Protein 2EDT (pdb70)

Nearest PDB structures (foldseek):
  2edt-assembly1_A  TM=9.242E-01  e=6.760E-19  Homo sapiens
  2edr-assembly1_A  TM=8.928E-01  e=5.607E-15  Homo sapiens
  2edl-assembly1_A  TM=8.497E-01  e=2.188E-15  Homo sapiens
  2dm7-assembly1_A  TM=8.497E-01  e=3.407E-15  Homo sapiens
  2edh-assembly1_A  TM=8.345E-01  e=1.697E-14  Homo sapiens

CATH classification: 2.60.40.10

Foldseek 3Di:
DDDDDDDFKAWPAAWEEEEEEFQAKDKIKTFTPWFFDKFKAFVVGGDDPDDQWPKDGPMRMIIIIHHGGDQVNFGKMKIGGPPDIHIYTYHYHYDDDDDDDD

InterPro domains:
  IPR000048 IQ motif, EF-hand binding site [PF00612] (4874-4893)
  IPR000048 IQ motif, EF-hand binding site [SM00015] (4871-4893)
  IPR000219 Dbl homology domain [PF00621] (5697-5871)
  IPR000219 Dbl homology domain [PS50010] (5693-5877)
  IPR000219 Dbl homology domain [SM00325] (5697-5876)
  IPR000719 Protein kinase domain [PF00069] (6468-6721)
  IPR000719 Protein kinase domain [PF00069] (7675-7924)
  IPR000719 Protein kinase domain [PS50011] (6468-6721)
  IPR000719 Protein kinase domain [PS50011] (7672-7924)
  IPR000719 Protein kinase domain [SM00220] (6468-6721)
  IPR000719 Protein kinase domain [SM00220] (7672-7924)
  IPR001452 SH3 domain [PS50002] (5600-5667)
  IPR001849 Pleckstrin homology domain [PS50003] (5895-6004)
  IPR001849 Pleckstrin homology domain [SM00233] (5896-6006)
  IPR003598 Immunoglobulin subtype 2 [SM00408] (22-89)
  IPR003598 Immunoglobulin subtype 2 [SM00408] (122-191)
  IPR003598 Immunoglobulin subtype 2 [SM00408] (250-318)
  IPR003598 Immunoglobulin subtype 2 [SM00408] (345-411)
  IPR003598 Immunoglobulin subtype 2 [SM00408] (721-785)
  IPR003598 Immunoglobulin subtype 2 [SM00408] (810-877)

Solvent-accessible surface area: 6743 Å² total; per-residue (Å²): 130,111,128,67,87,132,44,77,2,126,40,88,118,10,19,141,104,20,113,19,62,40,50,44,58,4,79,2,54,0,63,6,70,60,91,11,116,26,108,4,118,41,43,141,86,103,11,177,108,39,143,129,27,66,43,153,78,158,14,56,108,1,28,0,58,2,63,37,6,37,103,74,13,38,31,85,5,42,0,39,1,50,143,86,171,29,55,7,72,4,59,13,161,70,91,82,102,69,106,107,103,133

Organism: Homo sapiens (NCBI:txid9606)

GO terms:
  GO:0070273 phosphatidylinositol-4-phosphate binding (F, IDA)
  GO:0005546 phosphatidylinositol-4,5-bisphosphate binding (F, IDA)
  GO:0005547 phosphatidylinositol-3,4,5-trisphosphate binding (F, IDA)
  GO:0032266 phosphatidylinositol-3-phosphate binding (F, IDA)
  GO:0043325 phosphatidylinositol-3,4-bisphosphate binding (F, IDA)
  GO:0010314 phosphatidylinositol-5-phosphate binding (F, IDA)
  GO:0005085 guanyl-nucleotide exchange factor activity (F, TAS)
  GO:0005829 cytosol (C, TAS)
  GO:0051056 regulation of small GTPase mediated signal transduction (P, TAS)
  GO:0005515 protein binding (F, IPI)
  GO:0045214 sarcomere organization (P, TAS)
  GO:0030506 ankyrin binding (F, IPI)
  GO:0031432 titin binding (F, IPI)
  GO:0005829 cytosol (C, IDA)

Secondary structure (DSSP, 8-state):
--SS-SS---BSS----EEEETTS-EEEEEEBSS----EEEETTEE--SSSSEEEEESSSEEEEEESS--TTT-SEEEEEETTEEEEEEEEEE----SS---

Radius of gyration: 15.26 Å; Cα contacts (8 Å, |Δi|>4): 227; chains: 1; bounding box: 24×56×26 Å

Structure (mmCIF, N/CA/C/O backbone):
data_2EDT
#
_entry.id   2EDT
#
loop_
_atom_site.group_PDB
_atom_site.id
_atom_site.type_symbol
_atom_site.label_atom_id
_atom_site.label_alt_id
_atom_site.label_comp_id
_atom_site.label_asym_id
_atom_site.label_entity_id
_atom_site.label_seq_id
_atom_site.pdbx_PDB_ins_code
_atom_site.Cartn_x
_atom_site.Cartn_y
_atom_site.Cartn_z
_atom_site.occupancy
_atom_site.B_iso_or_equiv
_atom_site.auth_seq_id
_atom_site.auth_comp_id
_atom_site.auth_asym_id
_atom_site.auth_atom_id
_atom_site.pdbx_PDB_model_num
ATOM 1 N N . GLY A 1 1 ? -8.187 19.554 1.908 1.00 0.00 1 GLY A N 1
ATOM 2 C CA . GLY A 1 1 ? -6.945 20.242 2.208 1.00 0.00 1 GLY A CA 1
ATOM 3 C C . GLY A 1 1 ? -7.171 21.564 2.915 1.00 0.00 1 GLY A C 1
ATOM 4 O O . GLY A 1 1 ? -6.565 22.575 2.563 1.00 0.00 1 GLY A O 1
ATOM 8 N N . SER A 1 2 ? -8.048 21.557 3.913 1.00 0.00 2 SER A N 1
ATOM 9 C CA . SER A 1 2 ? -8.357 22.766 4.668 1.00 0.00 2 SER A CA 1
ATOM 10 C C . SER A 1 2 ? -7.711 22.725 6.049 1.00 0.00 2 SER A C 1
ATOM 11 O O . SER A 1 2 ? -7.690 21.684 6.706 1.00 0.00 2 SER A O 1
ATOM 19 N N . SER A 1 3 ? -7.184 23.865 6.483 1.00 0.00 3 SER A N 1
ATOM 20 C CA . SER A 1 3 ? -6.533 23.960 7.785 1.00 0.00 3 SER A CA 1
ATOM 21 C C . SER A 1 3 ? -5.281 23.090 7.830 1.00 0.00 3 SER A C 1
ATOM 22 O O . SER A 1 3 ? -5.032 22.391 8.811 1.00 0.00 3 SER A O 1
ATOM 30 N N . GLY A 1 4 ? -4.494 23.139 6.759 1.00 0.00 4 GLY A N 1
ATOM 31 C CA . GLY A 1 4 ? -3.277 22.351 6.696 1.00 0.00 4 GLY A CA 1
ATOM 32 C C . GLY A 1 4 ? -2.104 23.139 6.147 1.00 0.00 4 GLY A C 1
ATOM 33 O O . GLY A 1 4 ? -1.767 24.204 6.664 1.00 0.00 4 GLY A O 1
ATOM 37 N N . SER A 1 5 ? -1.480 22.614 5.098 1.00 0.00 5 SER A N 1
ATOM 38 C CA . SER A 1 5 ? -0.334 23.273 4.482 1.00 0.00 5 SER A CA 1
ATOM 39 C C . SER A 1 5 ? -0.456 23.265 2.961 1.00 0.00 5 SER A C 1
ATOM 40 O O . SER A 1 5 ? -0.518 22.206 2.337 1.00 0.00 5 SER A O 1
ATOM 48 N N . SER A 1 6 ? -0.490 24.456 2.370 1.00 0.00 6 SER A N 1
ATOM 49 C CA . SER A 1 6 ? -0.608 24.587 0.923 1.00 0.00 6 SER A CA 1
ATOM 50 C C . SER A 1 6 ? 0.467 23.770 0.213 1.00 0.00 6 SER A C 1
ATOM 51 O O . SER A 1 6 ? 1.635 23.789 0.601 1.00 0.00 6 SER A O 1
ATOM 59 N N . GLY A 1 7 ? 0.064 23.053 -0.831 1.00 0.00 7 GLY A N 1
ATOM 60 C CA . GLY A 1 7 ? 1.004 22.238 -1.579 1.00 0.00 7 GLY A CA 1
ATOM 61 C C . GLY A 1 7 ? 0.648 20.765 -1.547 1.00 0.00 7 GLY A C 1
ATOM 62 O O . GLY A 1 7 ? 0.124 20.252 -0.558 1.00 0.00 7 GLY A O 1
ATOM 66 N N . PRO A 1 8 ? 0.935 20.059 -2.652 1.00 0.00 8 PRO A N 1
ATOM 67 C CA . PRO A 1 8 ? 0.649 18.627 -2.771 1.00 0.00 8 PRO A CA 1
ATOM 68 C C . PRO A 1 8 ? 1.548 17.779 -1.878 1.00 0.00 8 PRO A C 1
ATOM 69 O O . PRO A 1 8 ? 2.408 18.304 -1.171 1.00 0.00 8 PRO A O 1
ATOM 80 N N . ALA A 1 9 ? 1.345 16.467 -1.916 1.00 0.00 9 ALA A N 1
ATOM 81 C CA . ALA A 1 9 ? 2.140 15.547 -1.111 1.00 0.00 9 ALA A CA 1
ATOM 82 C C . ALA A 1 9 ? 3.227 14.883 -1.950 1.00 0.00 9 ALA A C 1
ATOM 83 O O . ALA A 1 9 ? 3.062 14.684 -3.154 1.00 0.00 9 ALA A O 1
ATOM 90 N N . LYS A 1 10 ? 4.339 14.544 -1.307 1.00 0.00 10 LYS A N 1
ATOM 91 C CA . LYS A 1 10 ? 5.454 13.902 -1.992 1.00 0.00 10 LYS A CA 1
ATOM 92 C C . LYS A 1 10 ? 5.902 12.648 -1.247 1.00 0.00 10 LYS A C 1
ATOM 93 O O . LYS A 1 10 ? 6.101 12.674 -0.032 1.00 0.00 10 LYS A O 1
ATOM 112 N N . PHE A 1 11 ? 6.060 11.553 -1.983 1.00 0.00 11 PHE A N 1
ATOM 113 C CA . PHE A 1 11 ? 6.486 10.290 -1.392 1.00 0.00 11 PHE A CA 1
ATOM 114 C C . PHE A 1 11 ? 7.914 10.389 -0.864 1.00 0.00 11 PHE A C 1
ATOM 115 O O . PHE A 1 11 ? 8.853 10.632 -1.623 1.00 0.00 11 PHE A O 1
ATOM 132 N N . THR A 1 12 ? 8.070 10.201 0.443 1.00 0.00 12 THR A N 1
ATOM 133 C CA . THR A 1 12 ? 9.382 10.271 1.073 1.00 0.00 12 THR A CA 1
ATOM 134 C C . THR A 1 12 ? 10.125 8.946 0.946 1.00 0.00 12 THR A C 1
ATOM 135 O O . THR A 1 12 ? 11.330 8.922 0.697 1.00 0.00 12 THR A O 1
ATOM 146 N N . GLU A 1 13 ? 9.398 7.846 1.117 1.00 0.00 13 GLU A N 1
ATOM 147 C CA . GLU A 1 13 ? 9.990 6.517 1.020 1.00 0.00 13 GLU A CA 1
ATOM 148 C C . GLU A 1 13 ? 9.533 5.808 -0.251 1.00 0.00 13 GLU A C 1
ATOM 149 O O . GLU A 1 13 ? 10.338 5.221 -0.972 1.00 0.00 13 GLU A O 1
ATOM 161 N N . GLY A 1 14 ? 8.232 5.868 -0.519 1.00 0.00 14 GLY A N 1
ATOM 162 C CA . GLY A 1 14 ? 7.688 5.228 -1.703 1.00 0.00 14 GLY A CA 1
ATOM 163 C C . GLY A 1 14 ? 7.424 3.750 -1.493 1.00 0.00 14 GLY A C 1
ATOM 164 O O . GLY A 1 14 ? 7.786 3.188 -0.458 1.00 0.00 14 GLY A O 1
ATOM 168 N N . LEU A 1 15 ? 6.792 3.119 -2.475 1.00 0.00 15 LEU A N 1
ATOM 169 C CA . LEU A 1 15 ? 6.478 1.696 -2.394 1.00 0.00 15 LEU A CA 1
ATOM 170 C C . LEU A 1 15 ? 7.743 0.852 -2.508 1.00 0.00 15 LEU A C 1
ATOM 171 O O . LEU A 1 15 ? 8.822 1.369 -2.797 1.00 0.00 15 LEU A O 1
ATOM 187 N N . ARG A 1 16 ? 7.602 -0.450 -2.281 1.00 0.00 16 ARG A N 1
ATOM 188 C CA . ARG A 1 16 ? 8.733 -1.366 -2.360 1.00 0.00 16 ARG A CA 1
ATOM 189 C C . ARG A 1 16 ? 8.264 -2.784 -2.672 1.00 0.00 16 ARG A C 1
ATOM 190 O O . ARG A 1 16 ? 7.362 -3.307 -2.019 1.00 0.00 16 ARG A O 1
ATOM 211 N N . ASN A 1 17 ? 8.882 -3.399 -3.675 1.00 0.00 17 ASN A N 1
ATOM 212 C CA . ASN A 1 17 ? 8.527 -4.756 -4.074 1.00 0.00 17 ASN A CA 1
ATOM 213 C C . ASN A 1 17 ? 8.541 -5.698 -2.873 1.00 0.00 17 ASN A C 1
ATOM 214 O O . ASN A 1 17 ? 9.288 -5.490 -1.918 1.00 0.00 17 ASN A O 1
ATOM 225 N N . GLU A 1 18 ? 7.708 -6.733 -2.930 1.00 0.00 18 GLU A N 1
ATOM 226 C CA . GLU A 1 18 ? 7.625 -7.706 -1.848 1.00 0.00 18 GLU A CA 1
ATOM 227 C C . GLU A 1 18 ? 6.976 -9.000 -2.328 1.00 0.00 18 GLU A C 1
ATOM 228 O O . GLU A 1 18 ? 6.580 -9.115 -3.488 1.00 0.00 18 GLU A O 1
ATOM 240 N N . GLU A 1 19 ? 6.870 -9.973 -1.427 1.00 0.00 19 GLU A N 1
ATOM 241 C CA . GLU A 1 19 ? 6.270 -11.259 -1.760 1.00 0.00 19 GLU A CA 1
ATOM 242 C C . GLU A 1 19 ? 5.315 -11.714 -0.661 1.00 0.00 19 GLU A C 1
ATOM 243 O O . GLU A 1 19 ? 5.237 -11.100 0.402 1.00 0.00 19 GLU A O 1
ATOM 255 N N . ALA A 1 20 ? 4.588 -12.795 -0.927 1.00 0.00 20 ALA A N 1
ATOM 256 C CA . ALA A 1 20 ? 3.639 -13.334 0.039 1.00 0.00 20 ALA A CA 1
ATOM 257 C C . ALA A 1 20 ? 3.156 -14.718 -0.379 1.00 0.00 20 ALA A C 1
ATOM 258 O O . ALA A 1 20 ? 3.605 -15.266 -1.386 1.00 0.00 20 ALA A O 1
ATOM 265 N N . VAL A 1 21 ? 2.238 -15.281 0.401 1.00 0.00 21 VAL A N 1
ATOM 266 C CA . VAL A 1 21 ? 1.694 -16.602 0.111 1.00 0.00 21 VAL A CA 1
ATOM 267 C C . VAL A 1 21 ? 0.235 -16.512 -0.323 1.00 0.00 21 VAL A C 1
ATOM 268 O O . VAL A 1 21 ? -0.482 -15.590 0.065 1.00 0.00 21 VAL A O 1
ATOM 281 N N . GLU A 1 22 ? -0.197 -17.477 -1.129 1.00 0.00 22 GLU A N 1
ATOM 282 C CA . GLU A 1 22 ? -1.572 -17.506 -1.616 1.00 0.00 22 GLU A CA 1
ATOM 283 C C . GLU A 1 22 ? -2.557 -17.630 -0.457 1.00 0.00 22 GLU A C 1
ATOM 284 O O . GLU A 1 22 ? -2.404 -18.487 0.413 1.00 0.00 22 GLU A O 1
ATOM 296 N N . GLY A 1 23 ? -3.568 -16.767 -0.452 1.00 0.00 23 GLY A N 1
ATOM 297 C CA . GLY A 1 23 ? -4.563 -16.796 0.604 1.00 0.00 23 GLY A CA 1
ATOM 298 C C . GLY A 1 23 ? -4.236 -15.841 1.735 1.00 0.00 23 GLY A C 1
ATOM 299 O O . GLY A 1 23 ? -5.115 -15.458 2.506 1.00 0.00 23 GLY A O 1
ATOM 303 N N . ALA A 1 24 ? -2.967 -15.458 1.836 1.00 0.00 24 ALA A N 1
ATOM 304 C CA . ALA A 1 24 ? -2.526 -14.542 2.880 1.00 0.00 24 ALA A CA 1
ATOM 305 C C . ALA A 1 24 ? -2.878 -13.100 2.531 1.00 0.00 24 ALA A C 1
ATOM 306 O O . ALA A 1 24 ? -3.419 -12.824 1.459 1.00 0.00 24 ALA A O 1
ATOM 313 N N . THR A 1 25 ? -2.569 -12.183 3.442 1.00 0.00 25 THR A N 1
ATOM 314 C CA . THR A 1 25 ? -2.854 -10.769 3.231 1.00 0.00 25 THR A CA 1
ATOM 315 C C . THR A 1 25 ? -1.568 -9.967 3.070 1.00 0.00 25 THR A C 1
ATOM 316 O O . THR A 1 25 ? -0.868 -9.697 4.045 1.00 0.00 25 THR A O 1
ATOM 327 N N . ALA A 1 26 ? -1.263 -9.588 1.833 1.00 0.00 26 ALA A N 1
ATOM 328 C CA . ALA A 1 26 ? -0.062 -8.814 1.546 1.00 0.00 26 ALA A CA 1
ATOM 329 C C . ALA A 1 26 ? 0.011 -7.568 2.422 1.00 0.00 26 ALA A C 1
ATOM 330 O O . ALA A 1 26 ? -0.956 -7.216 3.098 1.00 0.00 26 ALA A O 1
ATOM 337 N N . MET A 1 27 ? 1.163 -6.906 2.407 1.00 0.00 27 MET A N 1
ATOM 338 C CA . MET A 1 27 ? 1.361 -5.699 3.201 1.00 0.00 27 MET A CA 1
ATOM 339 C C . MET A 1 27 ? 2.165 -4.662 2.423 1.00 0.00 27 MET A C 1
ATOM 340 O O . MET A 1 27 ? 3.368 -4.822 2.215 1.00 0.00 27 MET A O 1
ATOM 354 N N . LEU A 1 28 ? 1.492 -3.599 1.994 1.00 0.00 28 LEU A N 1
ATOM 355 C CA . LEU A 1 28 ? 2.144 -2.536 1.238 1.00 0.00 28 LEU A CA 1
ATOM 356 C C . LEU A 1 28 ? 1.895 -1.177 1.885 1.00 0.00 28 LEU A C 1
ATOM 357 O O . LEU A 1 28 ? 0.750 -0.748 2.029 1.00 0.00 28 LEU A O 1
ATOM 373 N N . TRP A 1 29 ? 2.974 -0.504 2.269 1.00 0.00 29 TRP A N 1
ATOM 374 C CA . TRP A 1 29 ? 2.872 0.808 2.899 1.00 0.00 29 TRP A CA 1
ATOM 375 C C . TRP A 1 29 ? 3.760 1.823 2.188 1.00 0.00 29 TRP A C 1
ATOM 376 O O . TRP A 1 29 ? 4.710 1.453 1.496 1.00 0.00 29 TRP A O 1
ATOM 397 N N . CYS A 1 30 ? 3.446 3.102 2.362 1.00 0.00 30 CYS A N 1
ATOM 398 C CA . CYS A 1 30 ? 4.216 4.170 1.735 1.00 0.00 30 CYS A CA 1
ATOM 399 C C . CYS A 1 30 ? 4.064 5.476 2.509 1.00 0.00 30 CYS A C 1
ATOM 400 O O . CYS A 1 30 ? 2.954 5.873 2.863 1.00 0.00 30 CYS A O 1
ATOM 408 N N . GLU A 1 31 ? 5.187 6.137 2.771 1.00 0.00 31 GLU A N 1
ATOM 409 C CA . GLU A 1 31 ? 5.178 7.397 3.505 1.00 0.00 31 GLU A CA 1
ATOM 410 C C . GLU A 1 31 ? 5.115 8.584 2.549 1.00 0.00 31 GLU A C 1
ATOM 411 O O . GLU A 1 31 ? 5.448 8.464 1.369 1.00 0.00 31 GLU A O 1
ATOM 423 N N . LEU A 1 32 ? 4.683 9.729 3.065 1.00 0.00 32 LEU A N 1
ATOM 424 C CA . LEU A 1 32 ? 4.575 10.940 2.258 1.00 0.00 32 LEU A CA 1
ATOM 425 C C . LEU A 1 32 ? 5.095 12.153 3.023 1.00 0.00 32 LEU A C 1
ATOM 426 O O . LEU A 1 32 ? 5.328 12.085 4.230 1.00 0.00 32 LEU A O 1
ATOM 442 N N . SER A 1 33 ? 5.272 13.262 2.313 1.00 0.00 33 SER A N 1
ATOM 443 C CA . SER A 1 33 ? 5.766 14.491 2.925 1.00 0.00 33 SER A CA 1
ATOM 444 C C . SER A 1 33 ? 4.686 15.141 3.785 1.00 0.00 33 SER A C 1
ATOM 445 O O . SER A 1 33 ? 4.937 16.131 4.473 1.00 0.00 33 SER A O 1
ATOM 453 N N . LYS A 1 34 ? 3.484 14.578 3.741 1.00 0.00 34 LYS A N 1
ATOM 454 C CA . LYS A 1 34 ? 2.365 15.100 4.515 1.00 0.00 34 LYS A CA 1
ATOM 455 C C . LYS A 1 34 ? 1.145 14.192 4.389 1.00 0.00 34 LYS A C 1
ATOM 456 O O . LYS A 1 34 ? 1.014 13.443 3.422 1.00 0.00 34 LYS A O 1
ATOM 475 N N . VAL A 1 35 ? 0.254 14.266 5.373 1.00 0.00 35 VAL A N 1
ATOM 476 C CA . VAL A 1 35 ? -0.957 13.453 5.370 1.00 0.00 35 VAL A CA 1
ATOM 477 C C . VAL A 1 35 ? -1.882 13.849 4.225 1.00 0.00 35 VAL A C 1
ATOM 478 O O . VAL A 1 35 ? -2.417 14.957 4.201 1.00 0.00 35 VAL A O 1
ATOM 491 N N . ALA A 1 36 ? -2.067 12.936 3.278 1.00 0.00 36 ALA A N 1
ATOM 492 C CA . ALA A 1 36 ? -2.930 13.188 2.131 1.00 0.00 36 ALA A CA 1
ATOM 493 C C . ALA A 1 36 ? -3.620 11.909 1.670 1.00 0.00 36 ALA A C 1
ATOM 494 O O . ALA A 1 36 ? -3.114 10.801 1.855 1.00 0.00 36 ALA A O 1
ATOM 501 N N . PRO A 1 37 ? -4.803 12.061 1.057 1.00 0.00 37 PRO A N 1
ATOM 502 C CA . PRO A 1 37 ? -5.587 10.928 0.557 1.00 0.00 37 PRO A CA 1
ATOM 503 C C . PRO A 1 37 ? -4.937 10.259 -0.649 1.00 0.00 37 PRO A C 1
ATOM 504 O O . PRO A 1 37 ? -4.861 10.845 -1.729 1.00 0.00 37 PRO A O 1
ATOM 515 N N . VAL A 1 38 ? -4.470 9.030 -0.458 1.00 0.00 38 VAL A N 1
ATOM 516 C CA . VAL A 1 38 ? -3.827 8.281 -1.532 1.00 0.00 38 VAL A CA 1
ATOM 517 C C . VAL A 1 38 ? -4.828 7.384 -2.252 1.00 0.00 38 VAL A C 1
ATOM 518 O O . VAL A 1 38 ? -5.960 7.216 -1.801 1.00 0.00 38 VAL A O 1
ATOM 531 N N . GLU A 1 39 ? -4.401 6.811 -3.372 1.00 0.00 39 GLU A N 1
ATOM 532 C CA . GLU A 1 39 ? -5.261 5.931 -4.155 1.00 0.00 39 GLU A CA 1
ATOM 533 C C . GLU A 1 39 ? -4.488 4.709 -4.644 1.00 0.00 39 GLU A C 1
ATOM 534 O O . GLU A 1 39 ? -3.612 4.818 -5.502 1.00 0.00 39 GLU A O 1
ATOM 546 N N . TRP A 1 40 ? -4.819 3.547 -4.091 1.00 0.00 40 TRP A N 1
ATOM 547 C CA . TRP A 1 40 ? -4.156 2.305 -4.470 1.00 0.00 40 TRP A CA 1
ATOM 548 C C . TRP A 1 40 ? -4.774 1.722 -5.737 1.00 0.00 40 TRP A C 1
ATOM 549 O O . TRP A 1 40 ? -5.996 1.642 -5.861 1.00 0.00 40 TRP A O 1
ATOM 570 N N . ARG A 1 41 ? -3.923 1.317 -6.673 1.00 0.00 41 ARG A N 1
ATOM 571 C CA . ARG A 1 41 ? -4.387 0.743 -7.931 1.00 0.00 41 ARG A CA 1
ATOM 572 C C . ARG A 1 41 ? -3.457 -0.375 -8.393 1.00 0.00 41 ARG A C 1
ATOM 573 O O . ARG A 1 41 ? -2.316 -0.475 -7.942 1.00 0.00 41 ARG A O 1
ATOM 594 N N . LYS A 1 42 ? -3.953 -1.214 -9.297 1.00 0.00 42 LYS A N 1
ATOM 595 C CA . LYS A 1 42 ? -3.167 -2.324 -9.823 1.00 0.00 42 LYS A CA 1
ATOM 596 C C . LYS A 1 42 ? -3.293 -2.409 -11.340 1.00 0.00 42 LYS A C 1
ATOM 597 O O . LYS A 1 42 ? -4.115 -3.160 -11.864 1.00 0.00 42 LYS A O 1
ATOM 616 N N . GLY A 1 43 ? -2.471 -1.634 -12.042 1.00 0.00 43 GLY A N 1
ATOM 617 C CA . GLY A 1 43 ? -2.506 -1.639 -13.493 1.00 0.00 43 GLY A CA 1
ATOM 618 C C . GLY A 1 43 ? -3.898 -1.393 -14.040 1.00 0.00 43 GLY A C 1
ATOM 619 O O . GLY A 1 43 ? -4.492 -0.335 -13.832 1.00 0.00 43 GLY A O 1
ATOM 623 N N . PRO A 1 44 ? -4.440 -2.387 -14.760 1.00 0.00 44 PRO A N 1
ATOM 624 C CA . PRO A 1 44 ? -5.777 -2.296 -15.355 1.00 0.00 44 PRO A CA 1
ATOM 625 C C . PRO A 1 44 ? -6.881 -2.324 -14.304 1.00 0.00 44 PRO A C 1
ATOM 626 O O . PRO A 1 44 ? -7.998 -1.871 -14.553 1.00 0.00 44 PRO A O 1
ATOM 637 N N . GLU A 1 45 ? -6.561 -2.856 -13.129 1.00 0.00 45 GLU A N 1
ATOM 638 C CA . GLU A 1 45 ? -7.529 -2.942 -12.041 1.00 0.00 45 GLU A CA 1
ATOM 639 C C . GLU A 1 45 ? -7.540 -1.655 -11.221 1.00 0.00 45 GLU A C 1
ATOM 640 O O . GLU A 1 45 ? -6.751 -0.744 -11.465 1.00 0.00 45 GLU A O 1
ATOM 652 N N . ASN A 1 46 ? -8.443 -1.589 -10.247 1.00 0.00 46 ASN A N 1
ATOM 653 C CA . ASN A 1 46 ? -8.560 -0.414 -9.392 1.00 0.00 46 ASN A CA 1
ATOM 654 C C . ASN A 1 46 ? -8.917 -0.814 -7.963 1.00 0.00 46 ASN A C 1
ATOM 655 O O . ASN A 1 46 ? -9.964 -1.415 -7.719 1.00 0.00 46 ASN A O 1
ATOM 666 N N . LEU A 1 47 ? -8.040 -0.478 -7.024 1.00 0.00 47 LEU A N 1
ATOM 667 C CA . LEU A 1 47 ? -8.262 -0.801 -5.619 1.00 0.00 47 LEU A CA 1
ATOM 668 C C . LEU A 1 47 ? -8.732 0.426 -4.845 1.00 0.00 47 LEU A C 1
ATOM 669 O O . LEU A 1 47 ? -8.554 1.559 -5.292 1.00 0.00 47 LEU A O 1
ATOM 685 N N . ARG A 1 48 ? -9.330 0.193 -3.682 1.00 0.00 48 ARG A N 1
ATOM 686 C CA . ARG A 1 48 ? -9.824 1.280 -2.845 1.00 0.00 48 ARG A CA 1
ATOM 687 C C . ARG A 1 48 ? -10.269 0.758 -1.482 1.00 0.00 48 ARG A C 1
ATOM 688 O O . ARG A 1 48 ? -10.472 -0.443 -1.302 1.00 0.00 48 ARG A O 1
ATOM 709 N N . ASP A 1 49 ? -10.416 1.668 -0.525 1.00 0.00 49 ASP A N 1
ATOM 710 C CA . ASP A 1 49 ? -10.837 1.300 0.822 1.00 0.00 49 ASP A CA 1
ATOM 711 C C . ASP A 1 49 ? -12.174 0.565 0.792 1.00 0.00 49 ASP A C 1
ATOM 712 O O . ASP A 1 49 ? -13.236 1.186 0.798 1.00 0.00 49 ASP A O 1
ATOM 721 N N . GLY A 1 50 ? -12.113 -0.763 0.757 1.00 0.00 50 GLY A N 1
ATOM 722 C CA . GLY A 1 50 ? -13.324 -1.561 0.725 1.00 0.00 50 GLY A CA 1
ATOM 723 C C . GLY A 1 50 ? -13.275 -2.729 1.690 1.00 0.00 50 GLY A C 1
ATOM 724 O O . GLY A 1 50 ? -12.506 -2.717 2.652 1.00 0.00 50 GLY A O 1
ATOM 728 N N . ASP A 1 51 ? -14.097 -3.741 1.434 1.00 0.00 51 ASP A N 1
ATOM 729 C CA . ASP A 1 51 ? -14.145 -4.922 2.287 1.00 0.00 51 ASP A CA 1
ATOM 730 C C . ASP A 1 51 ? -12.895 -5.778 2.101 1.00 0.00 51 ASP A C 1
ATOM 731 O O . ASP A 1 51 ? -12.069 -5.892 3.007 1.00 0.00 51 ASP A O 1
ATOM 740 N N . ARG A 1 52 ? -12.765 -6.377 0.922 1.00 0.00 52 ARG A N 1
ATOM 741 C CA . ARG A 1 52 ? -11.617 -7.223 0.618 1.00 0.00 52 ARG A CA 1
ATOM 742 C C . ARG A 1 52 ? -10.314 -6.439 0.745 1.00 0.00 52 ARG A C 1
ATOM 743 O O . ARG A 1 52 ? -9.259 -7.010 1.023 1.00 0.00 52 ARG A O 1
ATOM 764 N N . TYR A 1 53 ? -10.396 -5.130 0.538 1.00 0.00 53 TYR A N 1
ATOM 765 C CA . TYR A 1 53 ? -9.223 -4.268 0.626 1.00 0.00 53 TYR A CA 1
ATOM 766 C C . TYR A 1 53 ? -9.236 -3.460 1.920 1.00 0.00 53 TYR A C 1
ATOM 767 O O . TYR A 1 53 ? -9.948 -2.462 2.035 1.00 0.00 53 TYR A O 1
ATOM 785 N N . ILE A 1 54 ? -8.444 -3.899 2.892 1.00 0.00 54 ILE A N 1
ATOM 786 C CA . ILE A 1 54 ? -8.363 -3.217 4.178 1.00 0.00 54 ILE A CA 1
ATOM 787 C C . ILE A 1 54 ? -7.335 -2.091 4.139 1.00 0.00 54 ILE A C 1
ATOM 788 O O . ILE A 1 54 ? -6.144 -2.315 4.359 1.00 0.00 54 ILE A O 1
ATOM 804 N N . LEU A 1 55 ? -7.803 -0.880 3.859 1.00 0.00 55 LEU A N 1
ATOM 805 C CA . LEU A 1 55 ? -6.925 0.283 3.793 1.00 0.00 55 LEU A CA 1
ATOM 806 C C . LEU A 1 55 ? -6.898 1.022 5.127 1.00 0.00 55 LEU A C 1
ATOM 807 O O . LEU A 1 55 ? -7.901 1.073 5.839 1.00 0.00 55 LEU A O 1
ATOM 823 N N . ARG A 1 56 ? -5.745 1.594 5.458 1.00 0.00 56 ARG A N 1
ATOM 824 C CA . ARG A 1 56 ? -5.588 2.331 6.706 1.00 0.00 56 ARG A CA 1
ATOM 825 C C . ARG A 1 56 ? -4.607 3.486 6.535 1.00 0.00 56 ARG A C 1
ATOM 826 O O . ARG A 1 56 ? -3.707 3.430 5.697 1.00 0.00 56 ARG A O 1
ATOM 847 N N . GLN A 1 57 ? -4.787 4.532 7.335 1.00 0.00 57 GLN A N 1
ATOM 848 C CA . GLN A 1 57 ? -3.918 5.701 7.271 1.00 0.00 57 GLN A CA 1
ATOM 849 C C . GLN A 1 57 ? -3.792 6.361 8.640 1.00 0.00 57 GLN A C 1
ATOM 850 O O . GLN A 1 57 ? -4.764 6.893 9.175 1.00 0.00 57 GLN A O 1
ATOM 864 N N . GLU A 1 58 ? -2.587 6.323 9.201 1.00 0.00 58 GLU A N 1
ATOM 865 C CA . GLU A 1 58 ? -2.335 6.917 10.509 1.00 0.00 58 GLU A CA 1
ATOM 866 C C . GLU A 1 58 ? -1.659 8.277 10.368 1.00 0.00 58 GLU A C 1
ATOM 867 O O . GLU A 1 58 ? -1.235 8.878 11.354 1.00 0.00 58 GLU A O 1
ATOM 879 N N . GLY A 1 59 ? -1.561 8.757 9.132 1.00 0.00 59 GLY A N 1
ATOM 880 C CA . GLY A 1 59 ? -0.934 10.043 8.882 1.00 0.00 59 GLY A CA 1
ATOM 881 C C . GLY A 1 59 ? -0.178 10.075 7.569 1.00 0.00 59 GLY A C 1
ATOM 882 O O . GLY A 1 59 ? -0.743 9.796 6.511 1.00 0.00 59 GLY A O 1
ATOM 886 N N . THR A 1 60 ? 1.105 10.417 7.635 1.00 0.00 60 THR A N 1
ATOM 887 C CA . THR A 1 60 ? 1.939 10.488 6.442 1.00 0.00 60 THR A CA 1
ATOM 888 C C . THR A 1 60 ? 2.235 9.096 5.895 1.00 0.00 60 THR A C 1
ATOM 889 O O . THR A 1 60 ? 2.899 8.950 4.869 1.00 0.00 60 THR A O 1
ATOM 900 N N . ARG A 1 61 ? 1.737 8.076 6.586 1.00 0.00 61 ARG A N 1
ATOM 901 C CA . ARG A 1 61 ? 1.949 6.695 6.169 1.00 0.00 61 ARG A CA 1
ATOM 902 C C . ARG A 1 61 ? 0.621 6.010 5.860 1.00 0.00 61 ARG A C 1
ATOM 903 O O . ARG A 1 61 ? -0.320 6.071 6.653 1.00 0.00 61 ARG A O 1
ATOM 924 N N . CYS A 1 62 ? 0.551 5.360 4.703 1.00 0.00 62 CYS A N 1
ATOM 925 C CA . CYS A 1 62 ? -0.662 4.665 4.288 1.00 0.00 62 CYS A CA 1
ATOM 926 C C . CYS A 1 62 ? -0.421 3.163 4.189 1.00 0.00 62 CYS A C 1
ATOM 927 O O . CYS A 1 62 ? 0.442 2.712 3.437 1.00 0.00 62 CYS A O 1
ATOM 935 N N . GLU A 1 63 ? -1.189 2.393 4.954 1.00 0.00 63 GLU A N 1
ATOM 936 C CA . GLU A 1 63 ? -1.056 0.941 4.953 1.00 0.00 63 GLU A CA 1
ATOM 937 C C . GLU A 1 63 ? -2.157 0.294 4.118 1.00 0.00 63 GLU A C 1
ATOM 938 O O . GLU A 1 63 ? -3.326 0.673 4.209 1.00 0.00 63 GLU A O 1
ATOM 950 N N . LEU A 1 64 ? -1.777 -0.683 3.302 1.00 0.00 64 LEU A N 1
ATOM 951 C CA . LEU A 1 64 ? -2.731 -1.383 2.449 1.00 0.00 64 LEU A CA 1
ATOM 952 C C . LEU A 1 64 ? -2.682 -2.887 2.698 1.00 0.00 64 LEU A C 1
ATOM 953 O O . LEU A 1 64 ? -1.614 -3.498 2.659 1.00 0.00 64 LEU A O 1
ATOM 969 N N . GLN A 1 65 ? -3.846 -3.477 2.952 1.00 0.00 65 GLN A N 1
ATOM 970 C CA . GLN A 1 65 ? -3.935 -4.910 3.206 1.00 0.00 65 GLN A CA 1
ATOM 971 C C . GLN A 1 65 ? -4.887 -5.579 2.220 1.00 0.00 65 GLN A C 1
ATOM 972 O O . GLN A 1 65 ? -6.074 -5.254 2.171 1.00 0.00 65 GLN A O 1
ATOM 986 N N . ILE A 1 66 ? -4.360 -6.514 1.437 1.00 0.00 66 ILE A N 1
ATOM 987 C CA . ILE A 1 66 ? -5.164 -7.229 0.454 1.00 0.00 66 ILE A CA 1
ATOM 988 C C . ILE A 1 66 ? -5.620 -8.580 0.993 1.00 0.00 66 ILE A C 1
ATOM 989 O O . ILE A 1 66 ? -4.866 -9.554 0.974 1.00 0.00 66 ILE A O 1
ATOM 1005 N N . CYS A 1 67 ? -6.857 -8.632 1.473 1.00 0.00 67 CYS A N 1
ATOM 1006 C CA . CYS A 1 67 ? -7.415 -9.865 2.017 1.00 0.00 67 CYS A CA 1
ATOM 1007 C C . CYS A 1 67 ? -7.768 -10.842 0.900 1.00 0.00 67 CYS A C 1
ATOM 1008 O O . CYS A 1 67 ? -8.632 -10.564 0.069 1.00 0.00 67 CYS A O 1
ATOM 1016 N N . GLY A 1 68 ? -7.093 -11.987 0.887 1.00 0.00 68 GLY A N 1
ATOM 1017 C CA . GLY A 1 68 ? -7.348 -12.987 -0.134 1.00 0.00 68 GLY A CA 1
ATOM 1018 C C . GLY A 1 68 ? -6.371 -12.899 -1.289 1.00 0.00 68 GLY A C 1
ATOM 1019 O O . GLY A 1 68 ? -6.754 -12.568 -2.412 1.00 0.00 68 GLY A O 1
ATOM 1023 N N . LEU A 1 69 ? -5.105 -13.194 -1.015 1.00 0.00 69 LEU A N 1
ATOM 1024 C CA . LEU A 1 69 ? -4.069 -13.145 -2.041 1.00 0.00 69 LEU A CA 1
ATOM 1025 C C . LEU A 1 69 ? -4.183 -14.335 -2.987 1.00 0.00 69 LEU A C 1
ATOM 1026 O O . LEU A 1 69 ? -4.701 -15.388 -2.616 1.00 0.00 69 LEU A O 1
ATOM 1042 N N . ALA A 1 70 ? -3.693 -14.161 -4.210 1.00 0.00 70 ALA A N 1
ATOM 1043 C CA . ALA A 1 70 ? -3.736 -15.222 -5.209 1.00 0.00 70 ALA A CA 1
ATOM 1044 C C . ALA A 1 70 ? -2.758 -14.947 -6.346 1.00 0.00 70 ALA A C 1
ATOM 1045 O O . ALA A 1 70 ? -2.322 -13.812 -6.540 1.00 0.00 70 ALA A O 1
ATOM 1052 N N . MET A 1 71 ? -2.417 -15.991 -7.093 1.00 0.00 71 MET A N 1
ATOM 1053 C CA . MET A 1 71 ? -1.490 -15.860 -8.211 1.00 0.00 71 MET A CA 1
ATOM 1054 C C . MET A 1 71 ? -1.739 -14.563 -8.975 1.00 0.00 71 MET A C 1
ATOM 1055 O O . MET A 1 71 ? -0.806 -13.941 -9.481 1.00 0.00 71 MET A O 1
ATOM 1069 N N . ALA A 1 72 ? -3.004 -14.162 -9.054 1.00 0.00 72 ALA A N 1
ATOM 1070 C CA . ALA A 1 72 ? -3.374 -12.938 -9.754 1.00 0.00 72 ALA A CA 1
ATOM 1071 C C . ALA A 1 72 ? -2.748 -11.716 -9.092 1.00 0.00 72 ALA A C 1
ATOM 1072 O O . ALA A 1 72 ? -2.014 -10.960 -9.730 1.00 0.00 72 ALA A O 1
ATOM 1079 N N . ASP A 1 73 ? -3.043 -11.526 -7.811 1.00 0.00 73 ASP A N 1
ATOM 1080 C CA . ASP A 1 73 ? -2.508 -10.395 -7.062 1.00 0.00 73 ASP A CA 1
ATOM 1081 C C . ASP A 1 73 ? -1.067 -10.105 -7.470 1.00 0.00 73 ASP A C 1
ATOM 1082 O O . ASP A 1 73 ? -0.660 -8.948 -7.571 1.00 0.00 73 ASP A O 1
ATOM 1091 N N . ALA A 1 74 ? -0.299 -11.165 -7.703 1.00 0.00 74 ALA A N 1
ATOM 1092 C CA . ALA A 1 74 ? 1.096 -11.025 -8.101 1.00 0.00 74 ALA A CA 1
ATOM 1093 C C . ALA A 1 74 ? 1.221 -10.215 -9.387 1.00 0.00 74 ALA A C 1
ATOM 1094 O O . ALA A 1 74 ? 0.808 -10.661 -10.456 1.00 0.00 74 ALA A O 1
ATOM 1101 N N . GLY A 1 75 ? 1.795 -9.020 -9.276 1.00 0.00 75 GLY A N 1
ATOM 1102 C CA . GLY A 1 75 ? 1.963 -8.167 -10.437 1.00 0.00 75 GLY A CA 1
ATOM 1103 C C . GLY A 1 75 ? 2.653 -6.860 -10.101 1.00 0.00 75 GLY A C 1
ATOM 1104 O O . GLY A 1 75 ? 3.805 -6.852 -9.669 1.00 0.00 75 GLY A O 1
ATOM 1108 N N . GLU A 1 76 ? 1.947 -5.751 -10.301 1.00 0.00 76 GLU A N 1
ATOM 1109 C CA . GLU A 1 76 ? 2.501 -4.432 -10.018 1.00 0.00 76 GLU A CA 1
ATOM 1110 C C . GLU A 1 76 ? 1.439 -3.512 -9.423 1.00 0.00 76 GLU A C 1
ATOM 1111 O O . GLU A 1 76 ? 0.394 -3.279 -10.029 1.00 0.00 76 GLU A O 1
ATOM 1123 N N . TYR A 1 77 ? 1.716 -2.993 -8.231 1.00 0.00 77 TYR A N 1
ATOM 1124 C CA . TYR A 1 77 ? 0.784 -2.102 -7.552 1.00 0.00 77 TYR A CA 1
ATOM 1125 C C . TYR A 1 77 ? 1.279 -0.659 -7.597 1.00 0.00 77 TYR A C 1
ATOM 1126 O O . TYR A 1 77 ? 2.466 -0.391 -7.406 1.00 0.00 77 TYR A O 1
ATOM 1144 N N . LEU A 1 78 ? 0.360 0.267 -7.851 1.00 0.00 78 LEU A N 1
ATOM 1145 C CA . LEU A 1 78 ? 0.701 1.683 -7.921 1.00 0.00 78 LEU A CA 1
ATOM 1146 C C . LEU A 1 78 ? -0.101 2.487 -6.903 1.00 0.00 78 LEU A C 1
ATOM 1147 O O . LEU A 1 78 ? -1.265 2.186 -6.638 1.00 0.00 78 LEU A O 1
ATOM 1163 N N . CYS A 1 79 ? 0.529 3.511 -6.337 1.00 0.00 79 CYS A N 1
ATOM 1164 C CA . CYS A 1 79 ? -0.127 4.360 -5.349 1.00 0.00 79 CYS A CA 1
ATOM 1165 C C . CYS A 1 79 ? -0.066 5.826 -5.765 1.00 0.00 79 CYS A C 1
ATOM 1166 O O . CYS A 1 79 ? 1.001 6.440 -5.761 1.00 0.00 79 CYS A O 1
ATOM 1174 N N . VAL A 1 80 ? -1.218 6.382 -6.126 1.00 0.00 80 VAL A N 1
ATOM 1175 C CA . VAL A 1 80 ? -1.296 7.776 -6.546 1.00 0.00 80 VAL A CA 1
ATOM 1176 C C . VAL A 1 80 ? -1.569 8.693 -5.359 1.00 0.00 80 VAL A C 1
ATOM 1177 O O . VAL A 1 80 ? -2.460 8.431 -4.551 1.00 0.00 80 VAL A O 1
ATOM 1190 N N . CYS A 1 81 ? -0.797 9.770 -5.261 1.00 0.00 81 CYS A N 1
ATOM 1191 C CA . CYS A 1 81 ? -0.954 10.727 -4.172 1.00 0.00 81 CYS A CA 1
ATOM 1192 C C . CYS A 1 81 ? -0.612 12.139 -4.635 1.00 0.00 81 CYS A C 1
ATOM 1193 O O . CYS A 1 81 ? 0.544 12.446 -4.924 1.00 0.00 81 CYS A O 1
ATOM 1201 N N . GLY A 1 82 ? -1.626 12.996 -4.706 1.00 0.00 82 GLY A N 1
ATOM 1202 C CA . GLY A 1 82 ? -1.413 14.365 -5.137 1.00 0.00 82 GLY A CA 1
ATOM 1203 C C . GLY A 1 82 ? -1.014 14.458 -6.596 1.00 0.00 82 GLY A C 1
ATOM 1204 O O . GLY A 1 82 ? -1.794 14.110 -7.482 1.00 0.00 82 GLY A O 1
ATOM 1208 N N . GLN A 1 83 ? 0.204 14.929 -6.846 1.00 0.00 83 GLN A N 1
ATOM 1209 C CA . GLN A 1 83 ? 0.703 15.069 -8.209 1.00 0.00 83 GLN A CA 1
ATOM 1210 C C . GLN A 1 83 ? 1.798 14.046 -8.495 1.00 0.00 83 GLN A C 1
ATOM 1211 O O . GLN A 1 83 ? 2.393 14.046 -9.572 1.00 0.00 83 GLN A O 1
ATOM 1225 N N . GLU A 1 84 ? 2.058 13.177 -7.524 1.00 0.00 84 GLU A N 1
ATOM 1226 C CA . GLU A 1 84 ? 3.082 12.150 -7.672 1.00 0.00 84 GLU A CA 1
ATOM 1227 C C . GLU A 1 84 ? 2.470 10.755 -7.591 1.00 0.00 84 GLU A C 1
ATOM 1228 O O . GLU A 1 84 ? 1.296 10.599 -7.255 1.00 0.00 84 GLU A O 1
ATOM 1240 N N . ARG A 1 85 ? 3.273 9.744 -7.903 1.00 0.00 85 ARG A N 1
ATOM 1241 C CA . ARG A 1 85 ? 2.811 8.361 -7.868 1.00 0.00 85 ARG A CA 1
ATOM 1242 C C . ARG A 1 85 ? 3.986 7.392 -7.954 1.00 0.00 85 ARG A C 1
ATOM 1243 O O . ARG A 1 85 ? 4.993 7.676 -8.605 1.00 0.00 85 ARG A O 1
ATOM 1264 N N . THR A 1 86 ? 3.852 6.247 -7.292 1.00 0.00 86 THR A N 1
ATOM 1265 C CA . THR A 1 86 ? 4.903 5.237 -7.292 1.00 0.00 86 THR A CA 1
ATOM 1266 C C . THR A 1 86 ? 4.347 3.865 -7.655 1.00 0.00 86 THR A C 1
ATOM 1267 O O . THR A 1 86 ? 3.134 3.653 -7.641 1.00 0.00 86 THR A O 1
ATOM 1278 N N . SER A 1 87 ? 5.241 2.936 -7.979 1.00 0.00 87 SER A N 1
ATOM 1279 C CA . SER A 1 87 ? 4.838 1.584 -8.349 1.00 0.00 87 SER A CA 1
ATOM 1280 C C . SER A 1 87 ? 5.736 0.548 -7.680 1.00 0.00 87 SER A C 1
ATOM 1281 O O . SER A 1 87 ? 6.875 0.840 -7.315 1.00 0.00 87 SER A O 1
ATOM 1289 N N . ALA A 1 88 ? 5.214 -0.664 -7.522 1.00 0.00 88 ALA A N 1
ATOM 1290 C CA . ALA A 1 88 ? 5.968 -1.745 -6.899 1.00 0.00 88 ALA A CA 1
ATOM 1291 C C . ALA A 1 88 ? 5.653 -3.084 -7.557 1.00 0.00 88 ALA A C 1
ATOM 1292 O O . ALA A 1 88 ? 4.793 -3.170 -8.434 1.00 0.00 88 ALA A O 1
ATOM 1299 N N . THR A 1 89 ? 6.356 -4.129 -7.129 1.00 0.00 89 THR A N 1
ATOM 1300 C CA . THR A 1 89 ? 6.152 -5.463 -7.678 1.00 0.00 89 THR A CA 1
ATOM 1301 C C . THR A 1 89 ? 5.940 -6.488 -6.569 1.00 0.00 89 THR A C 1
ATOM 1302 O O . THR A 1 89 ? 6.845 -6.756 -5.777 1.00 0.00 89 THR A O 1
ATOM 1313 N N . LEU A 1 90 ? 4.741 -7.057 -6.517 1.00 0.00 90 LEU A N 1
ATOM 1314 C CA . LEU A 1 90 ? 4.411 -8.054 -5.504 1.00 0.00 90 LEU A CA 1
ATOM 1315 C C . LEU A 1 90 ? 4.589 -9.466 -6.052 1.00 0.00 90 LEU A C 1
ATOM 1316 O O . LEU A 1 90 ? 4.415 -9.708 -7.247 1.00 0.00 90 LEU A O 1
ATOM 1332 N N . THR A 1 91 ? 4.935 -10.398 -5.169 1.00 0.00 91 THR A N 1
ATOM 1333 C CA . THR A 1 91 ? 5.135 -11.787 -5.563 1.00 0.00 91 THR A CA 1
ATOM 1334 C C . THR A 1 91 ? 4.295 -12.728 -4.707 1.00 0.00 91 THR A C 1
ATOM 1335 O O . THR A 1 91 ? 4.319 -12.652 -3.478 1.00 0.00 91 THR A O 1
ATOM 1346 N N . ILE A 1 92 ? 3.554 -13.614 -5.363 1.00 0.00 92 ILE A N 1
ATOM 1347 C CA . ILE A 1 92 ? 2.708 -14.571 -4.661 1.00 0.00 92 ILE A CA 1
ATOM 1348 C C . ILE A 1 92 ? 3.350 -15.954 -4.631 1.00 0.00 92 ILE A C 1
ATOM 1349 O O . ILE A 1 92 ? 4.065 -16.338 -5.557 1.00 0.00 92 ILE A O 1
ATOM 1365 N N . ARG A 1 93 ? 3.089 -16.698 -3.561 1.00 0.00 93 ARG A N 1
ATOM 1366 C CA . ARG A 1 93 ? 3.641 -18.039 -3.410 1.00 0.00 93 ARG A CA 1
ATOM 1367 C C . ARG A 1 93 ? 2.528 -19.076 -3.295 1.00 0.00 93 ARG A C 1
ATOM 1368 O O . ARG A 1 93 ? 1.757 -19.069 -2.336 1.00 0.00 93 ARG A O 1
ATOM 1389 N N . ALA A 1 94 ? 2.450 -19.965 -4.280 1.00 0.00 94 ALA A N 1
ATOM 1390 C CA . ALA A 1 94 ? 1.432 -21.008 -4.288 1.00 0.00 94 ALA A CA 1
ATOM 1391 C C . ALA A 1 94 ? 1.412 -21.766 -2.965 1.00 0.00 94 ALA A C 1
ATOM 1392 O O . ALA A 1 94 ? 2.432 -22.300 -2.528 1.00 0.00 94 ALA A O 1
ATOM 1399 N N . LEU A 1 95 ? 0.245 -21.810 -2.331 1.00 0.00 95 LEU A N 1
ATOM 1400 C CA . LEU A 1 95 ? 0.092 -22.502 -1.057 1.00 0.00 95 LEU A CA 1
ATOM 1401 C C . LEU A 1 95 ? 0.572 -23.947 -1.161 1.00 0.00 95 LEU A C 1
ATOM 1402 O O . LEU A 1 95 ? 0.519 -24.569 -2.222 1.00 0.00 95 LEU A O 1
ATOM 1418 N N . PRO A 1 96 ? 1.050 -24.494 -0.034 1.00 0.00 96 PRO A N 1
ATOM 1419 C CA . PRO A 1 96 ? 1.545 -25.873 0.028 1.00 0.00 96 PRO A CA 1
ATOM 1420 C C . PRO A 1 96 ? 0.426 -26.898 -0.111 1.00 0.00 96 PRO A C 1
ATOM 1421 O O . PRO A 1 96 ? 0.665 -28.104 -0.057 1.00 0.00 96 PRO A O 1
ATOM 1432 N N . SER A 1 97 ? -0.798 -26.411 -0.292 1.00 0.00 97 SER A N 1
ATOM 1433 C CA . SER A 1 97 ? -1.955 -27.286 -0.437 1.00 0.00 97 SER A CA 1
ATOM 1434 C C . SER A 1 97 ? -1.603 -28.523 -1.257 1.00 0.00 97 SER A C 1
ATOM 1435 O O . SER A 1 97 ? -1.516 -28.464 -2.483 1.00 0.00 97 SER A O 1
ATOM 1443 N N . GLY A 1 98 ? -1.399 -29.643 -0.570 1.00 0.00 98 GLY A N 1
ATOM 1444 C CA . GLY A 1 98 ? -1.058 -30.878 -1.251 1.00 0.00 98 GLY A CA 1
ATOM 1445 C C . GLY A 1 98 ? 0.217 -31.501 -0.717 1.00 0.00 98 GLY A C 1
ATOM 1446 O O . GLY A 1 98 ? 0.210 -32.226 0.278 1.00 0.00 98 GLY A O 1
ATOM 1450 N N . PRO A 1 99 ? 1.343 -31.219 -1.388 1.00 0.00 99 PRO A N 1
ATOM 1451 C CA . PRO A 1 99 ? 2.653 -31.747 -0.995 1.00 0.00 99 PRO A CA 1
ATOM 1452 C C . PRO A 1 99 ? 3.158 -31.134 0.307 1.00 0.00 99 PRO A C 1
ATOM 1453 O O . PRO A 1 99 ? 3.748 -30.053 0.307 1.00 0.00 99 PRO A O 1
ATOM 1464 N N . SER A 1 100 ? 2.923 -31.830 1.414 1.00 0.00 100 SER A N 1
ATOM 1465 C CA . SER A 1 100 ? 3.352 -31.351 2.723 1.00 0.00 100 SER A CA 1
ATOM 1466 C C . SER A 1 100 ? 4.874 -31.342 2.827 1.00 0.00 100 SER A C 1
ATOM 1467 O O . SER A 1 100 ? 5.502 -32.387 2.994 1.00 0.00 100 SER A O 1
ATOM 1475 N N . SER A 1 101 ? 5.461 -30.153 2.725 1.00 0.00 101 SER A N 1
ATOM 1476 C CA . SER A 1 101 ? 6.909 -30.007 2.803 1.00 0.00 101 SER A CA 1
ATOM 1477 C C . SER A 1 101 ? 7.299 -28.540 2.960 1.00 0.00 101 SER A C 1
ATOM 1478 O O . SER A 1 101 ? 6.912 -27.694 2.155 1.00 0.00 101 SER A O 1
ATOM 1486 N N . GLY A 1 102 ? 8.069 -28.247 4.004 1.00 0.00 102 GLY A N 1
ATOM 1487 C CA . GLY A 1 102 ? 8.499 -26.883 4.249 1.00 0.00 102 GLY A CA 1
ATOM 1488 C C . GLY A 1 102 ? 8.961 -26.668 5.676 1.00 0.00 102 GLY A C 1
ATOM 1489 O O . GLY A 1 102 ? 10.123 -26.342 5.917 1.00 0.00 102 GLY A O 1
ATOM 1493 N N . GLY A 1 1 ? 5.397 34.914 -9.756 1.00 0.00 1 GLY A N 2
ATOM 1494 C CA . GLY A 1 1 ? 5.457 33.558 -9.244 1.00 0.00 1 GLY A CA 2
ATOM 1495 C C . GLY A 1 1 ? 4.150 33.117 -8.617 1.00 0.00 1 GLY A C 2
ATOM 1496 O O . GLY A 1 1 ? 3.399 33.937 -8.089 1.00 0.00 1 GLY A O 2
ATOM 1500 N N . SER A 1 2 ? 3.876 31.817 -8.675 1.00 0.00 2 SER A N 2
ATOM 1501 C CA . SER A 1 2 ? 2.647 31.269 -8.113 1.00 0.00 2 SER A CA 2
ATOM 1502 C C . SER A 1 2 ? 2.786 31.056 -6.609 1.00 0.00 2 SER A C 2
ATOM 1503 O O . SER A 1 2 ? 3.778 30.501 -6.138 1.00 0.00 2 SER A O 2
ATOM 1511 N N . SER A 1 3 ? 1.782 31.502 -5.860 1.00 0.00 3 SER A N 2
ATOM 1512 C CA . SER A 1 3 ? 1.792 31.365 -4.408 1.00 0.00 3 SER A CA 2
ATOM 1513 C C . SER A 1 3 ? 0.512 30.695 -3.917 1.00 0.00 3 SER A C 2
ATOM 1514 O O . SER A 1 3 ? -0.443 30.526 -4.674 1.00 0.00 3 SER A O 2
ATOM 1522 N N . GLY A 1 4 ? 0.501 30.317 -2.642 1.00 0.00 4 GLY A N 2
ATOM 1523 C CA . GLY A 1 4 ? -0.666 29.671 -2.071 1.00 0.00 4 GLY A CA 2
ATOM 1524 C C . GLY A 1 4 ? -0.342 28.319 -1.467 1.00 0.00 4 GLY A C 2
ATOM 1525 O O . GLY A 1 4 ? -0.333 28.163 -0.246 1.00 0.00 4 GLY A O 2
ATOM 1529 N N . SER A 1 5 ? -0.078 27.337 -2.324 1.00 0.00 5 SER A N 2
ATOM 1530 C CA . SER A 1 5 ? 0.242 25.990 -1.868 1.00 0.00 5 SER A CA 2
ATOM 1531 C C . SER A 1 5 ? 1.752 25.792 -1.775 1.00 0.00 5 SER A C 2
ATOM 1532 O O . SER A 1 5 ? 2.441 25.704 -2.792 1.00 0.00 5 SER A O 2
ATOM 1540 N N . SER A 1 6 ? 2.260 25.723 -0.549 1.00 0.00 6 SER A N 2
ATOM 1541 C CA . SER A 1 6 ? 3.689 25.539 -0.322 1.00 0.00 6 SER A CA 2
ATOM 1542 C C . SER A 1 6 ? 4.237 24.414 -1.194 1.00 0.00 6 SER A C 2
ATOM 1543 O O . SER A 1 6 ? 5.292 24.549 -1.811 1.00 0.00 6 SER A O 2
ATOM 1551 N N . GLY A 1 7 ? 3.511 23.301 -1.238 1.00 0.00 7 GLY A N 2
ATOM 1552 C CA . GLY A 1 7 ? 3.939 22.167 -2.036 1.00 0.00 7 GLY A CA 2
ATOM 1553 C C . GLY A 1 7 ? 3.101 20.930 -1.782 1.00 0.00 7 GLY A C 2
ATOM 1554 O O . GLY A 1 7 ? 2.623 20.695 -0.672 1.00 0.00 7 GLY A O 2
ATOM 1558 N N . PRO A 1 8 ? 2.911 20.113 -2.830 1.00 0.00 8 PRO A N 2
ATOM 1559 C CA . PRO A 1 8 ? 2.124 18.880 -2.740 1.00 0.00 8 PRO A CA 2
ATOM 1560 C C . PRO A 1 8 ? 2.818 17.809 -1.905 1.00 0.00 8 PRO A C 2
ATOM 1561 O O . PRO A 1 8 ? 3.934 18.007 -1.428 1.00 0.00 8 PRO A O 2
ATOM 1572 N N . ALA A 1 9 ? 2.148 16.673 -1.734 1.00 0.00 9 ALA A N 2
ATOM 1573 C CA . ALA A 1 9 ? 2.702 15.570 -0.959 1.00 0.00 9 ALA A CA 2
ATOM 1574 C C . ALA A 1 9 ? 3.588 14.681 -1.825 1.00 0.00 9 ALA A C 2
ATOM 1575 O O . ALA A 1 9 ? 3.119 14.058 -2.778 1.00 0.00 9 ALA A O 2
ATOM 1582 N N . LYS A 1 10 ? 4.873 14.628 -1.489 1.00 0.00 10 LYS A N 2
ATOM 1583 C CA . LYS A 1 10 ? 5.826 13.815 -2.235 1.00 0.00 10 LYS A CA 2
ATOM 1584 C C . LYS A 1 10 ? 6.212 12.568 -1.447 1.00 0.00 10 LYS A C 2
ATOM 1585 O O . LYS A 1 10 ? 6.420 12.627 -0.235 1.00 0.00 10 LYS A O 2
ATOM 1604 N N . PHE A 1 11 ? 6.308 11.439 -2.143 1.00 0.00 11 PHE A N 2
ATOM 1605 C CA . PHE A 1 11 ? 6.669 10.178 -1.508 1.00 0.00 11 PHE A CA 2
ATOM 1606 C C . PHE A 1 11 ? 8.080 10.244 -0.931 1.00 0.00 11 PHE A C 2
ATOM 1607 O O . PHE A 1 11 ? 9.052 10.458 -1.657 1.00 0.00 11 PHE A O 2
ATOM 1624 N N . THR A 1 12 ? 8.186 10.059 0.381 1.00 0.00 12 THR A N 2
ATOM 1625 C CA . THR A 1 12 ? 9.477 10.099 1.057 1.00 0.00 12 THR A CA 2
ATOM 1626 C C . THR A 1 12 ? 10.161 8.738 1.018 1.00 0.00 12 THR A C 2
ATOM 1627 O O . THR A 1 12 ? 11.379 8.650 0.865 1.00 0.00 12 THR A O 2
ATOM 1638 N N . GLU A 1 13 ? 9.369 7.679 1.155 1.00 0.00 13 GLU A N 2
ATOM 1639 C CA . GLU A 1 13 ? 9.901 6.321 1.135 1.00 0.00 13 GLU A CA 2
ATOM 1640 C C . GLU A 1 13 ? 9.400 5.559 -0.089 1.00 0.00 13 GLU A C 2
ATOM 1641 O O . GLU A 1 13 ? 10.133 4.770 -0.685 1.00 0.00 13 GLU A O 2
ATOM 1653 N N . GLY A 1 14 ? 8.145 5.800 -0.457 1.00 0.00 14 GLY A N 2
ATOM 1654 C CA . GLY A 1 14 ? 7.567 5.129 -1.607 1.00 0.00 14 GLY A CA 2
ATOM 1655 C C . GLY A 1 14 ? 7.334 3.652 -1.359 1.00 0.00 14 GLY A C 2
ATOM 1656 O O . GLY A 1 14 ? 7.743 3.116 -0.328 1.00 0.00 14 GLY A O 2
ATOM 1660 N N . LEU A 1 15 ? 6.673 2.993 -2.304 1.00 0.00 15 LEU A N 2
ATOM 1661 C CA . LEU A 1 15 ? 6.384 1.568 -2.183 1.00 0.00 15 LEU A CA 2
ATOM 1662 C C . LEU A 1 15 ? 7.655 0.739 -2.338 1.00 0.00 15 LEU A C 2
ATOM 1663 O O . LEU A 1 15 ? 8.752 1.284 -2.461 1.00 0.00 15 LEU A O 2
ATOM 1679 N N . ARG A 1 16 ? 7.499 -0.580 -2.331 1.00 0.00 16 ARG A N 2
ATOM 1680 C CA . ARG A 1 16 ? 8.634 -1.485 -2.472 1.00 0.00 16 ARG A CA 2
ATOM 1681 C C . ARG A 1 16 ? 8.163 -2.912 -2.734 1.00 0.00 16 ARG A C 2
ATOM 1682 O O . ARG A 1 16 ? 7.266 -3.414 -2.058 1.00 0.00 16 ARG A O 2
ATOM 1703 N N . ASN A 1 17 ? 8.773 -3.559 -3.721 1.00 0.00 17 ASN A N 2
ATOM 1704 C CA . ASN A 1 17 ? 8.416 -4.928 -4.074 1.00 0.00 17 ASN A CA 2
ATOM 1705 C C . ASN A 1 17 ? 8.541 -5.852 -2.867 1.00 0.00 17 ASN A C 2
ATOM 1706 O O . ASN A 1 17 ? 9.415 -5.666 -2.020 1.00 0.00 17 ASN A O 2
ATOM 1717 N N . GLU A 1 18 ? 7.663 -6.847 -2.795 1.00 0.00 18 GLU A N 2
ATOM 1718 C CA . GLU A 1 18 ? 7.676 -7.799 -1.691 1.00 0.00 18 GLU A CA 2
ATOM 1719 C C . GLU A 1 18 ? 7.112 -9.148 -2.129 1.00 0.00 18 GLU A C 2
ATOM 1720 O O . GLU A 1 18 ? 6.706 -9.318 -3.278 1.00 0.00 18 GLU A O 2
ATOM 1732 N N . GLU A 1 19 ? 7.091 -10.102 -1.204 1.00 0.00 19 GLU A N 2
ATOM 1733 C CA . GLU A 1 19 ? 6.578 -11.436 -1.495 1.00 0.00 19 GLU A CA 2
ATOM 1734 C C . GLU A 1 19 ? 5.326 -11.728 -0.673 1.00 0.00 19 GLU A C 2
ATOM 1735 O O . GLU A 1 19 ? 5.025 -11.026 0.291 1.00 0.00 19 GLU A O 2
ATOM 1747 N N . ALA A 1 20 ? 4.599 -12.770 -1.064 1.00 0.00 20 ALA A N 2
ATOM 1748 C CA . ALA A 1 20 ? 3.380 -13.157 -0.364 1.00 0.00 20 ALA A CA 2
ATOM 1749 C C . ALA A 1 20 ? 2.994 -14.596 -0.688 1.00 0.00 20 ALA A C 2
ATOM 1750 O O . ALA A 1 20 ? 3.632 -15.250 -1.513 1.00 0.00 20 ALA A O 2
ATOM 1757 N N . VAL A 1 21 ? 1.945 -15.084 -0.034 1.00 0.00 21 VAL A N 2
ATOM 1758 C CA . VAL A 1 21 ? 1.474 -16.446 -0.252 1.00 0.00 21 VAL A CA 2
ATOM 1759 C C . VAL A 1 21 ? -0.031 -16.475 -0.498 1.00 0.00 21 VAL A C 2
ATOM 1760 O O . VAL A 1 21 ? -0.785 -15.731 0.128 1.00 0.00 21 VAL A O 2
ATOM 1773 N N . GLU A 1 22 ? -0.459 -17.338 -1.413 1.00 0.00 22 GLU A N 2
ATOM 1774 C CA . GLU A 1 22 ? -1.875 -17.462 -1.741 1.00 0.00 22 GLU A CA 2
ATOM 1775 C C . GLU A 1 22 ? -2.727 -17.478 -0.476 1.00 0.00 22 GLU A C 2
ATOM 1776 O O . GLU A 1 22 ? -2.463 -18.239 0.455 1.00 0.00 22 GLU A O 2
ATOM 1788 N N . GLY A 1 23 ? -3.753 -16.632 -0.449 1.00 0.00 23 GLY A N 2
ATOM 1789 C CA . GLY A 1 23 ? -4.628 -16.564 0.706 1.00 0.00 23 GLY A CA 2
ATOM 1790 C C . GLY A 1 23 ? -4.148 -15.564 1.739 1.00 0.00 23 GLY A C 2
ATOM 1791 O O . GLY A 1 23 ? -4.950 -14.855 2.347 1.00 0.00 23 GLY A O 2
ATOM 1795 N N . ALA A 1 24 ? -2.836 -15.507 1.940 1.00 0.00 24 ALA A N 2
ATOM 1796 C CA . ALA A 1 24 ? -2.250 -14.586 2.907 1.00 0.00 24 ALA A CA 2
ATOM 1797 C C . ALA A 1 24 ? -2.621 -13.142 2.584 1.00 0.00 24 ALA A C 2
ATOM 1798 O O . ALA A 1 24 ? -3.194 -12.857 1.532 1.00 0.00 24 ALA A O 2
ATOM 1805 N N . THR A 1 25 ? -2.291 -12.233 3.497 1.00 0.00 25 THR A N 2
ATOM 1806 C CA . THR A 1 25 ? -2.592 -10.820 3.310 1.00 0.00 25 THR A CA 2
ATOM 1807 C C . THR A 1 25 ? -1.321 -10.017 3.054 1.00 0.00 25 THR A C 2
ATOM 1808 O O . THR A 1 25 ? -0.505 -9.825 3.954 1.00 0.00 25 THR A O 2
ATOM 1819 N N . ALA A 1 26 ? -1.162 -9.549 1.820 1.00 0.00 26 ALA A N 2
ATOM 1820 C CA . ALA A 1 26 ? 0.008 -8.764 1.447 1.00 0.00 26 ALA A CA 2
ATOM 1821 C C . ALA A 1 26 ? 0.153 -7.535 2.338 1.00 0.00 26 ALA A C 2
ATOM 1822 O O . ALA A 1 26 ? -0.797 -7.125 3.004 1.00 0.00 26 ALA A O 2
ATOM 1829 N N . MET A 1 27 ? 1.348 -6.953 2.346 1.00 0.00 27 MET A N 2
ATOM 1830 C CA . MET A 1 27 ? 1.616 -5.771 3.157 1.00 0.00 27 MET A CA 2
ATOM 1831 C C . MET A 1 27 ? 2.379 -4.723 2.353 1.00 0.00 27 MET A C 2
ATOM 1832 O O . MET A 1 27 ? 3.561 -4.895 2.054 1.00 0.00 27 MET A O 2
ATOM 1846 N N . LEU A 1 28 ? 1.697 -3.637 2.006 1.00 0.00 28 LEU A N 2
ATOM 1847 C CA . LEU A 1 28 ? 2.311 -2.561 1.237 1.00 0.00 28 LEU A CA 2
ATOM 1848 C C . LEU A 1 28 ? 2.043 -1.206 1.885 1.00 0.00 28 LEU A C 2
ATOM 1849 O O . LEU A 1 28 ? 0.894 -0.780 2.001 1.00 0.00 28 LEU A O 2
ATOM 1865 N N . TRP A 1 29 ? 3.109 -0.534 2.302 1.00 0.00 29 TRP A N 2
ATOM 1866 C CA . TRP A 1 29 ? 2.988 0.774 2.936 1.00 0.00 29 TRP A CA 2
ATOM 1867 C C . TRP A 1 29 ? 3.833 1.812 2.207 1.00 0.00 29 TRP A C 2
ATOM 1868 O O . TRP A 1 29 ? 4.797 1.471 1.521 1.00 0.00 29 TRP A O 2
ATOM 1889 N N . CYS A 1 30 ? 3.466 3.080 2.359 1.00 0.00 30 CYS A N 2
ATOM 1890 C CA . CYS A 1 30 ? 4.190 4.169 1.713 1.00 0.00 30 CYS A CA 2
ATOM 1891 C C . CYS A 1 30 ? 4.010 5.473 2.483 1.00 0.00 30 CYS A C 2
ATOM 1892 O O . CYS A 1 30 ? 2.910 5.792 2.933 1.00 0.00 30 CYS A O 2
ATOM 1900 N N . GLU A 1 31 ? 5.098 6.222 2.631 1.00 0.00 31 GLU A N 2
ATOM 1901 C CA . GLU A 1 31 ? 5.060 7.491 3.349 1.00 0.00 31 GLU A CA 2
ATOM 1902 C C . GLU A 1 31 ? 4.942 8.662 2.378 1.00 0.00 31 GLU A C 2
ATOM 1903 O O . GLU A 1 31 ? 5.166 8.512 1.176 1.00 0.00 31 GLU A O 2
ATOM 1915 N N . LEU A 1 32 ? 4.588 9.828 2.907 1.00 0.00 32 LEU A N 2
ATOM 1916 C CA . LEU A 1 32 ? 4.439 11.026 2.088 1.00 0.00 32 LEU A CA 2
ATOM 1917 C C . LEU A 1 32 ? 4.911 12.264 2.843 1.00 0.00 32 LEU A C 2
ATOM 1918 O O . LEU A 1 32 ? 4.955 12.274 4.073 1.00 0.00 32 LEU A O 2
ATOM 1934 N N . SER A 1 33 ? 5.261 13.308 2.098 1.00 0.00 33 SER A N 2
ATOM 1935 C CA . SER A 1 33 ? 5.732 14.551 2.697 1.00 0.00 33 SER A CA 2
ATOM 1936 C C . SER A 1 33 ? 4.693 15.117 3.661 1.00 0.00 33 SER A C 2
ATOM 1937 O O . SER A 1 33 ? 5.009 15.939 4.521 1.00 0.00 33 SER A O 2
ATOM 1945 N N . LYS A 1 34 ? 3.450 14.671 3.510 1.00 0.00 34 LYS A N 2
ATOM 1946 C CA . LYS A 1 34 ? 2.363 15.130 4.366 1.00 0.00 34 LYS A CA 2
ATOM 1947 C C . LYS A 1 34 ? 1.186 14.160 4.318 1.00 0.00 34 LYS A C 2
ATOM 1948 O O . LYS A 1 34 ? 1.166 13.232 3.509 1.00 0.00 34 LYS A O 2
ATOM 1967 N N . VAL A 1 35 ? 0.206 14.382 5.188 1.00 0.00 35 VAL A N 2
ATOM 1968 C CA . VAL A 1 35 ? -0.975 13.530 5.243 1.00 0.00 35 VAL A CA 2
ATOM 1969 C C . VAL A 1 35 ? -1.976 13.908 4.157 1.00 0.00 35 VAL A C 2
ATOM 1970 O O . VAL A 1 35 ? -2.713 14.885 4.291 1.00 0.00 35 VAL A O 2
ATOM 1983 N N . ALA A 1 36 ? -1.998 13.127 3.082 1.00 0.00 36 ALA A N 2
ATOM 1984 C CA . ALA A 1 36 ? -2.911 13.378 1.974 1.00 0.00 36 ALA A CA 2
ATOM 1985 C C . ALA A 1 36 ? -3.614 12.097 1.540 1.00 0.00 36 ALA A C 2
ATOM 1986 O O . ALA A 1 36 ? -3.105 10.990 1.719 1.00 0.00 36 ALA A O 2
ATOM 1993 N N . PRO A 1 37 ? -4.812 12.246 0.956 1.00 0.00 37 PRO A N 2
ATOM 1994 C CA . PRO A 1 37 ? -5.610 11.111 0.485 1.00 0.00 37 PRO A CA 2
ATOM 1995 C C . PRO A 1 37 ? -4.992 10.434 -0.734 1.00 0.00 37 PRO A C 2
ATOM 1996 O O . PRO A 1 37 ? -4.900 11.029 -1.807 1.00 0.00 37 PRO A O 2
ATOM 2007 N N . VAL A 1 38 ? -4.571 9.185 -0.561 1.00 0.00 38 VAL A N 2
ATOM 2008 C CA . VAL A 1 38 ? -3.962 8.426 -1.647 1.00 0.00 38 VAL A CA 2
ATOM 2009 C C . VAL A 1 38 ? -4.970 7.477 -2.286 1.00 0.00 38 VAL A C 2
ATOM 2010 O O . VAL A 1 38 ? -6.034 7.218 -1.725 1.00 0.00 38 VAL A O 2
ATOM 2023 N N . GLU A 1 39 ? -4.627 6.963 -3.463 1.00 0.00 39 GLU A N 2
ATOM 2024 C CA . GLU A 1 39 ? -5.503 6.043 -4.178 1.00 0.00 39 GLU A CA 2
ATOM 2025 C C . GLU A 1 39 ? -4.717 4.850 -4.716 1.00 0.00 39 GLU A C 2
ATOM 2026 O O . GLU A 1 39 ? -4.003 4.962 -5.712 1.00 0.00 39 GLU A O 2
ATOM 2038 N N . TRP A 1 40 ? -4.854 3.710 -4.049 1.00 0.00 40 TRP A N 2
ATOM 2039 C CA . TRP A 1 40 ? -4.157 2.496 -4.458 1.00 0.00 40 TRP A CA 2
ATOM 2040 C C . TRP A 1 40 ? -4.772 1.917 -5.728 1.00 0.00 40 TRP A C 2
ATOM 2041 O O . TRP A 1 40 ? -5.993 1.828 -5.852 1.00 0.00 40 TRP A O 2
ATOM 2062 N N . ARG A 1 41 ? -3.918 1.525 -6.668 1.00 0.00 41 ARG A N 2
ATOM 2063 C CA . ARG A 1 41 ? -4.379 0.955 -7.928 1.00 0.00 41 ARG A CA 2
ATOM 2064 C C . ARG A 1 41 ? -3.487 -0.207 -8.358 1.00 0.00 41 ARG A C 2
ATOM 2065 O O . ARG A 1 41 ? -2.394 -0.395 -7.824 1.00 0.00 41 ARG A O 2
ATOM 2086 N N . LYS A 1 42 ? -3.963 -0.984 -9.325 1.00 0.00 42 LYS A N 2
ATOM 2087 C CA . LYS A 1 42 ? -3.210 -2.127 -9.827 1.00 0.00 42 LYS A CA 2
ATOM 2088 C C . LYS A 1 42 ? -3.225 -2.161 -11.352 1.00 0.00 42 LYS A C 2
ATOM 2089 O O . LYS A 1 42 ? -4.089 -2.791 -11.960 1.00 0.00 42 LYS A O 2
ATOM 2108 N N . GLY A 1 43 ? -2.262 -1.478 -11.964 1.00 0.00 43 GLY A N 2
ATOM 2109 C CA . GLY A 1 43 ? -2.183 -1.444 -13.413 1.00 0.00 43 GLY A CA 2
ATOM 2110 C C . GLY A 1 43 ? -3.515 -1.121 -14.059 1.00 0.00 43 GLY A C 2
ATOM 2111 O O . GLY A 1 43 ? -4.078 -0.043 -13.865 1.00 0.00 43 GLY A O 2
ATOM 2115 N N . PRO A 1 44 ? -4.040 -2.069 -14.850 1.00 0.00 44 PRO A N 2
ATOM 2116 C CA . PRO A 1 44 ? -5.320 -1.902 -15.544 1.00 0.00 44 PRO A CA 2
ATOM 2117 C C . PRO A 1 44 ? -6.505 -1.909 -14.584 1.00 0.00 44 PRO A C 2
ATOM 2118 O O . PRO A 1 44 ? -7.563 -1.358 -14.887 1.00 0.00 44 PRO A O 2
ATOM 2129 N N . GLU A 1 45 ? -6.319 -2.535 -13.426 1.00 0.00 45 GLU A N 2
ATOM 2130 C CA . GLU A 1 45 ? -7.375 -2.612 -12.423 1.00 0.00 45 GLU A CA 2
ATOM 2131 C C . GLU A 1 45 ? -7.339 -1.397 -11.500 1.00 0.00 45 GLU A C 2
ATOM 2132 O O . GLU A 1 45 ? -6.502 -0.510 -11.658 1.00 0.00 45 GLU A O 2
ATOM 2144 N N . ASN A 1 46 ? -8.254 -1.366 -10.537 1.00 0.00 46 ASN A N 2
ATOM 2145 C CA . ASN A 1 46 ? -8.329 -0.259 -9.590 1.00 0.00 46 ASN A CA 2
ATOM 2146 C C . ASN A 1 46 ? -8.677 -0.763 -8.192 1.00 0.00 46 ASN A C 2
ATOM 2147 O O . ASN A 1 46 ? -9.512 -1.654 -8.031 1.00 0.00 46 ASN A O 2
ATOM 2158 N N . LEU A 1 47 ? -8.032 -0.186 -7.184 1.00 0.00 47 LEU A N 2
ATOM 2159 C CA . LEU A 1 47 ? -8.273 -0.575 -5.799 1.00 0.00 47 LEU A CA 2
ATOM 2160 C C . LEU A 1 47 ? -8.768 0.612 -4.978 1.00 0.00 47 LEU A C 2
ATOM 2161 O O . LEU A 1 47 ? -8.552 1.767 -5.347 1.00 0.00 47 LEU A O 2
ATOM 2177 N N . ARG A 1 48 ? -9.430 0.319 -3.864 1.00 0.00 48 ARG A N 2
ATOM 2178 C CA . ARG A 1 48 ? -9.954 1.362 -2.991 1.00 0.00 48 ARG A CA 2
ATOM 2179 C C . ARG A 1 48 ? -10.280 0.802 -1.609 1.00 0.00 48 ARG A C 2
ATOM 2180 O O . ARG A 1 48 ? -10.470 -0.404 -1.447 1.00 0.00 48 ARG A O 2
ATOM 2201 N N . ASP A 1 49 ? -10.343 1.684 -0.618 1.00 0.00 49 ASP A N 2
ATOM 2202 C CA . ASP A 1 49 ? -10.647 1.278 0.749 1.00 0.00 49 ASP A CA 2
ATOM 2203 C C . ASP A 1 49 ? -12.009 0.595 0.823 1.00 0.00 49 ASP A C 2
ATOM 2204 O O . ASP A 1 49 ? -13.046 1.257 0.851 1.00 0.00 49 ASP A O 2
ATOM 2213 N N . GLY A 1 50 ? -11.999 -0.734 0.853 1.00 0.00 50 GLY A N 2
ATOM 2214 C CA . GLY A 1 50 ? -13.239 -1.485 0.922 1.00 0.00 50 GLY A CA 2
ATOM 2215 C C . GLY A 1 50 ? -13.131 -2.702 1.818 1.00 0.00 50 GLY A C 2
ATOM 2216 O O . GLY A 1 50 ? -12.196 -2.817 2.611 1.00 0.00 50 GLY A O 2
ATOM 2220 N N . ASP A 1 51 ? -14.090 -3.613 1.695 1.00 0.00 51 ASP A N 2
ATOM 2221 C CA . ASP A 1 51 ? -14.099 -4.828 2.501 1.00 0.00 51 ASP A CA 2
ATOM 2222 C C . ASP A 1 51 ? -12.883 -5.695 2.191 1.00 0.00 51 ASP A C 2
ATOM 2223 O O . ASP A 1 51 ? -11.967 -5.812 3.006 1.00 0.00 51 ASP A O 2
ATOM 2232 N N . ARG A 1 52 ? -12.881 -6.302 1.008 1.00 0.00 52 ARG A N 2
ATOM 2233 C CA . ARG A 1 52 ? -11.779 -7.160 0.592 1.00 0.00 52 ARG A CA 2
ATOM 2234 C C . ARG A 1 52 ? -10.451 -6.411 0.658 1.00 0.00 52 ARG A C 2
ATOM 2235 O O . ARG A 1 52 ? -9.402 -7.006 0.907 1.00 0.00 52 ARG A O 2
ATOM 2256 N N . TYR A 1 53 ? -10.504 -5.103 0.433 1.00 0.00 53 TYR A N 2
ATOM 2257 C CA . TYR A 1 53 ? -9.306 -4.273 0.465 1.00 0.00 53 TYR A CA 2
ATOM 2258 C C . TYR A 1 53 ? -9.216 -3.495 1.774 1.00 0.00 53 TYR A C 2
ATOM 2259 O O . TYR A 1 53 ? -9.895 -2.484 1.956 1.00 0.00 53 TYR A O 2
ATOM 2277 N N . ILE A 1 54 ? -8.373 -3.974 2.682 1.00 0.00 54 ILE A N 2
ATOM 2278 C CA . ILE A 1 54 ? -8.192 -3.324 3.974 1.00 0.00 54 ILE A CA 2
ATOM 2279 C C . ILE A 1 54 ? -7.175 -2.192 3.882 1.00 0.00 54 ILE A C 2
ATOM 2280 O O . ILE A 1 54 ? -5.970 -2.412 4.014 1.00 0.00 54 ILE A O 2
ATOM 2296 N N . LEU A 1 55 ? -7.667 -0.979 3.656 1.00 0.00 55 LEU A N 2
ATOM 2297 C CA . LEU A 1 55 ? -6.802 0.191 3.548 1.00 0.00 55 LEU A CA 2
ATOM 2298 C C . LEU A 1 55 ? -6.784 0.978 4.855 1.00 0.00 55 LEU A C 2
ATOM 2299 O O . LEU A 1 55 ? -7.770 0.998 5.592 1.00 0.00 55 LEU A O 2
ATOM 2315 N N . ARG A 1 56 ? -5.658 1.626 5.134 1.00 0.00 56 ARG A N 2
ATOM 2316 C CA . ARG A 1 56 ? -5.512 2.415 6.351 1.00 0.00 56 ARG A CA 2
ATOM 2317 C C . ARG A 1 56 ? -4.492 3.533 6.155 1.00 0.00 56 ARG A C 2
ATOM 2318 O O . ARG A 1 56 ? -3.517 3.374 5.422 1.00 0.00 56 ARG A O 2
ATOM 2339 N N . GLN A 1 57 ? -4.727 4.663 6.815 1.00 0.00 57 GLN A N 2
ATOM 2340 C CA . GLN A 1 57 ? -3.829 5.808 6.712 1.00 0.00 57 GLN A CA 2
ATOM 2341 C C . GLN A 1 57 ? -3.543 6.401 8.087 1.00 0.00 57 GLN A C 2
ATOM 2342 O O . GLN A 1 57 ? -4.340 7.175 8.617 1.00 0.00 57 GLN A O 2
ATOM 2356 N N . GLU A 1 58 ? -2.401 6.032 8.660 1.00 0.00 58 GLU A N 2
ATOM 2357 C CA . GLU A 1 58 ? -2.012 6.528 9.975 1.00 0.00 58 GLU A CA 2
ATOM 2358 C C . GLU A 1 58 ? -1.225 7.829 9.854 1.00 0.00 58 GLU A C 2
ATOM 2359 O O . GLU A 1 58 ? -0.263 8.056 10.587 1.00 0.00 58 GLU A O 2
ATOM 2371 N N . GLY A 1 59 ? -1.642 8.682 8.923 1.00 0.00 59 GLY A N 2
ATOM 2372 C CA . GLY A 1 59 ? -0.965 9.950 8.723 1.00 0.00 59 GLY A CA 2
ATOM 2373 C C . GLY A 1 59 ? -0.172 9.986 7.432 1.00 0.00 59 GLY A C 2
ATOM 2374 O O . GLY A 1 59 ? -0.646 9.533 6.389 1.00 0.00 59 GLY A O 2
ATOM 2378 N N . THR A 1 60 ? 1.040 10.529 7.498 1.00 0.00 60 THR A N 2
ATOM 2379 C CA . THR A 1 60 ? 1.900 10.625 6.325 1.00 0.00 60 THR A CA 2
ATOM 2380 C C . THR A 1 60 ? 2.164 9.250 5.723 1.00 0.00 60 THR A C 2
ATOM 2381 O O . THR A 1 60 ? 2.656 9.138 4.600 1.00 0.00 60 THR A O 2
ATOM 2392 N N . ARG A 1 61 ? 1.834 8.206 6.476 1.00 0.00 61 ARG A N 2
ATOM 2393 C CA . ARG A 1 61 ? 2.037 6.838 6.016 1.00 0.00 61 ARG A CA 2
ATOM 2394 C C . ARG A 1 61 ? 0.701 6.147 5.760 1.00 0.00 61 ARG A C 2
ATOM 2395 O O . ARG A 1 61 ? -0.265 6.347 6.497 1.00 0.00 61 ARG A O 2
ATOM 2416 N N . CYS A 1 62 ? 0.653 5.333 4.710 1.00 0.00 62 CYS A N 2
ATOM 2417 C CA . CYS A 1 62 ? -0.565 4.614 4.356 1.00 0.00 62 CYS A CA 2
ATOM 2418 C C . CYS A 1 62 ? -0.305 3.113 4.269 1.00 0.00 62 CYS A C 2
ATOM 2419 O O . CYS A 1 62 ? 0.608 2.672 3.573 1.00 0.00 62 CYS A O 2
ATOM 2427 N N . GLU A 1 63 ? -1.112 2.336 4.984 1.00 0.00 63 GLU A N 2
ATOM 2428 C CA . GLU A 1 63 ? -0.966 0.885 4.989 1.00 0.00 63 GLU A CA 2
ATOM 2429 C C . GLU A 1 63 ? -2.043 0.226 4.131 1.00 0.00 63 GLU A C 2
ATOM 2430 O O . GLU A 1 63 ? -3.211 0.615 4.175 1.00 0.00 63 GLU A O 2
ATOM 2442 N N . LEU A 1 64 ? -1.641 -0.771 3.352 1.00 0.00 64 LEU A N 2
ATOM 2443 C CA . LEU A 1 64 ? -2.571 -1.484 2.482 1.00 0.00 64 LEU A CA 2
ATOM 2444 C C . LEU A 1 64 ? -2.526 -2.985 2.752 1.00 0.00 64 LEU A C 2
ATOM 2445 O O . LEU A 1 64 ? -1.451 -3.577 2.840 1.00 0.00 64 LEU A O 2
ATOM 2461 N N . GLN A 1 65 ? -3.701 -3.593 2.879 1.00 0.00 65 GLN A N 2
ATOM 2462 C CA . GLN A 1 65 ? -3.795 -5.026 3.137 1.00 0.00 65 GLN A CA 2
ATOM 2463 C C . GLN A 1 65 ? -4.807 -5.681 2.203 1.00 0.00 65 GLN A C 2
ATOM 2464 O O . GLN A 1 65 ? -6.009 -5.434 2.305 1.00 0.00 65 GLN A O 2
ATOM 2478 N N . ILE A 1 66 ? -4.314 -6.517 1.296 1.00 0.00 66 ILE A N 2
ATOM 2479 C CA . ILE A 1 66 ? -5.176 -7.208 0.346 1.00 0.00 66 ILE A CA 2
ATOM 2480 C C . ILE A 1 66 ? -5.657 -8.541 0.908 1.00 0.00 66 ILE A C 2
ATOM 2481 O O . ILE A 1 66 ? -4.964 -9.554 0.810 1.00 0.00 66 ILE A O 2
ATOM 2497 N N . CYS A 1 67 ? -6.848 -8.533 1.497 1.00 0.00 67 CYS A N 2
ATOM 2498 C CA . CYS A 1 67 ? -7.423 -9.742 2.075 1.00 0.00 67 CYS A CA 2
ATOM 2499 C C . CYS A 1 67 ? -7.791 -10.744 0.986 1.00 0.00 67 CYS A C 2
ATOM 2500 O O . CYS A 1 67 ? -8.622 -10.460 0.123 1.00 0.00 67 CYS A O 2
ATOM 2508 N N . GLY A 1 68 ? -7.166 -11.916 1.031 1.00 0.00 68 GLY A N 2
ATOM 2509 C CA . GLY A 1 68 ? -7.441 -12.942 0.041 1.00 0.00 68 GLY A CA 2
ATOM 2510 C C . GLY A 1 68 ? -6.520 -12.850 -1.160 1.00 0.00 68 GLY A C 2
ATOM 2511 O O . GLY A 1 68 ? -6.962 -12.554 -2.270 1.00 0.00 68 GLY A O 2
ATOM 2515 N N . LEU A 1 69 ? -5.234 -13.103 -0.938 1.00 0.00 69 LEU A N 2
ATOM 2516 C CA . LEU A 1 69 ? -4.247 -13.046 -2.010 1.00 0.00 69 LEU A CA 2
ATOM 2517 C C . LEU A 1 69 ? -4.482 -14.159 -3.026 1.00 0.00 69 LEU A C 2
ATOM 2518 O O . LEU A 1 69 ? -5.245 -15.091 -2.775 1.00 0.00 69 LEU A O 2
ATOM 2534 N N . ALA A 1 70 ? -3.818 -14.056 -4.173 1.00 0.00 70 ALA A N 2
ATOM 2535 C CA . ALA A 1 70 ? -3.951 -15.056 -5.225 1.00 0.00 70 ALA A CA 2
ATOM 2536 C C . ALA A 1 70 ? -2.979 -14.783 -6.368 1.00 0.00 70 ALA A C 2
ATOM 2537 O O . ALA A 1 70 ? -2.581 -13.641 -6.597 1.00 0.00 70 ALA A O 2
ATOM 2544 N N . MET A 1 71 ? -2.601 -15.838 -7.082 1.00 0.00 71 MET A N 2
ATOM 2545 C CA . MET A 1 71 ? -1.676 -15.711 -8.202 1.00 0.00 71 MET A CA 2
ATOM 2546 C C . MET A 1 71 ? -1.914 -14.408 -8.958 1.00 0.00 71 MET A C 2
ATOM 2547 O O . MET A 1 71 ? -0.972 -13.778 -9.440 1.00 0.00 71 MET A O 2
ATOM 2561 N N . ALA A 1 72 ? -3.177 -14.008 -9.058 1.00 0.00 72 ALA A N 2
ATOM 2562 C CA . ALA A 1 72 ? -3.538 -12.779 -9.754 1.00 0.00 72 ALA A CA 2
ATOM 2563 C C . ALA A 1 72 ? -2.954 -11.559 -9.050 1.00 0.00 72 ALA A C 2
ATOM 2564 O O . ALA A 1 72 ? -2.345 -10.697 -9.684 1.00 0.00 72 ALA A O 2
ATOM 2571 N N . ASP A 1 73 ? -3.145 -11.491 -7.737 1.00 0.00 73 ASP A N 2
ATOM 2572 C CA . ASP A 1 73 ? -2.638 -10.376 -6.947 1.00 0.00 73 ASP A CA 2
ATOM 2573 C C . ASP A 1 73 ? -1.205 -10.034 -7.347 1.00 0.00 73 ASP A C 2
ATOM 2574 O O . ASP A 1 73 ? -0.799 -8.874 -7.304 1.00 0.00 73 ASP A O 2
ATOM 2583 N N . ALA A 1 74 ? -0.446 -11.053 -7.734 1.00 0.00 74 ALA A N 2
ATOM 2584 C CA . ALA A 1 74 ? 0.940 -10.861 -8.142 1.00 0.00 74 ALA A CA 2
ATOM 2585 C C . ALA A 1 74 ? 1.028 -10.015 -9.408 1.00 0.00 74 ALA A C 2
ATOM 2586 O O . ALA A 1 74 ? 0.606 -10.441 -10.482 1.00 0.00 74 ALA A O 2
ATOM 2593 N N . GLY A 1 75 ? 1.578 -8.812 -9.273 1.00 0.00 75 GLY A N 2
ATOM 2594 C CA . GLY A 1 75 ? 1.710 -7.924 -10.414 1.00 0.00 75 GLY A CA 2
ATOM 2595 C C . GLY A 1 75 ? 2.441 -6.642 -10.070 1.00 0.00 75 GLY A C 2
ATOM 2596 O O . GLY A 1 75 ? 3.604 -6.672 -9.670 1.00 0.00 75 GLY A O 2
ATOM 2600 N N . GLU A 1 76 ? 1.758 -5.512 -10.227 1.00 0.00 76 GLU A N 2
ATOM 2601 C CA . GLU A 1 76 ? 2.352 -4.214 -9.932 1.00 0.00 76 GLU A CA 2
ATOM 2602 C C . GLU A 1 76 ? 1.335 -3.287 -9.272 1.00 0.00 76 GLU A C 2
ATOM 2603 O O . GLU A 1 76 ? 0.322 -2.929 -9.875 1.00 0.00 76 GLU A O 2
ATOM 2615 N N . TYR A 1 77 ? 1.611 -2.904 -8.031 1.00 0.00 77 TYR A N 2
ATOM 2616 C CA . TYR A 1 77 ? 0.719 -2.021 -7.287 1.00 0.00 77 TYR A CA 2
ATOM 2617 C C . TYR A 1 77 ? 1.227 -0.583 -7.316 1.00 0.00 77 TYR A C 2
ATOM 2618 O O . TYR A 1 77 ? 2.407 -0.323 -7.073 1.00 0.00 77 TYR A O 2
ATOM 2636 N N . LEU A 1 78 ? 0.329 0.349 -7.615 1.00 0.00 78 LEU A N 2
ATOM 2637 C CA . LEU A 1 78 ? 0.684 1.762 -7.676 1.00 0.00 78 LEU A CA 2
ATOM 2638 C C . LEU A 1 78 ? -0.110 2.567 -6.652 1.00 0.00 78 LEU A C 2
ATOM 2639 O O . LEU A 1 78 ? -1.265 2.253 -6.361 1.00 0.00 78 LEU A O 2
ATOM 2655 N N . CYS A 1 79 ? 0.516 3.607 -6.111 1.00 0.00 79 CYS A N 2
ATOM 2656 C CA . CYS A 1 79 ? -0.133 4.458 -5.120 1.00 0.00 79 CYS A CA 2
ATOM 2657 C C . CYS A 1 79 ? -0.118 5.917 -5.564 1.00 0.00 79 CYS A C 2
ATOM 2658 O O . CYS A 1 79 ? 0.918 6.581 -5.518 1.00 0.00 79 CYS A O 2
ATOM 2666 N N . VAL A 1 80 ? -1.274 6.411 -5.996 1.00 0.00 80 VAL A N 2
ATOM 2667 C CA . VAL A 1 80 ? -1.395 7.792 -6.449 1.00 0.00 80 VAL A CA 2
ATOM 2668 C C . VAL A 1 80 ? -1.684 8.730 -5.283 1.00 0.00 80 VAL A C 2
ATOM 2669 O O . VAL A 1 80 ? -2.666 8.555 -4.561 1.00 0.00 80 VAL A O 2
ATOM 2682 N N . CYS A 1 81 ? -0.823 9.726 -5.105 1.00 0.00 81 CYS A N 2
ATOM 2683 C CA . CYS A 1 81 ? -0.986 10.693 -4.025 1.00 0.00 81 CYS A CA 2
ATOM 2684 C C . CYS A 1 81 ? -1.325 12.073 -4.578 1.00 0.00 81 CYS A C 2
ATOM 2685 O O . CYS A 1 81 ? -0.991 13.093 -3.977 1.00 0.00 81 CYS A O 2
ATOM 2693 N N . GLY A 1 82 ? -1.989 12.097 -5.729 1.00 0.00 82 GLY A N 2
ATOM 2694 C CA . GLY A 1 82 ? -2.361 13.357 -6.345 1.00 0.00 82 GLY A CA 2
ATOM 2695 C C . GLY A 1 82 ? -1.587 13.630 -7.620 1.00 0.00 82 GLY A C 2
ATOM 2696 O O . GLY A 1 82 ? -1.961 13.158 -8.693 1.00 0.00 82 GLY A O 2
ATOM 2700 N N . GLN A 1 83 ? -0.506 14.395 -7.502 1.00 0.00 83 GLN A N 2
ATOM 2701 C CA . GLN A 1 83 ? 0.320 14.731 -8.655 1.00 0.00 83 GLN A CA 2
ATOM 2702 C C . GLN A 1 83 ? 1.415 13.690 -8.862 1.00 0.00 83 GLN A C 2
ATOM 2703 O O . GLN A 1 83 ? 1.888 13.488 -9.980 1.00 0.00 83 GLN A O 2
ATOM 2717 N N . GLU A 1 84 ? 1.813 13.032 -7.778 1.00 0.00 84 GLU A N 2
ATOM 2718 C CA . GLU A 1 84 ? 2.853 12.012 -7.842 1.00 0.00 84 GLU A CA 2
ATOM 2719 C C . GLU A 1 84 ? 2.256 10.616 -7.691 1.00 0.00 84 GLU A C 2
ATOM 2720 O O . GLU A 1 84 ? 1.073 10.465 -7.385 1.00 0.00 84 GLU A O 2
ATOM 2732 N N . ARG A 1 85 ? 3.083 9.599 -7.908 1.00 0.00 85 ARG A N 2
ATOM 2733 C CA . ARG A 1 85 ? 2.638 8.215 -7.798 1.00 0.00 85 ARG A CA 2
ATOM 2734 C C . ARG A 1 85 ? 3.819 7.254 -7.892 1.00 0.00 85 ARG A C 2
ATOM 2735 O O . ARG A 1 85 ? 4.786 7.509 -8.611 1.00 0.00 85 ARG A O 2
ATOM 2756 N N . THR A 1 86 ? 3.735 6.148 -7.159 1.00 0.00 86 THR A N 2
ATOM 2757 C CA . THR A 1 86 ? 4.798 5.150 -7.158 1.00 0.00 86 THR A CA 2
ATOM 2758 C C . THR A 1 86 ? 4.280 3.796 -7.631 1.00 0.00 86 THR A C 2
ATOM 2759 O O . THR A 1 86 ? 3.081 3.618 -7.841 1.00 0.00 86 THR A O 2
ATOM 2770 N N . SER A 1 87 ? 5.193 2.843 -7.795 1.00 0.00 87 SER A N 2
ATOM 2771 C CA . SER A 1 87 ? 4.829 1.505 -8.246 1.00 0.00 87 SER A CA 2
ATOM 2772 C C . SER A 1 87 ? 5.760 0.457 -7.645 1.00 0.00 87 SER A C 2
ATOM 2773 O O . SER A 1 87 ? 6.963 0.680 -7.517 1.00 0.00 87 SER A O 2
ATOM 2781 N N . ALA A 1 88 ? 5.193 -0.687 -7.276 1.00 0.00 88 ALA A N 2
ATOM 2782 C CA . ALA A 1 88 ? 5.971 -1.771 -6.690 1.00 0.00 88 ALA A CA 2
ATOM 2783 C C . ALA A 1 88 ? 5.651 -3.103 -7.361 1.00 0.00 88 ALA A C 2
ATOM 2784 O O . ALA A 1 88 ? 4.744 -3.190 -8.190 1.00 0.00 88 ALA A O 2
ATOM 2791 N N . THR A 1 89 ? 6.402 -4.138 -7.000 1.00 0.00 89 THR A N 2
ATOM 2792 C CA . THR A 1 89 ? 6.199 -5.465 -7.569 1.00 0.00 89 THR A CA 2
ATOM 2793 C C . THR A 1 89 ? 5.935 -6.496 -6.478 1.00 0.00 89 THR A C 2
ATOM 2794 O O . THR A 1 89 ? 6.799 -6.766 -5.642 1.00 0.00 89 THR A O 2
ATOM 2805 N N . LEU A 1 90 ? 4.738 -7.071 -6.491 1.00 0.00 90 LEU A N 2
ATOM 2806 C CA . LEU A 1 90 ? 4.360 -8.075 -5.502 1.00 0.00 90 LEU A CA 2
ATOM 2807 C C . LEU A 1 90 ? 4.444 -9.479 -6.092 1.00 0.00 90 LEU A C 2
ATOM 2808 O O . LEU A 1 90 ? 4.051 -9.709 -7.237 1.00 0.00 90 LEU A O 2
ATOM 2824 N N . THR A 1 91 ? 4.957 -10.418 -5.303 1.00 0.00 91 THR A N 2
ATOM 2825 C CA . THR A 1 91 ? 5.092 -11.800 -5.746 1.00 0.00 91 THR A CA 2
ATOM 2826 C C . THR A 1 91 ? 4.270 -12.740 -4.872 1.00 0.00 91 THR A C 2
ATOM 2827 O O . THR A 1 91 ? 4.470 -12.809 -3.659 1.00 0.00 91 THR A O 2
ATOM 2838 N N . ILE A 1 92 ? 3.345 -13.463 -5.495 1.00 0.00 92 ILE A N 2
ATOM 2839 C CA . ILE A 1 92 ? 2.494 -14.400 -4.773 1.00 0.00 92 ILE A CA 2
ATOM 2840 C C . ILE A 1 92 ? 3.090 -15.804 -4.784 1.00 0.00 92 ILE A C 2
ATOM 2841 O O . ILE A 1 92 ? 3.590 -16.269 -5.809 1.00 0.00 92 ILE A O 2
ATOM 2857 N N . ARG A 1 93 ? 3.032 -16.475 -3.638 1.00 0.00 93 ARG A N 2
ATOM 2858 C CA . ARG A 1 93 ? 3.565 -17.826 -3.516 1.00 0.00 93 ARG A CA 2
ATOM 2859 C C . ARG A 1 93 ? 2.447 -18.830 -3.253 1.00 0.00 93 ARG A C 2
ATOM 2860 O O . ARG A 1 93 ? 1.755 -18.752 -2.239 1.00 0.00 93 ARG A O 2
ATOM 2881 N N . ALA A 1 94 ? 2.276 -19.772 -4.175 1.00 0.00 94 ALA A N 2
ATOM 2882 C CA . ALA A 1 94 ? 1.243 -20.792 -4.042 1.00 0.00 94 ALA A CA 2
ATOM 2883 C C . ALA A 1 94 ? 1.393 -21.558 -2.733 1.00 0.00 94 ALA A C 2
ATOM 2884 O O . ALA A 1 94 ? 2.489 -21.995 -2.379 1.00 0.00 94 ALA A O 2
ATOM 2891 N N . LEU A 1 95 ? 0.286 -21.717 -2.015 1.00 0.00 95 LEU A N 2
ATOM 2892 C CA . LEU A 1 95 ? 0.295 -22.431 -0.743 1.00 0.00 95 LEU A CA 2
ATOM 2893 C C . LEU A 1 95 ? 0.729 -23.880 -0.934 1.00 0.00 95 LEU A C 2
ATOM 2894 O O . LEU A 1 95 ? 0.453 -24.507 -1.957 1.00 0.00 95 LEU A O 2
ATOM 2910 N N . PRO A 1 96 ? 1.425 -24.428 0.073 1.00 0.00 96 PRO A N 2
ATOM 2911 C CA . PRO A 1 96 ? 1.910 -25.811 0.041 1.00 0.00 96 PRO A CA 2
ATOM 2912 C C . PRO A 1 96 ? 0.776 -26.825 0.142 1.00 0.00 96 PRO A C 2
ATOM 2913 O O . PRO A 1 96 ? 0.998 -28.031 0.030 1.00 0.00 96 PRO A O 2
ATOM 2924 N N . SER A 1 97 ? -0.439 -26.329 0.354 1.00 0.00 97 SER A N 2
ATOM 2925 C CA . SER A 1 97 ? -1.607 -27.194 0.474 1.00 0.00 97 SER A CA 2
ATOM 2926 C C . SER A 1 97 ? -1.532 -28.349 -0.520 1.00 0.00 97 SER A C 2
ATOM 2927 O O . SER A 1 97 ? -1.603 -28.146 -1.732 1.00 0.00 97 SER A O 2
ATOM 2935 N N . GLY A 1 98 ? -1.389 -29.563 0.003 1.00 0.00 98 GLY A N 2
ATOM 2936 C CA . GLY A 1 98 ? -1.306 -30.733 -0.851 1.00 0.00 98 GLY A CA 2
ATOM 2937 C C . GLY A 1 98 ? -1.118 -32.014 -0.063 1.00 0.00 98 GLY A C 2
ATOM 2938 O O . GLY A 1 98 ? -0.698 -32.000 1.094 1.00 0.00 98 GLY A O 2
ATOM 2942 N N . PRO A 1 99 ? -1.435 -33.154 -0.694 1.00 0.00 99 PRO A N 2
ATOM 2943 C CA . PRO A 1 99 ? -1.308 -34.471 -0.063 1.00 0.00 99 PRO A CA 2
ATOM 2944 C C . PRO A 1 99 ? 0.148 -34.876 0.145 1.00 0.00 99 PRO A C 2
ATOM 2945 O O . PRO A 1 99 ? 1.007 -34.585 -0.687 1.00 0.00 99 PRO A O 2
ATOM 2956 N N . SER A 1 100 ? 0.417 -35.549 1.259 1.00 0.00 100 SER A N 2
ATOM 2957 C CA . SER A 1 100 ? 1.769 -35.991 1.577 1.00 0.00 100 SER A CA 2
ATOM 2958 C C . SER A 1 100 ? 2.303 -36.927 0.497 1.00 0.00 100 SER A C 2
ATOM 2959 O O . SER A 1 100 ? 1.535 -37.592 -0.199 1.00 0.00 100 SER A O 2
ATOM 2967 N N . SER A 1 101 ? 3.625 -36.974 0.363 1.00 0.00 101 SER A N 2
ATOM 2968 C CA . SER A 1 101 ? 4.262 -37.825 -0.634 1.00 0.00 101 SER A CA 2
ATOM 2969 C C . SER A 1 101 ? 3.893 -39.289 -0.415 1.00 0.00 101 SER A C 2
ATOM 2970 O O . SER A 1 101 ? 4.211 -39.873 0.620 1.00 0.00 101 SER A O 2
ATOM 2978 N N . GLY A 1 102 ? 3.218 -39.876 -1.399 1.00 0.00 102 GLY A N 2
ATOM 2979 C CA . GLY A 1 102 ? 2.815 -41.266 -1.296 1.00 0.00 102 GLY A CA 2
ATOM 2980 C C . GLY A 1 102 ? 3.142 -42.059 -2.546 1.00 0.00 102 GLY A C 2
ATOM 2981 O O . GLY A 1 102 ? 3.301 -41.490 -3.625 1.00 0.00 102 GLY A O 2
ATOM 2985 N N . GLY A 1 1 ? -0.056 29.361 14.226 1.00 0.00 1 GLY A N 3
ATOM 2986 C CA . GLY A 1 1 ? 1.172 28.711 13.807 1.00 0.00 1 GLY A CA 3
ATOM 2987 C C . GLY A 1 1 ? 0.918 27.511 12.916 1.00 0.00 1 GLY A C 3
ATOM 2988 O O . GLY A 1 1 ? 1.031 26.367 13.357 1.00 0.00 1 GLY A O 3
ATOM 2992 N N . SER A 1 2 ? 0.572 27.771 11.659 1.00 0.00 2 SER A N 3
ATOM 2993 C CA . SER A 1 2 ? 0.295 26.703 10.706 1.00 0.00 2 SER A CA 3
ATOM 2994 C C . SER A 1 2 ? 1.589 26.157 10.111 1.00 0.00 2 SER A C 3
ATOM 2995 O O . SER A 1 2 ? 2.305 26.863 9.400 1.00 0.00 2 SER A O 3
ATOM 3003 N N . SER A 1 3 ? 1.883 24.895 10.408 1.00 0.00 3 SER A N 3
ATOM 3004 C CA . SER A 1 3 ? 3.093 24.254 9.907 1.00 0.00 3 SER A CA 3
ATOM 3005 C C . SER A 1 3 ? 3.277 24.530 8.417 1.00 0.00 3 SER A C 3
ATOM 3006 O O . SER A 1 3 ? 4.323 25.017 7.990 1.00 0.00 3 SER A O 3
ATOM 3014 N N . GLY A 1 4 ? 2.252 24.215 7.632 1.00 0.00 4 GLY A N 3
ATOM 3015 C CA . GLY A 1 4 ? 2.319 24.435 6.199 1.00 0.00 4 GLY A CA 3
ATOM 3016 C C . GLY A 1 4 ? 1.262 23.656 5.442 1.00 0.00 4 GLY A C 3
ATOM 3017 O O . GLY A 1 4 ? 1.547 22.606 4.868 1.00 0.00 4 GLY A O 3
ATOM 3021 N N . SER A 1 5 ? 0.036 24.171 5.443 1.00 0.00 5 SER A N 3
ATOM 3022 C CA . SER A 1 5 ? -1.069 23.514 4.756 1.00 0.00 5 SER A CA 3
ATOM 3023 C C . SER A 1 5 ? -1.160 23.979 3.305 1.00 0.00 5 SER A C 3
ATOM 3024 O O . SER A 1 5 ? -2.252 24.177 2.773 1.00 0.00 5 SER A O 3
ATOM 3032 N N . SER A 1 6 ? -0.004 24.150 2.672 1.00 0.00 6 SER A N 3
ATOM 3033 C CA . SER A 1 6 ? 0.048 24.595 1.284 1.00 0.00 6 SER A CA 3
ATOM 3034 C C . SER A 1 6 ? 1.013 23.735 0.474 1.00 0.00 6 SER A C 3
ATOM 3035 O O . SER A 1 6 ? 2.207 23.678 0.766 1.00 0.00 6 SER A O 3
ATOM 3043 N N . GLY A 1 7 ? 0.486 23.066 -0.547 1.00 0.00 7 GLY A N 3
ATOM 3044 C CA . GLY A 1 7 ? 1.314 22.217 -1.385 1.00 0.00 7 GLY A CA 3
ATOM 3045 C C . GLY A 1 7 ? 0.958 20.750 -1.254 1.00 0.00 7 GLY A C 3
ATOM 3046 O O . GLY A 1 7 ? 0.569 20.276 -0.186 1.00 0.00 7 GLY A O 3
ATOM 3050 N N . PRO A 1 8 ? 1.089 20.004 -2.361 1.00 0.00 8 PRO A N 3
ATOM 3051 C CA . PRO A 1 8 ? 0.783 18.571 -2.391 1.00 0.00 8 PRO A CA 3
ATOM 3052 C C . PRO A 1 8 ? 1.790 17.745 -1.597 1.00 0.00 8 PRO A C 3
ATOM 3053 O O . PRO A 1 8 ? 2.736 18.286 -1.025 1.00 0.00 8 PRO A O 3
ATOM 3064 N N . ALA A 1 9 ? 1.580 16.434 -1.566 1.00 0.00 9 ALA A N 3
ATOM 3065 C CA . ALA A 1 9 ? 2.471 15.534 -0.845 1.00 0.00 9 ALA A CA 3
ATOM 3066 C C . ALA A 1 9 ? 3.497 14.907 -1.783 1.00 0.00 9 ALA A C 3
ATOM 3067 O O . ALA A 1 9 ? 3.255 14.773 -2.983 1.00 0.00 9 ALA A O 3
ATOM 3074 N N . LYS A 1 10 ? 4.643 14.526 -1.230 1.00 0.00 10 LYS A N 3
ATOM 3075 C CA . LYS A 1 10 ? 5.706 13.913 -2.017 1.00 0.00 10 LYS A CA 3
ATOM 3076 C C . LYS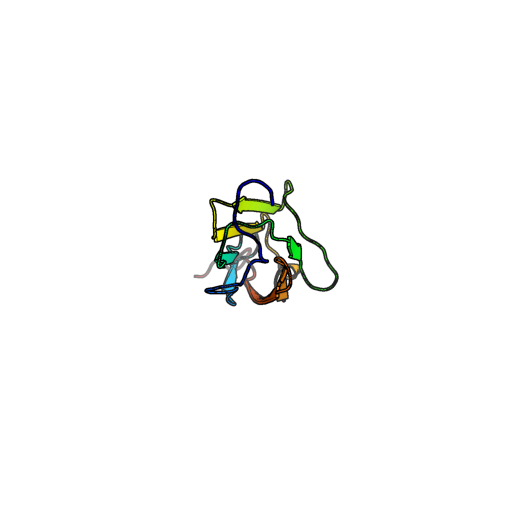 A 1 10 ? 6.177 12.612 -1.376 1.00 0.00 10 LYS A C 3
ATOM 3077 O O . LYS A 1 10 ? 6.486 12.572 -0.184 1.00 0.00 10 LYS A O 3
ATOM 3096 N N . PHE A 1 11 ? 6.231 11.550 -2.173 1.00 0.00 11 PHE A N 3
ATOM 3097 C CA . PHE A 1 11 ? 6.665 10.247 -1.682 1.00 0.00 11 PHE A CA 3
ATOM 3098 C C . PHE A 1 11 ? 8.117 10.297 -1.217 1.00 0.00 11 PHE A C 3
ATOM 3099 O O . PHE A 1 11 ? 9.037 10.429 -2.025 1.00 0.00 11 PHE A O 3
ATOM 3116 N N . THR A 1 12 ? 8.317 10.192 0.093 1.00 0.00 12 THR A N 3
ATOM 3117 C CA . THR A 1 12 ? 9.656 10.227 0.668 1.00 0.00 12 THR A CA 3
ATOM 3118 C C . THR A 1 12 ? 10.333 8.865 0.567 1.00 0.00 12 THR A C 3
ATOM 3119 O O . THR A 1 12 ? 11.531 8.776 0.299 1.00 0.00 12 THR A O 3
ATOM 3130 N N . GLU A 1 13 ? 9.559 7.806 0.782 1.00 0.00 13 GLU A N 3
ATOM 3131 C CA . GLU A 1 13 ? 10.086 6.448 0.714 1.00 0.00 13 GLU A CA 3
ATOM 3132 C C . GLU A 1 13 ? 9.570 5.725 -0.527 1.00 0.00 13 GLU A C 3
ATOM 3133 O O . GLU A 1 13 ? 10.309 4.995 -1.186 1.00 0.00 13 GLU A O 3
ATOM 3145 N N . GLY A 1 14 ? 8.294 5.934 -0.838 1.00 0.00 14 GLY A N 3
ATOM 3146 C CA . GLY A 1 14 ? 7.700 5.295 -1.998 1.00 0.00 14 GLY A CA 3
ATOM 3147 C C . GLY A 1 14 ? 7.459 3.814 -1.784 1.00 0.00 14 GLY A C 3
ATOM 3148 O O . GLY A 1 14 ? 7.919 3.238 -0.797 1.00 0.00 14 GLY A O 3
ATOM 3152 N N . LEU A 1 15 ? 6.734 3.195 -2.709 1.00 0.00 15 LEU A N 3
ATOM 3153 C CA . LEU A 1 15 ? 6.430 1.771 -2.617 1.00 0.00 15 LEU A CA 3
ATOM 3154 C C . LEU A 1 15 ? 7.667 0.930 -2.916 1.00 0.00 15 LEU A C 3
ATOM 3155 O O . LEU A 1 15 ? 8.670 1.439 -3.416 1.00 0.00 15 LEU A O 3
ATOM 3171 N N . ARG A 1 16 ? 7.587 -0.361 -2.608 1.00 0.00 16 ARG A N 3
ATOM 3172 C CA . ARG A 1 16 ? 8.699 -1.273 -2.845 1.00 0.00 16 ARG A CA 3
ATOM 3173 C C . ARG A 1 16 ? 8.193 -2.675 -3.171 1.00 0.00 16 ARG A C 3
ATOM 3174 O O . ARG A 1 16 ? 6.990 -2.931 -3.150 1.00 0.00 16 ARG A O 3
ATOM 3195 N N . ASN A 1 17 ? 9.120 -3.579 -3.471 1.00 0.00 17 ASN A N 3
ATOM 3196 C CA . ASN A 1 17 ? 8.767 -4.955 -3.802 1.00 0.00 17 ASN A CA 3
ATOM 3197 C C . ASN A 1 17 ? 8.744 -5.826 -2.550 1.00 0.00 17 ASN A C 3
ATOM 3198 O O . ASN A 1 17 ? 9.603 -5.701 -1.679 1.00 0.00 17 ASN A O 3
ATOM 3209 N N . GLU A 1 18 ? 7.753 -6.710 -2.469 1.00 0.00 18 GLU A N 3
ATOM 3210 C CA . GLU A 1 18 ? 7.618 -7.602 -1.324 1.00 0.00 18 GLU A CA 3
ATOM 3211 C C . GLU A 1 18 ? 7.129 -8.979 -1.762 1.00 0.00 18 GLU A C 3
ATOM 3212 O O . GLU A 1 18 ? 6.807 -9.192 -2.930 1.00 0.00 18 GLU A O 3
ATOM 3224 N N . GLU A 1 19 ? 7.077 -9.911 -0.815 1.00 0.00 19 GLU A N 3
ATOM 3225 C CA . GLU A 1 19 ? 6.628 -11.268 -1.104 1.00 0.00 19 GLU A CA 3
ATOM 3226 C C . GLU A 1 19 ? 5.374 -11.608 -0.304 1.00 0.00 19 GLU A C 3
ATOM 3227 O O . GLU A 1 19 ? 4.999 -10.887 0.620 1.00 0.00 19 GLU A O 3
ATOM 3239 N N . ALA A 1 20 ? 4.729 -12.712 -0.667 1.00 0.00 20 ALA A N 3
ATOM 3240 C CA . ALA A 1 20 ? 3.518 -13.150 0.016 1.00 0.00 20 ALA A CA 3
ATOM 3241 C C . ALA A 1 20 ? 3.124 -14.559 -0.413 1.00 0.00 20 ALA A C 3
ATOM 3242 O O . ALA A 1 20 ? 3.690 -15.113 -1.355 1.00 0.00 20 ALA A O 3
ATOM 3249 N N . VAL A 1 21 ? 2.149 -15.134 0.284 1.00 0.00 21 VAL A N 3
ATOM 3250 C CA . VAL A 1 21 ? 1.678 -16.479 -0.026 1.00 0.00 21 VAL A CA 3
ATOM 3251 C C . VAL A 1 21 ? 0.195 -16.474 -0.378 1.00 0.00 21 VAL A C 3
ATOM 3252 O O . VAL A 1 21 ? -0.557 -15.610 0.072 1.00 0.00 21 VAL A O 3
ATOM 3265 N N . GLU A 1 22 ? -0.219 -17.446 -1.185 1.00 0.00 22 GLU A N 3
ATOM 3266 C CA . GLU A 1 22 ? -1.613 -17.554 -1.598 1.00 0.00 22 GLU A CA 3
ATOM 3267 C C . GLU A 1 22 ? -2.529 -17.709 -0.387 1.00 0.00 22 GLU A C 3
ATOM 3268 O O . GLU A 1 22 ? -2.303 -18.563 0.470 1.00 0.00 22 GLU A O 3
ATOM 3280 N N . GLY A 1 23 ? -3.563 -16.876 -0.323 1.00 0.00 23 GLY A N 3
ATOM 3281 C CA . GLY A 1 23 ? -4.497 -16.936 0.786 1.00 0.00 23 GLY A CA 3
ATOM 3282 C C . GLY A 1 23 ? -4.180 -15.920 1.866 1.00 0.00 23 GLY A C 3
ATOM 3283 O O . GLY A 1 23 ? -5.054 -15.539 2.643 1.00 0.00 23 GLY A O 3
ATOM 3287 N N . ALA A 1 24 ? -2.926 -15.483 1.915 1.00 0.00 24 ALA A N 3
ATOM 3288 C CA . ALA A 1 24 ? -2.497 -14.505 2.907 1.00 0.00 24 ALA A CA 3
ATOM 3289 C C . ALA A 1 24 ? -2.901 -13.093 2.497 1.00 0.00 24 ALA A C 3
ATOM 3290 O O . ALA A 1 24 ? -3.519 -12.891 1.451 1.00 0.00 24 ALA A O 3
ATOM 3297 N N . THR A 1 25 ? -2.548 -12.116 3.327 1.00 0.00 25 THR A N 3
ATOM 3298 C CA . THR A 1 25 ? -2.875 -10.723 3.052 1.00 0.00 25 THR A CA 3
ATOM 3299 C C . THR A 1 25 ? -1.614 -9.898 2.821 1.00 0.00 25 THR A C 3
ATOM 3300 O O . THR A 1 25 ? -0.847 -9.646 3.750 1.00 0.00 25 THR A O 3
ATOM 3311 N N . ALA A 1 26 ? -1.407 -9.478 1.577 1.00 0.00 26 ALA A N 3
ATOM 3312 C CA . ALA A 1 26 ? -0.240 -8.678 1.226 1.00 0.00 26 ALA A CA 3
ATOM 3313 C C . ALA A 1 26 ? -0.078 -7.497 2.176 1.00 0.00 26 ALA A C 3
ATOM 3314 O O . ALA A 1 26 ? -0.943 -7.237 3.012 1.00 0.00 26 ALA A O 3
ATOM 3321 N N . MET A 1 27 ? 1.036 -6.784 2.042 1.00 0.00 27 MET A N 3
ATOM 3322 C CA . MET A 1 27 ? 1.311 -5.630 2.889 1.00 0.00 27 MET A CA 3
ATOM 3323 C C . MET A 1 27 ? 2.118 -4.580 2.132 1.00 0.00 27 MET A C 3
ATOM 3324 O O . MET A 1 27 ? 3.290 -4.790 1.820 1.00 0.00 27 MET A O 3
ATOM 3338 N N . LEU A 1 28 ? 1.483 -3.450 1.840 1.00 0.00 28 LEU A N 3
ATOM 3339 C CA . LEU A 1 28 ? 2.142 -2.366 1.119 1.00 0.00 28 LEU A CA 3
ATOM 3340 C C . LEU A 1 28 ? 1.958 -1.038 1.845 1.00 0.00 28 LEU A C 3
ATOM 3341 O O . LEU A 1 28 ? 0.835 -0.560 2.010 1.00 0.00 28 LEU A O 3
ATOM 3357 N N . TRP A 1 29 ? 3.066 -0.446 2.274 1.00 0.00 29 TRP A N 3
ATOM 3358 C CA . TRP A 1 29 ? 3.027 0.830 2.981 1.00 0.00 29 TRP A CA 3
ATOM 3359 C C . TRP A 1 29 ? 3.894 1.868 2.278 1.00 0.00 29 TRP A C 3
ATOM 3360 O O . TRP A 1 29 ? 4.769 1.524 1.483 1.00 0.00 29 TRP A O 3
ATOM 3381 N N . CYS A 1 30 ? 3.646 3.139 2.576 1.00 0.00 30 CYS A N 3
ATOM 3382 C CA . CYS A 1 30 ? 4.405 4.228 1.972 1.00 0.00 30 CYS A CA 3
ATOM 3383 C C . CYS A 1 30 ? 4.247 5.513 2.778 1.00 0.00 30 CYS A C 3
ATOM 3384 O O . CYS A 1 30 ? 3.181 5.784 3.329 1.00 0.00 30 CYS A O 3
ATOM 3392 N N . GLU A 1 31 ? 5.316 6.301 2.842 1.00 0.00 31 GLU A N 3
ATOM 3393 C CA . GLU A 1 31 ? 5.296 7.557 3.583 1.00 0.00 31 GLU A CA 3
ATOM 3394 C C . GLU A 1 31 ? 5.163 8.745 2.635 1.00 0.00 31 GLU A C 3
ATOM 3395 O O . GLU A 1 31 ? 5.531 8.664 1.462 1.00 0.00 31 GLU A O 3
ATOM 3407 N N . LEU A 1 32 ? 4.634 9.849 3.151 1.00 0.00 32 LEU A N 3
ATOM 3408 C CA . LEU A 1 32 ? 4.451 11.056 2.352 1.00 0.00 32 LEU A CA 3
ATOM 3409 C C . LEU A 1 32 ? 4.869 12.296 3.135 1.00 0.00 32 LEU A C 3
ATOM 3410 O O . LEU A 1 32 ? 4.716 12.353 4.355 1.00 0.00 32 LEU A O 3
ATOM 3426 N N . SER A 1 33 ? 5.397 13.288 2.425 1.00 0.00 33 SER A N 3
ATOM 3427 C CA . SER A 1 33 ? 5.839 14.527 3.053 1.00 0.00 33 SER A CA 3
ATOM 3428 C C . SER A 1 33 ? 4.745 15.104 3.946 1.00 0.00 33 SER A C 3
ATOM 3429 O O . SER A 1 33 ? 5.009 15.941 4.810 1.00 0.00 33 SER A O 3
ATOM 3437 N N . LYS A 1 34 ? 3.514 14.652 3.730 1.00 0.00 34 LYS A N 3
ATOM 3438 C CA . LYS A 1 34 ? 2.378 15.120 4.515 1.00 0.00 34 LYS A CA 3
ATOM 3439 C C . LYS A 1 34 ? 1.154 14.241 4.278 1.00 0.00 34 LYS A C 3
ATOM 3440 O O . LYS A 1 34 ? 0.828 13.908 3.138 1.00 0.00 34 LYS A O 3
ATOM 3459 N N . VAL A 1 35 ? 0.479 13.870 5.361 1.00 0.00 35 VAL A N 3
ATOM 3460 C CA . VAL A 1 35 ? -0.711 13.032 5.271 1.00 0.00 35 VAL A CA 3
ATOM 3461 C C . VAL A 1 35 ? -1.641 13.516 4.164 1.00 0.00 35 VAL A C 3
ATOM 3462 O O . VAL A 1 35 ? -2.028 14.683 4.131 1.00 0.00 35 VAL A O 3
ATOM 3475 N N . ALA A 1 36 ? -1.996 12.610 3.259 1.00 0.00 36 ALA A N 3
ATOM 3476 C CA . ALA A 1 36 ? -2.883 12.944 2.151 1.00 0.00 36 ALA A CA 3
ATOM 3477 C C . ALA A 1 36 ? -3.627 11.709 1.652 1.00 0.00 36 ALA A C 3
ATOM 3478 O O . ALA A 1 36 ? -3.181 10.575 1.824 1.00 0.00 36 ALA A O 3
ATOM 3485 N N . PRO A 1 37 ? -4.788 11.933 1.019 1.00 0.00 37 PRO A N 3
ATOM 3486 C CA . PRO A 1 37 ? -5.618 10.850 0.482 1.00 0.00 37 PRO A CA 3
ATOM 3487 C C . PRO A 1 37 ? -4.977 10.173 -0.724 1.00 0.00 37 PRO A C 3
ATOM 3488 O O . PRO A 1 37 ? -4.918 10.746 -1.812 1.00 0.00 37 PRO A O 3
ATOM 3499 N N . VAL A 1 38 ? -4.499 8.948 -0.526 1.00 0.00 38 VAL A N 3
ATOM 3500 C CA . VAL A 1 38 ? -3.864 8.192 -1.598 1.00 0.00 38 VAL A CA 3
ATOM 3501 C C . VAL A 1 38 ? -4.876 7.309 -2.322 1.00 0.00 38 VAL A C 3
ATOM 3502 O O . VAL A 1 38 ? -6.011 7.155 -1.873 1.00 0.00 38 VAL A O 3
ATOM 3515 N N . GLU A 1 39 ? -4.455 6.733 -3.443 1.00 0.00 39 GLU A N 3
ATOM 3516 C CA . GLU A 1 39 ? -5.325 5.865 -4.228 1.00 0.00 39 GLU A CA 3
ATOM 3517 C C . GLU A 1 39 ? -4.545 4.683 -4.796 1.00 0.00 39 GLU A C 3
ATOM 3518 O O . GLU A 1 39 ? -3.747 4.838 -5.720 1.00 0.00 39 GLU A O 3
ATOM 3530 N N . TRP A 1 40 ? -4.783 3.502 -4.236 1.00 0.00 40 TRP A N 3
ATOM 3531 C CA . TRP A 1 40 ? -4.103 2.292 -4.685 1.00 0.00 40 TRP A CA 3
ATOM 3532 C C . TRP A 1 40 ? -4.721 1.768 -5.976 1.00 0.00 40 TRP A C 3
ATOM 3533 O O . TRP A 1 40 ? -5.944 1.697 -6.105 1.00 0.00 40 TRP A O 3
ATOM 3554 N N . ARG A 1 41 ? -3.870 1.402 -6.929 1.00 0.00 41 ARG A N 3
ATOM 3555 C CA . ARG A 1 41 ? -4.334 0.885 -8.211 1.00 0.00 41 ARG A CA 3
ATOM 3556 C C . ARG A 1 41 ? -3.445 -0.259 -8.690 1.00 0.00 41 ARG A C 3
ATOM 3557 O O . ARG A 1 41 ? -2.280 -0.357 -8.304 1.00 0.00 41 ARG A O 3
ATOM 3578 N N . LYS A 1 42 ? -4.003 -1.122 -9.532 1.00 0.00 42 LYS A N 3
ATOM 3579 C CA . LYS A 1 42 ? -3.261 -2.259 -10.065 1.00 0.00 42 LYS A CA 3
ATOM 3580 C C . LYS A 1 42 ? -3.385 -2.325 -11.584 1.00 0.00 42 LYS A C 3
ATOM 3581 O O . LYS A 1 42 ? -4.218 -3.058 -12.117 1.00 0.00 42 LYS A O 3
ATOM 3600 N N . GLY A 1 43 ? -2.550 -1.556 -12.276 1.00 0.00 43 GLY A N 3
ATOM 3601 C CA . GLY A 1 43 ? -2.582 -1.543 -13.727 1.00 0.00 43 GLY A CA 3
ATOM 3602 C C . GLY A 1 43 ? -3.970 -1.273 -14.274 1.00 0.00 43 GLY A C 3
ATOM 3603 O O . GLY A 1 43 ? -4.558 -0.217 -14.040 1.00 0.00 43 GLY A O 3
ATOM 3607 N N . PRO A 1 44 ? -4.515 -2.244 -15.022 1.00 0.00 44 PRO A N 3
ATOM 3608 C CA . PRO A 1 44 ? -5.848 -2.129 -15.621 1.00 0.00 44 PRO A CA 3
ATOM 3609 C C . PRO A 1 44 ? -6.958 -2.176 -14.576 1.00 0.00 44 PRO A C 3
ATOM 3610 O O . PRO A 1 44 ? -8.115 -1.881 -14.874 1.00 0.00 44 PRO A O 3
ATOM 3621 N N . GLU A 1 45 ? -6.597 -2.550 -13.353 1.00 0.00 45 GLU A N 3
ATOM 3622 C CA . GLU A 1 45 ? -7.565 -2.636 -12.265 1.00 0.00 45 GLU A CA 3
ATOM 3623 C C . GLU A 1 45 ? -7.577 -1.349 -11.445 1.00 0.00 45 GLU A C 3
ATOM 3624 O O . GLU A 1 45 ? -6.817 -0.421 -11.716 1.00 0.00 45 GLU A O 3
ATOM 3636 N N . ASN A 1 46 ? -8.447 -1.303 -10.440 1.00 0.00 46 ASN A N 3
ATOM 3637 C CA . ASN A 1 46 ? -8.560 -0.130 -9.581 1.00 0.00 46 ASN A CA 3
ATOM 3638 C C . ASN A 1 46 ? -8.901 -0.536 -8.150 1.00 0.00 46 ASN A C 3
ATOM 3639 O O . ASN A 1 46 ? -9.998 -1.022 -7.876 1.00 0.00 46 ASN A O 3
ATOM 3650 N N . LEU A 1 47 ? -7.953 -0.331 -7.242 1.00 0.00 47 LEU A N 3
ATOM 3651 C CA . LEU A 1 47 ? -8.153 -0.674 -5.838 1.00 0.00 47 LEU A CA 3
ATOM 3652 C C . LEU A 1 47 ? -8.746 0.502 -5.069 1.00 0.00 47 LEU A C 3
ATOM 3653 O O . LEU A 1 47 ? -8.652 1.651 -5.502 1.00 0.00 47 LEU A O 3
ATOM 3669 N N . ARG A 1 48 ? -9.356 0.207 -3.925 1.00 0.00 48 ARG A N 3
ATOM 3670 C CA . ARG A 1 48 ? -9.963 1.240 -3.095 1.00 0.00 48 ARG A CA 3
ATOM 3671 C C . ARG A 1 48 ? -10.329 0.688 -1.721 1.00 0.00 48 ARG A C 3
ATOM 3672 O O . ARG A 1 48 ? -10.493 -0.520 -1.550 1.00 0.00 48 ARG A O 3
ATOM 3693 N N . ASP A 1 49 ? -10.456 1.580 -0.745 1.00 0.00 49 ASP A N 3
ATOM 3694 C CA . ASP A 1 49 ? -10.803 1.182 0.615 1.00 0.00 49 ASP A CA 3
ATOM 3695 C C . ASP A 1 49 ? -12.156 0.478 0.646 1.00 0.00 49 ASP A C 3
ATOM 3696 O O . ASP A 1 49 ? -13.203 1.120 0.570 1.00 0.00 49 ASP A O 3
ATOM 3705 N N . GLY A 1 50 ? -12.126 -0.846 0.758 1.00 0.00 50 GLY A N 3
ATOM 3706 C CA . GLY A 1 50 ? -13.357 -1.615 0.796 1.00 0.00 50 GLY A CA 3
ATOM 3707 C C . GLY A 1 50 ? -13.280 -2.784 1.758 1.00 0.00 50 GLY A C 3
ATOM 3708 O O . GLY A 1 50 ? -12.429 -2.811 2.647 1.00 0.00 50 GLY A O 3
ATOM 3712 N N . ASP A 1 51 ? -14.172 -3.753 1.581 1.00 0.00 51 ASP A N 3
ATOM 3713 C CA . ASP A 1 51 ? -14.202 -4.930 2.441 1.00 0.00 51 ASP A CA 3
ATOM 3714 C C . ASP A 1 51 ? -12.985 -5.816 2.193 1.00 0.00 51 ASP A C 3
ATOM 3715 O O . ASP A 1 51 ? -12.133 -5.975 3.067 1.00 0.00 51 ASP A O 3
ATOM 3724 N N . ARG A 1 52 ? -12.912 -6.391 0.997 1.00 0.00 52 ARG A N 3
ATOM 3725 C CA . ARG A 1 52 ? -11.801 -7.262 0.635 1.00 0.00 52 ARG A CA 3
ATOM 3726 C C . ARG A 1 52 ? -10.471 -6.524 0.749 1.00 0.00 52 ARG A C 3
ATOM 3727 O O . ARG A 1 52 ? -9.437 -7.127 1.040 1.00 0.00 52 ARG A O 3
ATOM 3748 N N . TYR A 1 53 ? -10.505 -5.216 0.519 1.00 0.00 53 TYR A N 3
ATOM 3749 C CA . TYR A 1 53 ? -9.302 -4.396 0.593 1.00 0.00 53 TYR A CA 3
ATOM 3750 C C . TYR A 1 53 ? -9.297 -3.550 1.863 1.00 0.00 53 TYR A C 3
ATOM 3751 O O . TYR A 1 53 ? -9.983 -2.531 1.946 1.00 0.00 53 TYR A O 3
ATOM 3769 N N . ILE A 1 54 ? -8.517 -3.980 2.849 1.00 0.00 54 ILE A N 3
ATOM 3770 C CA . ILE A 1 54 ? -8.420 -3.262 4.114 1.00 0.00 54 ILE A CA 3
ATOM 3771 C C . ILE A 1 54 ? -7.375 -2.154 4.039 1.00 0.00 54 ILE A C 3
ATOM 3772 O O . ILE A 1 54 ? -6.184 -2.395 4.240 1.00 0.00 54 ILE A O 3
ATOM 3788 N N . LEU A 1 55 ? -7.829 -0.939 3.751 1.00 0.00 55 LEU A N 3
ATOM 3789 C CA . LEU A 1 55 ? -6.933 0.208 3.651 1.00 0.00 55 LEU A CA 3
ATOM 3790 C C . LEU A 1 55 ? -6.911 0.996 4.957 1.00 0.00 55 LEU A C 3
ATOM 3791 O O . LEU A 1 55 ? -7.909 1.053 5.676 1.00 0.00 55 LEU A O 3
ATOM 3807 N N . ARG A 1 56 ? -5.768 1.605 5.255 1.00 0.00 56 ARG A N 3
ATOM 3808 C CA . ARG A 1 56 ? -5.616 2.391 6.474 1.00 0.00 56 ARG A CA 3
ATOM 3809 C C . ARG A 1 56 ? -4.634 3.539 6.261 1.00 0.00 56 ARG A C 3
ATOM 3810 O O . ARG A 1 56 ? -3.854 3.532 5.310 1.00 0.00 56 ARG A O 3
ATOM 3831 N N . GLN A 1 57 ? -4.679 4.522 7.154 1.00 0.00 57 GLN A N 3
ATOM 3832 C CA . GLN A 1 57 ? -3.794 5.677 7.063 1.00 0.00 57 GLN A CA 3
ATOM 3833 C C . GLN A 1 57 ? -3.574 6.304 8.436 1.00 0.00 57 GLN A C 3
ATOM 3834 O O . GLN A 1 57 ? -4.493 6.874 9.022 1.00 0.00 57 GLN A O 3
ATOM 3848 N N . GLU A 1 58 ? -2.349 6.194 8.942 1.00 0.00 58 GLU A N 3
ATOM 3849 C CA . GLU A 1 58 ? -2.010 6.750 10.246 1.00 0.00 58 GLU A CA 3
ATOM 3850 C C . GLU A 1 58 ? -1.277 8.080 10.098 1.00 0.00 58 GLU A C 3
ATOM 3851 O O . GLU A 1 58 ? -0.390 8.404 10.886 1.00 0.00 58 GLU A O 3
ATOM 3863 N N . GLY A 1 59 ? -1.655 8.847 9.079 1.00 0.00 59 GLY A N 3
ATOM 3864 C CA . GLY A 1 59 ? -1.024 10.132 8.844 1.00 0.00 59 GLY A CA 3
ATOM 3865 C C . GLY A 1 59 ? -0.231 10.161 7.552 1.00 0.00 59 GLY A C 3
ATOM 3866 O O . GLY A 1 59 ? -0.788 9.983 6.468 1.00 0.00 59 GLY A O 3
ATOM 3870 N N . THR A 1 60 ? 1.074 10.389 7.665 1.00 0.00 60 THR A N 3
ATOM 3871 C CA . THR A 1 60 ? 1.944 10.444 6.497 1.00 0.00 60 THR A CA 3
ATOM 3872 C C . THR A 1 60 ? 2.256 9.045 5.978 1.00 0.00 60 THR A C 3
ATOM 3873 O O . THR A 1 60 ? 2.786 8.885 4.878 1.00 0.00 60 THR A O 3
ATOM 3884 N N . ARG A 1 61 ? 1.922 8.035 6.774 1.00 0.00 61 ARG A N 3
ATOM 3885 C CA . ARG A 1 61 ? 2.168 6.649 6.394 1.00 0.00 61 ARG A CA 3
ATOM 3886 C C . ARG A 1 61 ? 0.857 5.926 6.097 1.00 0.00 61 ARG A C 3
ATOM 3887 O O . ARG A 1 61 ? -0.098 6.009 6.870 1.00 0.00 61 ARG A O 3
ATOM 3908 N N . CYS A 1 62 ? 0.819 5.220 4.972 1.00 0.00 62 CYS A N 3
ATOM 3909 C CA . CYS A 1 62 ? -0.375 4.485 4.571 1.00 0.00 62 CYS A CA 3
ATOM 3910 C C . CYS A 1 62 ? -0.139 2.980 4.651 1.00 0.00 62 CYS A C 3
ATOM 3911 O O . CYS A 1 62 ? 0.990 2.512 4.512 1.00 0.00 62 CYS A O 3
ATOM 3919 N N . GLU A 1 63 ? -1.212 2.229 4.879 1.00 0.00 63 GLU A N 3
ATOM 3920 C CA . GLU A 1 63 ? -1.120 0.777 4.980 1.00 0.00 63 GLU A CA 3
ATOM 3921 C C . GLU A 1 63 ? -2.266 0.105 4.229 1.00 0.00 63 GLU A C 3
ATOM 3922 O O . GLU A 1 63 ? -3.439 0.359 4.508 1.00 0.00 63 GLU A O 3
ATOM 3934 N N . LEU A 1 64 ? -1.919 -0.751 3.275 1.00 0.00 64 LEU A N 3
ATOM 3935 C CA . LEU A 1 64 ? -2.918 -1.460 2.483 1.00 0.00 64 LEU A CA 3
ATOM 3936 C C . LEU A 1 64 ? -2.831 -2.965 2.716 1.00 0.00 64 LEU A C 3
ATOM 3937 O O . LEU A 1 64 ? -1.747 -3.546 2.676 1.00 0.00 64 LEU A O 3
ATOM 3953 N N . GLN A 1 65 ? -3.980 -3.588 2.957 1.00 0.00 65 GLN A N 3
ATOM 3954 C CA . GLN A 1 65 ? -4.032 -5.026 3.195 1.00 0.00 65 GLN A CA 3
ATOM 3955 C C . GLN A 1 65 ? -4.983 -5.705 2.215 1.00 0.00 65 GLN A C 3
ATOM 3956 O O . GLN A 1 65 ? -6.195 -5.490 2.261 1.00 0.00 65 GLN A O 3
ATOM 3970 N N . ILE A 1 66 ? -4.426 -6.526 1.331 1.00 0.00 66 ILE A N 3
ATOM 3971 C CA . ILE A 1 66 ? -5.225 -7.237 0.341 1.00 0.00 66 ILE A CA 3
ATOM 3972 C C . ILE A 1 66 ? -5.702 -8.581 0.881 1.00 0.00 66 ILE A C 3
ATOM 3973 O O . ILE A 1 66 ? -4.957 -9.562 0.879 1.00 0.00 66 ILE A O 3
ATOM 3989 N N . CYS A 1 67 ? -6.947 -8.619 1.342 1.00 0.00 67 CYS A N 3
ATOM 3990 C CA . CYS A 1 67 ? -7.525 -9.843 1.885 1.00 0.00 67 CYS A CA 3
ATOM 3991 C C . CYS A 1 67 ? -7.800 -10.853 0.776 1.00 0.00 67 CYS A C 3
ATOM 3992 O O . CYS A 1 67 ? -8.546 -10.573 -0.162 1.00 0.00 67 CYS A O 3
ATOM 4000 N N . GLY A 1 68 ? -7.191 -12.030 0.889 1.00 0.00 68 GLY A N 3
ATOM 4001 C CA . GLY A 1 68 ? -7.382 -13.063 -0.112 1.00 0.00 68 GLY A CA 3
ATOM 4002 C C . GLY A 1 68 ? -6.384 -12.960 -1.249 1.00 0.00 68 GLY A C 3
ATOM 4003 O O . GLY A 1 68 ? -6.743 -12.593 -2.369 1.00 0.00 68 GLY A O 3
ATOM 4007 N N . LEU A 1 69 ? -5.128 -13.283 -0.962 1.00 0.00 69 LEU A N 3
ATOM 4008 C CA . LEU A 1 69 ? -4.074 -13.224 -1.969 1.00 0.00 69 LEU A CA 3
ATOM 4009 C C . LEU A 1 69 ? -4.189 -14.390 -2.947 1.00 0.00 69 LEU A C 3
ATOM 4010 O O . LEU A 1 69 ? -4.718 -15.447 -2.607 1.00 0.00 69 LEU A O 3
ATOM 4026 N N . ALA A 1 70 ? -3.687 -14.188 -4.161 1.00 0.00 70 ALA A N 3
ATOM 4027 C CA . ALA A 1 70 ? -3.729 -15.224 -5.186 1.00 0.00 70 ALA A CA 3
ATOM 4028 C C . ALA A 1 70 ? -2.744 -14.923 -6.310 1.00 0.00 70 ALA A C 3
ATOM 4029 O O . ALA A 1 70 ? -2.397 -13.767 -6.552 1.00 0.00 70 ALA A O 3
ATOM 4036 N N . MET A 1 71 ? -2.296 -15.971 -6.994 1.00 0.00 71 MET A N 3
ATOM 4037 C CA . MET A 1 71 ? -1.351 -15.818 -8.094 1.00 0.00 71 MET A CA 3
ATOM 4038 C C . MET A 1 71 ? -1.621 -14.532 -8.868 1.00 0.00 71 MET A C 3
ATOM 4039 O O . MET A 1 71 ? -0.692 -13.841 -9.285 1.00 0.00 71 MET A O 3
ATOM 4053 N N . ALA A 1 72 ? -2.898 -14.218 -9.058 1.00 0.00 72 ALA A N 3
ATOM 4054 C CA . ALA A 1 72 ? -3.289 -13.014 -9.780 1.00 0.00 72 ALA A CA 3
ATOM 4055 C C . ALA A 1 72 ? -2.799 -11.760 -9.065 1.00 0.00 72 ALA A C 3
ATOM 4056 O O . ALA A 1 72 ? -2.238 -10.858 -9.687 1.00 0.00 72 ALA A O 3
ATOM 4063 N N . ASP A 1 73 ? -3.014 -11.710 -7.755 1.00 0.00 73 ASP A N 3
ATOM 4064 C CA . ASP A 1 73 ? -2.593 -10.566 -6.954 1.00 0.00 73 ASP A CA 3
ATOM 4065 C C . ASP A 1 73 ? -1.177 -10.135 -7.324 1.00 0.00 73 ASP A C 3
ATOM 4066 O O . ASP A 1 73 ? -0.873 -8.944 -7.374 1.00 0.00 73 ASP A O 3
ATOM 4075 N N . ALA A 1 74 ? -0.315 -11.113 -7.581 1.00 0.00 74 ALA A N 3
ATOM 4076 C CA . ALA A 1 74 ? 1.069 -10.836 -7.947 1.00 0.00 74 ALA A CA 3
ATOM 4077 C C . ALA A 1 74 ? 1.144 -10.059 -9.258 1.00 0.00 74 ALA A C 3
ATOM 4078 O O . ALA A 1 74 ? 0.794 -10.576 -10.318 1.00 0.00 74 ALA A O 3
ATOM 4085 N N . GLY A 1 75 ? 1.604 -8.814 -9.177 1.00 0.00 75 GLY A N 3
ATOM 4086 C CA . GLY A 1 75 ? 1.716 -7.986 -10.363 1.00 0.00 75 GLY A CA 3
ATOM 4087 C C . GLY A 1 75 ? 2.454 -6.689 -10.098 1.00 0.00 75 GLY A C 3
ATOM 4088 O O . GLY A 1 75 ? 3.581 -6.699 -9.604 1.00 0.00 75 GLY A O 3
ATOM 4092 N N . GLU A 1 76 ? 1.818 -5.569 -10.427 1.00 0.00 76 GLU A N 3
ATOM 4093 C CA . GLU A 1 76 ? 2.423 -4.259 -10.223 1.00 0.00 76 GLU A CA 3
ATOM 4094 C C . GLU A 1 76 ? 1.418 -3.283 -9.619 1.00 0.00 76 GLU A C 3
ATOM 4095 O O . GLU A 1 76 ? 0.514 -2.803 -10.303 1.00 0.00 76 GLU A O 3
ATOM 4107 N N . TYR A 1 77 ? 1.582 -2.994 -8.332 1.00 0.00 77 TYR A N 3
ATOM 4108 C CA . TYR A 1 77 ? 0.688 -2.078 -7.634 1.00 0.00 77 TYR A CA 3
ATOM 4109 C C . TYR A 1 77 ? 1.219 -0.649 -7.692 1.00 0.00 77 TYR A C 3
ATOM 4110 O O . TYR A 1 77 ? 2.430 -0.425 -7.722 1.00 0.00 77 TYR A O 3
ATOM 4128 N N . LEU A 1 78 ? 0.304 0.314 -7.704 1.00 0.00 78 LEU A N 3
ATOM 4129 C CA . LEU A 1 78 ? 0.678 1.723 -7.757 1.00 0.00 78 LEU A CA 3
ATOM 4130 C C . LEU A 1 78 ? -0.062 2.523 -6.690 1.00 0.00 78 LEU A C 3
ATOM 4131 O O . LEU A 1 78 ? -1.235 2.270 -6.413 1.00 0.00 78 LEU A O 3
ATOM 4147 N N . CYS A 1 79 ? 0.629 3.490 -6.097 1.00 0.00 79 CYS A N 3
ATOM 4148 C CA . CYS A 1 79 ? 0.036 4.329 -5.062 1.00 0.00 79 CYS A CA 3
ATOM 4149 C C . CYS A 1 79 ? 0.062 5.798 -5.471 1.00 0.00 79 CYS A C 3
ATOM 4150 O O . CYS A 1 79 ? 1.105 6.450 -5.420 1.00 0.00 79 CYS A O 3
ATOM 4158 N N . VAL A 1 80 ? -1.094 6.314 -5.879 1.00 0.00 80 VAL A N 3
ATOM 4159 C CA . VAL A 1 80 ? -1.204 7.706 -6.298 1.00 0.00 80 VAL A CA 3
ATOM 4160 C C . VAL A 1 80 ? -1.553 8.609 -5.120 1.00 0.00 80 VAL A C 3
ATOM 4161 O O . VAL A 1 80 ? -2.450 8.301 -4.333 1.00 0.00 80 VAL A O 3
ATOM 4174 N N . CYS A 1 81 ? -0.841 9.724 -5.005 1.00 0.00 81 CYS A N 3
ATOM 4175 C CA . CYS A 1 81 ? -1.075 10.672 -3.922 1.00 0.00 81 CYS A CA 3
ATOM 4176 C C . CYS A 1 81 ? -1.521 12.024 -4.470 1.00 0.00 81 CYS A C 3
ATOM 4177 O O . CYS A 1 81 ? -1.472 13.036 -3.771 1.00 0.00 81 CYS A O 3
ATOM 4185 N N . GLY A 1 82 ? -1.954 12.034 -5.727 1.00 0.00 82 GLY A N 3
ATOM 4186 C CA . GLY A 1 82 ? -2.400 13.267 -6.349 1.00 0.00 82 GLY A CA 3
ATOM 4187 C C . GLY A 1 82 ? -1.542 13.662 -7.534 1.00 0.00 82 GLY A C 3
ATOM 4188 O O . GLY A 1 82 ? -1.847 13.308 -8.673 1.00 0.00 82 GLY A O 3
ATOM 4192 N N . GLN A 1 83 ? -0.468 14.398 -7.267 1.00 0.00 83 GLN A N 3
ATOM 4193 C CA . GLN A 1 83 ? 0.434 14.843 -8.322 1.00 0.00 83 GLN A CA 3
ATOM 4194 C C . GLN A 1 83 ? 1.545 13.823 -8.555 1.00 0.00 83 GLN A C 3
ATOM 4195 O O . GLN A 1 83 ? 2.108 13.744 -9.646 1.00 0.00 83 GLN A O 3
ATOM 4209 N N . GLU A 1 84 ? 1.854 13.047 -7.521 1.00 0.00 84 GLU A N 3
ATOM 4210 C CA . GLU A 1 84 ? 2.899 12.034 -7.613 1.00 0.00 84 GLU A CA 3
ATOM 4211 C C . GLU A 1 84 ? 2.328 10.640 -7.366 1.00 0.00 84 GLU A C 3
ATOM 4212 O O . GLU A 1 84 ? 1.314 10.485 -6.687 1.00 0.00 84 GLU A O 3
ATOM 4224 N N . ARG A 1 85 ? 2.988 9.630 -7.923 1.00 0.00 85 ARG A N 3
ATOM 4225 C CA . ARG A 1 85 ? 2.547 8.249 -7.765 1.00 0.00 85 ARG A CA 3
ATOM 4226 C C . ARG A 1 85 ? 3.716 7.282 -7.928 1.00 0.00 85 ARG A C 3
ATOM 4227 O O . ARG A 1 85 ? 4.593 7.487 -8.768 1.00 0.00 85 ARG A O 3
ATOM 4248 N N . THR A 1 86 ? 3.722 6.228 -7.118 1.00 0.00 86 THR A N 3
ATOM 4249 C CA . THR A 1 86 ? 4.784 5.230 -7.170 1.00 0.00 86 THR A CA 3
ATOM 4250 C C . THR A 1 86 ? 4.233 3.862 -7.554 1.00 0.00 86 THR A C 3
ATOM 4251 O O . THR A 1 86 ? 3.020 3.661 -7.602 1.00 0.00 86 THR A O 3
ATOM 4262 N N . SER A 1 87 ? 5.133 2.922 -7.825 1.00 0.00 87 SER A N 3
ATOM 4263 C CA . SER A 1 87 ? 4.737 1.572 -8.207 1.00 0.00 87 SER A CA 3
ATOM 4264 C C . SER A 1 87 ? 5.704 0.539 -7.635 1.00 0.00 87 SER A C 3
ATOM 4265 O O . SER A 1 87 ? 6.867 0.841 -7.373 1.00 0.00 87 SER A O 3
ATOM 4273 N N . ALA A 1 88 ? 5.212 -0.681 -7.444 1.00 0.00 88 ALA A N 3
ATOM 4274 C CA . ALA A 1 88 ? 6.031 -1.759 -6.906 1.00 0.00 88 ALA A CA 3
ATOM 4275 C C . ALA A 1 88 ? 5.677 -3.094 -7.552 1.00 0.00 88 ALA A C 3
ATOM 4276 O O . ALA A 1 88 ? 4.846 -3.155 -8.459 1.00 0.00 88 ALA A O 3
ATOM 4283 N N . THR A 1 89 ? 6.313 -4.162 -7.081 1.00 0.00 89 THR A N 3
ATOM 4284 C CA . THR A 1 89 ? 6.066 -5.495 -7.615 1.00 0.00 89 THR A CA 3
ATOM 4285 C C . THR A 1 89 ? 5.902 -6.515 -6.494 1.00 0.00 89 THR A C 3
ATOM 4286 O O . THR A 1 89 ? 6.844 -6.793 -5.751 1.00 0.00 89 THR A O 3
ATOM 4297 N N . LEU A 1 90 ? 4.701 -7.069 -6.376 1.00 0.00 90 LEU A N 3
ATOM 4298 C CA . LEU A 1 90 ? 4.413 -8.059 -5.344 1.00 0.00 90 LEU A CA 3
ATOM 4299 C C . LEU A 1 90 ? 4.642 -9.473 -5.868 1.00 0.00 90 LEU A C 3
ATOM 4300 O O . LEU A 1 90 ? 4.469 -9.743 -7.057 1.00 0.00 90 LEU A O 3
ATOM 4316 N N . THR A 1 91 ? 5.032 -10.375 -4.971 1.00 0.00 91 THR A N 3
ATOM 4317 C CA . THR A 1 91 ? 5.284 -11.762 -5.342 1.00 0.00 91 THR A CA 3
ATOM 4318 C C . THR A 1 91 ? 4.448 -12.717 -4.498 1.00 0.00 91 THR A C 3
ATOM 4319 O O . THR A 1 91 ? 4.445 -12.634 -3.269 1.00 0.00 91 THR A O 3
ATOM 4330 N N . ILE A 1 92 ? 3.742 -13.624 -5.164 1.00 0.00 92 ILE A N 3
ATOM 4331 C CA . ILE A 1 92 ? 2.904 -14.597 -4.474 1.00 0.00 92 ILE A CA 3
ATOM 4332 C C . ILE A 1 92 ? 3.548 -15.979 -4.478 1.00 0.00 92 ILE A C 3
ATOM 4333 O O . ILE A 1 92 ? 4.279 -16.332 -5.404 1.00 0.00 92 ILE A O 3
ATOM 4349 N N . ARG A 1 93 ? 3.271 -16.758 -3.437 1.00 0.00 93 ARG A N 3
ATOM 4350 C CA . ARG A 1 93 ? 3.824 -18.102 -3.320 1.00 0.00 93 ARG A CA 3
ATOM 4351 C C . ARG A 1 93 ? 2.710 -19.143 -3.249 1.00 0.00 93 ARG A C 3
ATOM 4352 O O . ARG A 1 93 ? 1.956 -19.193 -2.278 1.00 0.00 93 ARG A O 3
ATOM 4373 N N . ALA A 1 94 ? 2.614 -19.971 -4.284 1.00 0.00 94 ALA A N 3
ATOM 4374 C CA . ALA A 1 94 ? 1.594 -21.011 -4.338 1.00 0.00 94 ALA A CA 3
ATOM 4375 C C . ALA A 1 94 ? 1.581 -21.834 -3.054 1.00 0.00 94 ALA A C 3
ATOM 4376 O O . ALA A 1 94 ? 2.580 -22.459 -2.695 1.00 0.00 94 ALA A O 3
ATOM 4383 N N . LEU A 1 95 ? 0.445 -21.830 -2.366 1.00 0.00 95 LEU A N 3
ATOM 4384 C CA . LEU A 1 95 ? 0.302 -22.577 -1.120 1.00 0.00 95 LEU A CA 3
ATOM 4385 C C . LEU A 1 95 ? 0.783 -24.014 -1.289 1.00 0.00 95 LEU A C 3
ATOM 4386 O O . LEU A 1 95 ? 0.655 -24.616 -2.356 1.00 0.00 95 LEU A O 3
ATOM 4402 N N . PRO A 1 96 ? 1.346 -24.580 -0.212 1.00 0.00 96 PRO A N 3
ATOM 4403 C CA . PRO A 1 96 ? 1.855 -25.956 -0.215 1.00 0.00 96 PRO A CA 3
ATOM 4404 C C . PRO A 1 96 ? 0.735 -26.987 -0.292 1.00 0.00 96 PRO A C 3
ATOM 4405 O O . PRO A 1 96 ? 0.973 -28.154 -0.603 1.00 0.00 96 PRO A O 3
ATOM 4416 N N . SER A 1 97 ? -0.488 -26.549 -0.008 1.00 0.00 97 SER A N 3
ATOM 4417 C CA . SER A 1 97 ? -1.645 -27.436 -0.043 1.00 0.00 97 SER A CA 3
ATOM 4418 C C . SER A 1 97 ? -1.564 -28.389 -1.232 1.00 0.00 97 SER A C 3
ATOM 4419 O O . SER A 1 97 ? -1.307 -27.970 -2.360 1.00 0.00 97 SER A O 3
ATOM 4427 N N . GLY A 1 98 ? -1.786 -29.673 -0.970 1.00 0.00 98 GLY A N 3
ATOM 4428 C CA . GLY A 1 98 ? -1.734 -30.666 -2.028 1.00 0.00 98 GLY A CA 3
ATOM 4429 C C . GLY A 1 98 ? -0.500 -31.541 -1.941 1.00 0.00 98 GLY A C 3
ATOM 4430 O O . GLY A 1 98 ? 0.113 -31.683 -0.883 1.00 0.00 98 GLY A O 3
ATOM 4434 N N . PRO A 1 99 ? -0.119 -32.148 -3.075 1.00 0.00 99 PRO A N 3
ATOM 4435 C CA . PRO A 1 99 ? 1.052 -33.026 -3.148 1.00 0.00 99 PRO A CA 3
ATOM 4436 C C . PRO A 1 99 ? 2.362 -32.258 -3.004 1.00 0.00 99 PRO A C 3
ATOM 4437 O O . PRO A 1 99 ? 3.444 -32.843 -3.049 1.00 0.00 99 PRO A O 3
ATOM 4448 N N . SER A 1 100 ? 2.256 -30.945 -2.830 1.00 0.00 100 SER A N 3
ATOM 4449 C CA . SER A 1 100 ? 3.433 -30.096 -2.683 1.00 0.00 100 SER A CA 3
ATOM 4450 C C . SER A 1 100 ? 3.644 -29.709 -1.222 1.00 0.00 100 SER A C 3
ATOM 4451 O O . SER A 1 100 ? 3.383 -28.574 -0.825 1.00 0.00 100 SER A O 3
ATOM 4459 N N . SER A 1 101 ? 4.119 -30.663 -0.427 1.00 0.00 101 SER A N 3
ATOM 4460 C CA . SER A 1 101 ? 4.363 -30.425 0.991 1.00 0.00 101 SER A CA 3
ATOM 4461 C C . SER A 1 101 ? 5.772 -29.884 1.217 1.00 0.00 101 SER A C 3
ATOM 4462 O O . SER A 1 101 ? 6.559 -29.761 0.280 1.00 0.00 101 SER A O 3
ATOM 4470 N N . GLY A 1 102 ? 6.082 -29.563 2.470 1.00 0.00 102 GLY A N 3
ATOM 4471 C CA . GLY A 1 102 ? 7.395 -29.040 2.798 1.00 0.00 102 GLY A CA 3
ATOM 4472 C C . GLY A 1 102 ? 8.377 -30.131 3.175 1.00 0.00 102 GLY A C 3
ATOM 4473 O O . GLY A 1 102 ? 9.558 -30.057 2.838 1.00 0.00 102 GLY A O 3
ATOM 4477 N N . GLY A 1 1 ? 5.717 35.040 -9.529 1.00 0.00 1 GLY A N 4
ATOM 4478 C CA . GLY A 1 1 ? 4.624 34.245 -9.002 1.00 0.00 1 GLY A CA 4
ATOM 4479 C C . GLY A 1 1 ? 4.959 33.611 -7.667 1.00 0.00 1 GLY A C 4
ATOM 4480 O O . GLY A 1 1 ? 5.748 34.154 -6.894 1.00 0.00 1 GLY A O 4
ATOM 4484 N N . SER A 1 2 ? 4.357 32.458 -7.393 1.00 0.00 2 SER A N 4
ATOM 4485 C CA . SER A 1 2 ? 4.591 31.752 -6.139 1.00 0.00 2 SER A CA 4
ATOM 4486 C C . SER A 1 2 ? 5.712 30.728 -6.293 1.00 0.00 2 SER A C 4
ATOM 4487 O O . SER A 1 2 ? 5.548 29.708 -6.963 1.00 0.00 2 SER A O 4
ATOM 4495 N N . SER A 1 3 ? 6.851 31.008 -5.669 1.00 0.00 3 SER A N 4
ATOM 4496 C CA . SER A 1 3 ? 8.001 30.115 -5.739 1.00 0.00 3 SER A CA 4
ATOM 4497 C C . SER A 1 3 ? 8.208 29.390 -4.413 1.00 0.00 3 SER A C 4
ATOM 4498 O O . SER A 1 3 ? 8.923 29.870 -3.534 1.00 0.00 3 SER A O 4
ATOM 4506 N N . GLY A 1 4 ? 7.575 28.228 -4.275 1.00 0.00 4 GLY A N 4
ATOM 4507 C CA . GLY A 1 4 ? 7.702 27.455 -3.053 1.00 0.00 4 GLY A CA 4
ATOM 4508 C C . GLY A 1 4 ? 8.478 26.170 -3.259 1.00 0.00 4 GLY A C 4
ATOM 4509 O O . GLY A 1 4 ? 8.340 25.511 -4.289 1.00 0.00 4 GLY A O 4
ATOM 4513 N N . SER A 1 5 ? 9.299 25.812 -2.276 1.00 0.00 5 SER A N 4
ATOM 4514 C CA . SER A 1 5 ? 10.105 24.600 -2.356 1.00 0.00 5 SER A CA 4
ATOM 4515 C C . SER A 1 5 ? 9.245 23.360 -2.128 1.00 0.00 5 SER A C 4
ATOM 4516 O O . SER A 1 5 ? 9.391 22.354 -2.823 1.00 0.00 5 SER A O 4
ATOM 4524 N N . SER A 1 6 ? 8.349 23.441 -1.150 1.00 0.00 6 SER A N 4
ATOM 4525 C CA . SER A 1 6 ? 7.468 22.325 -0.827 1.00 0.00 6 SER A CA 4
ATOM 4526 C C . SER A 1 6 ? 6.005 22.717 -1.009 1.00 0.00 6 SER A C 4
ATOM 4527 O O . SER A 1 6 ? 5.561 23.750 -0.510 1.00 0.00 6 SER A O 4
ATOM 4535 N N . GLY A 1 7 ? 5.260 21.883 -1.729 1.00 0.00 7 GLY A N 4
ATOM 4536 C CA . GLY A 1 7 ? 3.855 22.159 -1.966 1.00 0.00 7 GLY A CA 4
ATOM 4537 C C . GLY A 1 7 ? 2.969 20.973 -1.643 1.00 0.00 7 GLY A C 4
ATOM 4538 O O . GLY A 1 7 ? 2.578 20.758 -0.495 1.00 0.00 7 GLY A O 4
ATOM 4542 N N . PRO A 1 8 ? 2.636 20.180 -2.672 1.00 0.00 8 PRO A N 4
ATOM 4543 C CA . PRO A 1 8 ? 1.785 18.996 -2.516 1.00 0.00 8 PRO A CA 4
ATOM 4544 C C . PRO A 1 8 ? 2.483 17.877 -1.752 1.00 0.00 8 PRO A C 4
ATOM 4545 O O . PRO A 1 8 ? 3.587 18.058 -1.237 1.00 0.00 8 PRO A O 4
ATOM 4556 N N . ALA A 1 9 ? 1.833 16.720 -1.681 1.00 0.00 9 ALA A N 4
ATOM 4557 C CA . ALA A 1 9 ? 2.393 15.570 -0.982 1.00 0.00 9 ALA A CA 4
ATOM 4558 C C . ALA A 1 9 ? 3.322 14.773 -1.891 1.00 0.00 9 ALA A C 4
ATOM 4559 O O . ALA A 1 9 ? 2.893 14.224 -2.906 1.00 0.00 9 ALA A O 4
ATOM 4566 N N . LYS A 1 10 ? 4.597 14.713 -1.521 1.00 0.00 10 LYS A N 4
ATOM 4567 C CA . LYS A 1 10 ? 5.587 13.983 -2.303 1.00 0.00 10 LYS A CA 4
ATOM 4568 C C . LYS A 1 10 ? 6.057 12.737 -1.558 1.00 0.00 10 LYS A C 4
ATOM 4569 O O . LYS A 1 10 ? 6.345 12.789 -0.362 1.00 0.00 10 LYS A O 4
ATOM 4588 N N . PHE A 1 11 ? 6.134 11.620 -2.272 1.00 0.00 11 PHE A N 4
ATOM 4589 C CA . PHE A 1 11 ? 6.570 10.361 -1.679 1.00 0.00 11 PHE A CA 4
ATOM 4590 C C . PHE A 1 11 ? 8.003 10.469 -1.165 1.00 0.00 11 PHE A C 4
ATOM 4591 O O . PHE A 1 11 ? 8.936 10.694 -1.937 1.00 0.00 11 PHE A O 4
ATOM 4608 N N . THR A 1 12 ? 8.170 10.308 0.144 1.00 0.00 12 THR A N 4
ATOM 4609 C CA . THR A 1 12 ? 9.488 10.389 0.761 1.00 0.00 12 THR A CA 4
ATOM 4610 C C . THR A 1 12 ? 10.186 9.034 0.747 1.00 0.00 12 THR A C 4
ATOM 4611 O O . THR A 1 12 ? 11.401 8.954 0.565 1.00 0.00 12 THR A O 4
ATOM 4622 N N . GLU A 1 13 ? 9.411 7.972 0.939 1.00 0.00 13 GLU A N 4
ATOM 4623 C CA . GLU A 1 13 ? 9.957 6.620 0.947 1.00 0.00 13 GLU A CA 4
ATOM 4624 C C . GLU A 1 13 ? 9.547 5.859 -0.311 1.00 0.00 13 GLU A C 4
ATOM 4625 O O . GLU A 1 13 ? 10.386 5.283 -1.002 1.00 0.00 13 GLU A O 4
ATOM 4637 N N . GLY A 1 14 ? 8.249 5.862 -0.600 1.00 0.00 14 GLY A N 4
ATOM 4638 C CA . GLY A 1 14 ? 7.749 5.169 -1.773 1.00 0.00 14 GLY A CA 4
ATOM 4639 C C . GLY A 1 14 ? 7.552 3.686 -1.530 1.00 0.00 14 GLY A C 4
ATOM 4640 O O . GLY A 1 14 ? 8.087 3.130 -0.570 1.00 0.00 14 GLY A O 4
ATOM 4644 N N . LEU A 1 15 ? 6.782 3.043 -2.400 1.00 0.00 15 LEU A N 4
ATOM 4645 C CA . LEU A 1 15 ? 6.513 1.614 -2.275 1.00 0.00 15 LEU A CA 4
ATOM 4646 C C . LEU A 1 15 ? 7.790 0.802 -2.464 1.00 0.00 15 LEU A C 4
ATOM 4647 O O . LEU A 1 15 ? 8.864 1.359 -2.693 1.00 0.00 15 LEU A O 4
ATOM 4663 N N . ARG A 1 16 ? 7.665 -0.518 -2.368 1.00 0.00 16 ARG A N 4
ATOM 4664 C CA . ARG A 1 16 ? 8.809 -1.407 -2.528 1.00 0.00 16 ARG A CA 4
ATOM 4665 C C . ARG A 1 16 ? 8.352 -2.831 -2.831 1.00 0.00 16 ARG A C 4
ATOM 4666 O O . ARG A 1 16 ? 7.325 -3.284 -2.328 1.00 0.00 16 ARG A O 4
ATOM 4687 N N . ASN A 1 17 ? 9.123 -3.532 -3.656 1.00 0.00 17 ASN A N 4
ATOM 4688 C CA . ASN A 1 17 ? 8.797 -4.904 -4.027 1.00 0.00 17 ASN A CA 4
ATOM 4689 C C . ASN A 1 17 ? 8.803 -5.815 -2.803 1.00 0.00 17 ASN A C 4
ATOM 4690 O O . ASN A 1 17 ? 9.721 -5.763 -1.984 1.00 0.00 17 ASN A O 4
ATOM 4701 N N . GLU A 1 18 ? 7.773 -6.647 -2.686 1.00 0.00 18 GLU A N 4
ATOM 4702 C CA . GLU A 1 18 ? 7.661 -7.568 -1.561 1.00 0.00 18 GLU A CA 4
ATOM 4703 C C . GLU A 1 18 ? 7.075 -8.904 -2.009 1.00 0.00 18 GLU A C 4
ATOM 4704 O O . GLU A 1 18 ? 6.511 -9.012 -3.097 1.00 0.00 18 GLU A O 4
ATOM 4716 N N . GLU A 1 19 ? 7.214 -9.919 -1.161 1.00 0.00 19 GLU A N 4
ATOM 4717 C CA . GLU A 1 19 ? 6.700 -11.248 -1.471 1.00 0.00 19 GLU A CA 4
ATOM 4718 C C . GLU A 1 19 ? 5.408 -11.523 -0.706 1.00 0.00 19 GLU A C 4
ATOM 4719 O O . GLU A 1 19 ? 4.963 -10.703 0.096 1.00 0.00 19 GLU A O 4
ATOM 4731 N N . ALA A 1 20 ? 4.812 -12.683 -0.963 1.00 0.00 20 ALA A N 4
ATOM 4732 C CA . ALA A 1 20 ? 3.573 -13.067 -0.299 1.00 0.00 20 ALA A CA 4
ATOM 4733 C C . ALA A 1 20 ? 3.220 -14.521 -0.593 1.00 0.00 20 ALA A C 4
ATOM 4734 O O . ALA A 1 20 ? 3.858 -15.169 -1.423 1.00 0.00 20 ALA A O 4
ATOM 4741 N N . VAL A 1 21 ? 2.201 -15.029 0.092 1.00 0.00 21 VAL A N 4
ATOM 4742 C CA . VAL A 1 21 ? 1.764 -16.407 -0.096 1.00 0.00 21 VAL A CA 4
ATOM 4743 C C . VAL A 1 21 ? 0.280 -16.471 -0.440 1.00 0.00 21 VAL A C 4
ATOM 4744 O O . VAL A 1 21 ? -0.518 -15.681 0.064 1.00 0.00 21 VAL A O 4
ATOM 4757 N N . GLU A 1 22 ? -0.083 -17.416 -1.302 1.00 0.00 22 GLU A N 4
ATOM 4758 C CA . GLU A 1 22 ? -1.472 -17.581 -1.714 1.00 0.00 22 GLU A CA 4
ATOM 4759 C C . GLU A 1 22 ? -2.397 -17.620 -0.501 1.00 0.00 22 GLU A C 4
ATOM 4760 O O . GLU A 1 22 ? -2.143 -18.337 0.465 1.00 0.00 22 GLU A O 4
ATOM 4772 N N . GLY A 1 23 ? -3.474 -16.842 -0.561 1.00 0.00 23 GLY A N 4
ATOM 4773 C CA . GLY A 1 23 ? -4.421 -16.801 0.538 1.00 0.00 23 GLY A CA 4
ATOM 4774 C C . GLY A 1 23 ? -4.070 -15.745 1.567 1.00 0.00 23 GLY A C 4
ATOM 4775 O O . GLY A 1 23 ? -4.952 -15.078 2.107 1.00 0.00 23 GLY A O 4
ATOM 4779 N N . ALA A 1 24 ? -2.779 -15.593 1.840 1.00 0.00 24 ALA A N 4
ATOM 4780 C CA . ALA A 1 24 ? -2.313 -14.610 2.811 1.00 0.00 24 ALA A CA 4
ATOM 4781 C C . ALA A 1 24 ? -2.770 -13.206 2.432 1.00 0.00 24 ALA A C 4
ATOM 4782 O O . ALA A 1 24 ? -3.386 -13.003 1.385 1.00 0.00 24 ALA A O 4
ATOM 4789 N N . THR A 1 25 ? -2.464 -12.237 3.290 1.00 0.00 25 THR A N 4
ATOM 4790 C CA . THR A 1 25 ? -2.844 -10.852 3.046 1.00 0.00 25 THR A CA 4
ATOM 4791 C C . THR A 1 25 ? -1.616 -9.970 2.855 1.00 0.00 25 THR A C 4
ATOM 4792 O O . THR A 1 25 ? -0.942 -9.611 3.821 1.00 0.00 25 THR A O 4
ATOM 4803 N N . ALA A 1 26 ? -1.330 -9.623 1.605 1.00 0.00 26 ALA A N 4
ATOM 4804 C CA . ALA A 1 26 ? -0.184 -8.780 1.288 1.00 0.00 26 ALA A CA 4
ATOM 4805 C C . ALA A 1 26 ? -0.109 -7.580 2.227 1.00 0.00 26 ALA A C 4
ATOM 4806 O O . ALA A 1 26 ? -1.043 -7.312 2.982 1.00 0.00 26 ALA A O 4
ATOM 4813 N N . MET A 1 27 ? 1.008 -6.862 2.174 1.00 0.00 27 MET A N 4
ATOM 4814 C CA . MET A 1 27 ? 1.203 -5.690 3.019 1.00 0.00 27 MET A CA 4
ATOM 4815 C C . MET A 1 27 ? 2.049 -4.640 2.306 1.00 0.00 27 MET A C 4
ATOM 4816 O O . MET A 1 27 ? 3.263 -4.795 2.167 1.00 0.00 27 MET A O 4
ATOM 4830 N N . LEU A 1 28 ? 1.401 -3.572 1.854 1.00 0.00 28 LEU A N 4
ATOM 4831 C CA . LEU A 1 28 ? 2.094 -2.496 1.155 1.00 0.00 28 LEU A CA 4
ATOM 4832 C C . LEU A 1 28 ? 1.902 -1.165 1.876 1.00 0.00 28 LEU A C 4
ATOM 4833 O O . LEU A 1 28 ? 0.786 -0.810 2.256 1.00 0.00 28 LEU A O 4
ATOM 4849 N N . TRP A 1 29 ? 2.995 -0.434 2.057 1.00 0.00 29 TRP A N 4
ATOM 4850 C CA . TRP A 1 29 ? 2.947 0.859 2.731 1.00 0.00 29 TRP A CA 4
ATOM 4851 C C . TRP A 1 29 ? 3.821 1.880 2.012 1.00 0.00 29 TRP A C 4
ATOM 4852 O O . TRP A 1 29 ? 4.751 1.517 1.290 1.00 0.00 29 TRP A O 4
ATOM 4873 N N . CYS A 1 30 ? 3.519 3.158 2.214 1.00 0.00 30 CYS A N 4
ATOM 4874 C CA . CYS A 1 30 ? 4.278 4.232 1.583 1.00 0.00 30 CYS A CA 4
ATOM 4875 C C . CYS A 1 30 ? 4.156 5.526 2.382 1.00 0.00 30 CYS A C 4
ATOM 4876 O O . CYS A 1 30 ? 3.065 5.898 2.814 1.00 0.00 30 CYS A O 4
ATOM 4884 N N . GLU A 1 31 ? 5.282 6.204 2.576 1.00 0.00 31 GLU A N 4
ATOM 4885 C CA . GLU A 1 31 ? 5.300 7.455 3.326 1.00 0.00 31 GLU A CA 4
ATOM 4886 C C . GLU A 1 31 ? 5.219 8.654 2.385 1.00 0.00 31 GLU A C 4
ATOM 4887 O O . GLU A 1 31 ? 5.641 8.581 1.230 1.00 0.00 31 GLU A O 4
ATOM 4899 N N . LEU A 1 32 ? 4.675 9.757 2.888 1.00 0.00 32 LEU A N 4
ATOM 4900 C CA . LEU A 1 32 ? 4.537 10.973 2.094 1.00 0.00 32 LEU A CA 4
ATOM 4901 C C . LEU A 1 32 ? 5.089 12.179 2.846 1.00 0.00 32 LEU A C 4
ATOM 4902 O O . LEU A 1 32 ? 5.327 12.116 4.052 1.00 0.00 32 LEU A O 4
ATOM 4918 N N . SER A 1 33 ? 5.287 13.279 2.126 1.00 0.00 33 SER A N 4
ATOM 4919 C CA . SER A 1 33 ? 5.812 14.501 2.725 1.00 0.00 33 SER A CA 4
ATOM 4920 C C . SER A 1 33 ? 4.759 15.171 3.602 1.00 0.00 33 SER A C 4
ATOM 4921 O O . SER A 1 33 ? 5.032 16.171 4.267 1.00 0.00 33 SER A O 4
ATOM 4929 N N . LYS A 1 34 ? 3.552 14.615 3.597 1.00 0.00 34 LYS A N 4
ATOM 4930 C CA . LYS A 1 34 ? 2.456 15.156 4.392 1.00 0.00 34 LYS A CA 4
ATOM 4931 C C . LYS A 1 34 ? 1.238 14.240 4.334 1.00 0.00 34 LYS A C 4
ATOM 4932 O O . LYS A 1 34 ? 1.060 13.486 3.377 1.00 0.00 34 LYS A O 4
ATOM 4951 N N . VAL A 1 35 ? 0.400 14.311 5.363 1.00 0.00 35 VAL A N 4
ATOM 4952 C CA . VAL A 1 35 ? -0.803 13.490 5.427 1.00 0.00 35 VAL A CA 4
ATOM 4953 C C . VAL A 1 35 ? -1.793 13.878 4.335 1.00 0.00 35 VAL A C 4
ATOM 4954 O O . VAL A 1 35 ? -2.415 14.939 4.395 1.00 0.00 35 VAL A O 4
ATOM 4967 N N . ALA A 1 36 ? -1.934 13.012 3.337 1.00 0.00 36 ALA A N 4
ATOM 4968 C CA . ALA A 1 36 ? -2.850 13.263 2.231 1.00 0.00 36 ALA A CA 4
ATOM 4969 C C . ALA A 1 36 ? -3.549 11.980 1.795 1.00 0.00 36 ALA A C 4
ATOM 4970 O O . ALA A 1 36 ? -3.052 10.872 2.003 1.00 0.00 36 ALA A O 4
ATOM 4977 N N . PRO A 1 37 ? -4.730 12.129 1.177 1.00 0.00 37 PRO A N 4
ATOM 4978 C CA . PRO A 1 37 ? -5.522 10.992 0.699 1.00 0.00 37 PRO A CA 4
ATOM 4979 C C . PRO A 1 37 ? -4.875 10.294 -0.493 1.00 0.00 37 PRO A C 4
ATOM 4980 O O . PRO A 1 37 ? -4.717 10.886 -1.561 1.00 0.00 37 PRO A O 4
ATOM 4991 N N . VAL A 1 38 ? -4.502 9.032 -0.303 1.00 0.00 38 VAL A N 4
ATOM 4992 C CA . VAL A 1 38 ? -3.873 8.253 -1.364 1.00 0.00 38 VAL A CA 4
ATOM 4993 C C . VAL A 1 38 ? -4.890 7.362 -2.068 1.00 0.00 38 VAL A C 4
ATOM 4994 O O . VAL A 1 38 ? -6.022 7.214 -1.609 1.00 0.00 38 VAL A O 4
ATOM 5007 N N . GLU A 1 39 ? -4.478 6.772 -3.185 1.00 0.00 39 GLU A N 4
ATOM 5008 C CA . GLU A 1 39 ? -5.354 5.895 -3.953 1.00 0.00 39 GLU A CA 4
ATOM 5009 C C . GLU A 1 39 ? -4.571 4.728 -4.547 1.00 0.00 39 GLU A C 4
ATOM 5010 O O . GLU A 1 39 ? -3.817 4.897 -5.506 1.00 0.00 39 GLU A O 4
ATOM 5022 N N . TRP A 1 40 ? -4.755 3.545 -3.971 1.00 0.00 40 TRP A N 4
ATOM 5023 C CA . TRP A 1 40 ? -4.065 2.350 -4.443 1.00 0.00 40 TRP A CA 4
ATOM 5024 C C . TRP A 1 40 ? -4.728 1.800 -5.701 1.00 0.00 40 TRP A C 4
ATOM 5025 O O . TRP A 1 40 ? -5.954 1.730 -5.788 1.00 0.00 40 TRP A O 4
ATOM 5046 N N . ARG A 1 41 ? -3.910 1.411 -6.674 1.00 0.00 41 ARG A N 4
ATOM 5047 C CA . ARG A 1 41 ? -4.418 0.869 -7.928 1.00 0.00 41 ARG A CA 4
ATOM 5048 C C . ARG A 1 41 ? -3.524 -0.260 -8.434 1.00 0.00 41 ARG A C 4
ATOM 5049 O O . ARG A 1 41 ? -2.350 -0.346 -8.073 1.00 0.00 41 ARG A O 4
ATOM 5070 N N . LYS A 1 42 ? -4.088 -1.124 -9.271 1.00 0.00 42 LYS A N 4
ATOM 5071 C CA . LYS A 1 42 ? -3.344 -2.248 -9.827 1.00 0.00 42 LYS A CA 4
ATOM 5072 C C . LYS A 1 42 ? -3.562 -2.352 -11.333 1.00 0.00 42 LYS A C 4
ATOM 5073 O O . LYS A 1 42 ? -4.393 -3.131 -11.798 1.00 0.00 42 LYS A O 4
ATOM 5092 N N . GLY A 1 43 ? -2.808 -1.562 -12.092 1.00 0.00 43 GLY A N 4
ATOM 5093 C CA . GLY A 1 43 ? -2.933 -1.582 -13.538 1.00 0.00 43 GLY A CA 4
ATOM 5094 C C . GLY A 1 43 ? -4.359 -1.357 -13.999 1.00 0.00 43 GLY A C 4
ATOM 5095 O O . GLY A 1 43 ? -4.960 -0.313 -13.744 1.00 0.00 43 GLY A O 4
ATOM 5099 N N . PRO A 1 44 ? -4.923 -2.354 -14.698 1.00 0.00 44 PRO A N 4
ATOM 5100 C CA . PRO A 1 44 ? -6.294 -2.283 -15.212 1.00 0.00 44 PRO A CA 4
ATOM 5101 C C . PRO A 1 44 ? -7.335 -2.343 -14.098 1.00 0.00 44 PRO A C 4
ATOM 5102 O O . PRO A 1 44 ? -8.521 -2.119 -14.333 1.00 0.00 44 PRO A O 4
ATOM 5113 N N . GLU A 1 45 ? -6.881 -2.647 -12.886 1.00 0.00 45 GLU A N 4
ATOM 5114 C CA . GLU A 1 45 ? -7.774 -2.736 -11.737 1.00 0.00 45 GLU A CA 4
ATOM 5115 C C . GLU A 1 45 ? -7.726 -1.455 -10.909 1.00 0.00 45 GLU A C 4
ATOM 5116 O O . GLU A 1 45 ? -6.950 -0.546 -11.199 1.00 0.00 45 GLU A O 4
ATOM 5128 N N . ASN A 1 46 ? -8.561 -1.392 -9.878 1.00 0.00 46 ASN A N 4
ATOM 5129 C CA . ASN A 1 46 ? -8.615 -0.223 -9.008 1.00 0.00 46 ASN A CA 4
ATOM 5130 C C . ASN A 1 46 ? -8.905 -0.630 -7.566 1.00 0.00 46 ASN A C 4
ATOM 5131 O O . ASN A 1 46 ? -9.932 -1.245 -7.278 1.00 0.00 46 ASN A O 4
ATOM 5142 N N . LEU A 1 47 ? -7.993 -0.283 -6.665 1.00 0.00 47 LEU A N 4
ATOM 5143 C CA . LEU A 1 47 ? -8.150 -0.611 -5.252 1.00 0.00 47 LEU A CA 4
ATOM 5144 C C . LEU A 1 47 ? -8.677 0.588 -4.470 1.00 0.00 47 LEU A C 4
ATOM 5145 O O . LEU A 1 47 ? -8.550 1.732 -4.908 1.00 0.00 47 LEU A O 4
ATOM 5161 N N . ARG A 1 48 ? -9.266 0.319 -3.310 1.00 0.00 48 ARG A N 4
ATOM 5162 C CA . ARG A 1 48 ? -9.811 1.375 -2.466 1.00 0.00 48 ARG A CA 4
ATOM 5163 C C . ARG A 1 48 ? -10.317 0.808 -1.143 1.00 0.00 48 ARG A C 4
ATOM 5164 O O . ARG A 1 48 ? -10.752 -0.342 -1.075 1.00 0.00 48 ARG A O 4
ATOM 5185 N N . ASP A 1 49 ? -10.256 1.621 -0.094 1.00 0.00 49 ASP A N 4
ATOM 5186 C CA . ASP A 1 49 ? -10.708 1.201 1.227 1.00 0.00 49 ASP A CA 4
ATOM 5187 C C . ASP A 1 49 ? -12.098 0.576 1.153 1.00 0.00 49 ASP A C 4
ATOM 5188 O O . ASP A 1 49 ? -13.106 1.281 1.136 1.00 0.00 49 ASP A O 4
ATOM 5197 N N . GLY A 1 50 ? -12.143 -0.752 1.106 1.00 0.00 50 GLY A N 4
ATOM 5198 C CA . GLY A 1 50 ? -13.414 -1.449 1.033 1.00 0.00 50 GLY A CA 4
ATOM 5199 C C . GLY A 1 50 ? -13.475 -2.642 1.965 1.00 0.00 50 GLY A C 4
ATOM 5200 O O . GLY A 1 50 ? -12.759 -2.694 2.966 1.00 0.00 50 GLY A O 4
ATOM 5204 N N . ASP A 1 51 ? -14.333 -3.602 1.639 1.00 0.00 51 ASP A N 4
ATOM 5205 C CA . ASP A 1 51 ? -14.487 -4.801 2.456 1.00 0.00 51 ASP A CA 4
ATOM 5206 C C . ASP A 1 51 ? -13.245 -5.682 2.366 1.00 0.00 51 ASP A C 4
ATOM 5207 O O . ASP A 1 51 ? -12.530 -5.867 3.351 1.00 0.00 51 ASP A O 4
ATOM 5216 N N . ARG A 1 52 ? -12.995 -6.224 1.178 1.00 0.00 52 ARG A N 4
ATOM 5217 C CA . ARG A 1 52 ? -11.841 -7.087 0.960 1.00 0.00 52 ARG A CA 4
ATOM 5218 C C . ARG A 1 52 ? -10.542 -6.292 1.048 1.00 0.00 52 ARG A C 4
ATOM 5219 O O . ARG A 1 52 ? -9.498 -6.827 1.422 1.00 0.00 52 ARG A O 4
ATOM 5240 N N . TYR A 1 53 ? -10.613 -5.012 0.702 1.00 0.00 53 TYR A N 4
ATOM 5241 C CA . TYR A 1 53 ? -9.443 -4.143 0.739 1.00 0.00 53 TYR A CA 4
ATOM 5242 C C . TYR A 1 53 ? -9.393 -3.352 2.042 1.00 0.00 53 TYR A C 4
ATOM 5243 O O . TYR A 1 53 ? -10.109 -2.364 2.210 1.00 0.00 53 TYR A O 4
ATOM 5261 N N . ILE A 1 54 ? -8.541 -3.793 2.962 1.00 0.00 54 ILE A N 4
ATOM 5262 C CA . ILE A 1 54 ? -8.396 -3.126 4.250 1.00 0.00 54 ILE A CA 4
ATOM 5263 C C . ILE A 1 54 ? -7.346 -2.021 4.181 1.00 0.00 54 ILE A C 4
ATOM 5264 O O . ILE A 1 54 ? -6.157 -2.266 4.388 1.00 0.00 54 ILE A O 4
ATOM 5280 N N . LEU A 1 55 ? -7.794 -0.805 3.891 1.00 0.00 55 LEU A N 4
ATOM 5281 C CA . LEU A 1 55 ? -6.894 0.339 3.797 1.00 0.00 55 LEU A CA 4
ATOM 5282 C C . LEU A 1 55 ? -6.866 1.119 5.108 1.00 0.00 55 LEU A C 4
ATOM 5283 O O . LEU A 1 55 ? -7.890 1.268 5.775 1.00 0.00 55 LEU A O 4
ATOM 5299 N N . ARG A 1 56 ? -5.687 1.616 5.469 1.00 0.00 56 ARG A N 4
ATOM 5300 C CA . ARG A 1 56 ? -5.526 2.381 6.700 1.00 0.00 56 ARG A CA 4
ATOM 5301 C C . ARG A 1 56 ? -4.605 3.578 6.479 1.00 0.00 56 ARG A C 4
ATOM 5302 O O . ARG A 1 56 ? -3.891 3.646 5.479 1.00 0.00 56 ARG A O 4
ATOM 5323 N N . GLN A 1 57 ? -4.629 4.518 7.418 1.00 0.00 57 GLN A N 4
ATOM 5324 C CA . GLN A 1 57 ? -3.798 5.712 7.325 1.00 0.00 57 GLN A CA 4
ATOM 5325 C C . GLN A 1 57 ? -3.669 6.393 8.683 1.00 0.00 57 GLN A C 4
ATOM 5326 O O . GLN A 1 57 ? -4.640 6.933 9.212 1.00 0.00 57 GLN A O 4
ATOM 5340 N N . GLU A 1 58 ? -2.463 6.362 9.243 1.00 0.00 58 GLU A N 4
ATOM 5341 C CA . GLU A 1 58 ? -2.208 6.976 10.541 1.00 0.00 58 GLU A CA 4
ATOM 5342 C C . GLU A 1 58 ? -1.437 8.283 10.382 1.00 0.00 58 GLU A C 4
ATOM 5343 O O . GLU A 1 58 ? -0.822 8.772 11.329 1.00 0.00 58 GLU A O 4
ATOM 5355 N N . GLY A 1 59 ? -1.475 8.844 9.177 1.00 0.00 59 GLY A N 4
ATOM 5356 C CA . GLY A 1 59 ? -0.776 10.089 8.916 1.00 0.00 59 GLY A CA 4
ATOM 5357 C C . GLY A 1 59 ? -0.082 10.092 7.568 1.00 0.00 59 GLY A C 4
ATOM 5358 O O . GLY A 1 59 ? -0.707 9.839 6.538 1.00 0.00 59 GLY A O 4
ATOM 5362 N N . THR A 1 60 ? 1.216 10.380 7.573 1.00 0.00 60 THR A N 4
ATOM 5363 C CA . THR A 1 60 ? 1.995 10.418 6.342 1.00 0.00 60 THR A CA 4
ATOM 5364 C C . THR A 1 60 ? 2.260 9.012 5.816 1.00 0.00 60 THR A C 4
ATOM 5365 O O . THR A 1 60 ? 2.925 8.837 4.795 1.00 0.00 60 THR A O 4
ATOM 5376 N N . ARG A 1 61 ? 1.735 8.014 6.518 1.00 0.00 61 ARG A N 4
ATOM 5377 C CA . ARG A 1 61 ? 1.915 6.623 6.121 1.00 0.00 61 ARG A CA 4
ATOM 5378 C C . ARG A 1 61 ? 0.584 5.996 5.716 1.00 0.00 61 ARG A C 4
ATOM 5379 O O . ARG A 1 61 ? -0.412 6.116 6.430 1.00 0.00 61 ARG A O 4
ATOM 5400 N N . CYS A 1 62 ? 0.576 5.328 4.568 1.00 0.00 62 CYS A N 4
ATOM 5401 C CA . CYS A 1 62 ? -0.633 4.683 4.067 1.00 0.00 62 CYS A CA 4
ATOM 5402 C C . CYS A 1 62 ? -0.445 3.173 3.976 1.00 0.00 62 CYS A C 4
ATOM 5403 O O . CYS A 1 62 ? 0.363 2.685 3.186 1.00 0.00 62 CYS A O 4
ATOM 5411 N N . GLU A 1 63 ? -1.197 2.438 4.790 1.00 0.00 63 GLU A N 4
ATOM 5412 C CA . GLU A 1 63 ? -1.110 0.982 4.802 1.00 0.00 63 GLU A CA 4
ATOM 5413 C C . GLU A 1 63 ? -2.234 0.364 3.975 1.00 0.00 63 GLU A C 4
ATOM 5414 O O . GLU A 1 63 ? -3.384 0.800 4.044 1.00 0.00 63 GLU A O 4
ATOM 5426 N N . LEU A 1 64 ? -1.893 -0.654 3.192 1.00 0.00 64 LEU A N 4
ATOM 5427 C CA . LEU A 1 64 ? -2.872 -1.333 2.351 1.00 0.00 64 LEU A CA 4
ATOM 5428 C C . LEU A 1 64 ? -2.811 -2.844 2.556 1.00 0.00 64 LEU A C 4
ATOM 5429 O O . LEU A 1 64 ? -1.732 -3.434 2.573 1.00 0.00 64 LEU A O 4
ATOM 5445 N N . GLN A 1 65 ? -3.978 -3.462 2.708 1.00 0.00 65 GLN A N 4
ATOM 5446 C CA . GLN A 1 65 ? -4.057 -4.904 2.910 1.00 0.00 65 GLN A CA 4
ATOM 5447 C C . GLN A 1 65 ? -5.036 -5.539 1.927 1.00 0.00 65 GLN A C 4
ATOM 5448 O O . GLN A 1 65 ? -6.192 -5.125 1.834 1.00 0.00 65 GLN A O 4
ATOM 5462 N N . ILE A 1 66 ? -4.565 -6.544 1.197 1.00 0.00 66 ILE A N 4
ATOM 5463 C CA . ILE A 1 66 ? -5.400 -7.235 0.222 1.00 0.00 66 ILE A CA 4
ATOM 5464 C C . ILE A 1 66 ? -5.820 -8.609 0.734 1.00 0.00 66 ILE A C 4
ATOM 5465 O O . ILE A 1 66 ? -5.116 -9.600 0.532 1.00 0.00 66 ILE A O 4
ATOM 5481 N N . CYS A 1 67 ? -6.970 -8.661 1.396 1.00 0.00 67 CYS A N 4
ATOM 5482 C CA . CYS A 1 67 ? -7.485 -9.915 1.936 1.00 0.00 67 CYS A CA 4
ATOM 5483 C C . CYS A 1 67 ? -7.783 -10.908 0.818 1.00 0.00 67 CYS A C 4
ATOM 5484 O O . CYS A 1 67 ? -8.583 -10.631 -0.075 1.00 0.00 67 CYS A O 4
ATOM 5492 N N . GLY A 1 68 ? -7.130 -12.065 0.872 1.00 0.00 68 GLY A N 4
ATOM 5493 C CA . GLY A 1 68 ? -7.337 -13.081 -0.144 1.00 0.00 68 GLY A CA 4
ATOM 5494 C C . GLY A 1 68 ? -6.359 -12.958 -1.295 1.00 0.00 68 GLY A C 4
ATOM 5495 O O . GLY A 1 68 ? -6.727 -12.530 -2.390 1.00 0.00 68 GLY A O 4
ATOM 5499 N N . LEU A 1 69 ? -5.108 -13.332 -1.049 1.00 0.00 69 LEU A N 4
ATOM 5500 C CA . LEU A 1 69 ? -4.072 -13.260 -2.073 1.00 0.00 69 LEU A CA 4
ATOM 5501 C C . LEU A 1 69 ? -4.191 -14.425 -3.051 1.00 0.00 69 LEU A C 4
ATOM 5502 O O . LEU A 1 69 ? -4.860 -15.419 -2.769 1.00 0.00 69 LEU A O 4
ATOM 5518 N N . ALA A 1 70 ? -3.537 -14.296 -4.200 1.00 0.00 70 ALA A N 4
ATOM 5519 C CA . ALA A 1 70 ? -3.566 -15.339 -5.218 1.00 0.00 70 ALA A CA 4
ATOM 5520 C C . ALA A 1 70 ? -2.579 -15.038 -6.341 1.00 0.00 70 ALA A C 4
ATOM 5521 O O . ALA A 1 70 ? -2.237 -13.882 -6.586 1.00 0.00 70 ALA A O 4
ATOM 5528 N N . MET A 1 71 ? -2.125 -16.086 -7.020 1.00 0.00 71 MET A N 4
ATOM 5529 C CA . MET A 1 71 ? -1.177 -15.933 -8.117 1.00 0.00 71 MET A CA 4
ATOM 5530 C C . MET A 1 71 ? -1.472 -14.668 -8.917 1.00 0.00 71 MET A C 4
ATOM 5531 O O . MET A 1 71 ? -0.557 -13.996 -9.392 1.00 0.00 71 MET A O 4
ATOM 5545 N N . ALA A 1 72 ? -2.754 -14.351 -9.063 1.00 0.00 72 ALA A N 4
ATOM 5546 C CA . ALA A 1 72 ? -3.168 -13.166 -9.803 1.00 0.00 72 ALA A CA 4
ATOM 5547 C C . ALA A 1 72 ? -2.670 -11.893 -9.126 1.00 0.00 72 ALA A C 4
ATOM 5548 O O . ALA A 1 72 ? -2.099 -11.017 -9.775 1.00 0.00 72 ALA A O 4
ATOM 5555 N N . ASP A 1 73 ? -2.892 -11.798 -7.820 1.00 0.00 73 ASP A N 4
ATOM 5556 C CA . ASP A 1 73 ? -2.465 -10.632 -7.055 1.00 0.00 73 ASP A CA 4
ATOM 5557 C C . ASP A 1 73 ? -1.037 -10.237 -7.418 1.00 0.00 73 ASP A C 4
ATOM 5558 O O . ASP A 1 73 ? -0.704 -9.053 -7.468 1.00 0.00 73 ASP A O 4
ATOM 5567 N N . ALA A 1 74 ? -0.198 -11.236 -7.669 1.00 0.00 74 ALA A N 4
ATOM 5568 C CA . ALA A 1 74 ? 1.194 -10.993 -8.028 1.00 0.00 74 ALA A CA 4
ATOM 5569 C C . ALA A 1 74 ? 1.295 -10.183 -9.316 1.00 0.00 74 ALA A C 4
ATOM 5570 O O . ALA A 1 74 ? 0.958 -10.669 -10.394 1.00 0.00 74 ALA A O 4
ATOM 5577 N N . GLY A 1 75 ? 1.761 -8.943 -9.195 1.00 0.00 75 GLY A N 4
ATOM 5578 C CA . GLY A 1 75 ? 1.898 -8.086 -10.357 1.00 0.00 75 GLY A CA 4
ATOM 5579 C C . GLY A 1 75 ? 2.605 -6.783 -10.037 1.00 0.00 75 GLY A C 4
ATOM 5580 O O . GLY A 1 75 ? 3.762 -6.785 -9.619 1.00 0.00 75 GLY A O 4
ATOM 5584 N N . GLU A 1 76 ? 1.908 -5.669 -10.236 1.00 0.00 76 GLU A N 4
ATOM 5585 C CA . GLU A 1 76 ? 2.478 -4.354 -9.967 1.00 0.00 76 GLU A CA 4
ATOM 5586 C C . GLU A 1 76 ? 1.429 -3.416 -9.376 1.00 0.00 76 GLU A C 4
ATOM 5587 O O . GLU A 1 76 ? 0.431 -3.098 -10.022 1.00 0.00 76 GLU A O 4
ATOM 5599 N N . TYR A 1 77 ? 1.663 -2.979 -8.144 1.00 0.00 77 TYR A N 4
ATOM 5600 C CA . TYR A 1 77 ? 0.738 -2.080 -7.464 1.00 0.00 77 TYR A CA 4
ATOM 5601 C C . TYR A 1 77 ? 1.246 -0.642 -7.505 1.00 0.00 77 TYR A C 4
ATOM 5602 O O . TYR A 1 77 ? 2.441 -0.388 -7.348 1.00 0.00 77 TYR A O 4
ATOM 5620 N N . LEU A 1 78 ? 0.329 0.296 -7.716 1.00 0.00 78 LEU A N 4
ATOM 5621 C CA . LEU A 1 78 ? 0.682 1.710 -7.778 1.00 0.00 78 LEU A CA 4
ATOM 5622 C C . LEU A 1 78 ? -0.105 2.513 -6.747 1.00 0.00 78 LEU A C 4
ATOM 5623 O O . LEU A 1 78 ? -1.297 2.280 -6.542 1.00 0.00 78 LEU A O 4
ATOM 5639 N N . CYS A 1 79 ? 0.568 3.459 -6.102 1.00 0.00 79 CYS A N 4
ATOM 5640 C CA . CYS A 1 79 ? -0.069 4.298 -5.093 1.00 0.00 79 CYS A CA 4
ATOM 5641 C C . CYS A 1 79 ? -0.121 5.753 -5.550 1.00 0.00 79 CYS A C 4
ATOM 5642 O O . CYS A 1 79 ? 0.898 6.443 -5.576 1.00 0.00 79 CYS A O 4
ATOM 5650 N N . VAL A 1 80 ? -1.316 6.211 -5.910 1.00 0.00 80 VAL A N 4
ATOM 5651 C CA . VAL A 1 80 ? -1.502 7.584 -6.366 1.00 0.00 80 VAL A CA 4
ATOM 5652 C C . VAL A 1 80 ? -1.851 8.507 -5.204 1.00 0.00 80 VAL A C 4
ATOM 5653 O O . VAL A 1 80 ? -2.904 8.366 -4.581 1.00 0.00 80 VAL A O 4
ATOM 5666 N N . CYS A 1 81 ? -0.961 9.451 -4.918 1.00 0.00 81 CYS A N 4
ATOM 5667 C CA . CYS A 1 81 ? -1.175 10.398 -3.830 1.00 0.00 81 CYS A CA 4
ATOM 5668 C C . CYS A 1 81 ? -1.330 11.817 -4.367 1.00 0.00 81 CYS A C 4
ATOM 5669 O O . CYS A 1 81 ? -0.517 12.694 -4.077 1.00 0.00 81 CYS A O 4
ATOM 5677 N N . GLY A 1 82 ? -2.379 12.035 -5.153 1.00 0.00 82 GLY A N 4
ATOM 5678 C CA . GLY A 1 82 ? -2.621 13.349 -5.720 1.00 0.00 82 GLY A CA 4
ATOM 5679 C C . GLY A 1 82 ? -2.008 13.508 -7.097 1.00 0.00 82 GLY A C 4
ATOM 5680 O O . GLY A 1 82 ? -2.538 12.995 -8.082 1.00 0.00 82 GLY A O 4
ATOM 5684 N N . GLN A 1 83 ? -0.889 14.223 -7.166 1.00 0.00 83 GLN A N 4
ATOM 5685 C CA . GLN A 1 83 ? -0.205 14.450 -8.433 1.00 0.00 83 GLN A CA 4
ATOM 5686 C C . GLN A 1 83 ? 0.947 13.466 -8.614 1.00 0.00 83 GLN A C 4
ATOM 5687 O O . GLN A 1 83 ? 1.369 13.191 -9.737 1.00 0.00 83 GLN A O 4
ATOM 5701 N N . GLU A 1 84 ? 1.450 12.941 -7.502 1.00 0.00 84 GLU A N 4
ATOM 5702 C CA . GLU A 1 84 ? 2.554 11.989 -7.539 1.00 0.00 84 GLU A CA 4
ATOM 5703 C C . GLU A 1 84 ? 2.044 10.558 -7.394 1.00 0.00 84 GLU A C 4
ATOM 5704 O O . GLU A 1 84 ? 0.877 10.334 -7.073 1.00 0.00 84 GLU A O 4
ATOM 5716 N N . ARG A 1 85 ? 2.926 9.594 -7.635 1.00 0.00 85 ARG A N 4
ATOM 5717 C CA . ARG A 1 85 ? 2.566 8.185 -7.534 1.00 0.00 85 ARG A CA 4
ATOM 5718 C C . ARG A 1 85 ? 3.798 7.297 -7.679 1.00 0.00 85 ARG A C 4
ATOM 5719 O O . ARG A 1 85 ? 4.840 7.736 -8.168 1.00 0.00 85 ARG A O 4
ATOM 5740 N N . THR A 1 86 ? 3.672 6.045 -7.251 1.00 0.00 86 THR A N 4
ATOM 5741 C CA . THR A 1 86 ? 4.775 5.095 -7.332 1.00 0.00 86 THR A CA 4
ATOM 5742 C C . THR A 1 86 ? 4.289 3.728 -7.800 1.00 0.00 86 THR A C 4
ATOM 5743 O O . THR A 1 86 ? 3.093 3.519 -8.002 1.00 0.00 86 THR A O 4
ATOM 5754 N N . SER A 1 87 ? 5.225 2.799 -7.969 1.00 0.00 87 SER A N 4
ATOM 5755 C CA . SER A 1 87 ? 4.893 1.451 -8.416 1.00 0.00 87 SER A CA 4
ATOM 5756 C C . SER A 1 87 ? 5.850 0.427 -7.814 1.00 0.00 87 SER A C 4
ATOM 5757 O O . SER A 1 87 ? 7.047 0.681 -7.686 1.00 0.00 87 SER A O 4
ATOM 5765 N N . ALA A 1 88 ? 5.313 -0.731 -7.446 1.00 0.00 88 ALA A N 4
ATOM 5766 C CA . ALA A 1 88 ? 6.118 -1.795 -6.859 1.00 0.00 88 ALA A CA 4
ATOM 5767 C C . ALA A 1 88 ? 5.794 -3.143 -7.495 1.00 0.00 88 ALA A C 4
ATOM 5768 O O . ALA A 1 88 ? 4.905 -3.245 -8.341 1.00 0.00 88 ALA A O 4
ATOM 5775 N N . THR A 1 89 ? 6.522 -4.176 -7.083 1.00 0.00 89 THR A N 4
ATOM 5776 C CA . THR A 1 89 ? 6.313 -5.518 -7.613 1.00 0.00 89 THR A CA 4
ATOM 5777 C C . THR A 1 89 ? 6.069 -6.520 -6.491 1.00 0.00 89 THR A C 4
ATOM 5778 O O . THR A 1 89 ? 6.942 -6.757 -5.655 1.00 0.00 89 THR A O 4
ATOM 5789 N N . LEU A 1 90 ? 4.878 -7.108 -6.479 1.00 0.00 90 LEU A N 4
ATOM 5790 C CA . LEU A 1 90 ? 4.518 -8.087 -5.459 1.00 0.00 90 LEU A CA 4
ATOM 5791 C C . LEU A 1 90 ? 4.674 -9.508 -5.990 1.00 0.00 90 LEU A C 4
ATOM 5792 O O . LEU A 1 90 ? 4.472 -9.766 -7.177 1.00 0.00 90 LEU A O 4
ATOM 5808 N N . THR A 1 91 ? 5.034 -10.430 -5.102 1.00 0.00 91 THR A N 4
ATOM 5809 C CA . THR A 1 91 ? 5.216 -11.826 -5.480 1.00 0.00 91 THR A CA 4
ATOM 5810 C C . THR A 1 91 ? 4.362 -12.746 -4.615 1.00 0.00 91 THR A C 4
ATOM 5811 O O . THR A 1 91 ? 4.307 -12.592 -3.395 1.00 0.00 91 THR A O 4
ATOM 5822 N N . ILE A 1 92 ? 3.698 -13.703 -5.255 1.00 0.00 92 ILE A N 4
ATOM 5823 C CA . ILE A 1 92 ? 2.849 -14.649 -4.542 1.00 0.00 92 ILE A CA 4
ATOM 5824 C C . ILE A 1 92 ? 3.461 -16.046 -4.542 1.00 0.00 92 ILE A C 4
ATOM 5825 O O . ILE A 1 92 ? 3.962 -16.515 -5.563 1.00 0.00 92 ILE A O 4
ATOM 5841 N N . ARG A 1 93 ? 3.415 -16.706 -3.389 1.00 0.00 93 ARG A N 4
ATOM 5842 C CA . ARG A 1 93 ? 3.965 -18.049 -3.255 1.00 0.00 93 ARG A CA 4
ATOM 5843 C C . ARG A 1 93 ? 2.850 -19.080 -3.105 1.00 0.00 93 ARG A C 4
ATOM 5844 O O . ARG A 1 93 ? 2.102 -19.062 -2.129 1.00 0.00 93 ARG A O 4
ATOM 5865 N N . ALA A 1 94 ? 2.747 -19.978 -4.080 1.00 0.00 94 ALA A N 4
ATOM 5866 C CA . ALA A 1 94 ? 1.725 -21.017 -4.056 1.00 0.00 94 ALA A CA 4
ATOM 5867 C C . ALA A 1 94 ? 1.757 -21.788 -2.741 1.00 0.00 94 ALA A C 4
ATOM 5868 O O . ALA A 1 94 ? 2.789 -22.341 -2.358 1.00 0.00 94 ALA A O 4
ATOM 5875 N N . LEU A 1 95 ? 0.621 -21.820 -2.052 1.00 0.00 95 LEU A N 4
ATOM 5876 C CA . LEU A 1 95 ? 0.519 -22.523 -0.778 1.00 0.00 95 LEU A CA 4
ATOM 5877 C C . LEU A 1 95 ? 1.112 -23.924 -0.880 1.00 0.00 95 LEU A C 4
ATOM 5878 O O . LEU A 1 95 ? 1.000 -24.599 -1.904 1.00 0.00 95 LEU A O 4
ATOM 5894 N N . PRO A 1 96 ? 1.756 -24.375 0.207 1.00 0.00 96 PRO A N 4
ATOM 5895 C CA . PRO A 1 96 ? 2.376 -25.702 0.265 1.00 0.00 96 PRO A CA 4
ATOM 5896 C C . PRO A 1 96 ? 1.344 -26.824 0.291 1.00 0.00 96 PRO A C 4
ATOM 5897 O O . PRO A 1 96 ? 0.883 -27.232 1.357 1.00 0.00 96 PRO A O 4
ATOM 5908 N N . SER A 1 97 ? 0.986 -27.320 -0.889 1.00 0.00 97 SER A N 4
ATOM 5909 C CA . SER A 1 97 ? 0.005 -28.393 -1.002 1.00 0.00 97 SER A CA 4
ATOM 5910 C C . SER A 1 97 ? 0.695 -29.747 -1.139 1.00 0.00 97 SER A C 4
ATOM 5911 O O . SER A 1 97 ? 1.392 -30.005 -2.120 1.00 0.00 97 SER A O 4
ATOM 5919 N N . GLY A 1 98 ? 0.495 -30.609 -0.147 1.00 0.00 98 GLY A N 4
ATOM 5920 C CA . GLY A 1 98 ? 1.104 -31.927 -0.175 1.00 0.00 98 GLY A CA 4
ATOM 5921 C C . GLY A 1 98 ? 0.149 -33.017 0.268 1.00 0.00 98 GLY A C 4
ATOM 5922 O O . GLY A 1 98 ? 0.141 -33.431 1.427 1.00 0.00 98 GLY A O 4
ATOM 5926 N N . PRO A 1 99 ? -0.682 -33.498 -0.669 1.00 0.00 99 PRO A N 4
ATOM 5927 C CA . PRO A 1 99 ? -1.662 -34.552 -0.391 1.00 0.00 99 PRO A CA 4
ATOM 5928 C C . PRO A 1 99 ? -1.004 -35.904 -0.140 1.00 0.00 99 PRO A C 4
ATOM 5929 O O . PRO A 1 99 ? -0.665 -36.625 -1.080 1.00 0.00 99 PRO A O 4
ATOM 5940 N N . SER A 1 100 ? -0.825 -36.243 1.132 1.00 0.00 100 SER A N 4
ATOM 5941 C CA . SER A 1 100 ? -0.204 -37.509 1.507 1.00 0.00 100 SER A CA 4
ATOM 5942 C C . SER A 1 100 ? -1.253 -38.510 1.980 1.00 0.00 100 SER A C 4
ATOM 5943 O O . SER A 1 100 ? -2.221 -38.144 2.647 1.00 0.00 100 SER A O 4
ATOM 5951 N N . SER A 1 101 ? -1.054 -39.776 1.629 1.00 0.00 101 SER A N 4
ATOM 5952 C CA . SER A 1 101 ? -1.984 -40.831 2.013 1.00 0.00 101 SER A CA 4
ATOM 5953 C C . SER A 1 101 ? -1.826 -41.184 3.489 1.00 0.00 101 SER A C 4
ATOM 5954 O O . SER A 1 101 ? -0.822 -40.848 4.115 1.00 0.00 101 SER A O 4
ATOM 5962 N N . GLY A 1 102 ? -2.828 -41.863 4.040 1.00 0.00 102 GLY A N 4
ATOM 5963 C CA . GLY A 1 102 ? -2.782 -42.249 5.438 1.00 0.00 102 GLY A CA 4
ATOM 5964 C C . GLY A 1 102 ? -3.277 -41.152 6.359 1.00 0.00 102 GLY A C 4
ATOM 5965 O O . GLY A 1 102 ? -4.410 -41.200 6.840 1.00 0.00 102 GLY A O 4
ATOM 5969 N N . GLY A 1 1 ? 3.561 24.016 14.576 1.00 0.00 1 GLY A N 5
ATOM 5970 C CA . GLY A 1 1 ? 4.150 22.716 14.312 1.00 0.00 1 GLY A CA 5
ATOM 5971 C C . GLY A 1 1 ? 5.301 22.791 13.328 1.00 0.00 1 GLY A C 5
ATOM 5972 O O . GLY A 1 1 ? 6.393 22.292 13.601 1.00 0.00 1 GLY A O 5
ATOM 5976 N N . SER A 1 2 ? 5.057 23.415 12.180 1.00 0.00 2 SER A N 5
ATOM 5977 C CA . SER A 1 2 ? 6.081 23.549 11.150 1.00 0.00 2 SER A CA 5
ATOM 5978 C C . SER A 1 2 ? 5.918 24.861 10.390 1.00 0.00 2 SER A C 5
ATOM 5979 O O . SER A 1 2 ? 4.851 25.475 10.410 1.00 0.00 2 SER A O 5
ATOM 5987 N N . SER A 1 3 ? 6.984 25.285 9.719 1.00 0.00 3 SER A N 5
ATOM 5988 C CA . SER A 1 3 ? 6.962 26.527 8.954 1.00 0.00 3 SER A CA 5
ATOM 5989 C C . SER A 1 3 ? 7.275 26.265 7.484 1.00 0.00 3 SER A C 5
ATOM 5990 O O . SER A 1 3 ? 7.866 25.244 7.136 1.00 0.00 3 SER A O 5
ATOM 5998 N N . GLY A 1 4 ? 6.871 27.196 6.625 1.00 0.00 4 GLY A N 5
ATOM 5999 C CA . GLY A 1 4 ? 7.116 27.048 5.202 1.00 0.00 4 GLY A CA 5
ATOM 6000 C C . GLY A 1 4 ? 5.833 26.991 4.396 1.00 0.00 4 GLY A C 5
ATOM 6001 O O . GLY A 1 4 ? 4.792 27.475 4.839 1.00 0.00 4 GLY A O 5
ATOM 6005 N N . SER A 1 5 ? 5.908 26.399 3.208 1.00 0.00 5 SER A N 5
ATOM 6006 C CA . SER A 1 5 ? 4.745 26.286 2.336 1.00 0.00 5 SER A CA 5
ATOM 6007 C C . SER A 1 5 ? 4.160 24.878 2.390 1.00 0.00 5 SER A C 5
ATOM 6008 O O . SER A 1 5 ? 4.852 23.896 2.121 1.00 0.00 5 SER A O 5
ATOM 6016 N N . SER A 1 6 ? 2.881 24.788 2.740 1.00 0.00 6 SER A N 5
ATOM 6017 C CA . SER A 1 6 ? 2.203 23.500 2.834 1.00 0.00 6 SER A CA 5
ATOM 6018 C C . SER A 1 6 ? 1.697 23.052 1.466 1.00 0.00 6 SER A C 5
ATOM 6019 O O . SER A 1 6 ? 0.531 23.249 1.127 1.00 0.00 6 SER A O 5
ATOM 6027 N N . GLY A 1 7 ? 2.586 22.446 0.683 1.00 0.00 7 GLY A N 5
ATOM 6028 C CA . GLY A 1 7 ? 2.212 21.978 -0.639 1.00 0.00 7 GLY A CA 5
ATOM 6029 C C . GLY A 1 7 ? 1.619 20.584 -0.615 1.00 0.00 7 GLY A C 5
ATOM 6030 O O . GLY A 1 7 ? 1.130 20.112 0.412 1.00 0.00 7 GLY A O 5
ATOM 6034 N N . PRO A 1 8 ? 1.656 19.901 -1.768 1.00 0.00 8 PRO A N 5
ATOM 6035 C CA . PRO A 1 8 ? 1.120 18.542 -1.901 1.00 0.00 8 PRO A CA 5
ATOM 6036 C C . PRO A 1 8 ? 1.959 17.513 -1.151 1.00 0.00 8 PRO A C 5
ATOM 6037 O O . PRO A 1 8 ? 2.988 17.845 -0.565 1.00 0.00 8 PRO A O 5
ATOM 6048 N N . ALA A 1 9 ? 1.511 16.262 -1.174 1.00 0.00 9 ALA A N 5
ATOM 6049 C CA . ALA A 1 9 ? 2.222 15.183 -0.499 1.00 0.00 9 ALA A CA 5
ATOM 6050 C C . ALA A 1 9 ? 3.192 14.487 -1.447 1.00 0.00 9 ALA A C 5
ATOM 6051 O O . ALA A 1 9 ? 2.798 13.994 -2.504 1.00 0.00 9 ALA A O 5
ATOM 6058 N N . LYS A 1 10 ? 4.463 14.449 -1.062 1.00 0.00 10 LYS A N 5
ATOM 6059 C CA . LYS A 1 10 ? 5.491 13.812 -1.877 1.00 0.00 10 LYS A CA 5
ATOM 6060 C C . LYS A 1 10 ? 6.071 12.594 -1.166 1.00 0.00 10 LYS A C 5
ATOM 6061 O O . LYS A 1 10 ? 6.482 12.675 -0.009 1.00 0.00 10 LYS A O 5
ATOM 6080 N N . PHE A 1 11 ? 6.104 11.465 -1.867 1.00 0.00 11 PHE A N 5
ATOM 6081 C CA . PHE A 1 11 ? 6.634 10.230 -1.303 1.00 0.00 11 PHE A CA 5
ATOM 6082 C C . PHE A 1 11 ? 8.047 10.440 -0.766 1.00 0.00 11 PHE A C 5
ATOM 6083 O O . PHE A 1 11 ? 8.925 10.939 -1.470 1.00 0.00 11 PHE A O 5
ATOM 6100 N N . THR A 1 12 ? 8.259 10.056 0.489 1.00 0.00 12 THR A N 5
ATOM 6101 C CA . THR A 1 12 ? 9.563 10.204 1.124 1.00 0.00 12 THR A CA 5
ATOM 6102 C C . THR A 1 12 ? 10.378 8.920 1.011 1.00 0.00 12 THR A C 5
ATOM 6103 O O . THR A 1 12 ? 11.606 8.958 0.953 1.00 0.00 12 THR A O 5
ATOM 6114 N N . GLU A 1 13 ? 9.685 7.786 0.980 1.00 0.00 13 GLU A N 5
ATOM 6115 C CA . GLU A 1 13 ? 10.346 6.491 0.874 1.00 0.00 13 GLU A CA 5
ATOM 6116 C C . GLU A 1 13 ? 9.818 5.706 -0.324 1.00 0.00 13 GLU A C 5
ATOM 6117 O O . GLU A 1 13 ? 10.484 4.805 -0.832 1.00 0.00 13 GLU A O 5
ATOM 6129 N N . GLY A 1 14 ? 8.616 6.058 -0.771 1.00 0.00 14 GLY A N 5
ATOM 6130 C CA . GLY A 1 14 ? 8.018 5.377 -1.905 1.00 0.00 14 GLY A CA 5
ATOM 6131 C C . GLY A 1 14 ? 7.707 3.923 -1.610 1.00 0.00 14 GLY A C 5
ATOM 6132 O O . GLY A 1 14 ? 8.129 3.385 -0.585 1.00 0.00 14 GLY A O 5
ATOM 6136 N N . LEU A 1 15 ? 6.966 3.285 -2.509 1.00 0.00 15 LEU A N 5
ATOM 6137 C CA . LEU A 1 15 ? 6.597 1.883 -2.340 1.00 0.00 15 LEU A CA 5
ATOM 6138 C C . LEU A 1 15 ? 7.834 0.991 -2.335 1.00 0.00 15 LEU A C 5
ATOM 6139 O O . LEU A 1 15 ? 8.951 1.460 -2.556 1.00 0.00 15 LEU A O 5
ATOM 6155 N N . ARG A 1 16 ? 7.628 -0.297 -2.084 1.00 0.00 16 ARG A N 5
ATOM 6156 C CA . ARG A 1 16 ? 8.726 -1.255 -2.052 1.00 0.00 16 ARG A CA 5
ATOM 6157 C C . ARG A 1 16 ? 8.232 -2.660 -2.386 1.00 0.00 16 ARG A C 5
ATOM 6158 O O . ARG A 1 16 ? 7.341 -3.189 -1.722 1.00 0.00 16 ARG A O 5
ATOM 6179 N N . ASN A 1 17 ? 8.817 -3.258 -3.419 1.00 0.00 17 ASN A N 5
ATOM 6180 C CA . ASN A 1 17 ? 8.436 -4.601 -3.841 1.00 0.00 17 ASN A CA 5
ATOM 6181 C C . ASN A 1 17 ? 8.504 -5.579 -2.672 1.00 0.00 17 ASN A C 5
ATOM 6182 O O . ASN A 1 17 ? 9.480 -5.598 -1.923 1.00 0.00 17 ASN A O 5
ATOM 6193 N N . GLU A 1 18 ? 7.460 -6.388 -2.523 1.00 0.00 18 GLU A N 5
ATOM 6194 C CA . GLU A 1 18 ? 7.402 -7.368 -1.445 1.00 0.00 18 GLU A CA 5
ATOM 6195 C C . GLU A 1 18 ? 6.851 -8.699 -1.949 1.00 0.00 18 GLU A C 5
ATOM 6196 O O . GLU A 1 18 ? 6.531 -8.843 -3.128 1.00 0.00 18 GLU A O 5
ATOM 6208 N N . GLU A 1 19 ? 6.745 -9.669 -1.045 1.00 0.00 19 GLU A N 5
ATOM 6209 C CA . GLU A 1 19 ? 6.234 -10.988 -1.399 1.00 0.00 19 GLU A CA 5
ATOM 6210 C C . GLU A 1 19 ? 5.399 -11.571 -0.262 1.00 0.00 19 GLU A C 5
ATOM 6211 O O . GLU A 1 19 ? 5.475 -11.111 0.877 1.00 0.00 19 GLU A O 5
ATOM 6223 N N . ALA A 1 20 ? 4.601 -12.585 -0.581 1.00 0.00 20 ALA A N 5
ATOM 6224 C CA . ALA A 1 20 ? 3.753 -13.231 0.412 1.00 0.00 20 ALA A CA 5
ATOM 6225 C C . ALA A 1 20 ? 3.281 -14.597 -0.074 1.00 0.00 20 ALA A C 5
ATOM 6226 O O . ALA A 1 20 ? 3.649 -15.042 -1.161 1.00 0.00 20 ALA A O 5
ATOM 6233 N N . VAL A 1 21 ? 2.463 -15.259 0.738 1.00 0.00 21 VAL A N 5
ATOM 6234 C CA . VAL A 1 21 ? 1.940 -16.575 0.390 1.00 0.00 21 VAL A CA 5
ATOM 6235 C C . VAL A 1 21 ? 0.484 -16.488 -0.055 1.00 0.00 21 VAL A C 5
ATOM 6236 O O . VAL A 1 21 ? -0.212 -15.522 0.256 1.00 0.00 21 VAL A O 5
ATOM 6249 N N . GLU A 1 22 ? 0.032 -17.503 -0.785 1.00 0.00 22 GLU A N 5
ATOM 6250 C CA . GLU A 1 22 ? -1.341 -17.540 -1.273 1.00 0.00 22 GLU A CA 5
ATOM 6251 C C . GLU A 1 22 ? -2.332 -17.513 -0.113 1.00 0.00 22 GLU A C 5
ATOM 6252 O O . GLU A 1 22 ? -2.121 -18.158 0.913 1.00 0.00 22 GLU A O 5
ATOM 6264 N N . GLY A 1 23 ? -3.415 -16.761 -0.284 1.00 0.00 23 GLY A N 5
ATOM 6265 C CA . GLY A 1 23 ? -4.422 -16.663 0.757 1.00 0.00 23 GLY A CA 5
ATOM 6266 C C . GLY A 1 23 ? -4.096 -15.593 1.780 1.00 0.00 23 GLY A C 5
ATOM 6267 O O . GLY A 1 23 ? -4.986 -14.892 2.260 1.00 0.00 23 GLY A O 5
ATOM 6271 N N . ALA A 1 24 ? -2.817 -15.470 2.118 1.00 0.00 24 ALA A N 5
ATOM 6272 C CA . ALA A 1 24 ? -2.376 -14.478 3.091 1.00 0.00 24 ALA A CA 5
ATOM 6273 C C . ALA A 1 24 ? -2.833 -13.079 2.695 1.00 0.00 24 ALA A C 5
ATOM 6274 O O . ALA A 1 24 ? -3.565 -12.906 1.720 1.00 0.00 24 ALA A O 5
ATOM 6281 N N . THR A 1 25 ? -2.399 -12.081 3.458 1.00 0.00 25 THR A N 5
ATOM 6282 C CA . THR A 1 25 ? -2.765 -10.696 3.187 1.00 0.00 25 THR A CA 5
ATOM 6283 C C . THR A 1 25 ? -1.528 -9.820 3.033 1.00 0.00 25 THR A C 5
ATOM 6284 O O . THR A 1 25 ? -0.878 -9.467 4.017 1.00 0.00 25 THR A O 5
ATOM 6295 N N . ALA A 1 26 ? -1.207 -9.470 1.792 1.00 0.00 26 ALA A N 5
ATOM 6296 C CA . ALA A 1 26 ? -0.048 -8.632 1.509 1.00 0.00 26 ALA A CA 5
ATOM 6297 C C . ALA A 1 26 ? -0.050 -7.381 2.380 1.00 0.00 26 ALA A C 5
ATOM 6298 O O . ALA A 1 26 ? -1.055 -7.054 3.011 1.00 0.00 26 ALA A O 5
ATOM 6305 N N . MET A 1 27 ? 1.081 -6.684 2.410 1.00 0.00 27 MET A N 5
ATOM 6306 C CA . MET A 1 27 ? 1.208 -5.468 3.204 1.00 0.00 27 MET A CA 5
ATOM 6307 C C . MET A 1 27 ? 2.043 -4.424 2.469 1.00 0.00 27 MET A C 5
ATOM 6308 O O . MET A 1 27 ? 3.267 -4.537 2.388 1.00 0.00 27 MET A O 5
ATOM 6322 N N . LEU A 1 28 ? 1.374 -3.408 1.934 1.00 0.00 28 LEU A N 5
ATOM 6323 C CA . LEU A 1 28 ? 2.054 -2.343 1.205 1.00 0.00 28 LEU A CA 5
ATOM 6324 C C . LEU A 1 28 ? 1.843 -0.995 1.888 1.00 0.00 28 LEU A C 5
ATOM 6325 O O . LEU A 1 28 ? 0.710 -0.550 2.068 1.00 0.00 28 LEU A O 5
ATOM 6341 N N . TRP A 1 29 ? 2.942 -0.351 2.263 1.00 0.00 29 TRP A N 5
ATOM 6342 C CA . TRP A 1 29 ? 2.878 0.948 2.924 1.00 0.00 29 TRP A CA 5
ATOM 6343 C C . TRP A 1 29 ? 3.811 1.948 2.250 1.00 0.00 29 TRP A C 5
ATOM 6344 O O . TRP A 1 29 ? 4.749 1.563 1.551 1.00 0.00 29 TRP A O 5
ATOM 6365 N N . CYS A 1 30 ? 3.549 3.233 2.465 1.00 0.00 30 CYS A N 5
ATOM 6366 C CA . CYS A 1 30 ? 4.366 4.288 1.878 1.00 0.00 30 CYS A CA 5
ATOM 6367 C C . CYS A 1 30 ? 4.247 5.579 2.682 1.00 0.00 30 CYS A C 5
ATOM 6368 O O . CYS A 1 30 ? 3.160 5.944 3.129 1.00 0.00 30 CYS A O 5
ATOM 6376 N N . GLU A 1 31 ? 5.371 6.265 2.861 1.00 0.00 31 GLU A N 5
ATOM 6377 C CA . GLU A 1 31 ? 5.391 7.514 3.613 1.00 0.00 31 GLU A CA 5
ATOM 6378 C C . GLU A 1 31 ? 5.347 8.716 2.674 1.00 0.00 31 GLU A C 5
ATOM 6379 O O . GLU A 1 31 ? 5.778 8.634 1.523 1.00 0.00 31 GLU A O 5
ATOM 6391 N N . LEU A 1 32 ? 4.823 9.830 3.173 1.00 0.00 32 LEU A N 5
ATOM 6392 C CA . LEU A 1 32 ? 4.722 11.050 2.379 1.00 0.00 32 LEU A CA 5
ATOM 6393 C C . LEU A 1 32 ? 5.148 12.267 3.193 1.00 0.00 32 LEU A C 5
ATOM 6394 O O . LEU A 1 32 ? 5.025 12.280 4.418 1.00 0.00 32 LEU A O 5
ATOM 6410 N N . SER A 1 33 ? 5.646 13.289 2.505 1.00 0.00 33 SER A N 5
ATOM 6411 C CA . SER A 1 33 ? 6.092 14.510 3.165 1.00 0.00 33 SER A CA 5
ATOM 6412 C C . SER A 1 33 ? 5.006 15.056 4.087 1.00 0.00 33 SER A C 5
ATOM 6413 O O . SER A 1 33 ? 5.275 15.877 4.965 1.00 0.00 33 SER A O 5
ATOM 6421 N N . LYS A 1 34 ? 3.777 14.594 3.883 1.00 0.00 34 LYS A N 5
ATOM 6422 C CA . LYS A 1 34 ? 2.649 15.033 4.695 1.00 0.00 34 LYS A CA 5
ATOM 6423 C C . LYS A 1 34 ? 1.452 14.106 4.511 1.00 0.00 34 LYS A C 5
ATOM 6424 O O . LYS A 1 34 ? 1.362 13.382 3.519 1.00 0.00 34 LYS A O 5
ATOM 6443 N N . VAL A 1 35 ? 0.535 14.132 5.473 1.00 0.00 35 VAL A N 5
ATOM 6444 C CA . VAL A 1 35 ? -0.658 13.296 5.416 1.00 0.00 35 VAL A CA 5
ATOM 6445 C C . VAL A 1 35 ? -1.575 13.725 4.276 1.00 0.00 35 VAL A C 5
ATOM 6446 O O . VAL A 1 35 ? -2.005 14.876 4.212 1.00 0.00 35 VAL A O 5
ATOM 6459 N N . ALA A 1 36 ? -1.872 12.790 3.379 1.00 0.00 36 ALA A N 5
ATOM 6460 C CA . ALA A 1 36 ? -2.741 13.070 2.243 1.00 0.00 36 ALA A CA 5
ATOM 6461 C C . ALA A 1 36 ? -3.445 11.805 1.765 1.00 0.00 36 ALA A C 5
ATOM 6462 O O . ALA A 1 36 ? -2.972 10.687 1.971 1.00 0.00 36 ALA A O 5
ATOM 6469 N N . PRO A 1 37 ? -4.603 11.982 1.112 1.00 0.00 37 PRO A N 5
ATOM 6470 C CA . PRO A 1 37 ? -5.397 10.865 0.592 1.00 0.00 37 PRO A CA 5
ATOM 6471 C C . PRO A 1 37 ? -4.724 10.176 -0.589 1.00 0.00 37 PRO A C 5
ATOM 6472 O O . PRO A 1 37 ? -4.482 10.793 -1.627 1.00 0.00 37 PRO A O 5
ATOM 6483 N N . VAL A 1 38 ? -4.423 8.891 -0.426 1.00 0.00 38 VAL A N 5
ATOM 6484 C CA . VAL A 1 38 ? -3.778 8.117 -1.480 1.00 0.00 38 VAL A CA 5
ATOM 6485 C C . VAL A 1 38 ? -4.798 7.296 -2.261 1.00 0.00 38 VAL A C 5
ATOM 6486 O O . VAL A 1 38 ? -5.951 7.169 -1.851 1.00 0.00 38 VAL A O 5
ATOM 6499 N N . GLU A 1 39 ? -4.364 6.739 -3.387 1.00 0.00 39 GLU A N 5
ATOM 6500 C CA . GLU A 1 39 ? -5.240 5.929 -4.225 1.00 0.00 39 GLU A CA 5
ATOM 6501 C C . GLU A 1 39 ? -4.490 4.732 -4.800 1.00 0.00 39 GLU A C 5
ATOM 6502 O O . GLU A 1 39 ? -3.682 4.875 -5.718 1.00 0.00 39 GLU A O 5
ATOM 6514 N N . TRP A 1 40 ? -4.762 3.553 -4.254 1.00 0.00 40 TRP A N 5
ATOM 6515 C CA . TRP A 1 40 ? -4.112 2.330 -4.711 1.00 0.00 40 TRP A CA 5
ATOM 6516 C C . TRP A 1 40 ? -4.792 1.788 -5.964 1.00 0.00 40 TRP A C 5
ATOM 6517 O O . TRP A 1 40 ? -6.019 1.739 -6.044 1.00 0.00 40 TRP A O 5
ATOM 6538 N N . ARG A 1 41 ? -3.986 1.383 -6.941 1.00 0.00 41 ARG A N 5
ATOM 6539 C CA . ARG A 1 41 ? -4.511 0.846 -8.190 1.00 0.00 41 ARG A CA 5
ATOM 6540 C C . ARG A 1 41 ? -3.605 -0.256 -8.732 1.00 0.00 41 ARG A C 5
ATOM 6541 O O . ARG A 1 41 ? -2.395 -0.248 -8.503 1.00 0.00 41 ARG A O 5
ATOM 6562 N N . LYS A 1 42 ? -4.198 -1.203 -9.451 1.00 0.00 42 LYS A N 5
ATOM 6563 C CA . LYS A 1 42 ? -3.446 -2.312 -10.026 1.00 0.00 42 LYS A CA 5
ATOM 6564 C C . LYS A 1 42 ? -3.500 -2.273 -11.550 1.00 0.00 42 LYS A C 5
ATOM 6565 O O . LYS A 1 42 ? -4.332 -2.935 -12.168 1.00 0.00 42 LYS A O 5
ATOM 6584 N N . GLY A 1 43 ? -2.605 -1.493 -12.150 1.00 0.00 43 GLY A N 5
ATOM 6585 C CA . GLY A 1 43 ? -2.567 -1.385 -13.596 1.00 0.00 43 GLY A CA 5
ATOM 6586 C C . GLY A 1 43 ? -3.922 -1.048 -14.188 1.00 0.00 43 GLY A C 5
ATOM 6587 O O . GLY A 1 43 ? -4.505 -0.002 -13.902 1.00 0.00 43 GLY A O 5
ATOM 6591 N N . PRO A 1 44 ? -4.442 -1.947 -15.036 1.00 0.00 44 PRO A N 5
ATOM 6592 C CA . PRO A 1 44 ? -5.742 -1.761 -15.688 1.00 0.00 44 PRO A CA 5
ATOM 6593 C C . PRO A 1 44 ? -6.904 -1.869 -14.706 1.00 0.00 44 PRO A C 5
ATOM 6594 O O . PRO A 1 44 ? -8.063 -1.700 -15.082 1.00 0.00 44 PRO A O 5
ATOM 6605 N N . GLU A 1 45 ? -6.584 -2.151 -13.446 1.00 0.00 45 GLU A N 5
ATOM 6606 C CA . GLU A 1 45 ? -7.603 -2.281 -12.411 1.00 0.00 45 GLU A CA 5
ATOM 6607 C C . GLU A 1 45 ? -7.605 -1.062 -11.494 1.00 0.00 45 GLU A C 5
ATOM 6608 O O . GLU A 1 45 ? -6.728 -0.204 -11.582 1.00 0.00 45 GLU A O 5
ATOM 6620 N N . ASN A 1 46 ? -8.599 -0.992 -10.614 1.00 0.00 46 ASN A N 5
ATOM 6621 C CA . ASN A 1 46 ? -8.717 0.122 -9.681 1.00 0.00 46 ASN A CA 5
ATOM 6622 C C . ASN A 1 46 ? -9.092 -0.373 -8.287 1.00 0.00 46 ASN A C 5
ATOM 6623 O O . ASN A 1 46 ? -10.184 -0.903 -8.077 1.00 0.00 46 ASN A O 5
ATOM 6634 N N . LEU A 1 47 ? -8.180 -0.197 -7.338 1.00 0.00 47 LEU A N 5
ATOM 6635 C CA . LEU A 1 47 ? -8.414 -0.625 -5.963 1.00 0.00 47 LEU A CA 5
ATOM 6636 C C . LEU A 1 47 ? -8.921 0.534 -5.111 1.00 0.00 47 LEU A C 5
ATOM 6637 O O . LEU A 1 47 ? -8.836 1.696 -5.511 1.00 0.00 47 LEU A O 5
ATOM 6653 N N . ARG A 1 48 ? -9.445 0.211 -3.933 1.00 0.00 48 ARG A N 5
ATOM 6654 C CA . ARG A 1 48 ? -9.964 1.226 -3.023 1.00 0.00 48 ARG A CA 5
ATOM 6655 C C . ARG A 1 48 ? -10.335 0.610 -1.677 1.00 0.00 48 ARG A C 5
ATOM 6656 O O . ARG A 1 48 ? -10.536 -0.600 -1.571 1.00 0.00 48 ARG A O 5
ATOM 6677 N N . ASP A 1 49 ? -10.423 1.451 -0.653 1.00 0.00 49 ASP A N 5
ATOM 6678 C CA . ASP A 1 49 ? -10.770 0.990 0.687 1.00 0.00 49 ASP A CA 5
ATOM 6679 C C . ASP A 1 49 ? -12.109 0.259 0.680 1.00 0.00 49 ASP A C 5
ATOM 6680 O O . ASP A 1 49 ? -13.168 0.882 0.741 1.00 0.00 49 ASP A O 5
ATOM 6689 N N . GLY A 1 50 ? -12.053 -1.067 0.605 1.00 0.00 50 GLY A N 5
ATOM 6690 C CA . GLY A 1 50 ? -13.268 -1.861 0.590 1.00 0.00 50 GLY A CA 5
ATOM 6691 C C . GLY A 1 50 ? -13.208 -3.030 1.553 1.00 0.00 50 GLY A C 5
ATOM 6692 O O . GLY A 1 50 ? -12.332 -3.088 2.416 1.00 0.00 50 GLY A O 5
ATOM 6696 N N . ASP A 1 51 ? -14.142 -3.963 1.407 1.00 0.00 51 ASP A N 5
ATOM 6697 C CA . ASP A 1 51 ? -14.193 -5.137 2.271 1.00 0.00 51 ASP A CA 5
ATOM 6698 C C . ASP A 1 51 ? -12.923 -5.971 2.129 1.00 0.00 51 ASP A C 5
ATOM 6699 O O . ASP A 1 51 ? -12.098 -6.025 3.042 1.00 0.00 51 ASP A O 5
ATOM 6708 N N . ARG A 1 52 ? -12.775 -6.622 0.980 1.00 0.00 52 ARG A N 5
ATOM 6709 C CA . ARG A 1 52 ? -11.607 -7.456 0.720 1.00 0.00 52 ARG A CA 5
ATOM 6710 C C . ARG A 1 52 ? -10.321 -6.646 0.852 1.00 0.00 52 ARG A C 5
ATOM 6711 O O . ARG A 1 52 ? -9.318 -7.135 1.374 1.00 0.00 52 ARG A O 5
ATOM 6732 N N . TYR A 1 53 ? -10.356 -5.407 0.375 1.00 0.00 53 TYR A N 5
ATOM 6733 C CA . TYR A 1 53 ? -9.192 -4.530 0.437 1.00 0.00 53 TYR A CA 5
ATOM 6734 C C . TYR A 1 53 ? -9.201 -3.703 1.718 1.00 0.00 53 TYR A C 5
ATOM 6735 O O . TYR A 1 53 ? -9.919 -2.709 1.824 1.00 0.00 53 TYR A O 5
ATOM 6753 N N . ILE A 1 54 ? -8.397 -4.122 2.690 1.00 0.00 54 ILE A N 5
ATOM 6754 C CA . ILE A 1 54 ? -8.310 -3.420 3.964 1.00 0.00 54 ILE A CA 5
ATOM 6755 C C . ILE A 1 54 ? -7.287 -2.290 3.901 1.00 0.00 54 ILE A C 5
ATOM 6756 O O . ILE A 1 54 ? -6.095 -2.504 4.127 1.00 0.00 54 ILE A O 5
ATOM 6772 N N . LEU A 1 55 ? -7.760 -1.088 3.594 1.00 0.00 55 LEU A N 5
ATOM 6773 C CA . LEU A 1 55 ? -6.887 0.077 3.503 1.00 0.00 55 LEU A CA 5
ATOM 6774 C C . LEU A 1 55 ? -6.869 0.849 4.819 1.00 0.00 55 LEU A C 5
ATOM 6775 O O . LEU A 1 55 ? -7.851 0.851 5.562 1.00 0.00 55 LEU A O 5
ATOM 6791 N N . ARG A 1 56 ? -5.748 1.504 5.099 1.00 0.00 56 ARG A N 5
ATOM 6792 C CA . ARG A 1 56 ? -5.603 2.281 6.325 1.00 0.00 56 ARG A CA 5
ATOM 6793 C C . ARG A 1 56 ? -4.620 3.432 6.127 1.00 0.00 56 ARG A C 5
ATOM 6794 O O . ARG A 1 56 ? -3.958 3.523 5.093 1.00 0.00 56 ARG A O 5
ATOM 6815 N N . GLN A 1 57 ? -4.533 4.307 7.123 1.00 0.00 57 GLN A N 5
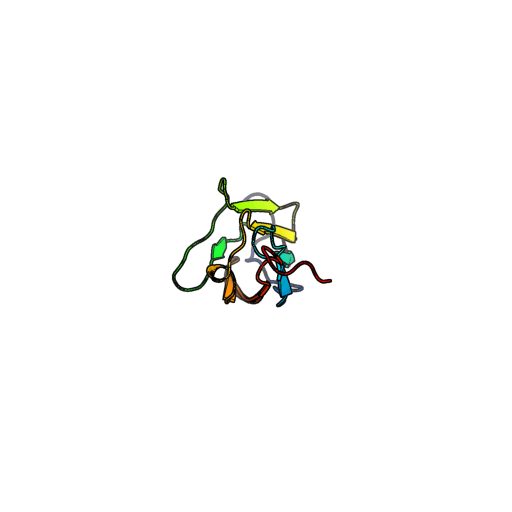ATOM 6816 C CA . GLN A 1 57 ? -3.633 5.452 7.057 1.00 0.00 57 GLN A CA 5
ATOM 6817 C C . GLN A 1 57 ? -3.421 6.058 8.440 1.00 0.00 57 GLN A C 5
ATOM 6818 O O . GLN A 1 57 ? -4.327 6.668 9.006 1.00 0.00 57 GLN A O 5
ATOM 6832 N N . GLU A 1 58 ? -2.217 5.886 8.978 1.00 0.00 58 GLU A N 5
ATOM 6833 C CA . GLU A 1 58 ? -1.887 6.416 10.295 1.00 0.00 58 GLU A CA 5
ATOM 6834 C C . GLU A 1 58 ? -1.109 7.723 10.177 1.00 0.00 58 GLU A C 5
ATOM 6835 O O . GLU A 1 58 ? -0.201 7.991 10.962 1.00 0.00 58 GLU A O 5
ATOM 6847 N N . GLY A 1 59 ? -1.473 8.534 9.188 1.00 0.00 59 GLY A N 5
ATOM 6848 C CA . GLY A 1 59 ? -0.799 9.803 8.984 1.00 0.00 59 GLY A CA 5
ATOM 6849 C C . GLY A 1 59 ? -0.024 9.845 7.682 1.00 0.00 59 GLY A C 5
ATOM 6850 O O . GLY A 1 59 ? -0.512 9.397 6.644 1.00 0.00 59 GLY A O 5
ATOM 6854 N N . THR A 1 60 ? 1.190 10.385 7.735 1.00 0.00 60 THR A N 5
ATOM 6855 C CA . THR A 1 60 ? 2.034 10.487 6.552 1.00 0.00 60 THR A CA 5
ATOM 6856 C C . THR A 1 60 ? 2.263 9.118 5.921 1.00 0.00 60 THR A C 5
ATOM 6857 O O . THR A 1 60 ? 2.577 9.015 4.735 1.00 0.00 60 THR A O 5
ATOM 6868 N N . ARG A 1 61 ? 2.103 8.069 6.721 1.00 0.00 61 ARG A N 5
ATOM 6869 C CA . ARG A 1 61 ? 2.293 6.705 6.240 1.00 0.00 61 ARG A CA 5
ATOM 6870 C C . ARG A 1 61 ? 0.950 6.020 6.003 1.00 0.00 61 ARG A C 5
ATOM 6871 O O . ARG A 1 61 ? -0.003 6.224 6.756 1.00 0.00 61 ARG A O 5
ATOM 6892 N N . CYS A 1 62 ? 0.882 5.210 4.953 1.00 0.00 62 CYS A N 5
ATOM 6893 C CA . CYS A 1 62 ? -0.344 4.496 4.616 1.00 0.00 62 CYS A CA 5
ATOM 6894 C C . CYS A 1 62 ? -0.115 2.988 4.625 1.00 0.00 62 CYS A C 5
ATOM 6895 O O . CYS A 1 62 ? 1.012 2.521 4.469 1.00 0.00 62 CYS A O 5
ATOM 6903 N N . GLU A 1 63 ? -1.193 2.233 4.811 1.00 0.00 63 GLU A N 5
ATOM 6904 C CA . GLU A 1 63 ? -1.109 0.777 4.844 1.00 0.00 63 GLU A CA 5
ATOM 6905 C C . GLU A 1 63 ? -2.217 0.149 4.003 1.00 0.00 63 GLU A C 5
ATOM 6906 O O . GLU A 1 63 ? -3.390 0.498 4.141 1.00 0.00 63 GLU A O 5
ATOM 6918 N N . LEU A 1 64 ? -1.836 -0.779 3.132 1.00 0.00 64 LEU A N 5
ATOM 6919 C CA . LEU A 1 64 ? -2.796 -1.457 2.268 1.00 0.00 64 LEU A CA 5
ATOM 6920 C C . LEU A 1 64 ? -2.716 -2.970 2.446 1.00 0.00 64 LEU A C 5
ATOM 6921 O O . LEU A 1 64 ? -1.646 -3.563 2.316 1.00 0.00 64 LEU A O 5
ATOM 6937 N N . GLN A 1 65 ? -3.856 -3.586 2.743 1.00 0.00 65 GLN A N 5
ATOM 6938 C CA . GLN A 1 65 ? -3.914 -5.030 2.937 1.00 0.00 65 GLN A CA 5
ATOM 6939 C C . GLN A 1 65 ? -4.862 -5.677 1.933 1.00 0.00 65 GLN A C 5
ATOM 6940 O O . GLN A 1 65 ? -6.013 -5.262 1.794 1.00 0.00 65 GLN A O 5
ATOM 6954 N N . ILE A 1 66 ? -4.370 -6.695 1.234 1.00 0.00 66 ILE A N 5
ATOM 6955 C CA . ILE A 1 66 ? -5.174 -7.399 0.242 1.00 0.00 66 ILE A CA 5
ATOM 6956 C C . ILE A 1 66 ? -5.670 -8.735 0.785 1.00 0.00 66 ILE A C 5
ATOM 6957 O O . ILE A 1 66 ? -4.970 -9.746 0.707 1.00 0.00 66 ILE A O 5
ATOM 6973 N N . CYS A 1 67 ? -6.880 -8.733 1.332 1.00 0.00 67 CYS A N 5
ATOM 6974 C CA . CYS A 1 67 ? -7.471 -9.945 1.887 1.00 0.00 67 CYS A CA 5
ATOM 6975 C C . CYS A 1 67 ? -7.762 -10.961 0.787 1.00 0.00 67 CYS A C 5
ATOM 6976 O O . CYS A 1 67 ? -8.575 -10.712 -0.103 1.00 0.00 67 CYS A O 5
ATOM 6984 N N . GLY A 1 68 ? -7.091 -12.106 0.853 1.00 0.00 68 GLY A N 5
ATOM 6985 C CA . GLY A 1 68 ? -7.290 -13.142 -0.145 1.00 0.00 68 GLY A CA 5
ATOM 6986 C C . GLY A 1 68 ? -6.292 -13.051 -1.281 1.00 0.00 68 GLY A C 5
ATOM 6987 O O . GLY A 1 68 ? -6.637 -12.637 -2.389 1.00 0.00 68 GLY A O 5
ATOM 6991 N N . LEU A 1 69 ? -5.051 -13.439 -1.009 1.00 0.00 69 LEU A N 5
ATOM 6992 C CA . LEU A 1 69 ? -3.998 -13.398 -2.018 1.00 0.00 69 LEU A CA 5
ATOM 6993 C C . LEU A 1 69 ? -4.117 -14.578 -2.977 1.00 0.00 69 LEU A C 5
ATOM 6994 O O . LEU A 1 69 ? -4.781 -15.570 -2.677 1.00 0.00 69 LEU A O 5
ATOM 7010 N N . ALA A 1 70 ? -3.467 -14.464 -4.130 1.00 0.00 70 ALA A N 5
ATOM 7011 C CA . ALA A 1 70 ? -3.496 -15.523 -5.131 1.00 0.00 70 ALA A CA 5
ATOM 7012 C C . ALA A 1 70 ? -2.514 -15.237 -6.262 1.00 0.00 70 ALA A C 5
ATOM 7013 O O . ALA A 1 70 ? -2.204 -14.082 -6.550 1.00 0.00 70 ALA A O 5
ATOM 7020 N N . MET A 1 71 ? -2.027 -16.297 -6.899 1.00 0.00 71 MET A N 5
ATOM 7021 C CA . MET A 1 71 ? -1.080 -16.159 -7.999 1.00 0.00 71 MET A CA 5
ATOM 7022 C C . MET A 1 71 ? -1.422 -14.948 -8.862 1.00 0.00 71 MET A C 5
ATOM 7023 O O . MET A 1 71 ? -0.534 -14.281 -9.393 1.00 0.00 71 MET A O 5
ATOM 7037 N N . ALA A 1 72 ? -2.714 -14.670 -8.998 1.00 0.00 72 ALA A N 5
ATOM 7038 C CA . ALA A 1 72 ? -3.173 -13.539 -9.795 1.00 0.00 72 ALA A CA 5
ATOM 7039 C C . ALA A 1 72 ? -2.755 -12.216 -9.162 1.00 0.00 72 ALA A C 5
ATOM 7040 O O . ALA A 1 72 ? -2.164 -11.361 -9.821 1.00 0.00 72 ALA A O 5
ATOM 7047 N N . ASP A 1 73 ? -3.067 -12.055 -7.880 1.00 0.00 73 ASP A N 5
ATOM 7048 C CA . ASP A 1 73 ? -2.723 -10.835 -7.158 1.00 0.00 73 ASP A CA 5
ATOM 7049 C C . ASP A 1 73 ? -1.298 -10.396 -7.480 1.00 0.00 73 ASP A C 5
ATOM 7050 O O . ASP A 1 73 ? -1.001 -9.203 -7.526 1.00 0.00 73 ASP A O 5
ATOM 7059 N N . ALA A 1 74 ? -0.420 -11.370 -7.699 1.00 0.00 74 ALA A N 5
ATOM 7060 C CA . ALA A 1 74 ? 0.974 -11.084 -8.017 1.00 0.00 74 ALA A CA 5
ATOM 7061 C C . ALA A 1 74 ? 1.089 -10.292 -9.315 1.00 0.00 74 ALA A C 5
ATOM 7062 O O . ALA A 1 74 ? 0.652 -10.746 -10.371 1.00 0.00 74 ALA A O 5
ATOM 7069 N N . GLY A 1 75 ? 1.681 -9.104 -9.228 1.00 0.00 75 GLY A N 5
ATOM 7070 C CA . GLY A 1 75 ? 1.843 -8.268 -10.403 1.00 0.00 75 GLY A CA 5
ATOM 7071 C C . GLY A 1 75 ? 2.479 -6.931 -10.080 1.00 0.00 75 GLY A C 5
ATOM 7072 O O . GLY A 1 75 ? 3.637 -6.871 -9.670 1.00 0.00 75 GLY A O 5
ATOM 7076 N N . GLU A 1 76 ? 1.720 -5.856 -10.267 1.00 0.00 76 GLU A N 5
ATOM 7077 C CA . GLU A 1 76 ? 2.218 -4.513 -9.994 1.00 0.00 76 GLU A CA 5
ATOM 7078 C C . GLU A 1 76 ? 1.162 -3.674 -9.281 1.00 0.00 76 GLU A C 5
ATOM 7079 O O . GLU A 1 76 ? -0.022 -3.735 -9.613 1.00 0.00 76 GLU A O 5
ATOM 7091 N N . TYR A 1 77 ? 1.599 -2.893 -8.299 1.00 0.00 77 TYR A N 5
ATOM 7092 C CA . TYR A 1 77 ? 0.691 -2.045 -7.536 1.00 0.00 77 TYR A CA 5
ATOM 7093 C C . TYR A 1 77 ? 1.157 -0.592 -7.556 1.00 0.00 77 TYR A C 5
ATOM 7094 O O . TYR A 1 77 ? 2.306 -0.292 -7.227 1.00 0.00 77 TYR A O 5
ATOM 7112 N N . LEU A 1 78 ? 0.258 0.306 -7.943 1.00 0.00 78 LEU A N 5
ATOM 7113 C CA . LEU A 1 78 ? 0.575 1.728 -8.005 1.00 0.00 78 LEU A CA 5
ATOM 7114 C C . LEU A 1 78 ? -0.192 2.504 -6.940 1.00 0.00 78 LEU A C 5
ATOM 7115 O O . LEU A 1 78 ? -1.351 2.202 -6.651 1.00 0.00 78 LEU A O 5
ATOM 7131 N N . CYS A 1 79 ? 0.460 3.505 -6.360 1.00 0.00 79 CYS A N 5
ATOM 7132 C CA . CYS A 1 79 ? -0.161 4.327 -5.327 1.00 0.00 79 CYS A CA 5
ATOM 7133 C C . CYS A 1 79 ? -0.092 5.805 -5.693 1.00 0.00 79 CYS A C 5
ATOM 7134 O O . CYS A 1 79 ? 0.970 6.425 -5.623 1.00 0.00 79 CYS A O 5
ATOM 7142 N N . VAL A 1 80 ? -1.231 6.366 -6.086 1.00 0.00 80 VAL A N 5
ATOM 7143 C CA . VAL A 1 80 ? -1.301 7.773 -6.464 1.00 0.00 80 VAL A CA 5
ATOM 7144 C C . VAL A 1 80 ? -1.698 8.642 -5.277 1.00 0.00 80 VAL A C 5
ATOM 7145 O O . VAL A 1 80 ? -2.650 8.333 -4.559 1.00 0.00 80 VAL A O 5
ATOM 7158 N N . CYS A 1 81 ? -0.964 9.731 -5.076 1.00 0.00 81 CYS A N 5
ATOM 7159 C CA . CYS A 1 81 ? -1.240 10.647 -3.974 1.00 0.00 81 CYS A CA 5
ATOM 7160 C C . CYS A 1 81 ? -1.286 12.090 -4.466 1.00 0.00 81 CYS A C 5
ATOM 7161 O O . CYS A 1 81 ? -0.437 12.905 -4.109 1.00 0.00 81 CYS A O 5
ATOM 7169 N N . GLY A 1 82 ? -2.284 12.398 -5.289 1.00 0.00 82 GLY A N 5
ATOM 7170 C CA . GLY A 1 82 ? -2.422 13.742 -5.817 1.00 0.00 82 GLY A CA 5
ATOM 7171 C C . GLY A 1 82 ? -1.886 13.867 -7.230 1.00 0.00 82 GLY A C 5
ATOM 7172 O O . GLY A 1 82 ? -2.538 13.451 -8.186 1.00 0.00 82 GLY A O 5
ATOM 7176 N N . GLN A 1 83 ? -0.695 14.444 -7.360 1.00 0.00 83 GLN A N 5
ATOM 7177 C CA . GLN A 1 83 ? -0.074 14.625 -8.667 1.00 0.00 83 GLN A CA 5
ATOM 7178 C C . GLN A 1 83 ? 1.100 13.669 -8.848 1.00 0.00 83 GLN A C 5
ATOM 7179 O O . GLN A 1 83 ? 1.717 13.624 -9.912 1.00 0.00 83 GLN A O 5
ATOM 7193 N N . GLU A 1 84 ? 1.403 12.906 -7.802 1.00 0.00 84 GLU A N 5
ATOM 7194 C CA . GLU A 1 84 ? 2.504 11.952 -7.847 1.00 0.00 84 GLU A CA 5
ATOM 7195 C C . GLU A 1 84 ? 2.008 10.535 -7.572 1.00 0.00 84 GLU A C 5
ATOM 7196 O O . GLU A 1 84 ? 0.855 10.333 -7.190 1.00 0.00 84 GLU A O 5
ATOM 7208 N N . ARG A 1 85 ? 2.887 9.558 -7.769 1.00 0.00 85 ARG A N 5
ATOM 7209 C CA . ARG A 1 85 ? 2.538 8.160 -7.544 1.00 0.00 85 ARG A CA 5
ATOM 7210 C C . ARG A 1 85 ? 3.777 7.272 -7.620 1.00 0.00 85 ARG A C 5
ATOM 7211 O O . ARG A 1 85 ? 4.804 7.665 -8.174 1.00 0.00 85 ARG A O 5
ATOM 7232 N N . THR A 1 86 ? 3.673 6.072 -7.057 1.00 0.00 86 THR A N 5
ATOM 7233 C CA . THR A 1 86 ? 4.784 5.128 -7.059 1.00 0.00 86 THR A CA 5
ATOM 7234 C C . THR A 1 86 ? 4.317 3.730 -7.446 1.00 0.00 86 THR A C 5
ATOM 7235 O O . THR A 1 86 ? 3.219 3.309 -7.082 1.00 0.00 86 THR A O 5
ATOM 7246 N N . SER A 1 87 ? 5.159 3.013 -8.184 1.00 0.00 87 SER A N 5
ATOM 7247 C CA . SER A 1 87 ? 4.830 1.662 -8.623 1.00 0.00 87 SER A CA 5
ATOM 7248 C C . SER A 1 87 ? 5.641 0.627 -7.849 1.00 0.00 87 SER A C 5
ATOM 7249 O O . SER A 1 87 ? 6.749 0.906 -7.392 1.00 0.00 87 SER A O 5
ATOM 7257 N N . ALA A 1 88 ? 5.080 -0.569 -7.706 1.00 0.00 88 ALA A N 5
ATOM 7258 C CA . ALA A 1 88 ? 5.751 -1.647 -6.990 1.00 0.00 88 ALA A CA 5
ATOM 7259 C C . ALA A 1 88 ? 5.410 -3.004 -7.595 1.00 0.00 88 ALA A C 5
ATOM 7260 O O . ALA A 1 88 ? 4.591 -3.100 -8.511 1.00 0.00 88 ALA A O 5
ATOM 7267 N N . THR A 1 89 ? 6.043 -4.053 -7.080 1.00 0.00 89 THR A N 5
ATOM 7268 C CA . THR A 1 89 ? 5.809 -5.405 -7.571 1.00 0.00 89 THR A CA 5
ATOM 7269 C C . THR A 1 89 ? 5.641 -6.388 -6.418 1.00 0.00 89 THR A C 5
ATOM 7270 O O . THR A 1 89 ? 6.523 -6.519 -5.568 1.00 0.00 89 THR A O 5
ATOM 7281 N N . LEU A 1 90 ? 4.506 -7.077 -6.395 1.00 0.00 90 LEU A N 5
ATOM 7282 C CA . LEU A 1 90 ? 4.223 -8.050 -5.345 1.00 0.00 90 LEU A CA 5
ATOM 7283 C C . LEU A 1 90 ? 4.433 -9.474 -5.852 1.00 0.00 90 LEU A C 5
ATOM 7284 O O . LEU A 1 90 ? 4.253 -9.756 -7.037 1.00 0.00 90 LEU A O 5
ATOM 7300 N N . THR A 1 91 ? 4.813 -10.369 -4.945 1.00 0.00 91 THR A N 5
ATOM 7301 C CA . THR A 1 91 ? 5.046 -11.763 -5.299 1.00 0.00 91 THR A CA 5
ATOM 7302 C C . THR A 1 91 ? 4.211 -12.698 -4.431 1.00 0.00 91 THR A C 5
ATOM 7303 O O . THR A 1 91 ? 4.147 -12.536 -3.212 1.00 0.00 91 THR A O 5
ATOM 7314 N N . ILE A 1 92 ? 3.574 -13.675 -5.066 1.00 0.00 92 ILE A N 5
ATOM 7315 C CA . ILE A 1 92 ? 2.744 -14.637 -4.351 1.00 0.00 92 ILE A CA 5
ATOM 7316 C C . ILE A 1 92 ? 3.387 -16.019 -4.343 1.00 0.00 92 ILE A C 5
ATOM 7317 O O . ILE A 1 92 ? 3.892 -16.486 -5.364 1.00 0.00 92 ILE A O 5
ATOM 7333 N N . ARG A 1 93 ? 3.363 -16.671 -3.185 1.00 0.00 93 ARG A N 5
ATOM 7334 C CA . ARG A 1 93 ? 3.943 -18.001 -3.044 1.00 0.00 93 ARG A CA 5
ATOM 7335 C C . ARG A 1 93 ? 2.851 -19.057 -2.899 1.00 0.00 93 ARG A C 5
ATOM 7336 O O . ARG A 1 93 ? 2.004 -18.971 -2.011 1.00 0.00 93 ARG A O 5
ATOM 7357 N N . ALA A 1 94 ? 2.879 -20.054 -3.778 1.00 0.00 94 ALA A N 5
ATOM 7358 C CA . ALA A 1 94 ? 1.894 -21.128 -3.747 1.00 0.00 94 ALA A CA 5
ATOM 7359 C C . ALA A 1 94 ? 1.889 -21.830 -2.393 1.00 0.00 94 ALA A C 5
ATOM 7360 O O . ALA A 1 94 ? 2.907 -22.371 -1.959 1.00 0.00 94 ALA A O 5
ATOM 7367 N N . LEU A 1 95 ? 0.739 -21.816 -1.729 1.00 0.00 95 LEU A N 5
ATOM 7368 C CA . LEU A 1 95 ? 0.602 -22.451 -0.423 1.00 0.00 95 LEU A CA 5
ATOM 7369 C C . LEU A 1 95 ? 0.443 -23.961 -0.566 1.00 0.00 95 LEU A C 5
ATOM 7370 O O . LEU A 1 95 ? -0.125 -24.462 -1.536 1.00 0.00 95 LEU A O 5
ATOM 7386 N N . PRO A 1 96 ? 0.955 -24.707 0.425 1.00 0.00 96 PRO A N 5
ATOM 7387 C CA . PRO A 1 96 ? 0.881 -26.171 0.434 1.00 0.00 96 PRO A CA 5
ATOM 7388 C C . PRO A 1 96 ? -0.540 -26.677 0.655 1.00 0.00 96 PRO A C 5
ATOM 7389 O O . PRO A 1 96 ? -1.168 -26.370 1.668 1.00 0.00 96 PRO A O 5
ATOM 7400 N N . SER A 1 97 ? -1.041 -27.456 -0.298 1.00 0.00 97 SER A N 5
ATOM 7401 C CA . SER A 1 97 ? -2.390 -28.002 -0.209 1.00 0.00 97 SER A CA 5
ATOM 7402 C C . SER A 1 97 ? -2.358 -29.528 -0.194 1.00 0.00 97 SER A C 5
ATOM 7403 O O . SER A 1 97 ? -1.514 -30.148 -0.838 1.00 0.00 97 SER A O 5
ATOM 7411 N N . GLY A 1 98 ? -3.286 -30.126 0.548 1.00 0.00 98 GLY A N 5
ATOM 7412 C CA . GLY A 1 98 ? -3.347 -31.573 0.634 1.00 0.00 98 GLY A CA 5
ATOM 7413 C C . GLY A 1 98 ? -2.146 -32.163 1.346 1.00 0.00 98 GLY A C 5
ATOM 7414 O O . GLY A 1 98 ? -1.428 -31.475 2.072 1.00 0.00 98 GLY A O 5
ATOM 7418 N N . PRO A 1 99 ? -1.914 -33.468 1.141 1.00 0.00 99 PRO A N 5
ATOM 7419 C CA . PRO A 1 99 ? -0.792 -34.179 1.761 1.00 0.00 99 PRO A CA 5
ATOM 7420 C C . PRO A 1 99 ? 0.555 -33.749 1.189 1.00 0.00 99 PRO A C 5
ATOM 7421 O O . PRO A 1 99 ? 0.926 -34.146 0.084 1.00 0.00 99 PRO A O 5
ATOM 7432 N N . SER A 1 100 ? 1.283 -32.936 1.948 1.00 0.00 100 SER A N 5
ATOM 7433 C CA . SER A 1 100 ? 2.587 -32.450 1.514 1.00 0.00 100 SER A CA 5
ATOM 7434 C C . SER A 1 100 ? 3.708 -33.298 2.107 1.00 0.00 100 SER A C 5
ATOM 7435 O O . SER A 1 100 ? 3.665 -33.671 3.279 1.00 0.00 100 SER A O 5
ATOM 7443 N N . SER A 1 101 ? 4.711 -33.599 1.288 1.00 0.00 101 SER A N 5
ATOM 7444 C CA . SER A 1 101 ? 5.842 -34.406 1.730 1.00 0.00 101 SER A CA 5
ATOM 7445 C C . SER A 1 101 ? 7.006 -33.520 2.163 1.00 0.00 101 SER A C 5
ATOM 7446 O O . SER A 1 101 ? 7.521 -33.652 3.273 1.00 0.00 101 SER A O 5
ATOM 7454 N N . GLY A 1 102 ? 7.415 -32.615 1.279 1.00 0.00 102 GLY A N 5
ATOM 7455 C CA . GLY A 1 102 ? 8.514 -31.720 1.588 1.00 0.00 102 GLY A CA 5
ATOM 7456 C C . GLY A 1 102 ? 9.073 -31.041 0.353 1.00 0.00 102 GLY A C 5
ATOM 7457 O O . GLY A 1 102 ? 9.338 -29.839 0.364 1.00 0.00 102 GLY A O 5
ATOM 7461 N N . GLY A 1 1 ? 17.031 23.010 10.049 1.00 0.00 1 GLY A N 6
ATOM 7462 C CA . GLY A 1 1 ? 16.089 23.941 10.642 1.00 0.00 1 GLY A CA 6
ATOM 7463 C C . GLY A 1 1 ? 14.682 23.380 10.708 1.00 0.00 1 GLY A C 6
ATOM 7464 O O . GLY A 1 1 ? 14.359 22.600 11.604 1.00 0.00 1 GLY A O 6
ATOM 7468 N N . SER A 1 2 ? 13.842 23.778 9.758 1.00 0.00 2 SER A N 6
ATOM 7469 C CA . SER A 1 2 ? 12.460 23.314 9.715 1.00 0.00 2 SER A CA 6
ATOM 7470 C C . SER A 1 2 ? 12.013 23.071 8.277 1.00 0.00 2 SER A C 6
ATOM 7471 O O . SER A 1 2 ? 12.540 23.672 7.341 1.00 0.00 2 SER A O 6
ATOM 7479 N N . SER A 1 3 ? 11.037 22.184 8.110 1.00 0.00 3 SER A N 6
ATOM 7480 C CA . SER A 1 3 ? 10.520 21.857 6.786 1.00 0.00 3 SER A CA 6
ATOM 7481 C C . SER A 1 3 ? 9.075 22.323 6.637 1.00 0.00 3 SER A C 6
ATOM 7482 O O . SER A 1 3 ? 8.197 21.911 7.394 1.00 0.00 3 SER A O 6
ATOM 7490 N N . GLY A 1 4 ? 8.836 23.184 5.653 1.00 0.00 4 GLY A N 6
ATOM 7491 C CA . GLY A 1 4 ? 7.496 23.692 5.421 1.00 0.00 4 GLY A CA 6
ATOM 7492 C C . GLY A 1 4 ? 7.244 24.018 3.962 1.00 0.00 4 GLY A C 6
ATOM 7493 O O . GLY A 1 4 ? 8.036 24.716 3.329 1.00 0.00 4 GLY A O 6
ATOM 7497 N N . SER A 1 5 ? 6.139 23.510 3.427 1.00 0.00 5 SER A N 6
ATOM 7498 C CA . SER A 1 5 ? 5.787 23.746 2.031 1.00 0.00 5 SER A CA 6
ATOM 7499 C C . SER A 1 5 ? 4.293 23.536 1.805 1.00 0.00 5 SER A C 6
ATOM 7500 O O . SER A 1 5 ? 3.740 22.495 2.160 1.00 0.00 5 SER A O 6
ATOM 7508 N N . SER A 1 6 ? 3.645 24.534 1.211 1.00 0.00 6 SER A N 6
ATOM 7509 C CA . SER A 1 6 ? 2.214 24.461 0.939 1.00 0.00 6 SER A CA 6
ATOM 7510 C C . SER A 1 6 ? 1.954 23.915 -0.461 1.00 0.00 6 SER A C 6
ATOM 7511 O O . SER A 1 6 ? 2.025 24.646 -1.448 1.00 0.00 6 SER A O 6
ATOM 7519 N N . GLY A 1 7 ? 1.651 22.623 -0.539 1.00 0.00 7 GLY A N 6
ATOM 7520 C CA . GLY A 1 7 ? 1.384 21.999 -1.822 1.00 0.00 7 GLY A CA 6
ATOM 7521 C C . GLY A 1 7 ? 0.920 20.563 -1.684 1.00 0.00 7 GLY A C 6
ATOM 7522 O O . GLY A 1 7 ? 0.422 20.147 -0.637 1.00 0.00 7 GLY A O 6
ATOM 7526 N N . PRO A 1 8 ? 1.080 19.779 -2.760 1.00 0.00 8 PRO A N 6
ATOM 7527 C CA . PRO A 1 8 ? 0.679 18.369 -2.779 1.00 0.00 8 PRO A CA 6
ATOM 7528 C C . PRO A 1 8 ? 1.566 17.502 -1.893 1.00 0.00 8 PRO A C 6
ATOM 7529 O O . PRO A 1 8 ? 2.460 18.004 -1.213 1.00 0.00 8 PRO A O 6
ATOM 7540 N N . ALA A 1 9 ? 1.314 16.197 -1.907 1.00 0.00 9 ALA A N 6
ATOM 7541 C CA . ALA A 1 9 ? 2.092 15.260 -1.106 1.00 0.00 9 ALA A CA 6
ATOM 7542 C C . ALA A 1 9 ? 3.173 14.587 -1.945 1.00 0.00 9 ALA A C 6
ATOM 7543 O O . ALA A 1 9 ? 2.912 14.120 -3.054 1.00 0.00 9 ALA A O 6
ATOM 7550 N N . LYS A 1 10 ? 4.388 14.540 -1.409 1.00 0.00 10 LYS A N 6
ATOM 7551 C CA . LYS A 1 10 ? 5.509 13.924 -2.108 1.00 0.00 10 LYS A CA 6
ATOM 7552 C C . LYS A 1 10 ? 5.948 12.642 -1.408 1.00 0.00 10 LYS A C 6
ATOM 7553 O O . LYS A 1 10 ? 6.015 12.585 -0.180 1.00 0.00 10 LYS A O 6
ATOM 7572 N N . PHE A 1 11 ? 6.248 11.615 -2.196 1.00 0.00 11 PHE A N 6
ATOM 7573 C CA . PHE A 1 11 ? 6.681 10.334 -1.651 1.00 0.00 11 PHE A CA 6
ATOM 7574 C C . PHE A 1 11 ? 8.105 10.426 -1.110 1.00 0.00 11 PHE A C 6
ATOM 7575 O O . PHE A 1 11 ? 9.057 10.629 -1.864 1.00 0.00 11 PHE A O 6
ATOM 7592 N N . THR A 1 12 ? 8.243 10.277 0.204 1.00 0.00 12 THR A N 6
ATOM 7593 C CA . THR A 1 12 ? 9.549 10.345 0.848 1.00 0.00 12 THR A CA 6
ATOM 7594 C C . THR A 1 12 ? 10.247 8.990 0.820 1.00 0.00 12 THR A C 6
ATOM 7595 O O . THR A 1 12 ? 11.457 8.910 0.610 1.00 0.00 12 THR A O 6
ATOM 7606 N N . GLU A 1 13 ? 9.476 7.928 1.033 1.00 0.00 13 GLU A N 6
ATOM 7607 C CA . GLU A 1 13 ? 10.023 6.576 1.032 1.00 0.00 13 GLU A CA 6
ATOM 7608 C C . GLU A 1 13 ? 9.569 5.807 -0.205 1.00 0.00 13 GLU A C 6
ATOM 7609 O O . GLU A 1 13 ? 10.348 5.075 -0.815 1.00 0.00 13 GLU A O 6
ATOM 7621 N N . GLY A 1 14 ? 8.302 5.977 -0.569 1.00 0.00 14 GLY A N 6
ATOM 7622 C CA . GLY A 1 14 ? 7.765 5.293 -1.731 1.00 0.00 14 GLY A CA 6
ATOM 7623 C C . GLY A 1 14 ? 7.484 3.828 -1.461 1.00 0.00 14 GLY A C 6
ATOM 7624 O O . GLY A 1 14 ? 7.831 3.306 -0.401 1.00 0.00 14 GLY A O 6
ATOM 7628 N N . LEU A 1 15 ? 6.851 3.162 -2.421 1.00 0.00 15 LEU A N 6
ATOM 7629 C CA . LEU A 1 15 ? 6.522 1.748 -2.282 1.00 0.00 15 LEU A CA 6
ATOM 7630 C C . LEU A 1 15 ? 7.783 0.890 -2.298 1.00 0.00 15 LEU A C 6
ATOM 7631 O O . LEU A 1 15 ? 8.880 1.387 -2.556 1.00 0.00 15 LEU A O 6
ATOM 7647 N N . ARG A 1 16 ? 7.619 -0.399 -2.022 1.00 0.00 16 ARG A N 6
ATOM 7648 C CA . ARG A 1 16 ? 8.744 -1.326 -2.006 1.00 0.00 16 ARG A CA 6
ATOM 7649 C C . ARG A 1 16 ? 8.287 -2.743 -2.341 1.00 0.00 16 ARG A C 6
ATOM 7650 O O . ARG A 1 16 ? 7.477 -3.330 -1.626 1.00 0.00 16 ARG A O 6
ATOM 7671 N N . ASN A 1 17 ? 8.812 -3.285 -3.436 1.00 0.00 17 ASN A N 6
ATOM 7672 C CA . ASN A 1 17 ? 8.457 -4.632 -3.867 1.00 0.00 17 ASN A CA 6
ATOM 7673 C C . ASN A 1 17 ? 8.554 -5.618 -2.707 1.00 0.00 17 ASN A C 6
ATOM 7674 O O . ASN A 1 17 ? 9.475 -5.545 -1.894 1.00 0.00 17 ASN A O 6
ATOM 7685 N N . GLU A 1 18 ? 7.598 -6.539 -2.638 1.00 0.00 18 GLU A N 6
ATOM 7686 C CA . GLU A 1 18 ? 7.577 -7.539 -1.577 1.00 0.00 18 GLU A CA 6
ATOM 7687 C C . GLU A 1 18 ? 6.959 -8.844 -2.072 1.00 0.00 18 GLU A C 6
ATOM 7688 O O . GLU A 1 18 ? 6.571 -8.957 -3.235 1.00 0.00 18 GLU A O 6
ATOM 7700 N N . GLU A 1 19 ? 6.872 -9.826 -1.181 1.00 0.00 19 GLU A N 6
ATOM 7701 C CA . GLU A 1 19 ? 6.303 -11.123 -1.528 1.00 0.00 19 GLU A CA 6
ATOM 7702 C C . GLU A 1 19 ? 5.350 -11.608 -0.439 1.00 0.00 19 GLU A C 6
ATOM 7703 O O . GLU A 1 19 ? 5.298 -11.042 0.652 1.00 0.00 19 GLU A O 6
ATOM 7715 N N . ALA A 1 20 ? 4.598 -12.660 -0.745 1.00 0.00 20 ALA A N 6
ATOM 7716 C CA . ALA A 1 20 ? 3.648 -13.222 0.207 1.00 0.00 20 ALA A CA 6
ATOM 7717 C C . ALA A 1 20 ? 3.174 -14.601 -0.240 1.00 0.00 20 ALA A C 6
ATOM 7718 O O . ALA A 1 20 ? 3.502 -15.057 -1.336 1.00 0.00 20 ALA A O 6
ATOM 7725 N N . VAL A 1 21 ? 2.401 -15.263 0.616 1.00 0.00 21 VAL A N 6
ATOM 7726 C CA . VAL A 1 21 ? 1.882 -16.590 0.309 1.00 0.00 21 VAL A CA 6
ATOM 7727 C C . VAL A 1 21 ? 0.421 -16.523 -0.121 1.00 0.00 21 VAL A C 6
ATOM 7728 O O . VAL A 1 21 ? -0.326 -15.651 0.321 1.00 0.00 21 VAL A O 6
ATOM 7741 N N . GLU A 1 22 ? 0.022 -17.450 -0.986 1.00 0.00 22 GLU A N 6
ATOM 7742 C CA . GLU A 1 22 ? -1.351 -17.495 -1.477 1.00 0.00 22 GLU A CA 6
ATOM 7743 C C . GLU A 1 22 ? -2.340 -17.592 -0.319 1.00 0.00 22 GLU A C 6
ATOM 7744 O O . GLU A 1 22 ? -2.127 -18.343 0.632 1.00 0.00 22 GLU A O 6
ATOM 7756 N N . GLY A 1 23 ? -3.422 -16.824 -0.406 1.00 0.00 23 GLY A N 6
ATOM 7757 C CA . GLY A 1 23 ? -4.427 -16.837 0.640 1.00 0.00 23 GLY A CA 6
ATOM 7758 C C . GLY A 1 23 ? -4.112 -15.863 1.759 1.00 0.00 23 GLY A C 6
ATOM 7759 O O . GLY A 1 23 ? -5.007 -15.432 2.486 1.00 0.00 23 GLY A O 6
ATOM 7763 N N . ALA A 1 24 ? -2.837 -15.516 1.898 1.00 0.00 24 ALA A N 6
ATOM 7764 C CA . ALA A 1 24 ? -2.406 -14.587 2.935 1.00 0.00 24 ALA A CA 6
ATOM 7765 C C . ALA A 1 24 ? -2.785 -13.153 2.579 1.00 0.00 24 ALA A C 6
ATOM 7766 O O . ALA A 1 24 ? -3.341 -12.893 1.511 1.00 0.00 24 ALA A O 6
ATOM 7773 N N . THR A 1 25 ? -2.482 -12.225 3.481 1.00 0.00 25 THR A N 6
ATOM 7774 C CA . THR A 1 25 ? -2.792 -10.818 3.263 1.00 0.00 25 THR A CA 6
ATOM 7775 C C . THR A 1 25 ? -1.522 -9.999 3.065 1.00 0.00 25 THR A C 6
ATOM 7776 O O . THR A 1 25 ? -0.737 -9.818 3.996 1.00 0.00 25 THR A O 6
ATOM 7787 N N . ALA A 1 26 ? -1.326 -9.504 1.847 1.00 0.00 26 ALA A N 6
ATOM 7788 C CA . ALA A 1 26 ? -0.152 -8.702 1.529 1.00 0.00 26 ALA A CA 6
ATOM 7789 C C . ALA A 1 26 ? -0.057 -7.481 2.438 1.00 0.00 26 ALA A C 6
ATOM 7790 O O . ALA A 1 26 ? -0.921 -7.260 3.286 1.00 0.00 26 ALA A O 6
ATOM 7797 N N . MET A 1 27 ? 0.997 -6.693 2.256 1.00 0.00 27 MET A N 6
ATOM 7798 C CA . MET A 1 27 ? 1.203 -5.495 3.060 1.00 0.00 27 MET A CA 6
ATOM 7799 C C . MET A 1 27 ? 2.014 -4.457 2.291 1.00 0.00 27 MET A C 6
ATOM 7800 O O . MET A 1 27 ? 3.224 -4.608 2.111 1.00 0.00 27 MET A O 6
ATOM 7814 N N . LEU A 1 28 ? 1.343 -3.403 1.840 1.00 0.00 28 LEU A N 6
ATOM 7815 C CA . LEU A 1 28 ? 2.002 -2.339 1.090 1.00 0.00 28 LEU A CA 6
ATOM 7816 C C . LEU A 1 28 ? 1.772 -0.984 1.751 1.00 0.00 28 LEU A C 6
ATOM 7817 O O . LEU A 1 28 ? 0.646 -0.489 1.799 1.00 0.00 28 LEU A O 6
ATOM 7833 N N . TRP A 1 29 ? 2.846 -0.389 2.257 1.00 0.00 29 TRP A N 6
ATOM 7834 C CA . TRP A 1 29 ? 2.762 0.911 2.914 1.00 0.00 29 TRP A CA 6
ATOM 7835 C C . TRP A 1 29 ? 3.670 1.926 2.229 1.00 0.00 29 TRP A C 6
ATOM 7836 O O . TRP A 1 29 ? 4.598 1.556 1.509 1.00 0.00 29 TRP A O 6
ATOM 7857 N N . CYS A 1 30 ? 3.398 3.206 2.458 1.00 0.00 30 CYS A N 6
ATOM 7858 C CA . CYS A 1 30 ? 4.191 4.275 1.863 1.00 0.00 30 CYS A CA 6
ATOM 7859 C C . CYS A 1 30 ? 4.088 5.553 2.688 1.00 0.00 30 CYS A C 6
ATOM 7860 O O . CYS A 1 30 ? 3.073 5.804 3.336 1.00 0.00 30 CYS A O 6
ATOM 7868 N N . GLU A 1 31 ? 5.147 6.357 2.660 1.00 0.00 31 GLU A N 6
ATOM 7869 C CA . GLU A 1 31 ? 5.175 7.608 3.409 1.00 0.00 31 GLU A CA 6
ATOM 7870 C C . GLU A 1 31 ? 5.065 8.806 2.470 1.00 0.00 31 GLU A C 6
ATOM 7871 O O . GLU A 1 31 ? 5.314 8.693 1.269 1.00 0.00 31 GLU A O 6
ATOM 7883 N N . LEU A 1 32 ? 4.689 9.952 3.026 1.00 0.00 32 LEU A N 6
ATOM 7884 C CA . LEU A 1 32 ? 4.545 11.173 2.239 1.00 0.00 32 LEU A CA 6
ATOM 7885 C C . LEU A 1 32 ? 5.005 12.391 3.034 1.00 0.00 32 LEU A C 6
ATOM 7886 O O . LEU A 1 32 ? 5.073 12.353 4.263 1.00 0.00 32 LEU A O 6
ATOM 7902 N N . SER A 1 33 ? 5.317 13.471 2.325 1.00 0.00 33 SER A N 6
ATOM 7903 C CA . SER A 1 33 ? 5.771 14.700 2.964 1.00 0.00 33 SER A CA 6
ATOM 7904 C C . SER A 1 33 ? 4.687 15.273 3.872 1.00 0.00 33 SER A C 6
ATOM 7905 O O . SER A 1 33 ? 4.940 16.183 4.662 1.00 0.00 33 SER A O 6
ATOM 7913 N N . LYS A 1 34 ? 3.479 14.733 3.754 1.00 0.00 34 LYS A N 6
ATOM 7914 C CA . LYS A 1 34 ? 2.355 15.188 4.564 1.00 0.00 34 LYS A CA 6
ATOM 7915 C C . LYS A 1 34 ? 1.214 14.176 4.527 1.00 0.00 34 LYS A C 6
ATOM 7916 O O . LYS A 1 34 ? 1.191 13.281 3.682 1.00 0.00 34 LYS A O 6
ATOM 7935 N N . VAL A 1 35 ? 0.266 14.326 5.447 1.00 0.00 35 VAL A N 6
ATOM 7936 C CA . VAL A 1 35 ? -0.879 13.427 5.518 1.00 0.00 35 VAL A CA 6
ATOM 7937 C C . VAL A 1 35 ? -1.906 13.760 4.442 1.00 0.00 35 VAL A C 6
ATOM 7938 O O . VAL A 1 35 ? -2.667 14.719 4.570 1.00 0.00 35 VAL A O 6
ATOM 7951 N N . ALA A 1 36 ? -1.923 12.961 3.380 1.00 0.00 36 ALA A N 6
ATOM 7952 C CA . ALA A 1 36 ? -2.858 13.169 2.282 1.00 0.00 36 ALA A CA 6
ATOM 7953 C C . ALA A 1 36 ? -3.512 11.857 1.861 1.00 0.00 36 ALA A C 6
ATOM 7954 O O . ALA A 1 36 ? -2.949 10.774 2.026 1.00 0.00 36 ALA A O 6
ATOM 7961 N N . PRO A 1 37 ? -4.728 11.952 1.304 1.00 0.00 37 PRO A N 6
ATOM 7962 C CA . PRO A 1 37 ? -5.484 10.782 0.848 1.00 0.00 37 PRO A CA 6
ATOM 7963 C C . PRO A 1 37 ? -4.863 10.135 -0.385 1.00 0.00 37 PRO A C 6
ATOM 7964 O O . PRO A 1 37 ? -4.802 10.744 -1.454 1.00 0.00 37 PRO A O 6
ATOM 7975 N N . VAL A 1 38 ? -4.403 8.897 -0.231 1.00 0.00 38 VAL A N 6
ATOM 7976 C CA . VAL A 1 38 ? -3.788 8.167 -1.332 1.00 0.00 38 VAL A CA 6
ATOM 7977 C C . VAL A 1 38 ? -4.807 7.285 -2.044 1.00 0.00 38 VAL A C 6
ATOM 7978 O O . VAL A 1 38 ? -5.935 7.125 -1.579 1.00 0.00 38 VAL A O 6
ATOM 7991 N N . GLU A 1 39 ? -4.401 6.713 -3.173 1.00 0.00 39 GLU A N 6
ATOM 7992 C CA . GLU A 1 39 ? -5.280 5.846 -3.949 1.00 0.00 39 GLU A CA 6
ATOM 7993 C C . GLU A 1 39 ? -4.501 4.683 -4.555 1.00 0.00 39 GLU A C 6
ATOM 7994 O O . GLU A 1 39 ? -3.724 4.864 -5.493 1.00 0.00 39 GLU A O 6
ATOM 8006 N N . TRP A 1 40 ? -4.714 3.490 -4.013 1.00 0.00 40 TRP A N 6
ATOM 8007 C CA . TRP A 1 40 ? -4.031 2.296 -4.499 1.00 0.00 40 TRP A CA 6
ATOM 8008 C C . TRP A 1 40 ? -4.721 1.743 -5.741 1.00 0.00 40 TRP A C 6
ATOM 8009 O O . TRP A 1 40 ? -5.944 1.608 -5.775 1.00 0.00 40 TRP A O 6
ATOM 8030 N N . ARG A 1 41 ? -3.929 1.423 -6.760 1.00 0.00 41 ARG A N 6
ATOM 8031 C CA . ARG A 1 41 ? -4.465 0.885 -8.004 1.00 0.00 41 ARG A CA 6
ATOM 8032 C C . ARG A 1 41 ? -3.587 -0.248 -8.529 1.00 0.00 41 ARG A C 6
ATOM 8033 O O . ARG A 1 41 ? -2.419 -0.366 -8.158 1.00 0.00 41 ARG A O 6
ATOM 8054 N N . LYS A 1 42 ? -4.158 -1.080 -9.393 1.00 0.00 42 LYS A N 6
ATOM 8055 C CA . LYS A 1 42 ? -3.429 -2.203 -9.971 1.00 0.00 42 LYS A CA 6
ATOM 8056 C C . LYS A 1 42 ? -3.657 -2.283 -11.477 1.00 0.00 42 LYS A C 6
ATOM 8057 O O . LYS A 1 42 ? -4.517 -3.027 -11.946 1.00 0.00 42 LYS A O 6
ATOM 8076 N N . GLY A 1 43 ? -2.878 -1.512 -12.230 1.00 0.00 43 GLY A N 6
ATOM 8077 C CA . GLY A 1 43 ? -3.010 -1.512 -13.675 1.00 0.00 43 GLY A CA 6
ATOM 8078 C C . GLY A 1 43 ? -4.438 -1.278 -14.128 1.00 0.00 43 GLY A C 6
ATOM 8079 O O . GLY A 1 43 ? -5.036 -0.238 -13.853 1.00 0.00 43 GLY A O 6
ATOM 8083 N N . PRO A 1 44 ? -5.006 -2.263 -14.839 1.00 0.00 44 PRO A N 6
ATOM 8084 C CA . PRO A 1 44 ? -6.379 -2.183 -15.347 1.00 0.00 44 PRO A CA 6
ATOM 8085 C C . PRO A 1 44 ? -7.414 -2.259 -14.230 1.00 0.00 44 PRO A C 6
ATOM 8086 O O . PRO A 1 44 ? -8.595 -1.988 -14.448 1.00 0.00 44 PRO A O 6
ATOM 8097 N N . GLU A 1 45 ? -6.964 -2.631 -13.036 1.00 0.00 45 GLU A N 6
ATOM 8098 C CA . GLU A 1 45 ? -7.854 -2.743 -11.886 1.00 0.00 45 GLU A CA 6
ATOM 8099 C C . GLU A 1 45 ? -7.816 -1.472 -11.043 1.00 0.00 45 GLU A C 6
ATOM 8100 O O . GLU A 1 45 ? -6.985 -0.592 -11.264 1.00 0.00 45 GLU A O 6
ATOM 8112 N N . ASN A 1 46 ? -8.723 -1.384 -10.075 1.00 0.00 46 ASN A N 6
ATOM 8113 C CA . ASN A 1 46 ? -8.794 -0.220 -9.198 1.00 0.00 46 ASN A CA 6
ATOM 8114 C C . ASN A 1 46 ? -9.032 -0.643 -7.752 1.00 0.00 46 ASN A C 6
ATOM 8115 O O . ASN A 1 46 ? -10.116 -1.109 -7.400 1.00 0.00 46 ASN A O 6
ATOM 8126 N N . LEU A 1 47 ? -8.012 -0.476 -6.917 1.00 0.00 47 LEU A N 6
ATOM 8127 C CA . LEU A 1 47 ? -8.109 -0.840 -5.508 1.00 0.00 47 LEU A CA 6
ATOM 8128 C C . LEU A 1 47 ? -8.650 0.323 -4.682 1.00 0.00 47 LEU A C 6
ATOM 8129 O O . LEU A 1 47 ? -8.514 1.485 -5.065 1.00 0.00 47 LEU A O 6
ATOM 8145 N N . ARG A 1 48 ? -9.261 0.001 -3.547 1.00 0.00 48 ARG A N 6
ATOM 8146 C CA . ARG A 1 48 ? -9.822 1.019 -2.666 1.00 0.00 48 ARG A CA 6
ATOM 8147 C C . ARG A 1 48 ? -10.212 0.417 -1.319 1.00 0.00 48 ARG A C 6
ATOM 8148 O O . ARG A 1 48 ? -10.380 -0.796 -1.195 1.00 0.00 48 ARG A O 6
ATOM 8169 N N . ASP A 1 49 ? -10.354 1.274 -0.313 1.00 0.00 49 ASP A N 6
ATOM 8170 C CA . ASP A 1 49 ? -10.725 0.827 1.025 1.00 0.00 49 ASP A CA 6
ATOM 8171 C C . ASP A 1 49 ? -12.076 0.119 1.006 1.00 0.00 49 ASP A C 6
ATOM 8172 O O . ASP A 1 49 ? -13.108 0.737 0.748 1.00 0.00 49 ASP A O 6
ATOM 8181 N N . GLY A 1 50 ? -12.060 -1.182 1.280 1.00 0.00 50 GLY A N 6
ATOM 8182 C CA . GLY A 1 50 ? -13.290 -1.953 1.288 1.00 0.00 50 GLY A CA 6
ATOM 8183 C C . GLY A 1 50 ? -13.165 -3.235 2.086 1.00 0.00 50 GLY A C 6
ATOM 8184 O O . GLY A 1 50 ? -12.266 -3.373 2.917 1.00 0.00 50 GLY A O 6
ATOM 8188 N N . ASP A 1 51 ? -14.069 -4.176 1.836 1.00 0.00 51 ASP A N 6
ATOM 8189 C CA . ASP A 1 51 ? -14.056 -5.455 2.538 1.00 0.00 51 ASP A CA 6
ATOM 8190 C C . ASP A 1 51 ? -12.876 -6.310 2.088 1.00 0.00 51 ASP A C 6
ATOM 8191 O O . ASP A 1 51 ? -12.065 -6.746 2.905 1.00 0.00 51 ASP A O 6
ATOM 8200 N N . ARG A 1 52 ? -12.787 -6.547 0.783 1.00 0.00 52 ARG A N 6
ATOM 8201 C CA . ARG A 1 52 ? -11.708 -7.353 0.224 1.00 0.00 52 ARG A CA 6
ATOM 8202 C C . ARG A 1 52 ? -10.358 -6.675 0.437 1.00 0.00 52 ARG A C 6
ATOM 8203 O O . ARG A 1 52 ? -9.339 -7.342 0.618 1.00 0.00 52 ARG A O 6
ATOM 8224 N N . TYR A 1 53 ? -10.358 -5.347 0.413 1.00 0.00 53 TYR A N 6
ATOM 8225 C CA . TYR A 1 53 ? -9.133 -4.578 0.601 1.00 0.00 53 TYR A CA 6
ATOM 8226 C C . TYR A 1 53 ? -9.198 -3.753 1.882 1.00 0.00 53 TYR A C 6
ATOM 8227 O O . TYR A 1 53 ? -10.079 -2.908 2.045 1.00 0.00 53 TYR A O 6
ATOM 8245 N N . ILE A 1 54 ? -8.259 -4.005 2.788 1.00 0.00 54 ILE A N 6
ATOM 8246 C CA . ILE A 1 54 ? -8.208 -3.285 4.054 1.00 0.00 54 ILE A CA 6
ATOM 8247 C C . ILE A 1 54 ? -7.205 -2.137 3.994 1.00 0.00 54 ILE A C 6
ATOM 8248 O O . ILE A 1 54 ? -5.998 -2.345 4.128 1.00 0.00 54 ILE A O 6
ATOM 8264 N N . LEU A 1 55 ? -7.712 -0.926 3.794 1.00 0.00 55 LEU A N 6
ATOM 8265 C CA . LEU A 1 55 ? -6.861 0.257 3.718 1.00 0.00 55 LEU A CA 6
ATOM 8266 C C . LEU A 1 55 ? -6.868 1.018 5.040 1.00 0.00 55 LEU A C 6
ATOM 8267 O O . LEU A 1 55 ? -7.862 1.011 5.766 1.00 0.00 55 LEU A O 6
ATOM 8283 N N . ARG A 1 56 ? -5.754 1.675 5.343 1.00 0.00 56 ARG A N 6
ATOM 8284 C CA . ARG A 1 56 ? -5.632 2.443 6.577 1.00 0.00 56 ARG A CA 6
ATOM 8285 C C . ARG A 1 56 ? -4.613 3.568 6.419 1.00 0.00 56 ARG A C 6
ATOM 8286 O O . ARG A 1 56 ? -3.740 3.510 5.553 1.00 0.00 56 ARG A O 6
ATOM 8307 N N . GLN A 1 57 ? -4.733 4.590 7.260 1.00 0.00 57 GLN A N 6
ATOM 8308 C CA . GLN A 1 57 ? -3.824 5.729 7.211 1.00 0.00 57 GLN A CA 6
ATOM 8309 C C . GLN A 1 57 ? -3.626 6.327 8.601 1.00 0.00 57 GLN A C 6
ATOM 8310 O O . GLN A 1 57 ? -4.545 6.913 9.171 1.00 0.00 57 GLN A O 6
ATOM 8324 N N . GLU A 1 58 ? -2.420 6.173 9.139 1.00 0.00 58 GLU A N 6
ATOM 8325 C CA . GLU A 1 58 ? -2.103 6.697 10.462 1.00 0.00 58 GLU A CA 6
ATOM 8326 C C . GLU A 1 58 ? -1.298 7.990 10.357 1.00 0.00 58 GLU A C 6
ATOM 8327 O O . GLU A 1 58 ? -0.568 8.356 11.277 1.00 0.00 58 GLU A O 6
ATOM 8339 N N . GLY A 1 59 ? -1.438 8.677 9.228 1.00 0.00 59 GLY A N 6
ATOM 8340 C CA . GLY A 1 59 ? -0.719 9.920 9.022 1.00 0.00 59 GLY A CA 6
ATOM 8341 C C . GLY A 1 59 ? 0.024 9.948 7.701 1.00 0.00 59 GLY A C 6
ATOM 8342 O O . GLY A 1 59 ? -0.455 9.418 6.698 1.00 0.00 59 GLY A O 6
ATOM 8346 N N . THR A 1 60 ? 1.199 10.571 7.698 1.00 0.00 60 THR A N 6
ATOM 8347 C CA . THR A 1 60 ? 2.009 10.669 6.490 1.00 0.00 60 THR A CA 6
ATOM 8348 C C . THR A 1 60 ? 2.270 9.292 5.890 1.00 0.00 60 THR A C 6
ATOM 8349 O O . THR A 1 60 ? 2.665 9.175 4.730 1.00 0.00 60 THR A O 6
ATOM 8360 N N . ARG A 1 61 ? 2.046 8.252 6.686 1.00 0.00 61 ARG A N 6
ATOM 8361 C CA . ARG A 1 61 ? 2.258 6.883 6.233 1.00 0.00 61 ARG A CA 6
ATOM 8362 C C . ARG A 1 61 ? 0.927 6.170 6.016 1.00 0.00 61 ARG A C 6
ATOM 8363 O O . ARG A 1 61 ? -0.004 6.317 6.808 1.00 0.00 61 ARG A O 6
ATOM 8384 N N . CYS A 1 62 ? 0.844 5.398 4.938 1.00 0.00 62 CYS A N 6
ATOM 8385 C CA . CYS A 1 62 ? -0.374 4.663 4.615 1.00 0.00 62 CYS A CA 6
ATOM 8386 C C . CYS A 1 62 ? -0.156 3.160 4.757 1.00 0.00 62 CYS A C 6
ATOM 8387 O O . CYS A 1 62 ? 0.959 2.707 5.013 1.00 0.00 62 CYS A O 6
ATOM 8395 N N . GLU A 1 63 ? -1.229 2.393 4.591 1.00 0.00 63 GLU A N 6
ATOM 8396 C CA . GLU A 1 63 ? -1.154 0.941 4.703 1.00 0.00 63 GLU A CA 6
ATOM 8397 C C . GLU A 1 63 ? -2.237 0.274 3.861 1.00 0.00 63 GLU A C 6
ATOM 8398 O O . GLU A 1 63 ? -3.426 0.554 4.021 1.00 0.00 63 GLU A O 6
ATOM 8410 N N . LEU A 1 64 ? -1.818 -0.610 2.962 1.00 0.00 64 LEU A N 6
ATOM 8411 C CA . LEU A 1 64 ? -2.751 -1.318 2.092 1.00 0.00 64 LEU A CA 6
ATOM 8412 C C . LEU A 1 64 ? -2.690 -2.822 2.339 1.00 0.00 64 LEU A C 6
ATOM 8413 O O . LEU A 1 64 ? -1.617 -3.423 2.303 1.00 0.00 64 LEU A O 6
ATOM 8429 N N . GLN A 1 65 ? -3.850 -3.423 2.586 1.00 0.00 65 GLN A N 6
ATOM 8430 C CA . GLN A 1 65 ? -3.928 -4.858 2.837 1.00 0.00 65 GLN A CA 6
ATOM 8431 C C . GLN A 1 65 ? -4.913 -5.524 1.883 1.00 0.00 65 GLN A C 6
ATOM 8432 O O . GLN A 1 65 ? -6.043 -5.062 1.720 1.00 0.00 65 GLN A O 6
ATOM 8446 N N . ILE A 1 66 ? -4.478 -6.610 1.254 1.00 0.00 66 ILE A N 6
ATOM 8447 C CA . ILE A 1 66 ? -5.323 -7.340 0.317 1.00 0.00 66 ILE A CA 6
ATOM 8448 C C . ILE A 1 66 ? -5.706 -8.707 0.872 1.00 0.00 66 ILE A C 6
ATOM 8449 O O . ILE A 1 66 ? -5.013 -9.699 0.641 1.00 0.00 66 ILE A O 6
ATOM 8465 N N . CYS A 1 67 ? -6.815 -8.754 1.602 1.00 0.00 67 CYS A N 6
ATOM 8466 C CA . CYS A 1 67 ? -7.292 -10.000 2.190 1.00 0.00 67 CYS A CA 6
ATOM 8467 C C . CYS A 1 67 ? -7.569 -11.040 1.109 1.00 0.00 67 CYS A C 6
ATOM 8468 O O . CYS A 1 67 ? -8.444 -10.855 0.264 1.00 0.00 67 CYS A O 6
ATOM 8476 N N . GLY A 1 68 ? -6.814 -12.135 1.140 1.00 0.00 68 GLY A N 6
ATOM 8477 C CA . GLY A 1 68 ? -6.992 -13.187 0.157 1.00 0.00 68 GLY A CA 6
ATOM 8478 C C . GLY A 1 68 ? -6.066 -13.031 -1.033 1.00 0.00 68 GLY A C 6
ATOM 8479 O O . GLY A 1 68 ? -6.472 -12.534 -2.084 1.00 0.00 68 GLY A O 6
ATOM 8483 N N . LEU A 1 69 ? -4.818 -13.455 -0.869 1.00 0.00 69 LEU A N 6
ATOM 8484 C CA . LEU A 1 69 ? -3.830 -13.359 -1.938 1.00 0.00 69 LEU A CA 6
ATOM 8485 C C . LEU A 1 69 ? -3.948 -14.540 -2.896 1.00 0.00 69 LEU A C 6
ATOM 8486 O O . LEU A 1 69 ? -4.530 -15.570 -2.558 1.00 0.00 69 LEU A O 6
ATOM 8502 N N . ALA A 1 70 ? -3.388 -14.384 -4.091 1.00 0.00 70 ALA A N 6
ATOM 8503 C CA . ALA A 1 70 ? -3.427 -15.438 -5.096 1.00 0.00 70 ALA A CA 6
ATOM 8504 C C . ALA A 1 70 ? -2.467 -15.139 -6.243 1.00 0.00 70 ALA A C 6
ATOM 8505 O O . ALA A 1 70 ? -2.020 -14.005 -6.410 1.00 0.00 70 ALA A O 6
ATOM 8512 N N . MET A 1 71 ? -2.155 -16.164 -7.030 1.00 0.00 71 MET A N 6
ATOM 8513 C CA . MET A 1 71 ? -1.248 -16.009 -8.161 1.00 0.00 71 MET A CA 6
ATOM 8514 C C . MET A 1 71 ? -1.583 -14.753 -8.959 1.00 0.00 71 MET A C 6
ATOM 8515 O O . MET A 1 71 ? -0.693 -14.080 -9.477 1.00 0.00 71 MET A O 6
ATOM 8529 N N . ALA A 1 72 ? -2.872 -14.442 -9.052 1.00 0.00 72 ALA A N 6
ATOM 8530 C CA . ALA A 1 72 ? -3.323 -13.266 -9.784 1.00 0.00 72 ALA A CA 6
ATOM 8531 C C . ALA A 1 72 ? -2.852 -11.983 -9.107 1.00 0.00 72 ALA A C 6
ATOM 8532 O O . ALA A 1 72 ? -2.420 -11.042 -9.772 1.00 0.00 72 ALA A O 6
ATOM 8539 N N . ASP A 1 73 ? -2.940 -11.953 -7.782 1.00 0.00 73 ASP A N 6
ATOM 8540 C CA . ASP A 1 73 ? -2.523 -10.786 -7.014 1.00 0.00 73 ASP A CA 6
ATOM 8541 C C . ASP A 1 73 ? -1.102 -10.371 -7.385 1.00 0.00 73 ASP A C 6
ATOM 8542 O O . ASP A 1 73 ? -0.736 -9.202 -7.269 1.00 0.00 73 ASP A O 6
ATOM 8551 N N . ALA A 1 74 ? -0.306 -11.338 -7.830 1.00 0.00 74 ALA A N 6
ATOM 8552 C CA . ALA A 1 74 ? 1.073 -11.074 -8.218 1.00 0.00 74 ALA A CA 6
ATOM 8553 C C . ALA A 1 74 ? 1.134 -10.232 -9.488 1.00 0.00 74 ALA A C 6
ATOM 8554 O O . ALA A 1 74 ? 0.820 -10.710 -10.577 1.00 0.00 74 ALA A O 6
ATOM 8561 N N . GLY A 1 75 ? 1.541 -8.975 -9.341 1.00 0.00 75 GLY A N 6
ATOM 8562 C CA . GLY A 1 75 ? 1.635 -8.087 -10.485 1.00 0.00 75 GLY A CA 6
ATOM 8563 C C . GLY A 1 75 ? 2.391 -6.812 -10.168 1.00 0.00 75 GLY A C 6
ATOM 8564 O O . GLY A 1 75 ? 3.533 -6.857 -9.713 1.00 0.00 75 GLY A O 6
ATOM 8568 N N . GLU A 1 76 ? 1.753 -5.671 -10.412 1.00 0.00 76 GLU A N 6
ATOM 8569 C CA . GLU A 1 76 ? 2.375 -4.378 -10.151 1.00 0.00 76 GLU A CA 6
ATOM 8570 C C . GLU A 1 76 ? 1.367 -3.398 -9.559 1.00 0.00 76 GLU A C 6
ATOM 8571 O O . GLU A 1 76 ? 0.445 -2.950 -10.241 1.00 0.00 76 GLU A O 6
ATOM 8583 N N . TYR A 1 77 ? 1.548 -3.071 -8.284 1.00 0.00 77 TYR A N 6
ATOM 8584 C CA . TYR A 1 77 ? 0.653 -2.147 -7.597 1.00 0.00 77 TYR A CA 6
ATOM 8585 C C . TYR A 1 77 ? 1.182 -0.718 -7.673 1.00 0.00 77 TYR A C 6
ATOM 8586 O O . TYR A 1 77 ? 2.389 -0.485 -7.588 1.00 0.00 77 TYR A O 6
ATOM 8604 N N . LEU A 1 78 ? 0.271 0.235 -7.832 1.00 0.00 78 LEU A N 6
ATOM 8605 C CA . LEU A 1 78 ? 0.644 1.643 -7.918 1.00 0.00 78 LEU A CA 6
ATOM 8606 C C . LEU A 1 78 ? -0.130 2.474 -6.900 1.00 0.00 78 LEU A C 6
ATOM 8607 O O . LEU A 1 78 ? -1.347 2.340 -6.771 1.00 0.00 78 LEU A O 6
ATOM 8623 N N . CYS A 1 79 ? 0.584 3.334 -6.181 1.00 0.00 79 CYS A N 6
ATOM 8624 C CA . CYS A 1 79 ? -0.035 4.189 -5.175 1.00 0.00 79 CYS A CA 6
ATOM 8625 C C . CYS A 1 79 ? -0.050 5.644 -5.632 1.00 0.00 79 CYS A C 6
ATOM 8626 O O . CYS A 1 79 ? 0.989 6.303 -5.673 1.00 0.00 79 CYS A O 6
ATOM 8634 N N . VAL A 1 80 ? -1.234 6.138 -5.978 1.00 0.00 80 VAL A N 6
ATOM 8635 C CA . VAL A 1 80 ? -1.384 7.515 -6.434 1.00 0.00 80 VAL A CA 6
ATOM 8636 C C . VAL A 1 80 ? -1.758 8.438 -5.279 1.00 0.00 80 VAL A C 6
ATOM 8637 O O . VAL A 1 80 ? -2.817 8.288 -4.669 1.00 0.00 80 VAL A O 6
ATOM 8650 N N . CYS A 1 81 ? -0.882 9.393 -4.985 1.00 0.00 81 CYS A N 6
ATOM 8651 C CA . CYS A 1 81 ? -1.120 10.341 -3.903 1.00 0.00 81 CYS A CA 6
ATOM 8652 C C . CYS A 1 81 ? -1.503 11.711 -4.454 1.00 0.00 81 CYS A C 6
ATOM 8653 O O . CYS A 1 81 ? -1.316 12.732 -3.793 1.00 0.00 81 CYS A O 6
ATOM 8661 N N . GLY A 1 82 ? -2.039 11.725 -5.671 1.00 0.00 82 GLY A N 6
ATOM 8662 C CA . GLY A 1 82 ? -2.437 12.974 -6.292 1.00 0.00 82 GLY A CA 6
ATOM 8663 C C . GLY A 1 82 ? -1.565 13.337 -7.477 1.00 0.00 82 GLY A C 6
ATOM 8664 O O . GLY A 1 82 ? -1.804 12.881 -8.594 1.00 0.00 82 GLY A O 6
ATOM 8668 N N . GLN A 1 83 ? -0.551 14.162 -7.233 1.00 0.00 83 GLN A N 6
ATOM 8669 C CA . GLN A 1 83 ? 0.358 14.588 -8.290 1.00 0.00 83 GLN A CA 6
ATOM 8670 C C . GLN A 1 83 ? 1.508 13.599 -8.450 1.00 0.00 83 GLN A C 6
ATOM 8671 O O . GLN A 1 83 ? 2.085 13.472 -9.530 1.00 0.00 83 GLN A O 6
ATOM 8685 N N . GLU A 1 84 ? 1.837 12.901 -7.367 1.00 0.00 84 GLU A N 6
ATOM 8686 C CA . GLU A 1 84 ? 2.920 11.925 -7.388 1.00 0.00 84 GLU A CA 6
ATOM 8687 C C . GLU A 1 84 ? 2.374 10.504 -7.271 1.00 0.00 84 GLU A C 6
ATOM 8688 O O . GLU A 1 84 ? 1.267 10.292 -6.775 1.00 0.00 84 GLU A O 6
ATOM 8700 N N . ARG A 1 85 ? 3.158 9.536 -7.732 1.00 0.00 85 ARG A N 6
ATOM 8701 C CA . ARG A 1 85 ? 2.754 8.136 -7.681 1.00 0.00 85 ARG A CA 6
ATOM 8702 C C . ARG A 1 85 ? 3.954 7.215 -7.881 1.00 0.00 85 ARG A C 6
ATOM 8703 O O . ARG A 1 85 ? 4.920 7.573 -8.556 1.00 0.00 85 ARG A O 6
ATOM 8724 N N . THR A 1 86 ? 3.888 6.027 -7.288 1.00 0.00 86 THR A N 6
ATOM 8725 C CA . THR A 1 86 ? 4.969 5.056 -7.399 1.00 0.00 86 THR A CA 6
ATOM 8726 C C . THR A 1 86 ? 4.429 3.665 -7.709 1.00 0.00 86 THR A C 6
ATOM 8727 O O . THR A 1 86 ? 3.282 3.349 -7.392 1.00 0.00 86 THR A O 6
ATOM 8738 N N . SER A 1 87 ? 5.262 2.836 -8.330 1.00 0.00 87 SER A N 6
ATOM 8739 C CA . SER A 1 87 ? 4.866 1.478 -8.685 1.00 0.00 87 SER A CA 6
ATOM 8740 C C . SER A 1 87 ? 5.810 0.456 -8.060 1.00 0.00 87 SER A C 6
ATOM 8741 O O . SER A 1 87 ? 7.006 0.706 -7.914 1.00 0.00 87 SER A O 6
ATOM 8749 N N . ALA A 1 88 ? 5.263 -0.698 -7.691 1.00 0.00 88 ALA A N 6
ATOM 8750 C CA . ALA A 1 88 ? 6.055 -1.760 -7.083 1.00 0.00 88 ALA A CA 6
ATOM 8751 C C . ALA A 1 88 ? 5.727 -3.113 -7.705 1.00 0.00 88 ALA A C 6
ATOM 8752 O O . ALA A 1 88 ? 4.939 -3.202 -8.646 1.00 0.00 88 ALA A O 6
ATOM 8759 N N . THR A 1 89 ? 6.338 -4.167 -7.172 1.00 0.00 89 THR A N 6
ATOM 8760 C CA . THR A 1 89 ? 6.113 -5.516 -7.675 1.00 0.00 89 THR A CA 6
ATOM 8761 C C . THR A 1 89 ? 5.911 -6.503 -6.531 1.00 0.00 89 THR A C 6
ATOM 8762 O O . THR A 1 89 ? 6.789 -6.677 -5.685 1.00 0.00 89 THR A O 6
ATOM 8773 N N . LEU A 1 90 ? 4.749 -7.148 -6.511 1.00 0.00 90 LEU A N 6
ATOM 8774 C CA . LEU A 1 90 ? 4.432 -8.120 -5.470 1.00 0.00 90 LEU A CA 6
ATOM 8775 C C . LEU A 1 90 ? 4.653 -9.544 -5.969 1.00 0.00 90 LEU A C 6
ATOM 8776 O O . LEU A 1 90 ? 4.388 -9.856 -7.130 1.00 0.00 90 LEU A O 6
ATOM 8792 N N . THR A 1 91 ? 5.140 -10.407 -5.082 1.00 0.00 91 THR A N 6
ATOM 8793 C CA . THR A 1 91 ? 5.396 -11.799 -5.431 1.00 0.00 91 THR A CA 6
ATOM 8794 C C . THR A 1 91 ? 4.515 -12.741 -4.619 1.00 0.00 91 THR A C 6
ATOM 8795 O O . THR A 1 91 ? 4.453 -12.643 -3.393 1.00 0.00 91 THR A O 6
ATOM 8806 N N . ILE A 1 92 ? 3.838 -13.652 -5.308 1.00 0.00 92 ILE A N 6
ATOM 8807 C CA . ILE A 1 92 ? 2.962 -14.612 -4.649 1.00 0.00 92 ILE A CA 6
ATOM 8808 C C . ILE A 1 92 ? 3.605 -15.994 -4.592 1.00 0.00 92 ILE A C 6
ATOM 8809 O O . ILE A 1 92 ? 4.254 -16.427 -5.544 1.00 0.00 92 ILE A O 6
ATOM 8825 N N . ARG A 1 93 ? 3.419 -16.681 -3.470 1.00 0.00 93 ARG A N 6
ATOM 8826 C CA . ARG A 1 93 ? 3.981 -18.014 -3.288 1.00 0.00 93 ARG A CA 6
ATOM 8827 C C . ARG A 1 93 ? 2.876 -19.046 -3.081 1.00 0.00 93 ARG A C 6
ATOM 8828 O O . ARG A 1 93 ? 2.182 -19.031 -2.065 1.00 0.00 93 ARG A O 6
ATOM 8849 N N . ALA A 1 94 ? 2.719 -19.940 -4.052 1.00 0.00 94 ALA A N 6
ATOM 8850 C CA . ALA A 1 94 ? 1.700 -20.979 -3.976 1.00 0.00 94 ALA A CA 6
ATOM 8851 C C . ALA A 1 94 ? 1.783 -21.733 -2.653 1.00 0.00 94 ALA A C 6
ATOM 8852 O O . ALA A 1 94 ? 2.820 -22.307 -2.318 1.00 0.00 94 ALA A O 6
ATOM 8859 N N . LEU A 1 95 ? 0.685 -21.729 -1.905 1.00 0.00 95 LEU A N 6
ATOM 8860 C CA . LEU A 1 95 ? 0.634 -22.412 -0.617 1.00 0.00 95 LEU A CA 6
ATOM 8861 C C . LEU A 1 95 ? 0.416 -23.910 -0.804 1.00 0.00 95 LEU A C 6
ATOM 8862 O O . LEU A 1 95 ? -0.193 -24.357 -1.777 1.00 0.00 95 LEU A O 6
ATOM 8878 N N . PRO A 1 96 ? 0.921 -24.706 0.150 1.00 0.00 96 PRO A N 6
ATOM 8879 C CA . PRO A 1 96 ? 0.792 -26.166 0.114 1.00 0.00 96 PRO A CA 6
ATOM 8880 C C . PRO A 1 96 ? -0.642 -26.626 0.353 1.00 0.00 96 PRO A C 6
ATOM 8881 O O . PRO A 1 96 ? -1.090 -26.726 1.495 1.00 0.00 96 PRO A O 6
ATOM 8892 N N . SER A 1 97 ? -1.358 -26.906 -0.732 1.00 0.00 97 SER A N 6
ATOM 8893 C CA . SER A 1 97 ? -2.742 -27.353 -0.640 1.00 0.00 97 SER A CA 6
ATOM 8894 C C . SER A 1 97 ? -2.845 -28.641 0.171 1.00 0.00 97 SER A C 6
ATOM 8895 O O . SER A 1 97 ? -3.337 -28.639 1.299 1.00 0.00 97 SER A O 6
ATOM 8903 N N . GLY A 1 98 ? -2.377 -29.740 -0.412 1.00 0.00 98 GLY A N 6
ATOM 8904 C CA . GLY A 1 98 ? -2.425 -31.020 0.270 1.00 0.00 98 GLY A CA 6
ATOM 8905 C C . GLY A 1 98 ? -1.957 -30.928 1.709 1.00 0.00 98 GLY A C 6
ATOM 8906 O O . GLY A 1 98 ? -1.054 -30.160 2.043 1.00 0.00 98 GLY A O 6
ATOM 8910 N N . PRO A 1 99 ? -2.581 -31.723 2.590 1.00 0.00 99 PRO A N 6
ATOM 8911 C CA . PRO A 1 99 ? -2.241 -31.745 4.016 1.00 0.00 99 PRO A CA 6
ATOM 8912 C C . PRO A 1 99 ? -0.873 -32.366 4.276 1.00 0.00 99 PRO A C 6
ATOM 8913 O O . PRO A 1 99 ? -0.769 -33.549 4.601 1.00 0.00 99 PRO A O 6
ATOM 8924 N N . SER A 1 100 ? 0.174 -31.561 4.131 1.00 0.00 100 SER A N 6
ATOM 8925 C CA . SER A 1 100 ? 1.537 -32.033 4.347 1.00 0.00 100 SER A CA 6
ATOM 8926 C C . SER A 1 100 ? 1.657 -32.752 5.688 1.00 0.00 100 SER A C 6
ATOM 8927 O O . SER A 1 100 ? 0.760 -32.676 6.528 1.00 0.00 100 SER A O 6
ATOM 8935 N N . SER A 1 101 ? 2.771 -33.451 5.880 1.00 0.00 101 SER A N 6
ATOM 8936 C CA . SER A 1 101 ? 3.008 -34.188 7.116 1.00 0.00 101 SER A CA 6
ATOM 8937 C C . SER A 1 101 ? 3.318 -33.234 8.265 1.00 0.00 101 SER A C 6
ATOM 8938 O O . SER A 1 101 ? 2.600 -33.193 9.264 1.00 0.00 101 SER A O 6
ATOM 8946 N N . GLY A 1 102 ? 4.394 -32.468 8.117 1.00 0.00 102 GLY A N 6
ATOM 8947 C CA . GLY A 1 102 ? 4.782 -31.525 9.149 1.00 0.00 102 GLY A CA 6
ATOM 8948 C C . GLY A 1 102 ? 4.626 -32.096 10.544 1.00 0.00 102 GLY A C 6
ATOM 8949 O O . GLY A 1 102 ? 5.528 -31.979 11.374 1.00 0.00 102 GLY A O 6
ATOM 8953 N N . GLY A 1 1 ? 2.556 23.427 12.426 1.00 0.00 1 GLY A N 7
ATOM 8954 C CA . GLY A 1 1 ? 3.398 24.010 11.398 1.00 0.00 1 GLY A CA 7
ATOM 8955 C C . GLY A 1 1 ? 2.611 24.843 10.406 1.00 0.00 1 GLY A C 7
ATOM 8956 O O . GLY A 1 1 ? 2.411 24.434 9.262 1.00 0.00 1 GLY A O 7
ATOM 8960 N N . SER A 1 2 ? 2.160 26.013 10.845 1.00 0.00 2 SER A N 7
ATOM 8961 C CA . SER A 1 2 ? 1.384 26.903 9.989 1.00 0.00 2 SER A CA 7
ATOM 8962 C C . SER A 1 2 ? 2.220 27.385 8.807 1.00 0.00 2 SER A C 7
ATOM 8963 O O . SER A 1 2 ? 1.760 27.383 7.665 1.00 0.00 2 SER A O 7
ATOM 8971 N N . SER A 1 3 ? 3.451 27.798 9.090 1.00 0.00 3 SER A N 7
ATOM 8972 C CA . SER A 1 3 ? 4.351 28.287 8.053 1.00 0.00 3 SER A CA 7
ATOM 8973 C C . SER A 1 3 ? 5.544 27.350 7.882 1.00 0.00 3 SER A C 7
ATOM 8974 O O . SER A 1 3 ? 6.303 27.117 8.821 1.00 0.00 3 SER A O 7
ATOM 8982 N N . GLY A 1 4 ? 5.700 26.815 6.675 1.00 0.00 4 GLY A N 7
ATOM 8983 C CA . GLY A 1 4 ? 6.801 25.910 6.402 1.00 0.00 4 GLY A CA 7
ATOM 8984 C C . GLY A 1 4 ? 6.520 24.993 5.228 1.00 0.00 4 GLY A C 7
ATOM 8985 O O . GLY A 1 4 ? 6.284 25.457 4.113 1.00 0.00 4 GLY A O 7
ATOM 8989 N N . SER A 1 5 ? 6.548 23.688 5.478 1.00 0.00 5 SER A N 7
ATOM 8990 C CA . SER A 1 5 ? 6.300 22.704 4.431 1.00 0.00 5 SER A CA 7
ATOM 8991 C C . SER A 1 5 ? 4.842 22.742 3.984 1.00 0.00 5 SER A C 7
ATOM 8992 O O . SER A 1 5 ? 3.967 22.169 4.633 1.00 0.00 5 SER A O 7
ATOM 9000 N N . SER A 1 6 ? 4.589 23.422 2.870 1.00 0.00 6 SER A N 7
ATOM 9001 C CA . SER A 1 6 ? 3.237 23.539 2.337 1.00 0.00 6 SER A CA 7
ATOM 9002 C C . SER A 1 6 ? 3.196 23.133 0.867 1.00 0.00 6 SER A C 7
ATOM 9003 O O . SER A 1 6 ? 4.147 23.360 0.121 1.00 0.00 6 SER A O 7
ATOM 9011 N N . GLY A 1 7 ? 2.084 22.528 0.458 1.00 0.00 7 GLY A N 7
ATOM 9012 C CA . GLY A 1 7 ? 1.938 22.099 -0.921 1.00 0.00 7 GLY A CA 7
ATOM 9013 C C . GLY A 1 7 ? 1.450 20.668 -1.033 1.00 0.00 7 GLY A C 7
ATOM 9014 O O . GLY A 1 7 ? 0.853 20.118 -0.108 1.00 0.00 7 GLY A O 7
ATOM 9018 N N . PRO A 1 8 ? 1.705 20.041 -2.192 1.00 0.00 8 PRO A N 7
ATOM 9019 C CA . PRO A 1 8 ? 1.295 18.658 -2.450 1.00 0.00 8 PRO A CA 7
ATOM 9020 C C . PRO A 1 8 ? 2.087 17.654 -1.620 1.00 0.00 8 PRO A C 7
ATOM 9021 O O . PRO A 1 8 ? 2.984 18.029 -0.865 1.00 0.00 8 PRO A O 7
ATOM 9032 N N . ALA A 1 9 ? 1.751 16.376 -1.765 1.00 0.00 9 ALA A N 7
ATOM 9033 C CA . ALA A 1 9 ? 2.433 15.318 -1.030 1.00 0.00 9 ALA A CA 7
ATOM 9034 C C . ALA A 1 9 ? 3.503 14.655 -1.890 1.00 0.00 9 ALA A C 7
ATOM 9035 O O . ALA A 1 9 ? 3.381 14.591 -3.113 1.00 0.00 9 ALA A O 7
ATOM 9042 N N . LYS A 1 10 ? 4.554 14.163 -1.243 1.00 0.00 10 LYS A N 7
ATOM 9043 C CA . LYS A 1 10 ? 5.648 13.504 -1.947 1.00 0.00 10 LYS A CA 7
ATOM 9044 C C . LYS A 1 10 ? 6.050 12.213 -1.241 1.00 0.00 10 LYS A C 7
ATOM 9045 O O . LYS A 1 10 ? 5.971 12.113 -0.016 1.00 0.00 10 LYS A O 7
ATOM 9064 N N . PHE A 1 11 ? 6.483 11.227 -2.020 1.00 0.00 11 PHE A N 7
ATOM 9065 C CA . PHE A 1 11 ? 6.898 9.943 -1.469 1.00 0.00 11 PHE A CA 7
ATOM 9066 C C . PHE A 1 11 ? 8.330 10.013 -0.946 1.00 0.00 11 PHE A C 7
ATOM 9067 O O . PHE A 1 11 ? 9.277 10.185 -1.714 1.00 0.00 11 PHE A O 7
ATOM 9084 N N . THR A 1 12 ? 8.481 9.880 0.369 1.00 0.00 12 THR A N 7
ATOM 9085 C CA . THR A 1 12 ? 9.795 9.929 0.996 1.00 0.00 12 THR A CA 7
ATOM 9086 C C . THR A 1 12 ? 10.510 8.588 0.881 1.00 0.00 12 THR A C 7
ATOM 9087 O O . THR A 1 12 ? 11.710 8.536 0.612 1.00 0.00 12 THR A O 7
ATOM 9098 N N . GLU A 1 13 ? 9.766 7.506 1.086 1.00 0.00 13 GLU A N 7
ATOM 9099 C CA . GLU A 1 13 ? 10.331 6.164 1.006 1.00 0.00 13 GLU A CA 7
ATOM 9100 C C . GLU A 1 13 ? 9.751 5.400 -0.181 1.00 0.00 13 GLU A C 7
ATOM 9101 O O . GLU A 1 13 ? 10.360 4.457 -0.684 1.00 0.00 13 GLU A O 7
ATOM 9113 N N . GLY A 1 14 ? 8.568 5.815 -0.624 1.00 0.00 14 GLY A N 7
ATOM 9114 C CA . GLY A 1 14 ? 7.924 5.159 -1.747 1.00 0.00 14 GLY A CA 7
ATOM 9115 C C . GLY A 1 14 ? 7.697 3.681 -1.502 1.00 0.00 14 GLY A C 7
ATOM 9116 O O . GLY A 1 14 ? 8.195 3.122 -0.524 1.00 0.00 14 GLY A O 7
ATOM 9120 N N . LEU A 1 15 ? 6.942 3.045 -2.391 1.00 0.00 15 LEU A N 7
ATOM 9121 C CA . LEU A 1 15 ? 6.648 1.621 -2.267 1.00 0.00 15 LEU A CA 7
ATOM 9122 C C . LEU A 1 15 ? 7.919 0.789 -2.404 1.00 0.00 15 LEU A C 7
ATOM 9123 O O . LEU A 1 15 ? 9.011 1.330 -2.580 1.00 0.00 15 LEU A O 7
ATOM 9139 N N . ARG A 1 16 ? 7.769 -0.529 -2.323 1.00 0.00 16 ARG A N 7
ATOM 9140 C CA . ARG A 1 16 ? 8.904 -1.436 -2.439 1.00 0.00 16 ARG A CA 7
ATOM 9141 C C . ARG A 1 16 ? 8.435 -2.865 -2.695 1.00 0.00 16 ARG A C 7
ATOM 9142 O O . ARG A 1 16 ? 7.676 -3.430 -1.908 1.00 0.00 16 ARG A O 7
ATOM 9163 N N . ASN A 1 17 ? 8.891 -3.443 -3.801 1.00 0.00 17 ASN A N 7
ATOM 9164 C CA . ASN A 1 17 ? 8.516 -4.806 -4.162 1.00 0.00 17 ASN A CA 7
ATOM 9165 C C . ASN A 1 17 ? 8.602 -5.732 -2.952 1.00 0.00 17 ASN A C 7
ATOM 9166 O O . ASN A 1 17 ? 9.450 -5.550 -2.079 1.00 0.00 17 ASN A O 7
ATOM 9177 N N . GLU A 1 18 ? 7.719 -6.724 -2.910 1.00 0.00 18 GLU A N 7
ATOM 9178 C CA . GLU A 1 18 ? 7.696 -7.678 -1.807 1.00 0.00 18 GLU A CA 7
ATOM 9179 C C . GLU A 1 18 ? 7.081 -9.004 -2.247 1.00 0.00 18 GLU A C 7
ATOM 9180 O O . GLU A 1 18 ? 6.568 -9.122 -3.359 1.00 0.00 18 GLU A O 7
ATOM 9192 N N . GLU A 1 19 ? 7.137 -9.997 -1.366 1.00 0.00 19 GLU A N 7
ATOM 9193 C CA . GLU A 1 19 ? 6.587 -11.314 -1.664 1.00 0.00 19 GLU A CA 7
ATOM 9194 C C . GLU A 1 19 ? 5.433 -11.648 -0.722 1.00 0.00 19 GLU A C 7
ATOM 9195 O O . GLU A 1 19 ? 5.185 -10.935 0.250 1.00 0.00 19 GLU A O 7
ATOM 9207 N N . ALA A 1 20 ? 4.732 -12.737 -1.018 1.00 0.00 20 ALA A N 7
ATOM 9208 C CA . ALA A 1 20 ? 3.606 -13.167 -0.198 1.00 0.00 20 ALA A CA 7
ATOM 9209 C C . ALA A 1 20 ? 3.200 -14.599 -0.530 1.00 0.00 20 ALA A C 7
ATOM 9210 O O . ALA A 1 20 ? 3.825 -15.255 -1.364 1.00 0.00 20 ALA A O 7
ATOM 9217 N N . VAL A 1 21 ? 2.152 -15.080 0.130 1.00 0.00 21 VAL A N 7
ATOM 9218 C CA . VAL A 1 21 ? 1.663 -16.435 -0.095 1.00 0.00 21 VAL A CA 7
ATOM 9219 C C . VAL A 1 21 ? 0.175 -16.435 -0.427 1.00 0.00 21 VAL A C 7
ATOM 9220 O O . VAL A 1 21 ? -0.596 -15.656 0.133 1.00 0.00 21 VAL A O 7
ATOM 9233 N N . GLU A 1 22 ? -0.222 -17.314 -1.342 1.00 0.00 22 GLU A N 7
ATOM 9234 C CA . GLU A 1 22 ? -1.618 -17.414 -1.749 1.00 0.00 22 GLU A CA 7
ATOM 9235 C C . GLU A 1 22 ? -2.536 -17.491 -0.532 1.00 0.00 22 GLU A C 7
ATOM 9236 O O . GLU A 1 22 ? -2.274 -18.237 0.410 1.00 0.00 22 GLU A O 7
ATOM 9248 N N . GLY A 1 23 ? -3.613 -16.712 -0.561 1.00 0.00 23 GLY A N 7
ATOM 9249 C CA . GLY A 1 23 ? -4.553 -16.706 0.545 1.00 0.00 23 GLY A CA 7
ATOM 9250 C C . GLY A 1 23 ? -4.117 -15.790 1.671 1.00 0.00 23 GLY A C 7
ATOM 9251 O O . GLY A 1 23 ? -4.925 -15.407 2.516 1.00 0.00 23 GLY A O 7
ATOM 9255 N N . ALA A 1 24 ? -2.836 -15.438 1.684 1.00 0.00 24 ALA A N 7
ATOM 9256 C CA . ALA A 1 24 ? -2.294 -14.561 2.714 1.00 0.00 24 ALA A CA 7
ATOM 9257 C C . ALA A 1 24 ? -2.734 -13.118 2.494 1.00 0.00 24 ALA A C 7
ATOM 9258 O O . ALA A 1 24 ? -3.491 -12.823 1.568 1.00 0.00 24 ALA A O 7
ATOM 9265 N N . THR A 1 25 ? -2.257 -12.221 3.350 1.00 0.00 25 THR A N 7
ATOM 9266 C CA . THR A 1 25 ? -2.603 -10.809 3.250 1.00 0.00 25 THR A CA 7
ATOM 9267 C C . THR A 1 25 ? -1.356 -9.948 3.078 1.00 0.00 25 THR A C 7
ATOM 9268 O O . THR A 1 25 ? -0.677 -9.621 4.050 1.00 0.00 25 THR A O 7
ATOM 9279 N N . ALA A 1 26 ? -1.062 -9.584 1.834 1.00 0.00 26 ALA A N 7
ATOM 9280 C CA . ALA A 1 26 ? 0.102 -8.759 1.535 1.00 0.00 26 ALA A CA 7
ATOM 9281 C C . ALA A 1 26 ? 0.136 -7.517 2.420 1.00 0.00 26 ALA A C 7
ATOM 9282 O O . ALA A 1 26 ? -0.884 -7.112 2.977 1.00 0.00 26 ALA A O 7
ATOM 9289 N N . MET A 1 27 ? 1.316 -6.918 2.544 1.00 0.00 27 MET A N 7
ATOM 9290 C CA . MET A 1 27 ? 1.482 -5.721 3.362 1.00 0.00 27 MET A CA 7
ATOM 9291 C C . MET A 1 27 ? 2.276 -4.657 2.612 1.00 0.00 27 MET A C 7
ATOM 9292 O O . MET A 1 27 ? 3.493 -4.769 2.458 1.00 0.00 27 MET A O 7
ATOM 9306 N N . LEU A 1 28 ? 1.581 -3.625 2.147 1.00 0.00 28 LEU A N 7
ATOM 9307 C CA . LEU A 1 28 ? 2.221 -2.539 1.412 1.00 0.00 28 LEU A CA 7
ATOM 9308 C C . LEU A 1 28 ? 1.993 -1.201 2.108 1.00 0.00 28 LEU A C 7
ATOM 9309 O O . LEU A 1 28 ? 0.859 -0.838 2.419 1.00 0.00 28 LEU A O 7
ATOM 9325 N N . TRP A 1 29 ? 3.077 -0.473 2.349 1.00 0.00 29 TRP A N 7
ATOM 9326 C CA . TRP A 1 29 ? 2.995 0.826 3.006 1.00 0.00 29 TRP A CA 7
ATOM 9327 C C . TRP A 1 29 ? 3.882 1.849 2.305 1.00 0.00 29 TRP A C 7
ATOM 9328 O O . TRP A 1 29 ? 4.785 1.486 1.550 1.00 0.00 29 TRP A O 7
ATOM 9349 N N . CYS A 1 30 ? 3.619 3.126 2.557 1.00 0.00 30 CYS A N 7
ATOM 9350 C CA . CYS A 1 30 ? 4.393 4.201 1.949 1.00 0.00 30 CYS A CA 7
ATOM 9351 C C . CYS A 1 30 ? 4.214 5.505 2.720 1.00 0.00 30 CYS A C 7
ATOM 9352 O O . CYS A 1 30 ? 3.095 5.881 3.069 1.00 0.00 30 CYS A O 7
ATOM 9360 N N . GLU A 1 31 ? 5.323 6.189 2.983 1.00 0.00 31 GLU A N 7
ATOM 9361 C CA . GLU A 1 31 ? 5.287 7.449 3.715 1.00 0.00 31 GLU A CA 7
ATOM 9362 C C . GLU A 1 31 ? 5.121 8.628 2.761 1.00 0.00 31 GLU A C 7
ATOM 9363 O O . GLU A 1 31 ? 5.394 8.517 1.565 1.00 0.00 31 GLU A O 7
ATOM 9375 N N . LEU A 1 32 ? 4.670 9.757 3.298 1.00 0.00 32 LEU A N 7
ATOM 9376 C CA . LEU A 1 32 ? 4.466 10.958 2.495 1.00 0.00 32 LEU A CA 7
ATOM 9377 C C . LEU A 1 32 ? 4.906 12.203 3.257 1.00 0.00 32 LEU A C 7
ATOM 9378 O O . LEU A 1 32 ? 4.709 12.304 4.468 1.00 0.00 32 LEU A O 7
ATOM 9394 N N . SER A 1 33 ? 5.501 13.151 2.539 1.00 0.00 33 SER A N 7
ATOM 9395 C CA . SER A 1 33 ? 5.970 14.390 3.148 1.00 0.00 33 SER A CA 7
ATOM 9396 C C . SER A 1 33 ? 4.879 15.020 4.008 1.00 0.00 33 SER A C 7
ATOM 9397 O O . SER A 1 33 ? 5.159 15.820 4.901 1.00 0.00 33 SER A O 7
ATOM 9405 N N . LYS A 1 34 ? 3.632 14.655 3.731 1.00 0.00 34 LYS A N 7
ATOM 9406 C CA . LYS A 1 34 ? 2.496 15.182 4.477 1.00 0.00 34 LYS A CA 7
ATOM 9407 C C . LYS A 1 34 ? 1.275 14.281 4.319 1.00 0.00 34 LYS A C 7
ATOM 9408 O O . LYS A 1 34 ? 1.172 13.522 3.356 1.00 0.00 34 LYS A O 7
ATOM 9427 N N . VAL A 1 35 ? 0.351 14.372 5.270 1.00 0.00 35 VAL A N 7
ATOM 9428 C CA . VAL A 1 35 ? -0.864 13.567 5.235 1.00 0.00 35 VAL A CA 7
ATOM 9429 C C . VAL A 1 35 ? -1.778 14.001 4.094 1.00 0.00 35 VAL A C 7
ATOM 9430 O O . VAL A 1 35 ? -2.208 15.152 4.034 1.00 0.00 35 VAL A O 7
ATOM 9443 N N . ALA A 1 36 ? -2.071 13.071 3.191 1.00 0.00 36 ALA A N 7
ATOM 9444 C CA . ALA A 1 36 ? -2.936 13.356 2.054 1.00 0.00 36 ALA A CA 7
ATOM 9445 C C . ALA A 1 36 ? -3.667 12.101 1.591 1.00 0.00 36 ALA A C 7
ATOM 9446 O O . ALA A 1 36 ? -3.234 10.975 1.837 1.00 0.00 36 ALA A O 7
ATOM 9453 N N . PRO A 1 37 ? -4.804 12.295 0.907 1.00 0.00 37 PRO A N 7
ATOM 9454 C CA . PRO A 1 37 ? -5.620 11.190 0.396 1.00 0.00 37 PRO A CA 7
ATOM 9455 C C . PRO A 1 37 ? -4.941 10.450 -0.751 1.00 0.00 37 PRO A C 7
ATOM 9456 O O . PRO A 1 37 ? -4.603 11.046 -1.774 1.00 0.00 37 PRO A O 7
ATOM 9467 N N . VAL A 1 38 ? -4.744 9.147 -0.575 1.00 0.00 38 VAL A N 7
ATOM 9468 C CA . VAL A 1 38 ? -4.106 8.325 -1.597 1.00 0.00 38 VAL A CA 7
ATOM 9469 C C . VAL A 1 38 ? -5.108 7.374 -2.241 1.00 0.00 38 VAL A C 7
ATOM 9470 O O . VAL A 1 38 ? -6.214 7.186 -1.734 1.00 0.00 38 VAL A O 7
ATOM 9483 N N . GLU A 1 39 ? -4.712 6.776 -3.360 1.00 0.00 39 GLU A N 7
ATOM 9484 C CA . GLU A 1 39 ? -5.577 5.843 -4.074 1.00 0.00 39 GLU A CA 7
ATOM 9485 C C . GLU A 1 39 ? -4.764 4.705 -4.683 1.00 0.00 39 GLU A C 7
ATOM 9486 O O . GLU A 1 39 ? -4.046 4.896 -5.664 1.00 0.00 39 GLU A O 7
ATOM 9498 N N . TRP A 1 40 ? -4.882 3.520 -4.093 1.00 0.00 40 TRP A N 7
ATOM 9499 C CA . TRP A 1 40 ? -4.158 2.350 -4.577 1.00 0.00 40 TRP A CA 7
ATOM 9500 C C . TRP A 1 40 ? -4.816 1.782 -5.829 1.00 0.00 40 TRP A C 7
ATOM 9501 O O . TRP A 1 40 ? -6.041 1.701 -5.916 1.00 0.00 40 TRP A O 7
ATOM 9522 N N . ARG A 1 41 ? -3.995 1.390 -6.798 1.00 0.00 41 ARG A N 7
ATOM 9523 C CA . ARG A 1 41 ? -4.498 0.830 -8.046 1.00 0.00 41 ARG A CA 7
ATOM 9524 C C . ARG A 1 41 ? -3.599 -0.301 -8.537 1.00 0.00 41 ARG A C 7
ATOM 9525 O O . ARG A 1 41 ? -2.411 -0.348 -8.216 1.00 0.00 41 ARG A O 7
ATOM 9546 N N . LYS A 1 42 ? -4.173 -1.211 -9.316 1.00 0.00 42 LYS A N 7
ATOM 9547 C CA . LYS A 1 42 ? -3.425 -2.342 -9.852 1.00 0.00 42 LYS A CA 7
ATOM 9548 C C . LYS A 1 42 ? -3.674 -2.499 -11.349 1.00 0.00 42 LYS A C 7
ATOM 9549 O O . LYS A 1 42 ? -4.568 -3.234 -11.765 1.00 0.00 42 LYS A O 7
ATOM 9568 N N . GLY A 1 43 ? -2.876 -1.803 -12.153 1.00 0.00 43 GLY A N 7
ATOM 9569 C CA . GLY A 1 43 ? -3.026 -1.881 -13.595 1.00 0.00 43 GLY A CA 7
ATOM 9570 C C . GLY A 1 43 ? -4.470 -1.750 -14.035 1.00 0.00 43 GLY A C 7
ATOM 9571 O O . GLY A 1 43 ? -5.116 -0.723 -13.824 1.00 0.00 43 GLY A O 7
ATOM 9575 N N . PRO A 1 44 ? -4.999 -2.809 -14.666 1.00 0.00 44 PRO A N 7
ATOM 9576 C CA . PRO A 1 44 ? -6.382 -2.832 -15.152 1.00 0.00 44 PRO A CA 7
ATOM 9577 C C . PRO A 1 44 ? -7.396 -2.879 -14.013 1.00 0.00 44 PRO A C 7
ATOM 9578 O O . PRO A 1 44 ? -8.549 -2.484 -14.181 1.00 0.00 44 PRO A O 7
ATOM 9589 N N . GLU A 1 45 ? -6.957 -3.365 -12.856 1.00 0.00 45 GLU A N 7
ATOM 9590 C CA . GLU A 1 45 ? -7.828 -3.463 -11.691 1.00 0.00 45 GLU A CA 7
ATOM 9591 C C . GLU A 1 45 ? -7.845 -2.152 -10.911 1.00 0.00 45 GLU A C 7
ATOM 9592 O O . GLU A 1 45 ? -7.083 -1.232 -11.208 1.00 0.00 45 GLU A O 7
ATOM 9604 N N . ASN A 1 46 ? -8.719 -2.074 -9.913 1.00 0.00 46 ASN A N 7
ATOM 9605 C CA . ASN A 1 46 ? -8.836 -0.875 -9.091 1.00 0.00 46 ASN A CA 7
ATOM 9606 C C . ASN A 1 46 ? -8.890 -1.234 -7.610 1.00 0.00 46 ASN A C 7
ATOM 9607 O O . ASN A 1 46 ? -9.610 -2.149 -7.207 1.00 0.00 46 ASN A O 7
ATOM 9618 N N . LEU A 1 47 ? -8.124 -0.508 -6.802 1.00 0.00 47 LEU A N 7
ATOM 9619 C CA . LEU A 1 47 ? -8.084 -0.750 -5.364 1.00 0.00 47 LEU A CA 7
ATOM 9620 C C . LEU A 1 47 ? -8.595 0.464 -4.594 1.00 0.00 47 LEU A C 7
ATOM 9621 O O . LEU A 1 47 ? -8.397 1.605 -5.012 1.00 0.00 47 LEU A O 7
ATOM 9637 N N . ARG A 1 48 ? -9.251 0.210 -3.467 1.00 0.00 48 ARG A N 7
ATOM 9638 C CA . ARG A 1 48 ? -9.789 1.281 -2.638 1.00 0.00 48 ARG A CA 7
ATOM 9639 C C . ARG A 1 48 ? -10.327 0.731 -1.320 1.00 0.00 48 ARG A C 7
ATOM 9640 O O . ARG A 1 48 ? -10.689 -0.442 -1.227 1.00 0.00 48 ARG A O 7
ATOM 9661 N N . ASP A 1 49 ? -10.377 1.586 -0.304 1.00 0.00 49 ASP A N 7
ATOM 9662 C CA . ASP A 1 49 ? -10.871 1.187 1.008 1.00 0.00 49 ASP A CA 7
ATOM 9663 C C . ASP A 1 49 ? -12.313 0.695 0.919 1.00 0.00 49 ASP A C 7
ATOM 9664 O O . ASP A 1 49 ? -13.202 1.423 0.480 1.00 0.00 49 ASP A O 7
ATOM 9673 N N . GLY A 1 50 ? -12.536 -0.547 1.339 1.00 0.00 50 GLY A N 7
ATOM 9674 C CA . GLY A 1 50 ? -13.871 -1.115 1.297 1.00 0.00 50 GLY A CA 7
ATOM 9675 C C . GLY A 1 50 ? -14.022 -2.309 2.219 1.00 0.00 50 GLY A C 7
ATOM 9676 O O . GLY A 1 50 ? -13.922 -2.176 3.439 1.00 0.00 50 GLY A O 7
ATOM 9680 N N . ASP A 1 51 ? -14.265 -3.478 1.636 1.00 0.00 51 ASP A N 7
ATOM 9681 C CA . ASP A 1 51 ? -14.430 -4.700 2.413 1.00 0.00 51 ASP A CA 7
ATOM 9682 C C . ASP A 1 51 ? -13.255 -5.648 2.194 1.00 0.00 51 ASP A C 7
ATOM 9683 O O . ASP A 1 51 ? -12.502 -5.944 3.121 1.00 0.00 51 ASP A O 7
ATOM 9692 N N . ARG A 1 52 ? -13.106 -6.121 0.961 1.00 0.00 52 ARG A N 7
ATOM 9693 C CA . ARG A 1 52 ? -12.024 -7.036 0.620 1.00 0.00 52 ARG A CA 7
ATOM 9694 C C . ARG A 1 52 ? -10.674 -6.326 0.668 1.00 0.00 52 ARG A C 7
ATOM 9695 O O . ARG A 1 52 ? -9.630 -6.963 0.809 1.00 0.00 52 ARG A O 7
ATOM 9716 N N . TYR A 1 53 ? -10.704 -5.003 0.551 1.00 0.00 53 TYR A N 7
ATOM 9717 C CA . TYR A 1 53 ? -9.483 -4.206 0.578 1.00 0.00 53 TYR A CA 7
ATOM 9718 C C . TYR A 1 53 ? -9.414 -3.359 1.845 1.00 0.00 53 TYR A C 7
ATOM 9719 O O . TYR A 1 53 ? -10.077 -2.327 1.952 1.00 0.00 53 TYR A O 7
ATOM 9737 N N . ILE A 1 54 ? -8.606 -3.803 2.802 1.00 0.00 54 ILE A N 7
ATOM 9738 C CA . ILE A 1 54 ? -8.448 -3.086 4.061 1.00 0.00 54 ILE A CA 7
ATOM 9739 C C . ILE A 1 54 ? -7.396 -1.989 3.941 1.00 0.00 54 ILE A C 7
ATOM 9740 O O . ILE A 1 54 ? -6.195 -2.256 4.010 1.00 0.00 54 ILE A O 7
ATOM 9756 N N . LEU A 1 55 ? -7.853 -0.755 3.763 1.00 0.00 55 LEU A N 7
ATOM 9757 C CA . LEU A 1 55 ? -6.951 0.384 3.635 1.00 0.00 55 LEU A CA 7
ATOM 9758 C C . LEU A 1 55 ? -6.975 1.242 4.896 1.00 0.00 55 LEU A C 7
ATOM 9759 O O . LEU A 1 55 ? -8.034 1.480 5.477 1.00 0.00 55 LEU A O 7
ATOM 9775 N N . ARG A 1 56 ? -5.801 1.706 5.313 1.00 0.00 56 ARG A N 7
ATOM 9776 C CA . ARG A 1 56 ? -5.688 2.539 6.504 1.00 0.00 56 ARG A CA 7
ATOM 9777 C C . ARG A 1 56 ? -4.709 3.686 6.274 1.00 0.00 56 ARG A C 7
ATOM 9778 O O . ARG A 1 56 ? -3.853 3.617 5.393 1.00 0.00 56 ARG A O 7
ATOM 9799 N N . GLN A 1 57 ? -4.844 4.740 7.073 1.00 0.00 57 GLN A N 7
ATOM 9800 C CA . GLN A 1 57 ? -3.972 5.903 6.955 1.00 0.00 57 GLN A CA 7
ATOM 9801 C C . GLN A 1 57 ? -3.832 6.617 8.295 1.00 0.00 57 GLN A C 7
ATOM 9802 O O . GLN A 1 57 ? -4.747 7.309 8.739 1.00 0.00 57 GLN A O 7
ATOM 9816 N N . GLU A 1 58 ? -2.680 6.443 8.936 1.00 0.00 58 GLU A N 7
ATOM 9817 C CA . GLU A 1 58 ? -2.421 7.070 10.226 1.00 0.00 58 GLU A CA 7
ATOM 9818 C C . GLU A 1 58 ? -1.191 7.970 10.158 1.00 0.00 58 GLU A C 7
ATOM 9819 O O . GLU A 1 58 ? -0.067 7.520 10.375 1.00 0.00 58 GLU A O 7
ATOM 9831 N N . GLY A 1 59 ? -1.414 9.245 9.853 1.00 0.00 59 GLY A N 7
ATOM 9832 C CA . GLY A 1 59 ? -0.315 10.188 9.760 1.00 0.00 59 GLY A CA 7
ATOM 9833 C C . GLY A 1 59 ? 0.245 10.289 8.355 1.00 0.00 59 GLY A C 7
ATOM 9834 O O . GLY A 1 59 ? -0.501 10.260 7.376 1.00 0.00 59 GLY A O 7
ATOM 9838 N N . THR A 1 60 ? 1.566 10.408 8.253 1.00 0.00 60 THR A N 7
ATOM 9839 C CA . THR A 1 60 ? 2.226 10.516 6.959 1.00 0.00 60 THR A CA 7
ATOM 9840 C C . THR A 1 60 ? 2.528 9.139 6.379 1.00 0.00 60 THR A C 7
ATOM 9841 O O . THR A 1 60 ? 3.462 8.977 5.593 1.00 0.00 60 THR A O 7
ATOM 9852 N N . ARG A 1 61 ? 1.731 8.150 6.770 1.00 0.00 61 ARG A N 7
ATOM 9853 C CA . ARG A 1 61 ? 1.914 6.786 6.289 1.00 0.00 61 ARG A CA 7
ATOM 9854 C C . ARG A 1 61 ? 0.584 6.181 5.851 1.00 0.00 61 ARG A C 7
ATOM 9855 O O . ARG A 1 61 ? -0.465 6.482 6.423 1.00 0.00 61 ARG A O 7
ATOM 9876 N N . CYS A 1 62 ? 0.634 5.328 4.834 1.00 0.00 62 CYS A N 7
ATOM 9877 C CA . CYS A 1 62 ? -0.568 4.682 4.318 1.00 0.00 62 CYS A CA 7
ATOM 9878 C C . CYS A 1 62 ? -0.364 3.175 4.195 1.00 0.00 62 CYS A C 7
ATOM 9879 O O . CYS A 1 62 ? 0.501 2.715 3.452 1.00 0.00 62 CYS A O 7
ATOM 9887 N N . GLU A 1 63 ? -1.167 2.413 4.931 1.00 0.00 63 GLU A N 7
ATOM 9888 C CA . GLU A 1 63 ? -1.073 0.958 4.906 1.00 0.00 63 GLU A CA 7
ATOM 9889 C C . GLU A 1 63 ? -2.156 0.358 4.014 1.00 0.00 63 GLU A C 7
ATOM 9890 O O . GLU A 1 63 ? -3.277 0.864 3.953 1.00 0.00 63 GLU A O 7
ATOM 9902 N N . LEU A 1 64 ? -1.812 -0.723 3.323 1.00 0.00 64 LEU A N 7
ATOM 9903 C CA . LEU A 1 64 ? -2.753 -1.393 2.432 1.00 0.00 64 LEU A CA 7
ATOM 9904 C C . LEU A 1 64 ? -2.727 -2.903 2.649 1.00 0.00 64 LEU A C 7
ATOM 9905 O O . LEU A 1 64 ? -1.659 -3.511 2.718 1.00 0.00 64 LEU A O 7
ATOM 9921 N N . GLN A 1 65 ? -3.910 -3.501 2.753 1.00 0.00 65 GLN A N 7
ATOM 9922 C CA . GLN A 1 65 ? -4.022 -4.940 2.960 1.00 0.00 65 GLN A CA 7
ATOM 9923 C C . GLN A 1 65 ? -4.933 -5.571 1.912 1.00 0.00 65 GLN A C 7
ATOM 9924 O O . GLN A 1 65 ? -6.017 -5.060 1.630 1.00 0.00 65 GLN A O 7
ATOM 9938 N N . ILE A 1 66 ? -4.486 -6.684 1.340 1.00 0.00 66 ILE A N 7
ATOM 9939 C CA . ILE A 1 66 ? -5.262 -7.385 0.324 1.00 0.00 66 ILE A CA 7
ATOM 9940 C C . ILE A 1 66 ? -5.673 -8.772 0.807 1.00 0.00 66 ILE A C 7
ATOM 9941 O O . ILE A 1 66 ? -4.929 -9.741 0.648 1.00 0.00 66 ILE A O 7
ATOM 9957 N N . CYS A 1 67 ? -6.861 -8.860 1.394 1.00 0.00 67 CYS A N 7
ATOM 9958 C CA . CYS A 1 67 ? -7.373 -10.129 1.899 1.00 0.00 67 CYS A CA 7
ATOM 9959 C C . CYS A 1 67 ? -7.789 -11.043 0.750 1.00 0.00 67 CYS A C 7
ATOM 9960 O O . CYS A 1 67 ? -8.793 -10.799 0.082 1.00 0.00 67 CYS A O 7
ATOM 9968 N N . GLY A 1 68 ? -7.009 -12.096 0.526 1.00 0.00 68 GLY A N 7
ATOM 9969 C CA . GLY A 1 68 ? -7.312 -13.029 -0.544 1.00 0.00 68 GLY A CA 7
ATOM 9970 C C . GLY A 1 68 ? -6.297 -12.973 -1.668 1.00 0.00 68 GLY A C 7
ATOM 9971 O O . GLY A 1 68 ? -6.647 -12.699 -2.817 1.00 0.00 68 GLY A O 7
ATOM 9975 N N . LEU A 1 69 ? -5.036 -13.230 -1.338 1.00 0.00 69 LEU A N 7
ATOM 9976 C CA . LEU A 1 69 ? -3.966 -13.206 -2.328 1.00 0.00 69 LEU A CA 7
ATOM 9977 C C . LEU A 1 69 ? -4.086 -14.384 -3.289 1.00 0.00 69 LEU A C 7
ATOM 9978 O O . LEU A 1 69 ? -4.650 -15.423 -2.945 1.00 0.00 69 LEU A O 7
ATOM 9994 N N . ALA A 1 70 ? -3.551 -14.216 -4.494 1.00 0.00 70 ALA A N 7
ATOM 9995 C CA . ALA A 1 70 ? -3.595 -15.267 -5.503 1.00 0.00 70 ALA A CA 7
ATOM 9996 C C . ALA A 1 70 ? -2.600 -14.992 -6.625 1.00 0.00 70 ALA A C 7
ATOM 9997 O O . ALA A 1 70 ? -2.233 -13.844 -6.875 1.00 0.00 70 ALA A O 7
ATOM 10004 N N . MET A 1 71 ? -2.166 -16.053 -7.298 1.00 0.00 71 MET A N 7
ATOM 10005 C CA . MET A 1 71 ? -1.213 -15.925 -8.395 1.00 0.00 71 MET A CA 7
ATOM 10006 C C . MET A 1 71 ? -1.456 -14.639 -9.178 1.00 0.00 71 MET A C 7
ATOM 10007 O O . MET A 1 71 ? -0.518 -14.025 -9.687 1.00 0.00 71 MET A O 7
ATOM 10021 N N . ALA A 1 72 ? -2.719 -14.237 -9.271 1.00 0.00 72 ALA A N 7
ATOM 10022 C CA . ALA A 1 72 ? -3.083 -13.023 -9.991 1.00 0.00 72 ALA A CA 7
ATOM 10023 C C . ALA A 1 72 ? -2.545 -11.783 -9.284 1.00 0.00 72 ALA A C 7
ATOM 10024 O O . ALA A 1 72 ? -1.818 -10.986 -9.877 1.00 0.00 72 ALA A O 7
ATOM 10031 N N . ASP A 1 73 ? -2.907 -11.627 -8.016 1.00 0.00 73 ASP A N 7
ATOM 10032 C CA . ASP A 1 73 ? -2.459 -10.484 -7.228 1.00 0.00 73 ASP A CA 7
ATOM 10033 C C . ASP A 1 73 ? -1.027 -10.102 -7.589 1.00 0.00 73 ASP A C 7
ATOM 10034 O O . ASP A 1 73 ? -0.699 -8.922 -7.706 1.00 0.00 73 ASP A O 7
ATOM 10043 N N . ALA A 1 74 ? -0.178 -11.110 -7.764 1.00 0.00 74 ALA A N 7
ATOM 10044 C CA . ALA A 1 74 ? 1.219 -10.881 -8.113 1.00 0.00 74 ALA A CA 7
ATOM 10045 C C . ALA A 1 74 ? 1.338 -10.126 -9.432 1.00 0.00 74 ALA A C 7
ATOM 10046 O O . ALA A 1 74 ? 1.099 -10.684 -10.502 1.00 0.00 74 ALA A O 7
ATOM 10053 N N . GLY A 1 75 ? 1.710 -8.852 -9.349 1.00 0.00 75 GLY A N 7
ATOM 10054 C CA . GLY A 1 75 ? 1.854 -8.041 -10.544 1.00 0.00 75 GLY A CA 7
ATOM 10055 C C . GLY A 1 75 ? 2.578 -6.737 -10.276 1.00 0.00 75 GLY A C 7
ATOM 10056 O O . GLY A 1 75 ? 3.781 -6.729 -10.020 1.00 0.00 75 GLY A O 7
ATOM 10060 N N . GLU A 1 76 ? 1.842 -5.631 -10.335 1.00 0.00 76 GLU A N 7
ATOM 10061 C CA . GLU A 1 76 ? 2.423 -4.314 -10.099 1.00 0.00 76 GLU A CA 7
ATOM 10062 C C . GLU A 1 76 ? 1.391 -3.364 -9.499 1.00 0.00 76 GLU A C 7
ATOM 10063 O O . GLU A 1 76 ? 0.450 -2.946 -10.173 1.00 0.00 76 GLU A O 7
ATOM 10075 N N . TYR A 1 77 ? 1.575 -3.028 -8.227 1.00 0.00 77 TYR A N 7
ATOM 10076 C CA . TYR A 1 77 ? 0.659 -2.130 -7.534 1.00 0.00 77 TYR A CA 7
ATOM 10077 C C . TYR A 1 77 ? 1.172 -0.693 -7.572 1.00 0.00 77 TYR A C 7
ATOM 10078 O O . TYR A 1 77 ? 2.373 -0.447 -7.454 1.00 0.00 77 TYR A O 7
ATOM 10096 N N . LEU A 1 78 ? 0.252 0.252 -7.735 1.00 0.00 78 LEU A N 7
ATOM 10097 C CA . LEU A 1 78 ? 0.609 1.665 -7.788 1.00 0.00 78 LEU A CA 7
ATOM 10098 C C . LEU A 1 78 ? -0.136 2.455 -6.717 1.00 0.00 78 LEU A C 7
ATOM 10099 O O . LEU A 1 78 ? -1.337 2.268 -6.517 1.00 0.00 78 LEU A O 7
ATOM 10115 N N . CYS A 1 79 ? 0.582 3.339 -6.034 1.00 0.00 79 CYS A N 7
ATOM 10116 C CA . CYS A 1 79 ? -0.012 4.160 -4.985 1.00 0.00 79 CYS A CA 7
ATOM 10117 C C . CYS A 1 79 ? -0.023 5.631 -5.385 1.00 0.00 79 CYS A C 7
ATOM 10118 O O . CYS A 1 79 ? 1.024 6.275 -5.453 1.00 0.00 79 CYS A O 7
ATOM 10126 N N . VAL A 1 80 ? -1.214 6.158 -5.652 1.00 0.00 80 VAL A N 7
ATOM 10127 C CA . VAL A 1 80 ? -1.363 7.553 -6.047 1.00 0.00 80 VAL A CA 7
ATOM 10128 C C . VAL A 1 80 ? -1.593 8.446 -4.834 1.00 0.00 80 VAL A C 7
ATOM 10129 O O . VAL A 1 80 ? -2.408 8.133 -3.965 1.00 0.00 80 VAL A O 7
ATOM 10142 N N . CYS A 1 81 ? -0.871 9.560 -4.780 1.00 0.00 81 CYS A N 7
ATOM 10143 C CA . CYS A 1 81 ? -0.996 10.500 -3.672 1.00 0.00 81 CYS A CA 7
ATOM 10144 C C . CYS A 1 81 ? -1.409 11.880 -4.173 1.00 0.00 81 CYS A C 7
ATOM 10145 O O . CYS A 1 81 ? -1.244 12.880 -3.477 1.00 0.00 81 CYS A O 7
ATOM 10153 N N . GLY A 1 82 ? -1.946 11.926 -5.389 1.00 0.00 82 GLY A N 7
ATOM 10154 C CA . GLY A 1 82 ? -2.372 13.188 -5.964 1.00 0.00 82 GLY A CA 7
ATOM 10155 C C . GLY A 1 82 ? -1.633 13.521 -7.245 1.00 0.00 82 GLY A C 7
ATOM 10156 O O . GLY A 1 82 ? -2.054 13.126 -8.332 1.00 0.00 82 GLY A O 7
ATOM 10160 N N . GLN A 1 83 ? -0.530 14.251 -7.117 1.00 0.00 83 GLN A N 7
ATOM 10161 C CA . GLN A 1 83 ? 0.268 14.638 -8.275 1.00 0.00 83 GLN A CA 7
ATOM 10162 C C . GLN A 1 83 ? 1.332 13.588 -8.579 1.00 0.00 83 GLN A C 7
ATOM 10163 O O . GLN A 1 83 ? 1.667 13.350 -9.738 1.00 0.00 83 GLN A O 7
ATOM 10177 N N . GLU A 1 84 ? 1.859 12.965 -7.529 1.00 0.00 84 GLU A N 7
ATOM 10178 C CA . GLU A 1 84 ? 2.886 11.942 -7.685 1.00 0.00 84 GLU A CA 7
ATOM 10179 C C . GLU A 1 84 ? 2.303 10.549 -7.467 1.00 0.00 84 GLU A C 7
ATOM 10180 O O . GLU A 1 84 ? 1.337 10.377 -6.723 1.00 0.00 84 GLU A O 7
ATOM 10192 N N . ARG A 1 85 ? 2.897 9.557 -8.123 1.00 0.00 85 ARG A N 7
ATOM 10193 C CA . ARG A 1 85 ? 2.436 8.179 -8.003 1.00 0.00 85 ARG A CA 7
ATOM 10194 C C . ARG A 1 85 ? 3.600 7.202 -8.146 1.00 0.00 85 ARG A C 7
ATOM 10195 O O . ARG A 1 85 ? 4.439 7.344 -9.036 1.00 0.00 85 ARG A O 7
ATOM 10216 N N . THR A 1 86 ? 3.645 6.210 -7.262 1.00 0.00 86 THR A N 7
ATOM 10217 C CA . THR A 1 86 ? 4.706 5.211 -7.289 1.00 0.00 86 THR A CA 7
ATOM 10218 C C . THR A 1 86 ? 4.147 3.822 -7.573 1.00 0.00 86 THR A C 7
ATOM 10219 O O . THR A 1 86 ? 2.943 3.591 -7.458 1.00 0.00 86 THR A O 7
ATOM 10230 N N . SER A 1 87 ? 5.028 2.899 -7.946 1.00 0.00 87 SER A N 7
ATOM 10231 C CA . SER A 1 87 ? 4.621 1.532 -8.250 1.00 0.00 87 SER A CA 7
ATOM 10232 C C . SER A 1 87 ? 5.586 0.527 -7.631 1.00 0.00 87 SER A C 7
ATOM 10233 O O . SER A 1 87 ? 6.695 0.880 -7.231 1.00 0.00 87 SER A O 7
ATOM 10241 N N . ALA A 1 88 ? 5.156 -0.728 -7.554 1.00 0.00 88 ALA A N 7
ATOM 10242 C CA . ALA A 1 88 ? 5.981 -1.786 -6.985 1.00 0.00 88 ALA A CA 7
ATOM 10243 C C . ALA A 1 88 ? 5.695 -3.126 -7.655 1.00 0.00 88 ALA A C 7
ATOM 10244 O O . ALA A 1 88 ? 4.875 -3.213 -8.569 1.00 0.00 88 ALA A O 7
ATOM 10251 N N . THR A 1 89 ? 6.377 -4.170 -7.194 1.00 0.00 89 THR A N 7
ATOM 10252 C CA . THR A 1 89 ? 6.198 -5.505 -7.749 1.00 0.00 89 THR A CA 7
ATOM 10253 C C . THR A 1 89 ? 5.996 -6.537 -6.646 1.00 0.00 89 THR A C 7
ATOM 10254 O O . THR A 1 89 ? 6.934 -6.886 -5.929 1.00 0.00 89 THR A O 7
ATOM 10265 N N . LEU A 1 90 ? 4.766 -7.023 -6.514 1.00 0.00 90 LEU A N 7
ATOM 10266 C CA . LEU A 1 90 ? 4.441 -8.017 -5.497 1.00 0.00 90 LEU A CA 7
ATOM 10267 C C . LEU A 1 90 ? 4.534 -9.429 -6.066 1.00 0.00 90 LEU A C 7
ATOM 10268 O O . LEU A 1 90 ? 4.291 -9.649 -7.253 1.00 0.00 90 LEU A O 7
ATOM 10284 N N . THR A 1 91 ? 4.886 -10.384 -5.211 1.00 0.00 91 THR A N 7
ATOM 10285 C CA . THR A 1 91 ? 5.010 -11.775 -5.628 1.00 0.00 91 THR A CA 7
ATOM 10286 C C . THR A 1 91 ? 4.163 -12.690 -4.751 1.00 0.00 91 THR A C 7
ATOM 10287 O O . THR A 1 91 ? 4.123 -12.533 -3.530 1.00 0.00 91 THR A O 7
ATOM 10298 N N . ILE A 1 92 ? 3.486 -13.645 -5.380 1.00 0.00 92 ILE A N 7
ATOM 10299 C CA . ILE A 1 92 ? 2.641 -14.586 -4.655 1.00 0.00 92 ILE A CA 7
ATOM 10300 C C . ILE A 1 92 ? 3.242 -15.988 -4.669 1.00 0.00 92 ILE A C 7
ATOM 10301 O O . ILE A 1 92 ? 3.662 -16.484 -5.714 1.00 0.00 92 ILE A O 7
ATOM 10317 N N . ARG A 1 93 ? 3.277 -16.622 -3.501 1.00 0.00 93 ARG A N 7
ATOM 10318 C CA . ARG A 1 93 ? 3.825 -17.967 -3.379 1.00 0.00 93 ARG A CA 7
ATOM 10319 C C . ARG A 1 93 ? 2.709 -18.998 -3.237 1.00 0.00 93 ARG A C 7
ATOM 10320 O O . ARG A 1 93 ? 1.975 -19.001 -2.250 1.00 0.00 93 ARG A O 7
ATOM 10341 N N . ALA A 1 94 ? 2.588 -19.872 -4.231 1.00 0.00 94 ALA A N 7
ATOM 10342 C CA . ALA A 1 94 ? 1.564 -20.908 -4.217 1.00 0.00 94 ALA A CA 7
ATOM 10343 C C . ALA A 1 94 ? 1.565 -21.663 -2.892 1.00 0.00 94 ALA A C 7
ATOM 10344 O O . ALA A 1 94 ? 2.580 -22.235 -2.492 1.00 0.00 94 ALA A O 7
ATOM 10351 N N . LEU A 1 95 ? 0.423 -21.660 -2.213 1.00 0.00 95 LEU A N 7
ATOM 10352 C CA . LEU A 1 95 ? 0.292 -22.344 -0.932 1.00 0.00 95 LEU A CA 7
ATOM 10353 C C . LEU A 1 95 ? 0.890 -23.746 -1.000 1.00 0.00 95 LEU A C 7
ATOM 10354 O O . LEU A 1 95 ? 0.812 -24.432 -2.019 1.00 0.00 95 LEU A O 7
ATOM 10370 N N . PRO A 1 96 ? 1.499 -24.184 0.112 1.00 0.00 96 PRO A N 7
ATOM 10371 C CA . PRO A 1 96 ? 2.120 -25.509 0.205 1.00 0.00 96 PRO A CA 7
ATOM 10372 C C . PRO A 1 96 ? 1.089 -26.633 0.210 1.00 0.00 96 PRO A C 7
ATOM 10373 O O . PRO A 1 96 ? 0.653 -27.083 1.269 1.00 0.00 96 PRO A O 7
ATOM 10384 N N . SER A 1 97 ? 0.704 -27.082 -0.981 1.00 0.00 97 SER A N 7
ATOM 10385 C CA . SER A 1 97 ? -0.278 -28.151 -1.114 1.00 0.00 97 SER A CA 7
ATOM 10386 C C . SER A 1 97 ? -0.051 -28.941 -2.399 1.00 0.00 97 SER A C 7
ATOM 10387 O O . SER A 1 97 ? 0.050 -28.368 -3.483 1.00 0.00 97 SER A O 7
ATOM 10395 N N . GLY A 1 98 ? 0.028 -30.262 -2.269 1.00 0.00 98 GLY A N 7
ATOM 10396 C CA . GLY A 1 98 ? 0.243 -31.110 -3.426 1.00 0.00 98 GLY A CA 7
ATOM 10397 C C . GLY A 1 98 ? 1.493 -30.734 -4.196 1.00 0.00 98 GLY A C 7
ATOM 10398 O O . GLY A 1 98 ? 1.429 -30.221 -5.314 1.00 0.00 98 GLY A O 7
ATOM 10402 N N . PRO A 1 99 ? 2.664 -30.990 -3.593 1.00 0.00 99 PRO A N 7
ATOM 10403 C CA . PRO A 1 99 ? 3.957 -30.682 -4.211 1.00 0.00 99 PRO A CA 7
ATOM 10404 C C . PRO A 1 99 ? 4.260 -31.586 -5.401 1.00 0.00 99 PRO A C 7
ATOM 10405 O O . PRO A 1 99 ? 4.838 -32.661 -5.245 1.00 0.00 99 PRO A O 7
ATOM 10416 N N . SER A 1 100 ? 3.868 -31.142 -6.591 1.00 0.00 100 SER A N 7
ATOM 10417 C CA . SER A 1 100 ? 4.095 -31.913 -7.808 1.00 0.00 100 SER A CA 7
ATOM 10418 C C . SER A 1 100 ? 4.919 -31.112 -8.812 1.00 0.00 100 SER A C 7
ATOM 10419 O O . SER A 1 100 ? 4.371 -30.398 -9.652 1.00 0.00 100 SER A O 7
ATOM 10427 N N . SER A 1 101 ? 6.239 -31.236 -8.718 1.00 0.00 101 SER A N 7
ATOM 10428 C CA . SER A 1 101 ? 7.139 -30.522 -9.615 1.00 0.00 101 SER A CA 7
ATOM 10429 C C . SER A 1 101 ? 7.093 -31.118 -11.019 1.00 0.00 101 SER A C 7
ATOM 10430 O O . SER A 1 101 ? 7.176 -32.333 -11.193 1.00 0.00 101 SER A O 7
ATOM 10438 N N . GLY A 1 102 ? 6.960 -30.252 -12.019 1.00 0.00 102 GLY A N 7
ATOM 10439 C CA . GLY A 1 102 ? 6.905 -30.710 -13.395 1.00 0.00 102 GLY A CA 7
ATOM 10440 C C . GLY A 1 102 ? 6.087 -29.790 -14.280 1.00 0.00 102 GLY A C 7
ATOM 10441 O O . GLY A 1 102 ? 5.353 -30.251 -15.154 1.00 0.00 102 GLY A O 7
ATOM 10445 N N . GLY A 1 1 ? -9.169 26.788 -7.448 1.00 0.00 1 GLY A N 8
ATOM 10446 C CA . GLY A 1 1 ? -9.368 26.816 -6.011 1.00 0.00 1 GLY A CA 8
ATOM 10447 C C . GLY A 1 1 ? -9.062 25.483 -5.357 1.00 0.00 1 GLY A C 8
ATOM 10448 O O . GLY A 1 1 ? -9.894 24.576 -5.362 1.00 0.00 1 GLY A O 8
ATOM 10452 N N . SER A 1 2 ? -7.864 25.364 -4.793 1.00 0.00 2 SER A N 8
ATOM 10453 C CA . SER A 1 2 ? -7.448 24.130 -4.137 1.00 0.00 2 SER A CA 8
ATOM 10454 C C . SER A 1 2 ? -7.159 24.372 -2.658 1.00 0.00 2 SER A C 8
ATOM 10455 O O . SER A 1 2 ? -7.025 25.514 -2.220 1.00 0.00 2 SER A O 8
ATOM 10463 N N . SER A 1 3 ? -7.065 23.287 -1.895 1.00 0.00 3 SER A N 8
ATOM 10464 C CA . SER A 1 3 ? -6.795 23.380 -0.465 1.00 0.00 3 SER A CA 8
ATOM 10465 C C . SER A 1 3 ? -5.356 22.981 -0.156 1.00 0.00 3 SER A C 8
ATOM 10466 O O . SER A 1 3 ? -5.083 21.845 0.229 1.00 0.00 3 SER A O 8
ATOM 10474 N N . GLY A 1 4 ? -4.436 23.926 -0.329 1.00 0.00 4 GLY A N 8
ATOM 10475 C CA . GLY A 1 4 ? -3.035 23.655 -0.065 1.00 0.00 4 GLY A CA 8
ATOM 10476 C C . GLY A 1 4 ? -2.153 24.861 -0.320 1.00 0.00 4 GLY A C 8
ATOM 10477 O O . GLY A 1 4 ? -2.268 25.515 -1.357 1.00 0.00 4 GLY A O 8
ATOM 10481 N N . SER A 1 5 ? -1.271 25.158 0.629 1.00 0.00 5 SER A N 8
ATOM 10482 C CA . SER A 1 5 ? -0.369 26.298 0.504 1.00 0.00 5 SER A CA 8
ATOM 10483 C C . SER A 1 5 ? 1.087 25.842 0.509 1.00 0.00 5 SER A C 8
ATOM 10484 O O . SER A 1 5 ? 1.816 26.047 -0.461 1.00 0.00 5 SER A O 8
ATOM 10492 N N . SER A 1 6 ? 1.502 25.222 1.609 1.00 0.00 6 SER A N 8
ATOM 10493 C CA . SER A 1 6 ? 2.872 24.739 1.743 1.00 0.00 6 SER A CA 8
ATOM 10494 C C . SER A 1 6 ? 3.288 23.938 0.513 1.00 0.00 6 SER A C 8
ATOM 10495 O O . SER A 1 6 ? 4.265 24.270 -0.157 1.00 0.00 6 SER A O 8
ATOM 10503 N N . GLY A 1 7 ? 2.539 22.878 0.224 1.00 0.00 7 GLY A N 8
ATOM 10504 C CA . GLY A 1 7 ? 2.845 22.045 -0.924 1.00 0.00 7 GLY A CA 8
ATOM 10505 C C . GLY A 1 7 ? 2.153 20.698 -0.863 1.00 0.00 7 GLY A C 8
ATOM 10506 O O . GLY A 1 7 ? 1.630 20.291 0.174 1.00 0.00 7 GLY A O 8
ATOM 10510 N N . PRO A 1 8 ? 2.143 19.981 -1.997 1.00 0.00 8 PRO A N 8
ATOM 10511 C CA . PRO A 1 8 ? 1.512 18.662 -2.095 1.00 0.00 8 PRO A CA 8
ATOM 10512 C C . PRO A 1 8 ? 2.273 17.596 -1.313 1.00 0.00 8 PRO A C 8
ATOM 10513 O O . PRO A 1 8 ? 3.245 17.897 -0.621 1.00 0.00 8 PRO A O 8
ATOM 10524 N N . ALA A 1 9 ? 1.825 16.351 -1.429 1.00 0.00 9 ALA A N 8
ATOM 10525 C CA . ALA A 1 9 ? 2.465 15.240 -0.736 1.00 0.00 9 ALA A CA 8
ATOM 10526 C C . ALA A 1 9 ? 3.431 14.502 -1.656 1.00 0.00 9 ALA A C 8
ATOM 10527 O O . ALA A 1 9 ? 3.020 13.887 -2.640 1.00 0.00 9 ALA A O 8
ATOM 10534 N N . LYS A 1 10 ? 4.718 14.567 -1.330 1.00 0.00 10 LYS A N 8
ATOM 10535 C CA . LYS A 1 10 ? 5.744 13.904 -2.127 1.00 0.00 10 LYS A CA 8
ATOM 10536 C C . LYS A 1 10 ? 6.249 12.648 -1.426 1.00 0.00 10 LYS A C 8
ATOM 10537 O O . LYS A 1 10 ? 6.654 12.693 -0.264 1.00 0.00 10 LYS A O 8
ATOM 10556 N N . PHE A 1 11 ? 6.225 11.527 -2.140 1.00 0.00 11 PHE A N 8
ATOM 10557 C CA . PHE A 1 11 ? 6.682 10.258 -1.586 1.00 0.00 11 PHE A CA 8
ATOM 10558 C C . PHE A 1 11 ? 8.116 10.370 -1.078 1.00 0.00 11 PHE A C 8
ATOM 10559 O O . PHE A 1 11 ? 9.022 10.750 -1.820 1.00 0.00 11 PHE A O 8
ATOM 10576 N N . THR A 1 12 ? 8.315 10.038 0.194 1.00 0.00 12 THR A N 8
ATOM 10577 C CA . THR A 1 12 ? 9.637 10.103 0.804 1.00 0.00 12 THR A CA 8
ATOM 10578 C C . THR A 1 12 ? 10.341 8.753 0.735 1.00 0.00 12 THR A C 8
ATOM 10579 O O . THR A 1 12 ? 11.523 8.676 0.400 1.00 0.00 12 THR A O 8
ATOM 10590 N N . GLU A 1 13 ? 9.608 7.691 1.054 1.00 0.00 13 GLU A N 8
ATOM 10591 C CA . GLU A 1 13 ? 10.164 6.344 1.028 1.00 0.00 13 GLU A CA 8
ATOM 10592 C C . GLU A 1 13 ? 9.644 5.563 -0.176 1.00 0.00 13 GLU A C 8
ATOM 10593 O O . GLU A 1 13 ? 10.312 4.662 -0.681 1.00 0.00 13 GLU A O 8
ATOM 10605 N N . GLY A 1 14 ? 8.445 5.917 -0.630 1.00 0.00 14 GLY A N 8
ATOM 10606 C CA . GLY A 1 14 ? 7.855 5.240 -1.770 1.00 0.00 14 GLY A CA 8
ATOM 10607 C C . GLY A 1 14 ? 7.612 3.767 -1.508 1.00 0.00 14 GLY A C 8
ATOM 10608 O O . GLY A 1 14 ? 8.049 3.230 -0.489 1.00 0.00 14 GLY A O 8
ATOM 10612 N N . LEU A 1 15 ? 6.913 3.111 -2.427 1.00 0.00 15 LEU A N 8
ATOM 10613 C CA . LEU A 1 15 ? 6.611 1.691 -2.291 1.00 0.00 15 LEU A CA 8
ATOM 10614 C C . LEU A 1 15 ? 7.887 0.856 -2.334 1.00 0.00 15 LEU A C 8
ATOM 10615 O O . LEU A 1 15 ? 8.983 1.389 -2.511 1.00 0.00 15 LEU A O 8
ATOM 10631 N N . ARG A 1 16 ? 7.737 -0.454 -2.172 1.00 0.00 16 ARG A N 8
ATOM 10632 C CA . ARG A 1 16 ? 8.877 -1.362 -2.194 1.00 0.00 16 ARG A CA 8
ATOM 10633 C C . ARG A 1 16 ? 8.433 -2.786 -2.517 1.00 0.00 16 ARG A C 8
ATOM 10634 O O . ARG A 1 16 ? 7.563 -3.342 -1.848 1.00 0.00 16 ARG A O 8
ATOM 10655 N N . ASN A 1 17 ? 9.035 -3.368 -3.549 1.00 0.00 17 ASN A N 8
ATOM 10656 C CA . ASN A 1 17 ? 8.701 -4.726 -3.962 1.00 0.00 17 ASN A CA 8
ATOM 10657 C C . ASN A 1 17 ? 8.674 -5.669 -2.763 1.00 0.00 17 ASN A C 8
ATOM 10658 O O . ASN A 1 17 ? 9.664 -5.804 -2.045 1.00 0.00 17 ASN A O 8
ATOM 10669 N N . GLU A 1 18 ? 7.533 -6.319 -2.553 1.00 0.00 18 GLU A N 8
ATOM 10670 C CA . GLU A 1 18 ? 7.377 -7.248 -1.441 1.00 0.00 18 GLU A CA 8
ATOM 10671 C C . GLU A 1 18 ? 6.771 -8.567 -1.914 1.00 0.00 18 GLU A C 8
ATOM 10672 O O . GLU A 1 18 ? 6.329 -8.683 -3.056 1.00 0.00 18 GLU A O 8
ATOM 10684 N N . GLU A 1 19 ? 6.757 -9.557 -1.027 1.00 0.00 19 GLU A N 8
ATOM 10685 C CA . GLU A 1 19 ? 6.207 -10.867 -1.354 1.00 0.00 19 GLU A CA 8
ATOM 10686 C C . GLU A 1 19 ? 5.358 -11.403 -0.206 1.00 0.00 19 GLU A C 8
ATOM 10687 O O . GLU A 1 19 ? 5.452 -10.926 0.925 1.00 0.00 19 GLU A O 8
ATOM 10699 N N . ALA A 1 20 ? 4.529 -12.398 -0.505 1.00 0.00 20 ALA A N 8
ATOM 10700 C CA . ALA A 1 20 ? 3.664 -13.001 0.502 1.00 0.00 20 ALA A CA 8
ATOM 10701 C C . ALA A 1 20 ? 3.241 -14.407 0.092 1.00 0.00 20 ALA A C 8
ATOM 10702 O O . ALA A 1 20 ? 3.639 -14.903 -0.962 1.00 0.00 20 ALA A O 8
ATOM 10709 N N . VAL A 1 21 ? 2.433 -15.046 0.932 1.00 0.00 21 VAL A N 8
ATOM 10710 C CA . VAL A 1 21 ? 1.956 -16.396 0.657 1.00 0.00 21 VAL A CA 8
ATOM 10711 C C . VAL A 1 21 ? 0.490 -16.386 0.238 1.00 0.00 21 VAL A C 8
ATOM 10712 O O . VAL A 1 21 ? -0.305 -15.596 0.747 1.00 0.00 21 VAL A O 8
ATOM 10725 N N . GLU A 1 22 ? 0.140 -17.269 -0.692 1.00 0.00 22 GLU A N 8
ATOM 10726 C CA . GLU A 1 22 ? -1.232 -17.361 -1.179 1.00 0.00 22 GLU A CA 8
ATOM 10727 C C . GLU A 1 22 ? -2.216 -17.459 -0.017 1.00 0.00 22 GLU A C 8
ATOM 10728 O O . GLU A 1 22 ? -1.925 -18.076 1.007 1.00 0.00 22 GLU A O 8
ATOM 10740 N N . GLY A 1 23 ? -3.383 -16.845 -0.184 1.00 0.00 23 GLY A N 8
ATOM 10741 C CA . GLY A 1 23 ? -4.393 -16.874 0.858 1.00 0.00 23 GLY A CA 8
ATOM 10742 C C . GLY A 1 23 ? -4.169 -15.809 1.913 1.00 0.00 23 GLY A C 8
ATOM 10743 O O . GLY A 1 23 ? -5.122 -15.226 2.428 1.00 0.00 23 GLY A O 8
ATOM 10747 N N . ALA A 1 24 ? -2.905 -15.555 2.236 1.00 0.00 24 ALA A N 8
ATOM 10748 C CA . ALA A 1 24 ? -2.558 -14.553 3.236 1.00 0.00 24 ALA A CA 8
ATOM 10749 C C . ALA A 1 24 ? -2.934 -13.152 2.762 1.00 0.00 24 ALA A C 8
ATOM 10750 O O . ALA A 1 24 ? -3.496 -12.981 1.680 1.00 0.00 24 ALA A O 8
ATOM 10757 N N . THR A 1 25 ? -2.620 -12.152 3.580 1.00 0.00 25 THR A N 8
ATOM 10758 C CA . THR A 1 25 ? -2.926 -10.767 3.246 1.00 0.00 25 THR A CA 8
ATOM 10759 C C . THR A 1 25 ? -1.652 -9.955 3.049 1.00 0.00 25 THR A C 8
ATOM 10760 O O . THR A 1 25 ? -0.979 -9.593 4.014 1.00 0.00 25 THR A O 8
ATOM 10771 N N . ALA A 1 26 ? -1.325 -9.670 1.792 1.00 0.00 26 ALA A N 8
ATOM 10772 C CA . ALA A 1 26 ? -0.133 -8.897 1.469 1.00 0.00 26 ALA A CA 8
ATOM 10773 C C . ALA A 1 26 ? -0.036 -7.647 2.338 1.00 0.00 26 ALA A C 8
ATOM 10774 O O . ALA A 1 26 ? -0.987 -7.286 3.029 1.00 0.00 26 ALA A O 8
ATOM 10781 N N . MET A 1 27 ? 1.120 -6.992 2.297 1.00 0.00 27 MET A N 8
ATOM 10782 C CA . MET A 1 27 ? 1.340 -5.783 3.081 1.00 0.00 27 MET A CA 8
ATOM 10783 C C . MET A 1 27 ? 2.175 -4.773 2.300 1.00 0.00 27 MET A C 8
ATOM 10784 O O . MET A 1 27 ? 3.364 -4.988 2.061 1.00 0.00 27 MET A O 8
ATOM 10798 N N . LEU A 1 28 ? 1.546 -3.672 1.905 1.00 0.00 28 LEU A N 8
ATOM 10799 C CA . LEU A 1 28 ? 2.231 -2.628 1.150 1.00 0.00 28 LEU A CA 8
ATOM 10800 C C . LEU A 1 28 ? 1.949 -1.252 1.744 1.00 0.00 28 LEU A C 8
ATOM 10801 O O . LEU A 1 28 ? 0.800 -0.812 1.796 1.00 0.00 28 LEU A O 8
ATOM 10817 N N . TRP A 1 29 ? 3.003 -0.578 2.187 1.00 0.00 29 TRP A N 8
ATOM 10818 C CA . TRP A 1 29 ? 2.869 0.750 2.775 1.00 0.00 29 TRP A CA 8
ATOM 10819 C C . TRP A 1 29 ? 3.761 1.757 2.057 1.00 0.00 29 TRP A C 8
ATOM 10820 O O . TRP A 1 29 ? 4.688 1.377 1.340 1.00 0.00 29 TRP A O 8
ATOM 10841 N N . CYS A 1 30 ? 3.476 3.039 2.254 1.00 0.00 30 CYS A N 8
ATOM 10842 C CA . CYS A 1 30 ? 4.254 4.100 1.624 1.00 0.00 30 CYS A CA 8
ATOM 10843 C C . CYS A 1 30 ? 4.196 5.381 2.450 1.00 0.00 30 CYS A C 8
ATOM 10844 O O . CYS A 1 30 ? 3.190 5.668 3.097 1.00 0.00 30 CYS A O 8
ATOM 10852 N N . GLU A 1 31 ? 5.284 6.145 2.425 1.00 0.00 31 GLU A N 8
ATOM 10853 C CA . GLU A 1 31 ? 5.357 7.394 3.174 1.00 0.00 31 GLU A CA 8
ATOM 10854 C C . GLU A 1 31 ? 5.181 8.595 2.249 1.00 0.00 31 GLU A C 8
ATOM 10855 O O . GLU A 1 31 ? 5.492 8.527 1.059 1.00 0.00 31 GLU A O 8
ATOM 10867 N N . LEU A 1 32 ? 4.681 9.693 2.804 1.00 0.00 32 LEU A N 8
ATOM 10868 C CA . LEU A 1 32 ? 4.463 10.910 2.029 1.00 0.00 32 LEU A CA 8
ATOM 10869 C C . LEU A 1 32 ? 4.921 12.140 2.807 1.00 0.00 32 LEU A C 8
ATOM 10870 O O . LEU A 1 32 ? 4.800 12.193 4.031 1.00 0.00 32 LEU A O 8
ATOM 10886 N N . SER A 1 33 ? 5.445 13.127 2.088 1.00 0.00 33 SER A N 8
ATOM 10887 C CA . SER A 1 33 ? 5.922 14.356 2.711 1.00 0.00 33 SER A CA 8
ATOM 10888 C C . SER A 1 33 ? 4.854 14.954 3.622 1.00 0.00 33 SER A C 8
ATOM 10889 O O . SER A 1 33 ? 5.151 15.774 4.492 1.00 0.00 33 SER A O 8
ATOM 10897 N N . LYS A 1 34 ? 3.610 14.537 3.416 1.00 0.00 34 LYS A N 8
ATOM 10898 C CA . LYS A 1 34 ? 2.495 15.029 4.218 1.00 0.00 34 LYS A CA 8
ATOM 10899 C C . LYS A 1 34 ? 1.282 14.114 4.083 1.00 0.00 34 LYS A C 8
ATOM 10900 O O . LYS A 1 34 ? 0.976 13.629 2.993 1.00 0.00 34 LYS A O 8
ATOM 10919 N N . VAL A 1 35 ? 0.594 13.883 5.196 1.00 0.00 35 VAL A N 8
ATOM 10920 C CA . VAL A 1 35 ? -0.588 13.028 5.201 1.00 0.00 35 VAL A CA 8
ATOM 10921 C C . VAL A 1 35 ? -1.580 13.457 4.126 1.00 0.00 35 VAL A C 8
ATOM 10922 O O . VAL A 1 35 ? -1.989 14.617 4.072 1.00 0.00 35 VAL A O 8
ATOM 10935 N N . ALA A 1 36 ? -1.965 12.514 3.273 1.00 0.00 36 ALA A N 8
ATOM 10936 C CA . ALA A 1 36 ? -2.912 12.793 2.201 1.00 0.00 36 ALA A CA 8
ATOM 10937 C C . ALA A 1 36 ? -3.646 11.527 1.773 1.00 0.00 36 ALA A C 8
ATOM 10938 O O . ALA A 1 36 ? -3.188 10.407 2.002 1.00 0.00 36 ALA A O 8
ATOM 10945 N N . PRO A 1 37 ? -4.814 11.705 1.137 1.00 0.00 37 PRO A N 8
ATOM 10946 C CA . PRO A 1 37 ? -5.636 10.588 0.664 1.00 0.00 37 PRO A CA 8
ATOM 10947 C C . PRO A 1 37 ? -4.997 9.853 -0.509 1.00 0.00 37 PRO A C 8
ATOM 10948 O O . PRO A 1 37 ? -4.997 10.346 -1.637 1.00 0.00 37 PRO A O 8
ATOM 10959 N N . VAL A 1 38 ? -4.454 8.671 -0.237 1.00 0.00 38 VAL A N 8
ATOM 10960 C CA . VAL A 1 38 ? -3.812 7.868 -1.271 1.00 0.00 38 VAL A CA 8
ATOM 10961 C C . VAL A 1 38 ? -4.833 7.015 -2.016 1.00 0.00 38 VAL A C 8
ATOM 10962 O O . VAL A 1 38 ? -5.927 6.760 -1.514 1.00 0.00 38 VAL A O 8
ATOM 10975 N N . GLU A 1 39 ? -4.467 6.578 -3.217 1.00 0.00 39 GLU A N 8
ATOM 10976 C CA . GLU A 1 39 ? -5.352 5.755 -4.032 1.00 0.00 39 GLU A CA 8
ATOM 10977 C C . GLU A 1 39 ? -4.593 4.578 -4.640 1.00 0.00 39 GLU A C 8
ATOM 10978 O O . GLU A 1 39 ? -3.804 4.749 -5.570 1.00 0.00 39 GLU A O 8
ATOM 10990 N N . TRP A 1 40 ? -4.837 3.386 -4.108 1.00 0.00 40 TRP A N 8
ATOM 10991 C CA . TRP A 1 40 ? -4.177 2.182 -4.598 1.00 0.00 40 TRP A CA 8
ATOM 10992 C C . TRP A 1 40 ? -4.804 1.710 -5.905 1.00 0.00 40 TRP A C 8
ATOM 10993 O O . TRP A 1 40 ? -6.027 1.679 -6.041 1.00 0.00 40 TRP A O 8
ATOM 11014 N N . ARG A 1 41 ? -3.959 1.343 -6.863 1.00 0.00 41 ARG A N 8
ATOM 11015 C CA . ARG A 1 41 ? -4.432 0.874 -8.160 1.00 0.00 41 ARG A CA 8
ATOM 11016 C C . ARG A 1 41 ? -3.564 -0.272 -8.673 1.00 0.00 41 ARG A C 8
ATOM 11017 O O . ARG A 1 41 ? -2.388 -0.377 -8.327 1.00 0.00 41 ARG A O 8
ATOM 11038 N N . LYS A 1 42 ? -4.153 -1.129 -9.501 1.00 0.00 42 LYS A N 8
ATOM 11039 C CA . LYS A 1 42 ? -3.435 -2.266 -10.063 1.00 0.00 42 LYS A CA 8
ATOM 11040 C C . LYS A 1 42 ? -3.564 -2.294 -11.582 1.00 0.00 42 LYS A C 8
ATOM 11041 O O . LYS A 1 42 ? -4.490 -2.896 -12.126 1.00 0.00 42 LYS A O 8
ATOM 11060 N N . GLY A 1 43 ? -2.629 -1.639 -12.263 1.00 0.00 43 GLY A N 8
ATOM 11061 C CA . GLY A 1 43 ? -2.656 -1.603 -13.714 1.00 0.00 43 GLY A CA 8
ATOM 11062 C C . GLY A 1 43 ? -4.027 -1.256 -14.260 1.00 0.00 43 GLY A C 8
ATOM 11063 O O . GLY A 1 43 ? -4.556 -0.170 -14.023 1.00 0.00 43 GLY A O 8
ATOM 11067 N N . PRO A 1 44 ? -4.623 -2.194 -15.011 1.00 0.00 44 PRO A N 8
ATOM 11068 C CA . PRO A 1 44 ? -5.948 -2.004 -15.608 1.00 0.00 44 PRO A CA 8
ATOM 11069 C C . PRO A 1 44 ? -7.059 -1.994 -14.564 1.00 0.00 44 PRO A C 8
ATOM 11070 O O . PRO A 1 44 ? -8.130 -1.432 -14.790 1.00 0.00 44 PRO A O 8
ATOM 11081 N N . GLU A 1 45 ? -6.796 -2.620 -13.421 1.00 0.00 45 GLU A N 8
ATOM 11082 C CA . GLU A 1 45 ? -7.776 -2.682 -12.342 1.00 0.00 45 GLU A CA 8
ATOM 11083 C C . GLU A 1 45 ? -7.754 -1.401 -11.513 1.00 0.00 45 GLU A C 8
ATOM 11084 O O . GLU A 1 45 ? -6.958 -0.499 -11.767 1.00 0.00 45 GLU A O 8
ATOM 11096 N N . ASN A 1 46 ? -8.637 -1.330 -10.522 1.00 0.00 46 ASN A N 8
ATOM 11097 C CA . ASN A 1 46 ? -8.721 -0.160 -9.656 1.00 0.00 46 ASN A CA 8
ATOM 11098 C C . ASN A 1 46 ? -9.046 -0.566 -8.221 1.00 0.00 46 ASN A C 8
ATOM 11099 O O . ASN A 1 46 ? -10.014 -1.285 -7.973 1.00 0.00 46 ASN A O 8
ATOM 11110 N N . LEU A 1 47 ? -8.230 -0.102 -7.281 1.00 0.00 47 LEU A N 8
ATOM 11111 C CA . LEU A 1 47 ? -8.431 -0.416 -5.871 1.00 0.00 47 LEU A CA 8
ATOM 11112 C C . LEU A 1 47 ? -8.888 0.817 -5.098 1.00 0.00 47 LEU A C 8
ATOM 11113 O O . LEU A 1 47 ? -8.703 1.948 -5.548 1.00 0.00 47 LEU A O 8
ATOM 11129 N N . ARG A 1 48 ? -9.484 0.591 -3.932 1.00 0.00 48 ARG A N 8
ATOM 11130 C CA . ARG A 1 48 ? -9.967 1.683 -3.096 1.00 0.00 48 ARG A CA 8
ATOM 11131 C C . ARG A 1 48 ? -10.480 1.158 -1.758 1.00 0.00 48 ARG A C 8
ATOM 11132 O O . ARG A 1 48 ? -10.821 -0.018 -1.631 1.00 0.00 48 ARG A O 8
ATOM 11153 N N . ASP A 1 49 ? -10.529 2.037 -0.763 1.00 0.00 49 ASP A N 8
ATOM 11154 C CA . ASP A 1 49 ? -11.001 1.663 0.565 1.00 0.00 49 ASP A CA 8
ATOM 11155 C C . ASP A 1 49 ? -12.436 1.148 0.507 1.00 0.00 49 ASP A C 8
ATOM 11156 O O . ASP A 1 49 ? -13.380 1.925 0.373 1.00 0.00 49 ASP A O 8
ATOM 11165 N N . GLY A 1 50 ? -12.591 -0.169 0.609 1.00 0.00 50 GLY A N 8
ATOM 11166 C CA . GLY A 1 50 ? -13.913 -0.765 0.565 1.00 0.00 50 GLY A CA 8
ATOM 11167 C C . GLY A 1 50 ? -14.067 -1.908 1.549 1.00 0.00 50 GLY A C 8
ATOM 11168 O O . GLY A 1 50 ? -14.078 -1.694 2.762 1.00 0.00 50 GLY A O 8
ATOM 11172 N N . ASP A 1 51 ? -14.188 -3.124 1.028 1.00 0.00 51 ASP A N 8
ATOM 11173 C CA . ASP A 1 51 ? -14.343 -4.305 1.869 1.00 0.00 51 ASP A CA 8
ATOM 11174 C C . ASP A 1 51 ? -13.259 -5.335 1.564 1.00 0.00 51 ASP A C 8
ATOM 11175 O O . ASP A 1 51 ? -12.797 -6.045 2.457 1.00 0.00 51 ASP A O 8
ATOM 11184 N N . ARG A 1 52 ? -12.861 -5.410 0.299 1.00 0.00 52 ARG A N 8
ATOM 11185 C CA . ARG A 1 52 ? -11.834 -6.354 -0.124 1.00 0.00 52 ARG A CA 8
ATOM 11186 C C . ARG A 1 52 ? -10.439 -5.777 0.098 1.00 0.00 52 ARG A C 8
ATOM 11187 O O . ARG A 1 52 ? -9.474 -6.516 0.292 1.00 0.00 52 ARG A O 8
ATOM 11208 N N . TYR A 1 53 ? -10.342 -4.452 0.067 1.00 0.00 53 TYR A N 8
ATOM 11209 C CA . TYR A 1 53 ? -9.065 -3.775 0.262 1.00 0.00 53 TYR A CA 8
ATOM 11210 C C . TYR A 1 53 ? -9.064 -2.977 1.562 1.00 0.00 53 TYR A C 8
ATOM 11211 O O . TYR A 1 53 ? -9.596 -1.868 1.622 1.00 0.00 53 TYR A O 8
ATOM 11229 N N . ILE A 1 54 ? -8.464 -3.549 2.600 1.00 0.00 54 ILE A N 8
ATOM 11230 C CA . ILE A 1 54 ? -8.392 -2.891 3.898 1.00 0.00 54 ILE A CA 8
ATOM 11231 C C . ILE A 1 54 ? -7.265 -1.864 3.933 1.00 0.00 54 ILE A C 8
ATOM 11232 O O . ILE A 1 54 ? -6.104 -2.207 4.157 1.00 0.00 54 ILE A O 8
ATOM 11248 N N . LEU A 1 55 ? -7.616 -0.602 3.711 1.00 0.00 55 LEU A N 8
ATOM 11249 C CA . LEU A 1 55 ? -6.634 0.478 3.718 1.00 0.00 55 LEU A CA 8
ATOM 11250 C C . LEU A 1 55 ? -6.530 1.110 5.102 1.00 0.00 55 LEU A C 8
ATOM 11251 O O . LEU A 1 55 ? -7.482 1.081 5.882 1.00 0.00 55 LEU A O 8
ATOM 11267 N N . ARG A 1 56 ? -5.368 1.681 5.399 1.00 0.00 56 ARG A N 8
ATOM 11268 C CA . ARG A 1 56 ? -5.139 2.322 6.689 1.00 0.00 56 ARG A CA 8
ATOM 11269 C C . ARG A 1 56 ? -4.227 3.535 6.540 1.00 0.00 56 ARG A C 8
ATOM 11270 O O . ARG A 1 56 ? -3.384 3.583 5.644 1.00 0.00 56 ARG A O 8
ATOM 11291 N N . GLN A 1 57 ? -4.402 4.513 7.422 1.00 0.00 57 GLN A N 8
ATOM 11292 C CA . GLN A 1 57 ? -3.595 5.727 7.387 1.00 0.00 57 GLN A CA 8
ATOM 11293 C C . GLN A 1 57 ? -3.508 6.363 8.771 1.00 0.00 57 GLN A C 8
ATOM 11294 O O . GLN A 1 57 ? -4.525 6.719 9.365 1.00 0.00 57 GLN A O 8
ATOM 11308 N N . GLU A 1 58 ? -2.286 6.503 9.276 1.00 0.00 58 GLU A N 8
ATOM 11309 C CA . GLU A 1 58 ? -2.068 7.096 10.591 1.00 0.00 58 GLU A CA 8
ATOM 11310 C C . GLU A 1 58 ? -1.255 8.382 10.479 1.00 0.00 58 GLU A C 8
ATOM 11311 O O . GLU A 1 58 ? -0.605 8.803 11.435 1.00 0.00 58 GLU A O 8
ATOM 11323 N N . GLY A 1 59 ? -1.297 9.002 9.304 1.00 0.00 59 GLY A N 8
ATOM 11324 C CA . GLY A 1 59 ? -0.560 10.234 9.088 1.00 0.00 59 GLY A CA 8
ATOM 11325 C C . GLY A 1 59 ? 0.112 10.277 7.730 1.00 0.00 59 GLY A C 8
ATOM 11326 O O . GLY A 1 59 ? -0.559 10.291 6.696 1.00 0.00 59 GLY A O 8
ATOM 11330 N N . THR A 1 60 ? 1.441 10.299 7.729 1.00 0.00 60 THR A N 8
ATOM 11331 C CA . THR A 1 60 ? 2.204 10.344 6.488 1.00 0.00 60 THR A CA 8
ATOM 11332 C C . THR A 1 60 ? 2.515 8.940 5.983 1.00 0.00 60 THR A C 8
ATOM 11333 O O . THR A 1 60 ? 3.470 8.737 5.233 1.00 0.00 60 THR A O 8
ATOM 11344 N N . ARG A 1 61 ? 1.702 7.974 6.397 1.00 0.00 61 ARG A N 8
ATOM 11345 C CA . ARG A 1 61 ? 1.890 6.588 5.986 1.00 0.00 61 ARG A CA 8
ATOM 11346 C C . ARG A 1 61 ? 0.554 5.936 5.642 1.00 0.00 61 ARG A C 8
ATOM 11347 O O . ARG A 1 61 ? -0.430 6.095 6.365 1.00 0.00 61 ARG A O 8
ATOM 11368 N N . CYS A 1 62 ? 0.528 5.202 4.535 1.00 0.00 62 CYS A N 8
ATOM 11369 C CA . CYS A 1 62 ? -0.688 4.527 4.094 1.00 0.00 62 CYS A CA 8
ATOM 11370 C C . CYS A 1 62 ? -0.442 3.033 3.906 1.00 0.00 62 CYS A C 8
ATOM 11371 O O . CYS A 1 62 ? 0.360 2.628 3.065 1.00 0.00 62 CYS A O 8
ATOM 11379 N N . GLU A 1 63 ? -1.137 2.220 4.695 1.00 0.00 63 GLU A N 8
ATOM 11380 C CA . GLU A 1 63 ? -0.992 0.771 4.616 1.00 0.00 63 GLU A CA 8
ATOM 11381 C C . GLU A 1 63 ? -2.129 0.154 3.807 1.00 0.00 63 GLU A C 8
ATOM 11382 O O . GLU A 1 63 ? -3.273 0.605 3.878 1.00 0.00 63 GLU A O 8
ATOM 11394 N N . LEU A 1 64 ? -1.806 -0.881 3.039 1.00 0.00 64 LEU A N 8
ATOM 11395 C CA . LEU A 1 64 ? -2.800 -1.561 2.215 1.00 0.00 64 LEU A CA 8
ATOM 11396 C C . LEU A 1 64 ? -2.794 -3.063 2.484 1.00 0.00 64 LEU A C 8
ATOM 11397 O O . LEU A 1 64 ? -1.735 -3.687 2.549 1.00 0.00 64 LEU A O 8
ATOM 11413 N N . GLN A 1 65 ? -3.983 -3.636 2.638 1.00 0.00 65 GLN A N 8
ATOM 11414 C CA . GLN A 1 65 ? -4.114 -5.064 2.899 1.00 0.00 65 GLN A CA 8
ATOM 11415 C C . GLN A 1 65 ? -5.023 -5.724 1.867 1.00 0.00 65 GLN A C 8
ATOM 11416 O O . GLN A 1 65 ? -6.206 -5.398 1.769 1.00 0.00 65 GLN A O 8
ATOM 11430 N N . ILE A 1 66 ? -4.463 -6.654 1.101 1.00 0.00 66 ILE A N 8
ATOM 11431 C CA . ILE A 1 66 ? -5.223 -7.360 0.077 1.00 0.00 66 ILE A CA 8
ATOM 11432 C C . ILE A 1 66 ? -5.788 -8.670 0.617 1.00 0.00 66 ILE A C 8
ATOM 11433 O O . ILE A 1 66 ? -5.117 -9.702 0.595 1.00 0.00 66 ILE A O 8
ATOM 11449 N N . CYS A 1 67 ? -7.024 -8.620 1.101 1.00 0.00 67 CYS A N 8
ATOM 11450 C CA . CYS A 1 67 ? -7.680 -9.803 1.646 1.00 0.00 67 CYS A CA 8
ATOM 11451 C C . CYS A 1 67 ? -7.881 -10.860 0.565 1.00 0.00 67 CYS A C 8
ATOM 11452 O O . CYS A 1 67 ? -8.574 -10.626 -0.425 1.00 0.00 67 CYS A O 8
ATOM 11460 N N . GLY A 1 68 ? -7.270 -12.024 0.761 1.00 0.00 68 GLY A N 8
ATOM 11461 C CA . GLY A 1 68 ? -7.393 -13.099 -0.207 1.00 0.00 68 GLY A CA 8
ATOM 11462 C C . GLY A 1 68 ? -6.338 -13.025 -1.293 1.00 0.00 68 GLY A C 8
ATOM 11463 O O . GLY A 1 68 ? -6.630 -12.643 -2.427 1.00 0.00 68 GLY A O 8
ATOM 11467 N N . LEU A 1 69 ? -5.109 -13.389 -0.947 1.00 0.00 69 LEU A N 8
ATOM 11468 C CA . LEU A 1 69 ? -4.005 -13.361 -1.901 1.00 0.00 69 LEU A CA 8
ATOM 11469 C C . LEU A 1 69 ? -4.064 -14.564 -2.837 1.00 0.00 69 LEU A C 8
ATOM 11470 O O . LEU A 1 69 ? -4.658 -15.590 -2.508 1.00 0.00 69 LEU A O 8
ATOM 11486 N N . ALA A 1 70 ? -3.441 -14.431 -4.003 1.00 0.00 70 ALA A N 8
ATOM 11487 C CA . ALA A 1 70 ? -3.418 -15.509 -4.984 1.00 0.00 70 ALA A CA 8
ATOM 11488 C C . ALA A 1 70 ? -2.437 -15.204 -6.111 1.00 0.00 70 ALA A C 8
ATOM 11489 O O . ALA A 1 70 ? -2.096 -14.047 -6.354 1.00 0.00 70 ALA A O 8
ATOM 11496 N N . MET A 1 71 ? -1.986 -16.250 -6.796 1.00 0.00 71 MET A N 8
ATOM 11497 C CA . MET A 1 71 ? -1.043 -16.094 -7.898 1.00 0.00 71 MET A CA 8
ATOM 11498 C C . MET A 1 71 ? -1.339 -14.824 -8.689 1.00 0.00 71 MET A C 8
ATOM 11499 O O . MET A 1 71 ? -0.425 -14.100 -9.083 1.00 0.00 71 MET A O 8
ATOM 11513 N N . ALA A 1 72 ? -2.621 -14.560 -8.918 1.00 0.00 72 ALA A N 8
ATOM 11514 C CA . ALA A 1 72 ? -3.036 -13.376 -9.661 1.00 0.00 72 ALA A CA 8
ATOM 11515 C C . ALA A 1 72 ? -2.595 -12.100 -8.952 1.00 0.00 72 ALA A C 8
ATOM 11516 O O . ALA A 1 72 ? -1.987 -11.220 -9.560 1.00 0.00 72 ALA A O 8
ATOM 11523 N N . ASP A 1 73 ? -2.907 -12.007 -7.664 1.00 0.00 73 ASP A N 8
ATOM 11524 C CA . ASP A 1 73 ? -2.542 -10.838 -6.872 1.00 0.00 73 ASP A CA 8
ATOM 11525 C C . ASP A 1 73 ? -1.137 -10.360 -7.223 1.00 0.00 73 ASP A C 8
ATOM 11526 O O . ASP A 1 73 ? -0.877 -9.159 -7.290 1.00 0.00 73 ASP A O 8
ATOM 11535 N N . ALA A 1 74 ? -0.233 -11.309 -7.446 1.00 0.00 74 ALA A N 8
ATOM 11536 C CA . ALA A 1 74 ? 1.145 -10.986 -7.791 1.00 0.00 74 ALA A CA 8
ATOM 11537 C C . ALA A 1 74 ? 1.213 -10.178 -9.083 1.00 0.00 74 ALA A C 8
ATOM 11538 O O . ALA A 1 74 ? 0.838 -10.662 -10.150 1.00 0.00 74 ALA A O 8
ATOM 11545 N N . GLY A 1 75 ? 1.692 -8.942 -8.978 1.00 0.00 75 GLY A N 8
ATOM 11546 C CA . GLY A 1 75 ? 1.799 -8.086 -10.146 1.00 0.00 75 GLY A CA 8
ATOM 11547 C C . GLY A 1 75 ? 2.525 -6.789 -9.849 1.00 0.00 75 GLY A C 8
ATOM 11548 O O . GLY A 1 75 ? 3.670 -6.801 -9.399 1.00 0.00 75 GLY A O 8
ATOM 11552 N N . GLU A 1 76 ? 1.857 -5.668 -10.103 1.00 0.00 76 GLU A N 8
ATOM 11553 C CA . GLU A 1 76 ? 2.448 -4.357 -9.863 1.00 0.00 76 GLU A CA 8
ATOM 11554 C C . GLU A 1 76 ? 1.405 -3.380 -9.328 1.00 0.00 76 GLU A C 8
ATOM 11555 O O . GLU A 1 76 ? 0.505 -2.956 -10.054 1.00 0.00 76 GLU A O 8
ATOM 11567 N N . TYR A 1 77 ? 1.533 -3.027 -8.054 1.00 0.00 77 TYR A N 8
ATOM 11568 C CA . TYR A 1 77 ? 0.600 -2.102 -7.419 1.00 0.00 77 TYR A CA 8
ATOM 11569 C C . TYR A 1 77 ? 1.131 -0.673 -7.470 1.00 0.00 77 TYR A C 8
ATOM 11570 O O . TYR A 1 77 ? 2.328 -0.436 -7.304 1.00 0.00 77 TYR A O 8
ATOM 11588 N N . LEU A 1 78 ? 0.231 0.277 -7.701 1.00 0.00 78 LEU A N 8
ATOM 11589 C CA . LEU A 1 78 ? 0.607 1.685 -7.774 1.00 0.00 78 LEU A CA 8
ATOM 11590 C C . LEU A 1 78 ? -0.209 2.517 -6.789 1.00 0.00 78 LEU A C 8
ATOM 11591 O O . LEU A 1 78 ? -1.413 2.308 -6.633 1.00 0.00 78 LEU A O 8
ATOM 11607 N N . CYS A 1 79 ? 0.453 3.462 -6.131 1.00 0.00 79 CYS A N 8
ATOM 11608 C CA . CYS A 1 79 ? -0.211 4.327 -5.162 1.00 0.00 79 CYS A CA 8
ATOM 11609 C C . CYS A 1 79 ? -0.126 5.789 -5.592 1.00 0.00 79 CYS A C 8
ATOM 11610 O O . CYS A 1 79 ? 0.954 6.378 -5.616 1.00 0.00 79 CYS A O 8
ATOM 11618 N N . VAL A 1 80 ? -1.274 6.368 -5.931 1.00 0.00 80 VAL A N 8
ATOM 11619 C CA . VAL A 1 80 ? -1.330 7.760 -6.360 1.00 0.00 80 VAL A CA 8
ATOM 11620 C C . VAL A 1 80 ? -1.672 8.681 -5.194 1.00 0.00 80 VAL A C 8
ATOM 11621 O O . VAL A 1 80 ? -2.542 8.371 -4.380 1.00 0.00 80 VAL A O 8
ATOM 11634 N N . CYS A 1 81 ? -0.983 9.814 -5.121 1.00 0.00 81 CYS A N 8
ATOM 11635 C CA . CYS A 1 81 ? -1.214 10.782 -4.054 1.00 0.00 81 CYS A CA 8
ATOM 11636 C C . CYS A 1 81 ? -0.381 12.041 -4.272 1.00 0.00 81 CYS A C 8
ATOM 11637 O O . CYS A 1 81 ? 0.694 11.991 -4.868 1.00 0.00 81 CYS A O 8
ATOM 11645 N N . GLY A 1 82 ? -0.888 13.171 -3.787 1.00 0.00 82 GLY A N 8
ATOM 11646 C CA . GLY A 1 82 ? -0.179 14.428 -3.941 1.00 0.00 82 GLY A CA 8
ATOM 11647 C C . GLY A 1 82 ? 0.424 14.588 -5.323 1.00 0.00 82 GLY A C 8
ATOM 11648 O O . GLY A 1 82 ? 1.644 14.565 -5.480 1.00 0.00 82 GLY A O 8
ATOM 11652 N N . GLN A 1 83 ? -0.433 14.748 -6.326 1.00 0.00 83 GLN A N 8
ATOM 11653 C CA . GLN A 1 83 ? 0.024 14.910 -7.701 1.00 0.00 83 GLN A CA 8
ATOM 11654 C C . GLN A 1 83 ? 1.214 14.001 -7.991 1.00 0.00 83 GLN A C 8
ATOM 11655 O O . GLN A 1 83 ? 2.030 14.291 -8.864 1.00 0.00 83 GLN A O 8
ATOM 11669 N N . GLU A 1 84 ? 1.305 12.900 -7.250 1.00 0.00 84 GLU A N 8
ATOM 11670 C CA . GLU A 1 84 ? 2.396 11.950 -7.428 1.00 0.00 84 GLU A CA 8
ATOM 11671 C C . GLU A 1 84 ? 1.866 10.520 -7.501 1.00 0.00 84 GLU A C 8
ATOM 11672 O O . GLU A 1 84 ? 0.664 10.286 -7.376 1.00 0.00 84 GLU A O 8
ATOM 11684 N N . ARG A 1 85 ? 2.772 9.569 -7.705 1.00 0.00 85 ARG A N 8
ATOM 11685 C CA . ARG A 1 85 ? 2.396 8.164 -7.797 1.00 0.00 85 ARG A CA 8
ATOM 11686 C C . ARG A 1 85 ? 3.633 7.270 -7.811 1.00 0.00 85 ARG A C 8
ATOM 11687 O O . ARG A 1 85 ? 4.650 7.608 -8.419 1.00 0.00 85 ARG A O 8
ATOM 11708 N N . THR A 1 86 ? 3.540 6.128 -7.137 1.00 0.00 86 THR A N 8
ATOM 11709 C CA . THR A 1 86 ? 4.651 5.187 -7.071 1.00 0.00 86 THR A CA 8
ATOM 11710 C C . THR A 1 86 ? 4.199 3.776 -7.430 1.00 0.00 86 THR A C 8
ATOM 11711 O O . THR A 1 86 ? 3.097 3.358 -7.074 1.00 0.00 86 THR A O 8
ATOM 11722 N N . SER A 1 87 ? 5.056 3.047 -8.136 1.00 0.00 87 SER A N 8
ATOM 11723 C CA . SER A 1 87 ? 4.743 1.683 -8.546 1.00 0.00 87 SER A CA 8
ATOM 11724 C C . SER A 1 87 ? 5.705 0.688 -7.904 1.00 0.00 87 SER A C 8
ATOM 11725 O O . SER A 1 87 ? 6.871 1.001 -7.665 1.00 0.00 87 SER A O 8
ATOM 11733 N N . ALA A 1 88 ? 5.207 -0.513 -7.627 1.00 0.00 88 ALA A N 8
ATOM 11734 C CA . ALA A 1 88 ? 6.021 -1.555 -7.015 1.00 0.00 88 ALA A CA 8
ATOM 11735 C C . ALA A 1 88 ? 5.716 -2.919 -7.624 1.00 0.00 88 ALA A C 8
ATOM 11736 O O . ALA A 1 88 ? 4.899 -3.034 -8.538 1.00 0.00 88 ALA A O 8
ATOM 11743 N N . THR A 1 89 ? 6.377 -3.952 -7.111 1.00 0.00 89 THR A N 8
ATOM 11744 C CA . THR A 1 89 ? 6.177 -5.309 -7.605 1.00 0.00 89 THR A CA 8
ATOM 11745 C C . THR A 1 89 ? 5.919 -6.280 -6.458 1.00 0.00 89 THR A C 8
ATOM 11746 O O . THR A 1 89 ? 6.773 -6.474 -5.592 1.00 0.00 89 THR A O 8
ATOM 11757 N N . LEU A 1 90 ? 4.738 -6.887 -6.459 1.00 0.00 90 LEU A N 8
ATOM 11758 C CA . LEU A 1 90 ? 4.367 -7.840 -5.417 1.00 0.00 90 LEU A CA 8
ATOM 11759 C C . LEU A 1 90 ? 4.642 -9.271 -5.867 1.00 0.00 90 LEU A C 8
ATOM 11760 O O . LEU A 1 90 ? 4.558 -9.589 -7.054 1.00 0.00 90 LEU A O 8
ATOM 11776 N N . THR A 1 91 ? 4.968 -10.134 -4.909 1.00 0.00 91 THR A N 8
ATOM 11777 C CA . THR A 1 91 ? 5.254 -11.532 -5.205 1.00 0.00 91 THR A CA 8
ATOM 11778 C C . THR A 1 91 ? 4.401 -12.461 -4.349 1.00 0.00 91 THR A C 8
ATOM 11779 O O . THR A 1 91 ? 4.245 -12.242 -3.147 1.00 0.00 91 THR A O 8
ATOM 11790 N N . ILE A 1 92 ? 3.854 -13.498 -4.973 1.00 0.00 92 ILE A N 8
ATOM 11791 C CA . ILE A 1 92 ? 3.018 -14.461 -4.267 1.00 0.00 92 ILE A CA 8
ATOM 11792 C C . ILE A 1 92 ? 3.712 -15.815 -4.158 1.00 0.00 92 ILE A C 8
ATOM 11793 O O . ILE A 1 92 ? 4.509 -16.186 -5.020 1.00 0.00 92 ILE A O 8
ATOM 11809 N N . ARG A 1 93 ? 3.401 -16.549 -3.095 1.00 0.00 93 ARG A N 8
ATOM 11810 C CA . ARG A 1 93 ? 3.994 -17.862 -2.874 1.00 0.00 93 ARG A CA 8
ATOM 11811 C C . ARG A 1 93 ? 2.915 -18.938 -2.788 1.00 0.00 93 ARG A C 8
ATOM 11812 O O . ARG A 1 93 ? 2.053 -18.898 -1.912 1.00 0.00 93 ARG A O 8
ATOM 11833 N N . ALA A 1 94 ? 2.970 -19.898 -3.706 1.00 0.00 94 ALA A N 8
ATOM 11834 C CA . ALA A 1 94 ? 1.999 -20.985 -3.733 1.00 0.00 94 ALA A CA 8
ATOM 11835 C C . ALA A 1 94 ? 1.938 -21.700 -2.388 1.00 0.00 94 ALA A C 8
ATOM 11836 O O . ALA A 1 94 ? 2.928 -22.275 -1.933 1.00 0.00 94 ALA A O 8
ATOM 11843 N N . LEU A 1 95 ? 0.770 -21.662 -1.756 1.00 0.00 95 LEU A N 8
ATOM 11844 C CA . LEU A 1 95 ? 0.580 -22.306 -0.461 1.00 0.00 95 LEU A CA 8
ATOM 11845 C C . LEU A 1 95 ? 1.103 -23.739 -0.483 1.00 0.00 95 LEU A C 8
ATOM 11846 O O . LEU A 1 95 ? 1.249 -24.356 -1.539 1.00 0.00 95 LEU A O 8
ATOM 11862 N N . PRO A 1 96 ? 1.391 -24.283 0.708 1.00 0.00 96 PRO A N 8
ATOM 11863 C CA . PRO A 1 96 ? 1.899 -25.650 0.852 1.00 0.00 96 PRO A CA 8
ATOM 11864 C C . PRO A 1 96 ? 0.845 -26.699 0.518 1.00 0.00 96 PRO A C 8
ATOM 11865 O O . PRO A 1 96 ? 1.094 -27.900 0.625 1.00 0.00 96 PRO A O 8
ATOM 11876 N N . SER A 1 97 ? -0.334 -26.238 0.113 1.00 0.00 97 SER A N 8
ATOM 11877 C CA . SER A 1 97 ? -1.429 -27.138 -0.234 1.00 0.00 97 SER A CA 8
ATOM 11878 C C . SER A 1 97 ? -2.029 -27.771 1.018 1.00 0.00 97 SER A C 8
ATOM 11879 O O . SER A 1 97 ? -2.148 -28.991 1.113 1.00 0.00 97 SER A O 8
ATOM 11887 N N . GLY A 1 98 ? -2.405 -26.930 1.977 1.00 0.00 98 GLY A N 8
ATOM 11888 C CA . GLY A 1 98 ? -2.988 -27.424 3.210 1.00 0.00 98 GLY A CA 8
ATOM 11889 C C . GLY A 1 98 ? -2.026 -27.346 4.378 1.00 0.00 98 GLY A C 8
ATOM 11890 O O . GLY A 1 98 ? -1.477 -28.353 4.827 1.00 0.00 98 GLY A O 8
ATOM 11894 N N . PRO A 1 99 ? -1.808 -26.125 4.890 1.00 0.00 99 PRO A N 8
ATOM 11895 C CA . PRO A 1 99 ? -0.903 -25.890 6.019 1.00 0.00 99 PRO A CA 8
ATOM 11896 C C . PRO A 1 99 ? -1.453 -26.447 7.328 1.00 0.00 99 PRO A C 8
ATOM 11897 O O . PRO A 1 99 ? -0.705 -26.680 8.277 1.00 0.00 99 PRO A O 8
ATOM 11908 N N . SER A 1 100 ? -2.765 -26.659 7.371 1.00 0.00 100 SER A N 8
ATOM 11909 C CA . SER A 1 100 ? -3.415 -27.186 8.565 1.00 0.00 100 SER A CA 8
ATOM 11910 C C . SER A 1 100 ? -3.690 -28.680 8.419 1.00 0.00 100 SER A C 8
ATOM 11911 O O . SER A 1 100 ? -3.442 -29.268 7.367 1.00 0.00 100 SER A O 8
ATOM 11919 N N . SER A 1 101 ? -4.205 -29.287 9.484 1.00 0.00 101 SER A N 8
ATOM 11920 C CA . SER A 1 101 ? -4.511 -30.712 9.477 1.00 0.00 101 SER A CA 8
ATOM 11921 C C . SER A 1 101 ? -5.719 -31.005 8.592 1.00 0.00 101 SER A C 8
ATOM 11922 O O . SER A 1 101 ? -5.637 -31.793 7.652 1.00 0.00 101 SER A O 8
ATOM 11930 N N . GLY A 1 102 ? -6.841 -30.362 8.902 1.00 0.00 102 GLY A N 8
ATOM 11931 C CA . GLY A 1 102 ? -8.051 -30.566 8.126 1.00 0.00 102 GLY A CA 8
ATOM 11932 C C . GLY A 1 102 ? -9.308 -30.321 8.937 1.00 0.00 102 GLY A C 8
ATOM 11933 O O . GLY A 1 102 ? -10.170 -31.194 9.037 1.00 0.00 102 GLY A O 8
ATOM 11937 N N . GLY A 1 1 ? 1.763 37.232 9.413 1.00 0.00 1 GLY A N 9
ATOM 11938 C CA . GLY A 1 1 ? 1.170 37.289 8.089 1.00 0.00 1 GLY A CA 9
ATOM 11939 C C . GLY A 1 1 ? 0.682 35.935 7.614 1.00 0.00 1 GLY A C 9
ATOM 11940 O O . GLY A 1 1 ? 0.721 34.957 8.360 1.00 0.00 1 GLY A O 9
ATOM 11944 N N . SER A 1 2 ? 0.220 35.878 6.369 1.00 0.00 2 SER A N 9
ATOM 11945 C CA . SER A 1 2 ? -0.283 34.635 5.796 1.00 0.00 2 SER A CA 9
ATOM 11946 C C . SER A 1 2 ? 0.523 33.441 6.299 1.00 0.00 2 SER A C 9
ATOM 11947 O O . SER A 1 2 ? -0.038 32.469 6.805 1.00 0.00 2 SER A O 9
ATOM 11955 N N . SER A 1 3 ? 1.841 33.521 6.154 1.00 0.00 3 SER A N 9
ATOM 11956 C CA . SER A 1 3 ? 2.725 32.446 6.589 1.00 0.00 3 SER A CA 9
ATOM 11957 C C . SER A 1 3 ? 2.124 31.083 6.261 1.00 0.00 3 SER A C 9
ATOM 11958 O O . SER A 1 3 ? 2.167 30.161 7.074 1.00 0.00 3 SER A O 9
ATOM 11966 N N . GLY A 1 4 ? 1.564 30.963 5.061 1.00 0.00 4 GLY A N 9
ATOM 11967 C CA . GLY A 1 4 ? 0.962 29.710 4.645 1.00 0.00 4 GLY A CA 9
ATOM 11968 C C . GLY A 1 4 ? 1.398 29.290 3.255 1.00 0.00 4 GLY A C 9
ATOM 11969 O O . GLY A 1 4 ? 1.957 30.090 2.505 1.00 0.00 4 GLY A O 9
ATOM 11973 N N . SER A 1 5 ? 1.145 28.031 2.913 1.00 0.00 5 SER A N 9
ATOM 11974 C CA . SER A 1 5 ? 1.521 27.504 1.606 1.00 0.00 5 SER A CA 9
ATOM 11975 C C . SER A 1 5 ? 0.772 26.209 1.306 1.00 0.00 5 SER A C 9
ATOM 11976 O O . SER A 1 5 ? 0.604 25.360 2.181 1.00 0.00 5 SER A O 9
ATOM 11984 N N . SER A 1 6 ? 0.323 26.067 0.063 1.00 0.00 6 SER A N 9
ATOM 11985 C CA . SER A 1 6 ? -0.412 24.878 -0.353 1.00 0.00 6 SER A CA 9
ATOM 11986 C C . SER A 1 6 ? 0.450 23.991 -1.247 1.00 0.00 6 SER A C 9
ATOM 11987 O O . SER A 1 6 ? 0.568 24.229 -2.448 1.00 0.00 6 SER A O 9
ATOM 11995 N N . GLY A 1 7 ? 1.052 22.967 -0.650 1.00 0.00 7 GLY A N 9
ATOM 11996 C CA . GLY A 1 7 ? 1.896 22.060 -1.406 1.00 0.00 7 GLY A CA 9
ATOM 11997 C C . GLY A 1 7 ? 1.376 20.636 -1.391 1.00 0.00 7 GLY A C 9
ATOM 11998 O O . GLY A 1 7 ? 0.814 20.168 -0.401 1.00 0.00 7 GLY A O 9
ATOM 12002 N N . PRO A 1 8 ? 1.562 19.922 -2.511 1.00 0.00 8 PRO A N 9
ATOM 12003 C CA . PRO A 1 8 ? 1.113 18.534 -2.649 1.00 0.00 8 PRO A CA 9
ATOM 12004 C C . PRO A 1 8 ? 1.926 17.574 -1.786 1.00 0.00 8 PRO A C 9
ATOM 12005 O O . PRO A 1 8 ? 2.907 17.969 -1.157 1.00 0.00 8 PRO A O 9
ATOM 12016 N N . ALA A 1 9 ? 1.511 16.312 -1.761 1.00 0.00 9 ALA A N 9
ATOM 12017 C CA . ALA A 1 9 ? 2.202 15.295 -0.978 1.00 0.00 9 ALA A CA 9
ATOM 12018 C C . ALA A 1 9 ? 3.201 14.526 -1.835 1.00 0.00 9 ALA A C 9
ATOM 12019 O O . ALA A 1 9 ? 2.829 13.900 -2.829 1.00 0.00 9 ALA A O 9
ATOM 12026 N N . LYS A 1 10 ? 4.470 14.577 -1.446 1.00 0.00 10 LYS A N 9
ATOM 12027 C CA . LYS A 1 10 ? 5.524 13.885 -2.179 1.00 0.00 10 LYS A CA 9
ATOM 12028 C C . LYS A 1 10 ? 5.845 12.542 -1.530 1.00 0.00 10 LYS A C 9
ATOM 12029 O O . LYS A 1 10 ? 5.549 12.323 -0.355 1.00 0.00 10 LYS A O 9
ATOM 12048 N N . PHE A 1 11 ? 6.454 11.648 -2.302 1.00 0.00 11 PHE A N 9
ATOM 12049 C CA . PHE A 1 11 ? 6.817 10.327 -1.801 1.00 0.00 11 PHE A CA 9
ATOM 12050 C C . PHE A 1 11 ? 8.231 10.332 -1.229 1.00 0.00 11 PHE A C 9
ATOM 12051 O O . PHE A 1 11 ? 9.208 10.510 -1.957 1.00 0.00 11 PHE A O 9
ATOM 12068 N N . THR A 1 12 ? 8.333 10.135 0.082 1.00 0.00 12 THR A N 9
ATOM 12069 C CA . THR A 1 12 ? 9.627 10.118 0.754 1.00 0.00 12 THR A CA 9
ATOM 12070 C C . THR A 1 12 ? 10.248 8.727 0.716 1.00 0.00 12 THR A C 9
ATOM 12071 O O . THR A 1 12 ? 11.448 8.580 0.491 1.00 0.00 12 THR A O 9
ATOM 12082 N N . GLU A 1 13 ? 9.422 7.709 0.937 1.00 0.00 13 GLU A N 9
ATOM 12083 C CA . GLU A 1 13 ? 9.892 6.329 0.928 1.00 0.00 13 GLU A CA 9
ATOM 12084 C C . GLU A 1 13 ? 9.401 5.595 -0.317 1.00 0.00 13 GLU A C 9
ATOM 12085 O O . GLU A 1 13 ? 10.162 4.883 -0.972 1.00 0.00 13 GLU A O 9
ATOM 12097 N N . GLY A 1 14 ? 8.123 5.774 -0.637 1.00 0.00 14 GLY A N 9
ATOM 12098 C CA . GLY A 1 14 ? 7.552 5.122 -1.801 1.00 0.00 14 GLY A CA 9
ATOM 12099 C C . GLY A 1 14 ? 7.288 3.647 -1.569 1.00 0.00 14 GLY A C 9
ATOM 12100 O O . GLY A 1 14 ? 7.708 3.086 -0.556 1.00 0.00 14 GLY A O 9
ATOM 12104 N N . LEU A 1 15 ? 6.589 3.018 -2.507 1.00 0.00 15 LEU A N 9
ATOM 12105 C CA . LEU A 1 15 ? 6.268 1.599 -2.400 1.00 0.00 15 LEU A CA 9
ATOM 12106 C C . LEU A 1 15 ? 7.520 0.744 -2.567 1.00 0.00 15 LEU A C 9
ATOM 12107 O O . LEU A 1 15 ? 8.520 1.192 -3.128 1.00 0.00 15 LEU A O 9
ATOM 12123 N N . ARG A 1 16 ? 7.456 -0.491 -2.079 1.00 0.00 16 ARG A N 9
ATOM 12124 C CA . ARG A 1 16 ? 8.584 -1.410 -2.175 1.00 0.00 16 ARG A CA 9
ATOM 12125 C C . ARG A 1 16 ? 8.116 -2.803 -2.587 1.00 0.00 16 ARG A C 9
ATOM 12126 O O . ARG A 1 16 ? 7.080 -3.281 -2.128 1.00 0.00 16 ARG A O 9
ATOM 12147 N N . ASN A 1 17 ? 8.889 -3.448 -3.455 1.00 0.00 17 ASN A N 9
ATOM 12148 C CA . ASN A 1 17 ? 8.553 -4.786 -3.929 1.00 0.00 17 ASN A CA 9
ATOM 12149 C C . ASN A 1 17 ? 8.641 -5.803 -2.795 1.00 0.00 17 ASN A C 9
ATOM 12150 O O . ASN A 1 17 ? 9.632 -5.852 -2.067 1.00 0.00 17 ASN A O 9
ATOM 12161 N N . GLU A 1 18 ? 7.597 -6.613 -2.652 1.00 0.00 18 GLU A N 9
ATOM 12162 C CA . GLU A 1 18 ? 7.556 -7.629 -1.607 1.00 0.00 18 GLU A CA 9
ATOM 12163 C C . GLU A 1 18 ? 6.871 -8.897 -2.107 1.00 0.00 18 GLU A C 9
ATOM 12164 O O . GLU A 1 18 ? 6.431 -8.966 -3.254 1.00 0.00 18 GLU A O 9
ATOM 12176 N N . GLU A 1 19 ? 6.786 -9.899 -1.237 1.00 0.00 19 GLU A N 9
ATOM 12177 C CA . GLU A 1 19 ? 6.156 -11.166 -1.591 1.00 0.00 19 GLU A CA 9
ATOM 12178 C C . GLU A 1 19 ? 5.194 -11.620 -0.496 1.00 0.00 19 GLU A C 9
ATOM 12179 O O . GLU A 1 19 ? 5.214 -11.097 0.618 1.00 0.00 19 GLU A O 9
ATOM 12191 N N . ALA A 1 20 ? 4.354 -12.596 -0.823 1.00 0.00 20 ALA A N 9
ATOM 12192 C CA . ALA A 1 20 ? 3.385 -13.121 0.131 1.00 0.00 20 ALA A CA 9
ATOM 12193 C C . ALA A 1 20 ? 2.886 -14.498 -0.295 1.00 0.00 20 ALA A C 9
ATOM 12194 O O . ALA A 1 20 ? 2.986 -14.871 -1.464 1.00 0.00 20 ALA A O 9
ATOM 12201 N N . VAL A 1 21 ? 2.348 -15.249 0.661 1.00 0.00 21 VAL A N 9
ATOM 12202 C CA . VAL A 1 21 ? 1.832 -16.585 0.384 1.00 0.00 21 VAL A CA 9
ATOM 12203 C C . VAL A 1 21 ? 0.349 -16.539 0.034 1.00 0.00 21 VAL A C 9
ATOM 12204 O O . VAL A 1 21 ? -0.389 -15.688 0.528 1.00 0.00 21 VAL A O 9
ATOM 12217 N N . GLU A 1 22 ? -0.080 -17.462 -0.822 1.00 0.00 22 GLU A N 9
ATOM 12218 C CA . GLU A 1 22 ? -1.476 -17.527 -1.238 1.00 0.00 22 GLU A CA 9
ATOM 12219 C C . GLU A 1 22 ? -2.404 -17.553 -0.027 1.00 0.00 22 GLU A C 9
ATOM 12220 O O . GLU A 1 22 ? -2.116 -18.207 0.975 1.00 0.00 22 GLU A O 9
ATOM 12232 N N . GLY A 1 23 ? -3.519 -16.837 -0.128 1.00 0.00 23 GLY A N 9
ATOM 12233 C CA . GLY A 1 23 ? -4.473 -16.791 0.965 1.00 0.00 23 GLY A CA 9
ATOM 12234 C C . GLY A 1 23 ? -4.094 -15.772 2.022 1.00 0.00 23 GLY A C 9
ATOM 12235 O O . GLY A 1 23 ? -4.962 -15.139 2.622 1.00 0.00 23 GLY A O 9
ATOM 12239 N N . ALA A 1 24 ? -2.794 -15.616 2.252 1.00 0.00 24 ALA A N 9
ATOM 12240 C CA . ALA A 1 24 ? -2.303 -14.668 3.244 1.00 0.00 24 ALA A CA 9
ATOM 12241 C C . ALA A 1 24 ? -2.724 -13.244 2.898 1.00 0.00 24 ALA A C 9
ATOM 12242 O O . ALA A 1 24 ? -3.397 -13.010 1.893 1.00 0.00 24 ALA A O 9
ATOM 12249 N N . THR A 1 25 ? -2.325 -12.293 3.737 1.00 0.00 25 THR A N 9
ATOM 12250 C CA . THR A 1 25 ? -2.663 -10.892 3.521 1.00 0.00 25 THR A CA 9
ATOM 12251 C C . THR A 1 25 ? -1.408 -10.039 3.375 1.00 0.00 25 THR A C 9
ATOM 12252 O O . THR A 1 25 ? -0.744 -9.721 4.361 1.00 0.00 25 THR A O 9
ATOM 12263 N N . ALA A 1 26 ? -1.088 -9.673 2.138 1.00 0.00 26 ALA A N 9
ATOM 12264 C CA . ALA A 1 26 ? 0.087 -8.855 1.863 1.00 0.00 26 ALA A CA 9
ATOM 12265 C C . ALA A 1 26 ? 0.112 -7.615 2.751 1.00 0.00 26 ALA A C 9
ATOM 12266 O O . ALA A 1 26 ? -0.762 -7.428 3.596 1.00 0.00 26 ALA A O 9
ATOM 12273 N N . MET A 1 27 ? 1.120 -6.772 2.553 1.00 0.00 27 MET A N 9
ATOM 12274 C CA . MET A 1 27 ? 1.259 -5.550 3.336 1.00 0.00 27 MET A CA 9
ATOM 12275 C C . MET A 1 27 ? 2.074 -4.507 2.578 1.00 0.00 27 MET A C 9
ATOM 12276 O O . MET A 1 27 ? 3.295 -4.624 2.461 1.00 0.00 27 MET A O 9
ATOM 12290 N N . LEU A 1 28 ? 1.392 -3.490 2.063 1.00 0.00 28 LEU A N 9
ATOM 12291 C CA . LEU A 1 28 ? 2.054 -2.427 1.314 1.00 0.00 28 LEU A CA 9
ATOM 12292 C C . LEU A 1 28 ? 1.853 -1.076 1.995 1.00 0.00 28 LEU A C 9
ATOM 12293 O O . LEU A 1 28 ? 0.725 -0.609 2.149 1.00 0.00 28 LEU A O 9
ATOM 12309 N N . TRP A 1 29 ? 2.955 -0.453 2.397 1.00 0.00 29 TRP A N 9
ATOM 12310 C CA . TRP A 1 29 ? 2.900 0.845 3.059 1.00 0.00 29 TRP A CA 9
ATOM 12311 C C . TRP A 1 29 ? 3.858 1.832 2.402 1.00 0.00 29 TRP A C 9
ATOM 12312 O O . TRP A 1 29 ? 4.817 1.433 1.739 1.00 0.00 29 TRP A O 9
ATOM 12333 N N . CYS A 1 30 ? 3.594 3.121 2.589 1.00 0.00 30 CYS A N 9
ATOM 12334 C CA . CYS A 1 30 ? 4.434 4.165 2.013 1.00 0.00 30 CYS A CA 9
ATOM 12335 C C . CYS A 1 30 ? 4.272 5.475 2.776 1.00 0.00 30 CYS A C 9
ATOM 12336 O O . CYS A 1 30 ? 3.183 5.799 3.249 1.00 0.00 30 CYS A O 9
ATOM 12344 N N . GLU A 1 31 ? 5.365 6.224 2.894 1.00 0.00 31 GLU A N 9
ATOM 12345 C CA . GLU A 1 31 ? 5.344 7.498 3.603 1.00 0.00 31 GLU A CA 9
ATOM 12346 C C . GLU A 1 31 ? 5.227 8.663 2.625 1.00 0.00 31 GLU A C 9
ATOM 12347 O O . GLU A 1 31 ? 5.539 8.528 1.441 1.00 0.00 31 GLU A O 9
ATOM 12359 N N . LEU A 1 32 ? 4.775 9.807 3.127 1.00 0.00 32 LEU A N 9
ATOM 12360 C CA . LEU A 1 32 ? 4.616 10.997 2.299 1.00 0.00 32 LEU A CA 9
ATOM 12361 C C . LEU A 1 32 ? 5.025 12.252 3.064 1.00 0.00 32 LEU A C 9
ATOM 12362 O O . LEU A 1 32 ? 4.853 12.333 4.280 1.00 0.00 32 LEU A O 9
ATOM 12378 N N . SER A 1 33 ? 5.564 13.229 2.342 1.00 0.00 33 SER A N 9
ATOM 12379 C CA . SER A 1 33 ? 5.999 14.480 2.953 1.00 0.00 33 SER A CA 9
ATOM 12380 C C . SER A 1 33 ? 4.943 15.008 3.919 1.00 0.00 33 SER A C 9
ATOM 12381 O O . SER A 1 33 ? 5.261 15.693 4.892 1.00 0.00 33 SER A O 9
ATOM 12389 N N . LYS A 1 34 ? 3.684 14.684 3.645 1.00 0.00 34 LYS A N 9
ATOM 12390 C CA . LYS A 1 34 ? 2.579 15.123 4.489 1.00 0.00 34 LYS A CA 9
ATOM 12391 C C . LYS A 1 34 ? 1.333 14.281 4.235 1.00 0.00 34 LYS A C 9
ATOM 12392 O O . LYS A 1 34 ? 0.962 14.033 3.088 1.00 0.00 34 LYS A O 9
ATOM 12411 N N . VAL A 1 35 ? 0.689 13.845 5.313 1.00 0.00 35 VAL A N 9
ATOM 12412 C CA . VAL A 1 35 ? -0.517 13.033 5.207 1.00 0.00 35 VAL A CA 9
ATOM 12413 C C . VAL A 1 35 ? -1.431 13.548 4.101 1.00 0.00 35 VAL A C 9
ATOM 12414 O O . VAL A 1 35 ? -1.709 14.744 4.017 1.00 0.00 35 VAL A O 9
ATOM 12427 N N . ALA A 1 36 ? -1.895 12.636 3.253 1.00 0.00 36 ALA A N 9
ATOM 12428 C CA . ALA A 1 36 ? -2.780 12.997 2.152 1.00 0.00 36 ALA A CA 9
ATOM 12429 C C . ALA A 1 36 ? -3.552 11.783 1.647 1.00 0.00 36 ALA A C 9
ATOM 12430 O O . ALA A 1 36 ? -3.151 10.636 1.846 1.00 0.00 36 ALA A O 9
ATOM 12437 N N . PRO A 1 37 ? -4.686 12.038 0.978 1.00 0.00 37 PRO A N 9
ATOM 12438 C CA . PRO A 1 37 ? -5.538 10.978 0.431 1.00 0.00 37 PRO A CA 9
ATOM 12439 C C . PRO A 1 37 ? -4.888 10.262 -0.748 1.00 0.00 37 PRO A C 9
ATOM 12440 O O . PRO A 1 37 ? -4.806 10.807 -1.849 1.00 0.00 37 PRO A O 9
ATOM 12451 N N . VAL A 1 38 ? -4.427 9.038 -0.511 1.00 0.00 38 VAL A N 9
ATOM 12452 C CA . VAL A 1 38 ? -3.786 8.247 -1.554 1.00 0.00 38 VAL A CA 9
ATOM 12453 C C . VAL A 1 38 ? -4.808 7.415 -2.320 1.00 0.00 38 VAL A C 9
ATOM 12454 O O . VAL A 1 38 ? -5.963 7.303 -1.911 1.00 0.00 38 VAL A O 9
ATOM 12467 N N . GLU A 1 39 ? -4.375 6.833 -3.434 1.00 0.00 39 GLU A N 9
ATOM 12468 C CA . GLU A 1 39 ? -5.253 6.011 -4.258 1.00 0.00 39 GLU A CA 9
ATOM 12469 C C . GLU A 1 39 ? -4.505 4.804 -4.815 1.00 0.00 39 GLU A C 9
ATOM 12470 O O . GLU A 1 39 ? -3.671 4.937 -5.711 1.00 0.00 39 GLU A O 9
ATOM 12482 N N . TRP A 1 40 ? -4.809 3.628 -4.278 1.00 0.00 40 TRP A N 9
ATOM 12483 C CA . TRP A 1 40 ? -4.164 2.397 -4.721 1.00 0.00 40 TRP A CA 9
ATOM 12484 C C . TRP A 1 40 ? -4.817 1.868 -5.994 1.00 0.00 40 TRP A C 9
ATOM 12485 O O . TRP A 1 40 ? -6.042 1.825 -6.102 1.00 0.00 40 TRP A O 9
ATOM 12506 N N . ARG A 1 41 ? -3.991 1.467 -6.955 1.00 0.00 41 ARG A N 9
ATOM 12507 C CA . ARG A 1 41 ? -4.488 0.943 -8.221 1.00 0.00 41 ARG A CA 9
ATOM 12508 C C . ARG A 1 41 ? -3.568 -0.150 -8.756 1.00 0.00 41 ARG A C 9
ATOM 12509 O O . ARG A 1 41 ? -2.381 -0.193 -8.430 1.00 0.00 41 ARG A O 9
ATOM 12530 N N . LYS A 1 42 ? -4.123 -1.033 -9.580 1.00 0.00 42 LYS A N 9
ATOM 12531 C CA . LYS A 1 42 ? -3.353 -2.126 -10.162 1.00 0.00 42 LYS A CA 9
ATOM 12532 C C . LYS A 1 42 ? -3.435 -2.099 -11.685 1.00 0.00 42 LYS A C 9
ATOM 12533 O O . LYS A 1 42 ? -4.282 -2.762 -12.282 1.00 0.00 42 LYS A O 9
ATOM 12552 N N . GLY A 1 43 ? -2.548 -1.328 -12.307 1.00 0.00 43 GLY A N 9
ATOM 12553 C CA . GLY A 1 43 ? -2.537 -1.230 -13.755 1.00 0.00 43 GLY A CA 9
ATOM 12554 C C . GLY A 1 43 ? -3.900 -0.887 -14.323 1.00 0.00 43 GLY A C 9
ATOM 12555 O O . GLY A 1 43 ? -4.477 0.157 -14.021 1.00 0.00 43 GLY A O 9
ATOM 12559 N N . PRO A 1 44 ? -4.434 -1.780 -15.170 1.00 0.00 44 PRO A N 9
ATOM 12560 C CA . PRO A 1 44 ? -5.743 -1.587 -15.801 1.00 0.00 44 PRO A CA 9
ATOM 12561 C C . PRO A 1 44 ? -6.890 -1.701 -14.802 1.00 0.00 44 PRO A C 9
ATOM 12562 O O . PRO A 1 44 ? -8.038 -1.397 -15.125 1.00 0.00 44 PRO A O 9
ATOM 12573 N N . GLU A 1 45 ? -6.571 -2.139 -13.589 1.00 0.00 45 GLU A N 9
ATOM 12574 C CA . GLU A 1 45 ? -7.577 -2.293 -12.544 1.00 0.00 45 GLU A CA 9
ATOM 12575 C C . GLU A 1 45 ? -7.618 -1.061 -11.644 1.00 0.00 45 GLU A C 9
ATOM 12576 O O . GLU A 1 45 ? -6.717 -0.225 -11.676 1.00 0.00 45 GLU A O 9
ATOM 12588 N N . ASN A 1 46 ? -8.673 -0.957 -10.842 1.00 0.00 46 ASN A N 9
ATOM 12589 C CA . ASN A 1 46 ? -8.834 0.173 -9.934 1.00 0.00 46 ASN A CA 9
ATOM 12590 C C . ASN A 1 46 ? -9.160 -0.305 -8.523 1.00 0.00 46 ASN A C 9
ATOM 12591 O O . ASN A 1 46 ? -10.264 -0.782 -8.256 1.00 0.00 46 ASN A O 9
ATOM 12602 N N . LEU A 1 47 ? -8.193 -0.175 -7.622 1.00 0.00 47 LEU A N 9
ATOM 12603 C CA . LEU A 1 47 ? -8.376 -0.594 -6.236 1.00 0.00 47 LEU A CA 9
ATOM 12604 C C . LEU A 1 47 ? -8.812 0.581 -5.366 1.00 0.00 47 LEU A C 9
ATOM 12605 O O . LEU A 1 47 ? -8.658 1.741 -5.749 1.00 0.00 47 LEU A O 9
ATOM 12621 N N . ARG A 1 48 ? -9.353 0.272 -4.192 1.00 0.00 48 ARG A N 9
ATOM 12622 C CA . ARG A 1 48 ? -9.810 1.302 -3.266 1.00 0.00 48 ARG A CA 9
ATOM 12623 C C . ARG A 1 48 ? -10.272 0.684 -1.950 1.00 0.00 48 ARG A C 9
ATOM 12624 O O . ARG A 1 48 ? -10.487 -0.525 -1.862 1.00 0.00 48 ARG A O 9
ATOM 12645 N N . ASP A 1 49 ? -10.423 1.521 -0.930 1.00 0.00 49 ASP A N 9
ATOM 12646 C CA . ASP A 1 49 ? -10.860 1.058 0.382 1.00 0.00 49 ASP A CA 9
ATOM 12647 C C . ASP A 1 49 ? -12.156 0.260 0.272 1.00 0.00 49 ASP A C 9
ATOM 12648 O O . ASP A 1 49 ? -13.236 0.828 0.119 1.00 0.00 49 ASP A O 9
ATOM 12657 N N . GLY A 1 50 ? -12.039 -1.063 0.349 1.00 0.00 50 GLY A N 9
ATOM 12658 C CA . GLY A 1 50 ? -13.208 -1.917 0.255 1.00 0.00 50 GLY A CA 9
ATOM 12659 C C . GLY A 1 50 ? -13.173 -3.059 1.251 1.00 0.00 50 GLY A C 9
ATOM 12660 O O . GLY A 1 50 ? -12.149 -3.304 1.889 1.00 0.00 50 GLY A O 9
ATOM 12664 N N . ASP A 1 51 ? -14.295 -3.759 1.386 1.00 0.00 51 ASP A N 9
ATOM 12665 C CA . ASP A 1 51 ? -14.389 -4.881 2.313 1.00 0.00 51 ASP A CA 9
ATOM 12666 C C . ASP A 1 51 ? -13.157 -5.775 2.210 1.00 0.00 51 ASP A C 9
ATOM 12667 O O . ASP A 1 51 ? -12.440 -5.975 3.190 1.00 0.00 51 ASP A O 9
ATOM 12676 N N . ARG A 1 52 ? -12.918 -6.310 1.017 1.00 0.00 52 ARG A N 9
ATOM 12677 C CA . ARG A 1 52 ? -11.775 -7.185 0.787 1.00 0.00 52 ARG A CA 9
ATOM 12678 C C . ARG A 1 52 ? -10.464 -6.418 0.939 1.00 0.00 52 ARG A C 9
ATOM 12679 O O . ARG A 1 52 ? -9.515 -6.906 1.552 1.00 0.00 52 ARG A O 9
ATOM 12700 N N . TYR A 1 53 ? -10.421 -5.216 0.376 1.00 0.00 53 TYR A N 9
ATOM 12701 C CA . TYR A 1 53 ? -9.226 -4.382 0.445 1.00 0.00 53 TYR A CA 9
ATOM 12702 C C . TYR A 1 53 ? -9.221 -3.543 1.720 1.00 0.00 53 TYR A C 9
ATOM 12703 O O . TYR A 1 53 ? -9.890 -2.513 1.801 1.00 0.00 53 TYR A O 9
ATOM 12721 N N . ILE A 1 54 ? -8.460 -3.993 2.713 1.00 0.00 54 ILE A N 9
ATOM 12722 C CA . ILE A 1 54 ? -8.366 -3.284 3.983 1.00 0.00 54 ILE A CA 9
ATOM 12723 C C . ILE A 1 54 ? -7.320 -2.176 3.917 1.00 0.00 54 ILE A C 9
ATOM 12724 O O . ILE A 1 54 ? -6.124 -2.426 4.073 1.00 0.00 54 ILE A O 9
ATOM 12740 N N . LEU A 1 55 ? -7.778 -0.950 3.687 1.00 0.00 55 LEU A N 9
ATOM 12741 C CA . LEU A 1 55 ? -6.883 0.198 3.603 1.00 0.00 55 LEU A CA 9
ATOM 12742 C C . LEU A 1 55 ? -6.856 0.966 4.921 1.00 0.00 55 LEU A C 9
ATOM 12743 O O . LEU A 1 55 ? -7.856 1.026 5.637 1.00 0.00 55 LEU A O 9
ATOM 12759 N N . ARG A 1 56 ? -5.705 1.552 5.235 1.00 0.00 56 ARG A N 9
ATOM 12760 C CA . ARG A 1 56 ? -5.548 2.317 6.466 1.00 0.00 56 ARG A CA 9
ATOM 12761 C C . ARG A 1 56 ? -4.532 3.440 6.283 1.00 0.00 56 ARG A C 9
ATOM 12762 O O . ARG A 1 56 ? -3.631 3.344 5.450 1.00 0.00 56 ARG A O 9
ATOM 12783 N N . GLN A 1 57 ? -4.684 4.503 7.067 1.00 0.00 57 GLN A N 9
ATOM 12784 C CA . GLN A 1 57 ? -3.780 5.644 6.990 1.00 0.00 57 GLN A CA 9
ATOM 12785 C C . GLN A 1 57 ? -3.559 6.258 8.368 1.00 0.00 57 GLN A C 9
ATOM 12786 O O . GLN A 1 57 ? -4.468 6.852 8.946 1.00 0.00 57 GLN A O 9
ATOM 12800 N N . GLU A 1 58 ? -2.345 6.109 8.890 1.00 0.00 58 GLU A N 9
ATOM 12801 C CA . GLU A 1 58 ? -2.006 6.648 10.201 1.00 0.00 58 GLU A CA 9
ATOM 12802 C C . GLU A 1 58 ? -1.191 7.931 10.068 1.00 0.00 58 GLU A C 9
ATOM 12803 O O . GLU A 1 58 ? -0.206 8.130 10.778 1.00 0.00 58 GLU A O 9
ATOM 12815 N N . GLY A 1 59 ? -1.609 8.799 9.152 1.00 0.00 59 GLY A N 9
ATOM 12816 C CA . GLY A 1 59 ? -0.907 10.051 8.941 1.00 0.00 59 GLY A CA 9
ATOM 12817 C C . GLY A 1 59 ? -0.154 10.079 7.626 1.00 0.00 59 GLY A C 9
ATOM 12818 O O . GLY A 1 59 ? -0.722 9.801 6.570 1.00 0.00 59 GLY A O 9
ATOM 12822 N N . THR A 1 60 ? 1.130 10.418 7.689 1.00 0.00 60 THR A N 9
ATOM 12823 C CA . THR A 1 60 ? 1.962 10.484 6.494 1.00 0.00 60 THR A CA 9
ATOM 12824 C C . THR A 1 60 ? 2.149 9.103 5.877 1.00 0.00 60 THR A C 9
ATOM 12825 O O . THR A 1 60 ? 2.222 8.963 4.656 1.00 0.00 60 THR A O 9
ATOM 12836 N N . ARG A 1 61 ? 2.226 8.085 6.728 1.00 0.00 61 ARG A N 9
ATOM 12837 C CA . ARG A 1 61 ? 2.405 6.714 6.265 1.00 0.00 61 ARG A CA 9
ATOM 12838 C C . ARG A 1 61 ? 1.056 6.040 6.028 1.00 0.00 61 ARG A C 9
ATOM 12839 O O . ARG A 1 61 ? 0.113 6.229 6.797 1.00 0.00 61 ARG A O 9
ATOM 12860 N N . CYS A 1 62 ? 0.973 5.255 4.960 1.00 0.00 62 CYS A N 9
ATOM 12861 C CA . CYS A 1 62 ? -0.260 4.554 4.620 1.00 0.00 62 CYS A CA 9
ATOM 12862 C C . CYS A 1 62 ? -0.101 3.050 4.816 1.00 0.00 62 CYS A C 9
ATOM 12863 O O . CYS A 1 62 ? 0.976 2.571 5.170 1.00 0.00 62 CYS A O 9
ATOM 12871 N N . GLU A 1 63 ? -1.182 2.311 4.586 1.00 0.00 63 GLU A N 9
ATOM 12872 C CA . GLU A 1 63 ? -1.163 0.861 4.740 1.00 0.00 63 GLU A CA 9
ATOM 12873 C C . GLU A 1 63 ? -2.252 0.209 3.893 1.00 0.00 63 GLU A C 9
ATOM 12874 O O . GLU A 1 63 ? -3.416 0.610 3.941 1.00 0.00 63 GLU A O 9
ATOM 12886 N N . LEU A 1 64 ? -1.866 -0.797 3.116 1.00 0.00 64 LEU A N 9
ATOM 12887 C CA . LEU A 1 64 ? -2.809 -1.506 2.257 1.00 0.00 64 LEU A CA 9
ATOM 12888 C C . LEU A 1 64 ? -2.726 -3.012 2.483 1.00 0.00 64 LEU A C 9
ATOM 12889 O O . LEU A 1 64 ? -1.652 -3.605 2.387 1.00 0.00 64 LEU A O 9
ATOM 12905 N N . GLN A 1 65 ? -3.867 -3.624 2.783 1.00 0.00 65 GLN A N 9
ATOM 12906 C CA . GLN A 1 65 ? -3.923 -5.061 3.021 1.00 0.00 65 GLN A CA 9
ATOM 12907 C C . GLN A 1 65 ? -4.837 -5.745 2.010 1.00 0.00 65 GLN A C 9
ATOM 12908 O O . GLN A 1 65 ? -6.021 -5.423 1.911 1.00 0.00 65 GLN A O 9
ATOM 12922 N N . ILE A 1 66 ? -4.280 -6.691 1.260 1.00 0.00 66 ILE A N 9
ATOM 12923 C CA . ILE A 1 66 ? -5.045 -7.420 0.257 1.00 0.00 66 ILE A CA 9
ATOM 12924 C C . ILE A 1 66 ? -5.550 -8.749 0.811 1.00 0.00 66 ILE A C 9
ATOM 12925 O O . ILE A 1 66 ? -4.875 -9.773 0.706 1.00 0.00 66 ILE A O 9
ATOM 12941 N N . CYS A 1 67 ? -6.742 -8.724 1.397 1.00 0.00 67 CYS A N 9
ATOM 12942 C CA . CYS A 1 67 ? -7.339 -9.927 1.966 1.00 0.00 67 CYS A CA 9
ATOM 12943 C C . CYS A 1 67 ? -7.636 -10.953 0.878 1.00 0.00 67 CYS A C 9
ATOM 12944 O O . CYS A 1 67 ? -8.421 -10.697 -0.034 1.00 0.00 67 CYS A O 9
ATOM 12952 N N . GLY A 1 68 ? -7.002 -12.117 0.980 1.00 0.00 68 GLY A N 9
ATOM 12953 C CA . GLY A 1 68 ? -7.210 -13.164 -0.003 1.00 0.00 68 GLY A CA 9
ATOM 12954 C C . GLY A 1 68 ? -6.209 -13.101 -1.139 1.00 0.00 68 GLY A C 9
ATOM 12955 O O . GLY A 1 68 ? -6.567 -12.787 -2.275 1.00 0.00 68 GLY A O 9
ATOM 12959 N N . LEU A 1 69 ? -4.951 -13.396 -0.834 1.00 0.00 69 LEU A N 9
ATOM 12960 C CA . LEU A 1 69 ? -3.893 -13.369 -1.838 1.00 0.00 69 LEU A CA 9
ATOM 12961 C C . LEU A 1 69 ? -4.032 -14.540 -2.807 1.00 0.00 69 LEU A C 9
ATOM 12962 O O . LEU A 1 69 ? -4.637 -15.560 -2.479 1.00 0.00 69 LEU A O 9
ATOM 12978 N N . ALA A 1 70 ? -3.466 -14.385 -3.999 1.00 0.00 70 ALA A N 9
ATOM 12979 C CA . ALA A 1 70 ? -3.523 -15.431 -5.013 1.00 0.00 70 ALA A CA 9
ATOM 12980 C C . ALA A 1 70 ? -2.569 -15.131 -6.164 1.00 0.00 70 ALA A C 9
ATOM 12981 O O . ALA A 1 70 ? -2.219 -13.977 -6.409 1.00 0.00 70 ALA A O 9
ATOM 12988 N N . MET A 1 71 ? -2.151 -16.179 -6.868 1.00 0.00 71 MET A N 9
ATOM 12989 C CA . MET A 1 71 ? -1.236 -16.027 -7.993 1.00 0.00 71 MET A CA 9
ATOM 12990 C C . MET A 1 71 ? -1.555 -14.763 -8.786 1.00 0.00 71 MET A C 9
ATOM 12991 O O . MET A 1 71 ? -0.652 -14.048 -9.219 1.00 0.00 71 MET A O 9
ATOM 13005 N N . ALA A 1 72 ? -2.843 -14.495 -8.971 1.00 0.00 72 ALA A N 9
ATOM 13006 C CA . ALA A 1 72 ? -3.280 -13.316 -9.709 1.00 0.00 72 ALA A CA 9
ATOM 13007 C C . ALA A 1 72 ? -2.786 -12.037 -9.043 1.00 0.00 72 ALA A C 9
ATOM 13008 O O . ALA A 1 72 ? -2.200 -11.172 -9.695 1.00 0.00 72 ALA A O 9
ATOM 13015 N N . ASP A 1 73 ? -3.027 -11.922 -7.741 1.00 0.00 73 ASP A N 9
ATOM 13016 C CA . ASP A 1 73 ? -2.606 -10.748 -6.986 1.00 0.00 73 ASP A CA 9
ATOM 13017 C C . ASP A 1 73 ? -1.226 -10.278 -7.436 1.00 0.00 73 ASP A C 9
ATOM 13018 O O . ASP A 1 73 ? -0.977 -9.079 -7.558 1.00 0.00 73 ASP A O 9
ATOM 13027 N N . ALA A 1 74 ? -0.333 -11.231 -7.681 1.00 0.00 74 ALA A N 9
ATOM 13028 C CA . ALA A 1 74 ? 1.021 -10.916 -8.118 1.00 0.00 74 ALA A CA 9
ATOM 13029 C C . ALA A 1 74 ? 1.005 -10.012 -9.346 1.00 0.00 74 ALA A C 9
ATOM 13030 O O . ALA A 1 74 ? 0.431 -10.359 -10.377 1.00 0.00 74 ALA A O 9
ATOM 13037 N N . GLY A 1 75 ? 1.639 -8.849 -9.228 1.00 0.00 75 GLY A N 9
ATOM 13038 C CA . GLY A 1 75 ? 1.684 -7.913 -10.336 1.00 0.00 75 GLY A CA 9
ATOM 13039 C C . GLY A 1 75 ? 2.429 -6.639 -9.988 1.00 0.00 75 GLY A C 9
ATOM 13040 O O . GLY A 1 75 ? 3.495 -6.683 -9.377 1.00 0.00 75 GLY A O 9
ATOM 13044 N N . GLU A 1 76 ? 1.866 -5.500 -10.381 1.00 0.00 76 GLU A N 9
ATOM 13045 C CA . GLU A 1 76 ? 2.485 -4.209 -10.109 1.00 0.00 76 GLU A CA 9
ATOM 13046 C C . GLU A 1 76 ? 1.470 -3.231 -9.524 1.00 0.00 76 GLU A C 9
ATOM 13047 O O . GLU A 1 76 ? 0.628 -2.691 -10.240 1.00 0.00 76 GLU A O 9
ATOM 13059 N N . TYR A 1 77 ? 1.558 -3.009 -8.217 1.00 0.00 77 TYR A N 9
ATOM 13060 C CA . TYR A 1 77 ? 0.646 -2.099 -7.534 1.00 0.00 77 TYR A CA 9
ATOM 13061 C C . TYR A 1 77 ? 1.165 -0.665 -7.588 1.00 0.00 77 TYR A C 9
ATOM 13062 O O . TYR A 1 77 ? 2.368 -0.423 -7.486 1.00 0.00 77 TYR A O 9
ATOM 13080 N N . LEU A 1 78 ? 0.248 0.283 -7.749 1.00 0.00 78 LEU A N 9
ATOM 13081 C CA . LEU A 1 78 ? 0.611 1.694 -7.817 1.00 0.00 78 LEU A CA 9
ATOM 13082 C C . LEU A 1 78 ? -0.184 2.510 -6.802 1.00 0.00 78 LEU A C 9
ATOM 13083 O O . LEU A 1 78 ? -1.342 2.204 -6.516 1.00 0.00 78 LEU A O 9
ATOM 13099 N N . CYS A 1 79 ? 0.445 3.549 -6.264 1.00 0.00 79 CYS A N 9
ATOM 13100 C CA . CYS A 1 79 ? -0.204 4.410 -5.281 1.00 0.00 79 CYS A CA 9
ATOM 13101 C C . CYS A 1 79 ? -0.156 5.869 -5.722 1.00 0.00 79 CYS A C 9
ATOM 13102 O O . CYS A 1 79 ? 0.891 6.514 -5.659 1.00 0.00 79 CYS A O 9
ATOM 13110 N N . VAL A 1 80 ? -1.297 6.384 -6.170 1.00 0.00 80 VAL A N 9
ATOM 13111 C CA . VAL A 1 80 ? -1.386 7.768 -6.622 1.00 0.00 80 VAL A CA 9
ATOM 13112 C C . VAL A 1 80 ? -1.774 8.696 -5.477 1.00 0.00 80 VAL A C 9
ATOM 13113 O O . VAL A 1 80 ? -2.763 8.461 -4.781 1.00 0.00 80 VAL A O 9
ATOM 13126 N N . CYS A 1 81 ? -0.990 9.751 -5.287 1.00 0.00 81 CYS A N 9
ATOM 13127 C CA . CYS A 1 81 ? -1.251 10.717 -4.225 1.00 0.00 81 CYS A CA 9
ATOM 13128 C C . CYS A 1 81 ? -1.111 12.145 -4.742 1.00 0.00 81 CYS A C 9
ATOM 13129 O O . CYS A 1 81 ? -0.054 12.761 -4.616 1.00 0.00 81 CYS A O 9
ATOM 13137 N N . GLY A 1 82 ? -2.186 12.665 -5.327 1.00 0.00 82 GLY A N 9
ATOM 13138 C CA . GLY A 1 82 ? -2.162 14.016 -5.857 1.00 0.00 82 GLY A CA 9
ATOM 13139 C C . GLY A 1 82 ? -1.660 14.070 -7.286 1.00 0.00 82 GLY A C 9
ATOM 13140 O O . GLY A 1 82 ? -2.421 13.840 -8.226 1.00 0.00 82 GLY A O 9
ATOM 13144 N N . GLN A 1 83 ? -0.377 14.375 -7.450 1.00 0.00 83 GLN A N 9
ATOM 13145 C CA . GLN A 1 83 ? 0.224 14.461 -8.776 1.00 0.00 83 GLN A CA 9
ATOM 13146 C C . GLN A 1 83 ? 1.334 13.428 -8.937 1.00 0.00 83 GLN A C 9
ATOM 13147 O O . GLN A 1 83 ? 1.699 13.066 -10.055 1.00 0.00 83 GLN A O 9
ATOM 13161 N N . GLU A 1 84 ? 1.867 12.958 -7.814 1.00 0.00 84 GLU A N 9
ATOM 13162 C CA . GLU A 1 84 ? 2.938 11.968 -7.832 1.00 0.00 84 GLU A CA 9
ATOM 13163 C C . GLU A 1 84 ? 2.395 10.575 -7.527 1.00 0.00 84 GLU A C 9
ATOM 13164 O O . GLU A 1 84 ? 1.446 10.422 -6.758 1.00 0.00 84 GLU A O 9
ATOM 13176 N N . ARG A 1 85 ? 3.005 9.562 -8.134 1.00 0.00 85 ARG A N 9
ATOM 13177 C CA . ARG A 1 85 ? 2.582 8.182 -7.929 1.00 0.00 85 ARG A CA 9
ATOM 13178 C C . ARG A 1 85 ? 3.775 7.233 -7.998 1.00 0.00 85 ARG A C 9
ATOM 13179 O O . ARG A 1 85 ? 4.682 7.415 -8.811 1.00 0.00 85 ARG A O 9
ATOM 13200 N N . THR A 1 86 ? 3.768 6.218 -7.139 1.00 0.00 86 THR A N 9
ATOM 13201 C CA . THR A 1 86 ? 4.849 5.241 -7.101 1.00 0.00 86 THR A CA 9
ATOM 13202 C C . THR A 1 86 ? 4.339 3.844 -7.434 1.00 0.00 86 THR A C 9
ATOM 13203 O O . THR A 1 86 ? 3.205 3.492 -7.108 1.00 0.00 86 THR A O 9
ATOM 13214 N N . SER A 1 87 ? 5.183 3.050 -8.084 1.00 0.00 87 SER A N 9
ATOM 13215 C CA . SER A 1 87 ? 4.816 1.690 -8.464 1.00 0.00 87 SER A CA 9
ATOM 13216 C C . SER A 1 87 ? 5.750 0.674 -7.814 1.00 0.00 87 SER A C 9
ATOM 13217 O O . SER A 1 87 ? 6.906 0.977 -7.519 1.00 0.00 87 SER A O 9
ATOM 13225 N N . ALA A 1 88 ? 5.240 -0.534 -7.595 1.00 0.00 88 ALA A N 9
ATOM 13226 C CA . ALA A 1 88 ? 6.028 -1.596 -6.983 1.00 0.00 88 ALA A CA 9
ATOM 13227 C C . ALA A 1 88 ? 5.668 -2.956 -7.572 1.00 0.00 88 ALA A C 9
ATOM 13228 O O . ALA A 1 88 ? 4.745 -3.070 -8.379 1.00 0.00 88 ALA A O 9
ATOM 13235 N N . THR A 1 89 ? 6.402 -3.986 -7.164 1.00 0.00 89 THR A N 9
ATOM 13236 C CA . THR A 1 89 ? 6.161 -5.338 -7.652 1.00 0.00 89 THR A CA 9
ATOM 13237 C C . THR A 1 89 ? 5.924 -6.305 -6.498 1.00 0.00 89 THR A C 9
ATOM 13238 O O . THR A 1 89 ? 6.733 -6.395 -5.573 1.00 0.00 89 THR A O 9
ATOM 13249 N N . LEU A 1 90 ? 4.812 -7.029 -6.558 1.00 0.00 90 LEU A N 9
ATOM 13250 C CA . LEU A 1 90 ? 4.468 -7.992 -5.517 1.00 0.00 90 LEU A CA 9
ATOM 13251 C C . LEU A 1 90 ? 4.615 -9.421 -6.029 1.00 0.00 90 LEU A C 9
ATOM 13252 O O . LEU A 1 90 ? 4.406 -9.694 -7.211 1.00 0.00 90 LEU A O 9
ATOM 13268 N N . THR A 1 91 ? 4.973 -10.332 -5.129 1.00 0.00 91 THR A N 9
ATOM 13269 C CA . THR A 1 91 ? 5.146 -11.734 -5.488 1.00 0.00 91 THR A CA 9
ATOM 13270 C C . THR A 1 91 ? 4.237 -12.631 -4.656 1.00 0.00 91 THR A C 9
ATOM 13271 O O . THR A 1 91 ? 4.007 -12.372 -3.475 1.00 0.00 91 THR A O 9
ATOM 13282 N N . ILE A 1 92 ? 3.725 -13.687 -5.279 1.00 0.00 92 ILE A N 9
ATOM 13283 C CA . ILE A 1 92 ? 2.842 -14.623 -4.595 1.00 0.00 92 ILE A CA 9
ATOM 13284 C C . ILE A 1 92 ? 3.457 -16.017 -4.538 1.00 0.00 92 ILE A C 9
ATOM 13285 O O . ILE A 1 92 ? 4.030 -16.494 -5.518 1.00 0.00 92 ILE A O 9
ATOM 13301 N N . ARG A 1 93 ? 3.332 -16.667 -3.386 1.00 0.00 93 ARG A N 9
ATOM 13302 C CA . ARG A 1 93 ? 3.875 -18.007 -3.202 1.00 0.00 93 ARG A CA 9
ATOM 13303 C C . ARG A 1 93 ? 2.756 -19.043 -3.137 1.00 0.00 93 ARG A C 9
ATOM 13304 O O . ARG A 1 93 ? 1.968 -19.062 -2.192 1.00 0.00 93 ARG A O 9
ATOM 13325 N N . ALA A 1 94 ? 2.693 -19.902 -4.149 1.00 0.00 94 ALA A N 9
ATOM 13326 C CA . ALA A 1 94 ? 1.673 -20.941 -4.207 1.00 0.00 94 ALA A CA 9
ATOM 13327 C C . ALA A 1 94 ? 1.734 -21.840 -2.977 1.00 0.00 94 ALA A C 9
ATOM 13328 O O . ALA A 1 94 ? 2.766 -22.448 -2.690 1.00 0.00 94 ALA A O 9
ATOM 13335 N N . LEU A 1 95 ? 0.623 -21.920 -2.252 1.00 0.00 95 LEU A N 9
ATOM 13336 C CA . LEU A 1 95 ? 0.551 -22.745 -1.051 1.00 0.00 95 LEU A CA 9
ATOM 13337 C C . LEU A 1 95 ? 0.949 -24.186 -1.355 1.00 0.00 95 LEU A C 9
ATOM 13338 O O . LEU A 1 95 ? 0.837 -24.661 -2.485 1.00 0.00 95 LEU A O 9
ATOM 13354 N N . PRO A 1 96 ? 1.424 -24.899 -0.323 1.00 0.00 96 PRO A N 9
ATOM 13355 C CA . PRO A 1 96 ? 1.846 -26.297 -0.454 1.00 0.00 96 PRO A CA 9
ATOM 13356 C C . PRO A 1 96 ? 0.669 -27.237 -0.690 1.00 0.00 96 PRO A C 9
ATOM 13357 O O . PRO A 1 96 ? -0.157 -27.448 0.198 1.00 0.00 96 PRO A O 9
ATOM 13368 N N . SER A 1 97 ? 0.600 -27.801 -1.892 1.00 0.00 97 SER A N 9
ATOM 13369 C CA . SER A 1 97 ? -0.478 -28.718 -2.245 1.00 0.00 97 SER A CA 9
ATOM 13370 C C . SER A 1 97 ? 0.004 -29.764 -3.245 1.00 0.00 97 SER A C 9
ATOM 13371 O O . SER A 1 97 ? 0.195 -29.471 -4.424 1.00 0.00 97 SER A O 9
ATOM 13379 N N . GLY A 1 98 ? 0.200 -30.988 -2.763 1.00 0.00 98 GLY A N 9
ATOM 13380 C CA . GLY A 1 98 ? 0.658 -32.061 -3.627 1.00 0.00 98 GLY A CA 9
ATOM 13381 C C . GLY A 1 98 ? 1.793 -32.855 -3.012 1.00 0.00 98 GLY A C 9
ATOM 13382 O O . GLY A 1 98 ? 1.588 -33.920 -2.429 1.00 0.00 98 GLY A O 9
ATOM 13386 N N . PRO A 1 99 ? 3.023 -32.335 -3.140 1.00 0.00 99 PRO A N 9
ATOM 13387 C CA . PRO A 1 99 ? 4.219 -32.988 -2.599 1.00 0.00 99 PRO A CA 9
ATOM 13388 C C . PRO A 1 99 ? 4.258 -32.956 -1.075 1.00 0.00 99 PRO A C 9
ATOM 13389 O O . PRO A 1 99 ? 5.216 -33.422 -0.460 1.00 0.00 99 PRO A O 9
ATOM 13400 N N . SER A 1 100 ? 3.210 -32.404 -0.473 1.00 0.00 100 SER A N 9
ATOM 13401 C CA . SER A 1 100 ? 3.126 -32.308 0.980 1.00 0.00 100 SER A CA 9
ATOM 13402 C C . SER A 1 100 ? 3.776 -33.519 1.643 1.00 0.00 100 SER A C 9
ATOM 13403 O O . SER A 1 100 ? 4.583 -33.379 2.561 1.00 0.00 100 SER A O 9
ATOM 13411 N N . SER A 1 101 ? 3.418 -34.708 1.169 1.00 0.00 101 SER A N 9
ATOM 13412 C CA . SER A 1 101 ? 3.963 -35.945 1.717 1.00 0.00 101 SER A CA 9
ATOM 13413 C C . SER A 1 101 ? 4.873 -36.633 0.704 1.00 0.00 101 SER A C 9
ATOM 13414 O O . SER A 1 101 ? 4.784 -36.384 -0.497 1.00 0.00 101 SER A O 9
ATOM 13422 N N . GLY A 1 102 ? 5.750 -37.500 1.200 1.00 0.00 102 GLY A N 9
ATOM 13423 C CA . GLY A 1 102 ? 6.665 -38.212 0.327 1.00 0.00 102 GLY A CA 9
ATOM 13424 C C . GLY A 1 102 ? 7.792 -38.881 1.089 1.00 0.00 102 GLY A C 9
ATOM 13425 O O . GLY A 1 102 ? 8.350 -39.879 0.634 1.00 0.00 102 GLY A O 9
ATOM 13429 N N . GLY A 1 1 ? 2.683 31.276 -0.246 1.00 0.00 1 GLY A N 10
ATOM 13430 C CA . GLY A 1 1 ? 3.840 30.402 -0.313 1.00 0.00 1 GLY A CA 10
ATOM 13431 C C . GLY A 1 1 ? 4.457 30.363 -1.697 1.00 0.00 1 GLY A C 10
ATOM 13432 O O . GLY A 1 1 ? 3.809 29.961 -2.662 1.00 0.00 1 GLY A O 10
ATOM 13436 N N . SER A 1 2 ? 5.715 30.783 -1.794 1.00 0.00 2 SER A N 10
ATOM 13437 C CA . SER A 1 2 ? 6.419 30.800 -3.071 1.00 0.00 2 SER A CA 10
ATOM 13438 C C . SER A 1 2 ? 6.839 29.391 -3.478 1.00 0.00 2 SER A C 10
ATOM 13439 O O . SER A 1 2 ? 6.656 28.983 -4.625 1.00 0.00 2 SER A O 10
ATOM 13447 N N . SER A 1 3 ? 7.405 28.652 -2.529 1.00 0.00 3 SER A N 10
ATOM 13448 C CA . SER A 1 3 ? 7.856 27.290 -2.788 1.00 0.00 3 SER A CA 10
ATOM 13449 C C . SER A 1 3 ? 6.676 26.324 -2.821 1.00 0.00 3 SER A C 10
ATOM 13450 O O . SER A 1 3 ? 6.448 25.638 -3.817 1.00 0.00 3 SER A O 10
ATOM 13458 N N . GLY A 1 4 ? 5.927 26.275 -1.723 1.00 0.00 4 GLY A N 10
ATOM 13459 C CA . GLY A 1 4 ? 4.779 25.391 -1.646 1.00 0.00 4 GLY A CA 10
ATOM 13460 C C . GLY A 1 4 ? 4.352 25.118 -0.218 1.00 0.00 4 GLY A C 10
ATOM 13461 O O . GLY A 1 4 ? 4.804 24.154 0.399 1.00 0.00 4 GLY A O 10
ATOM 13465 N N . SER A 1 5 ? 3.480 25.971 0.311 1.00 0.00 5 SER A N 10
ATOM 13466 C CA . SER A 1 5 ? 2.996 25.821 1.678 1.00 0.00 5 SER A CA 10
ATOM 13467 C C . SER A 1 5 ? 1.667 25.073 1.704 1.00 0.00 5 SER A C 10
ATOM 13468 O O . SER A 1 5 ? 0.746 25.394 0.952 1.00 0.00 5 SER A O 10
ATOM 13476 N N . SER A 1 6 ? 1.574 24.074 2.576 1.00 0.00 6 SER A N 10
ATOM 13477 C CA . SER A 1 6 ? 0.360 23.276 2.699 1.00 0.00 6 SER A CA 10
ATOM 13478 C C . SER A 1 6 ? -0.083 22.748 1.338 1.00 0.00 6 SER A C 10
ATOM 13479 O O . SER A 1 6 ? -1.276 22.667 1.049 1.00 0.00 6 SER A O 10
ATOM 13487 N N . GLY A 1 7 ? 0.889 22.388 0.505 1.00 0.00 7 GLY A N 10
ATOM 13488 C CA . GLY A 1 7 ? 0.580 21.871 -0.816 1.00 0.00 7 GLY A CA 10
ATOM 13489 C C . GLY A 1 7 ? 0.320 20.378 -0.808 1.00 0.00 7 GLY A C 10
ATOM 13490 O O . GLY A 1 7 ? -0.087 19.802 0.201 1.00 0.00 7 GLY A O 10
ATOM 13494 N N . PRO A 1 8 ? 0.556 19.726 -1.957 1.00 0.00 8 PRO A N 10
ATOM 13495 C CA . PRO A 1 8 ? 0.350 18.282 -2.104 1.00 0.00 8 PRO A CA 10
ATOM 13496 C C . PRO A 1 8 ? 1.372 17.468 -1.318 1.00 0.00 8 PRO A C 10
ATOM 13497 O O . PRO A 1 8 ? 2.192 18.022 -0.588 1.00 0.00 8 PRO A O 10
ATOM 13508 N N . ALA A 1 9 ? 1.316 16.149 -1.474 1.00 0.00 9 ALA A N 10
ATOM 13509 C CA . ALA A 1 9 ? 2.239 15.259 -0.781 1.00 0.00 9 ALA A CA 10
ATOM 13510 C C . ALA A 1 9 ? 3.125 14.508 -1.769 1.00 0.00 9 ALA A C 10
ATOM 13511 O O . ALA A 1 9 ? 2.676 14.113 -2.846 1.00 0.00 9 ALA A O 10
ATOM 13518 N N . LYS A 1 10 ? 4.386 14.314 -1.398 1.00 0.00 10 LYS A N 10
ATOM 13519 C CA . LYS A 1 10 ? 5.336 13.610 -2.251 1.00 0.00 10 LYS A CA 10
ATOM 13520 C C . LYS A 1 10 ? 5.904 12.387 -1.539 1.00 0.00 10 LYS A C 10
ATOM 13521 O O . LYS A 1 10 ? 6.410 12.486 -0.421 1.00 0.00 10 LYS A O 10
ATOM 13540 N N . PHE A 1 11 ? 5.817 11.234 -2.194 1.00 0.00 11 PHE A N 10
ATOM 13541 C CA . PHE A 1 11 ? 6.323 9.991 -1.623 1.00 0.00 11 PHE A CA 10
ATOM 13542 C C . PHE A 1 11 ? 7.795 10.126 -1.244 1.00 0.00 11 PHE A C 10
ATOM 13543 O O . PHE A 1 11 ? 8.660 10.274 -2.108 1.00 0.00 11 PHE A O 10
ATOM 13560 N N . THR A 1 12 ? 8.073 10.074 0.055 1.00 0.00 12 THR A N 10
ATOM 13561 C CA . THR A 1 12 ? 9.439 10.193 0.550 1.00 0.00 12 THR A CA 10
ATOM 13562 C C . THR A 1 12 ? 10.169 8.857 0.474 1.00 0.00 12 THR A C 10
ATOM 13563 O O . THR A 1 12 ? 11.348 8.803 0.127 1.00 0.00 12 THR A O 10
ATOM 13574 N N . GLU A 1 13 ? 9.459 7.781 0.800 1.00 0.00 13 GLU A N 10
ATOM 13575 C CA . GLU A 1 13 ? 10.042 6.444 0.769 1.00 0.00 13 GLU A CA 10
ATOM 13576 C C . GLU A 1 13 ? 9.503 5.644 -0.413 1.00 0.00 13 GLU A C 10
ATOM 13577 O O . GLU A 1 13 ? 10.144 4.706 -0.886 1.00 0.00 13 GLU A O 10
ATOM 13589 N N . GLY A 1 14 ? 8.319 6.021 -0.886 1.00 0.00 14 GLY A N 10
ATOM 13590 C CA . GLY A 1 14 ? 7.712 5.328 -2.007 1.00 0.00 14 GLY A CA 10
ATOM 13591 C C . GLY A 1 14 ? 7.474 3.859 -1.721 1.00 0.00 14 GLY A C 10
ATOM 13592 O O . GLY A 1 14 ? 7.893 3.345 -0.683 1.00 0.00 14 GLY A O 10
ATOM 13596 N N . LEU A 1 15 ? 6.799 3.181 -2.642 1.00 0.00 15 LEU A N 10
ATOM 13597 C CA . LEU A 1 15 ? 6.504 1.761 -2.483 1.00 0.00 15 LEU A CA 10
ATOM 13598 C C . LEU A 1 15 ? 7.781 0.929 -2.539 1.00 0.00 15 LEU A C 10
ATOM 13599 O O . LEU A 1 15 ? 8.863 1.453 -2.804 1.00 0.00 15 LEU A O 10
ATOM 13615 N N . ARG A 1 16 ? 7.647 -0.369 -2.289 1.00 0.00 16 ARG A N 10
ATOM 13616 C CA . ARG A 1 16 ? 8.791 -1.273 -2.311 1.00 0.00 16 ARG A CA 10
ATOM 13617 C C . ARG A 1 16 ? 8.343 -2.710 -2.564 1.00 0.00 16 ARG A C 10
ATOM 13618 O O . ARG A 1 16 ? 7.532 -3.258 -1.819 1.00 0.00 16 ARG A O 10
ATOM 13639 N N . ASN A 1 17 ? 8.878 -3.313 -3.621 1.00 0.00 17 ASN A N 10
ATOM 13640 C CA . ASN A 1 17 ? 8.532 -4.685 -3.973 1.00 0.00 17 ASN A CA 10
ATOM 13641 C C . ASN A 1 17 ? 8.595 -5.593 -2.749 1.00 0.00 17 ASN A C 10
ATOM 13642 O O . ASN A 1 17 ? 9.637 -5.711 -2.105 1.00 0.00 17 ASN A O 10
ATOM 13653 N N . GLU A 1 18 ? 7.473 -6.233 -2.435 1.00 0.00 18 GLU A N 10
ATOM 13654 C CA . GLU A 1 18 ? 7.401 -7.131 -1.288 1.00 0.00 18 GLU A CA 10
ATOM 13655 C C . GLU A 1 18 ? 6.971 -8.530 -1.718 1.00 0.00 18 GLU A C 10
ATOM 13656 O O . GLU A 1 18 ? 6.658 -8.763 -2.886 1.00 0.00 18 GLU A O 10
ATOM 13668 N N . GLU A 1 19 ? 6.960 -9.458 -0.767 1.00 0.00 19 GLU A N 10
ATOM 13669 C CA . GLU A 1 19 ? 6.570 -10.835 -1.047 1.00 0.00 19 GLU A CA 10
ATOM 13670 C C . GLU A 1 19 ? 5.402 -11.261 -0.163 1.00 0.00 19 GLU A C 10
ATOM 13671 O O . GLU A 1 19 ? 5.073 -10.591 0.815 1.00 0.00 19 GLU A O 10
ATOM 13683 N N . ALA A 1 20 ? 4.778 -12.380 -0.516 1.00 0.00 20 ALA A N 10
ATOM 13684 C CA . ALA A 1 20 ? 3.647 -12.897 0.245 1.00 0.00 20 ALA A CA 10
ATOM 13685 C C . ALA A 1 20 ? 3.280 -14.307 -0.205 1.00 0.00 20 ALA A C 10
ATOM 13686 O O . ALA A 1 20 ? 3.715 -14.765 -1.262 1.00 0.00 20 ALA A O 10
ATOM 13693 N N . VAL A 1 21 ? 2.479 -14.992 0.604 1.00 0.00 21 VAL A N 10
ATOM 13694 C CA . VAL A 1 21 ? 2.053 -16.350 0.289 1.00 0.00 21 VAL A CA 10
ATOM 13695 C C . VAL A 1 21 ? 0.572 -16.393 -0.071 1.00 0.00 21 VAL A C 10
ATOM 13696 O O . VAL A 1 21 ? -0.238 -15.673 0.511 1.00 0.00 21 VAL A O 10
ATOM 13709 N N . GLU A 1 22 ? 0.227 -17.243 -1.033 1.00 0.00 22 GLU A N 10
ATOM 13710 C CA . GLU A 1 22 ? -1.158 -17.379 -1.470 1.00 0.00 22 GLU A CA 10
ATOM 13711 C C . GLU A 1 22 ? -2.104 -17.423 -0.274 1.00 0.00 22 GLU A C 10
ATOM 13712 O O . GLU A 1 22 ? -1.777 -17.986 0.770 1.00 0.00 22 GLU A O 10
ATOM 13724 N N . GLY A 1 23 ? -3.280 -16.824 -0.435 1.00 0.00 23 GLY A N 10
ATOM 13725 C CA . GLY A 1 23 ? -4.256 -16.805 0.639 1.00 0.00 23 GLY A CA 10
ATOM 13726 C C . GLY A 1 23 ? -3.975 -15.721 1.660 1.00 0.00 23 GLY A C 10
ATOM 13727 O O . GLY A 1 23 ? -4.896 -15.078 2.162 1.00 0.00 23 GLY A O 10
ATOM 13731 N N . ALA A 1 24 ? -2.698 -15.518 1.968 1.00 0.00 24 ALA A N 10
ATOM 13732 C CA . ALA A 1 24 ? -2.298 -14.503 2.935 1.00 0.00 24 ALA A CA 10
ATOM 13733 C C . ALA A 1 24 ? -2.773 -13.119 2.508 1.00 0.00 24 ALA A C 10
ATOM 13734 O O . ALA A 1 24 ? -3.453 -12.971 1.491 1.00 0.00 24 ALA A O 10
ATOM 13741 N N . THR A 1 25 ? -2.413 -12.106 3.290 1.00 0.00 25 THR A N 10
ATOM 13742 C CA . THR A 1 25 ? -2.804 -10.734 2.993 1.00 0.00 25 THR A CA 10
ATOM 13743 C C . THR A 1 25 ? -1.582 -9.844 2.794 1.00 0.00 25 THR A C 10
ATOM 13744 O O . THR A 1 25 ? -0.825 -9.596 3.732 1.00 0.00 25 THR A O 10
ATOM 13755 N N . ALA A 1 26 ? -1.397 -9.367 1.568 1.00 0.00 26 ALA A N 10
ATOM 13756 C CA . ALA A 1 26 ? -0.268 -8.503 1.247 1.00 0.00 26 ALA A CA 10
ATOM 13757 C C . ALA A 1 26 ? -0.224 -7.292 2.173 1.00 0.00 26 ALA A C 10
ATOM 13758 O O . ALA A 1 26 ? -1.249 -6.870 2.708 1.00 0.00 26 ALA A O 10
ATOM 13765 N N . MET A 1 27 ? 0.970 -6.737 2.357 1.00 0.00 27 MET A N 10
ATOM 13766 C CA . MET A 1 27 ? 1.146 -5.573 3.219 1.00 0.00 27 MET A CA 10
ATOM 13767 C C . MET A 1 27 ? 1.992 -4.508 2.527 1.00 0.00 27 MET A C 10
ATOM 13768 O O . MET A 1 27 ? 3.221 -4.592 2.509 1.00 0.00 27 MET A O 10
ATOM 13782 N N . LEU A 1 28 ? 1.327 -3.508 1.960 1.00 0.00 28 LEU A N 10
ATOM 13783 C CA . LEU A 1 28 ? 2.018 -2.426 1.267 1.00 0.00 28 LEU A CA 10
ATOM 13784 C C . LEU A 1 28 ? 1.868 -1.111 2.024 1.00 0.00 28 LEU A C 10
ATOM 13785 O O . LEU A 1 28 ? 0.758 -0.702 2.364 1.00 0.00 28 LEU A O 10
ATOM 13801 N N . TRP A 1 29 ? 2.992 -0.452 2.284 1.00 0.00 29 TRP A N 10
ATOM 13802 C CA . TRP A 1 29 ? 2.985 0.819 2.999 1.00 0.00 29 TRP A CA 10
ATOM 13803 C C . TRP A 1 29 ? 3.890 1.835 2.311 1.00 0.00 29 TRP A C 10
ATOM 13804 O O . TRP A 1 29 ? 4.867 1.468 1.658 1.00 0.00 29 TRP A O 10
ATOM 13825 N N . CYS A 1 30 ? 3.558 3.113 2.462 1.00 0.00 30 CYS A N 10
ATOM 13826 C CA . CYS A 1 30 ? 4.341 4.183 1.854 1.00 0.00 30 CYS A CA 10
ATOM 13827 C C . CYS A 1 30 ? 4.323 5.433 2.727 1.00 0.00 30 CYS A C 10
ATOM 13828 O O . CYS A 1 30 ? 3.281 5.812 3.262 1.00 0.00 30 CYS A O 10
ATOM 13836 N N . GLU A 1 31 ? 5.482 6.069 2.867 1.00 0.00 31 GLU A N 10
ATOM 13837 C CA . GLU A 1 31 ? 5.598 7.275 3.677 1.00 0.00 31 GLU A CA 10
ATOM 13838 C C . GLU A 1 31 ? 5.792 8.506 2.796 1.00 0.00 31 GLU A C 10
ATOM 13839 O O . GLU A 1 31 ? 6.717 8.564 1.985 1.00 0.00 31 GLU A O 10
ATOM 13851 N N . LEU A 1 32 ? 4.913 9.488 2.960 1.00 0.00 32 LEU A N 10
ATOM 13852 C CA . LEU A 1 32 ? 4.985 10.718 2.180 1.00 0.00 32 LEU A CA 10
ATOM 13853 C C . LEU A 1 32 ? 5.531 11.866 3.023 1.00 0.00 32 LEU A C 10
ATOM 13854 O O . LEU A 1 32 ? 5.769 11.712 4.221 1.00 0.00 32 LEU A O 10
ATOM 13870 N N . SER A 1 33 ? 5.726 13.019 2.389 1.00 0.00 33 SER A N 10
ATOM 13871 C CA . SER A 1 33 ? 6.245 14.193 3.081 1.00 0.00 33 SER A CA 10
ATOM 13872 C C . SER A 1 33 ? 5.223 14.733 4.076 1.00 0.00 33 SER A C 10
ATOM 13873 O O . SER A 1 33 ? 5.580 15.387 5.057 1.00 0.00 33 SER A O 10
ATOM 13881 N N . LYS A 1 34 ? 3.950 14.456 3.817 1.00 0.00 34 LYS A N 10
ATOM 13882 C CA . LYS A 1 34 ? 2.874 14.911 4.689 1.00 0.00 34 LYS A CA 10
ATOM 13883 C C . LYS A 1 34 ? 1.623 14.061 4.499 1.00 0.00 34 LYS A C 10
ATOM 13884 O O . LYS A 1 34 ? 1.397 13.501 3.427 1.00 0.00 34 LYS A O 10
ATOM 13903 N N . VAL A 1 35 ? 0.810 13.969 5.548 1.00 0.00 35 VAL A N 10
ATOM 13904 C CA . VAL A 1 35 ? -0.420 13.189 5.495 1.00 0.00 35 VAL A CA 10
ATOM 13905 C C . VAL A 1 35 ? -1.281 13.599 4.306 1.00 0.00 35 VAL A C 10
ATOM 13906 O O . VAL A 1 35 ? -1.758 14.732 4.233 1.00 0.00 35 VAL A O 10
ATOM 13919 N N . ALA A 1 36 ? -1.477 12.671 3.375 1.00 0.00 36 ALA A N 10
ATOM 13920 C CA . ALA A 1 36 ? -2.283 12.935 2.190 1.00 0.00 36 ALA A CA 10
ATOM 13921 C C . ALA A 1 36 ? -3.027 11.682 1.742 1.00 0.00 36 ALA A C 10
ATOM 13922 O O . ALA A 1 36 ? -2.564 10.556 1.925 1.00 0.00 36 ALA A O 10
ATOM 13929 N N . PRO A 1 37 ? -4.210 11.879 1.140 1.00 0.00 37 PRO A N 10
ATOM 13930 C CA . PRO A 1 37 ? -5.044 10.776 0.654 1.00 0.00 37 PRO A CA 10
ATOM 13931 C C . PRO A 1 37 ? -4.434 10.078 -0.557 1.00 0.00 37 PRO A C 10
ATOM 13932 O O . PRO A 1 37 ? -4.283 10.678 -1.621 1.00 0.00 37 PRO A O 10
ATOM 13943 N N . VAL A 1 38 ? -4.084 8.807 -0.387 1.00 0.00 38 VAL A N 10
ATOM 13944 C CA . VAL A 1 38 ? -3.492 8.027 -1.467 1.00 0.00 38 VAL A CA 10
ATOM 13945 C C . VAL A 1 38 ? -4.537 7.155 -2.153 1.00 0.00 38 VAL A C 10
ATOM 13946 O O . VAL A 1 38 ? -5.636 6.963 -1.634 1.00 0.00 38 VAL A O 10
ATOM 13959 N N . GLU A 1 39 ? -4.187 6.629 -3.323 1.00 0.00 39 GLU A N 10
ATOM 13960 C CA . GLU A 1 39 ? -5.096 5.777 -4.080 1.00 0.00 39 GLU A CA 10
ATOM 13961 C C . GLU A 1 39 ? -4.382 4.522 -4.573 1.00 0.00 39 GLU A C 10
ATOM 13962 O O . GLU A 1 39 ? -3.527 4.587 -5.455 1.00 0.00 39 GLU A O 10
ATOM 13974 N N . TRP A 1 40 ? -4.740 3.380 -3.995 1.00 0.00 40 TRP A N 10
ATOM 13975 C CA . TRP A 1 40 ? -4.133 2.109 -4.375 1.00 0.00 40 TRP A CA 10
ATOM 13976 C C . TRP A 1 40 ? -4.848 1.503 -5.577 1.00 0.00 40 TRP A C 10
ATOM 13977 O O . TRP A 1 40 ? -6.076 1.429 -5.609 1.00 0.00 40 TRP A O 10
ATOM 13998 N N . ARG A 1 41 ? -4.071 1.070 -6.565 1.00 0.00 41 ARG A N 10
ATOM 13999 C CA . ARG A 1 41 ? -4.631 0.471 -7.771 1.00 0.00 41 ARG A CA 10
ATOM 14000 C C . ARG A 1 41 ? -3.691 -0.590 -8.337 1.00 0.00 41 ARG A C 10
ATOM 14001 O O . ARG A 1 41 ? -2.473 -0.502 -8.183 1.00 0.00 41 ARG A O 10
ATOM 14022 N N . LYS A 1 42 ? -4.266 -1.592 -8.993 1.00 0.00 42 LYS A N 10
ATOM 14023 C CA . LYS A 1 42 ? -3.482 -2.670 -9.584 1.00 0.00 42 LYS A CA 10
ATOM 14024 C C . LYS A 1 42 ? -3.627 -2.679 -11.102 1.00 0.00 42 LYS A C 10
ATOM 14025 O O . LYS A 1 42 ? -4.454 -3.404 -11.652 1.00 0.00 42 LYS A O 10
ATOM 14044 N N . GLY A 1 43 ? -2.815 -1.869 -11.775 1.00 0.00 43 GLY A N 10
ATOM 14045 C CA . GLY A 1 43 ? -2.868 -1.801 -13.224 1.00 0.00 43 GLY A CA 10
ATOM 14046 C C . GLY A 1 43 ? -4.277 -1.588 -13.743 1.00 0.00 43 GLY A C 10
ATOM 14047 O O . GLY A 1 43 ? -4.913 -0.569 -13.474 1.00 0.00 43 GLY A O 10
ATOM 14051 N N . PRO A 1 44 ? -4.784 -2.567 -14.507 1.00 0.00 44 PRO A N 10
ATOM 14052 C CA . PRO A 1 44 ? -6.131 -2.504 -15.082 1.00 0.00 44 PRO A CA 10
ATOM 14053 C C . PRO A 1 44 ? -7.220 -2.634 -14.023 1.00 0.00 44 PRO A C 10
ATOM 14054 O O . PRO A 1 44 ? -8.377 -2.292 -14.265 1.00 0.00 44 PRO A O 10
ATOM 14065 N N . GLU A 1 45 ? -6.841 -3.130 -12.849 1.00 0.00 45 GLU A N 10
ATOM 14066 C CA . GLU A 1 45 ? -7.787 -3.304 -11.753 1.00 0.00 45 GLU A CA 10
ATOM 14067 C C . GLU A 1 45 ? -7.887 -2.034 -10.913 1.00 0.00 45 GLU A C 10
ATOM 14068 O O . GLU A 1 45 ? -7.252 -1.025 -11.217 1.00 0.00 45 GLU A O 10
ATOM 14080 N N . ASN A 1 46 ? -8.691 -2.092 -9.856 1.00 0.00 46 ASN A N 10
ATOM 14081 C CA . ASN A 1 46 ? -8.876 -0.947 -8.972 1.00 0.00 46 ASN A CA 10
ATOM 14082 C C . ASN A 1 46 ? -8.952 -1.391 -7.515 1.00 0.00 46 ASN A C 10
ATOM 14083 O O . ASN A 1 46 ? -9.599 -2.388 -7.191 1.00 0.00 46 ASN A O 10
ATOM 14094 N N . LEU A 1 47 ? -8.288 -0.645 -6.639 1.00 0.00 47 LEU A N 10
ATOM 14095 C CA . LEU A 1 47 ? -8.281 -0.961 -5.215 1.00 0.00 47 LEU A CA 10
ATOM 14096 C C . LEU A 1 47 ? -8.648 0.265 -4.384 1.00 0.00 47 LEU A C 10
ATOM 14097 O O . LEU A 1 47 ? -8.314 1.394 -4.744 1.00 0.00 47 LEU A O 10
ATOM 14113 N N . ARG A 1 48 ? -9.333 0.034 -3.269 1.00 0.00 48 ARG A N 10
ATOM 14114 C CA . ARG A 1 48 ? -9.744 1.119 -2.386 1.00 0.00 48 ARG A CA 10
ATOM 14115 C C . ARG A 1 48 ? -10.275 0.572 -1.064 1.00 0.00 48 ARG A C 10
ATOM 14116 O O . ARG A 1 48 ? -10.508 -0.629 -0.926 1.00 0.00 48 ARG A O 10
ATOM 14137 N N . ASP A 1 49 ? -10.464 1.461 -0.095 1.00 0.00 49 ASP A N 10
ATOM 14138 C CA . ASP A 1 49 ? -10.968 1.069 1.215 1.00 0.00 49 ASP A CA 10
ATOM 14139 C C . ASP A 1 49 ? -12.418 0.603 1.123 1.00 0.00 49 ASP A C 10
ATOM 14140 O O . ASP A 1 49 ? -13.310 1.379 0.783 1.00 0.00 49 ASP A O 10
ATOM 14149 N N . GLY A 1 50 ? -12.645 -0.672 1.427 1.00 0.00 50 GLY A N 10
ATOM 14150 C CA . GLY A 1 50 ? -13.988 -1.220 1.370 1.00 0.00 50 GLY A CA 10
ATOM 14151 C C . GLY A 1 50 ? -14.173 -2.398 2.305 1.00 0.00 50 GLY A C 10
ATOM 14152 O O . GLY A 1 50 ? -14.032 -2.263 3.521 1.00 0.00 50 GLY A O 10
ATOM 14156 N N . ASP A 1 51 ? -14.491 -3.557 1.738 1.00 0.00 51 ASP A N 10
ATOM 14157 C CA . ASP A 1 51 ? -14.696 -4.765 2.529 1.00 0.00 51 ASP A CA 10
ATOM 14158 C C . ASP A 1 51 ? -13.459 -5.656 2.491 1.00 0.00 51 ASP A C 10
ATOM 14159 O O . ASP A 1 51 ? -12.755 -5.800 3.491 1.00 0.00 51 ASP A O 10
ATOM 14168 N N . ARG A 1 52 ? -13.201 -6.253 1.332 1.00 0.00 52 ARG A N 10
ATOM 14169 C CA . ARG A 1 52 ? -12.050 -7.132 1.165 1.00 0.00 52 ARG A CA 10
ATOM 14170 C C . ARG A 1 52 ? -10.747 -6.343 1.245 1.00 0.00 52 ARG A C 10
ATOM 14171 O O . ARG A 1 52 ? -9.755 -6.818 1.800 1.00 0.00 52 ARG A O 10
ATOM 14192 N N . TYR A 1 53 ? -10.756 -5.137 0.688 1.00 0.00 53 TYR A N 10
ATOM 14193 C CA . TYR A 1 53 ? -9.574 -4.283 0.695 1.00 0.00 53 TYR A CA 10
ATOM 14194 C C . TYR A 1 53 ? -9.530 -3.423 1.954 1.00 0.00 53 TYR A C 10
ATOM 14195 O O . TYR A 1 53 ? -10.223 -2.410 2.051 1.00 0.00 53 TYR A O 10
ATOM 14213 N N . ILE A 1 54 ? -8.710 -3.835 2.915 1.00 0.00 54 ILE A N 10
ATOM 14214 C CA . ILE A 1 54 ? -8.574 -3.102 4.168 1.00 0.00 54 ILE A CA 10
ATOM 14215 C C . ILE A 1 54 ? -7.506 -2.019 4.057 1.00 0.00 54 ILE A C 10
ATOM 14216 O O . ILE A 1 54 ? -6.315 -2.287 4.219 1.00 0.00 54 ILE A O 10
ATOM 14232 N N . LEU A 1 55 ? -7.940 -0.794 3.782 1.00 0.00 55 LEU A N 10
ATOM 14233 C CA . LEU A 1 55 ? -7.021 0.332 3.652 1.00 0.00 55 LEU A CA 10
ATOM 14234 C C . LEU A 1 55 ? -6.992 1.162 4.931 1.00 0.00 55 LEU A C 10
ATOM 14235 O O . LEU A 1 55 ? -8.031 1.419 5.540 1.00 0.00 55 LEU A O 10
ATOM 14251 N N . ARG A 1 56 ? -5.796 1.581 5.332 1.00 0.00 56 ARG A N 10
ATOM 14252 C CA . ARG A 1 56 ? -5.633 2.384 6.538 1.00 0.00 56 ARG A CA 10
ATOM 14253 C C . ARG A 1 56 ? -4.614 3.498 6.316 1.00 0.00 56 ARG A C 10
ATOM 14254 O O . ARG A 1 56 ? -3.847 3.467 5.354 1.00 0.00 56 ARG A O 10
ATOM 14275 N N . GLN A 1 57 ? -4.613 4.479 7.212 1.00 0.00 57 GLN A N 10
ATOM 14276 C CA . GLN A 1 57 ? -3.689 5.603 7.113 1.00 0.00 57 GLN A CA 10
ATOM 14277 C C . GLN A 1 57 ? -3.494 6.269 8.471 1.00 0.00 57 GLN A C 10
ATOM 14278 O O . GLN A 1 57 ? -4.426 6.846 9.029 1.00 0.00 57 GLN A O 10
ATOM 14292 N N . GLU A 1 58 ? -2.275 6.183 8.997 1.00 0.00 58 GLU A N 10
ATOM 14293 C CA . GLU A 1 58 ? -1.959 6.776 10.290 1.00 0.00 58 GLU A CA 10
ATOM 14294 C C . GLU A 1 58 ? -1.155 8.061 10.117 1.00 0.00 58 GLU A C 10
ATOM 14295 O O . GLU A 1 58 ? -0.375 8.441 10.990 1.00 0.00 58 GLU A O 10
ATOM 14307 N N . GLY A 1 59 ? -1.352 8.727 8.983 1.00 0.00 59 GLY A N 10
ATOM 14308 C CA . GLY A 1 59 ? -0.638 9.962 8.715 1.00 0.00 59 GLY A CA 10
ATOM 14309 C C . GLY A 1 59 ? 0.153 9.906 7.423 1.00 0.00 59 GLY A C 10
ATOM 14310 O O . GLY A 1 59 ? -0.379 9.537 6.375 1.00 0.00 59 GLY A O 10
ATOM 14314 N N . THR A 1 60 ? 1.429 10.274 7.496 1.00 0.00 60 THR A N 10
ATOM 14315 C CA . THR A 1 60 ? 2.294 10.266 6.323 1.00 0.00 60 THR A CA 10
ATOM 14316 C C . THR A 1 60 ? 2.524 8.846 5.819 1.00 0.00 60 THR A C 10
ATOM 14317 O O . THR A 1 60 ? 2.930 8.642 4.674 1.00 0.00 60 THR A O 10
ATOM 14328 N N . ARG A 1 61 ? 2.262 7.868 6.679 1.00 0.00 61 ARG A N 10
ATOM 14329 C CA . ARG A 1 61 ? 2.441 6.466 6.320 1.00 0.00 61 ARG A CA 10
ATOM 14330 C C . ARG A 1 61 ? 1.097 5.802 6.034 1.00 0.00 61 ARG A C 10
ATOM 14331 O O . ARG A 1 61 ? 0.139 5.968 6.790 1.00 0.00 61 ARG A O 10
ATOM 14352 N N . CYS A 1 62 ? 1.034 5.052 4.940 1.00 0.00 62 CYS A N 10
ATOM 14353 C CA . CYS A 1 62 ? -0.192 4.364 4.554 1.00 0.00 62 CYS A CA 10
ATOM 14354 C C . CYS A 1 62 ? -0.035 2.853 4.693 1.00 0.00 62 CYS A C 10
ATOM 14355 O O . CYS A 1 62 ? 1.064 2.353 4.932 1.00 0.00 62 CYS A O 10
ATOM 14363 N N . GLU A 1 63 ? -1.142 2.132 4.544 1.00 0.00 63 GLU A N 10
ATOM 14364 C CA . GLU A 1 63 ? -1.126 0.678 4.655 1.00 0.00 63 GLU A CA 10
ATOM 14365 C C . GLU A 1 63 ? -2.291 0.061 3.887 1.00 0.00 63 GLU A C 10
ATOM 14366 O O . GLU A 1 63 ? -3.454 0.377 4.141 1.00 0.00 63 GLU A O 10
ATOM 14378 N N . LEU A 1 64 ? -1.971 -0.821 2.947 1.00 0.00 64 LEU A N 10
ATOM 14379 C CA . LEU A 1 64 ? -2.990 -1.483 2.140 1.00 0.00 64 LEU A CA 10
ATOM 14380 C C . LEU A 1 64 ? -2.979 -2.990 2.378 1.00 0.00 64 LEU A C 10
ATOM 14381 O O . LEU A 1 64 ? -1.928 -3.628 2.329 1.00 0.00 64 LEU A O 10
ATOM 14397 N N . GLN A 1 65 ? -4.156 -3.552 2.634 1.00 0.00 65 GLN A N 10
ATOM 14398 C CA . GLN A 1 65 ? -4.282 -4.984 2.878 1.00 0.00 65 GLN A CA 10
ATOM 14399 C C . GLN A 1 65 ? -5.195 -5.635 1.845 1.00 0.00 65 GLN A C 10
ATOM 14400 O O . GLN A 1 65 ? -6.307 -5.165 1.603 1.00 0.00 65 GLN A O 10
ATOM 14414 N N . ILE A 1 66 ? -4.718 -6.717 1.239 1.00 0.00 66 ILE A N 10
ATOM 14415 C CA . ILE A 1 66 ? -5.493 -7.431 0.232 1.00 0.00 66 ILE A CA 10
ATOM 14416 C C . ILE A 1 66 ? -5.878 -8.823 0.721 1.00 0.00 66 ILE A C 10
ATOM 14417 O O . ILE A 1 66 ? -5.146 -9.791 0.512 1.00 0.00 66 ILE A O 10
ATOM 14433 N N . CYS A 1 67 ? -7.033 -8.917 1.371 1.00 0.00 67 CYS A N 10
ATOM 14434 C CA . CYS A 1 67 ? -7.518 -10.191 1.890 1.00 0.00 67 CYS A CA 10
ATOM 14435 C C . CYS A 1 67 ? -7.735 -11.191 0.759 1.00 0.00 67 CYS A C 10
ATOM 14436 O O . CYS A 1 67 ? -8.503 -10.938 -0.168 1.00 0.00 67 CYS A O 10
ATOM 14444 N N . GLY A 1 68 ? -7.051 -12.328 0.841 1.00 0.00 68 GLY A N 10
ATOM 14445 C CA . GLY A 1 68 ? -7.181 -13.348 -0.183 1.00 0.00 68 GLY A CA 10
ATOM 14446 C C . GLY A 1 68 ? -6.180 -13.173 -1.307 1.00 0.00 68 GLY A C 10
ATOM 14447 O O . GLY A 1 68 ? -6.534 -12.726 -2.399 1.00 0.00 68 GLY A O 10
ATOM 14451 N N . LEU A 1 69 ? -4.927 -13.522 -1.041 1.00 0.00 69 LEU A N 10
ATOM 14452 C CA . LEU A 1 69 ? -3.870 -13.400 -2.039 1.00 0.00 69 LEU A CA 10
ATOM 14453 C C . LEU A 1 69 ? -3.883 -14.588 -2.995 1.00 0.00 69 LEU A C 10
ATOM 14454 O O . LEU A 1 69 ? -4.529 -15.602 -2.732 1.00 0.00 69 LEU A O 10
ATOM 14470 N N . ALA A 1 70 ? -3.164 -14.456 -4.105 1.00 0.00 70 ALA A N 10
ATOM 14471 C CA . ALA A 1 70 ? -3.090 -15.520 -5.098 1.00 0.00 70 ALA A CA 10
ATOM 14472 C C . ALA A 1 70 ? -2.107 -15.166 -6.210 1.00 0.00 70 ALA A C 10
ATOM 14473 O O . ALA A 1 70 ? -1.836 -13.992 -6.460 1.00 0.00 70 ALA A O 10
ATOM 14480 N N . MET A 1 71 ? -1.577 -16.189 -6.872 1.00 0.00 71 MET A N 10
ATOM 14481 C CA . MET A 1 71 ? -0.625 -15.985 -7.958 1.00 0.00 71 MET A CA 10
ATOM 14482 C C . MET A 1 71 ? -0.999 -14.760 -8.786 1.00 0.00 71 MET A C 10
ATOM 14483 O O . MET A 1 71 ? -0.129 -14.025 -9.253 1.00 0.00 71 MET A O 10
ATOM 14497 N N . ALA A 1 72 ? -2.298 -14.546 -8.964 1.00 0.00 72 ALA A N 10
ATOM 14498 C CA . ALA A 1 72 ? -2.787 -13.409 -9.734 1.00 0.00 72 ALA A CA 10
ATOM 14499 C C . ALA A 1 72 ? -2.340 -12.091 -9.111 1.00 0.00 72 ALA A C 10
ATOM 14500 O O . ALA A 1 72 ? -1.756 -11.241 -9.784 1.00 0.00 72 ALA A O 10
ATOM 14507 N N . ASP A 1 73 ? -2.618 -11.926 -7.822 1.00 0.00 73 ASP A N 10
ATOM 14508 C CA . ASP A 1 73 ? -2.244 -10.711 -7.108 1.00 0.00 73 ASP A CA 10
ATOM 14509 C C . ASP A 1 73 ? -0.822 -10.288 -7.463 1.00 0.00 73 ASP A C 10
ATOM 14510 O O . ASP A 1 73 ? -0.543 -9.103 -7.641 1.00 0.00 73 ASP A O 10
ATOM 14519 N N . ALA A 1 74 ? 0.073 -11.265 -7.564 1.00 0.00 74 ALA A N 10
ATOM 14520 C CA . ALA A 1 74 ? 1.465 -10.994 -7.899 1.00 0.00 74 ALA A CA 10
ATOM 14521 C C . ALA A 1 74 ? 1.576 -10.245 -9.222 1.00 0.00 74 ALA A C 10
ATOM 14522 O O . ALA A 1 74 ? 1.328 -10.808 -10.288 1.00 0.00 74 ALA A O 10
ATOM 14529 N N . GLY A 1 75 ? 1.950 -8.971 -9.146 1.00 0.00 75 GLY A N 10
ATOM 14530 C CA . GLY A 1 75 ? 2.086 -8.166 -10.346 1.00 0.00 75 GLY A CA 10
ATOM 14531 C C . GLY A 1 75 ? 2.757 -6.834 -10.076 1.00 0.00 75 GLY A C 10
ATOM 14532 O O . GLY A 1 75 ? 3.929 -6.787 -9.704 1.00 0.00 75 GLY A O 10
ATOM 14536 N N . GLU A 1 76 ? 2.013 -5.749 -10.266 1.00 0.00 76 GLU A N 10
ATOM 14537 C CA . GLU A 1 76 ? 2.546 -4.409 -10.044 1.00 0.00 76 GLU A CA 10
ATOM 14538 C C . GLU A 1 76 ? 1.487 -3.498 -9.430 1.00 0.00 76 GLU A C 10
ATOM 14539 O O . GLU A 1 76 ? 0.520 -3.118 -10.091 1.00 0.00 76 GLU A O 10
ATOM 14551 N N . TYR A 1 77 ? 1.676 -3.152 -8.162 1.00 0.00 77 TYR A N 10
ATOM 14552 C CA . TYR A 1 77 ? 0.737 -2.288 -7.457 1.00 0.00 77 TYR A CA 10
ATOM 14553 C C . TYR A 1 77 ? 1.168 -0.827 -7.547 1.00 0.00 77 TYR A C 10
ATOM 14554 O O . TYR A 1 77 ? 2.339 -0.499 -7.352 1.00 0.00 77 TYR A O 10
ATOM 14572 N N . LEU A 1 78 ? 0.212 0.048 -7.842 1.00 0.00 78 LEU A N 10
ATOM 14573 C CA . LEU A 1 78 ? 0.490 1.475 -7.958 1.00 0.00 78 LEU A CA 10
ATOM 14574 C C . LEU A 1 78 ? -0.208 2.257 -6.849 1.00 0.00 78 LEU A C 10
ATOM 14575 O O . LEU A 1 78 ? -1.286 1.877 -6.392 1.00 0.00 78 LEU A O 10
ATOM 14591 N N . CYS A 1 79 ? 0.413 3.352 -6.424 1.00 0.00 79 CYS A N 10
ATOM 14592 C CA . CYS A 1 79 ? -0.149 4.189 -5.370 1.00 0.00 79 CYS A CA 10
ATOM 14593 C C . CYS A 1 79 ? -0.156 5.656 -5.787 1.00 0.00 79 CYS A C 10
ATOM 14594 O O . CYS A 1 79 ? 0.867 6.338 -5.712 1.00 0.00 79 CYS A O 10
ATOM 14602 N N . VAL A 1 80 ? -1.314 6.136 -6.227 1.00 0.00 80 VAL A N 10
ATOM 14603 C CA . VAL A 1 80 ? -1.454 7.522 -6.657 1.00 0.00 80 VAL A CA 10
ATOM 14604 C C . VAL A 1 80 ? -1.953 8.403 -5.517 1.00 0.00 80 VAL A C 10
ATOM 14605 O O . VAL A 1 80 ? -2.980 8.116 -4.900 1.00 0.00 80 VAL A O 10
ATOM 14618 N N . CYS A 1 81 ? -1.221 9.477 -5.242 1.00 0.00 81 CYS A N 10
ATOM 14619 C CA . CYS A 1 81 ? -1.589 10.401 -4.175 1.00 0.00 81 CYS A CA 10
ATOM 14620 C C . CYS A 1 81 ? -1.983 11.759 -4.744 1.00 0.00 81 CYS A C 10
ATOM 14621 O O . CYS A 1 81 ? -1.526 12.799 -4.271 1.00 0.00 81 CYS A O 10
ATOM 14629 N N . GLY A 1 82 ? -2.835 11.743 -5.766 1.00 0.00 82 GLY A N 10
ATOM 14630 C CA . GLY A 1 82 ? -3.275 12.979 -6.384 1.00 0.00 82 GLY A CA 10
ATOM 14631 C C . GLY A 1 82 ? -2.413 13.375 -7.567 1.00 0.00 82 GLY A C 10
ATOM 14632 O O . GLY A 1 82 ? -2.727 13.043 -8.709 1.00 0.00 82 GLY A O 10
ATOM 14636 N N . GLN A 1 83 ? -1.325 14.088 -7.292 1.00 0.00 83 GLN A N 10
ATOM 14637 C CA . GLN A 1 83 ? -0.417 14.531 -8.343 1.00 0.00 83 GLN A CA 10
ATOM 14638 C C . GLN A 1 83 ? 0.745 13.557 -8.505 1.00 0.00 83 GLN A C 10
ATOM 14639 O O . GLN A 1 83 ? 1.212 13.313 -9.617 1.00 0.00 83 GLN A O 10
ATOM 14653 N N . GLU A 1 84 ? 1.208 13.005 -7.387 1.00 0.00 84 GLU A N 10
ATOM 14654 C CA . GLU A 1 84 ? 2.317 12.059 -7.406 1.00 0.00 84 GLU A CA 10
ATOM 14655 C C . GLU A 1 84 ? 1.806 10.621 -7.396 1.00 0.00 84 GLU A C 10
ATOM 14656 O O . GLU A 1 84 ? 0.618 10.375 -7.190 1.00 0.00 84 GLU A O 10
ATOM 14668 N N . ARG A 1 85 ? 2.712 9.675 -7.621 1.00 0.00 85 ARG A N 10
ATOM 14669 C CA . ARG A 1 85 ? 2.354 8.262 -7.640 1.00 0.00 85 ARG A CA 10
ATOM 14670 C C . ARG A 1 85 ? 3.595 7.388 -7.794 1.00 0.00 85 ARG A C 10
ATOM 14671 O O . ARG A 1 85 ? 4.551 7.761 -8.475 1.00 0.00 85 ARG A O 10
ATOM 14692 N N . THR A 1 86 ? 3.575 6.223 -7.155 1.00 0.00 86 THR A N 10
ATOM 14693 C CA . THR A 1 86 ? 4.698 5.296 -7.218 1.00 0.00 86 THR A CA 10
ATOM 14694 C C . THR A 1 86 ? 4.228 3.882 -7.539 1.00 0.00 86 THR A C 10
ATOM 14695 O O . THR A 1 86 ? 3.147 3.468 -7.119 1.00 0.00 86 THR A O 10
ATOM 14706 N N . SER A 1 87 ? 5.046 3.146 -8.284 1.00 0.00 87 SER A N 10
ATOM 14707 C CA . SER A 1 87 ? 4.711 1.778 -8.663 1.00 0.00 87 SER A CA 10
ATOM 14708 C C . SER A 1 87 ? 5.574 0.777 -7.902 1.00 0.00 87 SER A C 10
ATOM 14709 O O . SER A 1 87 ? 6.656 1.112 -7.421 1.00 0.00 87 SER A O 10
ATOM 14717 N N . ALA A 1 88 ? 5.086 -0.455 -7.797 1.00 0.00 88 ALA A N 10
ATOM 14718 C CA . ALA A 1 88 ? 5.813 -1.507 -7.097 1.00 0.00 88 ALA A CA 10
ATOM 14719 C C . ALA A 1 88 ? 5.573 -2.866 -7.746 1.00 0.00 88 ALA A C 10
ATOM 14720 O O . ALA A 1 88 ? 4.865 -2.971 -8.748 1.00 0.00 88 ALA A O 10
ATOM 14727 N N . THR A 1 89 ? 6.169 -3.905 -7.170 1.00 0.00 89 THR A N 10
ATOM 14728 C CA . THR A 1 89 ? 6.022 -5.257 -7.694 1.00 0.00 89 THR A CA 10
ATOM 14729 C C . THR A 1 89 ? 5.860 -6.270 -6.566 1.00 0.00 89 THR A C 10
ATOM 14730 O O . THR A 1 89 ? 6.817 -6.580 -5.854 1.00 0.00 89 THR A O 10
ATOM 14741 N N . LEU A 1 90 ? 4.645 -6.782 -6.407 1.00 0.00 90 LEU A N 10
ATOM 14742 C CA . LEU A 1 90 ? 4.358 -7.761 -5.364 1.00 0.00 90 LEU A CA 10
ATOM 14743 C C . LEU A 1 90 ? 4.661 -9.176 -5.847 1.00 0.00 90 LEU A C 10
ATOM 14744 O O . LEU A 1 90 ? 4.572 -9.470 -7.040 1.00 0.00 90 LEU A O 10
ATOM 14760 N N . THR A 1 91 ? 5.020 -10.051 -4.913 1.00 0.00 91 THR A N 10
ATOM 14761 C CA . THR A 1 91 ? 5.335 -11.435 -5.242 1.00 0.00 91 THR A CA 10
ATOM 14762 C C . THR A 1 91 ? 4.548 -12.402 -4.366 1.00 0.00 91 THR A C 10
ATOM 14763 O O . THR A 1 91 ? 4.497 -12.248 -3.146 1.00 0.00 91 THR A O 10
ATOM 14774 N N . ILE A 1 92 ? 3.936 -13.400 -4.996 1.00 0.00 92 ILE A N 10
ATOM 14775 C CA . ILE A 1 92 ? 3.153 -14.393 -4.272 1.00 0.00 92 ILE A CA 10
ATOM 14776 C C . ILE A 1 92 ? 3.871 -15.738 -4.233 1.00 0.00 92 ILE A C 10
ATOM 14777 O O . ILE A 1 92 ? 4.543 -16.122 -5.190 1.00 0.00 92 ILE A O 10
ATOM 14793 N N . ARG A 1 93 ? 3.722 -16.450 -3.121 1.00 0.00 93 ARG A N 10
ATOM 14794 C CA . ARG A 1 93 ? 4.356 -17.753 -2.957 1.00 0.00 93 ARG A CA 10
ATOM 14795 C C . ARG A 1 93 ? 3.309 -18.854 -2.823 1.00 0.00 93 ARG A C 10
ATOM 14796 O O . ARG A 1 93 ? 2.605 -18.936 -1.817 1.00 0.00 93 ARG A O 10
ATOM 14817 N N . ALA A 1 94 ? 3.211 -19.699 -3.844 1.00 0.00 94 ALA A N 10
ATOM 14818 C CA . ALA A 1 94 ? 2.252 -20.795 -3.840 1.00 0.00 94 ALA A CA 10
ATOM 14819 C C . ALA A 1 94 ? 2.166 -21.445 -2.462 1.00 0.00 94 ALA A C 10
ATOM 14820 O O . ALA A 1 94 ? 3.176 -21.880 -1.907 1.00 0.00 94 ALA A O 10
ATOM 14827 N N . LEU A 1 95 ? 0.957 -21.506 -1.916 1.00 0.00 95 LEU A N 10
ATOM 14828 C CA . LEU A 1 95 ? 0.740 -22.102 -0.603 1.00 0.00 95 LEU A CA 10
ATOM 14829 C C . LEU A 1 95 ? 0.650 -23.622 -0.702 1.00 0.00 95 LEU A C 10
ATOM 14830 O O . LEU A 1 95 ? 0.253 -24.179 -1.726 1.00 0.00 95 LEU A O 10
ATOM 14846 N N . PRO A 1 96 ? 1.026 -24.309 0.386 1.00 0.00 96 PRO A N 10
ATOM 14847 C CA . PRO A 1 96 ? 0.994 -25.774 0.448 1.00 0.00 96 PRO A CA 10
ATOM 14848 C C . PRO A 1 96 ? -0.428 -26.322 0.472 1.00 0.00 96 PRO A C 10
ATOM 14849 O O . PRO A 1 96 ? -1.203 -26.025 1.381 1.00 0.00 96 PRO A O 10
ATOM 14860 N N . SER A 1 97 ? -0.766 -27.124 -0.533 1.00 0.00 97 SER A N 10
ATOM 14861 C CA . SER A 1 97 ? -2.097 -27.712 -0.629 1.00 0.00 97 SER A CA 10
ATOM 14862 C C . SER A 1 97 ? -2.078 -29.174 -0.194 1.00 0.00 97 SER A C 10
ATOM 14863 O O . SER A 1 97 ? -2.850 -29.587 0.669 1.00 0.00 97 SER A O 10
ATOM 14871 N N . GLY A 1 98 ? -1.188 -29.954 -0.801 1.00 0.00 98 GLY A N 10
ATOM 14872 C CA . GLY A 1 98 ? -1.083 -31.362 -0.465 1.00 0.00 98 GLY A CA 10
ATOM 14873 C C . GLY A 1 98 ? -0.533 -31.586 0.929 1.00 0.00 98 GLY A C 10
ATOM 14874 O O . GLY A 1 98 ? -0.442 -30.663 1.740 1.00 0.00 98 GLY A O 10
ATOM 14878 N N . PRO A 1 99 ? -0.154 -32.838 1.226 1.00 0.00 99 PRO A N 10
ATOM 14879 C CA . PRO A 1 99 ? 0.396 -33.210 2.533 1.00 0.00 99 PRO A CA 10
ATOM 14880 C C . PRO A 1 99 ? 1.787 -32.630 2.763 1.00 0.00 99 PRO A C 10
ATOM 14881 O O . PRO A 1 99 ? 2.787 -33.198 2.323 1.00 0.00 99 PRO A O 10
ATOM 14892 N N . SER A 1 100 ? 1.845 -31.497 3.455 1.00 0.00 100 SER A N 10
ATOM 14893 C CA . SER A 1 100 ? 3.115 -30.839 3.740 1.00 0.00 100 SER A CA 10
ATOM 14894 C C . SER A 1 100 ? 3.598 -31.177 5.147 1.00 0.00 100 SER A C 10
ATOM 14895 O O . SER A 1 100 ? 2.813 -31.205 6.095 1.00 0.00 100 SER A O 10
ATOM 14903 N N . SER A 1 101 ? 4.896 -31.433 5.274 1.00 0.00 101 SER A N 10
ATOM 14904 C CA . SER A 1 101 ? 5.485 -31.773 6.564 1.00 0.00 101 SER A CA 10
ATOM 14905 C C . SER A 1 101 ? 5.986 -30.522 7.279 1.00 0.00 101 SER A C 10
ATOM 14906 O O . SER A 1 101 ? 7.067 -30.015 6.983 1.00 0.00 101 SER A O 10
ATOM 14914 N N . GLY A 1 102 ? 5.191 -30.029 8.224 1.00 0.00 102 GLY A N 10
ATOM 14915 C CA . GLY A 1 102 ? 5.570 -28.842 8.967 1.00 0.00 102 GLY A CA 10
ATOM 14916 C C . GLY A 1 102 ? 5.753 -27.632 8.073 1.00 0.00 102 GLY A C 10
ATOM 14917 O O . GLY A 1 102 ? 5.493 -27.695 6.871 1.00 0.00 102 GLY A O 10
ATOM 14921 N N . GLY A 1 1 ? -4.102 37.045 -4.599 1.00 0.00 1 GLY A N 11
ATOM 14922 C CA . GLY A 1 1 ? -2.852 37.452 -3.985 1.00 0.00 1 GLY A CA 11
ATOM 14923 C C . GLY A 1 1 ? -2.672 36.871 -2.597 1.00 0.00 1 GLY A C 11
ATOM 14924 O O . GLY A 1 1 ? -2.498 37.608 -1.626 1.00 0.00 1 GLY A O 11
ATOM 14928 N N . SER A 1 2 ? -2.715 35.546 -2.501 1.00 0.00 2 SER A N 11
ATOM 14929 C CA . SER A 1 2 ? -2.560 34.867 -1.220 1.00 0.00 2 SER A CA 11
ATOM 14930 C C . SER A 1 2 ? -1.472 33.800 -1.298 1.00 0.00 2 SER A C 11
ATOM 14931 O O . SER A 1 2 ? -1.524 32.905 -2.142 1.00 0.00 2 SER A O 11
ATOM 14939 N N . SER A 1 3 ? -0.487 33.903 -0.412 1.00 0.00 3 SER A N 11
ATOM 14940 C CA . SER A 1 3 ? 0.617 32.951 -0.382 1.00 0.00 3 SER A CA 11
ATOM 14941 C C . SER A 1 3 ? 0.264 31.737 0.472 1.00 0.00 3 SER A C 11
ATOM 14942 O O . SER A 1 3 ? -0.758 31.722 1.157 1.00 0.00 3 SER A O 11
ATOM 14950 N N . GLY A 1 4 ? 1.119 30.720 0.426 1.00 0.00 4 GLY A N 11
ATOM 14951 C CA . GLY A 1 4 ? 0.881 29.515 1.199 1.00 0.00 4 GLY A CA 11
ATOM 14952 C C . GLY A 1 4 ? 2.123 28.657 1.333 1.00 0.00 4 GLY A C 11
ATOM 14953 O O . GLY A 1 4 ? 2.949 28.601 0.422 1.00 0.00 4 GLY A O 11
ATOM 14957 N N . SER A 1 5 ? 2.258 27.987 2.473 1.00 0.00 5 SER A N 11
ATOM 14958 C CA . SER A 1 5 ? 3.412 27.132 2.726 1.00 0.00 5 SER A CA 11
ATOM 14959 C C . SER A 1 5 ? 3.013 25.660 2.698 1.00 0.00 5 SER A C 11
ATOM 14960 O O . SER A 1 5 ? 3.493 24.860 3.502 1.00 0.00 5 SER A O 11
ATOM 14968 N N . SER A 1 6 ? 2.132 25.309 1.767 1.00 0.00 6 SER A N 11
ATOM 14969 C CA . SER A 1 6 ? 1.665 23.934 1.636 1.00 0.00 6 SER A CA 11
ATOM 14970 C C . SER A 1 6 ? 1.667 23.496 0.174 1.00 0.00 6 SER A C 11
ATOM 14971 O O . SER A 1 6 ? 1.984 24.280 -0.720 1.00 0.00 6 SER A O 11
ATOM 14979 N N . GLY A 1 7 ? 1.310 22.237 -0.061 1.00 0.00 7 GLY A N 11
ATOM 14980 C CA . GLY A 1 7 ? 1.277 21.716 -1.415 1.00 0.00 7 GLY A CA 11
ATOM 14981 C C . GLY A 1 7 ? 0.856 20.261 -1.466 1.00 0.00 7 GLY A C 11
ATOM 14982 O O . GLY A 1 7 ? 0.193 19.752 -0.562 1.00 0.00 7 GLY A O 11
ATOM 14986 N N . PRO A 1 8 ? 1.243 19.566 -2.546 1.00 0.00 8 PRO A N 11
ATOM 14987 C CA . PRO A 1 8 ? 0.911 18.151 -2.738 1.00 0.00 8 PRO A CA 11
ATOM 14988 C C . PRO A 1 8 ? 1.657 17.244 -1.766 1.00 0.00 8 PRO A C 11
ATOM 14989 O O . PRO A 1 8 ? 2.444 17.712 -0.944 1.00 0.00 8 PRO A O 11
ATOM 15000 N N . ALA A 1 9 ? 1.405 15.943 -1.866 1.00 0.00 9 ALA A N 11
ATOM 15001 C CA . ALA A 1 9 ? 2.055 14.970 -0.997 1.00 0.00 9 ALA A CA 11
ATOM 15002 C C . ALA A 1 9 ? 3.198 14.266 -1.719 1.00 0.00 9 ALA A C 11
ATOM 15003 O O . ALA A 1 9 ? 2.977 13.510 -2.666 1.00 0.00 9 ALA A O 11
ATOM 15010 N N . LYS A 1 10 ? 4.422 14.519 -1.268 1.00 0.00 10 LYS A N 11
ATOM 15011 C CA . LYS A 1 10 ? 5.601 13.909 -1.871 1.00 0.00 10 LYS A CA 11
ATOM 15012 C C . LYS A 1 10 ? 5.892 12.549 -1.244 1.00 0.00 10 LYS A C 11
ATOM 15013 O O . LYS A 1 10 ? 5.541 12.299 -0.090 1.00 0.00 10 LYS A O 11
ATOM 15032 N N . PHE A 1 11 ? 6.536 11.675 -2.009 1.00 0.00 11 PHE A N 11
ATOM 15033 C CA . PHE A 1 11 ? 6.874 10.341 -1.528 1.00 0.00 11 PHE A CA 11
ATOM 15034 C C . PHE A 1 11 ? 8.284 10.313 -0.946 1.00 0.00 11 PHE A C 11
ATOM 15035 O O . PHE A 1 11 ? 9.265 10.556 -1.651 1.00 0.00 11 PHE A O 11
ATOM 15052 N N . THR A 1 12 ? 8.379 10.017 0.347 1.00 0.00 12 THR A N 11
ATOM 15053 C CA . THR A 1 12 ? 9.668 9.960 1.025 1.00 0.00 12 THR A CA 11
ATOM 15054 C C . THR A 1 12 ? 10.291 8.574 0.905 1.00 0.00 12 THR A C 11
ATOM 15055 O O . THR A 1 12 ? 11.498 8.442 0.707 1.00 0.00 12 THR A O 11
ATOM 15066 N N . GLU A 1 13 ? 9.460 7.543 1.025 1.00 0.00 13 GLU A N 11
ATOM 15067 C CA . GLU A 1 13 ? 9.932 6.167 0.930 1.00 0.00 13 GLU A CA 11
ATOM 15068 C C . GLU A 1 13 ? 9.315 5.463 -0.275 1.00 0.00 13 GLU A C 11
ATOM 15069 O O . GLU A 1 13 ? 9.969 4.662 -0.942 1.00 0.00 13 GLU A O 11
ATOM 15081 N N . GLY A 1 14 ? 8.050 5.768 -0.548 1.00 0.00 14 GLY A N 11
ATOM 15082 C CA . GLY A 1 14 ? 7.365 5.155 -1.672 1.00 0.00 14 GLY A CA 11
ATOM 15083 C C . GLY A 1 14 ? 7.253 3.650 -1.532 1.00 0.00 14 GLY A C 11
ATOM 15084 O O . GLY A 1 14 ? 7.768 3.068 -0.577 1.00 0.00 14 GLY A O 11
ATOM 15088 N N . LEU A 1 15 ? 6.577 3.018 -2.485 1.00 0.00 15 LEU A N 11
ATOM 15089 C CA . LEU A 1 15 ? 6.397 1.571 -2.464 1.00 0.00 15 LEU A CA 11
ATOM 15090 C C . LEU A 1 15 ? 7.731 0.853 -2.645 1.00 0.00 15 LEU A C 11
ATOM 15091 O O . LEU A 1 15 ? 8.758 1.485 -2.894 1.00 0.00 15 LEU A O 11
ATOM 15107 N N . ARG A 1 16 ? 7.707 -0.470 -2.522 1.00 0.00 16 ARG A N 11
ATOM 15108 C CA . ARG A 1 16 ? 8.914 -1.273 -2.673 1.00 0.00 16 ARG A CA 11
ATOM 15109 C C . ARG A 1 16 ? 8.565 -2.727 -2.977 1.00 0.00 16 ARG A C 11
ATOM 15110 O O . ARG A 1 16 ? 7.594 -3.266 -2.449 1.00 0.00 16 ARG A O 11
ATOM 15131 N N . ASN A 1 17 ? 9.365 -3.356 -3.832 1.00 0.00 17 ASN A N 11
ATOM 15132 C CA . ASN A 1 17 ? 9.140 -4.747 -4.208 1.00 0.00 17 ASN A CA 11
ATOM 15133 C C . ASN A 1 17 ? 8.880 -5.608 -2.975 1.00 0.00 17 ASN A C 11
ATOM 15134 O O . ASN A 1 17 ? 9.781 -5.844 -2.171 1.00 0.00 17 ASN A O 11
ATOM 15145 N N . GLU A 1 18 ? 7.643 -6.074 -2.836 1.00 0.00 18 GLU A N 11
ATOM 15146 C CA . GLU A 1 18 ? 7.265 -6.908 -1.701 1.00 0.00 18 GLU A CA 11
ATOM 15147 C C . GLU A 1 18 ? 6.721 -8.254 -2.173 1.00 0.00 18 GLU A C 11
ATOM 15148 O O . GLU A 1 18 ? 6.299 -8.396 -3.320 1.00 0.00 18 GLU A O 11
ATOM 15160 N N . GLU A 1 19 ? 6.736 -9.238 -1.279 1.00 0.00 19 GLU A N 11
ATOM 15161 C CA . GLU A 1 19 ? 6.246 -10.572 -1.604 1.00 0.00 19 GLU A CA 11
ATOM 15162 C C . GLU A 1 19 ? 5.247 -11.055 -0.556 1.00 0.00 19 GLU A C 11
ATOM 15163 O O . GLU A 1 19 ? 4.975 -10.362 0.423 1.00 0.00 19 GLU A O 11
ATOM 15175 N N . ALA A 1 20 ? 4.704 -12.249 -0.771 1.00 0.00 20 ALA A N 11
ATOM 15176 C CA . ALA A 1 20 ? 3.737 -12.826 0.154 1.00 0.00 20 ALA A CA 11
ATOM 15177 C C . ALA A 1 20 ? 3.362 -14.245 -0.258 1.00 0.00 20 ALA A C 11
ATOM 15178 O O . ALA A 1 20 ? 3.912 -14.790 -1.215 1.00 0.00 20 ALA A O 11
ATOM 15185 N N . VAL A 1 21 ? 2.422 -14.839 0.470 1.00 0.00 21 VAL A N 11
ATOM 15186 C CA . VAL A 1 21 ? 1.972 -16.195 0.179 1.00 0.00 21 VAL A CA 11
ATOM 15187 C C . VAL A 1 21 ? 0.479 -16.226 -0.126 1.00 0.00 21 VAL A C 11
ATOM 15188 O O . VAL A 1 21 ? -0.297 -15.462 0.448 1.00 0.00 21 VAL A O 11
ATOM 15201 N N . GLU A 1 22 ? 0.084 -17.114 -1.032 1.00 0.00 22 GLU A N 11
ATOM 15202 C CA . GLU A 1 22 ? -1.318 -17.243 -1.413 1.00 0.00 22 GLU A CA 11
ATOM 15203 C C . GLU A 1 22 ? -2.209 -17.359 -0.180 1.00 0.00 22 GLU A C 11
ATOM 15204 O O . GLU A 1 22 ? -1.822 -17.955 0.825 1.00 0.00 22 GLU A O 11
ATOM 15216 N N . GLY A 1 23 ? -3.405 -16.784 -0.264 1.00 0.00 23 GLY A N 11
ATOM 15217 C CA . GLY A 1 23 ? -4.332 -16.832 0.851 1.00 0.00 23 GLY A CA 11
ATOM 15218 C C . GLY A 1 23 ? -4.057 -15.755 1.881 1.00 0.00 23 GLY A C 11
ATOM 15219 O O . GLY A 1 23 ? -4.978 -15.094 2.359 1.00 0.00 23 GLY A O 11
ATOM 15223 N N . ALA A 1 24 ? -2.785 -15.577 2.225 1.00 0.00 24 ALA A N 11
ATOM 15224 C CA . ALA A 1 24 ? -2.392 -14.572 3.204 1.00 0.00 24 ALA A CA 11
ATOM 15225 C C . ALA A 1 24 ? -2.757 -13.170 2.729 1.00 0.00 24 ALA A C 11
ATOM 15226 O O . ALA A 1 24 ? -3.359 -12.999 1.668 1.00 0.00 24 ALA A O 11
ATOM 15233 N N . THR A 1 25 ? -2.390 -12.167 3.521 1.00 0.00 25 THR A N 11
ATOM 15234 C CA . THR A 1 25 ? -2.681 -10.780 3.182 1.00 0.00 25 THR A CA 11
ATOM 15235 C C . THR A 1 25 ? -1.399 -9.994 2.933 1.00 0.00 25 THR A C 11
ATOM 15236 O O . THR A 1 25 ? -0.590 -9.804 3.841 1.00 0.00 25 THR A O 11
ATOM 15247 N N . ALA A 1 26 ? -1.220 -9.539 1.697 1.00 0.00 26 ALA A N 11
ATOM 15248 C CA . ALA A 1 26 ? -0.037 -8.771 1.330 1.00 0.00 26 ALA A CA 11
ATOM 15249 C C . ALA A 1 26 ? 0.164 -7.588 2.271 1.00 0.00 26 ALA A C 11
ATOM 15250 O O . ALA A 1 26 ? -0.670 -7.323 3.137 1.00 0.00 26 ALA A O 11
ATOM 15257 N N . MET A 1 27 ? 1.275 -6.880 2.095 1.00 0.00 27 MET A N 11
ATOM 15258 C CA . MET A 1 27 ? 1.584 -5.724 2.929 1.00 0.00 27 MET A CA 11
ATOM 15259 C C . MET A 1 27 ? 2.315 -4.654 2.125 1.00 0.00 27 MET A C 11
ATOM 15260 O O . MET A 1 27 ? 3.488 -4.812 1.785 1.00 0.00 27 MET A O 11
ATOM 15274 N N . LEU A 1 28 ? 1.616 -3.565 1.825 1.00 0.00 28 LEU A N 11
ATOM 15275 C CA . LEU A 1 28 ? 2.199 -2.468 1.061 1.00 0.00 28 LEU A CA 11
ATOM 15276 C C . LEU A 1 28 ? 1.967 -1.132 1.761 1.00 0.00 28 LEU A C 11
ATOM 15277 O O . LEU A 1 28 ? 0.826 -0.714 1.958 1.00 0.00 28 LEU A O 11
ATOM 15293 N N . TRP A 1 29 ? 3.055 -0.467 2.131 1.00 0.00 29 TRP A N 11
ATOM 15294 C CA . TRP A 1 29 ? 2.969 0.822 2.807 1.00 0.00 29 TRP A CA 11
ATOM 15295 C C . TRP A 1 29 ? 3.816 1.869 2.092 1.00 0.00 29 TRP A C 11
ATOM 15296 O O . TRP A 1 29 ? 4.671 1.534 1.271 1.00 0.00 29 TRP A O 11
ATOM 15317 N N . CYS A 1 30 ? 3.573 3.136 2.407 1.00 0.00 30 CYS A N 11
ATOM 15318 C CA . CYS A 1 30 ? 4.314 4.233 1.793 1.00 0.00 30 CYS A CA 11
ATOM 15319 C C . CYS A 1 30 ? 4.084 5.536 2.551 1.00 0.00 30 CYS A C 11
ATOM 15320 O O . CYS A 1 30 ? 2.945 5.919 2.815 1.00 0.00 30 CYS A O 11
ATOM 15328 N N . GLU A 1 31 ? 5.174 6.212 2.900 1.00 0.00 31 GLU A N 11
ATOM 15329 C CA . GLU A 1 31 ? 5.090 7.471 3.631 1.00 0.00 31 GLU A CA 11
ATOM 15330 C C . GLU A 1 31 ? 4.962 8.650 2.670 1.00 0.00 31 GLU A C 11
ATOM 15331 O O . GLU A 1 31 ? 5.267 8.534 1.482 1.00 0.00 31 GLU A O 11
ATOM 15343 N N . LEU A 1 32 ? 4.506 9.784 3.192 1.00 0.00 32 LEU A N 11
ATOM 15344 C CA . LEU A 1 32 ? 4.336 10.985 2.381 1.00 0.00 32 LEU A CA 11
ATOM 15345 C C . LEU A 1 32 ? 4.721 12.232 3.169 1.00 0.00 32 LEU A C 11
ATOM 15346 O O . LEU A 1 32 ? 4.542 12.291 4.386 1.00 0.00 32 LEU A O 11
ATOM 15362 N N . SER A 1 33 ? 5.250 13.230 2.467 1.00 0.00 33 SER A N 11
ATOM 15363 C CA . SER A 1 33 ? 5.662 14.476 3.101 1.00 0.00 33 SER A CA 11
ATOM 15364 C C . SER A 1 33 ? 4.551 15.028 3.988 1.00 0.00 33 SER A C 11
ATOM 15365 O O . SER A 1 33 ? 4.792 15.865 4.859 1.00 0.00 33 SER A O 11
ATOM 15373 N N . LYS A 1 34 ? 3.331 14.554 3.761 1.00 0.00 34 LYS A N 11
ATOM 15374 C CA . LYS A 1 34 ? 2.179 14.997 4.538 1.00 0.00 34 LYS A CA 11
ATOM 15375 C C . LYS A 1 34 ? 0.995 14.056 4.342 1.00 0.00 34 LYS A C 11
ATOM 15376 O O . LYS A 1 34 ? 0.835 13.458 3.278 1.00 0.00 34 LYS A O 11
ATOM 15395 N N . VAL A 1 35 ? 0.167 13.931 5.374 1.00 0.00 35 VAL A N 11
ATOM 15396 C CA . VAL A 1 35 ? -1.005 13.065 5.313 1.00 0.00 35 VAL A CA 11
ATOM 15397 C C . VAL A 1 35 ? -1.997 13.555 4.264 1.00 0.00 35 VAL A C 11
ATOM 15398 O O . VAL A 1 35 ? -2.500 14.675 4.346 1.00 0.00 35 VAL A O 11
ATOM 15411 N N . ALA A 1 36 ? -2.273 12.708 3.278 1.00 0.00 36 ALA A N 11
ATOM 15412 C CA . ALA A 1 36 ? -3.207 13.053 2.214 1.00 0.00 36 ALA A CA 11
ATOM 15413 C C . ALA A 1 36 ? -3.929 11.815 1.694 1.00 0.00 36 ALA A C 11
ATOM 15414 O O . ALA A 1 36 ? -3.501 10.681 1.910 1.00 0.00 36 ALA A O 11
ATOM 15421 N N . PRO A 1 37 ? -5.052 12.034 0.994 1.00 0.00 37 PRO A N 11
ATOM 15422 C CA . PRO A 1 37 ? -5.858 10.947 0.429 1.00 0.00 37 PRO A CA 11
ATOM 15423 C C . PRO A 1 37 ? -5.156 10.246 -0.729 1.00 0.00 37 PRO A C 11
ATOM 15424 O O . PRO A 1 37 ? -5.082 10.777 -1.837 1.00 0.00 37 PRO A O 11
ATOM 15435 N N . VAL A 1 38 ? -4.641 9.049 -0.465 1.00 0.00 38 VAL A N 11
ATOM 15436 C CA . VAL A 1 38 ? -3.946 8.274 -1.486 1.00 0.00 38 VAL A CA 11
ATOM 15437 C C . VAL A 1 38 ? -4.925 7.440 -2.304 1.00 0.00 38 VAL A C 11
ATOM 15438 O O . VAL A 1 38 ? -6.103 7.337 -1.964 1.00 0.00 38 VAL A O 11
ATOM 15451 N N . GLU A 1 39 ? -4.429 6.845 -3.385 1.00 0.00 39 GLU A N 11
ATOM 15452 C CA . GLU A 1 39 ? -5.261 6.019 -4.252 1.00 0.00 39 GLU A CA 11
ATOM 15453 C C . GLU A 1 39 ? -4.499 4.783 -4.720 1.00 0.00 39 GLU A C 11
ATOM 15454 O O . GLU A 1 39 ? -3.615 4.872 -5.572 1.00 0.00 39 GLU A O 11
ATOM 15466 N N . TRP A 1 40 ? -4.848 3.632 -4.158 1.00 0.00 40 TRP A N 11
ATOM 15467 C CA . TRP A 1 40 ? -4.197 2.377 -4.517 1.00 0.00 40 TRP A CA 11
ATOM 15468 C C . TRP A 1 40 ? -4.783 1.810 -5.805 1.00 0.00 40 TRP A C 11
ATOM 15469 O O . TRP A 1 40 ? -6.001 1.708 -5.952 1.00 0.00 40 TRP A O 11
ATOM 15490 N N . ARG A 1 41 ? -3.908 1.441 -6.736 1.00 0.00 41 ARG A N 11
ATOM 15491 C CA . ARG A 1 41 ? -4.340 0.884 -8.012 1.00 0.00 41 ARG A CA 11
ATOM 15492 C C . ARG A 1 41 ? -3.460 -0.295 -8.417 1.00 0.00 41 ARG A C 11
ATOM 15493 O O . ARG A 1 41 ? -2.333 -0.435 -7.941 1.00 0.00 41 ARG A O 11
ATOM 15514 N N . LYS A 1 42 ? -3.983 -1.142 -9.296 1.00 0.00 42 LYS A N 11
ATOM 15515 C CA . LYS A 1 42 ? -3.247 -2.310 -9.766 1.00 0.00 42 LYS A CA 11
ATOM 15516 C C . LYS A 1 42 ? -3.333 -2.433 -11.284 1.00 0.00 42 LYS A C 11
ATOM 15517 O O . LYS A 1 42 ? -4.161 -3.175 -11.811 1.00 0.00 42 LYS A O 11
ATOM 15536 N N . GLY A 1 43 ? -2.470 -1.700 -11.983 1.00 0.00 43 GLY A N 11
ATOM 15537 C CA . GLY A 1 43 ? -2.465 -1.743 -13.433 1.00 0.00 43 GLY A CA 11
ATOM 15538 C C . GLY A 1 43 ? -3.840 -1.508 -14.025 1.00 0.00 43 GLY A C 11
ATOM 15539 O O . GLY A 1 43 ? -4.448 -0.454 -13.838 1.00 0.00 43 GLY A O 11
ATOM 15543 N N . PRO A 1 44 ? -4.351 -2.506 -14.760 1.00 0.00 44 PRO A N 11
ATOM 15544 C CA . PRO A 1 44 ? -5.669 -2.426 -15.398 1.00 0.00 44 PRO A CA 11
ATOM 15545 C C . PRO A 1 44 ? -6.807 -2.460 -14.383 1.00 0.00 44 PRO A C 11
ATOM 15546 O O . PRO A 1 44 ? -7.953 -2.157 -14.713 1.00 0.00 44 PRO A O 11
ATOM 15557 N N . GLU A 1 45 ? -6.482 -2.829 -13.148 1.00 0.00 45 GLU A N 11
ATOM 15558 C CA . GLU A 1 45 ? -7.478 -2.901 -12.086 1.00 0.00 45 GLU A CA 11
ATOM 15559 C C . GLU A 1 45 ? -7.525 -1.598 -11.293 1.00 0.00 45 GLU A C 11
ATOM 15560 O O . GLU A 1 45 ? -6.622 -0.768 -11.391 1.00 0.00 45 GLU A O 11
ATOM 15572 N N . ASN A 1 46 ? -8.584 -1.427 -10.509 1.00 0.00 46 ASN A N 11
ATOM 15573 C CA . ASN A 1 46 ? -8.749 -0.225 -9.700 1.00 0.00 46 ASN A CA 11
ATOM 15574 C C . ASN A 1 46 ? -9.073 -0.584 -8.252 1.00 0.00 46 ASN A C 11
ATOM 15575 O O . ASN A 1 46 ? -10.176 -1.039 -7.946 1.00 0.00 46 ASN A O 11
ATOM 15586 N N . LEU A 1 47 ? -8.105 -0.375 -7.367 1.00 0.00 47 LEU A N 11
ATOM 15587 C CA . LEU A 1 47 ? -8.286 -0.676 -5.951 1.00 0.00 47 LEU A CA 11
ATOM 15588 C C . LEU A 1 47 ? -8.762 0.557 -5.189 1.00 0.00 47 LEU A C 11
ATOM 15589 O O . LEU A 1 47 ? -8.609 1.685 -5.657 1.00 0.00 47 LEU A O 11
ATOM 15605 N N . ARG A 1 48 ? -9.337 0.334 -4.012 1.00 0.00 48 ARG A N 11
ATOM 15606 C CA . ARG A 1 48 ? -9.834 1.426 -3.185 1.00 0.00 48 ARG A CA 11
ATOM 15607 C C . ARG A 1 48 ? -10.321 0.908 -1.835 1.00 0.00 48 ARG A C 11
ATOM 15608 O O . ARG A 1 48 ? -10.669 -0.265 -1.697 1.00 0.00 48 ARG A O 11
ATOM 15629 N N . ASP A 1 49 ? -10.342 1.790 -0.841 1.00 0.00 49 ASP A N 11
ATOM 15630 C CA . ASP A 1 49 ? -10.787 1.422 0.498 1.00 0.00 49 ASP A CA 11
ATOM 15631 C C . ASP A 1 49 ? -12.121 0.684 0.444 1.00 0.00 49 ASP A C 11
ATOM 15632 O O . ASP A 1 49 ? -13.163 1.283 0.183 1.00 0.00 49 ASP A O 11
ATOM 15641 N N . GLY A 1 50 ? -12.079 -0.622 0.693 1.00 0.00 50 GLY A N 11
ATOM 15642 C CA . GLY A 1 50 ? -13.291 -1.421 0.667 1.00 0.00 50 GLY A CA 11
ATOM 15643 C C . GLY A 1 50 ? -13.225 -2.604 1.612 1.00 0.00 50 GLY A C 11
ATOM 15644 O O . GLY A 1 50 ? -12.277 -2.738 2.385 1.00 0.00 50 GLY A O 11
ATOM 15648 N N . ASP A 1 51 ? -14.236 -3.463 1.551 1.00 0.00 51 ASP A N 11
ATOM 15649 C CA . ASP A 1 51 ? -14.291 -4.642 2.409 1.00 0.00 51 ASP A CA 11
ATOM 15650 C C . ASP A 1 51 ? -13.057 -5.517 2.209 1.00 0.00 51 ASP A C 11
ATOM 15651 O O . ASP A 1 51 ? -12.205 -5.617 3.091 1.00 0.00 51 ASP A O 11
ATOM 15660 N N . ARG A 1 52 ? -12.970 -6.149 1.043 1.00 0.00 52 ARG A N 11
ATOM 15661 C CA . ARG A 1 52 ? -11.843 -7.018 0.728 1.00 0.00 52 ARG A CA 11
ATOM 15662 C C . ARG A 1 52 ? -10.519 -6.284 0.924 1.00 0.00 52 ARG A C 11
ATOM 15663 O O . ARG A 1 52 ? -9.572 -6.833 1.488 1.00 0.00 52 ARG A O 11
ATOM 15684 N N . TYR A 1 53 ? -10.462 -5.043 0.456 1.00 0.00 53 TYR A N 11
ATOM 15685 C CA . TYR A 1 53 ? -9.254 -4.235 0.578 1.00 0.00 53 TYR A CA 11
ATOM 15686 C C . TYR A 1 53 ? -9.265 -3.431 1.875 1.00 0.00 53 TYR A C 11
ATOM 15687 O O . TYR A 1 53 ? -9.934 -2.402 1.974 1.00 0.00 53 TYR A O 11
ATOM 15705 N N . ILE A 1 54 ? -8.519 -3.908 2.865 1.00 0.00 54 ILE A N 11
ATOM 15706 C CA . ILE A 1 54 ? -8.440 -3.233 4.155 1.00 0.00 54 ILE A CA 11
ATOM 15707 C C . ILE A 1 54 ? -7.378 -2.140 4.140 1.00 0.00 54 ILE A C 11
ATOM 15708 O O . ILE A 1 54 ? -6.205 -2.393 4.421 1.00 0.00 54 ILE A O 11
ATOM 15724 N N . LEU A 1 55 ? -7.795 -0.922 3.811 1.00 0.00 55 LEU A N 11
ATOM 15725 C CA . LEU A 1 55 ? -6.879 0.213 3.761 1.00 0.00 55 LEU A CA 11
ATOM 15726 C C . LEU A 1 55 ? -6.799 0.908 5.117 1.00 0.00 55 LEU A C 11
ATOM 15727 O O . LEU A 1 55 ? -7.785 0.974 5.851 1.00 0.00 55 LEU A O 11
ATOM 15743 N N . ARG A 1 56 ? -5.618 1.425 5.441 1.00 0.00 56 ARG A N 11
ATOM 15744 C CA . ARG A 1 56 ? -5.410 2.116 6.708 1.00 0.00 56 ARG A CA 11
ATOM 15745 C C . ARG A 1 56 ? -4.530 3.348 6.517 1.00 0.00 56 ARG A C 11
ATOM 15746 O O . ARG A 1 56 ? -3.636 3.358 5.671 1.00 0.00 56 ARG A O 11
ATOM 15767 N N . GLN A 1 57 ? -4.792 4.384 7.307 1.00 0.00 57 GLN A N 11
ATOM 15768 C CA . GLN A 1 57 ? -4.025 5.621 7.223 1.00 0.00 57 GLN A CA 11
ATOM 15769 C C . GLN A 1 57 ? -4.070 6.381 8.545 1.00 0.00 57 GLN A C 11
ATOM 15770 O O . GLN A 1 57 ? -5.098 6.951 8.908 1.00 0.00 57 GLN A O 11
ATOM 15784 N N . GLU A 1 58 ? -2.949 6.382 9.260 1.00 0.00 58 GLU A N 11
ATOM 15785 C CA . GLU A 1 58 ? -2.863 7.071 10.542 1.00 0.00 58 GLU A CA 11
ATOM 15786 C C . GLU A 1 58 ? -2.000 8.325 10.430 1.00 0.00 58 GLU A C 11
ATOM 15787 O O . GLU A 1 58 ? -1.348 8.732 11.390 1.00 0.00 58 GLU A O 11
ATOM 15799 N N . GLY A 1 59 ? -2.002 8.933 9.247 1.00 0.00 59 GLY A N 11
ATOM 15800 C CA . GLY A 1 59 ? -1.216 10.133 9.029 1.00 0.00 59 GLY A CA 11
ATOM 15801 C C . GLY A 1 59 ? -0.513 10.130 7.686 1.00 0.00 59 GLY A C 11
ATOM 15802 O O . GLY A 1 59 ? -1.143 9.930 6.647 1.00 0.00 59 GLY A O 11
ATOM 15806 N N . THR A 1 60 ? 0.797 10.354 7.705 1.00 0.00 60 THR A N 11
ATOM 15807 C CA . THR A 1 60 ? 1.586 10.380 6.480 1.00 0.00 60 THR A CA 11
ATOM 15808 C C . THR A 1 60 ? 1.732 8.981 5.891 1.00 0.00 60 THR A C 11
ATOM 15809 O O . THR A 1 60 ? 1.711 8.805 4.672 1.00 0.00 60 THR A O 11
ATOM 15820 N N . ARG A 1 61 ? 1.879 7.989 6.763 1.00 0.00 61 ARG A N 11
ATOM 15821 C CA . ARG A 1 61 ? 2.029 6.606 6.328 1.00 0.00 61 ARG A CA 11
ATOM 15822 C C . ARG A 1 61 ? 0.687 6.024 5.895 1.00 0.00 61 ARG A C 11
ATOM 15823 O O . ARG A 1 61 ? -0.342 6.277 6.522 1.00 0.00 61 ARG A O 11
ATOM 15844 N N . CYS A 1 62 ? 0.706 5.245 4.819 1.00 0.00 62 CYS A N 11
ATOM 15845 C CA . CYS A 1 62 ? -0.510 4.628 4.300 1.00 0.00 62 CYS A CA 11
ATOM 15846 C C . CYS A 1 62 ? -0.316 3.128 4.102 1.00 0.00 62 CYS A C 11
ATOM 15847 O O . CYS A 1 62 ? 0.464 2.700 3.253 1.00 0.00 62 CYS A O 11
ATOM 15855 N N . GLU A 1 63 ? -1.031 2.334 4.894 1.00 0.00 63 GLU A N 11
ATOM 15856 C CA . GLU A 1 63 ? -0.935 0.882 4.806 1.00 0.00 63 GLU A CA 11
ATOM 15857 C C . GLU A 1 63 ? -2.089 0.309 3.989 1.00 0.00 63 GLU A C 11
ATOM 15858 O O . GLU A 1 63 ? -3.206 0.829 4.020 1.00 0.00 63 GLU A O 11
ATOM 15870 N N . LEU A 1 64 ? -1.812 -0.765 3.257 1.00 0.00 64 LEU A N 11
ATOM 15871 C CA . LEU A 1 64 ? -2.826 -1.410 2.430 1.00 0.00 64 LEU A CA 11
ATOM 15872 C C . LEU A 1 64 ? -2.799 -2.923 2.615 1.00 0.00 64 LEU A C 11
ATOM 15873 O O . LEU A 1 64 ? -1.766 -3.563 2.420 1.00 0.00 64 LEU A O 11
ATOM 15889 N N . GLN A 1 65 ? -3.941 -3.489 2.993 1.00 0.00 65 GLN A N 11
ATOM 15890 C CA . GLN A 1 65 ? -4.047 -4.927 3.203 1.00 0.00 65 GLN A CA 11
ATOM 15891 C C . GLN A 1 65 ? -4.976 -5.561 2.173 1.00 0.00 65 GLN A C 11
ATOM 15892 O O . GLN A 1 65 ? -6.122 -5.139 2.014 1.00 0.00 65 GLN A O 11
ATOM 15906 N N . ILE A 1 66 ? -4.475 -6.575 1.476 1.00 0.00 66 ILE A N 11
ATOM 15907 C CA . ILE A 1 66 ? -5.261 -7.266 0.461 1.00 0.00 66 ILE A CA 11
ATOM 15908 C C . ILE A 1 66 ? -5.748 -8.619 0.971 1.00 0.00 66 ILE A C 11
ATOM 15909 O O . ILE A 1 66 ? -5.099 -9.644 0.760 1.00 0.00 66 ILE A O 11
ATOM 15925 N N . CYS A 1 67 ? -6.896 -8.613 1.640 1.00 0.00 67 CYS A N 11
ATOM 15926 C CA . CYS A 1 67 ? -7.472 -9.840 2.180 1.00 0.00 67 CYS A CA 11
ATOM 15927 C C . CYS A 1 67 ? -7.753 -10.844 1.066 1.00 0.00 67 CYS A C 11
ATOM 15928 O O . CYS A 1 67 ? -8.488 -10.552 0.124 1.00 0.00 67 CYS A O 11
ATOM 15936 N N . GLY A 1 68 ? -7.161 -12.029 1.182 1.00 0.00 68 GLY A N 11
ATOM 15937 C CA . GLY A 1 68 ? -7.358 -13.058 0.177 1.00 0.00 68 GLY A CA 11
ATOM 15938 C C . GLY A 1 68 ? -6.382 -12.937 -0.976 1.00 0.00 68 GLY A C 11
ATOM 15939 O O . GLY A 1 68 ? -6.735 -12.447 -2.050 1.00 0.00 68 GLY A O 11
ATOM 15943 N N . LEU A 1 69 ? -5.150 -13.382 -0.755 1.00 0.00 69 LEU A N 11
ATOM 15944 C CA . LEU A 1 69 ? -4.118 -13.320 -1.785 1.00 0.00 69 LEU A CA 11
ATOM 15945 C C . LEU A 1 69 ? -4.286 -14.453 -2.793 1.00 0.00 69 LEU A C 11
ATOM 15946 O O . LEU A 1 69 ? -5.008 -15.417 -2.543 1.00 0.00 69 LEU A O 11
ATOM 15962 N N . ALA A 1 70 ? -3.612 -14.330 -3.931 1.00 0.00 70 ALA A N 11
ATOM 15963 C CA . ALA A 1 70 ? -3.682 -15.345 -4.975 1.00 0.00 70 ALA A CA 11
ATOM 15964 C C . ALA A 1 70 ? -2.707 -15.038 -6.106 1.00 0.00 70 ALA A C 11
ATOM 15965 O O . ALA A 1 70 ? -2.317 -13.889 -6.308 1.00 0.00 70 ALA A O 11
ATOM 15972 N N . MET A 1 71 ? -2.315 -16.074 -6.840 1.00 0.00 71 MET A N 11
ATOM 15973 C CA . MET A 1 71 ? -1.384 -15.915 -7.951 1.00 0.00 71 MET A CA 11
ATOM 15974 C C . MET A 1 71 ? -1.711 -14.662 -8.758 1.00 0.00 71 MET A C 11
ATOM 15975 O O . MET A 1 71 ? -0.818 -14.012 -9.301 1.00 0.00 71 MET A O 11
ATOM 15989 N N . ALA A 1 72 ? -2.995 -14.329 -8.832 1.00 0.00 72 ALA A N 11
ATOM 15990 C CA . ALA A 1 72 ? -3.438 -13.154 -9.571 1.00 0.00 72 ALA A CA 11
ATOM 15991 C C . ALA A 1 72 ? -2.872 -11.876 -8.961 1.00 0.00 72 ALA A C 11
ATOM 15992 O O . ALA A 1 72 ? -2.369 -11.007 -9.673 1.00 0.00 72 ALA A O 11
ATOM 15999 N N . ASP A 1 73 ? -2.959 -11.769 -7.640 1.00 0.00 73 ASP A N 11
ATOM 16000 C CA . ASP A 1 73 ? -2.455 -10.597 -6.933 1.00 0.00 73 ASP A CA 11
ATOM 16001 C C . ASP A 1 73 ? -1.044 -10.247 -7.398 1.00 0.00 73 ASP A C 11
ATOM 16002 O O . ASP A 1 73 ? -0.700 -9.074 -7.541 1.00 0.00 73 ASP A O 11
ATOM 16011 N N . ALA A 1 74 ? -0.232 -11.273 -7.631 1.00 0.00 74 ALA A N 11
ATOM 16012 C CA . ALA A 1 74 ? 1.140 -11.074 -8.080 1.00 0.00 74 ALA A CA 11
ATOM 16013 C C . ALA A 1 74 ? 1.183 -10.263 -9.371 1.00 0.00 74 ALA A C 11
ATOM 16014 O O . ALA A 1 74 ? 0.871 -10.772 -10.446 1.00 0.00 74 ALA A O 11
ATOM 16021 N N . GLY A 1 75 ? 1.573 -8.997 -9.256 1.00 0.00 75 GLY A N 11
ATOM 16022 C CA . GLY A 1 75 ? 1.649 -8.136 -10.422 1.00 0.00 75 GLY A CA 11
ATOM 16023 C C . GLY A 1 75 ? 2.434 -6.867 -10.155 1.00 0.00 75 GLY A C 11
ATOM 16024 O O . GLY A 1 75 ? 3.664 -6.882 -10.142 1.00 0.00 75 GLY A O 11
ATOM 16028 N N . GLU A 1 76 ? 1.720 -5.765 -9.944 1.00 0.00 76 GLU A N 11
ATOM 16029 C CA . GLU A 1 76 ? 2.359 -4.481 -9.680 1.00 0.00 76 GLU A CA 11
ATOM 16030 C C . GLU A 1 76 ? 1.350 -3.473 -9.137 1.00 0.00 76 GLU A C 11
ATOM 16031 O O . GLU A 1 76 ? 0.422 -3.068 -9.839 1.00 0.00 76 GLU A O 11
ATOM 16043 N N . TYR A 1 77 ? 1.538 -3.072 -7.885 1.00 0.00 77 TYR A N 11
ATOM 16044 C CA . TYR A 1 77 ? 0.644 -2.113 -7.247 1.00 0.00 77 TYR A CA 11
ATOM 16045 C C . TYR A 1 77 ? 1.214 -0.700 -7.326 1.00 0.00 77 TYR A C 11
ATOM 16046 O O . TYR A 1 77 ? 2.413 -0.490 -7.138 1.00 0.00 77 TYR A O 11
ATOM 16064 N N . LEU A 1 78 ? 0.346 0.266 -7.604 1.00 0.00 78 LEU A N 11
ATOM 16065 C CA . LEU A 1 78 ? 0.760 1.661 -7.707 1.00 0.00 78 LEU A CA 11
ATOM 16066 C C . LEU A 1 78 ? 0.010 2.528 -6.701 1.00 0.00 78 LEU A C 11
ATOM 16067 O O . LEU A 1 78 ? -1.139 2.245 -6.358 1.00 0.00 78 LEU A O 11
ATOM 16083 N N . CYS A 1 79 ? 0.665 3.585 -6.234 1.00 0.00 79 CYS A N 11
ATOM 16084 C CA . CYS A 1 79 ? 0.059 4.495 -5.269 1.00 0.00 79 CYS A CA 11
ATOM 16085 C C . CYS A 1 79 ? 0.092 5.931 -5.780 1.00 0.00 79 CYS A C 11
ATOM 16086 O O . CYS A 1 79 ? 1.143 6.572 -5.795 1.00 0.00 79 CYS A O 11
ATOM 16094 N N . VAL A 1 80 ? -1.066 6.431 -6.201 1.00 0.00 80 VAL A N 11
ATOM 16095 C CA . VAL A 1 80 ? -1.169 7.792 -6.714 1.00 0.00 80 VAL A CA 11
ATOM 16096 C C . VAL A 1 80 ? -1.452 8.783 -5.590 1.00 0.00 80 VAL A C 11
ATOM 16097 O O . VAL A 1 80 ? -2.396 8.609 -4.819 1.00 0.00 80 VAL A O 11
ATOM 16110 N N . CYS A 1 81 ? -0.629 9.822 -5.504 1.00 0.00 81 CYS A N 11
ATOM 16111 C CA . CYS A 1 81 ? -0.791 10.842 -4.474 1.00 0.00 81 CYS A CA 11
ATOM 16112 C C . CYS A 1 81 ? -0.277 12.193 -4.962 1.00 0.00 81 CYS A C 11
ATOM 16113 O O . CYS A 1 81 ? 0.894 12.334 -5.313 1.00 0.00 81 CYS A O 11
ATOM 16121 N N . GLY A 1 82 ? -1.162 13.185 -4.982 1.00 0.00 82 GLY A N 11
ATOM 16122 C CA . GLY A 1 82 ? -0.780 14.512 -5.430 1.00 0.00 82 GLY A CA 11
ATOM 16123 C C . GLY A 1 82 ? -0.241 14.512 -6.846 1.00 0.00 82 GLY A C 11
ATOM 16124 O O . GLY A 1 82 ? -0.888 14.006 -7.763 1.00 0.00 82 GLY A O 11
ATOM 16128 N N . GLN A 1 83 ? 0.945 15.083 -7.026 1.00 0.00 83 GLN A N 11
ATOM 16129 C CA . GLN A 1 83 ? 1.569 15.150 -8.342 1.00 0.00 83 GLN A CA 11
ATOM 16130 C C . GLN A 1 83 ? 2.654 14.087 -8.485 1.00 0.00 83 GLN A C 11
ATOM 16131 O O . GLN A 1 83 ? 3.545 14.206 -9.325 1.00 0.00 83 GLN A O 11
ATOM 16145 N N . GLU A 1 84 ? 2.572 13.050 -7.658 1.00 0.00 84 GLU A N 11
ATOM 16146 C CA . GLU A 1 84 ? 3.548 11.967 -7.692 1.00 0.00 84 GLU A CA 11
ATOM 16147 C C . GLU A 1 84 ? 2.854 10.608 -7.666 1.00 0.00 84 GLU A C 11
ATOM 16148 O O . GLU A 1 84 ? 1.640 10.522 -7.482 1.00 0.00 84 GLU A O 11
ATOM 16160 N N . ARG A 1 85 ? 3.635 9.549 -7.854 1.00 0.00 85 ARG A N 11
ATOM 16161 C CA . ARG A 1 85 ? 3.096 8.194 -7.854 1.00 0.00 85 ARG A CA 11
ATOM 16162 C C . ARG A 1 85 ? 4.220 7.162 -7.852 1.00 0.00 85 ARG A C 11
ATOM 16163 O O . ARG A 1 85 ? 5.280 7.380 -8.440 1.00 0.00 85 ARG A O 11
ATOM 16184 N N . THR A 1 86 ? 3.982 6.036 -7.186 1.00 0.00 86 THR A N 11
ATOM 16185 C CA . THR A 1 86 ? 4.974 4.971 -7.106 1.00 0.00 86 THR A CA 11
ATOM 16186 C C . THR A 1 86 ? 4.369 3.626 -7.490 1.00 0.00 86 THR A C 11
ATOM 16187 O O . THR A 1 86 ? 3.150 3.488 -7.585 1.00 0.00 86 THR A O 11
ATOM 16198 N N . SER A 1 87 ? 5.229 2.637 -7.710 1.00 0.00 87 SER A N 11
ATOM 16199 C CA . SER A 1 87 ? 4.779 1.302 -8.087 1.00 0.00 87 SER A CA 11
ATOM 16200 C C . SER A 1 87 ? 5.745 0.238 -7.576 1.00 0.00 87 SER A C 11
ATOM 16201 O O . SER A 1 87 ? 6.959 0.442 -7.561 1.00 0.00 87 SER A O 11
ATOM 16209 N N . ALA A 1 88 ? 5.197 -0.898 -7.157 1.00 0.00 88 ALA A N 11
ATOM 16210 C CA . ALA A 1 88 ? 6.009 -1.996 -6.647 1.00 0.00 88 ALA A CA 11
ATOM 16211 C C . ALA A 1 88 ? 5.507 -3.338 -7.169 1.00 0.00 88 ALA A C 11
ATOM 16212 O O . ALA A 1 88 ? 4.307 -3.533 -7.360 1.00 0.00 88 ALA A O 11
ATOM 16219 N N . THR A 1 89 ? 6.435 -4.263 -7.398 1.00 0.00 89 THR A N 11
ATOM 16220 C CA . THR A 1 89 ? 6.087 -5.586 -7.899 1.00 0.00 89 THR A CA 11
ATOM 16221 C C . THR A 1 89 ? 5.808 -6.552 -6.753 1.00 0.00 89 THR A C 11
ATOM 16222 O O . THR A 1 89 ? 6.719 -6.944 -6.022 1.00 0.00 89 THR A O 11
ATOM 16233 N N . LEU A 1 90 ? 4.545 -6.934 -6.602 1.00 0.00 90 LEU A N 11
ATOM 16234 C CA . LEU A 1 90 ? 4.146 -7.856 -5.544 1.00 0.00 90 LEU A CA 11
ATOM 16235 C C . LEU A 1 90 ? 4.378 -9.303 -5.967 1.00 0.00 90 LEU A C 11
ATOM 16236 O O . LEU A 1 90 ? 4.035 -9.699 -7.081 1.00 0.00 90 LEU A O 11
ATOM 16252 N N . THR A 1 91 ? 4.962 -10.091 -5.068 1.00 0.00 91 THR A N 11
ATOM 16253 C CA . THR A 1 91 ? 5.239 -11.494 -5.347 1.00 0.00 91 THR A CA 11
ATOM 16254 C C . THR A 1 91 ? 4.362 -12.407 -4.498 1.00 0.00 91 THR A C 11
ATOM 16255 O O . THR A 1 91 ? 4.332 -12.290 -3.272 1.00 0.00 91 THR A O 11
ATOM 16266 N N . ILE A 1 92 ? 3.651 -13.316 -5.156 1.00 0.00 92 ILE A N 11
ATOM 16267 C CA . ILE A 1 92 ? 2.775 -14.251 -4.460 1.00 0.00 92 ILE A CA 11
ATOM 16268 C C . ILE A 1 92 ? 3.370 -15.654 -4.443 1.00 0.00 92 ILE A C 11
ATOM 16269 O O . ILE A 1 92 ? 3.768 -16.183 -5.482 1.00 0.00 92 ILE A O 11
ATOM 16285 N N . ARG A 1 93 ? 3.427 -16.254 -3.259 1.00 0.00 93 ARG A N 11
ATOM 16286 C CA . ARG A 1 93 ? 3.973 -17.597 -3.107 1.00 0.00 93 ARG A CA 11
ATOM 16287 C C . ARG A 1 93 ? 2.854 -18.630 -3.009 1.00 0.00 93 ARG A C 11
ATOM 16288 O O . ARG A 1 93 ? 2.139 -18.693 -2.009 1.00 0.00 93 ARG A O 11
ATOM 16309 N N . ALA A 1 94 ? 2.710 -19.439 -4.053 1.00 0.00 94 ALA A N 11
ATOM 16310 C CA . ALA A 1 94 ? 1.680 -20.470 -4.084 1.00 0.00 94 ALA A CA 11
ATOM 16311 C C . ALA A 1 94 ? 1.801 -21.403 -2.884 1.00 0.00 94 ALA A C 11
ATOM 16312 O O . ALA A 1 94 ? 2.854 -21.998 -2.650 1.00 0.00 94 ALA A O 11
ATOM 16319 N N . LEU A 1 95 ? 0.718 -21.526 -2.125 1.00 0.00 95 LEU A N 11
ATOM 16320 C CA . LEU A 1 95 ? 0.702 -22.386 -0.947 1.00 0.00 95 LEU A CA 11
ATOM 16321 C C . LEU A 1 95 ? 1.160 -23.798 -1.298 1.00 0.00 95 LEU A C 11
ATOM 16322 O O . LEU A 1 95 ? 0.931 -24.295 -2.401 1.00 0.00 95 LEU A O 11
ATOM 16338 N N . PRO A 1 96 ? 1.819 -24.463 -0.338 1.00 0.00 96 PRO A N 11
ATOM 16339 C CA . PRO A 1 96 ? 2.320 -25.828 -0.521 1.00 0.00 96 PRO A CA 11
ATOM 16340 C C . PRO A 1 96 ? 1.193 -26.854 -0.593 1.00 0.00 96 PRO A C 11
ATOM 16341 O O . PRO A 1 96 ? 0.439 -27.029 0.363 1.00 0.00 96 PRO A O 11
ATOM 16352 N N . SER A 1 97 ? 1.086 -27.529 -1.733 1.00 0.00 97 SER A N 11
ATOM 16353 C CA . SER A 1 97 ? 0.050 -28.535 -1.931 1.00 0.00 97 SER A CA 11
ATOM 16354 C C . SER A 1 97 ? 0.602 -29.745 -2.679 1.00 0.00 97 SER A C 11
ATOM 16355 O O . SER A 1 97 ? 1.778 -29.782 -3.040 1.00 0.00 97 SER A O 11
ATOM 16363 N N . GLY A 1 98 ? -0.256 -30.734 -2.909 1.00 0.00 98 GLY A N 11
ATOM 16364 C CA . GLY A 1 98 ? 0.163 -31.932 -3.612 1.00 0.00 98 GLY A CA 11
ATOM 16365 C C . GLY A 1 98 ? -0.194 -33.200 -2.862 1.00 0.00 98 GLY A C 11
ATOM 16366 O O . GLY A 1 98 ? -1.164 -33.246 -2.104 1.00 0.00 98 GLY A O 11
ATOM 16370 N N . PRO A 1 99 ? 0.601 -34.259 -3.071 1.00 0.00 99 PRO A N 11
ATOM 16371 C CA . PRO A 1 99 ? 0.382 -35.554 -2.418 1.00 0.00 99 PRO A CA 11
ATOM 16372 C C . PRO A 1 99 ? 0.676 -35.506 -0.923 1.00 0.00 99 PRO A C 11
ATOM 16373 O O . PRO A 1 99 ? 1.827 -35.364 -0.511 1.00 0.00 99 PRO A O 11
ATOM 16384 N N . SER A 1 100 ? -0.373 -35.626 -0.115 1.00 0.00 100 SER A N 11
ATOM 16385 C CA . SER A 1 100 ? -0.227 -35.592 1.336 1.00 0.00 100 SER A CA 11
ATOM 16386 C C . SER A 1 100 ? -1.161 -36.601 1.999 1.00 0.00 100 SER A C 11
ATOM 16387 O O . SER A 1 100 ? -2.270 -36.842 1.523 1.00 0.00 100 SER A O 11
ATOM 16395 N N . SER A 1 101 ? -0.703 -37.187 3.100 1.00 0.00 101 SER A N 11
ATOM 16396 C CA . SER A 1 101 ? -1.494 -38.173 3.827 1.00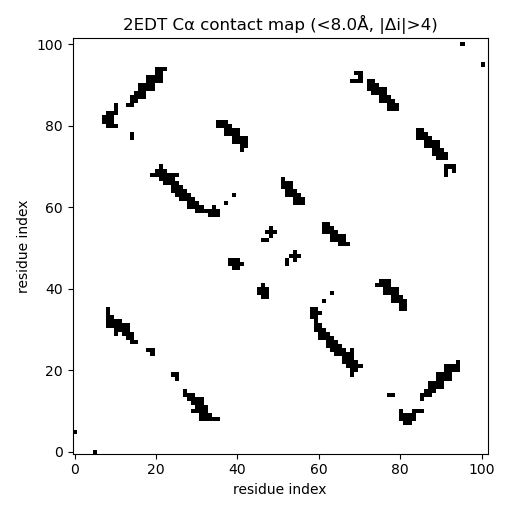 0.00 101 SER A CA 11
ATOM 16397 C C . SER A 1 101 ? -1.784 -37.696 5.247 1.00 0.00 101 SER A C 11
ATOM 16398 O O . SER A 1 101 ? -0.886 -37.626 6.086 1.00 0.00 101 SER A O 11
ATOM 16406 N N . GLY A 1 102 ? -3.046 -37.369 5.509 1.00 0.00 102 GLY A N 11
ATOM 16407 C CA . GLY A 1 102 ? -3.433 -36.903 6.828 1.00 0.00 102 GLY A CA 11
ATOM 16408 C C . GLY A 1 102 ? -4.888 -37.191 7.141 1.00 0.00 102 GLY A C 11
ATOM 16409 O O . GLY A 1 102 ? -5.346 -38.325 7.004 1.00 0.00 102 GLY A O 11
ATOM 16413 N N . GLY A 1 1 ? -3.141 33.281 -9.798 1.00 0.00 1 GLY A N 12
ATOM 16414 C CA . GLY A 1 1 ? -4.117 32.229 -10.017 1.00 0.00 1 GLY A CA 12
ATOM 16415 C C . GLY A 1 1 ? -3.528 31.031 -10.734 1.00 0.00 1 GLY A C 12
ATOM 16416 O O . GLY A 1 1 ? -2.310 30.861 -10.775 1.00 0.00 1 GLY A O 12
ATOM 16420 N N . SER A 1 2 ? -4.395 30.197 -11.300 1.00 0.00 2 SER A N 12
ATOM 16421 C CA . SER A 1 2 ? -3.953 29.005 -12.015 1.00 0.00 2 SER A CA 12
ATOM 16422 C C . SER A 1 2 ? -3.009 28.173 -11.153 1.00 0.00 2 SER A C 12
ATOM 16423 O O . SER A 1 2 ? -2.007 27.649 -11.639 1.00 0.00 2 SER A O 12
ATOM 16431 N N . SER A 1 3 ? -3.337 28.057 -9.870 1.00 0.00 3 SER A N 12
ATOM 16432 C CA . SER A 1 3 ? -2.516 27.292 -8.938 1.00 0.00 3 SER A CA 12
ATOM 16433 C C . SER A 1 3 ? -3.368 26.720 -7.809 1.00 0.00 3 SER A C 12
ATOM 16434 O O . SER A 1 3 ? -4.130 27.439 -7.165 1.00 0.00 3 SER A O 12
ATOM 16442 N N . GLY A 1 4 ? -3.231 25.418 -7.574 1.00 0.00 4 GLY A N 12
ATOM 16443 C CA . GLY A 1 4 ? -3.993 24.770 -6.523 1.00 0.00 4 GLY A CA 12
ATOM 16444 C C . GLY A 1 4 ? -4.003 25.570 -5.236 1.00 0.00 4 GLY A C 12
ATOM 16445 O O . GLY A 1 4 ? -3.168 26.453 -5.039 1.00 0.00 4 GLY A O 12
ATOM 16449 N N . SER A 1 5 ? -4.952 25.263 -4.357 1.00 0.00 5 SER A N 12
ATOM 16450 C CA . SER A 1 5 ? -5.070 25.964 -3.084 1.00 0.00 5 SER A CA 12
ATOM 16451 C C . SER A 1 5 ? -3.986 25.512 -2.111 1.00 0.00 5 SER A C 12
ATOM 16452 O O . SER A 1 5 ? -3.315 26.333 -1.486 1.00 0.00 5 SER A O 12
ATOM 16460 N N . SER A 1 6 ? -3.821 24.198 -1.988 1.00 0.00 6 SER A N 12
ATOM 16461 C CA . SER A 1 6 ? -2.821 23.634 -1.089 1.00 0.00 6 SER A CA 12
ATOM 16462 C C . SER A 1 6 ? -1.733 22.909 -1.873 1.00 0.00 6 SER A C 12
ATOM 16463 O O . SER A 1 6 ? -1.813 22.779 -3.094 1.00 0.00 6 SER A O 12
ATOM 16471 N N . GLY A 1 7 ? -0.714 22.437 -1.161 1.00 0.00 7 GLY A N 12
ATOM 16472 C CA . GLY A 1 7 ? 0.377 21.730 -1.806 1.00 0.00 7 GLY A CA 12
ATOM 16473 C C . GLY A 1 7 ? 0.111 20.243 -1.932 1.00 0.00 7 GLY A C 12
ATOM 16474 O O . GLY A 1 7 ? -0.490 19.622 -1.055 1.00 0.00 7 GLY A O 12
ATOM 16478 N N . PRO A 1 8 ? 0.563 19.649 -3.046 1.00 0.00 8 PRO A N 12
ATOM 16479 C CA . PRO A 1 8 ? 0.381 18.218 -3.310 1.00 0.00 8 PRO A CA 12
ATOM 16480 C C . PRO A 1 8 ? 1.223 17.346 -2.386 1.00 0.00 8 PRO A C 12
ATOM 16481 O O . PRO A 1 8 ? 2.227 17.797 -1.836 1.00 0.00 8 PRO A O 12
ATOM 16492 N N . ALA A 1 9 ? 0.807 16.095 -2.219 1.00 0.00 9 ALA A N 12
ATOM 16493 C CA . ALA A 1 9 ? 1.524 15.159 -1.362 1.00 0.00 9 ALA A CA 12
ATOM 16494 C C . ALA A 1 9 ? 2.588 14.400 -2.149 1.00 0.00 9 ALA A C 12
ATOM 16495 O O . ALA A 1 9 ? 2.281 13.701 -3.114 1.00 0.00 9 ALA A O 12
ATOM 16502 N N . LYS A 1 10 ? 3.841 14.543 -1.730 1.00 0.00 10 LYS A N 12
ATOM 16503 C CA . LYS A 1 10 ? 4.951 13.871 -2.395 1.00 0.00 10 LYS A CA 12
ATOM 16504 C C . LYS A 1 10 ? 5.315 12.578 -1.673 1.00 0.00 10 LYS A C 12
ATOM 16505 O O . LYS A 1 10 ? 4.895 12.349 -0.538 1.00 0.00 10 LYS A O 12
ATOM 16524 N N . PHE A 1 11 ? 6.100 11.736 -2.336 1.00 0.00 11 PHE A N 12
ATOM 16525 C CA . PHE A 1 11 ? 6.521 10.465 -1.757 1.00 0.00 11 PHE A CA 12
ATOM 16526 C C . PHE A 1 11 ? 7.960 10.547 -1.254 1.00 0.00 11 PHE A C 12
ATOM 16527 O O . PHE A 1 11 ? 8.890 10.766 -2.031 1.00 0.00 11 PHE A O 12
ATOM 16544 N N . THR A 1 12 ? 8.135 10.369 0.052 1.00 0.00 12 THR A N 12
ATOM 16545 C CA . THR A 1 12 ? 9.458 10.424 0.660 1.00 0.00 12 THR A CA 12
ATOM 16546 C C . THR A 1 12 ? 10.131 9.057 0.636 1.00 0.00 12 THR A C 12
ATOM 16547 O O . THR A 1 12 ? 11.325 8.948 0.358 1.00 0.00 12 THR A O 12
ATOM 16558 N N . GLU A 1 13 ? 9.358 8.016 0.929 1.00 0.00 13 GLU A N 12
ATOM 16559 C CA . GLU A 1 13 ? 9.881 6.655 0.941 1.00 0.00 13 GLU A CA 12
ATOM 16560 C C . GLU A 1 13 ? 9.442 5.892 -0.305 1.00 0.00 13 GLU A C 12
ATOM 16561 O O . GLU A 1 13 ? 10.240 5.201 -0.937 1.00 0.00 13 GLU A O 12
ATOM 16573 N N . GLY A 1 14 ? 8.165 6.023 -0.653 1.00 0.00 14 GLY A N 12
ATOM 16574 C CA . GLY A 1 14 ? 7.640 5.340 -1.821 1.00 0.00 14 GLY A CA 12
ATOM 16575 C C . GLY A 1 14 ? 7.396 3.866 -1.570 1.00 0.00 14 GLY A C 12
ATOM 16576 O O . GLY A 1 14 ? 7.716 3.349 -0.498 1.00 0.00 14 GLY A O 12
ATOM 16580 N N . LEU A 1 15 ? 6.827 3.185 -2.559 1.00 0.00 15 LEU A N 12
ATOM 16581 C CA . LEU A 1 15 ? 6.538 1.760 -2.440 1.00 0.00 15 LEU A CA 12
ATOM 16582 C C . LEU A 1 15 ? 7.807 0.931 -2.610 1.00 0.00 15 LEU A C 12
ATOM 16583 O O . LEU A 1 15 ? 8.825 1.429 -3.090 1.00 0.00 15 LEU A O 12
ATOM 16599 N N . ARG A 1 16 ? 7.737 -0.336 -2.215 1.00 0.00 16 ARG A N 12
ATOM 16600 C CA . ARG A 1 16 ? 8.880 -1.234 -2.325 1.00 0.00 16 ARG A CA 12
ATOM 16601 C C . ARG A 1 16 ? 8.424 -2.662 -2.610 1.00 0.00 16 ARG A C 12
ATOM 16602 O O . ARG A 1 16 ? 7.399 -3.110 -2.099 1.00 0.00 16 ARG A O 12
ATOM 16623 N N . ASN A 1 17 ? 9.193 -3.371 -3.431 1.00 0.00 17 ASN A N 12
ATOM 16624 C CA . ASN A 1 17 ? 8.867 -4.748 -3.785 1.00 0.00 17 ASN A CA 12
ATOM 16625 C C . ASN A 1 17 ? 8.771 -5.622 -2.538 1.00 0.00 17 ASN A C 12
ATOM 16626 O O . ASN A 1 17 ? 9.470 -5.392 -1.552 1.00 0.00 17 ASN A O 12
ATOM 16637 N N . GLU A 1 18 ? 7.900 -6.625 -2.591 1.00 0.00 18 GLU A N 12
ATOM 16638 C CA . GLU A 1 18 ? 7.713 -7.534 -1.466 1.00 0.00 18 GLU A CA 12
ATOM 16639 C C . GLU A 1 18 ? 7.119 -8.860 -1.930 1.00 0.00 18 GLU A C 12
ATOM 16640 O O . GLU A 1 18 ? 6.754 -9.014 -3.095 1.00 0.00 18 GLU A O 12
ATOM 16652 N N . GLU A 1 19 ? 7.028 -9.815 -1.010 1.00 0.00 19 GLU A N 12
ATOM 16653 C CA . GLU A 1 19 ? 6.480 -11.129 -1.326 1.00 0.00 19 GLU A CA 12
ATOM 16654 C C . GLU A 1 19 ? 5.481 -11.573 -0.261 1.00 0.00 19 GLU A C 12
ATOM 16655 O O . GLU A 1 19 ? 5.367 -10.951 0.795 1.00 0.00 19 GLU A O 12
ATOM 16667 N N . ALA A 1 20 ? 4.759 -12.651 -0.548 1.00 0.00 20 ALA A N 12
ATOM 16668 C CA . ALA A 1 20 ? 3.771 -13.179 0.385 1.00 0.00 20 ALA A CA 12
ATOM 16669 C C . ALA A 1 20 ? 3.338 -14.586 -0.012 1.00 0.00 20 ALA A C 12
ATOM 16670 O O . ALA A 1 20 ? 3.836 -15.148 -0.988 1.00 0.00 20 ALA A O 12
ATOM 16677 N N . VAL A 1 21 ? 2.407 -15.151 0.750 1.00 0.00 21 VAL A N 12
ATOM 16678 C CA . VAL A 1 21 ? 1.906 -16.493 0.477 1.00 0.00 21 VAL A CA 12
ATOM 16679 C C . VAL A 1 21 ? 0.440 -16.458 0.060 1.00 0.00 21 VAL A C 12
ATOM 16680 O O . VAL A 1 21 ? -0.328 -15.618 0.527 1.00 0.00 21 VAL A O 12
ATOM 16693 N N . GLU A 1 22 ? 0.059 -17.377 -0.821 1.00 0.00 22 GLU A N 12
ATOM 16694 C CA . GLU A 1 22 ? -1.315 -17.451 -1.302 1.00 0.00 22 GLU A CA 12
ATOM 16695 C C . GLU A 1 22 ? -2.297 -17.514 -0.135 1.00 0.00 22 GLU A C 12
ATOM 16696 O O . GLU A 1 22 ? -2.060 -18.209 0.853 1.00 0.00 22 GLU A O 12
ATOM 16708 N N . GLY A 1 23 ? -3.400 -16.782 -0.256 1.00 0.00 23 GLY A N 12
ATOM 16709 C CA . GLY A 1 23 ? -4.400 -16.768 0.795 1.00 0.00 23 GLY A CA 12
ATOM 16710 C C . GLY A 1 23 ? -4.141 -15.689 1.828 1.00 0.00 23 GLY A C 12
ATOM 16711 O O . GLY A 1 23 ? -5.075 -15.064 2.330 1.00 0.00 23 GLY A O 12
ATOM 16715 N N . ALA A 1 24 ? -2.870 -15.470 2.147 1.00 0.00 24 ALA A N 12
ATOM 16716 C CA . ALA A 1 24 ? -2.491 -14.460 3.126 1.00 0.00 24 ALA A CA 12
ATOM 16717 C C . ALA A 1 24 ? -2.911 -13.067 2.668 1.00 0.00 24 ALA A C 12
ATOM 16718 O O . ALA A 1 24 ? -3.553 -12.911 1.629 1.00 0.00 24 ALA A O 12
ATOM 16725 N N . THR A 1 25 ? -2.547 -12.056 3.451 1.00 0.00 25 THR A N 12
ATOM 16726 C CA . THR A 1 25 ? -2.888 -10.677 3.128 1.00 0.00 25 THR A CA 12
ATOM 16727 C C . THR A 1 25 ? -1.634 -9.835 2.918 1.00 0.00 25 THR A C 12
ATOM 16728 O O . THR A 1 25 ? -0.936 -9.497 3.873 1.00 0.00 25 THR A O 12
ATOM 16739 N N . ALA A 1 26 ? -1.356 -9.499 1.663 1.00 0.00 26 ALA A N 12
ATOM 16740 C CA . ALA A 1 26 ? -0.187 -8.694 1.329 1.00 0.00 26 ALA A CA 12
ATOM 16741 C C . ALA A 1 26 ? -0.083 -7.474 2.239 1.00 0.00 26 ALA A C 12
ATOM 16742 O O . ALA A 1 26 ? -0.981 -7.205 3.036 1.00 0.00 26 ALA A O 12
ATOM 16749 N N . MET A 1 27 ? 1.018 -6.740 2.113 1.00 0.00 27 MET A N 12
ATOM 16750 C CA . MET A 1 27 ? 1.238 -5.549 2.924 1.00 0.00 27 MET A CA 12
ATOM 16751 C C . MET A 1 27 ? 2.040 -4.506 2.152 1.00 0.00 27 MET A C 12
ATOM 16752 O O . MET A 1 27 ? 3.230 -4.690 1.892 1.00 0.00 27 MET A O 12
ATOM 16766 N N . LEU A 1 28 ? 1.381 -3.411 1.787 1.00 0.00 28 LEU A N 12
ATOM 16767 C CA . LEU A 1 28 ? 2.033 -2.339 1.043 1.00 0.00 28 LEU A CA 12
ATOM 16768 C C . LEU A 1 28 ? 1.853 -0.999 1.750 1.00 0.00 28 LEU A C 12
ATOM 16769 O O . LEU A 1 28 ? 0.729 -0.541 1.957 1.00 0.00 28 LEU A O 12
ATOM 16785 N N . TRP A 1 29 ? 2.967 -0.375 2.115 1.00 0.00 29 TRP A N 12
ATOM 16786 C CA . TRP A 1 29 ? 2.932 0.914 2.797 1.00 0.00 29 TRP A CA 12
ATOM 16787 C C . TRP A 1 29 ? 3.811 1.933 2.080 1.00 0.00 29 TRP A C 12
ATOM 16788 O O . TRP A 1 29 ? 4.689 1.567 1.298 1.00 0.00 29 TRP A O 12
ATOM 16809 N N . CYS A 1 30 ? 3.570 3.211 2.351 1.00 0.00 30 CYS A N 12
ATOM 16810 C CA . CYS A 1 30 ? 4.340 4.283 1.730 1.00 0.00 30 CYS A CA 12
ATOM 16811 C C . CYS A 1 30 ? 4.158 5.593 2.490 1.00 0.00 30 CYS A C 12
ATOM 16812 O O . CYS A 1 30 ? 3.054 5.922 2.922 1.00 0.00 30 CYS A O 12
ATOM 16820 N N . GLU A 1 31 ? 5.249 6.336 2.648 1.00 0.00 31 GLU A N 12
ATOM 16821 C CA . GLU A 1 31 ? 5.209 7.609 3.358 1.00 0.00 31 GLU A CA 12
ATOM 16822 C C . GLU A 1 31 ? 4.984 8.766 2.388 1.00 0.00 31 GLU A C 12
ATOM 16823 O O . GLU A 1 31 ? 5.143 8.614 1.176 1.00 0.00 31 GLU A O 12
ATOM 16835 N N . LEU A 1 32 ? 4.612 9.920 2.930 1.00 0.00 32 LEU A N 12
ATOM 16836 C CA . LEU A 1 32 ? 4.365 11.104 2.114 1.00 0.00 32 LEU A CA 12
ATOM 16837 C C . LEU A 1 32 ? 4.815 12.368 2.837 1.00 0.00 32 LEU A C 12
ATOM 16838 O O . LEU A 1 32 ? 4.867 12.407 4.067 1.00 0.00 32 LEU A O 12
ATOM 16854 N N . SER A 1 33 ? 5.139 13.402 2.067 1.00 0.00 33 SER A N 12
ATOM 16855 C CA . SER A 1 33 ? 5.587 14.668 2.634 1.00 0.00 33 SER A CA 12
ATOM 16856 C C . SER A 1 33 ? 4.538 15.239 3.583 1.00 0.00 33 SER A C 12
ATOM 16857 O O . SER A 1 33 ? 4.832 16.112 4.400 1.00 0.00 33 SER A O 12
ATOM 16865 N N . LYS A 1 34 ? 3.312 14.739 3.470 1.00 0.00 34 LYS A N 12
ATOM 16866 C CA . LYS A 1 34 ? 2.218 15.197 4.318 1.00 0.00 34 LYS A CA 12
ATOM 16867 C C . LYS A 1 34 ? 1.063 14.200 4.301 1.00 0.00 34 LYS A C 12
ATOM 16868 O O . LYS A 1 34 ? 0.891 13.451 3.339 1.00 0.00 34 LYS A O 12
ATOM 16887 N N . VAL A 1 35 ? 0.274 14.198 5.370 1.00 0.00 35 VAL A N 12
ATOM 16888 C CA . VAL A 1 35 ? -0.866 13.295 5.477 1.00 0.00 35 VAL A CA 12
ATOM 16889 C C . VAL A 1 35 ? -1.916 13.607 4.416 1.00 0.00 35 VAL A C 12
ATOM 16890 O O . VAL A 1 35 ? -2.664 14.577 4.536 1.00 0.00 35 VAL A O 12
ATOM 16903 N N . ALA A 1 36 ? -1.966 12.779 3.378 1.00 0.00 36 ALA A N 12
ATOM 16904 C CA . ALA A 1 36 ? -2.926 12.965 2.297 1.00 0.00 36 ALA A CA 12
ATOM 16905 C C . ALA A 1 36 ? -3.546 11.637 1.879 1.00 0.00 36 ALA A C 12
ATOM 16906 O O . ALA A 1 36 ? -2.957 10.569 2.048 1.00 0.00 36 ALA A O 12
ATOM 16913 N N . PRO A 1 37 ? -4.763 11.701 1.320 1.00 0.00 37 PRO A N 12
ATOM 16914 C CA . PRO A 1 37 ? -5.490 10.511 0.866 1.00 0.00 37 PRO A CA 12
ATOM 16915 C C . PRO A 1 37 ? -4.851 9.876 -0.365 1.00 0.00 37 PRO A C 12
ATOM 16916 O O . PRO A 1 37 ? -4.827 10.472 -1.442 1.00 0.00 37 PRO A O 12
ATOM 16927 N N . VAL A 1 38 ? -4.333 8.663 -0.198 1.00 0.00 38 VAL A N 12
ATOM 16928 C CA . VAL A 1 38 ? -3.695 7.947 -1.295 1.00 0.00 38 VAL A CA 12
ATOM 16929 C C . VAL A 1 38 ? -4.704 7.091 -2.053 1.00 0.00 38 VAL A C 12
ATOM 16930 O O . VAL A 1 38 ? -5.758 6.741 -1.522 1.00 0.00 38 VAL A O 12
ATOM 16943 N N . GLU A 1 39 ? -4.373 6.757 -3.296 1.00 0.00 39 GLU A N 12
ATOM 16944 C CA . GLU A 1 39 ? -5.252 5.942 -4.127 1.00 0.00 39 GLU A CA 12
ATOM 16945 C C . GLU A 1 39 ? -4.493 4.761 -4.725 1.00 0.00 39 GLU A C 12
ATOM 16946 O O . GLU A 1 39 ? -3.736 4.917 -5.683 1.00 0.00 39 GLU A O 12
ATOM 16958 N N . TRP A 1 40 ? -4.702 3.581 -4.153 1.00 0.00 40 TRP A N 12
ATOM 16959 C CA . TRP A 1 40 ? -4.037 2.372 -4.628 1.00 0.00 40 TRP A CA 12
ATOM 16960 C C . TRP A 1 40 ? -4.705 1.846 -5.894 1.00 0.00 40 TRP A C 12
ATOM 16961 O O . TRP A 1 40 ? -5.932 1.792 -5.983 1.00 0.00 40 TRP A O 12
ATOM 16982 N N . ARG A 1 41 ? -3.891 1.460 -6.871 1.00 0.00 41 ARG A N 12
ATOM 16983 C CA . ARG A 1 41 ? -4.403 0.939 -8.132 1.00 0.00 41 ARG A CA 12
ATOM 16984 C C . ARG A 1 41 ? -3.504 -0.172 -8.667 1.00 0.00 41 ARG A C 12
ATOM 16985 O O . ARG A 1 41 ? -2.317 -0.232 -8.348 1.00 0.00 41 ARG A O 12
ATOM 17006 N N . LYS A 1 42 ? -4.079 -1.049 -9.483 1.00 0.00 42 LYS A N 12
ATOM 17007 C CA . LYS A 1 42 ? -3.331 -2.158 -10.064 1.00 0.00 42 LYS A CA 12
ATOM 17008 C C . LYS A 1 42 ? -3.559 -2.238 -11.570 1.00 0.00 42 LYS A C 12
ATOM 17009 O O . LYS A 1 42 ? -4.413 -2.988 -12.040 1.00 0.00 42 LYS A O 12
ATOM 17028 N N . GLY A 1 43 ? -2.787 -1.459 -12.323 1.00 0.00 43 GLY A N 12
ATOM 17029 C CA . GLY A 1 43 ? -2.919 -1.459 -13.768 1.00 0.00 43 GLY A CA 12
ATOM 17030 C C . GLY A 1 43 ? -4.344 -1.202 -14.220 1.00 0.00 43 GLY A C 12
ATOM 17031 O O . GLY A 1 43 ? -4.918 -0.144 -13.963 1.00 0.00 43 GLY A O 12
ATOM 17035 N N . PRO A 1 44 ? -4.936 -2.187 -14.911 1.00 0.00 44 PRO A N 12
ATOM 17036 C CA . PRO A 1 44 ? -6.309 -2.086 -15.415 1.00 0.00 44 PRO A CA 12
ATOM 17037 C C . PRO A 1 44 ? -7.342 -2.119 -14.293 1.00 0.00 44 PRO A C 12
ATOM 17038 O O . PRO A 1 44 ? -8.497 -1.746 -14.492 1.00 0.00 44 PRO A O 12
ATOM 17049 N N . GLU A 1 45 ? -6.917 -2.567 -13.116 1.00 0.00 45 GLU A N 12
ATOM 17050 C CA . GLU A 1 45 ? -7.807 -2.647 -11.964 1.00 0.00 45 GLU A CA 12
ATOM 17051 C C . GLU A 1 45 ? -7.744 -1.366 -11.137 1.00 0.00 45 GLU A C 12
ATOM 17052 O O . GLU A 1 45 ? -6.920 -0.490 -11.393 1.00 0.00 45 GLU A O 12
ATOM 17064 N N . ASN A 1 46 ? -8.622 -1.266 -10.144 1.00 0.00 46 ASN A N 12
ATOM 17065 C CA . ASN A 1 46 ? -8.668 -0.092 -9.280 1.00 0.00 46 ASN A CA 12
ATOM 17066 C C . ASN A 1 46 ? -8.942 -0.492 -7.833 1.00 0.00 46 ASN A C 12
ATOM 17067 O O . ASN A 1 46 ? -10.022 -0.988 -7.509 1.00 0.00 46 ASN A O 12
ATOM 17078 N N . LEU A 1 47 ? -7.958 -0.273 -6.968 1.00 0.00 47 LEU A N 12
ATOM 17079 C CA . LEU A 1 47 ? -8.093 -0.610 -5.555 1.00 0.00 47 LEU A CA 12
ATOM 17080 C C . LEU A 1 47 ? -8.580 0.593 -4.753 1.00 0.00 47 LEU A C 12
ATOM 17081 O O . LEU A 1 47 ? -8.437 1.737 -5.182 1.00 0.00 47 LEU A O 12
ATOM 17097 N N . ARG A 1 48 ? -9.156 0.324 -3.585 1.00 0.00 48 ARG A N 12
ATOM 17098 C CA . ARG A 1 48 ? -9.664 1.384 -2.723 1.00 0.00 48 ARG A CA 12
ATOM 17099 C C . ARG A 1 48 ? -10.160 0.815 -1.397 1.00 0.00 48 ARG A C 12
ATOM 17100 O O . ARG A 1 48 ? -10.402 -0.386 -1.277 1.00 0.00 48 ARG A O 12
ATOM 17121 N N . ASP A 1 49 ? -10.308 1.685 -0.404 1.00 0.00 49 ASP A N 12
ATOM 17122 C CA . ASP A 1 49 ? -10.776 1.269 0.913 1.00 0.00 49 ASP A CA 12
ATOM 17123 C C . ASP A 1 49 ? -12.142 0.598 0.818 1.00 0.00 49 ASP A C 12
ATOM 17124 O O . ASP A 1 49 ? -13.166 1.268 0.682 1.00 0.00 49 ASP A O 12
ATOM 17133 N N . GLY A 1 50 ? -12.151 -0.730 0.889 1.00 0.00 50 GLY A N 12
ATOM 17134 C CA . GLY A 1 50 ? -13.397 -1.469 0.808 1.00 0.00 50 GLY A CA 12
ATOM 17135 C C . GLY A 1 50 ? -13.419 -2.671 1.731 1.00 0.00 50 GLY A C 12
ATOM 17136 O O . GLY A 1 50 ? -12.739 -2.687 2.757 1.00 0.00 50 GLY A O 12
ATOM 17140 N N . ASP A 1 51 ? -14.203 -3.680 1.367 1.00 0.00 51 ASP A N 12
ATOM 17141 C CA . ASP A 1 51 ? -14.311 -4.892 2.170 1.00 0.00 51 ASP A CA 12
ATOM 17142 C C . ASP A 1 51 ? -13.062 -5.756 2.022 1.00 0.00 51 ASP A C 12
ATOM 17143 O O . ASP A 1 51 ? -12.302 -5.933 2.974 1.00 0.00 51 ASP A O 12
ATOM 17152 N N . ARG A 1 52 ? -12.859 -6.292 0.824 1.00 0.00 52 ARG A N 12
ATOM 17153 C CA . ARG A 1 52 ? -11.704 -7.139 0.552 1.00 0.00 52 ARG A CA 12
ATOM 17154 C C . ARG A 1 52 ? -10.406 -6.347 0.681 1.00 0.00 52 ARG A C 12
ATOM 17155 O O . ARG A 1 52 ? -9.364 -6.897 1.040 1.00 0.00 52 ARG A O 12
ATOM 17176 N N . TYR A 1 53 ? -10.477 -5.054 0.386 1.00 0.00 53 TYR A N 12
ATOM 17177 C CA . TYR A 1 53 ? -9.307 -4.186 0.467 1.00 0.00 53 TYR A CA 12
ATOM 17178 C C . TYR A 1 53 ? -9.303 -3.397 1.772 1.00 0.00 53 TYR A C 12
ATOM 17179 O O . TYR A 1 53 ? -10.012 -2.400 1.910 1.00 0.00 53 TYR A O 12
ATOM 17197 N N . ILE A 1 54 ? -8.498 -3.851 2.727 1.00 0.00 54 ILE A N 12
ATOM 17198 C CA . ILE A 1 54 ? -8.399 -3.188 4.021 1.00 0.00 54 ILE A CA 12
ATOM 17199 C C . ILE A 1 54 ? -7.363 -2.071 3.988 1.00 0.00 54 ILE A C 12
ATOM 17200 O O . ILE A 1 54 ? -6.170 -2.309 4.184 1.00 0.00 54 ILE A O 12
ATOM 17216 N N . LEU A 1 55 ? -7.824 -0.850 3.741 1.00 0.00 55 LEU A N 12
ATOM 17217 C CA . LEU A 1 55 ? -6.937 0.307 3.684 1.00 0.00 55 LEU A CA 12
ATOM 17218 C C . LEU A 1 55 ? -6.940 1.061 5.010 1.00 0.00 55 LEU A C 12
ATOM 17219 O O . LEU A 1 55 ? -7.985 1.224 5.640 1.00 0.00 55 LEU A O 12
ATOM 17235 N N . ARG A 1 56 ? -5.765 1.521 5.426 1.00 0.00 56 ARG A N 12
ATOM 17236 C CA . ARG A 1 56 ? -5.633 2.260 6.676 1.00 0.00 56 ARG A CA 12
ATOM 17237 C C . ARG A 1 56 ? -4.712 3.463 6.502 1.00 0.00 56 ARG A C 12
ATOM 17238 O O . ARG A 1 56 ? -4.128 3.660 5.437 1.00 0.00 56 ARG A O 12
ATOM 17259 N N . GLN A 1 57 ? -4.587 4.265 7.555 1.00 0.00 57 GLN A N 12
ATOM 17260 C CA . GLN A 1 57 ? -3.738 5.449 7.517 1.00 0.00 57 GLN A CA 12
ATOM 17261 C C . GLN A 1 57 ? -3.583 6.053 8.909 1.00 0.00 57 GLN A C 12
ATOM 17262 O O . GLN A 1 57 ? -4.558 6.494 9.516 1.00 0.00 57 GLN A O 12
ATOM 17276 N N . GLU A 1 58 ? -2.351 6.067 9.409 1.00 0.00 58 GLU A N 12
ATOM 17277 C CA . GLU A 1 58 ? -2.070 6.616 10.730 1.00 0.00 58 GLU A CA 12
ATOM 17278 C C . GLU A 1 58 ? -1.183 7.853 10.628 1.00 0.00 58 GLU A C 12
ATOM 17279 O O . GLU A 1 58 ? -0.524 8.240 11.593 1.00 0.00 58 GLU A O 12
ATOM 17291 N N . GLY A 1 59 ? -1.171 8.470 9.450 1.00 0.00 59 GLY A N 12
ATOM 17292 C CA . GLY A 1 59 ? -0.361 9.657 9.243 1.00 0.00 59 GLY A CA 12
ATOM 17293 C C . GLY A 1 59 ? 0.235 9.715 7.850 1.00 0.00 59 GLY A C 12
ATOM 17294 O O . GLY A 1 59 ? -0.304 9.129 6.910 1.00 0.00 59 GLY A O 12
ATOM 17298 N N . THR A 1 60 ? 1.350 10.427 7.715 1.00 0.00 60 THR A N 12
ATOM 17299 C CA . THR A 1 60 ? 2.018 10.563 6.427 1.00 0.00 60 THR A CA 12
ATOM 17300 C C . THR A 1 60 ? 2.219 9.204 5.766 1.00 0.00 60 THR A C 12
ATOM 17301 O O . THR A 1 60 ? 2.407 9.115 4.552 1.00 0.00 60 THR A O 12
ATOM 17312 N N . ARG A 1 61 ? 2.179 8.147 6.571 1.00 0.00 61 ARG A N 12
ATOM 17313 C CA . ARG A 1 61 ? 2.357 6.793 6.063 1.00 0.00 61 ARG A CA 12
ATOM 17314 C C . ARG A 1 61 ? 1.015 6.078 5.935 1.00 0.00 61 ARG A C 12
ATOM 17315 O O . ARG A 1 61 ? 0.119 6.268 6.759 1.00 0.00 61 ARG A O 12
ATOM 17336 N N . CYS A 1 62 ? 0.884 5.258 4.899 1.00 0.00 62 CYS A N 12
ATOM 17337 C CA . CYS A 1 62 ? -0.350 4.516 4.662 1.00 0.00 62 CYS A CA 12
ATOM 17338 C C . CYS A 1 62 ? -0.104 3.013 4.742 1.00 0.00 62 CYS A C 12
ATOM 17339 O O . CYS A 1 62 ? 1.037 2.567 4.848 1.00 0.00 62 CYS A O 12
ATOM 17347 N N . GLU A 1 63 ? -1.184 2.239 4.692 1.00 0.00 63 GLU A N 12
ATOM 17348 C CA . GLU A 1 63 ? -1.084 0.786 4.761 1.00 0.00 63 GLU A CA 12
ATOM 17349 C C . GLU A 1 63 ? -2.212 0.125 3.973 1.00 0.00 63 GLU A C 12
ATOM 17350 O O . GLU A 1 63 ? -3.391 0.328 4.266 1.00 0.00 63 GLU A O 12
ATOM 17362 N N . LEU A 1 64 ? -1.841 -0.665 2.972 1.00 0.00 64 LEU A N 12
ATOM 17363 C CA . LEU A 1 64 ? -2.820 -1.356 2.140 1.00 0.00 64 LEU A CA 12
ATOM 17364 C C . LEU A 1 64 ? -2.787 -2.859 2.394 1.00 0.00 64 LEU A C 12
ATOM 17365 O O . LEU A 1 64 ? -1.719 -3.471 2.410 1.00 0.00 64 LEU A O 12
ATOM 17381 N N . GLN A 1 65 ? -3.962 -3.447 2.591 1.00 0.00 65 GLN A N 12
ATOM 17382 C CA . GLN A 1 65 ? -4.067 -4.880 2.842 1.00 0.00 65 GLN A CA 12
ATOM 17383 C C . GLN A 1 65 ? -5.064 -5.529 1.888 1.00 0.00 65 GLN A C 12
ATOM 17384 O O . GLN A 1 65 ? -6.227 -5.130 1.824 1.00 0.00 65 GLN A O 12
ATOM 17398 N N . ILE A 1 66 ? -4.601 -6.531 1.148 1.00 0.00 66 ILE A N 12
ATOM 17399 C CA . ILE A 1 66 ? -5.452 -7.236 0.198 1.00 0.00 66 ILE A CA 12
ATOM 17400 C C . ILE A 1 66 ? -5.904 -8.581 0.757 1.00 0.00 66 ILE A C 12
ATOM 17401 O O . ILE A 1 66 ? -5.227 -9.595 0.584 1.00 0.00 66 ILE A O 12
ATOM 17417 N N . CYS A 1 67 ? -7.051 -8.582 1.426 1.00 0.00 67 CYS A N 12
ATOM 17418 C CA . CYS A 1 67 ? -7.595 -9.803 2.010 1.00 0.00 67 CYS A CA 12
ATOM 17419 C C . CYS A 1 67 ? -7.866 -10.847 0.932 1.00 0.00 67 CYS A C 12
ATOM 17420 O O . CYS A 1 67 ? -8.679 -10.631 0.034 1.00 0.00 67 CYS A O 12
ATOM 17428 N N . GLY A 1 68 ? -7.177 -11.981 1.026 1.00 0.00 68 GLY A N 12
ATOM 17429 C CA . GLY A 1 68 ? -7.356 -13.041 0.052 1.00 0.00 68 GLY A CA 12
ATOM 17430 C C . GLY A 1 68 ? -6.392 -12.928 -1.112 1.00 0.00 68 GLY A C 12
ATOM 17431 O O . GLY A 1 68 ? -6.746 -12.414 -2.174 1.00 0.00 68 GLY A O 12
ATOM 17435 N N . LEU A 1 69 ? -5.169 -13.407 -0.914 1.00 0.00 69 LEU A N 12
ATOM 17436 C CA . LEU A 1 69 ? -4.149 -13.355 -1.955 1.00 0.00 69 LEU A CA 12
ATOM 17437 C C . LEU A 1 69 ? -4.287 -14.536 -2.911 1.00 0.00 69 LEU A C 12
ATOM 17438 O O . LEU A 1 69 ? -5.034 -15.478 -2.646 1.00 0.00 69 LEU A O 12
ATOM 17454 N N . ALA A 1 70 ? -3.561 -14.479 -4.023 1.00 0.00 70 ALA A N 12
ATOM 17455 C CA . ALA A 1 70 ? -3.599 -15.545 -5.016 1.00 0.00 70 ALA A CA 12
ATOM 17456 C C . ALA A 1 70 ? -2.568 -15.309 -6.114 1.00 0.00 70 ALA A C 12
ATOM 17457 O O . ALA A 1 70 ? -2.127 -14.181 -6.333 1.00 0.00 70 ALA A O 12
ATOM 17464 N N . MET A 1 71 ? -2.186 -16.381 -6.801 1.00 0.00 71 MET A N 12
ATOM 17465 C CA . MET A 1 71 ? -1.206 -16.290 -7.877 1.00 0.00 71 MET A CA 12
ATOM 17466 C C . MET A 1 71 ? -1.469 -15.066 -8.749 1.00 0.00 71 MET A C 12
ATOM 17467 O O . MET A 1 71 ? -0.536 -14.433 -9.243 1.00 0.00 71 MET A O 12
ATOM 17481 N N . ALA A 1 72 ? -2.743 -14.739 -8.934 1.00 0.00 72 ALA A N 12
ATOM 17482 C CA . ALA A 1 72 ? -3.128 -13.590 -9.745 1.00 0.00 72 ALA A CA 12
ATOM 17483 C C . ALA A 1 72 ? -2.655 -12.287 -9.109 1.00 0.00 72 ALA A C 12
ATOM 17484 O O . ALA A 1 72 ? -2.057 -11.442 -9.775 1.00 0.00 72 ALA A O 12
ATOM 17491 N N . ASP A 1 73 ? -2.928 -12.132 -7.818 1.00 0.00 73 ASP A N 12
ATOM 17492 C CA . ASP A 1 73 ? -2.530 -10.931 -7.093 1.00 0.00 73 ASP A CA 12
ATOM 17493 C C . ASP A 1 73 ? -1.133 -10.481 -7.510 1.00 0.00 73 ASP A C 12
ATOM 17494 O O . ASP A 1 73 ? -0.872 -9.287 -7.653 1.00 0.00 73 ASP A O 12
ATOM 17503 N N . ALA A 1 74 ? -0.240 -11.445 -7.705 1.00 0.00 74 ALA A N 12
ATOM 17504 C CA . ALA A 1 74 ? 1.129 -11.148 -8.107 1.00 0.00 74 ALA A CA 12
ATOM 17505 C C . ALA A 1 74 ? 1.158 -10.314 -9.383 1.00 0.00 74 ALA A C 12
ATOM 17506 O O . ALA A 1 74 ? 0.844 -10.807 -10.466 1.00 0.00 74 ALA A O 12
ATOM 17513 N N . GLY A 1 75 ? 1.536 -9.046 -9.248 1.00 0.00 75 GLY A N 12
ATOM 17514 C CA . GLY A 1 75 ? 1.597 -8.164 -10.399 1.00 0.00 75 GLY A CA 12
ATOM 17515 C C . GLY A 1 75 ? 2.365 -6.889 -10.111 1.00 0.00 75 GLY A C 12
ATOM 17516 O O . GLY A 1 75 ? 3.532 -6.934 -9.724 1.00 0.00 75 GLY A O 12
ATOM 17520 N N . GLU A 1 76 ? 1.709 -5.749 -10.303 1.00 0.00 76 GLU A N 12
ATOM 17521 C CA . GLU A 1 76 ? 2.340 -4.456 -10.064 1.00 0.00 76 GLU A CA 12
ATOM 17522 C C . GLU A 1 76 ? 1.334 -3.456 -9.500 1.00 0.00 76 GLU A C 12
ATOM 17523 O O . GLU A 1 76 ? 0.425 -3.011 -10.201 1.00 0.00 76 GLU A O 12
ATOM 17535 N N . TYR A 1 77 ? 1.504 -3.108 -8.229 1.00 0.00 77 TYR A N 12
ATOM 17536 C CA . TYR A 1 77 ? 0.611 -2.164 -7.569 1.00 0.00 77 TYR A CA 12
ATOM 17537 C C . TYR A 1 77 ? 1.173 -0.747 -7.631 1.00 0.00 77 TYR A C 12
ATOM 17538 O O . TYR A 1 77 ? 2.389 -0.550 -7.654 1.00 0.00 77 TYR A O 12
ATOM 17556 N N . LEU A 1 78 ? 0.281 0.236 -7.658 1.00 0.00 78 LEU A N 12
ATOM 17557 C CA . LEU A 1 78 ? 0.686 1.636 -7.716 1.00 0.00 78 LEU A CA 12
ATOM 17558 C C . LEU A 1 78 ? -0.045 2.459 -6.660 1.00 0.00 78 LEU A C 12
ATOM 17559 O O . LEU A 1 78 ? -1.191 2.167 -6.315 1.00 0.00 78 LEU A O 12
ATOM 17575 N N . CYS A 1 79 ? 0.622 3.490 -6.154 1.00 0.00 79 CYS A N 12
ATOM 17576 C CA . CYS A 1 79 ? 0.035 4.357 -5.139 1.00 0.00 79 CYS A CA 12
ATOM 17577 C C . CYS A 1 79 ? 0.068 5.816 -5.584 1.00 0.00 79 CYS A C 12
ATOM 17578 O O . CYS A 1 79 ? 1.123 6.449 -5.596 1.00 0.00 79 CYS A O 12
ATOM 17586 N N . VAL A 1 80 ? -1.096 6.343 -5.952 1.00 0.00 80 VAL A N 12
ATOM 17587 C CA . VAL A 1 80 ? -1.201 7.727 -6.399 1.00 0.00 80 VAL A CA 12
ATOM 17588 C C . VAL A 1 80 ? -1.579 8.650 -5.246 1.00 0.00 80 VAL A C 12
ATOM 17589 O O . VAL A 1 80 ? -2.502 8.362 -4.484 1.00 0.00 80 VAL A O 12
ATOM 17602 N N . CYS A 1 81 ? -0.859 9.760 -5.124 1.00 0.00 81 CYS A N 12
ATOM 17603 C CA . CYS A 1 81 ? -1.119 10.727 -4.063 1.00 0.00 81 CYS A CA 12
ATOM 17604 C C . CYS A 1 81 ? -0.997 12.154 -4.586 1.00 0.00 81 CYS A C 12
ATOM 17605 O O . CYS A 1 81 ? 0.100 12.626 -4.883 1.00 0.00 81 CYS A O 12
ATOM 17613 N N . GLY A 1 82 ? -2.132 12.837 -4.698 1.00 0.00 82 GLY A N 12
ATOM 17614 C CA . GLY A 1 82 ? -2.130 14.204 -5.187 1.00 0.00 82 GLY A CA 12
ATOM 17615 C C . GLY A 1 82 ? -1.811 14.289 -6.666 1.00 0.00 82 GLY A C 12
ATOM 17616 O O . GLY A 1 82 ? -2.701 14.169 -7.508 1.00 0.00 82 GLY A O 12
ATOM 17620 N N . GLN A 1 83 ? -0.537 14.499 -6.984 1.00 0.00 83 GLN A N 12
ATOM 17621 C CA . GLN A 1 83 ? -0.104 14.604 -8.372 1.00 0.00 83 GLN A CA 12
ATOM 17622 C C . GLN A 1 83 ? 0.956 13.555 -8.692 1.00 0.00 83 GLN A C 12
ATOM 17623 O O . GLN A 1 83 ? 1.092 13.125 -9.837 1.00 0.00 83 GLN A O 12
ATOM 17637 N N . GLU A 1 84 ? 1.705 13.147 -7.672 1.00 0.00 84 GLU A N 12
ATOM 17638 C CA . GLU A 1 84 ? 2.753 12.149 -7.846 1.00 0.00 84 GLU A CA 12
ATOM 17639 C C . GLU A 1 84 ? 2.173 10.738 -7.808 1.00 0.00 84 GLU A C 12
ATOM 17640 O O . GLU A 1 84 ? 0.963 10.556 -7.674 1.00 0.00 84 GLU A O 12
ATOM 17652 N N . ARG A 1 85 ? 3.045 9.742 -7.926 1.00 0.00 85 ARG A N 12
ATOM 17653 C CA . ARG A 1 85 ? 2.621 8.348 -7.907 1.00 0.00 85 ARG A CA 12
ATOM 17654 C C . ARG A 1 85 ? 3.825 7.412 -7.936 1.00 0.00 85 ARG A C 12
ATOM 17655 O O . ARG A 1 85 ? 4.917 7.799 -8.355 1.00 0.00 85 ARG A O 12
ATOM 17676 N N . THR A 1 86 ? 3.620 6.177 -7.488 1.00 0.00 86 THR A N 12
ATOM 17677 C CA . THR A 1 86 ? 4.689 5.186 -7.461 1.00 0.00 86 THR A CA 12
ATOM 17678 C C . THR A 1 86 ? 4.167 3.804 -7.836 1.00 0.00 86 THR A C 12
ATOM 17679 O O . THR A 1 86 ? 2.962 3.608 -7.998 1.00 0.00 86 THR A O 12
ATOM 17690 N N . SER A 1 87 ? 5.080 2.848 -7.971 1.00 0.00 87 SER A N 12
ATOM 17691 C CA . SER A 1 87 ? 4.712 1.484 -8.330 1.00 0.00 87 SER A CA 12
ATOM 17692 C C . SER A 1 87 ? 5.660 0.477 -7.685 1.00 0.00 87 SER A C 12
ATOM 17693 O O . SER A 1 87 ? 6.812 0.794 -7.391 1.00 0.00 87 SER A O 12
ATOM 17701 N N . ALA A 1 88 ? 5.166 -0.737 -7.469 1.00 0.00 88 ALA A N 12
ATOM 17702 C CA . ALA A 1 88 ? 5.968 -1.791 -6.861 1.00 0.00 88 ALA A CA 12
ATOM 17703 C C . ALA A 1 88 ? 5.560 -3.164 -7.385 1.00 0.00 88 ALA A C 12
ATOM 17704 O O . ALA A 1 88 ? 4.539 -3.304 -8.060 1.00 0.00 88 ALA A O 12
ATOM 17711 N N . THR A 1 89 ? 6.363 -4.175 -7.072 1.00 0.00 89 THR A N 12
ATOM 17712 C CA . THR A 1 89 ? 6.087 -5.536 -7.513 1.00 0.00 89 THR A CA 12
ATOM 17713 C C . THR A 1 89 ? 5.849 -6.462 -6.326 1.00 0.00 89 THR A C 12
ATOM 17714 O O . THR A 1 89 ? 6.611 -6.455 -5.358 1.00 0.00 89 THR A O 12
ATOM 17725 N N . LEU A 1 90 ? 4.789 -7.258 -6.405 1.00 0.00 90 LEU A N 12
ATOM 17726 C CA . LEU A 1 90 ? 4.452 -8.192 -5.335 1.00 0.00 90 LEU A CA 12
ATOM 17727 C C . LEU A 1 90 ? 4.691 -9.633 -5.775 1.00 0.00 90 LEU A C 12
ATOM 17728 O O . LEU A 1 90 ? 4.557 -9.965 -6.953 1.00 0.00 90 LEU A O 12
ATOM 17744 N N . THR A 1 91 ? 5.044 -10.486 -4.819 1.00 0.00 91 THR A N 12
ATOM 17745 C CA . THR A 1 91 ? 5.300 -11.892 -5.106 1.00 0.00 91 THR A CA 12
ATOM 17746 C C . THR A 1 91 ? 4.383 -12.796 -4.291 1.00 0.00 91 THR A C 12
ATOM 17747 O O . THR A 1 91 ? 4.212 -12.600 -3.087 1.00 0.00 91 THR A O 12
ATOM 17758 N N . ILE A 1 92 ? 3.795 -13.787 -4.954 1.00 0.00 92 ILE A N 12
ATOM 17759 C CA . ILE A 1 92 ? 2.896 -14.722 -4.289 1.00 0.00 92 ILE A CA 12
ATOM 17760 C C . ILE A 1 92 ? 3.500 -16.121 -4.237 1.00 0.00 92 ILE A C 12
ATOM 17761 O O . ILE A 1 92 ? 3.947 -16.654 -5.253 1.00 0.00 92 ILE A O 12
ATOM 17777 N N . ARG A 1 93 ? 3.508 -16.712 -3.046 1.00 0.00 93 ARG A N 12
ATOM 17778 C CA . ARG A 1 93 ? 4.056 -18.050 -2.861 1.00 0.00 93 ARG A CA 12
ATOM 17779 C C . ARG A 1 93 ? 2.939 -19.078 -2.702 1.00 0.00 93 ARG A C 12
ATOM 17780 O O . ARG A 1 93 ? 2.172 -19.031 -1.741 1.00 0.00 93 ARG A O 12
ATOM 17801 N N . ALA A 1 94 ? 2.855 -20.005 -3.651 1.00 0.00 94 ALA A N 12
ATOM 17802 C CA . ALA A 1 94 ? 1.834 -21.044 -3.615 1.00 0.00 94 ALA A CA 12
ATOM 17803 C C . ALA A 1 94 ? 1.849 -21.783 -2.281 1.00 0.00 94 ALA A C 12
ATOM 17804 O O . ALA A 1 94 ? 2.864 -22.361 -1.891 1.00 0.00 94 ALA A O 12
ATOM 17811 N N . LEU A 1 95 ? 0.718 -21.759 -1.585 1.00 0.00 95 LEU A N 12
ATOM 17812 C CA . LEU A 1 95 ? 0.600 -22.426 -0.293 1.00 0.00 95 LEU A CA 12
ATOM 17813 C C . LEU A 1 95 ? 1.121 -23.858 -0.370 1.00 0.00 95 LEU A C 12
ATOM 17814 O O . LEU A 1 95 ? 1.120 -24.489 -1.427 1.00 0.00 95 LEU A O 12
ATOM 17830 N N . PRO A 1 96 ? 1.576 -24.385 0.777 1.00 0.00 96 PRO A N 12
ATOM 17831 C CA . PRO A 1 96 ? 2.105 -25.749 0.865 1.00 0.00 96 PRO A CA 12
ATOM 17832 C C . PRO A 1 96 ? 1.018 -26.805 0.697 1.00 0.00 96 PRO A C 12
ATOM 17833 O O . PRO A 1 96 ? 1.286 -28.004 0.777 1.00 0.00 96 PRO A O 12
ATOM 17844 N N . SER A 1 97 ? -0.209 -26.352 0.462 1.00 0.00 97 SER A N 12
ATOM 17845 C CA . SER A 1 97 ? -1.338 -27.258 0.285 1.00 0.00 97 SER A CA 12
ATOM 17846 C C . SER A 1 97 ? -1.708 -27.929 1.605 1.00 0.00 97 SER A C 12
ATOM 17847 O O . SER A 1 97 ? -1.917 -29.140 1.661 1.00 0.00 97 SER A O 12
ATOM 17855 N N . GLY A 1 98 ? -1.788 -27.131 2.665 1.00 0.00 98 GLY A N 12
ATOM 17856 C CA . GLY A 1 98 ? -2.132 -27.664 3.970 1.00 0.00 98 GLY A CA 12
ATOM 17857 C C . GLY A 1 98 ? -0.971 -27.612 4.943 1.00 0.00 98 GLY A C 12
ATOM 17858 O O . GLY A 1 98 ? -0.710 -26.589 5.578 1.00 0.00 98 GLY A O 12
ATOM 17862 N N . PRO A 1 99 ? -0.251 -28.736 5.072 1.00 0.00 99 PRO A N 12
ATOM 17863 C CA . PRO A 1 99 ? 0.900 -28.841 5.974 1.00 0.00 99 PRO A CA 12
ATOM 17864 C C . PRO A 1 99 ? 2.090 -28.018 5.492 1.00 0.00 99 PRO A C 12
ATOM 17865 O O . PRO A 1 99 ? 2.568 -28.197 4.372 1.00 0.00 99 PRO A O 12
ATOM 17876 N N . SER A 1 100 ? 2.564 -27.115 6.345 1.00 0.00 100 SER A N 12
ATOM 17877 C CA . SER A 1 100 ? 3.696 -26.262 6.005 1.00 0.00 100 SER A CA 12
ATOM 17878 C C . SER A 1 100 ? 4.835 -27.084 5.408 1.00 0.00 100 SER A C 12
ATOM 17879 O O . SER A 1 100 ? 5.482 -26.664 4.448 1.00 0.00 100 SER A O 12
ATOM 17887 N N . SER A 1 101 ? 5.075 -28.257 5.984 1.00 0.00 101 SER A N 12
ATOM 17888 C CA . SER A 1 101 ? 6.137 -29.137 5.512 1.00 0.00 101 SER A CA 12
ATOM 17889 C C . SER A 1 101 ? 5.594 -30.529 5.203 1.00 0.00 101 SER A C 12
ATOM 17890 O O . SER A 1 101 ? 5.945 -31.135 4.192 1.00 0.00 101 SER A O 12
ATOM 17898 N N . GLY A 1 102 ? 4.733 -31.030 6.084 1.00 0.00 102 GLY A N 12
ATOM 17899 C CA . GLY A 1 102 ? 4.154 -32.347 5.889 1.00 0.00 102 GLY A CA 12
ATOM 17900 C C . GLY A 1 102 ? 4.980 -33.444 6.529 1.00 0.00 102 GLY A C 12
ATOM 17901 O O . GLY A 1 102 ? 4.667 -34.627 6.391 1.00 0.00 102 GLY A O 12
ATOM 17905 N N . GLY A 1 1 ? 9.500 21.480 12.518 1.00 0.00 1 GLY A N 13
ATOM 17906 C CA . GLY A 1 1 ? 9.984 21.899 11.215 1.00 0.00 1 GLY A CA 13
ATOM 17907 C C . GLY A 1 1 ? 10.134 23.404 11.109 1.00 0.00 1 GLY A C 13
ATOM 17908 O O . GLY A 1 1 ? 9.429 24.154 11.784 1.00 0.00 1 GLY A O 13
ATOM 17912 N N . SER A 1 2 ? 11.057 23.847 10.261 1.00 0.00 2 SER A N 13
ATOM 17913 C CA . SER A 1 2 ? 11.301 25.272 10.072 1.00 0.00 2 SER A CA 13
ATOM 17914 C C . SER A 1 2 ? 11.020 25.685 8.631 1.00 0.00 2 SER A C 13
ATOM 17915 O O . SER A 1 2 ? 10.266 26.625 8.379 1.00 0.00 2 SER A O 13
ATOM 17923 N N . SER A 1 3 ? 11.631 24.976 7.688 1.00 0.00 3 SER A N 13
ATOM 17924 C CA . SER A 1 3 ? 11.451 25.271 6.272 1.00 0.00 3 SER A CA 13
ATOM 17925 C C . SER A 1 3 ? 10.642 24.173 5.587 1.00 0.00 3 SER A C 13
ATOM 17926 O O . SER A 1 3 ? 10.829 22.988 5.859 1.00 0.00 3 SER A O 13
ATOM 17934 N N . GLY A 1 4 ? 9.741 24.578 4.697 1.00 0.00 4 GLY A N 13
ATOM 17935 C CA . GLY A 1 4 ? 8.916 23.618 3.987 1.00 0.00 4 GLY A CA 13
ATOM 17936 C C . GLY A 1 4 ? 8.300 24.200 2.730 1.00 0.00 4 GLY A C 13
ATOM 17937 O O . GLY A 1 4 ? 7.687 25.267 2.768 1.00 0.00 4 GLY A O 13
ATOM 17941 N N . SER A 1 5 ? 8.464 23.499 1.613 1.00 0.00 5 SER A N 13
ATOM 17942 C CA . SER A 1 5 ? 7.924 23.956 0.338 1.00 0.00 5 SER A CA 13
ATOM 17943 C C . SER A 1 5 ? 6.439 23.623 0.227 1.00 0.00 5 SER A C 13
ATOM 17944 O O . SER A 1 5 ? 6.067 22.498 -0.106 1.00 0.00 5 SER A O 13
ATOM 17952 N N . SER A 1 6 ? 5.595 24.611 0.508 1.00 0.00 6 SER A N 13
ATOM 17953 C CA . SER A 1 6 ? 4.150 24.423 0.443 1.00 0.00 6 SER A CA 13
ATOM 17954 C C . SER A 1 6 ? 3.728 23.926 -0.936 1.00 0.00 6 SER A C 13
ATOM 17955 O O . SER A 1 6 ? 3.772 24.668 -1.916 1.00 0.00 6 SER A O 13
ATOM 17963 N N . GLY A 1 7 ? 3.318 22.663 -1.003 1.00 0.00 7 GLY A N 13
ATOM 17964 C CA . GLY A 1 7 ? 2.893 22.087 -2.265 1.00 0.00 7 GLY A CA 13
ATOM 17965 C C . GLY A 1 7 ? 2.228 20.736 -2.092 1.00 0.00 7 GLY A C 13
ATOM 17966 O O . GLY A 1 7 ? 1.711 20.407 -1.024 1.00 0.00 7 GLY A O 13
ATOM 17970 N N . PRO A 1 8 ? 2.235 19.927 -3.162 1.00 0.00 8 PRO A N 13
ATOM 17971 C CA . PRO A 1 8 ? 1.631 18.591 -3.148 1.00 0.00 8 PRO A CA 13
ATOM 17972 C C . PRO A 1 8 ? 2.412 17.611 -2.279 1.00 0.00 8 PRO A C 13
ATOM 17973 O O . PRO A 1 8 ? 3.479 17.939 -1.761 1.00 0.00 8 PRO A O 13
ATOM 17984 N N . ALA A 1 9 ? 1.873 16.406 -2.124 1.00 0.00 9 ALA A N 13
ATOM 17985 C CA . ALA A 1 9 ? 2.520 15.377 -1.320 1.00 0.00 9 ALA A CA 13
ATOM 17986 C C . ALA A 1 9 ? 3.485 14.549 -2.161 1.00 0.00 9 ALA A C 13
ATOM 17987 O O . ALA A 1 9 ? 3.116 14.022 -3.211 1.00 0.00 9 ALA A O 13
ATOM 17994 N N . LYS A 1 10 ? 4.725 14.439 -1.695 1.00 0.00 10 LYS A N 13
ATOM 17995 C CA . LYS A 1 10 ? 5.744 13.675 -2.404 1.00 0.00 10 LYS A CA 13
ATOM 17996 C C . LYS A 1 10 ? 6.085 12.393 -1.650 1.00 0.00 10 LYS A C 13
ATOM 17997 O O . LYS A 1 10 ? 5.931 12.318 -0.431 1.00 0.00 10 LYS A O 13
ATOM 18016 N N . PHE A 1 11 ? 6.551 11.387 -2.383 1.00 0.00 11 PHE A N 13
ATOM 18017 C CA . PHE A 1 11 ? 6.915 10.108 -1.784 1.00 0.00 11 PHE A CA 13
ATOM 18018 C C . PHE A 1 11 ? 8.357 10.132 -1.286 1.00 0.00 11 PHE A C 13
ATOM 18019 O O . PHE A 1 11 ? 9.297 10.230 -2.075 1.00 0.00 11 PHE A O 13
ATOM 18036 N N . THR A 1 12 ? 8.524 10.041 0.030 1.00 0.00 12 THR A N 13
ATOM 18037 C CA . THR A 1 12 ? 9.850 10.054 0.635 1.00 0.00 12 THR A CA 13
ATOM 18038 C C . THR A 1 12 ? 10.443 8.651 0.689 1.00 0.00 12 THR A C 13
ATOM 18039 O O . THR A 1 12 ? 11.641 8.465 0.480 1.00 0.00 12 THR A O 13
ATOM 18050 N N . GLU A 1 13 ? 9.595 7.665 0.969 1.00 0.00 13 GLU A N 13
ATOM 18051 C CA . GLU A 1 13 ? 10.038 6.278 1.051 1.00 0.00 13 GLU A CA 13
ATOM 18052 C C . GLU A 1 13 ? 9.604 5.496 -0.185 1.00 0.00 13 GLU A C 13
ATOM 18053 O O . GLU A 1 13 ? 10.356 4.675 -0.710 1.00 0.00 13 GLU A O 13
ATOM 18065 N N . GLY A 1 14 ? 8.384 5.756 -0.645 1.00 0.00 14 GLY A N 13
ATOM 18066 C CA . GLY A 1 14 ? 7.869 5.068 -1.815 1.00 0.00 14 GLY A CA 13
ATOM 18067 C C . GLY A 1 14 ? 7.612 3.597 -1.556 1.00 0.00 14 GLY A C 13
ATOM 18068 O O . GLY A 1 14 ? 8.110 3.034 -0.580 1.00 0.00 14 GLY A O 13
ATOM 18072 N N . LEU A 1 15 ? 6.832 2.972 -2.431 1.00 0.00 15 LEU A N 13
ATOM 18073 C CA . LEU A 1 15 ? 6.508 1.556 -2.291 1.00 0.00 15 LEU A CA 13
ATOM 18074 C C . LEU A 1 15 ? 7.763 0.696 -2.403 1.00 0.00 15 LEU A C 13
ATOM 18075 O O . LEU A 1 15 ? 8.837 1.190 -2.747 1.00 0.00 15 LEU A O 13
ATOM 18091 N N . ARG A 1 16 ? 7.619 -0.592 -2.113 1.00 0.00 16 ARG A N 13
ATOM 18092 C CA . ARG A 1 16 ? 8.740 -1.521 -2.181 1.00 0.00 16 ARG A CA 13
ATOM 18093 C C . ARG A 1 16 ? 8.269 -2.914 -2.589 1.00 0.00 16 ARG A C 13
ATOM 18094 O O . ARG A 1 16 ? 7.337 -3.462 -2.001 1.00 0.00 16 ARG A O 13
ATOM 18115 N N . ASN A 1 17 ? 8.918 -3.480 -3.601 1.00 0.00 17 ASN A N 13
ATOM 18116 C CA . ASN A 1 17 ? 8.565 -4.808 -4.089 1.00 0.00 17 ASN A CA 13
ATOM 18117 C C . ASN A 1 17 ? 8.679 -5.845 -2.975 1.00 0.00 17 ASN A C 13
ATOM 18118 O O . ASN A 1 17 ? 9.733 -5.990 -2.356 1.00 0.00 17 ASN A O 13
ATOM 18129 N N . GLU A 1 18 ? 7.588 -6.563 -2.728 1.00 0.00 18 GLU A N 13
ATOM 18130 C CA . GLU A 1 18 ? 7.567 -7.586 -1.689 1.00 0.00 18 GLU A CA 13
ATOM 18131 C C . GLU A 1 18 ? 6.897 -8.861 -2.194 1.00 0.00 18 GLU A C 13
ATOM 18132 O O . GLU A 1 18 ? 6.383 -8.902 -3.312 1.00 0.00 18 GLU A O 13
ATOM 18144 N N . GLU A 1 19 ? 6.907 -9.897 -1.362 1.00 0.00 19 GLU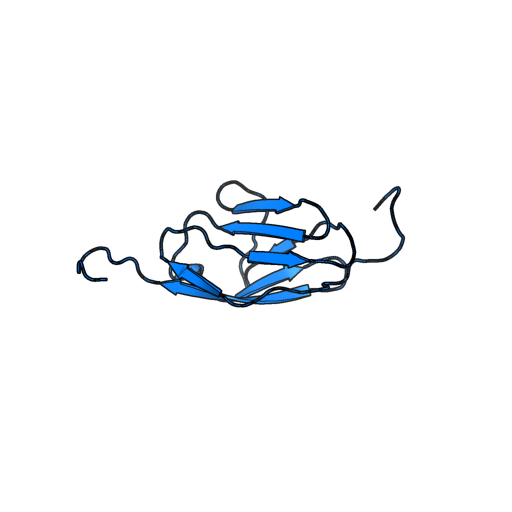 A N 13
ATOM 18145 C CA . GLU A 1 19 ? 6.302 -11.173 -1.725 1.00 0.00 19 GLU A CA 13
ATOM 18146 C C . GLU A 1 19 ? 5.364 -11.663 -0.625 1.00 0.00 19 GLU A C 13
ATOM 18147 O O . GLU A 1 19 ? 5.346 -11.118 0.477 1.00 0.00 19 GLU A O 13
ATOM 18159 N N . ALA A 1 20 ? 4.587 -12.696 -0.935 1.00 0.00 20 ALA A N 13
ATOM 18160 C CA . ALA A 1 20 ? 3.648 -13.260 0.026 1.00 0.00 20 ALA A CA 13
ATOM 18161 C C . ALA A 1 20 ? 3.180 -14.644 -0.411 1.00 0.00 20 ALA A C 13
ATOM 18162 O O . ALA A 1 20 ? 3.514 -15.107 -1.502 1.00 0.00 20 ALA A O 13
ATOM 18169 N N . VAL A 1 21 ? 2.406 -15.301 0.447 1.00 0.00 21 VAL A N 13
ATOM 18170 C CA . VAL A 1 21 ? 1.891 -16.632 0.148 1.00 0.00 21 VAL A CA 13
ATOM 18171 C C . VAL A 1 21 ? 0.404 -16.585 -0.185 1.00 0.00 21 VAL A C 13
ATOM 18172 O O . VAL A 1 21 ? -0.368 -15.893 0.478 1.00 0.00 21 VAL A O 13
ATOM 18185 N N . GLU A 1 22 ? 0.011 -17.325 -1.216 1.00 0.00 22 GLU A N 13
ATOM 18186 C CA . GLU A 1 22 ? -1.385 -17.367 -1.637 1.00 0.00 22 GLU A CA 13
ATOM 18187 C C . GLU A 1 22 ? -2.316 -17.410 -0.430 1.00 0.00 22 GLU A C 13
ATOM 18188 O O . GLU A 1 22 ? -2.030 -18.075 0.566 1.00 0.00 22 GLU A O 13
ATOM 18200 N N . GLY A 1 23 ? -3.434 -16.695 -0.525 1.00 0.00 23 GLY A N 13
ATOM 18201 C CA . GLY A 1 23 ? -4.390 -16.664 0.566 1.00 0.00 23 GLY A CA 13
ATOM 18202 C C . GLY A 1 23 ? -4.038 -15.631 1.617 1.00 0.00 23 GLY A C 13
ATOM 18203 O O . GLY A 1 23 ? -4.901 -14.883 2.075 1.00 0.00 23 GLY A O 13
ATOM 18207 N N . ALA A 1 24 ? -2.766 -15.589 2.001 1.00 0.00 24 ALA A N 13
ATOM 18208 C CA . ALA A 1 24 ? -2.302 -14.639 3.004 1.00 0.00 24 ALA A CA 13
ATOM 18209 C C . ALA A 1 24 ? -2.747 -13.221 2.665 1.00 0.00 24 ALA A C 13
ATOM 18210 O O . ALA A 1 24 ? -3.440 -12.997 1.672 1.00 0.00 24 ALA A O 13
ATOM 18217 N N . THR A 1 25 ? -2.346 -12.265 3.497 1.00 0.00 25 THR A N 13
ATOM 18218 C CA . THR A 1 25 ? -2.705 -10.868 3.287 1.00 0.00 25 THR A CA 13
ATOM 18219 C C . THR A 1 25 ? -1.463 -9.993 3.167 1.00 0.00 25 THR A C 13
ATOM 18220 O O . THR A 1 25 ? -0.827 -9.660 4.167 1.00 0.00 25 THR A O 13
ATOM 18231 N N . ALA A 1 26 ? -1.122 -9.622 1.937 1.00 0.00 26 ALA A N 13
ATOM 18232 C CA . ALA A 1 26 ? 0.043 -8.783 1.687 1.00 0.00 26 ALA A CA 13
ATOM 18233 C C . ALA A 1 26 ? 0.027 -7.544 2.575 1.00 0.00 26 ALA A C 13
ATOM 18234 O O . ALA A 1 26 ? -0.945 -7.289 3.284 1.00 0.00 26 ALA A O 13
ATOM 18241 N N . MET A 1 27 ? 1.112 -6.776 2.531 1.00 0.00 27 MET A N 13
ATOM 18242 C CA . MET A 1 27 ? 1.221 -5.563 3.332 1.00 0.00 27 MET A CA 13
ATOM 18243 C C . MET A 1 27 ? 2.070 -4.515 2.619 1.00 0.00 27 MET A C 13
ATOM 18244 O O . MET A 1 27 ? 3.292 -4.643 2.535 1.00 0.00 27 MET A O 13
ATOM 18258 N N . LEU A 1 28 ? 1.415 -3.480 2.105 1.00 0.00 28 LEU A N 13
ATOM 18259 C CA . LEU A 1 28 ? 2.109 -2.409 1.398 1.00 0.00 28 LEU A CA 13
ATOM 18260 C C . LEU A 1 28 ? 1.887 -1.067 2.088 1.00 0.00 28 LEU A C 13
ATOM 18261 O O . LEU A 1 28 ? 0.755 -0.700 2.402 1.00 0.00 28 LEU A O 13
ATOM 18277 N N . TRP A 1 29 ? 2.973 -0.339 2.318 1.00 0.00 29 TRP A N 13
ATOM 18278 C CA . TRP A 1 29 ? 2.897 0.964 2.969 1.00 0.00 29 TRP A CA 13
ATOM 18279 C C . TRP A 1 29 ? 3.804 1.973 2.274 1.00 0.00 29 TRP A C 13
ATOM 18280 O O . TRP A 1 29 ? 4.729 1.597 1.553 1.00 0.00 29 TRP A O 13
ATOM 18301 N N . CYS A 1 30 ? 3.533 3.255 2.495 1.00 0.00 30 CYS A N 13
ATOM 18302 C CA . CYS A 1 30 ? 4.326 4.319 1.889 1.00 0.00 30 CYS A CA 13
ATOM 18303 C C . CYS A 1 30 ? 4.150 5.629 2.650 1.00 0.00 30 CYS A C 13
ATOM 18304 O O . CYS A 1 30 ? 3.075 5.910 3.180 1.00 0.00 30 CYS A O 13
ATOM 18312 N N . GLU A 1 31 ? 5.213 6.426 2.700 1.00 0.00 31 GLU A N 13
ATOM 18313 C CA . GLU A 1 31 ? 5.175 7.705 3.399 1.00 0.00 31 GLU A CA 13
ATOM 18314 C C . GLU A 1 31 ? 5.028 8.860 2.412 1.00 0.00 31 GLU A C 13
ATOM 18315 O O . GLU A 1 31 ? 5.399 8.744 1.243 1.00 0.00 31 GLU A O 13
ATOM 18327 N N . LEU A 1 32 ? 4.483 9.973 2.891 1.00 0.00 32 LEU A N 13
ATOM 18328 C CA . LEU A 1 32 ? 4.286 11.150 2.052 1.00 0.00 32 LEU A CA 13
ATOM 18329 C C . LEU A 1 32 ? 4.686 12.421 2.793 1.00 0.00 32 LEU A C 13
ATOM 18330 O O . LEU A 1 32 ? 4.444 12.554 3.993 1.00 0.00 32 LEU A O 13
ATOM 18346 N N . SER A 1 33 ? 5.298 13.354 2.071 1.00 0.00 33 SER A N 13
ATOM 18347 C CA . SER A 1 33 ? 5.733 14.615 2.661 1.00 0.00 33 SER A CA 13
ATOM 18348 C C . SER A 1 33 ? 4.676 15.161 3.616 1.00 0.00 33 SER A C 13
ATOM 18349 O O . SER A 1 33 ? 4.987 15.913 4.540 1.00 0.00 33 SER A O 13
ATOM 18357 N N . LYS A 1 34 ? 3.425 14.778 3.386 1.00 0.00 34 LYS A N 13
ATOM 18358 C CA . LYS A 1 34 ? 2.320 15.227 4.225 1.00 0.00 34 LYS A CA 13
ATOM 18359 C C . LYS A 1 34 ? 1.148 14.254 4.147 1.00 0.00 34 LYS A C 13
ATOM 18360 O O . LYS A 1 34 ? 1.111 13.379 3.282 1.00 0.00 34 LYS A O 13
ATOM 18379 N N . VAL A 1 35 ? 0.190 14.414 5.055 1.00 0.00 35 VAL A N 13
ATOM 18380 C CA . VAL A 1 35 ? -0.985 13.552 5.087 1.00 0.00 35 VAL A CA 13
ATOM 18381 C C . VAL A 1 35 ? -1.954 13.901 3.963 1.00 0.00 35 VAL A C 13
ATOM 18382 O O . VAL A 1 35 ? -2.594 14.952 3.986 1.00 0.00 35 VAL A O 13
ATOM 18395 N N . ALA A 1 36 ? -2.057 13.013 2.980 1.00 0.00 36 ALA A N 13
ATOM 18396 C CA . ALA A 1 36 ? -2.950 13.226 1.848 1.00 0.00 36 ALA A CA 13
ATOM 18397 C C . ALA A 1 36 ? -3.658 11.934 1.457 1.00 0.00 36 ALA A C 13
ATOM 18398 O O . ALA A 1 36 ? -3.158 10.831 1.680 1.00 0.00 36 ALA A O 13
ATOM 18405 N N . PRO A 1 37 ? -4.852 12.070 0.860 1.00 0.00 37 PRO A N 13
ATOM 18406 C CA . PRO A 1 37 ? -5.655 10.923 0.426 1.00 0.00 37 PRO A CA 13
ATOM 18407 C C . PRO A 1 37 ? -5.034 10.197 -0.763 1.00 0.00 37 PRO A C 13
ATOM 18408 O O . PRO A 1 37 ? -4.986 10.729 -1.872 1.00 0.00 37 PRO A O 13
ATOM 18419 N N . VAL A 1 38 ? -4.558 8.979 -0.524 1.00 0.00 38 VAL A N 13
ATOM 18420 C CA . VAL A 1 38 ? -3.941 8.179 -1.575 1.00 0.00 38 VAL A CA 13
ATOM 18421 C C . VAL A 1 38 ? -4.960 7.254 -2.231 1.00 0.00 38 VAL A C 13
ATOM 18422 O O . VAL A 1 38 ? -5.996 6.942 -1.646 1.00 0.00 38 VAL A O 13
ATOM 18435 N N . GLU A 1 39 ? -4.657 6.820 -3.451 1.00 0.00 39 GLU A N 13
ATOM 18436 C CA . GLU A 1 39 ? -5.548 5.930 -4.187 1.00 0.00 39 GLU A CA 13
ATOM 18437 C C . GLU A 1 39 ? -4.788 4.718 -4.718 1.00 0.00 39 GLU A C 13
ATOM 18438 O O . GLU A 1 39 ? -4.132 4.789 -5.757 1.00 0.00 39 GLU A O 13
ATOM 18450 N N . TRP A 1 40 ? -4.883 3.606 -3.997 1.00 0.00 40 TRP A N 13
ATOM 18451 C CA . TRP A 1 40 ? -4.204 2.378 -4.395 1.00 0.00 40 TRP A CA 13
ATOM 18452 C C . TRP A 1 40 ? -4.820 1.802 -5.665 1.00 0.00 40 TRP A C 13
ATOM 18453 O O . TRP A 1 40 ? -6.041 1.800 -5.828 1.00 0.00 40 TRP A O 13
ATOM 18474 N N . ARG A 1 41 ? -3.970 1.315 -6.562 1.00 0.00 41 ARG A N 13
ATOM 18475 C CA . ARG A 1 41 ? -4.431 0.738 -7.819 1.00 0.00 41 ARG A CA 13
ATOM 18476 C C . ARG A 1 41 ? -3.498 -0.377 -8.281 1.00 0.00 41 ARG A C 13
ATOM 18477 O O . ARG A 1 41 ? -2.304 -0.366 -7.981 1.00 0.00 41 ARG A O 13
ATOM 18498 N N . LYS A 1 42 ? -4.050 -1.339 -9.013 1.00 0.00 42 LYS A N 13
ATOM 18499 C CA . LYS A 1 42 ? -3.268 -2.461 -9.518 1.00 0.00 42 LYS A CA 13
ATOM 18500 C C . LYS A 1 42 ? -3.362 -2.550 -11.037 1.00 0.00 42 LYS A C 13
ATOM 18501 O O . LYS A 1 42 ? -4.145 -3.332 -11.576 1.00 0.00 42 LYS A O 13
ATOM 18520 N N . GLY A 1 43 ? -2.558 -1.744 -11.724 1.00 0.00 43 GLY A N 13
ATOM 18521 C CA . GLY A 1 43 ? -2.566 -1.749 -13.175 1.00 0.00 43 GLY A CA 13
ATOM 18522 C C . GLY A 1 43 ? -3.957 -1.564 -13.748 1.00 0.00 43 GLY A C 13
ATOM 18523 O O . GLY A 1 43 ? -4.597 -0.529 -13.560 1.00 0.00 43 GLY A O 13
ATOM 18527 N N . PRO A 1 44 ? -4.446 -2.586 -14.467 1.00 0.00 44 PRO A N 13
ATOM 18528 C CA . PRO A 1 44 ? -5.775 -2.555 -15.085 1.00 0.00 44 PRO A CA 13
ATOM 18529 C C . PRO A 1 44 ? -6.896 -2.617 -14.052 1.00 0.00 44 PRO A C 13
ATOM 18530 O O . PRO A 1 44 ? -8.059 -2.373 -14.371 1.00 0.00 44 PRO A O 13
ATOM 18541 N N . GLU A 1 45 ? -6.537 -2.944 -12.815 1.00 0.00 45 GLU A N 13
ATOM 18542 C CA . GLU A 1 45 ? -7.514 -3.038 -11.736 1.00 0.00 45 GLU A CA 13
ATOM 18543 C C . GLU A 1 45 ? -7.615 -1.718 -10.977 1.00 0.00 45 GLU A C 13
ATOM 18544 O O . GLU A 1 45 ? -6.810 -0.810 -11.180 1.00 0.00 45 GLU A O 13
ATOM 18556 N N . ASN A 1 46 ? -8.610 -1.620 -10.102 1.00 0.00 46 ASN A N 13
ATOM 18557 C CA . ASN A 1 46 ? -8.818 -0.411 -9.313 1.00 0.00 46 ASN A CA 13
ATOM 18558 C C . ASN A 1 46 ? -9.080 -0.755 -7.850 1.00 0.00 46 ASN A C 13
ATOM 18559 O O . ASN A 1 46 ? -10.163 -1.225 -7.496 1.00 0.00 46 ASN A O 13
ATOM 18570 N N . LEU A 1 47 ? -8.084 -0.518 -7.004 1.00 0.00 47 LEU A N 13
ATOM 18571 C CA . LEU A 1 47 ? -8.207 -0.802 -5.578 1.00 0.00 47 LEU A CA 13
ATOM 18572 C C . LEU A 1 47 ? -8.711 0.422 -4.821 1.00 0.00 47 LEU A C 13
ATOM 18573 O O . LEU A 1 47 ? -8.563 1.554 -5.282 1.00 0.00 47 LEU A O 13
ATOM 18589 N N . ARG A 1 48 ? -9.306 0.187 -3.656 1.00 0.00 48 ARG A N 13
ATOM 18590 C CA . ARG A 1 48 ? -9.832 1.270 -2.834 1.00 0.00 48 ARG A CA 13
ATOM 18591 C C . ARG A 1 48 ? -10.345 0.739 -1.498 1.00 0.00 48 ARG A C 13
ATOM 18592 O O . ARG A 1 48 ? -10.706 -0.432 -1.382 1.00 0.00 48 ARG A O 13
ATOM 18613 N N . ASP A 1 49 ? -10.375 1.609 -0.494 1.00 0.00 49 ASP A N 13
ATOM 18614 C CA . ASP A 1 49 ? -10.844 1.228 0.833 1.00 0.00 49 ASP A CA 13
ATOM 18615 C C . ASP A 1 49 ? -12.252 0.644 0.764 1.00 0.00 49 ASP A C 13
ATOM 18616 O O . ASP A 1 49 ? -13.223 1.363 0.532 1.00 0.00 49 ASP A O 13
ATOM 18625 N N . GLY A 1 50 ? -12.354 -0.666 0.968 1.00 0.00 50 GLY A N 13
ATOM 18626 C CA . GLY A 1 50 ? -13.647 -1.324 0.924 1.00 0.00 50 GLY A CA 13
ATOM 18627 C C . GLY A 1 50 ? -13.742 -2.480 1.900 1.00 0.00 50 GLY A C 13
ATOM 18628 O O . GLY A 1 50 ? -13.420 -2.334 3.079 1.00 0.00 50 GLY A O 13
ATOM 18632 N N . ASP A 1 51 ? -14.187 -3.632 1.409 1.00 0.00 51 ASP A N 13
ATOM 18633 C CA . ASP A 1 51 ? -14.324 -4.818 2.246 1.00 0.00 51 ASP A CA 13
ATOM 18634 C C . ASP A 1 51 ? -13.098 -5.717 2.120 1.00 0.00 51 ASP A C 13
ATOM 18635 O O . ASP A 1 51 ? -12.309 -5.842 3.057 1.00 0.00 51 ASP A O 13
ATOM 18644 N N . ARG A 1 52 ? -12.945 -6.341 0.957 1.00 0.00 52 ARG A N 13
ATOM 18645 C CA . ARG A 1 52 ? -11.817 -7.231 0.709 1.00 0.00 52 ARG A CA 13
ATOM 18646 C C . ARG A 1 52 ? -10.494 -6.517 0.973 1.00 0.00 52 ARG A C 13
ATOM 18647 O O . ARG A 1 52 ? -9.570 -7.092 1.549 1.00 0.00 52 ARG A O 13
ATOM 18668 N N . TYR A 1 53 ? -10.411 -5.262 0.547 1.00 0.00 53 TYR A N 13
ATOM 18669 C CA . TYR A 1 53 ? -9.200 -4.470 0.733 1.00 0.00 53 TYR A CA 13
ATOM 18670 C C . TYR A 1 53 ? -9.298 -3.614 1.993 1.00 0.00 53 TYR A C 13
ATOM 18671 O O . TYR A 1 53 ? -10.165 -2.747 2.101 1.00 0.00 53 TYR A O 13
ATOM 18689 N N . ILE A 1 54 ? -8.402 -3.864 2.941 1.00 0.00 54 ILE A N 13
ATOM 18690 C CA . ILE A 1 54 ? -8.386 -3.116 4.192 1.00 0.00 54 ILE A CA 13
ATOM 18691 C C . ILE A 1 54 ? -7.339 -2.008 4.156 1.00 0.00 54 ILE A C 13
ATOM 18692 O O . ILE A 1 54 ? -6.169 -2.233 4.470 1.00 0.00 54 ILE A O 13
ATOM 18708 N N . LEU A 1 55 ? -7.767 -0.810 3.773 1.00 0.00 55 LEU A N 13
ATOM 18709 C CA . LEU A 1 55 ? -6.867 0.335 3.697 1.00 0.00 55 LEU A CA 13
ATOM 18710 C C . LEU A 1 55 ? -6.834 1.091 5.022 1.00 0.00 55 LEU A C 13
ATOM 18711 O O . LEU A 1 55 ? -7.838 1.162 5.732 1.00 0.00 55 LEU A O 13
ATOM 18727 N N . ARG A 1 56 ? -5.676 1.654 5.348 1.00 0.00 56 ARG A N 13
ATOM 18728 C CA . ARG A 1 56 ? -5.513 2.405 6.587 1.00 0.00 56 ARG A CA 13
ATOM 18729 C C . ARG A 1 56 ? -4.538 3.564 6.396 1.00 0.00 56 ARG A C 13
ATOM 18730 O O . ARG A 1 56 ? -3.672 3.521 5.523 1.00 0.00 56 ARG A O 13
ATOM 18751 N N . GLN A 1 57 ? -4.687 4.597 7.219 1.00 0.00 57 GLN A N 13
ATOM 18752 C CA . GLN A 1 57 ? -3.821 5.767 7.140 1.00 0.00 57 GLN A CA 13
ATOM 18753 C C . GLN A 1 57 ? -3.687 6.439 8.502 1.00 0.00 57 GLN A C 13
ATOM 18754 O O . GLN A 1 57 ? -4.627 7.067 8.989 1.00 0.00 57 GLN A O 13
ATOM 18768 N N . GLU A 1 58 ? -2.514 6.302 9.112 1.00 0.00 58 GLU A N 13
ATOM 18769 C CA . GLU A 1 58 ? -2.260 6.895 10.420 1.00 0.00 58 GLU A CA 13
ATOM 18770 C C . GLU A 1 58 ? -1.420 8.163 10.288 1.00 0.00 58 GLU A C 13
ATOM 18771 O O . GLU A 1 58 ? -0.590 8.463 11.145 1.00 0.00 58 GLU A O 13
ATOM 18783 N N . GLY A 1 59 ? -1.643 8.903 9.206 1.00 0.00 59 GLY A N 13
ATOM 18784 C CA . GLY A 1 59 ? -0.900 10.129 8.980 1.00 0.00 59 GLY A CA 13
ATOM 18785 C C . GLY A 1 59 ? -0.240 10.164 7.616 1.00 0.00 59 GLY A C 13
ATOM 18786 O O . GLY A 1 59 ? -0.882 9.897 6.600 1.00 0.00 59 GLY A O 13
ATOM 18790 N N . THR A 1 60 ? 1.048 10.495 7.592 1.00 0.00 60 THR A N 13
ATOM 18791 C CA . THR A 1 60 ? 1.795 10.567 6.343 1.00 0.00 60 THR A CA 13
ATOM 18792 C C . THR A 1 60 ? 2.036 9.177 5.765 1.00 0.00 60 THR A C 13
ATOM 18793 O O . THR A 1 60 ? 2.270 9.024 4.566 1.00 0.00 60 THR A O 13
ATOM 18804 N N . ARG A 1 61 ? 1.976 8.165 6.625 1.00 0.00 61 ARG A N 13
ATOM 18805 C CA . ARG A 1 61 ? 2.189 6.787 6.200 1.00 0.00 61 ARG A CA 13
ATOM 18806 C C . ARG A 1 61 ? 0.860 6.098 5.905 1.00 0.00 61 ARG A C 13
ATOM 18807 O O . ARG A 1 61 ? -0.116 6.271 6.636 1.00 0.00 61 ARG A O 13
ATOM 18828 N N . CYS A 1 62 ? 0.830 5.318 4.830 1.00 0.00 62 CYS A N 13
ATOM 18829 C CA . CYS A 1 62 ? -0.380 4.604 4.438 1.00 0.00 62 CYS A CA 13
ATOM 18830 C C . CYS A 1 62 ? -0.166 3.095 4.504 1.00 0.00 62 CYS A C 13
ATOM 18831 O O . CYS A 1 62 ? 0.968 2.622 4.555 1.00 0.00 62 CYS A O 13
ATOM 18839 N N . GLU A 1 63 ? -1.265 2.347 4.505 1.00 0.00 63 GLU A N 13
ATOM 18840 C CA . GLU A 1 63 ? -1.197 0.891 4.568 1.00 0.00 63 GLU A CA 13
ATOM 18841 C C . GLU A 1 63 ? -2.324 0.258 3.756 1.00 0.00 63 GLU A C 13
ATOM 18842 O O . GLU A 1 63 ? -3.488 0.636 3.890 1.00 0.00 63 GLU A O 13
ATOM 18854 N N . LEU A 1 64 ? -1.969 -0.706 2.915 1.00 0.00 64 LEU A N 13
ATOM 18855 C CA . LEU A 1 64 ? -2.949 -1.393 2.081 1.00 0.00 64 LEU A CA 13
ATOM 18856 C C . LEU A 1 64 ? -2.922 -2.897 2.334 1.00 0.00 64 LEU A C 13
ATOM 18857 O O . LEU A 1 64 ? -1.866 -3.525 2.278 1.00 0.00 64 LEU A O 13
ATOM 18873 N N . GLN A 1 65 ? -4.091 -3.466 2.610 1.00 0.00 65 GLN A N 13
ATOM 18874 C CA . GLN A 1 65 ? -4.200 -4.897 2.870 1.00 0.00 65 GLN A CA 13
ATOM 18875 C C . GLN A 1 65 ? -5.068 -5.577 1.816 1.00 0.00 65 GLN A C 13
ATOM 18876 O O . GLN A 1 65 ? -6.184 -5.135 1.538 1.00 0.00 65 GLN A O 13
ATOM 18890 N N . ILE A 1 66 ? -4.549 -6.652 1.234 1.00 0.00 66 ILE A N 13
ATOM 18891 C CA . ILE A 1 66 ? -5.278 -7.393 0.211 1.00 0.00 66 ILE A CA 13
ATOM 18892 C C . ILE A 1 66 ? -5.722 -8.756 0.731 1.00 0.00 66 ILE A C 13
ATOM 18893 O O . ILE A 1 66 ? -5.017 -9.753 0.572 1.00 0.00 66 ILE A O 13
ATOM 18909 N N . CYS A 1 67 ? -6.896 -8.792 1.352 1.00 0.00 67 CYS A N 13
ATOM 18910 C CA . CYS A 1 67 ? -7.436 -10.033 1.895 1.00 0.00 67 CYS A CA 13
ATOM 18911 C C . CYS A 1 67 ? -7.743 -11.026 0.780 1.00 0.00 67 CYS A C 13
ATOM 18912 O O . CYS A 1 67 ? -8.588 -10.772 -0.077 1.00 0.00 67 CYS A O 13
ATOM 18920 N N . GLY A 1 68 ? -7.049 -12.160 0.796 1.00 0.00 68 GLY A N 13
ATOM 18921 C CA . GLY A 1 68 ? -7.260 -13.174 -0.221 1.00 0.00 68 GLY A CA 13
ATOM 18922 C C . GLY A 1 68 ? -6.247 -13.089 -1.345 1.00 0.00 68 GLY A C 13
ATOM 18923 O O . GLY A 1 68 ? -6.593 -12.756 -2.479 1.00 0.00 68 GLY A O 13
ATOM 18927 N N . LEU A 1 69 ? -4.991 -13.389 -1.031 1.00 0.00 69 LEU A N 13
ATOM 18928 C CA . LEU A 1 69 ? -3.923 -13.343 -2.023 1.00 0.00 69 LEU A CA 13
ATOM 18929 C C . LEU A 1 69 ? -4.039 -14.506 -3.003 1.00 0.00 69 LEU A C 13
ATOM 18930 O O . LEU A 1 69 ? -4.641 -15.534 -2.693 1.00 0.00 69 LEU A O 13
ATOM 18946 N N . ALA A 1 70 ? -3.459 -14.336 -4.187 1.00 0.00 70 ALA A N 13
ATOM 18947 C CA . ALA A 1 70 ? -3.494 -15.373 -5.211 1.00 0.00 70 ALA A CA 13
ATOM 18948 C C . ALA A 1 70 ? -2.491 -15.082 -6.321 1.00 0.00 70 ALA A C 13
ATOM 18949 O O . ALA A 1 70 ? -2.089 -13.936 -6.523 1.00 0.00 70 ALA A O 13
ATOM 18956 N N . MET A 1 71 ? -2.089 -16.127 -7.038 1.00 0.00 71 MET A N 13
ATOM 18957 C CA . MET A 1 71 ? -1.132 -15.982 -8.128 1.00 0.00 71 MET A CA 13
ATOM 18958 C C . MET A 1 71 ? -1.383 -14.693 -8.904 1.00 0.00 71 MET A C 13
ATOM 18959 O O . MET A 1 71 ? -0.445 -13.979 -9.260 1.00 0.00 71 MET A O 13
ATOM 18973 N N . ALA A 1 72 ? -2.653 -14.402 -9.164 1.00 0.00 72 ALA A N 13
ATOM 18974 C CA . ALA A 1 72 ? -3.027 -13.198 -9.896 1.00 0.00 72 ALA A CA 13
ATOM 18975 C C . ALA A 1 72 ? -2.520 -11.945 -9.189 1.00 0.00 72 ALA A C 13
ATOM 18976 O O . ALA A 1 72 ? -1.886 -11.087 -9.803 1.00 0.00 72 ALA A O 13
ATOM 18983 N N . ASP A 1 73 ? -2.805 -11.847 -7.895 1.00 0.00 73 ASP A N 13
ATOM 18984 C CA . ASP A 1 73 ? -2.378 -10.699 -7.103 1.00 0.00 73 ASP A CA 13
ATOM 18985 C C . ASP A 1 73 ? -0.968 -10.265 -7.492 1.00 0.00 73 ASP A C 13
ATOM 18986 O O . ASP A 1 73 ? -0.686 -9.073 -7.611 1.00 0.00 73 ASP A O 13
ATOM 18995 N N . ALA A 1 74 ? -0.087 -11.241 -7.688 1.00 0.00 74 ALA A N 13
ATOM 18996 C CA . ALA A 1 74 ? 1.293 -10.960 -8.064 1.00 0.00 74 ALA A CA 13
ATOM 18997 C C . ALA A 1 74 ? 1.359 -10.222 -9.396 1.00 0.00 74 ALA A C 13
ATOM 18998 O O . ALA A 1 74 ? 1.084 -10.795 -10.449 1.00 0.00 74 ALA A O 13
ATOM 19005 N N . GLY A 1 75 ? 1.726 -8.945 -9.343 1.00 0.00 75 GLY A N 13
ATOM 19006 C CA . GLY A 1 75 ? 1.821 -8.149 -10.553 1.00 0.00 75 GLY A CA 13
ATOM 19007 C C . GLY A 1 75 ? 2.530 -6.829 -10.324 1.00 0.00 75 GLY A C 13
ATOM 19008 O O . GLY A 1 75 ? 3.750 -6.792 -10.169 1.00 0.00 75 GLY A O 13
ATOM 19012 N N . GLU A 1 76 ? 1.764 -5.743 -10.305 1.00 0.00 76 GLU A N 13
ATOM 19013 C CA . GLU A 1 76 ? 2.328 -4.414 -10.096 1.00 0.00 76 GLU A CA 13
ATOM 19014 C C . GLU A 1 76 ? 1.325 -3.500 -9.399 1.00 0.00 76 GLU A C 13
ATOM 19015 O O . GLU A 1 76 ? 0.278 -3.169 -9.957 1.00 0.00 76 GLU A O 13
ATOM 19027 N N . TYR A 1 77 ? 1.651 -3.097 -8.176 1.00 0.00 77 TYR A N 13
ATOM 19028 C CA . TYR A 1 77 ? 0.778 -2.225 -7.400 1.00 0.00 77 TYR A CA 13
ATOM 19029 C C . TYR A 1 77 ? 1.297 -0.790 -7.406 1.00 0.00 77 TYR A C 13
ATOM 19030 O O . TYR A 1 77 ? 2.484 -0.545 -7.181 1.00 0.00 77 TYR A O 13
ATOM 19048 N N . LEU A 1 78 ? 0.401 0.156 -7.663 1.00 0.00 78 LEU A N 13
ATOM 19049 C CA . LEU A 1 78 ? 0.766 1.568 -7.698 1.00 0.00 78 LEU A CA 13
ATOM 19050 C C . LEU A 1 78 ? 0.036 2.346 -6.608 1.00 0.00 78 LEU A C 13
ATOM 19051 O O . LEU A 1 78 ? -1.123 2.064 -6.301 1.00 0.00 78 LEU A O 13
ATOM 19067 N N . CYS A 1 79 ? 0.720 3.326 -6.029 1.00 0.00 79 CYS A N 13
ATOM 19068 C CA . CYS A 1 79 ? 0.136 4.147 -4.974 1.00 0.00 79 CYS A CA 13
ATOM 19069 C C . CYS A 1 79 ? 0.150 5.622 -5.361 1.00 0.00 79 CYS A C 13
ATOM 19070 O O . CYS A 1 79 ? 1.199 6.266 -5.356 1.00 0.00 79 CYS A O 13
ATOM 19078 N N . VAL A 1 80 ? -1.022 6.151 -5.700 1.00 0.00 80 VAL A N 13
ATOM 19079 C CA . VAL A 1 80 ? -1.144 7.550 -6.091 1.00 0.00 80 VAL A CA 13
ATOM 19080 C C . VAL A 1 80 ? -1.453 8.432 -4.887 1.00 0.00 80 VAL A C 13
ATOM 19081 O O . VAL A 1 80 ? -2.282 8.083 -4.045 1.00 0.00 80 VAL A O 13
ATOM 19094 N N . CYS A 1 81 ? -0.783 9.576 -4.812 1.00 0.00 81 CYS A N 13
ATOM 19095 C CA . CYS A 1 81 ? -0.986 10.510 -3.710 1.00 0.00 81 CYS A CA 13
ATOM 19096 C C . CYS A 1 81 ? -1.377 11.889 -4.230 1.00 0.00 81 CYS A C 13
ATOM 19097 O O . CYS A 1 81 ? -1.005 12.910 -3.653 1.00 0.00 81 CYS A O 13
ATOM 19105 N N . GLY A 1 82 ? -2.127 11.911 -5.328 1.00 0.00 82 GLY A N 13
ATOM 19106 C CA . GLY A 1 82 ? -2.554 13.170 -5.909 1.00 0.00 82 GLY A CA 13
ATOM 19107 C C . GLY A 1 82 ? -1.803 13.505 -7.183 1.00 0.00 82 GLY A C 13
ATOM 19108 O O . GLY A 1 82 ? -2.154 13.027 -8.261 1.00 0.00 82 GLY A O 13
ATOM 19112 N N . GLN A 1 83 ? -0.768 14.329 -7.058 1.00 0.00 83 GLN A N 13
ATOM 19113 C CA . GLN A 1 83 ? 0.033 14.729 -8.209 1.00 0.00 83 GLN A CA 13
ATOM 19114 C C . GLN A 1 83 ? 1.132 13.708 -8.489 1.00 0.00 83 GLN A C 13
ATOM 19115 O O . GLN A 1 83 ? 1.486 13.465 -9.642 1.00 0.00 83 GLN A O 13
ATOM 19129 N N . GLU A 1 84 ? 1.666 13.115 -7.426 1.00 0.00 84 GLU A N 13
ATOM 19130 C CA . GLU A 1 84 ? 2.726 12.122 -7.558 1.00 0.00 84 GLU A CA 13
ATOM 19131 C C . GLU A 1 84 ? 2.153 10.708 -7.525 1.00 0.00 84 GLU A C 13
ATOM 19132 O O . GLU A 1 84 ? 0.959 10.516 -7.296 1.00 0.00 84 GLU A O 13
ATOM 19144 N N . ARG A 1 85 ? 3.014 9.722 -7.755 1.00 0.00 85 ARG A N 13
ATOM 19145 C CA . ARG A 1 85 ? 2.595 8.326 -7.754 1.00 0.00 85 ARG A CA 13
ATOM 19146 C C . ARG A 1 85 ? 3.797 7.397 -7.890 1.00 0.00 85 ARG A C 13
ATOM 19147 O O . ARG A 1 85 ? 4.759 7.707 -8.594 1.00 0.00 85 ARG A O 13
ATOM 19168 N N . THR A 1 86 ? 3.738 6.256 -7.210 1.00 0.00 86 THR A N 13
ATOM 19169 C CA . THR A 1 86 ? 4.821 5.283 -7.254 1.00 0.00 86 THR A CA 13
ATOM 19170 C C . THR A 1 86 ? 4.300 3.894 -7.607 1.00 0.00 86 THR A C 13
ATOM 19171 O O . THR A 1 86 ? 3.128 3.587 -7.388 1.00 0.00 86 THR A O 13
ATOM 19182 N N . SER A 1 87 ? 5.177 3.059 -8.155 1.00 0.00 87 SER A N 13
ATOM 19183 C CA . SER A 1 87 ? 4.804 1.704 -8.541 1.00 0.00 87 SER A CA 13
ATOM 19184 C C . SER A 1 87 ? 5.709 0.678 -7.866 1.00 0.00 87 SER A C 13
ATOM 19185 O O . SER A 1 87 ? 6.824 0.994 -7.454 1.00 0.00 87 SER A O 13
ATOM 19193 N N . ALA A 1 88 ? 5.218 -0.553 -7.756 1.00 0.00 88 ALA A N 13
ATOM 19194 C CA . ALA A 1 88 ? 5.982 -1.627 -7.133 1.00 0.00 88 ALA A CA 13
ATOM 19195 C C . ALA A 1 88 ? 5.679 -2.969 -7.791 1.00 0.00 88 ALA A C 13
ATOM 19196 O O . ALA A 1 88 ? 4.912 -3.043 -8.751 1.00 0.00 88 ALA A O 13
ATOM 19203 N N . THR A 1 89 ? 6.288 -4.029 -7.269 1.00 0.00 89 THR A N 13
ATOM 19204 C CA . THR A 1 89 ? 6.085 -5.368 -7.807 1.00 0.00 89 THR A CA 13
ATOM 19205 C C . THR A 1 89 ? 5.900 -6.388 -6.689 1.00 0.00 89 THR A C 13
ATOM 19206 O O . THR A 1 89 ? 6.837 -6.689 -5.948 1.00 0.00 89 THR A O 13
ATOM 19217 N N . LEU A 1 90 ? 4.687 -6.916 -6.572 1.00 0.00 90 LEU A N 13
ATOM 19218 C CA . LEU A 1 90 ? 4.378 -7.904 -5.543 1.00 0.00 90 LEU A CA 13
ATOM 19219 C C . LEU A 1 90 ? 4.640 -9.318 -6.050 1.00 0.00 90 LEU A C 13
ATOM 19220 O O . LEU A 1 90 ? 4.627 -9.570 -7.256 1.00 0.00 90 LEU A O 13
ATOM 19236 N N . THR A 1 91 ? 4.875 -10.241 -5.122 1.00 0.00 91 THR A N 13
ATOM 19237 C CA . THR A 1 91 ? 5.139 -11.630 -5.475 1.00 0.00 91 THR A CA 13
ATOM 19238 C C . THR A 1 91 ? 4.290 -12.580 -4.638 1.00 0.00 91 THR A C 13
ATOM 19239 O O . THR A 1 91 ? 4.160 -12.407 -3.426 1.00 0.00 91 THR A O 13
ATOM 19250 N N . ILE A 1 92 ? 3.714 -13.583 -5.291 1.00 0.00 92 ILE A N 13
ATOM 19251 C CA . ILE A 1 92 ? 2.879 -14.562 -4.606 1.00 0.00 92 ILE A CA 13
ATOM 19252 C C . ILE A 1 92 ? 3.555 -15.928 -4.563 1.00 0.00 92 ILE A C 13
ATOM 19253 O O . ILE A 1 92 ? 4.330 -16.276 -5.453 1.00 0.00 92 ILE A O 13
ATOM 19269 N N . ARG A 1 93 ? 3.255 -16.698 -3.522 1.00 0.00 93 ARG A N 13
ATOM 19270 C CA . ARG A 1 93 ? 3.833 -18.027 -3.363 1.00 0.00 93 ARG A CA 13
ATOM 19271 C C . ARG A 1 93 ? 2.740 -19.079 -3.201 1.00 0.00 93 ARG A C 13
ATOM 19272 O O . ARG A 1 93 ? 2.049 -19.120 -2.184 1.00 0.00 93 ARG A O 13
ATOM 19293 N N . ALA A 1 94 ? 2.590 -19.929 -4.212 1.00 0.00 94 ALA A N 13
ATOM 19294 C CA . ALA A 1 94 ? 1.583 -20.982 -4.182 1.00 0.00 94 ALA A CA 13
ATOM 19295 C C . ALA A 1 94 ? 1.551 -21.672 -2.822 1.00 0.00 94 ALA A C 13
ATOM 19296 O O . ALA A 1 94 ? 2.591 -22.047 -2.280 1.00 0.00 94 ALA A O 13
ATOM 19303 N N . LEU A 1 95 ? 0.351 -21.836 -2.276 1.00 0.00 95 LEU A N 13
ATOM 19304 C CA . LEU A 1 95 ? 0.183 -22.480 -0.978 1.00 0.00 95 LEU A CA 13
ATOM 19305 C C . LEU A 1 95 ? 0.665 -23.926 -1.021 1.00 0.00 95 LEU A C 13
ATOM 19306 O O . LEU A 1 95 ? 0.764 -24.542 -2.083 1.00 0.00 95 LEU A O 13
ATOM 19322 N N . PRO A 1 96 ? 0.969 -24.485 0.160 1.00 0.00 96 PRO A N 13
ATOM 19323 C CA . PRO A 1 96 ? 1.443 -25.867 0.283 1.00 0.00 96 PRO A CA 13
ATOM 19324 C C . PRO A 1 96 ? 0.350 -26.884 -0.027 1.00 0.00 96 PRO A C 13
ATOM 19325 O O . PRO A 1 96 ? -0.826 -26.535 -0.127 1.00 0.00 96 PRO A O 13
ATOM 19336 N N . SER A 1 97 ? 0.746 -28.144 -0.178 1.00 0.00 97 SER A N 13
ATOM 19337 C CA . SER A 1 97 ? -0.200 -29.212 -0.480 1.00 0.00 97 SER A CA 13
ATOM 19338 C C . SER A 1 97 ? -0.958 -29.636 0.774 1.00 0.00 97 SER A C 13
ATOM 19339 O O . SER A 1 97 ? -0.363 -30.094 1.748 1.00 0.00 97 SER A O 13
ATOM 19347 N N . GLY A 1 98 ? -2.278 -29.480 0.741 1.00 0.00 98 GLY A N 13
ATOM 19348 C CA . GLY A 1 98 ? -3.098 -29.851 1.879 1.00 0.00 98 GLY A CA 13
ATOM 19349 C C . GLY A 1 98 ? -4.493 -30.284 1.473 1.00 0.00 98 GLY A C 13
ATOM 19350 O O . GLY A 1 98 ? -4.730 -31.440 1.123 1.00 0.00 98 GLY A O 13
ATOM 19354 N N . PRO A 1 99 ? -5.446 -29.341 1.519 1.00 0.00 99 PRO A N 13
ATOM 19355 C CA . PRO A 1 99 ? -6.841 -29.607 1.158 1.00 0.00 99 PRO A CA 13
ATOM 19356 C C . PRO A 1 99 ? -7.016 -29.850 -0.338 1.00 0.00 99 PRO A C 13
ATOM 19357 O O . PRO A 1 99 ? -8.032 -30.391 -0.774 1.00 0.00 99 PRO A O 13
ATOM 19368 N N . SER A 1 100 ? -6.019 -29.446 -1.119 1.00 0.00 100 SER A N 13
ATOM 19369 C CA . SER A 1 100 ? -6.065 -29.617 -2.566 1.00 0.00 100 SER A CA 13
ATOM 19370 C C . SER A 1 100 ? -4.811 -30.326 -3.069 1.00 0.00 100 SER A C 13
ATOM 19371 O O . SER A 1 100 ? -3.690 -29.926 -2.755 1.00 0.00 100 SER A O 13
ATOM 19379 N N . SER A 1 101 ? -5.010 -31.382 -3.853 1.00 0.00 101 SER A N 13
ATOM 19380 C CA . SER A 1 101 ? -3.897 -32.150 -4.397 1.00 0.00 101 SER A CA 13
ATOM 19381 C C . SER A 1 101 ? -3.354 -31.496 -5.665 1.00 0.00 101 SER A C 13
ATOM 19382 O O . SER A 1 101 ? -4.081 -30.810 -6.383 1.00 0.00 101 SER A O 13
ATOM 19390 N N . GLY A 1 102 ? -2.071 -31.716 -5.934 1.00 0.00 102 GLY A N 13
ATOM 19391 C CA . GLY A 1 102 ? -1.452 -31.142 -7.115 1.00 0.00 102 GLY A CA 13
ATOM 19392 C C . GLY A 1 102 ? -1.490 -32.082 -8.304 1.00 0.00 102 GLY A C 13
ATOM 19393 O O . GLY A 1 102 ? -0.562 -32.862 -8.517 1.00 0.00 102 GLY A O 13
ATOM 19397 N N . GLY A 1 1 ? 18.648 27.964 -2.889 1.00 0.00 1 GLY A N 14
ATOM 19398 C CA . GLY A 1 1 ? 17.543 28.843 -2.553 1.00 0.00 1 GLY A CA 14
ATOM 19399 C C . GLY A 1 1 ? 16.261 28.083 -2.277 1.00 0.00 1 GLY A C 14
ATOM 19400 O O . GLY A 1 1 ? 15.310 28.153 -3.056 1.00 0.00 1 GLY A O 14
ATOM 19404 N N . SER A 1 2 ? 16.234 27.353 -1.167 1.00 0.00 2 SER A N 14
ATOM 19405 C CA . SER A 1 2 ? 15.061 26.572 -0.793 1.00 0.00 2 SER A CA 14
ATOM 19406 C C . SER A 1 2 ? 13.874 27.483 -0.494 1.00 0.00 2 SER A C 14
ATOM 19407 O O . SER A 1 2 ? 13.807 28.104 0.567 1.00 0.00 2 SER A O 14
ATOM 19415 N N . SER A 1 3 ? 12.941 27.558 -1.437 1.00 0.00 3 SER A N 14
ATOM 19416 C CA . SER A 1 3 ? 11.758 28.396 -1.277 1.00 0.00 3 SER A CA 14
ATOM 19417 C C . SER A 1 3 ? 10.516 27.691 -1.814 1.00 0.00 3 SER A C 14
ATOM 19418 O O . SER A 1 3 ? 10.556 27.053 -2.865 1.00 0.00 3 SER A O 14
ATOM 19426 N N . GLY A 1 4 ? 9.412 27.811 -1.082 1.00 0.00 4 GLY A N 14
ATOM 19427 C CA . GLY A 1 4 ? 8.174 27.181 -1.499 1.00 0.00 4 GLY A CA 14
ATOM 19428 C C . GLY A 1 4 ? 7.352 26.684 -0.326 1.00 0.00 4 GLY A C 14
ATOM 19429 O O . GLY A 1 4 ? 7.617 25.612 0.216 1.00 0.00 4 GLY A O 14
ATOM 19433 N N . SER A 1 5 ? 6.352 27.467 0.067 1.00 0.00 5 SER A N 14
ATOM 19434 C CA . SER A 1 5 ? 5.493 27.103 1.188 1.00 0.00 5 SER A CA 14
ATOM 19435 C C . SER A 1 5 ? 4.200 26.461 0.694 1.00 0.00 5 SER A C 14
ATOM 19436 O O . SER A 1 5 ? 3.276 26.220 1.472 1.00 0.00 5 SER A O 14
ATOM 19444 N N . SER A 1 6 ? 4.141 26.186 -0.605 1.00 0.00 6 SER A N 14
ATOM 19445 C CA . SER A 1 6 ? 2.961 25.576 -1.205 1.00 0.00 6 SER A CA 14
ATOM 19446 C C . SER A 1 6 ? 3.352 24.412 -2.111 1.00 0.00 6 SER A C 14
ATOM 19447 O O . SER A 1 6 ? 3.666 24.602 -3.285 1.00 0.00 6 SER A O 14
ATOM 19455 N N . GLY A 1 7 ? 3.330 23.204 -1.555 1.00 0.00 7 GLY A N 14
ATOM 19456 C CA . GLY A 1 7 ? 3.684 22.026 -2.325 1.00 0.00 7 GLY A CA 14
ATOM 19457 C C . GLY A 1 7 ? 2.902 20.799 -1.900 1.00 0.00 7 GLY A C 14
ATOM 19458 O O . GLY A 1 7 ? 2.568 20.624 -0.728 1.00 0.00 7 GLY A O 14
ATOM 19462 N N . PRO A 1 8 ? 2.595 19.923 -2.869 1.00 0.00 8 PRO A N 14
ATOM 19463 C CA . PRO A 1 8 ? 1.843 18.692 -2.614 1.00 0.00 8 PRO A CA 14
ATOM 19464 C C . PRO A 1 8 ? 2.649 17.674 -1.814 1.00 0.00 8 PRO A C 14
ATOM 19465 O O . PRO A 1 8 ? 3.801 17.923 -1.458 1.00 0.00 8 PRO A O 14
ATOM 19476 N N . ALA A 1 9 ? 2.038 16.528 -1.536 1.00 0.00 9 ALA A N 14
ATOM 19477 C CA . ALA A 1 9 ? 2.701 15.472 -0.781 1.00 0.00 9 ALA A CA 14
ATOM 19478 C C . ALA A 1 9 ? 3.584 14.621 -1.687 1.00 0.00 9 ALA A C 14
ATOM 19479 O O . ALA A 1 9 ? 3.097 13.963 -2.607 1.00 0.00 9 ALA A O 14
ATOM 19486 N N . LYS A 1 10 ? 4.886 14.638 -1.422 1.00 0.00 10 LYS A N 14
ATOM 19487 C CA . LYS A 1 10 ? 5.838 13.867 -2.213 1.00 0.00 10 LYS A CA 14
ATOM 19488 C C . LYS A 1 10 ? 6.289 12.621 -1.458 1.00 0.00 10 LYS A C 14
ATOM 19489 O O . LYS A 1 10 ? 6.693 12.698 -0.297 1.00 0.00 10 LYS A O 14
ATOM 19508 N N . PHE A 1 11 ? 6.219 11.473 -2.124 1.00 0.00 11 PHE A N 14
ATOM 19509 C CA . PHE A 1 11 ? 6.621 10.210 -1.516 1.00 0.00 11 PHE A CA 14
ATOM 19510 C C . PHE A 1 11 ? 8.043 10.297 -0.971 1.00 0.00 11 PHE A C 14
ATOM 19511 O O . PHE A 1 11 ? 8.995 10.530 -1.717 1.00 0.00 11 PHE A O 14
ATOM 19528 N N . THR A 1 12 ? 8.182 10.109 0.338 1.00 0.00 12 THR A N 14
ATOM 19529 C CA . THR A 1 12 ? 9.486 10.167 0.985 1.00 0.00 12 THR A CA 14
ATOM 19530 C C . THR A 1 12 ? 10.213 8.832 0.879 1.00 0.00 12 THR A C 14
ATOM 19531 O O . THR A 1 12 ? 11.426 8.790 0.677 1.00 0.00 12 THR A O 14
ATOM 19542 N N . GLU A 1 13 ? 9.463 7.743 1.016 1.00 0.00 13 GLU A N 14
ATOM 19543 C CA . GLU A 1 13 ? 10.038 6.405 0.936 1.00 0.00 13 GLU A CA 14
ATOM 19544 C C . GLU A 1 13 ? 9.515 5.661 -0.289 1.00 0.00 13 GLU A C 14
ATOM 19545 O O . GLU A 1 13 ? 10.193 4.794 -0.839 1.00 0.00 13 GLU A O 14
ATOM 19557 N N . GLY A 1 14 ? 8.302 6.005 -0.710 1.00 0.00 14 GLY A N 14
ATOM 19558 C CA . GLY A 1 14 ? 7.707 5.360 -1.866 1.00 0.00 14 GLY A CA 14
ATOM 19559 C C . GLY A 1 14 ? 7.454 3.883 -1.640 1.00 0.00 14 GLY A C 14
ATOM 19560 O O . GLY A 1 14 ? 7.934 3.306 -0.663 1.00 0.00 14 GLY A O 14
ATOM 19564 N N . LEU A 1 15 ? 6.698 3.269 -2.543 1.00 0.00 15 LEU A N 14
ATOM 19565 C CA . LEU A 1 15 ? 6.381 1.849 -2.437 1.00 0.00 15 LEU A CA 14
ATOM 19566 C C . LEU A 1 15 ? 7.644 1.000 -2.530 1.00 0.00 15 LEU A C 14
ATOM 19567 O O . LEU A 1 15 ? 8.755 1.527 -2.597 1.00 0.00 15 LEU A O 14
ATOM 19583 N N . ARG A 1 16 ? 7.467 -0.317 -2.536 1.00 0.00 16 ARG A N 14
ATOM 19584 C CA . ARG A 1 16 ? 8.593 -1.239 -2.622 1.00 0.00 16 ARG A CA 14
ATOM 19585 C C . ARG A 1 16 ? 8.122 -2.638 -3.012 1.00 0.00 16 ARG A C 14
ATOM 19586 O O . ARG A 1 16 ? 6.925 -2.922 -3.012 1.00 0.00 16 ARG A O 14
ATOM 19607 N N . ASN A 1 17 ? 9.073 -3.505 -3.344 1.00 0.00 17 ASN A N 14
ATOM 19608 C CA . ASN A 1 17 ? 8.755 -4.874 -3.736 1.00 0.00 17 ASN A CA 14
ATOM 19609 C C . ASN A 1 17 ? 8.698 -5.790 -2.518 1.00 0.00 17 ASN A C 14
ATOM 19610 O O . ASN A 1 17 ? 9.532 -5.694 -1.618 1.00 0.00 17 ASN A O 14
ATOM 19621 N N . GLU A 1 18 ? 7.708 -6.677 -2.497 1.00 0.00 18 GLU A N 14
ATOM 19622 C CA . GLU A 1 18 ? 7.543 -7.611 -1.389 1.00 0.00 18 GLU A CA 14
ATOM 19623 C C . GLU A 1 18 ? 6.984 -8.943 -1.879 1.00 0.00 18 GLU A C 14
ATOM 19624 O O . GLU A 1 18 ? 6.644 -9.091 -3.052 1.00 0.00 18 GLU A O 14
ATOM 19636 N N . GLU A 1 19 ? 6.893 -9.910 -0.971 1.00 0.00 19 GLU A N 14
ATOM 19637 C CA . GLU A 1 19 ? 6.376 -11.230 -1.311 1.00 0.00 19 GLU A CA 14
ATOM 19638 C C . GLU A 1 19 ? 5.433 -11.742 -0.226 1.00 0.00 19 GLU A C 14
ATOM 19639 O O . GLU A 1 19 ? 5.366 -11.181 0.868 1.00 0.00 19 GLU A O 14
ATOM 19651 N N . ALA A 1 20 ? 4.706 -12.810 -0.537 1.00 0.00 20 ALA A N 14
ATOM 19652 C CA . ALA A 1 20 ? 3.768 -13.398 0.411 1.00 0.00 20 ALA A CA 14
ATOM 19653 C C . ALA A 1 20 ? 3.324 -14.784 -0.045 1.00 0.00 20 ALA A C 14
ATOM 19654 O O . ALA A 1 20 ? 3.808 -15.303 -1.052 1.00 0.00 20 ALA A O 14
ATOM 19661 N N . VAL A 1 21 ? 2.400 -15.380 0.702 1.00 0.00 21 VAL A N 14
ATOM 19662 C CA . VAL A 1 21 ? 1.891 -16.706 0.375 1.00 0.00 21 VAL A CA 14
ATOM 19663 C C . VAL A 1 21 ? 0.409 -16.653 0.020 1.00 0.00 21 VAL A C 14
ATOM 19664 O O . VAL A 1 21 ? -0.358 -15.907 0.628 1.00 0.00 21 VAL A O 14
ATOM 19677 N N . GLU A 1 22 ? 0.013 -17.451 -0.967 1.00 0.00 22 GLU A N 14
ATOM 19678 C CA . GLU A 1 22 ? -1.378 -17.494 -1.402 1.00 0.00 22 GLU A CA 14
ATOM 19679 C C . GLU A 1 22 ? -2.323 -17.505 -0.204 1.00 0.00 22 GLU A C 14
ATOM 19680 O O . GLU A 1 22 ? -2.018 -18.089 0.835 1.00 0.00 22 GLU A O 14
ATOM 19692 N N . GLY A 1 23 ? -3.472 -16.854 -0.358 1.00 0.00 23 GLY A N 14
ATOM 19693 C CA . GLY A 1 23 ? -4.444 -16.800 0.719 1.00 0.00 23 GLY A CA 14
ATOM 19694 C C . GLY A 1 23 ? -4.109 -15.742 1.750 1.00 0.00 23 GLY A C 14
ATOM 19695 O O . GLY A 1 23 ? -4.990 -15.023 2.221 1.00 0.00 23 GLY A O 14
ATOM 19699 N N . ALA A 1 24 ? -2.831 -15.645 2.104 1.00 0.00 24 ALA A N 14
ATOM 19700 C CA . ALA A 1 24 ? -2.382 -14.667 3.086 1.00 0.00 24 ALA A CA 14
ATOM 19701 C C . ALA A 1 24 ? -2.818 -13.258 2.697 1.00 0.00 24 ALA A C 14
ATOM 19702 O O . ALA A 1 24 ? -3.539 -13.068 1.717 1.00 0.00 24 ALA A O 14
ATOM 19709 N N . THR A 1 25 ? -2.378 -12.272 3.472 1.00 0.00 25 THR A N 14
ATOM 19710 C CA . THR A 1 25 ? -2.725 -10.881 3.210 1.00 0.00 25 THR A CA 14
ATOM 19711 C C . THR A 1 25 ? -1.478 -10.042 2.955 1.00 0.00 25 THR A C 14
ATOM 19712 O O . THR A 1 25 ? -0.700 -9.775 3.870 1.00 0.00 25 THR A O 14
ATOM 19723 N N . ALA A 1 26 ? -1.295 -9.628 1.705 1.00 0.00 26 ALA A N 14
ATOM 19724 C CA . ALA A 1 26 ? -0.143 -8.817 1.330 1.00 0.00 26 ALA A CA 14
ATOM 19725 C C . ALA A 1 26 ? 0.021 -7.629 2.272 1.00 0.00 26 ALA A C 14
ATOM 19726 O O . ALA A 1 26 ? -0.798 -7.415 3.165 1.00 0.00 26 ALA A O 14
ATOM 19733 N N . MET A 1 27 ? 1.086 -6.861 2.067 1.00 0.00 27 MET A N 14
ATOM 19734 C CA . MET A 1 27 ? 1.357 -5.694 2.899 1.00 0.00 27 MET A CA 14
ATOM 19735 C C . MET A 1 27 ? 2.148 -4.645 2.123 1.00 0.00 27 MET A C 14
ATOM 19736 O O . MET A 1 27 ? 3.330 -4.834 1.833 1.00 0.00 27 MET A O 14
ATOM 19750 N N . LEU A 1 28 ? 1.489 -3.541 1.790 1.00 0.00 28 LEU A N 14
ATOM 19751 C CA . LEU A 1 28 ? 2.132 -2.461 1.048 1.00 0.00 28 LEU A CA 14
ATOM 19752 C C . LEU A 1 28 ? 1.889 -1.116 1.724 1.00 0.00 28 LEU A C 14
ATOM 19753 O O . LEU A 1 28 ? 0.746 -0.695 1.898 1.00 0.00 28 LEU A O 14
ATOM 19769 N N . TRP A 1 29 ? 2.972 -0.446 2.100 1.00 0.00 29 TRP A N 14
ATOM 19770 C CA . TRP A 1 29 ? 2.877 0.854 2.755 1.00 0.00 29 TRP A CA 14
ATOM 19771 C C . TRP A 1 29 ? 3.796 1.870 2.086 1.00 0.00 29 TRP A C 14
ATOM 19772 O O . TRP A 1 29 ? 4.749 1.500 1.399 1.00 0.00 29 TRP A O 14
ATOM 19793 N N . CYS A 1 30 ? 3.504 3.150 2.289 1.00 0.00 30 CYS A N 14
ATOM 19794 C CA . CYS A 1 30 ? 4.305 4.219 1.704 1.00 0.00 30 CYS A CA 14
ATOM 19795 C C . CYS A 1 30 ? 4.137 5.516 2.489 1.00 0.00 30 CYS A C 14
ATOM 19796 O O . CYS A 1 30 ? 3.029 5.873 2.886 1.00 0.00 30 CYS A O 14
ATOM 19804 N N . GLU A 1 31 ? 5.246 6.216 2.709 1.00 0.00 31 GLU A N 14
ATOM 19805 C CA . GLU A 1 31 ? 5.221 7.472 3.450 1.00 0.00 31 GLU A CA 14
ATOM 19806 C C . GLU A 1 31 ? 5.101 8.660 2.500 1.00 0.00 31 GLU A C 14
ATOM 19807 O O . GLU A 1 31 ? 5.325 8.533 1.296 1.00 0.00 31 GLU A O 14
ATOM 19819 N N . LEU A 1 32 ? 4.745 9.816 3.051 1.00 0.00 32 LEU A N 14
ATOM 19820 C CA . LEU A 1 32 ? 4.593 11.028 2.254 1.00 0.00 32 LEU A CA 14
ATOM 19821 C C . LEU A 1 32 ? 5.071 12.252 3.029 1.00 0.00 32 LEU A C 14
ATOM 19822 O O . LEU A 1 32 ? 5.148 12.230 4.257 1.00 0.00 32 LEU A O 14
ATOM 19838 N N . SER A 1 33 ? 5.389 13.319 2.303 1.00 0.00 33 SER A N 14
ATOM 19839 C CA . SER A 1 33 ? 5.861 14.552 2.922 1.00 0.00 33 SER A CA 14
ATOM 19840 C C . SER A 1 33 ? 4.785 15.154 3.821 1.00 0.00 33 SER A C 14
ATOM 19841 O O . SER A 1 33 ? 5.041 16.099 4.568 1.00 0.00 33 SER A O 14
ATOM 19849 N N . LYS A 1 34 ? 3.580 14.601 3.744 1.00 0.00 34 LYS A N 14
ATOM 19850 C CA . LYS A 1 34 ? 2.464 15.080 4.550 1.00 0.00 34 LYS A CA 14
ATOM 19851 C C . LYS A 1 34 ? 1.238 14.191 4.367 1.00 0.00 34 LYS A C 14
ATOM 19852 O O . LYS A 1 34 ? 1.123 13.474 3.373 1.00 0.00 34 LYS A O 14
ATOM 19871 N N . VAL A 1 35 ? 0.325 14.243 5.331 1.00 0.00 35 VAL A N 14
ATOM 19872 C CA . VAL A 1 35 ? -0.893 13.444 5.274 1.00 0.00 35 VAL A CA 14
ATOM 19873 C C . VAL A 1 35 ? -1.777 13.871 4.108 1.00 0.00 35 VAL A C 14
ATOM 19874 O O . VAL A 1 35 ? -2.178 15.031 4.012 1.00 0.00 35 VAL A O 14
ATOM 19887 N N . ALA A 1 36 ? -2.076 12.926 3.223 1.00 0.00 36 ALA A N 14
ATOM 19888 C CA . ALA A 1 36 ? -2.915 13.204 2.063 1.00 0.00 36 ALA A CA 14
ATOM 19889 C C . ALA A 1 36 ? -3.676 11.958 1.625 1.00 0.00 36 ALA A C 14
ATOM 19890 O O . ALA A 1 36 ? -3.270 10.827 1.893 1.00 0.00 36 ALA A O 14
ATOM 19897 N N . PRO A 1 37 ? -4.808 12.166 0.936 1.00 0.00 37 PRO A N 14
ATOM 19898 C CA . PRO A 1 37 ? -5.651 11.071 0.447 1.00 0.00 37 PRO A CA 14
ATOM 19899 C C . PRO A 1 37 ? -4.989 10.293 -0.685 1.00 0.00 37 PRO A C 14
ATOM 19900 O O . PRO A 1 37 ? -4.899 10.776 -1.814 1.00 0.00 37 PRO A O 14
ATOM 19911 N N . VAL A 1 38 ? -4.529 9.084 -0.377 1.00 0.00 38 VAL A N 14
ATOM 19912 C CA . VAL A 1 38 ? -3.878 8.238 -1.369 1.00 0.00 38 VAL A CA 14
ATOM 19913 C C . VAL A 1 38 ? -4.889 7.347 -2.081 1.00 0.00 38 VAL A C 14
ATOM 19914 O O . VAL A 1 38 ? -5.968 7.075 -1.556 1.00 0.00 38 VAL A O 14
ATOM 19927 N N . GLU A 1 39 ? -4.532 6.896 -3.279 1.00 0.00 39 GLU A N 14
ATOM 19928 C CA . GLU A 1 39 ? -5.410 6.035 -4.064 1.00 0.00 39 GLU A CA 14
ATOM 19929 C C . GLU A 1 39 ? -4.634 4.864 -4.658 1.00 0.00 39 GLU A C 14
ATOM 19930 O O . GLU A 1 39 ? -3.902 5.022 -5.635 1.00 0.00 39 GLU A O 14
ATOM 19942 N N . TRP A 1 40 ? -4.801 3.689 -4.062 1.00 0.00 40 TRP A N 14
ATOM 19943 C CA . TRP A 1 40 ? -4.115 2.490 -4.532 1.00 0.00 40 TRP A CA 14
ATOM 19944 C C . TRP A 1 40 ? -4.734 1.982 -5.830 1.00 0.00 40 TRP A C 14
ATOM 19945 O O . TRP A 1 40 ? -5.957 1.926 -5.964 1.00 0.00 40 TRP A O 14
ATOM 19966 N N . ARG A 1 41 ? -3.884 1.614 -6.782 1.00 0.00 41 ARG A N 14
ATOM 19967 C CA . ARG A 1 41 ? -4.348 1.113 -8.070 1.00 0.00 41 ARG A CA 14
ATOM 19968 C C . ARG A 1 41 ? -3.517 -0.086 -8.518 1.00 0.00 41 ARG A C 14
ATOM 19969 O O . ARG A 1 41 ? -2.352 -0.222 -8.144 1.00 0.00 41 ARG A O 14
ATOM 19990 N N . LYS A 1 42 ? -4.123 -0.953 -9.322 1.00 0.00 42 LYS A N 14
ATOM 19991 C CA . LYS A 1 42 ? -3.441 -2.139 -9.823 1.00 0.00 42 LYS A CA 14
ATOM 19992 C C . LYS A 1 42 ? -3.589 -2.254 -11.337 1.00 0.00 42 LYS A C 14
ATOM 19993 O O . LYS A 1 42 ? -4.507 -2.907 -11.832 1.00 0.00 42 LYS A O 14
ATOM 20012 N N . GLY A 1 43 ? -2.679 -1.617 -12.066 1.00 0.00 43 GLY A N 14
ATOM 20013 C CA . GLY A 1 43 ? -2.727 -1.661 -13.516 1.00 0.00 43 GLY A CA 14
ATOM 20014 C C . GLY A 1 43 ? -4.099 -1.323 -14.062 1.00 0.00 43 GLY A C 14
ATOM 20015 O O . GLY A 1 43 ? -4.623 -0.228 -13.850 1.00 0.00 43 GLY A O 14
ATOM 20019 N N . PRO A 1 44 ? -4.705 -2.276 -14.785 1.00 0.00 44 PRO A N 14
ATOM 20020 C CA . PRO A 1 44 ? -6.033 -2.096 -15.379 1.00 0.00 44 PRO A CA 14
ATOM 20021 C C . PRO A 1 44 ? -7.137 -2.054 -14.328 1.00 0.00 44 PRO A C 14
ATOM 20022 O O . PRO A 1 44 ? -8.256 -1.624 -14.607 1.00 0.00 44 PRO A O 14
ATOM 20033 N N . GLU A 1 45 ? -6.815 -2.504 -13.119 1.00 0.00 45 GLU A N 14
ATOM 20034 C CA . GLU A 1 45 ? -7.781 -2.518 -12.027 1.00 0.00 45 GLU A CA 14
ATOM 20035 C C . GLU A 1 45 ? -7.715 -1.221 -11.226 1.00 0.00 45 GLU A C 14
ATOM 20036 O O . GLU A 1 45 ? -6.905 -0.341 -11.515 1.00 0.00 45 GLU A O 14
ATOM 20048 N N . ASN A 1 46 ? -8.573 -1.111 -10.217 1.00 0.00 46 ASN A N 14
ATOM 20049 C CA . ASN A 1 46 ? -8.613 0.078 -9.373 1.00 0.00 46 ASN A CA 14
ATOM 20050 C C . ASN A 1 46 ? -8.929 -0.291 -7.927 1.00 0.00 46 ASN A C 14
ATOM 20051 O O . ASN A 1 46 ? -10.062 -0.645 -7.599 1.00 0.00 46 ASN A O 14
ATOM 20062 N N . LEU A 1 47 ? -7.920 -0.205 -7.067 1.00 0.00 47 LEU A N 14
ATOM 20063 C CA . LEU A 1 47 ? -8.090 -0.530 -5.655 1.00 0.00 47 LEU A CA 14
ATOM 20064 C C . LEU A 1 47 ? -8.643 0.665 -4.884 1.00 0.00 47 LEU A C 14
ATOM 20065 O O . LEU A 1 47 ? -8.649 1.790 -5.385 1.00 0.00 47 LEU A O 14
ATOM 20081 N N . ARG A 1 48 ? -9.104 0.413 -3.663 1.00 0.00 48 ARG A N 14
ATOM 20082 C CA . ARG A 1 48 ? -9.658 1.468 -2.823 1.00 0.00 48 ARG A CA 14
ATOM 20083 C C . ARG A 1 48 ? -9.993 0.937 -1.433 1.00 0.00 48 ARG A C 14
ATOM 20084 O O . ARG A 1 48 ? -10.159 -0.268 -1.241 1.00 0.00 48 ARG A O 14
ATOM 20105 N N . ASP A 1 49 ? -10.090 1.843 -0.466 1.00 0.00 49 ASP A N 14
ATOM 20106 C CA . ASP A 1 49 ? -10.405 1.465 0.907 1.00 0.00 49 ASP A CA 14
ATOM 20107 C C . ASP A 1 49 ? -11.812 0.883 1.000 1.00 0.00 49 ASP A C 14
ATOM 20108 O O . ASP A 1 49 ? -12.802 1.604 0.892 1.00 0.00 49 ASP A O 14
ATOM 20117 N N . GLY A 1 50 ? -11.892 -0.429 1.202 1.00 0.00 50 GLY A N 14
ATOM 20118 C CA . GLY A 1 50 ? -13.181 -1.087 1.306 1.00 0.00 50 GLY A CA 14
ATOM 20119 C C . GLY A 1 50 ? -13.113 -2.374 2.104 1.00 0.00 50 GLY A C 14
ATOM 20120 O O . GLY A 1 50 ? -12.332 -2.486 3.048 1.00 0.00 50 GLY A O 14
ATOM 20124 N N . ASP A 1 51 ? -13.934 -3.347 1.725 1.00 0.00 51 ASP A N 14
ATOM 20125 C CA . ASP A 1 51 ? -13.964 -4.633 2.412 1.00 0.00 51 ASP A CA 14
ATOM 20126 C C . ASP A 1 51 ? -12.836 -5.536 1.925 1.00 0.00 51 ASP A C 14
ATOM 20127 O O . ASP A 1 51 ? -11.880 -5.800 2.654 1.00 0.00 51 ASP A O 14
ATOM 20136 N N . ARG A 1 52 ? -12.954 -6.008 0.688 1.00 0.00 52 ARG A N 14
ATOM 20137 C CA . ARG A 1 52 ? -11.945 -6.884 0.105 1.00 0.00 52 ARG A CA 14
ATOM 20138 C C . ARG A 1 52 ? -10.553 -6.275 0.240 1.00 0.00 52 ARG A C 14
ATOM 20139 O O . ARG A 1 52 ? -9.547 -6.983 0.187 1.00 0.00 52 ARG A O 14
ATOM 20160 N N . TYR A 1 53 ? -10.503 -4.959 0.413 1.00 0.00 53 TYR A N 14
ATOM 20161 C CA . TYR A 1 53 ? -9.234 -4.254 0.553 1.00 0.00 53 TYR A CA 14
ATOM 20162 C C . TYR A 1 53 ? -9.187 -3.471 1.862 1.00 0.00 53 TYR A C 14
ATOM 20163 O O . TYR A 1 53 ? -9.830 -2.430 1.998 1.00 0.00 53 TYR A O 14
ATOM 20181 N N . ILE A 1 54 ? -8.421 -3.981 2.820 1.00 0.00 54 ILE A N 14
ATOM 20182 C CA . ILE A 1 54 ? -8.288 -3.330 4.118 1.00 0.00 54 ILE A CA 14
ATOM 20183 C C . ILE A 1 54 ? -7.253 -2.211 4.068 1.00 0.00 54 ILE A C 14
ATOM 20184 O O . ILE A 1 54 ? -6.052 -2.456 4.186 1.00 0.00 54 ILE A O 14
ATOM 20200 N N . LEU A 1 55 ? -7.726 -0.982 3.894 1.00 0.00 55 LEU A N 14
ATOM 20201 C CA . LEU A 1 55 ? -6.842 0.176 3.830 1.00 0.00 55 LEU A CA 14
ATOM 20202 C C . LEU A 1 55 ? -6.774 0.884 5.179 1.00 0.00 55 LEU A C 14
ATOM 20203 O O . LEU A 1 55 ? -7.734 0.868 5.949 1.00 0.00 55 LEU A O 14
ATOM 20219 N N . ARG A 1 56 ? -5.633 1.506 5.458 1.00 0.00 56 ARG A N 14
ATOM 20220 C CA . ARG A 1 56 ? -5.440 2.221 6.714 1.00 0.00 56 ARG A CA 14
ATOM 20221 C C . ARG A 1 56 ? -4.478 3.391 6.531 1.00 0.00 56 ARG A C 14
ATOM 20222 O O . ARG A 1 56 ? -3.572 3.338 5.701 1.00 0.00 56 ARG A O 14
ATOM 20243 N N . GLN A 1 57 ? -4.683 4.447 7.313 1.00 0.00 57 GLN A N 14
ATOM 20244 C CA . GLN A 1 57 ? -3.835 5.630 7.235 1.00 0.00 57 GLN A CA 14
ATOM 20245 C C . GLN A 1 57 ? -3.684 6.282 8.606 1.00 0.00 57 GLN A C 14
ATOM 20246 O O . GLN A 1 57 ? -4.610 6.919 9.106 1.00 0.00 57 GLN A O 14
ATOM 20260 N N . GLU A 1 58 ? -2.509 6.117 9.207 1.00 0.00 58 GLU A N 14
ATOM 20261 C CA . GLU A 1 58 ? -2.238 6.689 10.521 1.00 0.00 58 GLU A CA 14
ATOM 20262 C C . GLU A 1 58 ? -1.396 7.956 10.400 1.00 0.00 58 GLU A C 14
ATOM 20263 O O . GLU A 1 58 ? -0.608 8.278 11.288 1.00 0.00 58 GLU A O 14
ATOM 20275 N N . GLY A 1 59 ? -1.570 8.671 9.292 1.00 0.00 59 GLY A N 14
ATOM 20276 C CA . GLY A 1 59 ? -0.820 9.894 9.074 1.00 0.00 59 GLY A CA 14
ATOM 20277 C C . GLY A 1 59 ? -0.166 9.937 7.707 1.00 0.00 59 GLY A C 14
ATOM 20278 O O . GLY A 1 59 ? -0.804 9.644 6.695 1.00 0.00 59 GLY A O 14
ATOM 20282 N N . THR A 1 60 ? 1.111 10.305 7.675 1.00 0.00 60 THR A N 14
ATOM 20283 C CA . THR A 1 60 ? 1.851 10.388 6.423 1.00 0.00 60 THR A CA 14
ATOM 20284 C C . THR A 1 60 ? 2.103 9.002 5.840 1.00 0.00 60 THR A C 14
ATOM 20285 O O . THR A 1 60 ? 2.567 8.869 4.707 1.00 0.00 60 THR A O 14
ATOM 20296 N N . ARG A 1 61 ? 1.793 7.972 6.620 1.00 0.00 61 ARG A N 14
ATOM 20297 C CA . ARG A 1 61 ? 1.986 6.595 6.181 1.00 0.00 61 ARG A CA 14
ATOM 20298 C C . ARG A 1 61 ? 0.653 5.948 5.816 1.00 0.00 61 ARG A C 14
ATOM 20299 O O . ARG A 1 61 ? -0.305 6.000 6.589 1.00 0.00 61 ARG A O 14
ATOM 20320 N N . CYS A 1 62 ? 0.599 5.341 4.636 1.00 0.00 62 CYS A N 14
ATOM 20321 C CA . CYS A 1 62 ? -0.617 4.685 4.168 1.00 0.00 62 CYS A CA 14
ATOM 20322 C C . CYS A 1 62 ? -0.391 3.188 3.984 1.00 0.00 62 CYS A C 14
ATOM 20323 O O . CYS A 1 62 ? 0.394 2.770 3.134 1.00 0.00 62 CYS A O 14
ATOM 20331 N N . GLU A 1 63 ? -1.084 2.387 4.787 1.00 0.00 63 GLU A N 14
ATOM 20332 C CA . GLU A 1 63 ? -0.956 0.936 4.713 1.00 0.00 63 GLU A CA 14
ATOM 20333 C C . GLU A 1 63 ? -2.100 0.330 3.905 1.00 0.00 63 GLU A C 14
ATOM 20334 O O . GLU A 1 63 ? -3.244 0.778 3.994 1.00 0.00 63 GLU A O 14
ATOM 20346 N N . LEU A 1 64 ? -1.783 -0.691 3.116 1.00 0.00 64 LEU A N 14
ATOM 20347 C CA . LEU A 1 64 ? -2.783 -1.360 2.291 1.00 0.00 64 LEU A CA 14
ATOM 20348 C C . LEU A 1 64 ? -2.726 -2.872 2.486 1.00 0.00 64 LEU A C 14
ATOM 20349 O O . LEU A 1 64 ? -1.648 -3.463 2.513 1.00 0.00 64 LEU A O 14
ATOM 20365 N N . GLN A 1 65 ? -3.895 -3.490 2.618 1.00 0.00 65 GLN A N 14
ATOM 20366 C CA . GLN A 1 65 ? -3.978 -4.933 2.808 1.00 0.00 65 GLN A CA 14
ATOM 20367 C C . GLN A 1 65 ? -4.939 -5.560 1.804 1.00 0.00 65 GLN A C 14
ATOM 20368 O O . GLN A 1 65 ? -6.065 -5.091 1.630 1.00 0.00 65 GLN A O 14
ATOM 20382 N N . ILE A 1 66 ? -4.489 -6.622 1.144 1.00 0.00 66 ILE A N 14
ATOM 20383 C CA . ILE A 1 66 ? -5.309 -7.313 0.158 1.00 0.00 66 ILE A CA 14
ATOM 20384 C C . ILE A 1 66 ? -5.784 -8.662 0.686 1.00 0.00 66 ILE A C 14
ATOM 20385 O O . ILE A 1 66 ? -5.071 -9.662 0.596 1.00 0.00 66 ILE A O 14
ATOM 20401 N N . CYS A 1 67 ? -6.993 -8.683 1.236 1.00 0.00 67 CYS A N 14
ATOM 20402 C CA . CYS A 1 67 ? -7.566 -9.911 1.778 1.00 0.00 67 CYS A CA 14
ATOM 20403 C C . CYS A 1 67 ? -7.853 -10.915 0.666 1.00 0.00 67 CYS A C 14
ATOM 20404 O O . CYS A 1 67 ? -8.656 -10.653 -0.228 1.00 0.00 67 CYS A O 14
ATOM 20412 N N . GLY A 1 68 ? -7.189 -12.065 0.728 1.00 0.00 68 GLY A N 14
ATOM 20413 C CA . GLY A 1 68 ? -7.385 -13.090 -0.280 1.00 0.00 68 GLY A CA 14
ATOM 20414 C C . GLY A 1 68 ? -6.326 -13.047 -1.364 1.00 0.00 68 GLY A C 14
ATOM 20415 O O . GLY A 1 68 ? -6.607 -12.673 -2.503 1.00 0.00 68 GLY A O 14
ATOM 20419 N N . LEU A 1 69 ? -5.104 -13.430 -1.010 1.00 0.00 69 LEU A N 14
ATOM 20420 C CA . LEU A 1 69 ? -3.997 -13.432 -1.960 1.00 0.00 69 LEU A CA 14
ATOM 20421 C C . LEU A 1 69 ? -4.095 -14.625 -2.906 1.00 0.00 69 LEU A C 14
ATOM 20422 O O . LEU A 1 69 ? -4.757 -15.617 -2.604 1.00 0.00 69 LEU A O 14
ATOM 20438 N N . ALA A 1 70 ? -3.429 -14.521 -4.052 1.00 0.00 70 ALA A N 14
ATOM 20439 C CA . ALA A 1 70 ? -3.437 -15.593 -5.040 1.00 0.00 70 ALA A CA 14
ATOM 20440 C C . ALA A 1 70 ? -2.493 -15.281 -6.195 1.00 0.00 70 ALA A C 14
ATOM 20441 O O . ALA A 1 70 ? -2.222 -14.118 -6.491 1.00 0.00 70 ALA A O 14
ATOM 20448 N N . MET A 1 71 ? -1.994 -16.328 -6.845 1.00 0.00 71 MET A N 14
ATOM 20449 C CA . MET A 1 71 ? -1.079 -16.165 -7.969 1.00 0.00 71 MET A CA 14
ATOM 20450 C C . MET A 1 71 ? -1.441 -14.930 -8.789 1.00 0.00 71 MET A C 14
ATOM 20451 O O . MET A 1 71 ? -0.565 -14.253 -9.326 1.00 0.00 71 MET A O 14
ATOM 20465 N N . ALA A 1 72 ? -2.735 -14.644 -8.880 1.00 0.00 72 ALA A N 14
ATOM 20466 C CA . ALA A 1 72 ? -3.211 -13.491 -9.633 1.00 0.00 72 ALA A CA 14
ATOM 20467 C C . ALA A 1 72 ? -2.734 -12.188 -9.001 1.00 0.00 72 ALA A C 14
ATOM 20468 O O . ALA A 1 72 ? -2.224 -11.303 -9.689 1.00 0.00 72 ALA A O 14
ATOM 20475 N N . ASP A 1 73 ? -2.902 -12.076 -7.688 1.00 0.00 73 ASP A N 14
ATOM 20476 C CA . ASP A 1 73 ? -2.488 -10.880 -6.963 1.00 0.00 73 ASP A CA 14
ATOM 20477 C C . ASP A 1 73 ? -1.087 -10.448 -7.383 1.00 0.00 73 ASP A C 14
ATOM 20478 O O . ASP A 1 73 ? -0.803 -9.257 -7.500 1.00 0.00 73 ASP A O 14
ATOM 20487 N N . ALA A 1 74 ? -0.214 -11.425 -7.608 1.00 0.00 74 ALA A N 14
ATOM 20488 C CA . ALA A 1 74 ? 1.157 -11.146 -8.015 1.00 0.00 74 ALA A CA 14
ATOM 20489 C C . ALA A 1 74 ? 1.191 -10.284 -9.273 1.00 0.00 74 ALA A C 14
ATOM 20490 O O . ALA A 1 74 ? 0.904 -10.760 -10.371 1.00 0.00 74 ALA A O 14
ATOM 20497 N N . GLY A 1 75 ? 1.544 -9.013 -9.105 1.00 0.00 75 GLY A N 14
ATOM 20498 C CA . GLY A 1 75 ? 1.608 -8.106 -10.235 1.00 0.00 75 GLY A CA 14
ATOM 20499 C C . GLY A 1 75 ? 2.338 -6.819 -9.905 1.00 0.00 75 GLY A C 14
ATOM 20500 O O . GLY A 1 75 ? 3.450 -6.847 -9.378 1.00 0.00 75 GLY A O 14
ATOM 20504 N N . GLU A 1 76 ? 1.712 -5.688 -10.217 1.00 0.00 76 GLU A N 14
ATOM 20505 C CA . GLU A 1 76 ? 2.312 -4.386 -9.952 1.00 0.00 76 GLU A CA 14
ATOM 20506 C C . GLU A 1 76 ? 1.293 -3.433 -9.334 1.00 0.00 76 GLU A C 14
ATOM 20507 O O . GLU A 1 76 ? 0.297 -3.078 -9.964 1.00 0.00 76 GLU A O 14
ATOM 20519 N N . TYR A 1 77 ? 1.549 -3.024 -8.096 1.00 0.00 77 TYR A N 14
ATOM 20520 C CA . TYR A 1 77 ? 0.653 -2.115 -7.391 1.00 0.00 77 TYR A CA 14
ATOM 20521 C C . TYR A 1 77 ? 1.207 -0.694 -7.394 1.00 0.00 77 TYR A C 14
ATOM 20522 O O . TYR A 1 77 ? 2.390 -0.474 -7.131 1.00 0.00 77 TYR A O 14
ATOM 20540 N N . LEU A 1 78 ? 0.342 0.270 -7.692 1.00 0.00 78 LEU A N 14
ATOM 20541 C CA . LEU A 1 78 ? 0.742 1.672 -7.729 1.00 0.00 78 LEU A CA 14
ATOM 20542 C C . LEU A 1 78 ? -0.010 2.481 -6.677 1.00 0.00 78 LEU A C 14
ATOM 20543 O O . LEU A 1 78 ? -1.197 2.253 -6.436 1.00 0.00 78 LEU A O 14
ATOM 20559 N N . CYS A 1 79 ? 0.686 3.426 -6.056 1.00 0.00 79 CYS A N 14
ATOM 20560 C CA . CYS A 1 79 ? 0.083 4.271 -5.030 1.00 0.00 79 CYS A CA 14
ATOM 20561 C C . CYS A 1 79 ? 0.131 5.740 -5.438 1.00 0.00 79 CYS A C 14
ATOM 20562 O O . CYS A 1 79 ? 1.199 6.350 -5.476 1.00 0.00 79 CYS A O 14
ATOM 20570 N N . VAL A 1 80 ? -1.034 6.301 -5.745 1.00 0.00 80 VAL A N 14
ATOM 20571 C CA . VAL A 1 80 ? -1.126 7.699 -6.151 1.00 0.00 80 VAL A CA 14
ATOM 20572 C C . VAL A 1 80 ? -1.382 8.604 -4.951 1.00 0.00 80 VAL A C 14
ATOM 20573 O O . VAL A 1 80 ? -2.329 8.393 -4.192 1.00 0.00 80 VAL A O 14
ATOM 20586 N N . CYS A 1 81 ? -0.533 9.612 -4.786 1.00 0.00 81 CYS A N 14
ATOM 20587 C CA . CYS A 1 81 ? -0.667 10.551 -3.678 1.00 0.00 81 CYS A CA 14
ATOM 20588 C C . CYS A 1 81 ? -0.910 11.967 -4.191 1.00 0.00 81 CYS A C 14
ATOM 20589 O O . CYS A 1 81 ? -0.010 12.805 -4.179 1.00 0.00 81 CYS A O 14
ATOM 20597 N N . GLY A 1 82 ? -2.134 12.225 -4.642 1.00 0.00 82 GLY A N 14
ATOM 20598 C CA . GLY A 1 82 ? -2.474 13.539 -5.155 1.00 0.00 82 GLY A CA 14
ATOM 20599 C C . GLY A 1 82 ? -1.970 13.759 -6.567 1.00 0.00 82 GLY A C 14
ATOM 20600 O O . GLY A 1 82 ? -2.651 13.421 -7.535 1.00 0.00 82 GLY A O 14
ATOM 20604 N N . GLN A 1 83 ? -0.774 14.328 -6.685 1.00 0.00 83 GLN A N 14
ATOM 20605 C CA . GLN A 1 83 ? -0.181 14.594 -7.991 1.00 0.00 83 GLN A CA 14
ATOM 20606 C C . GLN A 1 83 ? 0.927 13.593 -8.300 1.00 0.00 83 GLN A C 14
ATOM 20607 O O . GLN A 1 83 ? 1.183 13.275 -9.460 1.00 0.00 83 GLN A O 14
ATOM 20621 N N . GLU A 1 84 ? 1.581 13.100 -7.252 1.00 0.00 84 GLU A N 14
ATOM 20622 C CA . GLU A 1 84 ? 2.663 12.135 -7.414 1.00 0.00 84 GLU A CA 14
ATOM 20623 C C . GLU A 1 84 ? 2.127 10.707 -7.387 1.00 0.00 84 GLU A C 14
ATOM 20624 O O . GLU A 1 84 ? 0.941 10.482 -7.145 1.00 0.00 84 GLU A O 14
ATOM 20636 N N . ARG A 1 85 ? 3.009 9.745 -7.639 1.00 0.00 85 ARG A N 14
ATOM 20637 C CA . ARG A 1 85 ? 2.625 8.339 -7.646 1.00 0.00 85 ARG A CA 14
ATOM 20638 C C . ARG A 1 85 ? 3.848 7.442 -7.815 1.00 0.00 85 ARG A C 14
ATOM 20639 O O . ARG A 1 85 ? 4.875 7.867 -8.345 1.00 0.00 85 ARG A O 14
ATOM 20660 N N . THR A 1 86 ? 3.731 6.199 -7.360 1.00 0.00 86 THR A N 14
ATOM 20661 C CA . THR A 1 86 ? 4.826 5.242 -7.458 1.00 0.00 86 THR A CA 14
ATOM 20662 C C . THR A 1 86 ? 4.324 3.875 -7.909 1.00 0.00 86 THR A C 14
ATOM 20663 O O . THR A 1 86 ? 3.129 3.686 -8.134 1.00 0.00 86 THR A O 14
ATOM 20674 N N . SER A 1 87 ? 5.244 2.925 -8.038 1.00 0.00 87 SER A N 14
ATOM 20675 C CA . SER A 1 87 ? 4.895 1.575 -8.465 1.00 0.00 87 SER A CA 14
ATOM 20676 C C . SER A 1 87 ? 5.828 0.547 -7.832 1.00 0.00 87 SER A C 14
ATOM 20677 O O . SER A 1 87 ? 6.985 0.842 -7.537 1.00 0.00 87 SER A O 14
ATOM 20685 N N . ALA A 1 88 ? 5.314 -0.662 -7.628 1.00 0.00 88 ALA A N 14
ATOM 20686 C CA . ALA A 1 88 ? 6.100 -1.735 -7.033 1.00 0.00 88 ALA A CA 14
ATOM 20687 C C . ALA A 1 88 ? 5.718 -3.088 -7.624 1.00 0.00 88 ALA A C 14
ATOM 20688 O O . ALA A 1 88 ? 4.893 -3.169 -8.535 1.00 0.00 88 ALA A O 14
ATOM 20695 N N . THR A 1 89 ? 6.324 -4.150 -7.101 1.00 0.00 89 THR A N 14
ATOM 20696 C CA . THR A 1 89 ? 6.048 -5.499 -7.578 1.00 0.00 89 THR A CA 14
ATOM 20697 C C . THR A 1 89 ? 5.854 -6.465 -6.414 1.00 0.00 89 THR A C 14
ATOM 20698 O O . THR A 1 89 ? 6.728 -6.606 -5.559 1.00 0.00 89 THR A O 14
ATOM 20709 N N . LEU A 1 90 ? 4.703 -7.128 -6.388 1.00 0.00 90 LEU A N 14
ATOM 20710 C CA . LEU A 1 90 ? 4.393 -8.082 -5.329 1.00 0.00 90 LEU A CA 14
ATOM 20711 C C . LEU A 1 90 ? 4.686 -9.509 -5.779 1.00 0.00 90 LEU A C 14
ATOM 20712 O O . LEU A 1 90 ? 4.644 -9.817 -6.971 1.00 0.00 90 LEU A O 14
ATOM 20728 N N . THR A 1 91 ? 4.981 -10.379 -4.818 1.00 0.00 91 THR A N 14
ATOM 20729 C CA . THR A 1 91 ? 5.280 -11.774 -5.115 1.00 0.00 91 THR A CA 14
ATOM 20730 C C . THR A 1 91 ? 4.386 -12.711 -4.311 1.00 0.00 91 THR A C 14
ATOM 20731 O O . THR A 1 91 ? 4.209 -12.532 -3.105 1.00 0.00 91 THR A O 14
ATOM 20742 N N . ILE A 1 92 ? 3.826 -13.710 -4.984 1.00 0.00 92 ILE A N 14
ATOM 20743 C CA . ILE A 1 92 ? 2.952 -14.676 -4.330 1.00 0.00 92 ILE A CA 14
ATOM 20744 C C . ILE A 1 92 ? 3.592 -16.060 -4.293 1.00 0.00 92 ILE A C 14
ATOM 20745 O O . ILE A 1 92 ? 4.199 -16.500 -5.270 1.00 0.00 92 ILE A O 14
ATOM 20761 N N . ARG A 1 93 ? 3.450 -16.741 -3.161 1.00 0.00 93 ARG A N 14
ATOM 20762 C CA . ARG A 1 93 ? 4.014 -18.076 -2.997 1.00 0.00 93 ARG A CA 14
ATOM 20763 C C . ARG A 1 93 ? 2.909 -19.123 -2.890 1.00 0.00 93 ARG A C 14
ATOM 20764 O O . ARG A 1 93 ? 2.121 -19.114 -1.945 1.00 0.00 93 ARG A O 14
ATOM 20785 N N . ALA A 1 94 ? 2.859 -20.024 -3.865 1.00 0.00 94 ALA A N 14
ATOM 20786 C CA . ALA A 1 94 ? 1.852 -21.078 -3.880 1.00 0.00 94 ALA A CA 14
ATOM 20787 C C . ALA A 1 94 ? 1.813 -21.818 -2.547 1.00 0.00 94 ALA A C 14
ATOM 20788 O O . ALA A 1 94 ? 2.831 -22.329 -2.079 1.00 0.00 94 ALA A O 14
ATOM 20795 N N . LEU A 1 95 ? 0.633 -21.872 -1.940 1.00 0.00 95 LEU A N 14
ATOM 20796 C CA . LEU A 1 95 ? 0.461 -22.549 -0.660 1.00 0.00 95 LEU A CA 14
ATOM 20797 C C . LEU A 1 95 ? 0.904 -24.006 -0.750 1.00 0.00 95 LEU A C 14
ATOM 20798 O O . LEU A 1 95 ? 0.919 -24.610 -1.823 1.00 0.00 95 LEU A O 14
ATOM 20814 N N . PRO A 1 96 ? 1.271 -24.586 0.402 1.00 0.00 96 PRO A N 14
ATOM 20815 C CA . PRO A 1 96 ? 1.718 -25.980 0.479 1.00 0.00 96 PRO A CA 14
ATOM 20816 C C . PRO A 1 96 ? 0.583 -26.967 0.230 1.00 0.00 96 PRO A C 14
ATOM 20817 O O . PRO A 1 96 ? -0.500 -26.840 0.802 1.00 0.00 96 PRO A O 14
ATOM 20828 N N . SER A 1 97 ? 0.838 -27.951 -0.626 1.00 0.00 97 SER A N 14
ATOM 20829 C CA . SER A 1 97 ? -0.164 -28.959 -0.953 1.00 0.00 97 SER A CA 14
ATOM 20830 C C . SER A 1 97 ? 0.416 -30.364 -0.825 1.00 0.00 97 SER A C 14
ATOM 20831 O O . SER A 1 97 ? 1.046 -30.874 -1.750 1.00 0.00 97 SER A O 14
ATOM 20839 N N . GLY A 1 98 ? 0.199 -30.985 0.331 1.00 0.00 98 GLY A N 14
ATOM 20840 C CA . GLY A 1 98 ? 0.706 -32.325 0.560 1.00 0.00 98 GLY A CA 14
ATOM 20841 C C . GLY A 1 98 ? 0.371 -32.842 1.945 1.00 0.00 98 GLY A C 14
ATOM 20842 O O . GLY A 1 98 ? 0.703 -32.227 2.958 1.00 0.00 98 GLY A O 14
ATOM 20846 N N . PRO A 1 99 ? -0.304 -34.000 2.001 1.00 0.00 99 PRO A N 14
ATOM 20847 C CA . PRO A 1 99 ? -0.700 -34.625 3.266 1.00 0.00 99 PRO A CA 14
ATOM 20848 C C . PRO A 1 99 ? 0.493 -35.171 4.042 1.00 0.00 99 PRO A C 14
ATOM 20849 O O . PRO A 1 99 ? 1.154 -36.112 3.602 1.00 0.00 99 PRO A O 14
ATOM 20860 N N . SER A 1 100 ? 0.765 -34.575 5.198 1.00 0.00 100 SER A N 14
ATOM 20861 C CA . SER A 1 100 ? 1.882 -34.999 6.033 1.00 0.00 100 SER A CA 14
ATOM 20862 C C . SER A 1 100 ? 3.110 -35.309 5.182 1.00 0.00 100 SER A C 14
ATOM 20863 O O . SER A 1 100 ? 3.797 -36.306 5.404 1.00 0.00 100 SER A O 14
ATOM 20871 N N . SER A 1 101 ? 3.379 -34.447 4.208 1.00 0.00 101 SER A N 14
ATOM 20872 C CA . SER A 1 101 ? 4.522 -34.629 3.320 1.00 0.00 101 SER A CA 14
ATOM 20873 C C . SER A 1 101 ? 5.514 -33.481 3.469 1.00 0.00 101 SER A C 14
ATOM 20874 O O . SER A 1 101 ? 5.344 -32.417 2.875 1.00 0.00 101 SER A O 14
ATOM 20882 N N . GLY A 1 102 ? 6.553 -33.704 4.269 1.00 0.00 102 GLY A N 14
ATOM 20883 C CA . GLY A 1 102 ? 7.559 -32.680 4.483 1.00 0.00 102 GLY A CA 14
ATOM 20884 C C . GLY A 1 102 ? 8.933 -33.263 4.744 1.00 0.00 102 GLY A C 14
ATOM 20885 O O . GLY A 1 102 ? 9.937 -32.746 4.253 1.00 0.00 102 GLY A O 14
ATOM 20889 N N . GLY A 1 1 ? -10.697 37.474 -2.015 1.00 0.00 1 GLY A N 15
ATOM 20890 C CA . GLY A 1 1 ? -11.028 36.062 -2.062 1.00 0.00 1 GLY A CA 15
ATOM 20891 C C . GLY A 1 1 ? -10.051 35.211 -1.275 1.00 0.00 1 GLY A C 15
ATOM 20892 O O . GLY A 1 1 ? -9.531 35.643 -0.246 1.00 0.00 1 GLY A O 15
ATOM 20896 N N . SER A 1 2 ? -9.803 33.998 -1.757 1.00 0.00 2 SER A N 15
ATOM 20897 C CA . SER A 1 2 ? -8.887 33.081 -1.088 1.00 0.00 2 SER A CA 15
ATOM 20898 C C . SER A 1 2 ? -7.516 33.099 -1.758 1.00 0.00 2 SER A C 15
ATOM 20899 O O . SER A 1 2 ? -7.403 33.340 -2.960 1.00 0.00 2 SER A O 15
ATOM 20907 N N . SER A 1 3 ? -6.477 32.841 -0.970 1.00 0.00 3 SER A N 15
ATOM 20908 C CA . SER A 1 3 ? -5.112 32.830 -1.485 1.00 0.00 3 SER A CA 15
ATOM 20909 C C . SER A 1 3 ? -4.999 31.921 -2.705 1.00 0.00 3 SER A C 15
ATOM 20910 O O . SER A 1 3 ? -5.954 31.241 -3.077 1.00 0.00 3 SER A O 15
ATOM 20918 N N . GLY A 1 4 ? -3.822 31.916 -3.324 1.00 0.00 4 GLY A N 15
ATOM 20919 C CA . GLY A 1 4 ? -3.604 31.088 -4.495 1.00 0.00 4 GLY A CA 15
ATOM 20920 C C . GLY A 1 4 ? -2.375 30.210 -4.364 1.00 0.00 4 GLY A C 15
ATOM 20921 O O . GLY A 1 4 ? -1.353 30.461 -5.003 1.00 0.00 4 GLY A O 15
ATOM 20925 N N . SER A 1 5 ? -2.472 29.178 -3.532 1.00 0.00 5 SER A N 15
ATOM 20926 C CA . SER A 1 5 ? -1.358 28.263 -3.314 1.00 0.00 5 SER A CA 15
ATOM 20927 C C . SER A 1 5 ? -1.862 26.872 -2.941 1.00 0.00 5 SER A C 15
ATOM 20928 O O . SER A 1 5 ? -2.946 26.723 -2.378 1.00 0.00 5 SER A O 15
ATOM 20936 N N . SER A 1 6 ? -1.066 25.856 -3.260 1.00 0.00 6 SER A N 15
ATOM 20937 C CA . SER A 1 6 ? -1.432 24.476 -2.963 1.00 0.00 6 SER A CA 15
ATOM 20938 C C . SER A 1 6 ? -0.188 23.613 -2.779 1.00 0.00 6 SER A C 15
ATOM 20939 O O . SER A 1 6 ? 0.674 23.550 -3.655 1.00 0.00 6 SER A O 15
ATOM 20947 N N . GLY A 1 7 ? -0.102 22.946 -1.631 1.00 0.00 7 GLY A N 15
ATOM 20948 C CA . GLY A 1 7 ? 1.039 22.095 -1.351 1.00 0.00 7 GLY A CA 15
ATOM 20949 C C . GLY A 1 7 ? 0.666 20.627 -1.292 1.00 0.00 7 GLY A C 15
ATOM 20950 O O . GLY A 1 7 ? 0.187 20.127 -0.274 1.00 0.00 7 GLY A O 15
ATOM 20954 N N . PRO A 1 8 ? 0.886 19.911 -2.404 1.00 0.00 8 PRO A N 15
ATOM 20955 C CA . PRO A 1 8 ? 0.576 18.481 -2.500 1.00 0.00 8 PRO A CA 15
ATOM 20956 C C . PRO A 1 8 ? 1.509 17.627 -1.648 1.00 0.00 8 PRO A C 15
ATOM 20957 O O . PRO A 1 8 ? 2.287 18.149 -0.850 1.00 0.00 8 PRO A O 15
ATOM 20968 N N . ALA A 1 9 ? 1.426 16.312 -1.823 1.00 0.00 9 ALA A N 15
ATOM 20969 C CA . ALA A 1 9 ? 2.265 15.387 -1.072 1.00 0.00 9 ALA A CA 15
ATOM 20970 C C . ALA A 1 9 ? 3.264 14.686 -1.987 1.00 0.00 9 ALA A C 15
ATOM 20971 O O . ALA A 1 9 ? 3.045 14.574 -3.193 1.00 0.00 9 ALA A O 15
ATOM 20978 N N . LYS A 1 10 ? 4.362 14.216 -1.405 1.00 0.00 10 LYS A N 15
ATOM 20979 C CA . LYS A 1 10 ? 5.395 13.524 -2.167 1.00 0.00 10 LYS A CA 15
ATOM 20980 C C . LYS A 1 10 ? 5.815 12.234 -1.469 1.00 0.00 10 LYS A C 15
ATOM 20981 O O . LYS A 1 10 ? 5.755 12.132 -0.244 1.00 0.00 10 LYS A O 15
ATOM 21000 N N . PHE A 1 11 ? 6.239 11.252 -2.257 1.00 0.00 11 PHE A N 15
ATOM 21001 C CA . PHE A 1 11 ? 6.669 9.969 -1.714 1.00 0.00 11 PHE A CA 15
ATOM 21002 C C . PHE A 1 11 ? 8.137 10.017 -1.300 1.00 0.00 11 PHE A C 15
ATOM 21003 O O . PHE A 1 11 ? 9.033 10.036 -2.144 1.00 0.00 11 PHE A O 15
ATOM 21020 N N . THR A 1 12 ? 8.376 10.038 0.008 1.00 0.00 12 THR A N 15
ATOM 21021 C CA . THR A 1 12 ? 9.733 10.087 0.536 1.00 0.00 12 THR A CA 15
ATOM 21022 C C . THR A 1 12 ? 10.375 8.704 0.531 1.00 0.00 12 THR A C 15
ATOM 21023 O O . THR A 1 12 ? 11.585 8.572 0.353 1.00 0.00 12 THR A O 15
ATOM 21034 N N . GLU A 1 13 ? 9.555 7.676 0.727 1.00 0.00 13 GLU A N 15
ATOM 21035 C CA . GLU A 1 13 ? 10.045 6.302 0.745 1.00 0.00 13 GLU A CA 15
ATOM 21036 C C . GLU A 1 13 ? 9.532 5.526 -0.464 1.00 0.00 13 GLU A C 15
ATOM 21037 O O . GLU A 1 13 ? 10.233 4.677 -1.013 1.00 0.00 13 GLU A O 15
ATOM 21049 N N . GLY A 1 14 ? 8.303 5.824 -0.874 1.00 0.00 14 GLY A N 15
ATOM 21050 C CA . GLY A 1 14 ? 7.717 5.146 -2.015 1.00 0.00 14 GLY A CA 15
ATOM 21051 C C . GLY A 1 14 ? 7.461 3.676 -1.747 1.00 0.00 14 GLY A C 15
ATOM 21052 O O . GLY A 1 14 ? 7.964 3.118 -0.771 1.00 0.00 14 GLY A O 15
ATOM 21056 N N . LEU A 1 15 ? 6.676 3.046 -2.614 1.00 0.00 15 LEU A N 15
ATOM 21057 C CA . LEU A 1 15 ? 6.352 1.631 -2.466 1.00 0.00 15 LEU A CA 15
ATOM 21058 C C . LEU A 1 15 ? 7.601 0.768 -2.620 1.00 0.00 15 LEU A C 15
ATOM 21059 O O . LEU A 1 15 ? 8.623 1.224 -3.132 1.00 0.00 15 LEU A O 15
ATOM 21075 N N . ARG A 1 16 ? 7.509 -0.481 -2.176 1.00 0.00 16 ARG A N 15
ATOM 21076 C CA . ARG A 1 16 ? 8.630 -1.408 -2.266 1.00 0.00 16 ARG A CA 15
ATOM 21077 C C . ARG A 1 16 ? 8.154 -2.800 -2.671 1.00 0.00 16 ARG A C 15
ATOM 21078 O O . ARG A 1 16 ? 7.060 -3.224 -2.302 1.00 0.00 16 ARG A O 15
ATOM 21099 N N . ASN A 1 17 ? 8.983 -3.504 -3.435 1.00 0.00 17 ASN A N 15
ATOM 21100 C CA . ASN A 1 17 ? 8.646 -4.847 -3.892 1.00 0.00 17 ASN A CA 15
ATOM 21101 C C . ASN A 1 17 ? 8.685 -5.841 -2.735 1.00 0.00 17 ASN A C 15
ATOM 21102 O O . ASN A 1 17 ? 9.668 -5.913 -1.999 1.00 0.00 17 ASN A O 15
ATOM 21113 N N . GLU A 1 18 ? 7.608 -6.606 -2.583 1.00 0.00 18 GLU A N 15
ATOM 21114 C CA . GLU A 1 18 ? 7.520 -7.596 -1.515 1.00 0.00 18 GLU A CA 15
ATOM 21115 C C . GLU A 1 18 ? 7.010 -8.930 -2.052 1.00 0.00 18 GLU A C 15
ATOM 21116 O O . GLU A 1 18 ? 6.744 -9.070 -3.245 1.00 0.00 18 GLU A O 15
ATOM 21128 N N . GLU A 1 19 ? 6.878 -9.908 -1.160 1.00 0.00 19 GLU A N 15
ATOM 21129 C CA . GLU A 1 19 ? 6.401 -11.231 -1.544 1.00 0.00 19 GLU A CA 15
ATOM 21130 C C . GLU A 1 19 ? 5.626 -11.883 -0.403 1.00 0.00 19 GLU A C 15
ATOM 21131 O O . GLU A 1 19 ? 5.845 -11.572 0.767 1.00 0.00 19 GLU A O 15
ATOM 21143 N N . ALA A 1 20 ? 4.719 -12.790 -0.753 1.00 0.00 20 ALA A N 15
ATOM 21144 C CA . ALA A 1 20 ? 3.913 -13.487 0.241 1.00 0.00 20 ALA A CA 15
ATOM 21145 C C . ALA A 1 20 ? 3.431 -14.833 -0.289 1.00 0.00 20 ALA A C 15
ATOM 21146 O O . ALA A 1 20 ? 3.791 -15.242 -1.393 1.00 0.00 20 ALA A O 15
ATOM 21153 N N . VAL A 1 21 ? 2.615 -15.519 0.506 1.00 0.00 21 VAL A N 15
ATOM 21154 C CA . VAL A 1 21 ? 2.083 -16.819 0.116 1.00 0.00 21 VAL A CA 15
ATOM 21155 C C . VAL A 1 21 ? 0.601 -16.727 -0.226 1.00 0.00 21 VAL A C 15
ATOM 21156 O O . VAL A 1 21 ? -0.163 -16.049 0.460 1.00 0.00 21 VAL A O 15
ATOM 21169 N N . GLU A 1 22 ? 0.201 -17.414 -1.292 1.00 0.00 22 GLU A N 15
ATOM 21170 C CA . GLU A 1 22 ? -1.192 -17.408 -1.725 1.00 0.00 22 GLU A CA 15
ATOM 21171 C C . GLU A 1 22 ? -2.135 -17.460 -0.526 1.00 0.00 22 GLU A C 15
ATOM 21172 O O . GLU A 1 22 ? -1.840 -18.101 0.482 1.00 0.00 22 GLU A O 15
ATOM 21184 N N . GLY A 1 23 ? -3.271 -16.780 -0.644 1.00 0.00 23 GLY A N 15
ATOM 21185 C CA . GLY A 1 23 ? -4.239 -16.761 0.437 1.00 0.00 23 GLY A CA 15
ATOM 21186 C C . GLY A 1 23 ? -3.879 -15.764 1.520 1.00 0.00 23 GLY A C 15
ATOM 21187 O O . GLY A 1 23 ? -4.751 -15.088 2.066 1.00 0.00 23 GLY A O 15
ATOM 21191 N N . ALA A 1 24 ? -2.591 -15.672 1.834 1.00 0.00 24 ALA A N 15
ATOM 21192 C CA . ALA A 1 24 ? -2.118 -14.751 2.859 1.00 0.00 24 ALA A CA 15
ATOM 21193 C C . ALA A 1 24 ? -2.582 -13.326 2.573 1.00 0.00 24 ALA A C 15
ATOM 21194 O O . ALA A 1 24 ? -3.315 -13.081 1.615 1.00 0.00 24 ALA A O 15
ATOM 21201 N N . THR A 1 25 ? -2.151 -12.389 3.412 1.00 0.00 25 THR A N 15
ATOM 21202 C CA . THR A 1 25 ? -2.524 -10.989 3.250 1.00 0.00 25 THR A CA 15
ATOM 21203 C C . THR A 1 25 ? -1.296 -10.117 3.014 1.00 0.00 25 THR A C 15
ATOM 21204 O O . THR A 1 25 ? -0.523 -9.855 3.935 1.00 0.00 25 THR A O 15
ATOM 21215 N N . ALA A 1 26 ? -1.124 -9.669 1.775 1.00 0.00 26 ALA A N 15
ATOM 21216 C CA . ALA A 1 26 ? 0.009 -8.824 1.419 1.00 0.00 26 ALA A CA 15
ATOM 21217 C C . ALA A 1 26 ? 0.116 -7.626 2.356 1.00 0.00 26 ALA A C 15
ATOM 21218 O O . ALA A 1 26 ? -0.745 -7.415 3.210 1.00 0.00 26 ALA A O 15
ATOM 21225 N N . MET A 1 27 ? 1.178 -6.844 2.192 1.00 0.00 27 MET A N 15
ATOM 21226 C CA . MET A 1 27 ? 1.397 -5.667 3.024 1.00 0.00 27 MET A CA 15
ATOM 21227 C C . MET A 1 27 ? 2.191 -4.607 2.268 1.00 0.00 27 MET A C 15
ATOM 21228 O O . MET A 1 27 ? 3.390 -4.765 2.032 1.00 0.00 27 MET A O 15
ATOM 21242 N N . LEU A 1 28 ? 1.517 -3.526 1.889 1.00 0.00 28 LEU A N 15
ATOM 21243 C CA . LEU A 1 28 ? 2.160 -2.440 1.159 1.00 0.00 28 LEU A CA 15
ATOM 21244 C C . LEU A 1 28 ? 1.931 -1.103 1.858 1.00 0.00 28 LEU A C 15
ATOM 21245 O O . LEU A 1 28 ? 0.798 -0.633 1.964 1.00 0.00 28 LEU A O 15
ATOM 21261 N N . TRP A 1 29 ? 3.013 -0.496 2.332 1.00 0.00 29 TRP A N 15
ATOM 21262 C CA . TRP A 1 29 ? 2.930 0.788 3.019 1.00 0.00 29 TRP A CA 15
ATOM 21263 C C . TRP A 1 29 ? 3.832 1.821 2.353 1.00 0.00 29 TRP A C 15
ATOM 21264 O O . TRP A 1 29 ? 4.747 1.470 1.606 1.00 0.00 29 TRP A O 15
ATOM 21285 N N . CYS A 1 30 ? 3.569 3.094 2.626 1.00 0.00 30 CYS A N 15
ATOM 21286 C CA . CYS A 1 30 ? 4.357 4.178 2.052 1.00 0.00 30 CYS A CA 15
ATOM 21287 C C . CYS A 1 30 ? 4.211 5.453 2.877 1.00 0.00 30 CYS A C 15
ATOM 21288 O O . CYS A 1 30 ? 3.197 5.658 3.544 1.00 0.00 30 CYS A O 15
ATOM 21296 N N . GLU A 1 31 ? 5.231 6.304 2.828 1.00 0.00 31 GLU A N 15
ATOM 21297 C CA . GLU A 1 31 ? 5.215 7.557 3.573 1.00 0.00 31 GLU A CA 15
ATOM 21298 C C . GLU A 1 31 ? 5.077 8.749 2.631 1.00 0.00 31 GLU A C 15
ATOM 21299 O O . GLU A 1 31 ? 5.447 8.675 1.458 1.00 0.00 31 GLU A O 15
ATOM 21311 N N . LEU A 1 32 ? 4.541 9.848 3.151 1.00 0.00 32 LEU A N 15
ATOM 21312 C CA . LEU A 1 32 ? 4.352 11.057 2.357 1.00 0.00 32 LEU A CA 15
ATOM 21313 C C . LEU A 1 32 ? 4.796 12.293 3.132 1.00 0.00 32 LEU A C 15
ATOM 21314 O O . LEU A 1 32 ? 4.715 12.330 4.360 1.00 0.00 32 LEU A O 15
ATOM 21330 N N . SER A 1 33 ? 5.265 13.303 2.407 1.00 0.00 33 SER A N 15
ATOM 21331 C CA . SER A 1 33 ? 5.724 14.541 3.027 1.00 0.00 33 SER A CA 15
ATOM 21332 C C . SER A 1 33 ? 4.642 15.132 3.926 1.00 0.00 33 SER A C 15
ATOM 21333 O O . SER A 1 33 ? 4.910 16.010 4.746 1.00 0.00 33 SER A O 15
ATOM 21341 N N . LYS A 1 34 ? 3.416 14.644 3.765 1.00 0.00 34 LYS A N 15
ATOM 21342 C CA . LYS A 1 34 ? 2.292 15.121 4.562 1.00 0.00 34 LYS A CA 15
ATOM 21343 C C . LYS A 1 34 ? 1.107 14.166 4.456 1.00 0.00 34 LYS A C 15
ATOM 21344 O O . LYS A 1 34 ? 1.056 13.320 3.564 1.00 0.00 34 LYS A O 15
ATOM 21363 N N . VAL A 1 35 ? 0.154 14.310 5.371 1.00 0.00 35 VAL A N 15
ATOM 21364 C CA . VAL A 1 35 ? -1.033 13.462 5.379 1.00 0.00 35 VAL A CA 15
ATOM 21365 C C . VAL A 1 35 ? -1.956 13.798 4.213 1.00 0.00 35 VAL A C 15
ATOM 21366 O O . VAL A 1 35 ? -2.704 14.774 4.262 1.00 0.00 35 VAL A O 15
ATOM 21379 N N . ALA A 1 36 ? -1.897 12.983 3.165 1.00 0.00 36 ALA A N 15
ATOM 21380 C CA . ALA A 1 36 ? -2.730 13.192 1.987 1.00 0.00 36 ALA A CA 15
ATOM 21381 C C . ALA A 1 36 ? -3.433 11.903 1.576 1.00 0.00 36 ALA A C 15
ATOM 21382 O O . ALA A 1 36 ? -2.920 10.800 1.766 1.00 0.00 36 ALA A O 15
ATOM 21389 N N . PRO A 1 37 ? -4.636 12.042 0.999 1.00 0.00 37 PRO A N 15
ATOM 21390 C CA . PRO A 1 37 ? -5.435 10.899 0.549 1.00 0.00 37 PRO A CA 15
ATOM 21391 C C . PRO A 1 37 ? -4.824 10.206 -0.664 1.00 0.00 37 PRO A C 15
ATOM 21392 O O . PRO A 1 37 ? -4.782 10.769 -1.758 1.00 0.00 37 PRO A O 15
ATOM 21403 N N . VAL A 1 38 ? -4.351 8.980 -0.464 1.00 0.00 38 VAL A N 15
ATOM 21404 C CA . VAL A 1 38 ? -3.743 8.209 -1.543 1.00 0.00 38 VAL A CA 15
ATOM 21405 C C . VAL A 1 38 ? -4.780 7.344 -2.251 1.00 0.00 38 VAL A C 15
ATOM 21406 O O . VAL A 1 38 ? -5.842 7.056 -1.701 1.00 0.00 38 VAL A O 15
ATOM 21419 N N . GLU A 1 39 ? -4.462 6.931 -3.474 1.00 0.00 39 GLU A N 15
ATOM 21420 C CA . GLU A 1 39 ? -5.366 6.098 -4.257 1.00 0.00 39 GLU A CA 15
ATOM 21421 C C . GLU A 1 39 ? -4.640 4.873 -4.805 1.00 0.00 39 GLU A C 15
ATOM 21422 O O . GLU A 1 39 ? -3.915 4.959 -5.796 1.00 0.00 39 GLU A O 15
ATOM 21434 N N . TRP A 1 40 ? -4.841 3.733 -4.153 1.00 0.00 40 TRP A N 15
ATOM 21435 C CA . TRP A 1 40 ? -4.206 2.490 -4.574 1.00 0.00 40 TRP A CA 15
ATOM 21436 C C . TRP A 1 40 ? -4.818 1.977 -5.873 1.00 0.00 40 TRP A C 15
ATOM 21437 O O . TRP A 1 40 ? -6.037 1.997 -6.045 1.00 0.00 40 TRP A O 15
ATOM 21458 N N . ARG A 1 41 ? -3.966 1.519 -6.784 1.00 0.00 41 ARG A N 15
ATOM 21459 C CA . ARG A 1 41 ? -4.425 1.003 -8.068 1.00 0.00 41 ARG A CA 15
ATOM 21460 C C . ARG A 1 41 ? -3.519 -0.124 -8.555 1.00 0.00 41 ARG A C 15
ATOM 21461 O O . ARG A 1 41 ? -2.367 -0.237 -8.134 1.00 0.00 41 ARG A O 15
ATOM 21482 N N . LYS A 1 42 ? -4.046 -0.957 -9.446 1.00 0.00 42 LYS A N 15
ATOM 21483 C CA . LYS A 1 42 ? -3.287 -2.075 -9.992 1.00 0.00 42 LYS A CA 15
ATOM 21484 C C . LYS A 1 42 ? -3.337 -2.074 -11.517 1.00 0.00 42 LYS A C 15
ATOM 21485 O O . LYS A 1 42 ? -4.170 -2.750 -12.120 1.00 0.00 42 LYS A O 15
ATOM 21504 N N . GLY A 1 43 ? -2.441 -1.311 -12.134 1.00 0.00 43 GLY A N 15
ATOM 21505 C CA . GLY A 1 43 ? -2.400 -1.237 -13.583 1.00 0.00 43 GLY A CA 15
ATOM 21506 C C . GLY A 1 43 ? -3.752 -0.911 -14.185 1.00 0.00 43 GLY A C 15
ATOM 21507 O O . GLY A 1 43 ? -4.323 0.152 -13.942 1.00 0.00 43 GLY A O 15
ATOM 21511 N N . PRO A 1 44 ? -4.285 -1.840 -14.992 1.00 0.00 44 PRO A N 15
ATOM 21512 C CA . PRO A 1 44 ? -5.584 -1.668 -15.648 1.00 0.00 44 PRO A CA 15
ATOM 21513 C C . PRO A 1 44 ? -6.744 -1.721 -14.660 1.00 0.00 44 PRO A C 15
ATOM 21514 O O . PRO A 1 44 ? -7.869 -1.343 -14.989 1.00 0.00 44 PRO A O 15
ATOM 21525 N N . GLU A 1 45 ? -6.463 -2.191 -13.449 1.00 0.00 45 GLU A N 15
ATOM 21526 C CA . GLU A 1 45 ? -7.485 -2.293 -12.413 1.00 0.00 45 GLU A CA 15
ATOM 21527 C C . GLU A 1 45 ? -7.448 -1.077 -11.492 1.00 0.00 45 GLU A C 15
ATOM 21528 O O . GLU A 1 45 ? -6.597 -0.201 -11.636 1.00 0.00 45 GLU A O 15
ATOM 21540 N N . ASN A 1 46 ? -8.379 -1.032 -10.544 1.00 0.00 46 ASN A N 15
ATOM 21541 C CA . ASN A 1 46 ? -8.455 0.076 -9.599 1.00 0.00 46 ASN A CA 15
ATOM 21542 C C . ASN A 1 46 ? -8.872 -0.416 -8.216 1.00 0.00 46 ASN A C 15
ATOM 21543 O O . ASN A 1 46 ? -9.916 -1.051 -8.060 1.00 0.00 46 ASN A O 15
ATOM 21554 N N . LEU A 1 47 ? -8.050 -0.118 -7.216 1.00 0.00 47 LEU A N 15
ATOM 21555 C CA . LEU A 1 47 ? -8.333 -0.529 -5.845 1.00 0.00 47 LEU A CA 15
ATOM 21556 C C . LEU A 1 47 ? -8.828 0.650 -5.014 1.00 0.00 47 LEU A C 15
ATOM 21557 O O . LEU A 1 47 ? -8.646 1.808 -5.392 1.00 0.00 47 LEU A O 15
ATOM 21573 N N . ARG A 1 48 ? -9.452 0.348 -3.881 1.00 0.00 48 ARG A N 15
ATOM 21574 C CA . ARG A 1 48 ? -9.973 1.383 -2.996 1.00 0.00 48 ARG A CA 15
ATOM 21575 C C . ARG A 1 48 ? -10.346 0.799 -1.636 1.00 0.00 48 ARG A C 15
ATOM 21576 O O . ARG A 1 48 ? -10.443 -0.418 -1.478 1.00 0.00 48 ARG A O 15
ATOM 21597 N N . ASP A 1 49 ? -10.553 1.675 -0.659 1.00 0.00 49 ASP A N 15
ATOM 21598 C CA . ASP A 1 49 ? -10.916 1.246 0.687 1.00 0.00 49 ASP A CA 15
ATOM 21599 C C . ASP A 1 49 ? -12.232 0.475 0.675 1.00 0.00 49 ASP A C 15
ATOM 21600 O O . ASP A 1 49 ? -13.310 1.067 0.632 1.00 0.00 49 ASP A O 15
ATOM 21609 N N . GLY A 1 50 ? -12.136 -0.851 0.713 1.00 0.00 50 GLY A N 15
ATOM 21610 C CA . GLY A 1 50 ? -13.326 -1.681 0.704 1.00 0.00 50 GLY A CA 15
ATOM 21611 C C . GLY A 1 50 ? -13.212 -2.868 1.641 1.00 0.00 50 GLY A C 15
ATOM 21612 O O . GLY A 1 50 ? -12.253 -2.973 2.406 1.00 0.00 50 GLY A O 15
ATOM 21616 N N . ASP A 1 51 ? -14.192 -3.762 1.583 1.00 0.00 51 ASP A N 15
ATOM 21617 C CA . ASP A 1 51 ? -14.198 -4.947 2.433 1.00 0.00 51 ASP A CA 15
ATOM 21618 C C . ASP A 1 51 ? -12.957 -5.799 2.186 1.00 0.00 51 ASP A C 15
ATOM 21619 O O . ASP A 1 51 ? -12.124 -5.972 3.076 1.00 0.00 51 ASP A O 15
ATOM 21628 N N . ARG A 1 52 ? -12.842 -6.330 0.973 1.00 0.00 52 ARG A N 15
ATOM 21629 C CA . ARG A 1 52 ? -11.705 -7.166 0.610 1.00 0.00 52 ARG A CA 15
ATOM 21630 C C . ARG A 1 52 ? -10.394 -6.403 0.776 1.00 0.00 52 ARG A C 15
ATOM 21631 O O . ARG A 1 52 ? -9.391 -6.961 1.220 1.00 0.00 52 ARG A O 15
ATOM 21652 N N . TYR A 1 53 ? -10.410 -5.124 0.416 1.00 0.00 53 TYR A N 15
ATOM 21653 C CA . TYR A 1 53 ? -9.222 -4.285 0.522 1.00 0.00 53 TYR A CA 15
ATOM 21654 C C . TYR A 1 53 ? -9.247 -3.466 1.809 1.00 0.00 53 TYR A C 15
ATOM 21655 O O . TYR A 1 53 ? -9.943 -2.455 1.901 1.00 0.00 53 TYR A O 15
ATOM 21673 N N . ILE A 1 54 ? -8.482 -3.912 2.800 1.00 0.00 54 ILE A N 15
ATOM 21674 C CA . ILE A 1 54 ? -8.414 -3.220 4.081 1.00 0.00 54 ILE A CA 15
ATOM 21675 C C . ILE A 1 54 ? -7.385 -2.096 4.045 1.00 0.00 54 ILE A C 15
ATOM 21676 O O . ILE A 1 54 ? -6.191 -2.325 4.244 1.00 0.00 54 ILE A O 15
ATOM 21692 N N . LEU A 1 55 ? -7.854 -0.879 3.793 1.00 0.00 55 LEU A N 15
ATOM 21693 C CA . LEU A 1 55 ? -6.975 0.283 3.733 1.00 0.00 55 LEU A CA 15
ATOM 21694 C C . LEU A 1 55 ? -6.962 1.026 5.065 1.00 0.00 55 LEU A C 15
ATOM 21695 O O . LEU A 1 55 ? -7.966 1.060 5.778 1.00 0.00 55 LEU A O 15
ATOM 21711 N N . ARG A 1 56 ? -5.820 1.621 5.394 1.00 0.00 56 ARG A N 15
ATOM 21712 C CA . ARG A 1 56 ? -5.677 2.364 6.641 1.00 0.00 56 ARG A CA 15
ATOM 21713 C C . ARG A 1 56 ? -4.737 3.552 6.460 1.00 0.00 56 ARG A C 15
ATOM 21714 O O . ARG A 1 56 ? -3.940 3.587 5.523 1.00 0.00 56 ARG A O 15
ATOM 21735 N N . GLN A 1 57 ? -4.836 4.521 7.364 1.00 0.00 57 GLN A N 15
ATOM 21736 C CA . GLN A 1 57 ? -3.995 5.711 7.303 1.00 0.00 57 GLN A CA 15
ATOM 21737 C C . GLN A 1 57 ? -4.029 6.469 8.626 1.00 0.00 57 GLN A C 15
ATOM 21738 O O . GLN A 1 57 ? -5.039 7.077 8.978 1.00 0.00 57 GLN A O 15
ATOM 21752 N N . GLU A 1 58 ? -2.917 6.428 9.355 1.00 0.00 58 GLU A N 15
ATOM 21753 C CA . GLU A 1 58 ? -2.821 7.110 10.640 1.00 0.00 58 GLU A CA 15
ATOM 21754 C C . GLU A 1 58 ? -2.315 8.539 10.460 1.00 0.00 58 GLU A C 15
ATOM 21755 O O . GLU A 1 58 ? -2.663 9.434 11.230 1.00 0.00 58 GLU A O 15
ATOM 21767 N N . GLY A 1 59 ? -1.491 8.744 9.437 1.00 0.00 59 GLY A N 15
ATOM 21768 C CA . GLY A 1 59 ? -0.949 10.065 9.175 1.00 0.00 59 GLY A CA 15
ATOM 21769 C C . GLY A 1 59 ? -0.209 10.136 7.854 1.00 0.00 59 GLY A C 15
ATOM 21770 O O . GLY A 1 59 ? -0.798 9.937 6.791 1.00 0.00 59 GLY A O 15
ATOM 21774 N N . THR A 1 60 ? 1.087 10.424 7.919 1.00 0.00 60 THR A N 15
ATOM 21775 C CA . THR A 1 60 ? 1.908 10.524 6.719 1.00 0.00 60 THR A CA 15
ATOM 21776 C C . THR A 1 60 ? 2.264 9.143 6.179 1.00 0.00 60 THR A C 15
ATOM 21777 O O . THR A 1 60 ? 3.016 9.019 5.212 1.00 0.00 60 THR A O 15
ATOM 21788 N N . ARG A 1 61 ? 1.719 8.108 6.809 1.00 0.00 61 ARG A N 15
ATOM 21789 C CA . ARG A 1 61 ? 1.980 6.736 6.392 1.00 0.00 61 ARG A CA 15
ATOM 21790 C C . ARG A 1 61 ? 0.679 6.015 6.052 1.00 0.00 61 ARG A C 15
ATOM 21791 O O . ARG A 1 61 ? -0.288 6.064 6.813 1.00 0.00 61 ARG A O 15
ATOM 21812 N N . CYS A 1 62 ? 0.662 5.347 4.903 1.00 0.00 62 CYS A N 15
ATOM 21813 C CA . CYS A 1 62 ? -0.521 4.616 4.461 1.00 0.00 62 CYS A CA 15
ATOM 21814 C C . CYS A 1 62 ? -0.270 3.112 4.480 1.00 0.00 62 CYS A C 15
ATOM 21815 O O . CYS A 1 62 ? 0.835 2.654 4.189 1.00 0.00 62 CYS A O 15
ATOM 21823 N N . GLU A 1 63 ? -1.301 2.349 4.827 1.00 0.00 63 GLU A N 15
ATOM 21824 C CA . GLU A 1 63 ? -1.191 0.897 4.887 1.00 0.00 63 GLU A CA 15
ATOM 21825 C C . GLU A 1 63 ? -2.291 0.233 4.064 1.00 0.00 63 GLU A C 15
ATOM 21826 O O . GLU A 1 63 ? -3.467 0.575 4.188 1.00 0.00 63 GLU A O 15
ATOM 21838 N N . LEU A 1 64 ? -1.900 -0.718 3.222 1.00 0.00 64 LEU A N 15
ATOM 21839 C CA . LEU A 1 64 ? -2.851 -1.430 2.377 1.00 0.00 64 LEU A CA 15
ATOM 21840 C C . LEU A 1 64 ? -2.770 -2.935 2.613 1.00 0.00 64 LEU A C 15
ATOM 21841 O O . LEU A 1 64 ? -1.697 -3.531 2.515 1.00 0.00 64 LEU A O 15
ATOM 21857 N N . GLN A 1 65 ? -3.910 -3.543 2.924 1.00 0.00 65 GLN A N 15
ATOM 21858 C CA . GLN A 1 65 ? -3.967 -4.978 3.173 1.00 0.00 65 GLN A CA 15
ATOM 21859 C C . GLN A 1 65 ? -4.885 -5.669 2.170 1.00 0.00 65 GLN A C 15
ATOM 21860 O O . GLN A 1 65 ? -6.075 -5.362 2.091 1.00 0.00 65 GLN A O 15
ATOM 21874 N N . ILE A 1 66 ? -4.326 -6.601 1.407 1.00 0.00 66 ILE A N 15
ATOM 21875 C CA . ILE A 1 66 ? -5.095 -7.335 0.410 1.00 0.00 66 ILE A CA 15
ATOM 21876 C C . ILE A 1 66 ? -5.537 -8.692 0.946 1.00 0.00 66 ILE A C 15
ATOM 21877 O O . ILE A 1 66 ? -4.812 -9.682 0.833 1.00 0.00 66 ILE A O 15
ATOM 21893 N N . CYS A 1 67 ? -6.730 -8.732 1.529 1.00 0.00 67 CYS A N 15
ATOM 21894 C CA . CYS A 1 67 ? -7.270 -9.969 2.082 1.00 0.00 67 CYS A CA 15
ATOM 21895 C C . CYS A 1 67 ? -7.629 -10.951 0.971 1.00 0.00 67 CYS A C 15
ATOM 21896 O O . CYS A 1 67 ? -8.523 -10.694 0.166 1.00 0.00 67 CYS A O 15
ATOM 21904 N N . GLY A 1 68 ? -6.923 -12.077 0.933 1.00 0.00 68 GLY A N 15
ATOM 21905 C CA . GLY A 1 68 ? -7.180 -13.080 -0.084 1.00 0.00 68 GLY A CA 15
ATOM 21906 C C . GLY A 1 68 ? -6.206 -12.994 -1.243 1.00 0.00 68 GLY A C 15
ATOM 21907 O O . GLY A 1 68 ? -6.578 -12.599 -2.349 1.00 0.00 68 GLY A O 15
ATOM 21911 N N . LEU A 1 69 ? -4.955 -13.362 -0.989 1.00 0.00 69 LEU A N 15
ATOM 21912 C CA . LEU A 1 69 ? -3.923 -13.323 -2.020 1.00 0.00 69 LEU A CA 15
ATOM 21913 C C . LEU A 1 69 ? -4.087 -14.482 -2.998 1.00 0.00 69 LEU A C 15
ATOM 21914 O O . LEU A 1 69 ? -4.778 -15.458 -2.710 1.00 0.00 69 LEU A O 15
ATOM 21930 N N . ALA A 1 70 ? -3.444 -14.367 -4.156 1.00 0.00 70 ALA A N 15
ATOM 21931 C CA . ALA A 1 70 ? -3.516 -15.407 -5.175 1.00 0.00 70 ALA A CA 15
ATOM 21932 C C . ALA A 1 70 ? -2.570 -15.105 -6.334 1.00 0.00 70 ALA A C 15
ATOM 21933 O O . ALA A 1 70 ? -2.258 -13.947 -6.607 1.00 0.00 70 ALA A O 15
ATOM 21940 N N . MET A 1 71 ? -2.118 -16.156 -7.011 1.00 0.00 71 MET A N 15
ATOM 21941 C CA . MET A 1 71 ? -1.208 -16.002 -8.140 1.00 0.00 71 MET A CA 15
ATOM 21942 C C . MET A 1 71 ? -1.541 -14.747 -8.940 1.00 0.00 71 MET A C 15
ATOM 21943 O O . MET A 1 71 ? -0.648 -14.056 -9.428 1.00 0.00 71 MET A O 15
ATOM 21957 N N . ALA A 1 72 ? -2.832 -14.458 -9.069 1.00 0.00 72 ALA A N 15
ATOM 21958 C CA . ALA A 1 72 ? -3.282 -13.284 -9.807 1.00 0.00 72 ALA A CA 15
ATOM 21959 C C . ALA A 1 72 ? -2.824 -11.999 -9.128 1.00 0.00 72 ALA A C 15
ATOM 21960 O O . ALA A 1 72 ? -2.251 -11.117 -9.768 1.00 0.00 72 ALA A O 15
ATOM 21967 N N . ASP A 1 73 ? -3.080 -11.898 -7.828 1.00 0.00 73 ASP A N 15
ATOM 21968 C CA . ASP A 1 73 ? -2.693 -10.720 -7.061 1.00 0.00 73 ASP A CA 15
ATOM 21969 C C . ASP A 1 73 ? -1.294 -10.253 -7.452 1.00 0.00 73 ASP A C 15
ATOM 21970 O O . ASP A 1 73 ? -1.037 -9.054 -7.559 1.00 0.00 73 ASP A O 15
ATOM 21979 N N . ALA A 1 74 ? -0.394 -11.207 -7.661 1.00 0.00 74 ALA A N 15
ATOM 21980 C CA . ALA A 1 74 ? 0.978 -10.894 -8.041 1.00 0.00 74 ALA A CA 15
ATOM 21981 C C . ALA A 1 74 ? 1.018 -10.065 -9.320 1.00 0.00 74 ALA A C 15
ATOM 21982 O O . ALA A 1 74 ? 0.458 -10.456 -10.343 1.00 0.00 74 ALA A O 15
ATOM 21989 N N . GLY A 1 75 ? 1.684 -8.916 -9.255 1.00 0.00 75 GLY A N 15
ATOM 21990 C CA . GLY A 1 75 ? 1.784 -8.049 -10.414 1.00 0.00 75 GLY A CA 15
ATOM 21991 C C . GLY A 1 75 ? 2.490 -6.744 -10.104 1.00 0.00 75 GLY A C 15
ATOM 21992 O O . GLY A 1 75 ? 3.662 -6.739 -9.730 1.00 0.00 75 GLY A O 15
ATOM 21996 N N . GLU A 1 76 ? 1.775 -5.634 -10.261 1.00 0.00 76 GLU A N 15
ATOM 21997 C CA . GLU A 1 76 ? 2.341 -4.317 -9.997 1.00 0.00 76 GLU A CA 15
ATOM 21998 C C . GLU A 1 76 ? 1.308 -3.400 -9.351 1.00 0.00 76 GLU A C 15
ATOM 21999 O O . GLU A 1 76 ? 0.254 -3.129 -9.928 1.00 0.00 76 GLU A O 15
ATOM 22011 N N . TYR A 1 77 ? 1.616 -2.924 -8.149 1.00 0.00 77 TYR A N 15
ATOM 22012 C CA . TYR A 1 77 ? 0.713 -2.039 -7.423 1.00 0.00 77 TYR A CA 15
ATOM 22013 C C . TYR A 1 77 ? 1.223 -0.601 -7.447 1.00 0.00 77 TYR A C 15
ATOM 22014 O O . TYR A 1 77 ? 2.385 -0.337 -7.136 1.00 0.00 77 TYR A O 15
ATOM 22032 N N . LEU A 1 78 ? 0.346 0.324 -7.818 1.00 0.00 78 LEU A N 15
ATOM 22033 C CA . LEU A 1 78 ? 0.705 1.737 -7.883 1.00 0.00 78 LEU A CA 15
ATOM 22034 C C . LEU A 1 78 ? -0.101 2.550 -6.875 1.00 0.00 78 LEU A C 15
ATOM 22035 O O . LEU A 1 78 ? -1.285 2.290 -6.658 1.00 0.00 78 LEU A O 15
ATOM 22051 N N . CYS A 1 79 ? 0.547 3.535 -6.264 1.00 0.00 79 CYS A N 15
ATOM 22052 C CA . CYS A 1 79 ? -0.109 4.388 -5.280 1.00 0.00 79 CYS A CA 15
ATOM 22053 C C . CYS A 1 79 ? -0.052 5.852 -5.704 1.00 0.00 79 CYS A C 15
ATOM 22054 O O . CYS A 1 79 ? 1.014 6.469 -5.702 1.00 0.00 79 CYS A O 15
ATOM 22062 N N . VAL A 1 80 ? -1.205 6.403 -6.069 1.00 0.00 80 VAL A N 15
ATOM 22063 C CA . VAL A 1 80 ? -1.287 7.794 -6.497 1.00 0.00 80 VAL A CA 15
ATOM 22064 C C . VAL A 1 80 ? -1.537 8.720 -5.312 1.00 0.00 80 VAL A C 15
ATOM 22065 O O . VAL A 1 80 ? -2.430 8.476 -4.499 1.00 0.00 80 VAL A O 15
ATOM 22078 N N . CYS A 1 81 ? -0.746 9.782 -5.221 1.00 0.00 81 CYS A N 15
ATOM 22079 C CA . CYS A 1 81 ? -0.881 10.746 -4.134 1.00 0.00 81 CYS A CA 15
ATOM 22080 C C . CYS A 1 81 ? -0.658 12.168 -4.638 1.00 0.00 81 CYS A C 15
ATOM 22081 O O . CYS A 1 81 ? 0.387 12.479 -5.207 1.00 0.00 81 CYS A O 15
ATOM 22089 N N . GLY A 1 82 ? -1.649 13.028 -4.425 1.00 0.00 82 GLY A N 15
ATOM 22090 C CA . GLY A 1 82 ? -1.542 14.407 -4.864 1.00 0.00 82 GLY A CA 15
ATOM 22091 C C . GLY A 1 82 ? -1.117 14.522 -6.315 1.00 0.00 82 GLY A C 15
ATOM 22092 O O . GLY A 1 82 ? -1.907 14.259 -7.222 1.00 0.00 82 GLY A O 15
ATOM 22096 N N . GLN A 1 83 ? 0.133 14.916 -6.534 1.00 0.00 83 GLN A N 15
ATOM 22097 C CA . GLN A 1 83 ? 0.660 15.066 -7.885 1.00 0.00 83 GLN A CA 15
ATOM 22098 C C . GLN A 1 83 ? 1.824 14.111 -8.125 1.00 0.00 83 GLN A C 15
ATOM 22099 O O . GLN A 1 83 ? 2.739 14.413 -8.891 1.00 0.00 83 GLN A O 15
ATOM 22113 N N . GLU A 1 84 ? 1.783 12.957 -7.465 1.00 0.00 84 GLU A N 15
ATOM 22114 C CA . GLU A 1 84 ? 2.835 11.959 -7.607 1.00 0.00 84 GLU A CA 15
ATOM 22115 C C . GLU A 1 84 ? 2.244 10.555 -7.699 1.00 0.00 84 GLU A C 15
ATOM 22116 O O . GLU A 1 84 ? 1.030 10.373 -7.605 1.00 0.00 84 GLU A O 15
ATOM 22128 N N . ARG A 1 85 ? 3.112 9.565 -7.883 1.00 0.00 85 ARG A N 15
ATOM 22129 C CA . ARG A 1 85 ? 2.677 8.177 -7.989 1.00 0.00 85 ARG A CA 15
ATOM 22130 C C . ARG A 1 85 ? 3.875 7.235 -8.046 1.00 0.00 85 ARG A C 15
ATOM 22131 O O . ARG A 1 85 ? 4.839 7.480 -8.773 1.00 0.00 85 ARG A O 15
ATOM 22152 N N . THR A 1 86 ? 3.810 6.155 -7.273 1.00 0.00 86 THR A N 15
ATOM 22153 C CA . THR A 1 86 ? 4.889 5.176 -7.234 1.00 0.00 86 THR A CA 15
ATOM 22154 C C . THR A 1 86 ? 4.372 3.775 -7.539 1.00 0.00 86 THR A C 15
ATOM 22155 O O . THR A 1 86 ? 3.241 3.432 -7.195 1.00 0.00 86 THR A O 15
ATOM 22166 N N . SER A 1 87 ? 5.207 2.968 -8.186 1.00 0.00 87 SER A N 15
ATOM 22167 C CA . SER A 1 87 ? 4.833 1.604 -8.540 1.00 0.00 87 SER A CA 15
ATOM 22168 C C . SER A 1 87 ? 5.779 0.596 -7.894 1.00 0.00 87 SER A C 15
ATOM 22169 O O . SER A 1 87 ? 6.940 0.902 -7.627 1.00 0.00 87 SER A O 15
ATOM 22177 N N . ALA A 1 88 ? 5.272 -0.607 -7.646 1.00 0.00 88 ALA A N 15
ATOM 22178 C CA . ALA A 1 88 ? 6.071 -1.661 -7.034 1.00 0.00 88 ALA A CA 15
ATOM 22179 C C . ALA A 1 88 ? 5.755 -3.019 -7.652 1.00 0.00 88 ALA A C 15
ATOM 22180 O O . ALA A 1 88 ? 4.976 -3.115 -8.601 1.00 0.00 88 ALA A O 15
ATOM 22187 N N . THR A 1 89 ? 6.365 -4.068 -7.110 1.00 0.00 89 THR A N 15
ATOM 22188 C CA . THR A 1 89 ? 6.151 -5.420 -7.609 1.00 0.00 89 THR A CA 15
ATOM 22189 C C . THR A 1 89 ? 5.904 -6.396 -6.465 1.00 0.00 89 THR A C 15
ATOM 22190 O O . THR A 1 89 ? 6.701 -6.487 -5.530 1.00 0.00 89 THR A O 15
ATOM 22201 N N . LEU A 1 90 ? 4.796 -7.125 -6.544 1.00 0.00 90 LEU A N 15
ATOM 22202 C CA . LEU A 1 90 ? 4.444 -8.097 -5.514 1.00 0.00 90 LEU A CA 15
ATOM 22203 C C . LEU A 1 90 ? 4.637 -9.522 -6.022 1.00 0.00 90 LEU A C 15
ATOM 22204 O O . LEU A 1 90 ? 4.463 -9.800 -7.209 1.00 0.00 90 LEU A O 15
ATOM 22220 N N . THR A 1 91 ? 4.997 -10.425 -5.114 1.00 0.00 91 THR A N 15
ATOM 22221 C CA . THR A 1 91 ? 5.212 -11.822 -5.469 1.00 0.00 91 THR A CA 15
ATOM 22222 C C . THR A 1 91 ? 4.330 -12.743 -4.635 1.00 0.00 91 THR A C 15
ATOM 22223 O O . THR A 1 91 ? 4.215 -12.576 -3.420 1.00 0.00 91 THR A O 15
ATOM 22234 N N . ILE A 1 92 ? 3.709 -13.716 -5.294 1.00 0.00 92 ILE A N 15
ATOM 22235 C CA . ILE A 1 92 ? 2.838 -14.665 -4.611 1.00 0.00 92 ILE A CA 15
ATOM 22236 C C . ILE A 1 92 ? 3.436 -16.068 -4.626 1.00 0.00 92 ILE A C 15
ATOM 22237 O O . ILE A 1 92 ? 3.886 -16.551 -5.665 1.00 0.00 92 ILE A O 15
ATOM 22253 N N . ARG A 1 93 ? 3.435 -16.718 -3.467 1.00 0.00 93 ARG A N 15
ATOM 22254 C CA . ARG A 1 93 ? 3.976 -18.066 -3.346 1.00 0.00 93 ARG A CA 15
ATOM 22255 C C . ARG A 1 93 ? 2.855 -19.093 -3.218 1.00 0.00 93 ARG A C 15
ATOM 22256 O O . ARG A 1 93 ? 2.165 -19.149 -2.200 1.00 0.00 93 ARG A O 15
ATOM 22277 N N . ALA A 1 94 ? 2.679 -19.903 -4.257 1.00 0.00 94 ALA A N 15
ATOM 22278 C CA . ALA A 1 94 ? 1.642 -20.928 -4.259 1.00 0.00 94 ALA A CA 15
ATOM 22279 C C . ALA A 1 94 ? 1.648 -21.718 -2.955 1.00 0.00 94 ALA A C 15
ATOM 22280 O O . ALA A 1 94 ? 2.665 -22.301 -2.575 1.00 0.00 94 ALA A O 15
ATOM 22287 N N . LEU A 1 95 ? 0.509 -21.733 -2.273 1.00 0.00 95 LEU A N 15
ATOM 22288 C CA . LEU A 1 95 ? 0.383 -22.451 -1.009 1.00 0.00 95 LEU A CA 15
ATOM 22289 C C . LEU A 1 95 ? 0.897 -23.881 -1.142 1.00 0.00 95 LEU A C 15
ATOM 22290 O O . LEU A 1 95 ? 0.890 -24.471 -2.223 1.00 0.00 95 LEU A O 15
ATOM 22306 N N . PRO A 1 96 ? 1.353 -24.453 -0.018 1.00 0.00 96 PRO A N 15
ATOM 22307 C CA . PRO A 1 96 ? 1.877 -25.822 0.017 1.00 0.00 96 PRO A CA 15
ATOM 22308 C C . PRO A 1 96 ? 0.784 -26.866 -0.188 1.00 0.00 96 PRO A C 15
ATOM 22309 O O . PRO A 1 96 ? 0.118 -27.277 0.762 1.00 0.00 96 PRO A O 15
ATOM 22320 N N . SER A 1 97 ? 0.606 -27.292 -1.435 1.00 0.00 97 SER A N 15
ATOM 22321 C CA . SER A 1 97 ? -0.408 -28.286 -1.765 1.00 0.00 97 SER A CA 15
ATOM 22322 C C . SER A 1 97 ? 0.203 -29.683 -1.834 1.00 0.00 97 SER A C 15
ATOM 22323 O O . SER A 1 97 ? 1.104 -29.940 -2.631 1.00 0.00 97 SER A O 15
ATOM 22331 N N . GLY A 1 98 ? -0.296 -30.582 -0.991 1.00 0.00 98 GLY A N 15
ATOM 22332 C CA . GLY A 1 98 ? 0.212 -31.942 -0.971 1.00 0.00 98 GLY A CA 15
ATOM 22333 C C . GLY A 1 98 ? -0.048 -32.638 0.350 1.00 0.00 98 GLY A C 15
ATOM 22334 O O . GLY A 1 98 ? -1.182 -32.984 0.681 1.00 0.00 98 GLY A O 15
ATOM 22338 N N . PRO A 1 99 ? 1.022 -32.856 1.129 1.00 0.00 99 PRO A N 15
ATOM 22339 C CA . PRO A 1 99 ? 0.930 -33.519 2.433 1.00 0.00 99 PRO A CA 15
ATOM 22340 C C . PRO A 1 99 ? 0.225 -32.656 3.474 1.00 0.00 99 PRO A C 15
ATOM 22341 O O . PRO A 1 99 ? -0.576 -33.152 4.266 1.00 0.00 99 PRO A O 15
ATOM 22352 N N . SER A 1 100 ? 0.528 -31.362 3.466 1.00 0.00 100 SER A N 15
ATOM 22353 C CA . SER A 1 100 ? -0.074 -30.430 4.412 1.00 0.00 100 SER A CA 15
ATOM 22354 C C . SER A 1 100 ? -1.563 -30.715 4.582 1.00 0.00 100 SER A C 15
ATOM 22355 O O . SER A 1 100 ? -2.186 -31.349 3.731 1.00 0.00 100 SER A O 15
ATOM 22363 N N . SER A 1 101 ? -2.126 -30.243 5.690 1.00 0.00 101 SER A N 15
ATOM 22364 C CA . SER A 1 101 ? -3.541 -30.450 5.975 1.00 0.00 101 SER A CA 15
ATOM 22365 C C . SER A 1 101 ? -4.405 -29.983 4.808 1.00 0.00 101 SER A C 15
ATOM 22366 O O . SER A 1 101 ? -5.380 -30.638 4.441 1.00 0.00 101 SER A O 15
ATOM 22374 N N . GLY A 1 102 ? -4.040 -28.844 4.228 1.00 0.00 102 GLY A N 15
ATOM 22375 C CA . GLY A 1 102 ? -4.791 -28.307 3.108 1.00 0.00 102 GLY A CA 15
ATOM 22376 C C . GLY A 1 102 ? -4.129 -28.594 1.775 1.00 0.00 102 GLY A C 15
ATOM 22377 O O . GLY A 1 102 ? -4.806 -28.738 0.757 1.00 0.00 102 GLY A O 15
ATOM 22381 N N . GLY A 1 1 ? -1.859 36.774 2.724 1.00 0.00 1 GLY A N 16
ATOM 22382 C CA . GLY A 1 1 ? -0.848 35.845 2.252 1.00 0.00 1 GLY A CA 16
ATOM 22383 C C . GLY A 1 1 ? -1.116 34.421 2.697 1.00 0.00 1 GLY A C 16
ATOM 22384 O O . GLY A 1 1 ? -1.814 33.672 2.015 1.00 0.00 1 GLY A O 16
ATOM 22388 N N . SER A 1 2 ? -0.558 34.046 3.844 1.00 0.00 2 SER A N 16
ATOM 22389 C CA . SER A 1 2 ? -0.735 32.701 4.376 1.00 0.00 2 SER A CA 16
ATOM 22390 C C . SER A 1 2 ? -0.138 31.660 3.434 1.00 0.00 2 SER A C 16
ATOM 22391 O O . SER A 1 2 ? -0.729 30.605 3.201 1.00 0.00 2 SER A O 16
ATOM 22399 N N . SER A 1 3 ? 1.037 31.966 2.893 1.00 0.00 3 SER A N 16
ATOM 22400 C CA . SER A 1 3 ? 1.714 31.060 1.973 1.00 0.00 3 SER A CA 16
ATOM 22401 C C . SER A 1 3 ? 2.536 30.025 2.735 1.00 0.00 3 SER A C 16
ATOM 22402 O O . SER A 1 3 ? 2.654 30.088 3.958 1.00 0.00 3 SER A O 16
ATOM 22410 N N . GLY A 1 4 ? 3.102 29.071 2.001 1.00 0.00 4 GLY A N 16
ATOM 22411 C CA . GLY A 1 4 ? 3.906 28.035 2.624 1.00 0.00 4 GLY A CA 16
ATOM 22412 C C . GLY A 1 4 ? 3.072 26.862 3.099 1.00 0.00 4 GLY A C 16
ATOM 22413 O O . GLY A 1 4 ? 3.399 25.708 2.824 1.00 0.00 4 GLY A O 16
ATOM 22417 N N . SER A 1 5 ? 1.992 27.157 3.815 1.00 0.00 5 SER A N 16
ATOM 22418 C CA . SER A 1 5 ? 1.111 26.117 4.334 1.00 0.00 5 SER A CA 16
ATOM 22419 C C . SER A 1 5 ? 0.722 25.135 3.233 1.00 0.00 5 SER A C 16
ATOM 22420 O O . SER A 1 5 ? 1.047 23.949 3.300 1.00 0.00 5 SER A O 16
ATOM 22428 N N . SER A 1 6 ? 0.024 25.638 2.220 1.00 0.00 6 SER A N 16
ATOM 22429 C CA . SER A 1 6 ? -0.413 24.806 1.105 1.00 0.00 6 SER A CA 16
ATOM 22430 C C . SER A 1 6 ? 0.779 24.147 0.419 1.00 0.00 6 SER A C 16
ATOM 22431 O O . SER A 1 6 ? 1.829 24.764 0.245 1.00 0.00 6 SER A O 16
ATOM 22439 N N . GLY A 1 7 ? 0.608 22.886 0.030 1.00 0.00 7 GLY A N 16
ATOM 22440 C CA . GLY A 1 7 ? 1.677 22.163 -0.633 1.00 0.00 7 GLY A CA 16
ATOM 22441 C C . GLY A 1 7 ? 1.285 20.741 -0.983 1.00 0.00 7 GLY A C 16
ATOM 22442 O O . GLY A 1 7 ? 0.595 20.060 -0.224 1.00 0.00 7 GLY A O 16
ATOM 22446 N N . PRO A 1 8 ? 1.729 20.274 -2.160 1.00 0.00 8 PRO A N 16
ATOM 22447 C CA . PRO A 1 8 ? 1.431 18.920 -2.636 1.00 0.00 8 PRO A CA 16
ATOM 22448 C C . PRO A 1 8 ? 2.153 17.848 -1.827 1.00 0.00 8 PRO A C 16
ATOM 22449 O O . PRO A 1 8 ? 3.164 18.122 -1.181 1.00 0.00 8 PRO A O 16
ATOM 22460 N N . ALA A 1 9 ? 1.628 16.628 -1.867 1.00 0.00 9 ALA A N 16
ATOM 22461 C CA . ALA A 1 9 ? 2.225 15.515 -1.139 1.00 0.00 9 ALA A CA 16
ATOM 22462 C C . ALA A 1 9 ? 3.136 14.693 -2.044 1.00 0.00 9 ALA A C 16
ATOM 22463 O O . ALA A 1 9 ? 2.762 14.338 -3.162 1.00 0.00 9 ALA A O 16
ATOM 22470 N N . LYS A 1 10 ? 4.334 14.394 -1.554 1.00 0.00 10 LYS A N 16
ATOM 22471 C CA . LYS A 1 10 ? 5.300 13.612 -2.318 1.00 0.00 10 LYS A CA 16
ATOM 22472 C C . LYS A 1 10 ? 5.782 12.408 -1.515 1.00 0.00 10 LYS A C 16
ATOM 22473 O O . LYS A 1 10 ? 6.069 12.519 -0.322 1.00 0.00 10 LYS A O 16
ATOM 22492 N N . PHE A 1 11 ? 5.871 11.259 -2.176 1.00 0.00 11 PHE A N 16
ATOM 22493 C CA . PHE A 1 11 ? 6.320 10.035 -1.524 1.00 0.00 11 PHE A CA 16
ATOM 22494 C C . PHE A 1 11 ? 7.779 10.150 -1.094 1.00 0.00 11 PHE A C 16
ATOM 22495 O O . PHE A 1 11 ? 8.673 10.318 -1.924 1.00 0.00 11 PHE A O 16
ATOM 22512 N N . THR A 1 12 ? 8.014 10.061 0.212 1.00 0.00 12 THR A N 16
ATOM 22513 C CA . THR A 1 12 ? 9.363 10.157 0.754 1.00 0.00 12 THR A CA 16
ATOM 22514 C C . THR A 1 12 ? 10.053 8.798 0.757 1.00 0.00 12 THR A C 16
ATOM 22515 O O . THR A 1 12 ? 11.281 8.715 0.753 1.00 0.00 12 THR A O 16
ATOM 22526 N N . GLU A 1 13 ? 9.255 7.734 0.763 1.00 0.00 13 GLU A N 16
ATOM 22527 C CA . GLU A 1 13 ? 9.791 6.378 0.767 1.00 0.00 13 GLU A CA 16
ATOM 22528 C C . GLU A 1 13 ? 9.230 5.569 -0.398 1.00 0.00 13 GLU A C 16
ATOM 22529 O O . GLU A 1 13 ? 9.888 4.668 -0.916 1.00 0.00 13 GLU A O 16
ATOM 22541 N N . GLY A 1 14 ? 8.007 5.897 -0.805 1.00 0.00 14 GLY A N 16
ATOM 22542 C CA . GLY A 1 14 ? 7.377 5.191 -1.905 1.00 0.00 14 GLY A CA 16
ATOM 22543 C C . GLY A 1 14 ? 7.216 3.709 -1.627 1.00 0.00 14 GLY A C 16
ATOM 22544 O O . GLY A 1 14 ? 7.770 3.188 -0.659 1.00 0.00 14 GLY A O 16
ATOM 22548 N N . LEU A 1 15 ? 6.454 3.029 -2.477 1.00 0.00 15 LEU A N 16
ATOM 22549 C CA . LEU A 1 15 ? 6.220 1.598 -2.317 1.00 0.00 15 LEU A CA 16
ATOM 22550 C C . LEU A 1 15 ? 7.509 0.809 -2.525 1.00 0.00 15 LEU A C 16
ATOM 22551 O O . LEU A 1 15 ? 8.500 1.340 -3.026 1.00 0.00 15 LEU A O 16
ATOM 22567 N N . ARG A 1 16 ? 7.487 -0.462 -2.137 1.00 0.00 16 ARG A N 16
ATOM 22568 C CA . ARG A 1 16 ? 8.653 -1.325 -2.281 1.00 0.00 16 ARG A CA 16
ATOM 22569 C C . ARG A 1 16 ? 8.237 -2.743 -2.660 1.00 0.00 16 ARG A C 16
ATOM 22570 O O . ARG A 1 16 ? 7.204 -3.238 -2.209 1.00 0.00 16 ARG A O 16
ATOM 22591 N N . ASN A 1 17 ? 9.047 -3.391 -3.490 1.00 0.00 17 ASN A N 16
ATOM 22592 C CA . ASN A 1 17 ? 8.762 -4.752 -3.930 1.00 0.00 17 ASN A CA 16
ATOM 22593 C C . ASN A 1 17 ? 8.762 -5.717 -2.748 1.00 0.00 17 ASN A C 16
ATOM 22594 O O . ASN A 1 17 ? 9.610 -5.626 -1.861 1.00 0.00 17 ASN A O 16
ATOM 22605 N N . GLU A 1 18 ? 7.806 -6.640 -2.744 1.00 0.00 18 GLU A N 16
ATOM 22606 C CA . GLU A 1 18 ? 7.696 -7.621 -1.671 1.00 0.00 18 GLU A CA 16
ATOM 22607 C C . GLU A 1 18 ? 7.007 -8.891 -2.163 1.00 0.00 18 GLU A C 16
ATOM 22608 O O . GLU A 1 18 ? 6.624 -8.989 -3.329 1.00 0.00 18 GLU A O 16
ATOM 22620 N N . GLU A 1 19 ? 6.853 -9.859 -1.266 1.00 0.00 19 GLU A N 16
ATOM 22621 C CA . GLU A 1 19 ? 6.211 -11.123 -1.609 1.00 0.00 19 GLU A CA 16
ATOM 22622 C C . GLU A 1 19 ? 5.345 -11.624 -0.457 1.00 0.00 19 GLU A C 16
ATOM 22623 O O . GLU A 1 19 ? 5.360 -11.059 0.636 1.00 0.00 19 GLU A O 16
ATOM 22635 N N . ALA A 1 20 ? 4.590 -12.688 -0.711 1.00 0.00 20 ALA A N 16
ATOM 22636 C CA . ALA A 1 20 ? 3.719 -13.266 0.304 1.00 0.00 20 ALA A CA 16
ATOM 22637 C C . ALA A 1 20 ? 3.237 -14.652 -0.110 1.00 0.00 20 ALA A C 16
ATOM 22638 O O . ALA A 1 20 ? 3.594 -15.151 -1.178 1.00 0.00 20 ALA A O 16
ATOM 22645 N N . VAL A 1 21 ? 2.425 -15.271 0.741 1.00 0.00 21 VAL A N 16
ATOM 22646 C CA . VAL A 1 21 ? 1.894 -16.600 0.462 1.00 0.00 21 VAL A CA 16
ATOM 22647 C C . VAL A 1 21 ? 0.424 -16.532 0.062 1.00 0.00 21 VAL A C 16
ATOM 22648 O O . VAL A 1 21 ? -0.307 -15.643 0.497 1.00 0.00 21 VAL A O 16
ATOM 22661 N N . GLU A 1 22 ? -0.001 -17.477 -0.771 1.00 0.00 22 GLU A N 16
ATOM 22662 C CA . GLU A 1 22 ? -1.384 -17.524 -1.230 1.00 0.00 22 GLU A CA 16
ATOM 22663 C C . GLU A 1 22 ? -2.349 -17.555 -0.049 1.00 0.00 22 GLU A C 16
ATOM 22664 O O . GLU A 1 22 ? -2.125 -18.263 0.932 1.00 0.00 22 GLU A O 16
ATOM 22676 N N . GLY A 1 23 ? -3.425 -16.780 -0.150 1.00 0.00 23 GLY A N 16
ATOM 22677 C CA . GLY A 1 23 ? -4.408 -16.732 0.916 1.00 0.00 23 GLY A CA 16
ATOM 22678 C C . GLY A 1 23 ? -4.030 -15.752 2.010 1.00 0.00 23 GLY A C 16
ATOM 22679 O O . GLY A 1 23 ? -4.890 -15.275 2.749 1.00 0.00 23 GLY A O 16
ATOM 22683 N N . ALA A 1 24 ? -2.739 -15.453 2.114 1.00 0.00 24 ALA A N 16
ATOM 22684 C CA . ALA A 1 24 ? -2.249 -14.525 3.125 1.00 0.00 24 ALA A CA 16
ATOM 22685 C C . ALA A 1 24 ? -2.711 -13.101 2.832 1.00 0.00 24 ALA A C 16
ATOM 22686 O O . ALA A 1 24 ? -3.402 -12.852 1.843 1.00 0.00 24 ALA A O 16
ATOM 22693 N N . THR A 1 25 ? -2.326 -12.169 3.698 1.00 0.00 25 THR A N 16
ATOM 22694 C CA . THR A 1 25 ? -2.702 -10.770 3.534 1.00 0.00 25 THR A CA 16
ATOM 22695 C C . THR A 1 25 ? -1.476 -9.894 3.307 1.00 0.00 25 THR A C 16
ATOM 22696 O O . THR A 1 25 ? -0.860 -9.413 4.258 1.00 0.00 25 THR A O 16
ATOM 22707 N N . ALA A 1 26 ? -1.125 -9.691 2.041 1.00 0.00 26 ALA A N 16
ATOM 22708 C CA . ALA A 1 26 ? 0.027 -8.870 1.689 1.00 0.00 26 ALA A CA 16
ATOM 22709 C C . ALA A 1 26 ? 0.039 -7.571 2.488 1.00 0.00 26 ALA A C 16
ATOM 22710 O O . ALA A 1 26 ? -1.005 -7.096 2.934 1.00 0.00 26 ALA A O 16
ATOM 22717 N N . MET A 1 27 ? 1.227 -7.002 2.664 1.00 0.00 27 MET A N 16
ATOM 22718 C CA . MET A 1 27 ? 1.374 -5.757 3.409 1.00 0.00 27 MET A CA 16
ATOM 22719 C C . MET A 1 27 ? 2.188 -4.740 2.614 1.00 0.00 27 MET A C 16
ATOM 22720 O O . MET A 1 27 ? 3.405 -4.874 2.479 1.00 0.00 27 MET A O 16
ATOM 22734 N N . LEU A 1 28 ? 1.509 -3.726 2.090 1.00 0.00 28 LEU A N 16
ATOM 22735 C CA . LEU A 1 28 ? 2.170 -2.687 1.307 1.00 0.00 28 LEU A CA 16
ATOM 22736 C C . LEU A 1 28 ? 1.895 -1.306 1.895 1.00 0.00 28 LEU A C 16
ATOM 22737 O O . LEU A 1 28 ? 0.755 -0.844 1.912 1.00 0.00 28 LEU A O 16
ATOM 22753 N N . TRP A 1 29 ? 2.948 -0.652 2.372 1.00 0.00 29 TRP A N 16
ATOM 22754 C CA . TRP A 1 29 ? 2.821 0.677 2.958 1.00 0.00 29 TRP A CA 16
ATOM 22755 C C . TRP A 1 29 ? 3.663 1.692 2.193 1.00 0.00 29 TRP A C 16
ATOM 22756 O O . TRP A 1 29 ? 4.572 1.323 1.449 1.00 0.00 29 TRP A O 16
ATOM 22777 N N . CYS A 1 30 ? 3.355 2.971 2.381 1.00 0.00 30 CYS A N 16
ATOM 22778 C CA . CYS A 1 30 ? 4.084 4.039 1.707 1.00 0.00 30 CYS A CA 16
ATOM 22779 C C . CYS A 1 30 ? 4.067 5.318 2.539 1.00 0.00 30 CYS A C 16
ATOM 22780 O O . CYS A 1 30 ? 3.118 5.575 3.279 1.00 0.00 30 CYS A O 16
ATOM 22788 N N . GLU A 1 31 ? 5.123 6.115 2.412 1.00 0.00 31 GLU A N 16
ATOM 22789 C CA . GLU A 1 31 ? 5.229 7.365 3.154 1.00 0.00 31 GLU A CA 16
ATOM 22790 C C . GLU A 1 31 ? 5.146 8.565 2.214 1.00 0.00 31 GLU A C 16
ATOM 22791 O O . GLU A 1 31 ? 5.513 8.476 1.042 1.00 0.00 31 GLU A O 16
ATOM 22803 N N . LEU A 1 32 ? 4.660 9.685 2.737 1.00 0.00 32 LEU A N 16
ATOM 22804 C CA . LEU A 1 32 ? 4.528 10.904 1.945 1.00 0.00 32 LEU A CA 16
ATOM 22805 C C . LEU A 1 32 ? 5.078 12.108 2.703 1.00 0.00 32 LEU A C 16
ATOM 22806 O O . LEU A 1 32 ? 5.337 12.033 3.904 1.00 0.00 32 LEU A O 16
ATOM 22822 N N . SER A 1 33 ? 5.252 13.218 1.993 1.00 0.00 33 SER A N 16
ATOM 22823 C CA . SER A 1 33 ? 5.773 14.438 2.598 1.00 0.00 33 SER A CA 16
ATOM 22824 C C . SER A 1 33 ? 4.761 15.038 3.570 1.00 0.00 33 SER A C 16
ATOM 22825 O O . SER A 1 33 ? 5.071 15.971 4.311 1.00 0.00 33 SER A O 16
ATOM 22833 N N . LYS A 1 34 ? 3.548 14.496 3.560 1.00 0.00 34 LYS A N 16
ATOM 22834 C CA . LYS A 1 34 ? 2.488 14.974 4.439 1.00 0.00 34 LYS A CA 16
ATOM 22835 C C . LYS A 1 34 ? 1.279 14.046 4.389 1.00 0.00 34 LYS A C 16
ATOM 22836 O O . LYS A 1 34 ? 1.206 13.149 3.549 1.00 0.00 34 LYS A O 16
ATOM 22855 N N . VAL A 1 35 ? 0.330 14.267 5.294 1.00 0.00 35 VAL A N 16
ATOM 22856 C CA . VAL A 1 35 ? -0.877 13.452 5.351 1.00 0.00 35 VAL A CA 16
ATOM 22857 C C . VAL A 1 35 ? -1.864 13.855 4.261 1.00 0.00 35 VAL A C 16
ATOM 22858 O O . VAL A 1 35 ? -2.515 14.896 4.353 1.00 0.00 35 VAL A O 16
ATOM 22871 N N . ALA A 1 36 ? -1.971 13.024 3.230 1.00 0.00 36 ALA A N 16
ATOM 22872 C CA . ALA A 1 36 ? -2.880 13.292 2.123 1.00 0.00 36 ALA A CA 16
ATOM 22873 C C . ALA A 1 36 ? -3.600 12.021 1.684 1.00 0.00 36 ALA A C 16
ATOM 22874 O O . ALA A 1 36 ? -3.136 10.905 1.916 1.00 0.00 36 ALA A O 16
ATOM 22881 N N . PRO A 1 37 ? -4.761 12.192 1.034 1.00 0.00 37 PRO A N 16
ATOM 22882 C CA . PRO A 1 37 ? -5.569 11.070 0.549 1.00 0.00 37 PRO A CA 16
ATOM 22883 C C . PRO A 1 37 ? -4.911 10.343 -0.618 1.00 0.00 37 PRO A C 16
ATOM 22884 O O . PRO A 1 37 ? -4.856 10.861 -1.734 1.00 0.00 37 PRO A O 16
ATOM 22895 N N . VAL A 1 38 ? -4.412 9.139 -0.354 1.00 0.00 38 VAL A N 16
ATOM 22896 C CA . VAL A 1 38 ? -3.758 8.340 -1.384 1.00 0.00 38 VAL A CA 16
ATOM 22897 C C . VAL A 1 38 ? -4.773 7.515 -2.166 1.00 0.00 38 VAL A C 16
ATOM 22898 O O . VAL A 1 38 ? -5.935 7.411 -1.776 1.00 0.00 38 VAL A O 16
ATOM 22911 N N . GLU A 1 39 ? -4.325 6.930 -3.273 1.00 0.00 39 GLU A N 16
ATOM 22912 C CA . GLU A 1 39 ? -5.196 6.114 -4.111 1.00 0.00 39 GLU A CA 16
ATOM 22913 C C . GLU A 1 39 ? -4.452 4.891 -4.640 1.00 0.00 39 GLU A C 16
ATOM 22914 O O . GLU A 1 39 ? -3.605 5.002 -5.526 1.00 0.00 39 GLU A O 16
ATOM 22926 N N . TRP A 1 40 ? -4.774 3.726 -4.089 1.00 0.00 40 TRP A N 16
ATOM 22927 C CA . TRP A 1 40 ? -4.136 2.482 -4.504 1.00 0.00 40 TRP A CA 16
ATOM 22928 C C . TRP A 1 40 ? -4.777 1.940 -5.777 1.00 0.00 40 TRP A C 16
ATOM 22929 O O . TRP A 1 40 ? -6.001 1.927 -5.910 1.00 0.00 40 TRP A O 16
ATOM 22950 N N . ARG A 1 41 ? -3.943 1.494 -6.711 1.00 0.00 41 ARG A N 16
ATOM 22951 C CA . ARG A 1 41 ? -4.429 0.952 -7.974 1.00 0.00 41 ARG A CA 16
ATOM 22952 C C . ARG A 1 41 ? -3.572 -0.228 -8.425 1.00 0.00 41 ARG A C 16
ATOM 22953 O O . ARG A 1 41 ? -2.435 -0.388 -7.982 1.00 0.00 41 ARG A O 16
ATOM 22974 N N . LYS A 1 42 ? -4.127 -1.051 -9.308 1.00 0.00 42 LYS A N 16
ATOM 22975 C CA . LYS A 1 42 ? -3.415 -2.216 -9.820 1.00 0.00 42 LYS A CA 16
ATOM 22976 C C . LYS A 1 42 ? -3.460 -2.254 -11.344 1.00 0.00 42 LYS A C 16
ATOM 22977 O O . LYS A 1 42 ? -4.325 -2.900 -11.934 1.00 0.00 42 LYS A O 16
ATOM 22996 N N . GLY A 1 43 ? -2.519 -1.558 -11.977 1.00 0.00 43 GLY A N 16
ATOM 22997 C CA . GLY A 1 43 ? -2.469 -1.527 -13.427 1.00 0.00 43 GLY A CA 16
ATOM 22998 C C . GLY A 1 43 ? -3.757 -1.017 -14.041 1.00 0.00 43 GLY A C 16
ATOM 22999 O O . GLY A 1 43 ? -4.200 0.099 -13.769 1.00 0.00 43 GLY A O 16
ATOM 23003 N N . PRO A 1 44 ? -4.380 -1.845 -14.892 1.00 0.00 44 PRO A N 16
ATOM 23004 C CA . PRO A 1 44 ? -5.633 -1.492 -15.566 1.00 0.00 44 PRO A CA 16
ATOM 23005 C C . PRO A 1 44 ? -6.814 -1.438 -14.602 1.00 0.00 44 PRO A C 16
ATOM 23006 O O . PRO A 1 44 ? -7.781 -0.713 -14.832 1.00 0.00 44 PRO A O 16
ATOM 23017 N N . GLU A 1 45 ? -6.726 -2.208 -13.522 1.00 0.00 45 GLU A N 16
ATOM 23018 C CA . GLU A 1 45 ? -7.789 -2.246 -12.524 1.00 0.00 45 GLU A CA 16
ATOM 23019 C C . GLU A 1 45 ? -7.709 -1.036 -11.597 1.00 0.00 45 GLU A C 16
ATOM 23020 O O . GLU A 1 45 ? -6.755 -0.261 -11.653 1.00 0.00 45 GLU A O 16
ATOM 23032 N N . ASN A 1 46 ? -8.719 -0.882 -10.747 1.00 0.00 46 ASN A N 16
ATOM 23033 C CA . ASN A 1 46 ? -8.764 0.234 -9.809 1.00 0.00 46 ASN A CA 16
ATOM 23034 C C . ASN A 1 46 ? -9.089 -0.252 -8.400 1.00 0.00 46 ASN A C 16
ATOM 23035 O O . ASN A 1 46 ? -10.158 -0.814 -8.157 1.00 0.00 46 ASN A O 16
ATOM 23046 N N . LEU A 1 47 ? -8.161 -0.033 -7.476 1.00 0.00 47 LEU A N 16
ATOM 23047 C CA . LEU A 1 47 ? -8.348 -0.448 -6.090 1.00 0.00 47 LEU A CA 16
ATOM 23048 C C . LEU A 1 47 ? -8.757 0.735 -5.218 1.00 0.00 47 LEU A C 16
ATOM 23049 O O . LEU A 1 47 ? -8.550 1.891 -5.586 1.00 0.00 47 LEU A O 16
ATOM 23065 N N . ARG A 1 48 ? -9.337 0.436 -4.060 1.00 0.00 48 ARG A N 16
ATOM 23066 C CA . ARG A 1 48 ? -9.774 1.475 -3.134 1.00 0.00 48 ARG A CA 16
ATOM 23067 C C . ARG A 1 48 ? -10.085 0.885 -1.762 1.00 0.00 48 ARG A C 16
ATOM 23068 O O . ARG A 1 48 ? -10.095 -0.334 -1.587 1.00 0.00 48 ARG A O 16
ATOM 23089 N N . ASP A 1 49 ? -10.338 1.756 -0.793 1.00 0.00 49 ASP A N 16
ATOM 23090 C CA . ASP A 1 49 ? -10.650 1.322 0.564 1.00 0.00 49 ASP A CA 16
ATOM 23091 C C . ASP A 1 49 ? -11.991 0.595 0.607 1.00 0.00 49 ASP A C 16
ATOM 23092 O O . ASP A 1 49 ? -13.049 1.217 0.518 1.00 0.00 49 ASP A O 16
ATOM 23101 N N . GLY A 1 50 ? -11.938 -0.727 0.744 1.00 0.00 50 GLY A N 16
ATOM 23102 C CA . GLY A 1 50 ? -13.154 -1.517 0.795 1.00 0.00 50 GLY A CA 16
ATOM 23103 C C . GLY A 1 50 ? -13.010 -2.747 1.668 1.00 0.00 50 GLY A C 16
ATOM 23104 O O . GLY A 1 50 ? -12.014 -2.901 2.375 1.00 0.00 50 GLY A O 16
ATOM 23108 N N . ASP A 1 51 ? -14.007 -3.623 1.622 1.00 0.00 51 ASP A N 16
ATOM 23109 C CA . ASP A 1 51 ? -13.988 -4.846 2.416 1.00 0.00 51 ASP A CA 16
ATOM 23110 C C . ASP A 1 51 ? -12.802 -5.726 2.031 1.00 0.00 51 ASP A C 16
ATOM 23111 O O . ASP A 1 51 ? -11.948 -6.032 2.862 1.00 0.00 51 ASP A O 16
ATOM 23120 N N . ARG A 1 52 ? -12.759 -6.130 0.765 1.00 0.00 52 ARG A N 16
ATOM 23121 C CA . ARG A 1 52 ? -11.680 -6.976 0.270 1.00 0.00 52 ARG A CA 16
ATOM 23122 C C . ARG A 1 52 ? -10.330 -6.280 0.419 1.00 0.00 52 ARG A C 16
ATOM 23123 O O . ARG A 1 52 ? -9.338 -6.901 0.798 1.00 0.00 52 ARG A O 16
ATOM 23144 N N . TYR A 1 53 ? -10.302 -4.986 0.118 1.00 0.00 53 TYR A N 16
ATOM 23145 C CA . TYR A 1 53 ? -9.074 -4.205 0.215 1.00 0.00 53 TYR A CA 16
ATOM 23146 C C . TYR A 1 53 ? -9.046 -3.394 1.507 1.00 0.00 53 TYR A C 16
ATOM 23147 O O . TYR A 1 53 ? -9.729 -2.377 1.629 1.00 0.00 53 TYR A O 16
ATOM 23165 N N . ILE A 1 54 ? -8.250 -3.852 2.467 1.00 0.00 54 ILE A N 16
ATOM 23166 C CA . ILE A 1 54 ? -8.130 -3.169 3.749 1.00 0.00 54 ILE A CA 16
ATOM 23167 C C . ILE A 1 54 ? -7.075 -2.069 3.690 1.00 0.00 54 ILE A C 16
ATOM 23168 O O . ILE A 1 54 ? -5.875 -2.340 3.763 1.00 0.00 54 ILE A O 16
ATOM 23184 N N . LEU A 1 55 ? -7.529 -0.828 3.558 1.00 0.00 55 LEU A N 16
ATOM 23185 C CA . LEU A 1 55 ? -6.624 0.315 3.490 1.00 0.00 55 LEU A CA 16
ATOM 23186 C C . LEU A 1 55 ? -6.638 1.099 4.798 1.00 0.00 55 LEU A C 16
ATOM 23187 O O . LEU A 1 55 ? -7.625 1.079 5.535 1.00 0.00 55 LEU A O 16
ATOM 23203 N N . ARG A 1 56 ? -5.538 1.790 5.080 1.00 0.00 56 ARG A N 16
ATOM 23204 C CA . ARG A 1 56 ? -5.425 2.581 6.299 1.00 0.00 56 ARG A CA 16
ATOM 23205 C C . ARG A 1 56 ? -4.403 3.701 6.127 1.00 0.00 56 ARG A C 16
ATOM 23206 O O . ARG A 1 56 ? -3.695 3.759 5.122 1.00 0.00 56 ARG A O 16
ATOM 23227 N N . GLN A 1 57 ? -4.334 4.589 7.114 1.00 0.00 57 GLN A N 16
ATOM 23228 C CA . GLN A 1 57 ? -3.399 5.707 7.070 1.00 0.00 57 GLN A CA 16
ATOM 23229 C C . GLN A 1 57 ? -2.952 6.098 8.475 1.00 0.00 57 GLN A C 16
ATOM 23230 O O . GLN A 1 57 ? -3.777 6.377 9.344 1.00 0.00 57 GLN A O 16
ATOM 23244 N N . GLU A 1 58 ? -1.640 6.116 8.689 1.00 0.00 58 GLU A N 16
ATOM 23245 C CA . GLU A 1 58 ? -1.084 6.471 9.989 1.00 0.00 58 GLU A CA 16
ATOM 23246 C C . GLU A 1 58 ? -0.044 7.580 9.851 1.00 0.00 58 GLU A C 16
ATOM 23247 O O . GLU A 1 58 ? 1.159 7.325 9.884 1.00 0.00 58 GLU A O 16
ATOM 23259 N N . GLY A 1 59 ? -0.518 8.812 9.696 1.00 0.00 59 GLY A N 16
ATOM 23260 C CA . GLY A 1 59 ? 0.383 9.941 9.555 1.00 0.00 59 GLY A CA 16
ATOM 23261 C C . GLY A 1 59 ? 1.356 9.767 8.405 1.00 0.00 59 GLY A C 16
ATOM 23262 O O . GLY A 1 59 ? 2.226 8.897 8.445 1.00 0.00 59 GLY A O 16
ATOM 23266 N N . THR A 1 60 ? 1.208 10.595 7.376 1.00 0.00 60 THR A N 16
ATOM 23267 C CA . THR A 1 60 ? 2.079 10.526 6.209 1.00 0.00 60 THR A CA 16
ATOM 23268 C C . THR A 1 60 ? 2.393 9.081 5.842 1.00 0.00 60 THR A C 16
ATOM 23269 O O . THR A 1 60 ? 3.419 8.797 5.223 1.00 0.00 60 THR A O 16
ATOM 23280 N N . ARG A 1 61 ? 1.505 8.170 6.227 1.00 0.00 61 ARG A N 16
ATOM 23281 C CA . ARG A 1 61 ? 1.689 6.753 5.938 1.00 0.00 61 ARG A CA 16
ATOM 23282 C C . ARG A 1 61 ? 0.362 6.097 5.569 1.00 0.00 61 ARG A C 16
ATOM 23283 O O . ARG A 1 61 ? -0.686 6.441 6.116 1.00 0.00 61 ARG A O 16
ATOM 23304 N N . CYS A 1 62 ? 0.415 5.151 4.637 1.00 0.00 62 CYS A N 16
ATOM 23305 C CA . CYS A 1 62 ? -0.783 4.448 4.193 1.00 0.00 62 CYS A CA 16
ATOM 23306 C C . CYS A 1 62 ? -0.526 2.948 4.091 1.00 0.00 62 CYS A C 16
ATOM 23307 O O . CYS A 1 62 ? 0.268 2.500 3.264 1.00 0.00 62 CYS A O 16
ATOM 23315 N N . GLU A 1 63 ? -1.203 2.177 4.937 1.00 0.00 63 GLU A N 16
ATOM 23316 C CA . GLU A 1 63 ? -1.045 0.728 4.942 1.00 0.00 63 GLU A CA 16
ATOM 23317 C C . GLU A 1 63 ? -2.131 0.059 4.105 1.00 0.00 63 GLU A C 16
ATOM 23318 O O . GLU A 1 63 ? -3.319 0.336 4.272 1.00 0.00 63 GLU A O 16
ATOM 23330 N N . LEU A 1 64 ? -1.715 -0.822 3.202 1.00 0.00 64 LEU A N 16
ATOM 23331 C CA . LEU A 1 64 ? -2.651 -1.532 2.337 1.00 0.00 64 LEU A CA 16
ATOM 23332 C C . LEU A 1 64 ? -2.563 -3.038 2.558 1.00 0.00 64 LEU A C 16
ATOM 23333 O O . LEU A 1 64 ? -1.480 -3.620 2.503 1.00 0.00 64 LEU A O 16
ATOM 23349 N N . GLN A 1 65 ? -3.710 -3.662 2.806 1.00 0.00 65 GLN A N 16
ATOM 23350 C CA . GLN A 1 65 ? -3.762 -5.102 3.034 1.00 0.00 65 GLN A CA 16
ATOM 23351 C C . GLN A 1 65 ? -4.722 -5.773 2.058 1.00 0.00 65 GLN A C 16
ATOM 23352 O O . GLN A 1 65 ? -5.934 -5.562 2.120 1.00 0.00 65 GLN A O 16
ATOM 23366 N N . ILE A 1 66 ? -4.173 -6.581 1.157 1.00 0.00 66 ILE A N 16
ATOM 23367 C CA . ILE A 1 66 ? -4.982 -7.284 0.168 1.00 0.00 66 ILE A CA 16
ATOM 23368 C C . ILE A 1 66 ? -5.526 -8.592 0.733 1.00 0.00 66 ILE A C 16
ATOM 23369 O O . ILE A 1 66 ? -4.869 -9.631 0.664 1.00 0.00 66 ILE A O 16
ATOM 23385 N N . CYS A 1 67 ? -6.731 -8.533 1.288 1.00 0.00 67 CYS A N 16
ATOM 23386 C CA . CYS A 1 67 ? -7.366 -9.714 1.864 1.00 0.00 67 CYS A CA 16
ATOM 23387 C C . CYS A 1 67 ? -7.665 -10.751 0.786 1.00 0.00 67 CYS A C 16
ATOM 23388 O O . CYS A 1 67 ? -8.460 -10.506 -0.121 1.00 0.00 67 CYS A O 16
ATOM 23396 N N . GLY A 1 68 ? -7.021 -11.909 0.890 1.00 0.00 68 GLY A N 16
ATOM 23397 C CA . GLY A 1 68 ? -7.230 -12.965 -0.083 1.00 0.00 68 GLY A CA 16
ATOM 23398 C C . GLY A 1 68 ? -6.220 -12.920 -1.213 1.00 0.00 68 GLY A C 16
ATOM 23399 O O . GLY A 1 68 ? -6.563 -12.595 -2.350 1.00 0.00 68 GLY A O 16
ATOM 23403 N N . LEU A 1 69 ? -4.971 -13.246 -0.900 1.00 0.00 69 LEU A N 16
ATOM 23404 C CA . LEU A 1 69 ? -3.906 -13.241 -1.897 1.00 0.00 69 LEU A CA 16
ATOM 23405 C C . LEU A 1 69 ? -4.070 -14.401 -2.875 1.00 0.00 69 LEU A C 16
ATOM 23406 O O . LEU A 1 69 ? -4.744 -15.386 -2.576 1.00 0.00 69 LEU A O 16
ATOM 23422 N N . ALA A 1 70 ? -3.447 -14.276 -4.042 1.00 0.00 70 ALA A N 16
ATOM 23423 C CA . ALA A 1 70 ? -3.520 -15.316 -5.061 1.00 0.00 70 ALA A CA 16
ATOM 23424 C C . ALA A 1 70 ? -2.565 -15.023 -6.213 1.00 0.00 70 ALA A C 16
ATOM 23425 O O . ALA A 1 70 ? -2.216 -13.870 -6.465 1.00 0.00 70 ALA A O 16
ATOM 23432 N N . MET A 1 71 ? -2.145 -16.074 -6.910 1.00 0.00 71 MET A N 16
ATOM 23433 C CA . MET A 1 71 ? -1.230 -15.928 -8.036 1.00 0.00 71 MET A CA 16
ATOM 23434 C C . MET A 1 71 ? -1.549 -14.668 -8.835 1.00 0.00 71 MET A C 16
ATOM 23435 O O . MET A 1 71 ? -0.647 -13.973 -9.301 1.00 0.00 71 MET A O 16
ATOM 23449 N N . ALA A 1 72 ? -2.837 -14.382 -8.991 1.00 0.00 72 ALA A N 16
ATOM 23450 C CA . ALA A 1 72 ? -3.274 -13.205 -9.732 1.00 0.00 72 ALA A CA 16
ATOM 23451 C C . ALA A 1 72 ? -2.796 -11.923 -9.058 1.00 0.00 72 ALA A C 16
ATOM 23452 O O . ALA A 1 72 ? -2.232 -11.042 -9.708 1.00 0.00 72 ALA A O 16
ATOM 23459 N N . ASP A 1 73 ? -3.027 -11.824 -7.754 1.00 0.00 73 ASP A N 16
ATOM 23460 C CA . ASP A 1 73 ? -2.620 -10.650 -6.992 1.00 0.00 73 ASP A CA 16
ATOM 23461 C C . ASP A 1 73 ? -1.211 -10.211 -7.381 1.00 0.00 73 ASP A C 16
ATOM 23462 O O . ASP A 1 73 ? -0.915 -9.018 -7.437 1.00 0.00 73 ASP A O 16
ATOM 23471 N N . ALA A 1 74 ? -0.346 -11.185 -7.647 1.00 0.00 74 ALA A N 16
ATOM 23472 C CA . ALA A 1 74 ? 1.031 -10.900 -8.031 1.00 0.00 74 ALA A CA 16
ATOM 23473 C C . ALA A 1 74 ? 1.083 -10.053 -9.298 1.00 0.00 74 ALA A C 16
ATOM 23474 O O . ALA A 1 74 ? 0.754 -10.525 -10.385 1.00 0.00 74 ALA A O 16
ATOM 23481 N N . GLY A 1 75 ? 1.499 -8.799 -9.150 1.00 0.00 75 GLY A N 16
ATOM 23482 C CA . GLY A 1 75 ? 1.586 -7.906 -10.291 1.00 0.00 75 GLY A CA 16
ATOM 23483 C C . GLY A 1 75 ? 2.361 -6.641 -9.980 1.00 0.00 75 GLY A C 16
ATOM 23484 O O . GLY A 1 75 ? 3.454 -6.699 -9.419 1.00 0.00 75 GLY A O 16
ATOM 23488 N N . GLU A 1 76 ? 1.793 -5.496 -10.346 1.00 0.00 76 GLU A N 16
ATOM 23489 C CA . GLU A 1 76 ? 2.441 -4.212 -10.105 1.00 0.00 76 GLU A CA 16
ATOM 23490 C C . GLU A 1 76 ? 1.453 -3.207 -9.519 1.00 0.00 76 GLU A C 16
ATOM 23491 O O . GLU A 1 76 ? 0.633 -2.636 -10.237 1.00 0.00 76 GLU A O 16
ATOM 23503 N N . TYR A 1 77 ? 1.539 -2.997 -8.210 1.00 0.00 77 TYR A N 16
ATOM 23504 C CA . TYR A 1 77 ? 0.652 -2.063 -7.526 1.00 0.00 77 TYR A CA 16
ATOM 23505 C C . TYR A 1 77 ? 1.190 -0.638 -7.612 1.00 0.00 77 TYR A C 16
ATOM 23506 O O . TYR A 1 77 ? 2.402 -0.418 -7.616 1.00 0.00 77 TYR A O 16
ATOM 23524 N N . LEU A 1 78 ? 0.280 0.327 -7.681 1.00 0.00 78 LEU A N 16
ATOM 23525 C CA . LEU A 1 78 ? 0.661 1.733 -7.767 1.00 0.00 78 LEU A CA 16
ATOM 23526 C C . LEU A 1 78 ? -0.090 2.564 -6.731 1.00 0.00 78 LEU A C 16
ATOM 23527 O O . LEU A 1 78 ? -1.296 2.401 -6.546 1.00 0.00 78 LEU A O 16
ATOM 23543 N N . CYS A 1 79 ? 0.631 3.457 -6.062 1.00 0.00 79 CYS A N 16
ATOM 23544 C CA . CYS A 1 79 ? 0.033 4.315 -5.046 1.00 0.00 79 CYS A CA 16
ATOM 23545 C C . CYS A 1 79 ? 0.077 5.778 -5.475 1.00 0.00 79 CYS A C 16
ATOM 23546 O O . CYS A 1 79 ? 1.127 6.419 -5.427 1.00 0.00 79 CYS A O 16
ATOM 23554 N N . VAL A 1 80 ? -1.071 6.300 -5.898 1.00 0.00 80 VAL A N 16
ATOM 23555 C CA . VAL A 1 80 ? -1.163 7.687 -6.337 1.00 0.00 80 VAL A CA 16
ATOM 23556 C C . VAL A 1 80 ? -1.618 8.595 -5.199 1.00 0.00 80 VAL A C 16
ATOM 23557 O O . VAL A 1 80 ? -2.628 8.330 -4.546 1.00 0.00 80 VAL A O 16
ATOM 23570 N N . CYS A 1 81 ? -0.868 9.666 -4.968 1.00 0.00 81 CYS A N 16
ATOM 23571 C CA . CYS A 1 81 ? -1.193 10.614 -3.909 1.00 0.00 81 CYS A CA 16
ATOM 23572 C C . CYS A 1 81 ? -1.379 12.018 -4.474 1.00 0.00 81 CYS A C 16
ATOM 23573 O O . CYS A 1 81 ? -0.552 12.902 -4.252 1.00 0.00 81 CYS A O 16
ATOM 23581 N N . GLY A 1 82 ? -2.471 12.216 -5.207 1.00 0.00 82 GLY A N 16
ATOM 23582 C CA . GLY A 1 82 ? -2.745 13.515 -5.794 1.00 0.00 82 GLY A CA 16
ATOM 23583 C C . GLY A 1 82 ? -2.023 13.719 -7.111 1.00 0.00 82 GLY A C 16
ATOM 23584 O O . GLY A 1 82 ? -2.527 13.338 -8.167 1.00 0.00 82 GLY A O 16
ATOM 23588 N N . GLN A 1 83 ? -0.841 14.324 -7.049 1.00 0.00 83 GLN A N 16
ATOM 23589 C CA . GLN A 1 83 ? -0.051 14.580 -8.248 1.00 0.00 83 GLN A CA 16
ATOM 23590 C C . GLN A 1 83 ? 1.065 13.551 -8.394 1.00 0.00 83 GLN A C 16
ATOM 23591 O O . GLN A 1 83 ? 1.454 13.199 -9.507 1.00 0.00 83 GLN A O 16
ATOM 23605 N N . GLU A 1 84 ? 1.575 13.073 -7.264 1.00 0.00 84 GLU A N 16
ATOM 23606 C CA . GLU A 1 84 ? 2.647 12.085 -7.268 1.00 0.00 84 GLU A CA 16
ATOM 23607 C C . GLU A 1 84 ? 2.081 10.668 -7.249 1.00 0.00 84 GLU A C 16
ATOM 23608 O O . GLU A 1 84 ? 0.888 10.467 -7.023 1.00 0.00 84 GLU A O 16
ATOM 23620 N N . ARG A 1 85 ? 2.947 9.688 -7.489 1.00 0.00 85 ARG A N 16
ATOM 23621 C CA . ARG A 1 85 ? 2.534 8.290 -7.503 1.00 0.00 85 ARG A CA 16
ATOM 23622 C C . ARG A 1 85 ? 3.741 7.368 -7.648 1.00 0.00 85 ARG A C 16
ATOM 23623 O O . ARG A 1 85 ? 4.728 7.716 -8.298 1.00 0.00 85 ARG A O 16
ATOM 23644 N N . THR A 1 86 ? 3.656 6.190 -7.037 1.00 0.00 86 THR A N 16
ATOM 23645 C CA . THR A 1 86 ? 4.741 5.219 -7.096 1.00 0.00 86 THR A CA 16
ATOM 23646 C C . THR A 1 86 ? 4.220 3.834 -7.461 1.00 0.00 86 THR A C 16
ATOM 23647 O O . THR A 1 86 ? 3.019 3.572 -7.384 1.00 0.00 86 THR A O 16
ATOM 23658 N N . SER A 1 87 ? 5.130 2.949 -7.857 1.00 0.00 87 SER A N 16
ATOM 23659 C CA . SER A 1 87 ? 4.760 1.590 -8.236 1.00 0.00 87 SER A CA 16
ATOM 23660 C C . SER A 1 87 ? 5.640 0.569 -7.521 1.00 0.00 87 SER A C 16
ATOM 23661 O O . SER A 1 87 ? 6.753 0.880 -7.098 1.00 0.00 87 SER A O 16
ATOM 23669 N N . ALA A 1 88 ? 5.131 -0.652 -7.390 1.00 0.00 88 ALA A N 16
ATOM 23670 C CA . ALA A 1 88 ? 5.870 -1.721 -6.729 1.00 0.00 88 ALA A CA 16
ATOM 23671 C C . ALA A 1 88 ? 5.474 -3.085 -7.282 1.00 0.00 88 ALA A C 16
ATOM 23672 O O . ALA A 1 88 ? 4.449 -3.223 -7.951 1.00 0.00 88 ALA A O 16
ATOM 23679 N N . THR A 1 89 ? 6.292 -4.094 -6.999 1.00 0.00 89 THR A N 16
ATOM 23680 C CA . THR A 1 89 ? 6.028 -5.448 -7.470 1.00 0.00 89 THR A CA 16
ATOM 23681 C C . THR A 1 89 ? 5.776 -6.396 -6.303 1.00 0.00 89 THR A C 16
ATOM 23682 O O . THR A 1 89 ? 6.522 -6.403 -5.323 1.00 0.00 89 THR A O 16
ATOM 23693 N N . LEU A 1 90 ? 4.721 -7.196 -6.415 1.00 0.00 90 LEU A N 16
ATOM 23694 C CA . LEU A 1 90 ? 4.371 -8.150 -5.368 1.00 0.00 90 LEU A CA 16
ATOM 23695 C C . LEU A 1 90 ? 4.473 -9.583 -5.881 1.00 0.00 90 LEU A C 16
ATOM 23696 O O . LEU A 1 90 ? 4.012 -9.896 -6.980 1.00 0.00 90 LEU A O 16
ATOM 23712 N N . THR A 1 91 ? 5.079 -10.452 -5.078 1.00 0.00 91 THR A N 16
ATOM 23713 C CA . THR A 1 91 ? 5.241 -11.852 -5.450 1.00 0.00 91 THR A CA 16
ATOM 23714 C C . THR A 1 91 ? 4.377 -12.756 -4.579 1.00 0.00 91 THR A C 16
ATOM 23715 O O . THR A 1 91 ? 4.344 -12.609 -3.357 1.00 0.00 91 THR A O 16
ATOM 23726 N N . ILE A 1 92 ? 3.679 -13.691 -5.215 1.00 0.00 92 ILE A N 16
ATOM 23727 C CA . ILE A 1 92 ? 2.815 -14.619 -4.496 1.00 0.00 92 ILE A CA 16
ATOM 23728 C C . ILE A 1 92 ? 3.429 -16.015 -4.447 1.00 0.00 92 ILE A C 16
ATOM 23729 O O . ILE A 1 92 ? 3.966 -16.503 -5.441 1.00 0.00 92 ILE A O 16
ATOM 23745 N N . ARG A 1 93 ? 3.343 -16.652 -3.284 1.00 0.00 93 ARG A N 16
ATOM 23746 C CA . ARG A 1 93 ? 3.889 -17.992 -3.105 1.00 0.00 93 ARG A CA 16
ATOM 23747 C C . ARG A 1 93 ? 2.773 -19.030 -3.041 1.00 0.00 93 ARG A C 16
ATOM 23748 O O . ARG A 1 93 ? 1.970 -19.037 -2.108 1.00 0.00 93 ARG A O 16
ATOM 23769 N N . ALA A 1 94 ? 2.728 -19.906 -4.040 1.00 0.00 94 ALA A N 16
ATOM 23770 C CA . ALA A 1 94 ? 1.711 -20.949 -4.096 1.00 0.00 94 ALA A CA 16
ATOM 23771 C C . ALA A 1 94 ? 1.769 -21.838 -2.859 1.00 0.00 94 ALA A C 16
ATOM 23772 O O . ALA A 1 94 ? 2.791 -22.465 -2.578 1.00 0.00 94 ALA A O 16
ATOM 23779 N N . LEU A 1 95 ? 0.665 -21.889 -2.121 1.00 0.00 95 LEU A N 16
ATOM 23780 C CA . LEU A 1 95 ? 0.590 -22.702 -0.912 1.00 0.00 95 LEU A CA 16
ATOM 23781 C C . LEU A 1 95 ? 1.051 -24.130 -1.186 1.00 0.00 95 LEU A C 16
ATOM 23782 O O . LEU A 1 95 ? 0.954 -24.636 -2.305 1.00 0.00 95 LEU A O 16
ATOM 23798 N N . PRO A 1 96 ? 1.563 -24.798 -0.142 1.00 0.00 96 PRO A N 16
ATOM 23799 C CA . PRO A 1 96 ? 2.047 -26.178 -0.245 1.00 0.00 96 PRO A CA 16
ATOM 23800 C C . PRO A 1 96 ? 0.912 -27.176 -0.452 1.00 0.00 96 PRO A C 16
ATOM 23801 O O . PRO A 1 96 ? 1.009 -28.075 -1.287 1.00 0.00 96 PRO A O 16
ATOM 23812 N N . SER A 1 97 ? -0.162 -27.011 0.314 1.00 0.00 97 SER A N 16
ATOM 23813 C CA . SER A 1 97 ? -1.313 -27.900 0.217 1.00 0.00 97 SER A CA 16
ATOM 23814 C C . SER A 1 97 ? -1.634 -28.216 -1.241 1.00 0.00 97 SER A C 16
ATOM 23815 O O . SER A 1 97 ? -1.705 -27.320 -2.081 1.00 0.00 97 SER A O 16
ATOM 23823 N N . GLY A 1 98 ? -1.828 -29.498 -1.534 1.00 0.00 98 GLY A N 16
ATOM 23824 C CA . GLY A 1 98 ? -2.139 -29.911 -2.890 1.00 0.00 98 GLY A CA 16
ATOM 23825 C C . GLY A 1 98 ? -2.800 -31.274 -2.944 1.00 0.00 98 GLY A C 16
ATOM 23826 O O . GLY A 1 98 ? -3.246 -31.812 -1.930 1.00 0.00 98 GLY A O 16
ATOM 23830 N N . PRO A 1 99 ? -2.872 -31.853 -4.152 1.00 0.00 99 PRO A N 16
ATOM 23831 C CA . PRO A 1 99 ? -3.484 -33.169 -4.363 1.00 0.00 99 PRO A CA 16
ATOM 23832 C C . PRO A 1 99 ? -2.653 -34.297 -3.762 1.00 0.00 99 PRO A C 16
ATOM 23833 O O . PRO A 1 99 ? -3.181 -35.354 -3.417 1.00 0.00 99 PRO A O 16
ATOM 23844 N N . SER A 1 100 ? -1.349 -34.067 -3.641 1.00 0.00 100 SER A N 16
ATOM 23845 C CA . SER A 1 100 ? -0.445 -35.066 -3.084 1.00 0.00 100 SER A CA 16
ATOM 23846 C C . SER A 1 100 ? -0.767 -35.334 -1.617 1.00 0.00 100 SER A C 16
ATOM 23847 O O . SER A 1 100 ? -1.350 -34.492 -0.934 1.00 0.00 100 SER A O 16
ATOM 23855 N N . SER A 1 101 ? -0.383 -36.514 -1.140 1.00 0.00 101 SER A N 16
ATOM 23856 C CA . SER A 1 101 ? -0.634 -36.896 0.245 1.00 0.00 101 SER A CA 16
ATOM 23857 C C . SER A 1 101 ? 0.337 -36.191 1.188 1.00 0.00 101 SER A C 16
ATOM 23858 O O . SER A 1 101 ? 1.553 -36.302 1.041 1.00 0.00 101 SER A O 16
ATOM 23866 N N . GLY A 1 102 ? -0.212 -35.464 2.157 1.00 0.00 102 GLY A N 16
ATOM 23867 C CA . GLY A 1 102 ? 0.619 -34.751 3.109 1.00 0.00 102 GLY A CA 16
ATOM 23868 C C . GLY A 1 102 ? 1.517 -33.728 2.443 1.00 0.00 102 GLY A C 16
ATOM 23869 O O . GLY A 1 102 ? 2.581 -33.393 2.965 1.00 0.00 102 GLY A O 16
ATOM 23873 N N . GLY A 1 1 ? 8.049 34.706 -8.841 1.00 0.00 1 GLY A N 17
ATOM 23874 C CA . GLY A 1 1 ? 6.658 34.821 -9.240 1.00 0.00 1 GLY A CA 17
ATOM 23875 C C . GLY A 1 1 ? 5.710 34.786 -8.058 1.00 0.00 1 GLY A C 17
ATOM 23876 O O . GLY A 1 1 ? 5.361 35.828 -7.502 1.00 0.00 1 GLY A O 17
ATOM 23880 N N . SER A 1 2 ? 5.292 33.585 -7.672 1.00 0.00 2 SER A N 17
ATOM 23881 C CA . SER A 1 2 ? 4.374 33.418 -6.552 1.00 0.00 2 SER A CA 17
ATOM 23882 C C . SER A 1 2 ? 5.060 32.708 -5.389 1.00 0.00 2 SER A C 17
ATOM 23883 O O . SER A 1 2 ? 6.003 31.941 -5.584 1.00 0.00 2 SER A O 17
ATOM 23891 N N . SER A 1 3 ? 4.580 32.970 -4.177 1.00 0.00 3 SER A N 17
ATOM 23892 C CA . SER A 1 3 ? 5.148 32.359 -2.981 1.00 0.00 3 SER A CA 17
ATOM 23893 C C . SER A 1 3 ? 5.015 30.840 -3.031 1.00 0.00 3 SER A C 17
ATOM 23894 O O . SER A 1 3 ? 4.140 30.305 -3.710 1.00 0.00 3 SER A O 17
ATOM 23902 N N . GLY A 1 4 ? 5.891 30.151 -2.305 1.00 0.00 4 GLY A N 17
ATOM 23903 C CA . GLY A 1 4 ? 5.855 28.701 -2.280 1.00 0.00 4 GLY A CA 17
ATOM 23904 C C . GLY A 1 4 ? 6.373 28.131 -0.975 1.00 0.00 4 GLY A C 17
ATOM 23905 O O . GLY A 1 4 ? 7.565 28.220 -0.680 1.00 0.00 4 GLY A O 17
ATOM 23909 N N . SER A 1 5 ? 5.476 27.545 -0.189 1.00 0.00 5 SER A N 17
ATOM 23910 C CA . SER A 1 5 ? 5.849 26.963 1.095 1.00 0.00 5 SER A CA 17
ATOM 23911 C C . SER A 1 5 ? 5.401 25.507 1.182 1.00 0.00 5 SER A C 17
ATOM 23912 O O . SER A 1 5 ? 6.186 24.625 1.533 1.00 0.00 5 SER A O 17
ATOM 23920 N N . SER A 1 6 ? 4.135 25.263 0.861 1.00 0.00 6 SER A N 17
ATOM 23921 C CA . SER A 1 6 ? 3.581 23.915 0.906 1.00 0.00 6 SER A CA 17
ATOM 23922 C C . SER A 1 6 ? 2.959 23.538 -0.435 1.00 0.00 6 SER A C 17
ATOM 23923 O O . SER A 1 6 ? 2.487 24.399 -1.178 1.00 0.00 6 SER A O 17
ATOM 23931 N N . GLY A 1 7 ? 2.962 22.244 -0.740 1.00 0.00 7 GLY A N 17
ATOM 23932 C CA . GLY A 1 7 ? 2.396 21.775 -1.991 1.00 0.00 7 GLY A CA 17
ATOM 23933 C C . GLY A 1 7 ? 1.664 20.456 -1.838 1.00 0.00 7 GLY A C 17
ATOM 23934 O O . GLY A 1 7 ? 1.133 20.136 -0.774 1.00 0.00 7 GLY A O 17
ATOM 23938 N N . PRO A 1 8 ? 1.629 19.665 -2.921 1.00 0.00 8 PRO A N 17
ATOM 23939 C CA . PRO A 1 8 ? 0.959 18.361 -2.928 1.00 0.00 8 PRO A CA 17
ATOM 23940 C C . PRO A 1 8 ? 1.691 17.329 -2.077 1.00 0.00 8 PRO A C 17
ATOM 23941 O O . PRO A 1 8 ? 2.782 17.589 -1.570 1.00 0.00 8 PRO A O 17
ATOM 23952 N N . ALA A 1 9 ? 1.084 16.156 -1.925 1.00 0.00 9 ALA A N 17
ATOM 23953 C CA . ALA A 1 9 ? 1.680 15.084 -1.139 1.00 0.00 9 ALA A CA 17
ATOM 23954 C C . ALA A 1 9 ? 2.753 14.350 -1.935 1.00 0.00 9 ALA A C 17
ATOM 23955 O O . ALA A 1 9 ? 2.452 13.637 -2.892 1.00 0.00 9 ALA A O 17
ATOM 23962 N N . LYS A 1 10 ? 4.007 14.529 -1.534 1.00 0.00 10 LYS A N 17
ATOM 23963 C CA . LYS A 1 10 ? 5.127 13.884 -2.210 1.00 0.00 10 LYS A CA 17
ATOM 23964 C C . LYS A 1 10 ? 5.482 12.563 -1.534 1.00 0.00 10 LYS A C 17
ATOM 23965 O O . LYS A 1 10 ? 5.019 12.275 -0.430 1.00 0.00 10 LYS A O 17
ATOM 23984 N N . PHE A 1 11 ? 6.307 11.765 -2.203 1.00 0.00 11 PHE A N 17
ATOM 23985 C CA . PHE A 1 11 ? 6.724 10.475 -1.666 1.00 0.00 11 PHE A CA 17
ATOM 23986 C C . PHE A 1 11 ? 8.154 10.543 -1.137 1.00 0.00 11 PHE A C 17
ATOM 23987 O O . PHE A 1 11 ? 9.096 10.794 -1.890 1.00 0.00 11 PHE A O 17
ATOM 24004 N N . THR A 1 12 ? 8.309 10.317 0.164 1.00 0.00 12 THR A N 17
ATOM 24005 C CA . THR A 1 12 ? 9.622 10.354 0.795 1.00 0.00 12 THR A CA 17
ATOM 24006 C C . THR A 1 12 ? 10.273 8.976 0.791 1.00 0.00 12 THR A C 17
ATOM 24007 O O . THR A 1 12 ? 11.480 8.851 0.586 1.00 0.00 12 THR A O 17
ATOM 24018 N N . GLU A 1 13 ? 9.465 7.944 1.018 1.00 0.00 13 GLU A N 17
ATOM 24019 C CA . GLU A 1 13 ? 9.965 6.575 1.040 1.00 0.00 13 GLU A CA 17
ATOM 24020 C C . GLU A 1 13 ? 9.546 5.822 -0.220 1.00 0.00 13 GLU A C 17
ATOM 24021 O O . GLU A 1 13 ? 10.370 5.196 -0.885 1.00 0.00 13 GLU A O 17
ATOM 24033 N N . GLY A 1 14 ? 8.257 5.888 -0.541 1.00 0.00 14 GLY A N 17
ATOM 24034 C CA . GLY A 1 14 ? 7.750 5.209 -1.719 1.00 0.00 14 GLY A CA 17
ATOM 24035 C C . GLY A 1 14 ? 7.503 3.733 -1.476 1.00 0.00 14 GLY A C 17
ATOM 24036 O O . GLY A 1 14 ? 7.986 3.169 -0.493 1.00 0.00 14 GLY A O 17
ATOM 24040 N N . LEU A 1 15 ? 6.749 3.106 -2.371 1.00 0.00 15 LEU A N 17
ATOM 24041 C CA . LEU A 1 15 ? 6.437 1.686 -2.249 1.00 0.00 15 LEU A CA 17
ATOM 24042 C C . LEU A 1 15 ? 7.695 0.837 -2.399 1.00 0.00 15 LEU A C 17
ATOM 24043 O O . LEU A 1 15 ? 8.738 1.326 -2.834 1.00 0.00 15 LEU A O 17
ATOM 24059 N N . ARG A 1 16 ? 7.589 -0.438 -2.039 1.00 0.00 16 ARG A N 17
ATOM 24060 C CA . ARG A 1 16 ? 8.718 -1.355 -2.134 1.00 0.00 16 ARG A CA 17
ATOM 24061 C C . ARG A 1 16 ? 8.246 -2.765 -2.475 1.00 0.00 16 ARG A C 17
ATOM 24062 O O . ARG A 1 16 ? 7.322 -3.288 -1.853 1.00 0.00 16 ARG A O 17
ATOM 24083 N N . ASN A 1 17 ? 8.886 -3.375 -3.467 1.00 0.00 17 ASN A N 17
ATOM 24084 C CA . ASN A 1 17 ? 8.530 -4.724 -3.892 1.00 0.00 17 ASN A CA 17
ATOM 24085 C C . ASN A 1 17 ? 8.651 -5.709 -2.733 1.00 0.00 17 ASN A C 17
ATOM 24086 O O . ASN A 1 17 ? 9.622 -5.676 -1.977 1.00 0.00 17 ASN A O 17
ATOM 24097 N N . GLU A 1 18 ? 7.658 -6.583 -2.600 1.00 0.00 18 GLU A N 17
ATOM 24098 C CA . GLU A 1 18 ? 7.654 -7.576 -1.533 1.00 0.00 18 GLU A CA 17
ATOM 24099 C C . GLU A 1 18 ? 7.037 -8.887 -2.012 1.00 0.00 18 GLU A C 17
ATOM 24100 O O . GLU A 1 18 ? 6.565 -8.985 -3.144 1.00 0.00 18 GLU A O 17
ATOM 24112 N N . GLU A 1 19 ? 7.047 -9.892 -1.142 1.00 0.00 19 GLU A N 17
ATOM 24113 C CA . GLU A 1 19 ? 6.490 -11.197 -1.477 1.00 0.00 19 GLU A CA 17
ATOM 24114 C C . GLU A 1 19 ? 5.682 -11.760 -0.311 1.00 0.00 19 GLU A C 17
ATOM 24115 O O . GLU A 1 19 ? 5.792 -11.287 0.819 1.00 0.00 19 GLU A O 17
ATOM 24127 N N . ALA A 1 20 ? 4.871 -12.774 -0.595 1.00 0.00 20 ALA A N 17
ATOM 24128 C CA . ALA A 1 20 ? 4.046 -13.403 0.429 1.00 0.00 20 ALA A CA 17
ATOM 24129 C C . ALA A 1 20 ? 3.544 -14.767 -0.032 1.00 0.00 20 ALA A C 17
ATOM 24130 O O . ALA A 1 20 ? 3.880 -15.227 -1.123 1.00 0.00 20 ALA A O 17
ATOM 24137 N N . VAL A 1 21 ? 2.737 -15.409 0.807 1.00 0.00 21 VAL A N 17
ATOM 24138 C CA . VAL A 1 21 ? 2.188 -16.721 0.485 1.00 0.00 21 VAL A CA 17
ATOM 24139 C C . VAL A 1 21 ? 0.712 -16.623 0.116 1.00 0.00 21 VAL A C 17
ATOM 24140 O O . VAL A 1 21 ? -0.002 -15.745 0.599 1.00 0.00 21 VAL A O 17
ATOM 24153 N N . GLU A 1 22 ? 0.261 -17.531 -0.744 1.00 0.00 22 GLU A N 17
ATOM 24154 C CA . GLU A 1 22 ? -1.131 -17.546 -1.178 1.00 0.00 22 GLU A CA 17
ATOM 24155 C C . GLU A 1 22 ? -2.075 -17.535 0.021 1.00 0.00 22 GLU A C 17
ATOM 24156 O O . GLU A 1 22 ? -1.784 -18.128 1.059 1.00 0.00 22 GLU A O 17
ATOM 24168 N N . GLY A 1 23 ? -3.208 -16.856 -0.131 1.00 0.00 23 GLY A N 17
ATOM 24169 C CA . GLY A 1 23 ? -4.177 -16.779 0.946 1.00 0.00 23 GLY A CA 17
ATOM 24170 C C . GLY A 1 23 ? -3.829 -15.713 1.965 1.00 0.00 23 GLY A C 17
ATOM 24171 O O . GLY A 1 23 ? -4.705 -14.996 2.447 1.00 0.00 23 GLY A O 17
ATOM 24175 N N . ALA A 1 24 ? -2.546 -15.608 2.295 1.00 0.00 24 ALA A N 17
ATOM 24176 C CA . ALA A 1 24 ? -2.084 -14.621 3.263 1.00 0.00 24 ALA A CA 17
ATOM 24177 C C . ALA A 1 24 ? -2.530 -13.217 2.871 1.00 0.00 24 ALA A C 17
ATOM 24178 O O . ALA A 1 24 ? -3.172 -13.023 1.837 1.00 0.00 24 ALA A O 17
ATOM 24185 N N . THR A 1 25 ? -2.188 -12.238 3.702 1.00 0.00 25 THR A N 17
ATOM 24186 C CA . THR A 1 25 ? -2.555 -10.852 3.444 1.00 0.00 25 THR A CA 17
ATOM 24187 C C . THR A 1 25 ? -1.319 -9.988 3.220 1.00 0.00 25 THR A C 17
ATOM 24188 O O . THR A 1 25 ? -0.595 -9.668 4.163 1.00 0.00 25 THR A O 17
ATOM 24199 N N . ALA A 1 26 ? -1.084 -9.613 1.967 1.00 0.00 26 ALA A N 17
ATOM 24200 C CA . ALA A 1 26 ? 0.064 -8.784 1.621 1.00 0.00 26 ALA A CA 17
ATOM 24201 C C . ALA A 1 26 ? 0.160 -7.569 2.538 1.00 0.00 26 ALA A C 17
ATOM 24202 O O . ALA A 1 26 ? -0.689 -7.366 3.405 1.00 0.00 26 ALA A O 17
ATOM 24209 N N . MET A 1 27 ? 1.200 -6.765 2.340 1.00 0.00 27 MET A N 17
ATOM 24210 C CA . MET A 1 27 ? 1.406 -5.570 3.150 1.00 0.00 27 MET A CA 17
ATOM 24211 C C . MET A 1 27 ? 2.209 -4.525 2.382 1.00 0.00 27 MET A C 17
ATOM 24212 O O . MET A 1 27 ? 3.393 -4.717 2.104 1.00 0.00 27 MET A O 17
ATOM 24226 N N . LEU A 1 28 ? 1.557 -3.418 2.042 1.00 0.00 28 LEU A N 17
ATOM 24227 C CA . LEU A 1 28 ? 2.210 -2.342 1.305 1.00 0.00 28 LEU A CA 17
ATOM 24228 C C . LEU A 1 28 ? 2.026 -1.005 2.017 1.00 0.00 28 LEU A C 17
ATOM 24229 O O . LEU A 1 28 ? 0.900 -0.565 2.250 1.00 0.00 28 LEU A O 17
ATOM 24245 N N . TRP A 1 29 ? 3.138 -0.364 2.356 1.00 0.00 29 TRP A N 17
ATOM 24246 C CA . TRP A 1 29 ? 3.099 0.925 3.039 1.00 0.00 29 TRP A CA 17
ATOM 24247 C C . TRP A 1 29 ? 3.952 1.955 2.308 1.00 0.00 29 TRP A C 17
ATOM 24248 O O . TRP A 1 29 ? 4.872 1.600 1.569 1.00 0.00 29 TRP A O 17
ATOM 24269 N N . CYS A 1 30 ? 3.643 3.229 2.518 1.00 0.00 30 CYS A N 17
ATOM 24270 C CA . CYS A 1 30 ? 4.383 4.311 1.877 1.00 0.00 30 CYS A CA 17
ATOM 24271 C C . CYS A 1 30 ? 4.175 5.626 2.621 1.00 0.00 30 CYS A C 17
ATOM 24272 O O . CYS A 1 30 ? 3.050 5.982 2.970 1.00 0.00 30 CYS A O 17
ATOM 24280 N N . GLU A 1 31 ? 5.268 6.343 2.861 1.00 0.00 31 GLU A N 17
ATOM 24281 C CA . GLU A 1 31 ? 5.205 7.618 3.566 1.00 0.00 31 GLU A CA 17
ATOM 24282 C C . GLU A 1 31 ? 5.053 8.776 2.583 1.00 0.00 31 GLU A C 17
ATOM 24283 O O . GLU A 1 31 ? 5.412 8.662 1.411 1.00 0.00 31 GLU A O 17
ATOM 24295 N N . LEU A 1 32 ? 4.518 9.890 3.070 1.00 0.00 32 LEU A N 17
ATOM 24296 C CA . LEU A 1 32 ? 4.316 11.070 2.236 1.00 0.00 32 LEU A CA 17
ATOM 24297 C C . LEU A 1 32 ? 4.711 12.340 2.984 1.00 0.00 32 LEU A C 17
ATOM 24298 O O . LEU A 1 32 ? 4.673 12.385 4.214 1.00 0.00 32 LEU A O 17
ATOM 24314 N N . SER A 1 33 ? 5.089 13.369 2.233 1.00 0.00 33 SER A N 17
ATOM 24315 C CA . SER A 1 33 ? 5.492 14.640 2.825 1.00 0.00 33 SER A CA 17
ATOM 24316 C C . SER A 1 33 ? 4.460 15.117 3.842 1.00 0.00 33 SER A C 17
ATOM 24317 O O . SER A 1 33 ? 4.794 15.798 4.812 1.00 0.00 33 SER A O 17
ATOM 24325 N N . LYS A 1 34 ? 3.202 14.756 3.612 1.00 0.00 34 LYS A N 17
ATOM 24326 C CA . LYS A 1 34 ? 2.118 15.145 4.507 1.00 0.00 34 LYS A CA 17
ATOM 24327 C C . LYS A 1 34 ? 0.931 14.198 4.368 1.00 0.00 34 LYS A C 17
ATOM 24328 O O . LYS A 1 34 ? 0.822 13.463 3.386 1.00 0.00 34 LYS A O 17
ATOM 24347 N N . VAL A 1 35 ? 0.042 14.222 5.355 1.00 0.00 35 VAL A N 17
ATOM 24348 C CA . VAL A 1 35 ? -1.140 13.367 5.341 1.00 0.00 35 VAL A CA 17
ATOM 24349 C C . VAL A 1 35 ? -2.098 13.773 4.228 1.00 0.00 35 VAL A C 17
ATOM 24350 O O . VAL A 1 35 ? -2.546 14.918 4.166 1.00 0.00 35 VAL A O 17
ATOM 24363 N N . ALA A 1 36 ? -2.410 12.826 3.349 1.00 0.00 36 ALA A N 17
ATOM 24364 C CA . ALA A 1 36 ? -3.318 13.084 2.238 1.00 0.00 36 ALA A CA 17
ATOM 24365 C C . ALA A 1 36 ? -3.982 11.797 1.761 1.00 0.00 36 ALA A C 17
ATOM 24366 O O . ALA A 1 36 ? -3.476 10.694 1.972 1.00 0.00 36 ALA A O 17
ATOM 24373 N N . PRO A 1 37 ? -5.142 11.937 1.103 1.00 0.00 37 PRO A N 17
ATOM 24374 C CA . PRO A 1 37 ? -5.899 10.795 0.582 1.00 0.00 37 PRO A CA 17
ATOM 24375 C C . PRO A 1 37 ? -5.200 10.123 -0.594 1.00 0.00 37 PRO A C 17
ATOM 24376 O O . PRO A 1 37 ? -5.193 10.648 -1.708 1.00 0.00 37 PRO A O 17
ATOM 24387 N N . VAL A 1 38 ? -4.612 8.957 -0.341 1.00 0.00 38 VAL A N 17
ATOM 24388 C CA . VAL A 1 38 ? -3.911 8.213 -1.380 1.00 0.00 38 VAL A CA 17
ATOM 24389 C C . VAL A 1 38 ? -4.888 7.423 -2.244 1.00 0.00 38 VAL A C 17
ATOM 24390 O O . VAL A 1 38 ? -6.053 7.254 -1.885 1.00 0.00 38 VAL A O 17
ATOM 24403 N N . GLU A 1 39 ? -4.405 6.942 -3.385 1.00 0.00 39 GLU A N 17
ATOM 24404 C CA . GLU A 1 39 ? -5.236 6.170 -4.301 1.00 0.00 39 GLU A CA 17
ATOM 24405 C C . GLU A 1 39 ? -4.489 4.940 -4.808 1.00 0.00 39 GLU A C 17
ATOM 24406 O O . GLU A 1 39 ? -3.591 5.047 -5.643 1.00 0.00 39 GLU A O 17
ATOM 24418 N N . TRP A 1 40 ? -4.867 3.773 -4.298 1.00 0.00 40 TRP A N 17
ATOM 24419 C CA . TRP A 1 40 ? -4.233 2.522 -4.698 1.00 0.00 40 TRP A CA 17
ATOM 24420 C C . TRP A 1 40 ? -4.863 1.977 -5.975 1.00 0.00 40 TRP A C 17
ATOM 24421 O O . TRP A 1 40 ? -6.086 1.966 -6.119 1.00 0.00 40 TRP A O 17
ATOM 24442 N N . ARG A 1 41 ? -4.022 1.526 -6.900 1.00 0.00 41 ARG A N 17
ATOM 24443 C CA . ARG A 1 41 ? -4.497 0.980 -8.165 1.00 0.00 41 ARG A CA 17
ATOM 24444 C C . ARG A 1 41 ? -3.621 -0.183 -8.619 1.00 0.00 41 ARG A C 17
ATOM 24445 O O . ARG A 1 41 ? -2.453 -0.279 -8.243 1.00 0.00 41 ARG A O 17
ATOM 24466 N N . LYS A 1 42 ? -4.193 -1.067 -9.430 1.00 0.00 42 LYS A N 17
ATOM 24467 C CA . LYS A 1 42 ? -3.466 -2.224 -9.936 1.00 0.00 42 LYS A CA 17
ATOM 24468 C C . LYS A 1 42 ? -3.473 -2.247 -11.462 1.00 0.00 42 LYS A C 17
ATOM 24469 O O . LYS A 1 42 ? -4.308 -2.908 -12.078 1.00 0.00 42 LYS A O 17
ATOM 24488 N N . GLY A 1 43 ? -2.537 -1.520 -12.064 1.00 0.00 43 GLY A N 17
ATOM 24489 C CA . GLY A 1 43 ? -2.453 -1.472 -13.512 1.00 0.00 43 GLY A CA 17
ATOM 24490 C C . GLY A 1 43 ? -3.777 -1.118 -14.158 1.00 0.00 43 GLY A C 17
ATOM 24491 O O . GLY A 1 43 ? -4.348 -0.055 -13.912 1.00 0.00 43 GLY A O 17
ATOM 24495 N N . PRO A 1 44 ? -4.286 -2.022 -15.009 1.00 0.00 44 PRO A N 17
ATOM 24496 C CA . PRO A 1 44 ? -5.557 -1.821 -15.710 1.00 0.00 44 PRO A CA 17
ATOM 24497 C C . PRO A 1 44 ? -6.756 -1.886 -14.770 1.00 0.00 44 PRO A C 17
ATOM 24498 O O . PRO A 1 44 ? -7.887 -1.620 -15.173 1.00 0.00 44 PRO A O 17
ATOM 24509 N N . GLU A 1 45 ? -6.498 -2.240 -13.515 1.00 0.00 45 GLU A N 17
ATOM 24510 C CA . GLU A 1 45 ? -7.557 -2.341 -12.517 1.00 0.00 45 GLU A CA 17
ATOM 24511 C C . GLU A 1 45 ? -7.591 -1.097 -11.633 1.00 0.00 45 GLU A C 17
ATOM 24512 O O . GLU A 1 45 ? -6.665 -0.288 -11.647 1.00 0.00 45 GLU A O 17
ATOM 24524 N N . ASN A 1 46 ? -8.666 -0.954 -10.865 1.00 0.00 46 ASN A N 17
ATOM 24525 C CA . ASN A 1 46 ? -8.822 0.191 -9.975 1.00 0.00 46 ASN A CA 17
ATOM 24526 C C . ASN A 1 46 ? -9.183 -0.263 -8.563 1.00 0.00 46 ASN A C 17
ATOM 24527 O O . ASN A 1 46 ? -10.302 -0.713 -8.311 1.00 0.00 46 ASN A O 17
ATOM 24538 N N . LEU A 1 47 ? -8.229 -0.143 -7.647 1.00 0.00 47 LEU A N 17
ATOM 24539 C CA . LEU A 1 47 ? -8.446 -0.540 -6.260 1.00 0.00 47 LEU A CA 17
ATOM 24540 C C . LEU A 1 47 ? -8.958 0.634 -5.431 1.00 0.00 47 LEU A C 17
ATOM 24541 O O . LEU A 1 47 ? -8.894 1.786 -5.862 1.00 0.00 47 LEU A O 17
ATOM 24557 N N . ARG A 1 48 ? -9.465 0.334 -4.240 1.00 0.00 48 ARG A N 17
ATOM 24558 C CA . ARG A 1 48 ? -9.987 1.365 -3.350 1.00 0.00 48 ARG A CA 17
ATOM 24559 C C . ARG A 1 48 ? -10.287 0.790 -1.969 1.00 0.00 48 ARG A C 17
ATOM 24560 O O . ARG A 1 48 ? -10.235 -0.424 -1.766 1.00 0.00 48 ARG A O 17
ATOM 24581 N N . ASP A 1 49 ? -10.600 1.668 -1.023 1.00 0.00 49 ASP A N 17
ATOM 24582 C CA . ASP A 1 49 ? -10.909 1.248 0.338 1.00 0.00 49 ASP A CA 17
ATOM 24583 C C . ASP A 1 49 ? -12.247 0.517 0.391 1.00 0.00 49 ASP A C 17
ATOM 24584 O O . ASP A 1 49 ? -13.284 1.072 0.032 1.00 0.00 49 ASP A O 17
ATOM 24593 N N . GLY A 1 50 ? -12.214 -0.734 0.840 1.00 0.00 50 GLY A N 17
ATOM 24594 C CA . GLY A 1 50 ? -13.430 -1.522 0.931 1.00 0.00 50 GLY A CA 17
ATOM 24595 C C . GLY A 1 50 ? -13.257 -2.758 1.790 1.00 0.00 50 GLY A C 17
ATOM 24596 O O . GLY A 1 50 ? -12.327 -2.840 2.592 1.00 0.00 50 GLY A O 17
ATOM 24600 N N . ASP A 1 51 ? -14.156 -3.722 1.624 1.00 0.00 51 ASP A N 17
ATOM 24601 C CA . ASP A 1 51 ? -14.099 -4.961 2.392 1.00 0.00 51 ASP A CA 17
ATOM 24602 C C . ASP A 1 51 ? -12.913 -5.816 1.957 1.00 0.00 51 ASP A C 17
ATOM 24603 O O . ASP A 1 51 ? -11.979 -6.038 2.729 1.00 0.00 51 ASP A O 17
ATOM 24612 N N . ARG A 1 52 ? -12.957 -6.293 0.718 1.00 0.00 52 ARG A N 17
ATOM 24613 C CA . ARG A 1 52 ? -11.887 -7.126 0.182 1.00 0.00 52 ARG A CA 17
ATOM 24614 C C . ARG A 1 52 ? -10.523 -6.493 0.442 1.00 0.00 52 ARG A C 17
ATOM 24615 O O . ARG A 1 52 ? -9.584 -7.168 0.864 1.00 0.00 52 ARG A O 17
ATOM 24636 N N . TYR A 1 53 ? -10.422 -5.193 0.187 1.00 0.00 53 TYR A N 17
ATOM 24637 C CA . TYR A 1 53 ? -9.172 -4.469 0.391 1.00 0.00 53 TYR A CA 17
ATOM 24638 C C . TYR A 1 53 ? -9.225 -3.642 1.672 1.00 0.00 53 TYR A C 17
ATOM 24639 O O . TYR A 1 53 ? -9.985 -2.678 1.771 1.00 0.00 53 TYR A O 17
ATOM 24657 N N . ILE A 1 54 ? -8.411 -4.025 2.650 1.00 0.00 54 ILE A N 17
ATOM 24658 C CA . ILE A 1 54 ? -8.362 -3.319 3.924 1.00 0.00 54 ILE A CA 17
ATOM 24659 C C . ILE A 1 54 ? -7.337 -2.191 3.888 1.00 0.00 54 ILE A C 17
ATOM 24660 O O . ILE A 1 54 ? -6.162 -2.395 4.194 1.00 0.00 54 ILE A O 17
ATOM 24676 N N . LEU A 1 55 ? -7.790 -0.999 3.514 1.00 0.00 55 LEU A N 17
ATOM 24677 C CA . LEU A 1 55 ? -6.913 0.164 3.440 1.00 0.00 55 LEU A CA 17
ATOM 24678 C C . LEU A 1 55 ? -6.892 0.916 4.767 1.00 0.00 55 LEU A C 17
ATOM 24679 O O . LEU A 1 55 ? -7.929 1.092 5.408 1.00 0.00 55 LEU A O 17
ATOM 24695 N N . ARG A 1 56 ? -5.707 1.360 5.172 1.00 0.00 56 ARG A N 17
ATOM 24696 C CA . ARG A 1 56 ? -5.552 2.094 6.422 1.00 0.00 56 ARG A CA 17
ATOM 24697 C C . ARG A 1 56 ? -4.714 3.352 6.213 1.00 0.00 56 ARG A C 17
ATOM 24698 O O . ARG A 1 56 ? -4.195 3.589 5.123 1.00 0.00 56 ARG A O 17
ATOM 24719 N N . GLN A 1 57 ? -4.589 4.155 7.265 1.00 0.00 57 GLN A N 17
ATOM 24720 C CA . GLN A 1 57 ? -3.816 5.390 7.195 1.00 0.00 57 GLN A CA 17
ATOM 24721 C C . GLN A 1 57 ? -3.720 6.049 8.567 1.00 0.00 57 GLN A C 17
ATOM 24722 O O . GLN A 1 57 ? -4.706 6.573 9.085 1.00 0.00 57 GLN A O 17
ATOM 24736 N N . GLU A 1 58 ? -2.525 6.019 9.150 1.00 0.00 58 GLU A N 17
ATOM 24737 C CA . GLU A 1 58 ? -2.301 6.613 10.463 1.00 0.00 58 GLU A CA 17
ATOM 24738 C C . GLU A 1 58 ? -1.397 7.838 10.359 1.00 0.00 58 GLU A C 17
ATOM 24739 O O . GLU A 1 58 ? -0.488 8.022 11.167 1.00 0.00 58 GLU A O 17
ATOM 24751 N N . GLY A 1 59 ? -1.653 8.672 9.356 1.00 0.00 59 GLY A N 17
ATOM 24752 C CA . GLY A 1 59 ? -0.853 9.868 9.163 1.00 0.00 59 GLY A CA 17
ATOM 24753 C C . GLY A 1 59 ? -0.216 9.923 7.789 1.00 0.00 59 GLY A C 17
ATOM 24754 O O . GLY A 1 59 ? -0.860 9.621 6.784 1.00 0.00 59 GLY A O 17
ATOM 24758 N N . THR A 1 60 ? 1.055 10.313 7.743 1.00 0.00 60 THR A N 17
ATOM 24759 C CA . THR A 1 60 ? 1.779 10.410 6.482 1.00 0.00 60 THR A CA 17
ATOM 24760 C C . THR A 1 60 ? 2.026 9.031 5.882 1.00 0.00 60 THR A C 17
ATOM 24761 O O . THR A 1 60 ? 2.170 8.888 4.668 1.00 0.00 60 THR A O 17
ATOM 24772 N N . ARG A 1 61 ? 2.074 8.017 6.740 1.00 0.00 61 ARG A N 17
ATOM 24773 C CA . ARG A 1 61 ? 2.305 6.648 6.294 1.00 0.00 61 ARG A CA 17
ATOM 24774 C C . ARG A 1 61 ? 0.983 5.920 6.069 1.00 0.00 61 ARG A C 17
ATOM 24775 O O . ARG A 1 61 ? 0.067 6.009 6.888 1.00 0.00 61 ARG A O 17
ATOM 24796 N N . CYS A 1 62 ? 0.891 5.201 4.956 1.00 0.00 62 CYS A N 17
ATOM 24797 C CA . CYS A 1 62 ? -0.319 4.458 4.623 1.00 0.00 62 CYS A CA 17
ATOM 24798 C C . CYS A 1 62 ? -0.059 2.956 4.651 1.00 0.00 62 CYS A C 17
ATOM 24799 O O . CYS A 1 62 ? 1.089 2.515 4.670 1.00 0.00 62 CYS A O 17
ATOM 24807 N N . GLU A 1 63 ? -1.135 2.174 4.657 1.00 0.00 63 GLU A N 17
ATOM 24808 C CA . GLU A 1 63 ? -1.023 0.721 4.686 1.00 0.00 63 GLU A CA 17
ATOM 24809 C C . GLU A 1 63 ? -2.152 0.072 3.891 1.00 0.00 63 GLU A C 17
ATOM 24810 O O . GLU A 1 63 ? -3.329 0.358 4.116 1.00 0.00 63 GLU A O 17
ATOM 24822 N N . LEU A 1 64 ? -1.786 -0.802 2.960 1.00 0.00 64 LEU A N 17
ATOM 24823 C CA . LEU A 1 64 ? -2.768 -1.493 2.131 1.00 0.00 64 LEU A CA 17
ATOM 24824 C C . LEU A 1 64 ? -2.727 -2.997 2.377 1.00 0.00 64 LEU A C 17
ATOM 24825 O O . LEU A 1 64 ? -1.684 -3.632 2.226 1.00 0.00 64 LEU A O 17
ATOM 24841 N N . GLN A 1 65 ? -3.870 -3.560 2.756 1.00 0.00 65 GLN A N 17
ATOM 24842 C CA . GLN A 1 65 ? -3.965 -4.991 3.022 1.00 0.00 65 GLN A CA 17
ATOM 24843 C C . GLN A 1 65 ? -4.909 -5.667 2.033 1.00 0.00 65 GLN A C 17
ATOM 24844 O O . GLN A 1 65 ? -6.091 -5.329 1.958 1.00 0.00 65 GLN A O 17
ATOM 24858 N N . ILE A 1 66 ? -4.380 -6.622 1.276 1.00 0.00 66 ILE A N 17
ATOM 24859 C CA . ILE A 1 66 ? -5.177 -7.346 0.293 1.00 0.00 66 ILE A CA 17
ATOM 24860 C C . ILE A 1 66 ? -5.642 -8.689 0.843 1.00 0.00 66 ILE A C 17
ATOM 24861 O O . ILE A 1 66 ? -4.922 -9.686 0.769 1.00 0.00 66 ILE A O 17
ATOM 24877 N N . CYS A 1 67 ? -6.851 -8.710 1.394 1.00 0.00 67 CYS A N 17
ATOM 24878 C CA . CYS A 1 67 ? -7.414 -9.932 1.957 1.00 0.00 67 CYS A CA 17
ATOM 24879 C C . CYS A 1 67 ? -7.701 -10.953 0.861 1.00 0.00 67 CYS A C 17
ATOM 24880 O O . CYS A 1 67 ? -8.518 -10.713 -0.027 1.00 0.00 67 CYS A O 17
ATOM 24888 N N . GLY A 1 68 ? -7.021 -12.094 0.929 1.00 0.00 68 GLY A N 17
ATOM 24889 C CA . GLY A 1 68 ? -7.215 -13.134 -0.064 1.00 0.00 68 GLY A CA 17
ATOM 24890 C C . GLY A 1 68 ? -6.170 -13.091 -1.161 1.00 0.00 68 GLY A C 17
ATOM 24891 O O . GLY A 1 68 ? -6.456 -12.678 -2.286 1.00 0.00 68 GLY A O 17
ATOM 24895 N N . LEU A 1 69 ? -4.955 -13.517 -0.834 1.00 0.00 69 LEU A N 17
ATOM 24896 C CA . LEU A 1 69 ? -3.861 -13.524 -1.800 1.00 0.00 69 LEU A CA 17
ATOM 24897 C C . LEU A 1 69 ? -3.978 -14.715 -2.746 1.00 0.00 69 LEU A C 17
ATOM 24898 O O . LEU A 1 69 ? -4.622 -15.713 -2.426 1.00 0.00 69 LEU A O 17
ATOM 24914 N N . ALA A 1 70 ? -3.349 -14.602 -3.912 1.00 0.00 70 ALA A N 17
ATOM 24915 C CA . ALA A 1 70 ? -3.379 -15.671 -4.902 1.00 0.00 70 ALA A CA 17
ATOM 24916 C C . ALA A 1 70 ? -2.462 -15.354 -6.079 1.00 0.00 70 ALA A C 17
ATOM 24917 O O . ALA A 1 70 ? -2.232 -14.190 -6.403 1.00 0.00 70 ALA A O 17
ATOM 24924 N N . MET A 1 71 ? -1.941 -16.399 -6.714 1.00 0.00 71 MET A N 17
ATOM 24925 C CA . MET A 1 71 ? -1.049 -16.231 -7.856 1.00 0.00 71 MET A CA 17
ATOM 24926 C C . MET A 1 71 ? -1.450 -15.016 -8.686 1.00 0.00 71 MET A C 17
ATOM 24927 O O . MET A 1 71 ? -0.596 -14.298 -9.205 1.00 0.00 71 MET A O 17
ATOM 24941 N N . ALA A 1 72 ? -2.755 -14.792 -8.806 1.00 0.00 72 ALA A N 17
ATOM 24942 C CA . ALA A 1 72 ? -3.269 -13.663 -9.571 1.00 0.00 72 ALA A CA 17
ATOM 24943 C C . ALA A 1 72 ? -2.894 -12.339 -8.915 1.00 0.00 72 ALA A C 17
ATOM 24944 O O . ALA A 1 72 ? -2.380 -11.433 -9.572 1.00 0.00 72 ALA A O 17
ATOM 24951 N N . ASP A 1 73 ? -3.155 -12.233 -7.617 1.00 0.00 73 ASP A N 17
ATOM 24952 C CA . ASP A 1 73 ? -2.844 -11.018 -6.871 1.00 0.00 73 ASP A CA 17
ATOM 24953 C C . ASP A 1 73 ? -1.460 -10.494 -7.240 1.00 0.00 73 ASP A C 17
ATOM 24954 O O . ASP A 1 73 ? -1.233 -9.285 -7.277 1.00 0.00 73 ASP A O 17
ATOM 24963 N N . ALA A 1 74 ? -0.537 -11.411 -7.510 1.00 0.00 74 ALA A N 17
ATOM 24964 C CA . ALA A 1 74 ? 0.824 -11.041 -7.876 1.00 0.00 74 ALA A CA 17
ATOM 24965 C C . ALA A 1 74 ? 0.848 -10.263 -9.187 1.00 0.00 74 ALA A C 17
ATOM 24966 O O . ALA A 1 74 ? 0.526 -10.801 -10.246 1.00 0.00 74 ALA A O 17
ATOM 24973 N N . GLY A 1 75 ? 1.231 -8.992 -9.109 1.00 0.00 75 GLY A N 17
ATOM 24974 C CA . GLY A 1 75 ? 1.288 -8.160 -10.297 1.00 0.00 75 GLY A CA 17
ATOM 24975 C C . GLY A 1 75 ? 2.095 -6.896 -10.080 1.00 0.00 75 GLY A C 17
ATOM 24976 O O . GLY A 1 75 ? 3.309 -6.952 -9.887 1.00 0.00 75 GLY A O 17
ATOM 24980 N N . GLU A 1 76 ? 1.420 -5.751 -10.114 1.00 0.00 76 GLU A N 17
ATOM 24981 C CA . GLU A 1 76 ? 2.084 -4.467 -9.923 1.00 0.00 76 GLU A CA 17
ATOM 24982 C C . GLU A 1 76 ? 1.100 -3.416 -9.418 1.00 0.00 76 GLU A C 17
ATOM 24983 O O . GLU A 1 76 ? 0.192 -3.002 -10.141 1.00 0.00 76 GLU A O 17
ATOM 24995 N N . TYR A 1 77 ? 1.286 -2.988 -8.175 1.00 0.00 77 TYR A N 17
ATOM 24996 C CA . TYR A 1 77 ? 0.413 -1.987 -7.572 1.00 0.00 77 TYR A CA 17
ATOM 24997 C C . TYR A 1 77 ? 1.039 -0.598 -7.654 1.00 0.00 77 TYR A C 17
ATOM 24998 O O . TYR A 1 77 ? 2.259 -0.448 -7.571 1.00 0.00 77 TYR A O 17
ATOM 25016 N N . LEU A 1 78 ? 0.195 0.414 -7.817 1.00 0.00 78 LEU A N 17
ATOM 25017 C CA . LEU A 1 78 ? 0.663 1.793 -7.910 1.00 0.00 78 LEU A CA 17
ATOM 25018 C C . LEU A 1 78 ? -0.068 2.685 -6.912 1.00 0.00 78 LEU A C 17
ATOM 25019 O O . LEU A 1 78 ? -1.265 2.518 -6.677 1.00 0.00 78 LEU A O 17
ATOM 25035 N N . CYS A 1 79 ? 0.659 3.632 -6.330 1.00 0.00 79 CYS A N 17
ATOM 25036 C CA . CYS A 1 79 ? 0.079 4.552 -5.358 1.00 0.00 79 CYS A CA 17
ATOM 25037 C C . CYS A 1 79 ? 0.104 5.984 -5.882 1.00 0.00 79 CYS A C 17
ATOM 25038 O O . CYS A 1 79 ? 1.164 6.603 -5.976 1.00 0.00 79 CYS A O 17
ATOM 25046 N N . VAL A 1 80 ? -1.070 6.504 -6.224 1.00 0.00 80 VAL A N 17
ATOM 25047 C CA . VAL A 1 80 ? -1.183 7.863 -6.740 1.00 0.00 80 VAL A CA 17
ATOM 25048 C C . VAL A 1 80 ? -1.540 8.844 -5.629 1.00 0.00 80 VAL A C 17
ATOM 25049 O O . VAL A 1 80 ? -2.550 8.681 -4.944 1.00 0.00 80 VAL A O 17
ATOM 25062 N N . CYS A 1 81 ? -0.705 9.863 -5.456 1.00 0.00 81 CYS A N 17
ATOM 25063 C CA . CYS A 1 81 ? -0.932 10.872 -4.428 1.00 0.00 81 CYS A CA 17
ATOM 25064 C C . CYS A 1 81 ? -0.389 12.227 -4.867 1.00 0.00 81 CYS A C 17
ATOM 25065 O O . CYS A 1 81 ? 0.785 12.355 -5.212 1.00 0.00 81 CYS A O 17
ATOM 25073 N N . GLY A 1 82 ? -1.253 13.238 -4.853 1.00 0.00 82 GLY A N 17
ATOM 25074 C CA . GLY A 1 82 ? -0.842 14.571 -5.254 1.00 0.00 82 GLY A CA 17
ATOM 25075 C C . GLY A 1 82 ? -0.454 14.642 -6.718 1.00 0.00 82 GLY A C 17
ATOM 25076 O O . GLY A 1 82 ? -1.215 14.222 -7.589 1.00 0.00 82 GLY A O 17
ATOM 25080 N N . GLN A 1 83 ? 0.732 15.177 -6.988 1.00 0.00 83 GLN A N 17
ATOM 25081 C CA . GLN A 1 83 ? 1.218 15.304 -8.357 1.00 0.00 83 GLN A CA 17
ATOM 25082 C C . GLN A 1 83 ? 2.297 14.268 -8.650 1.00 0.00 83 GLN A C 17
ATOM 25083 O O . GLN A 1 83 ? 3.052 14.400 -9.613 1.00 0.00 83 GLN A O 17
ATOM 25097 N N . GLU A 1 84 ? 2.363 13.236 -7.814 1.00 0.00 84 GLU A N 17
ATOM 25098 C CA . GLU A 1 84 ? 3.351 12.178 -7.984 1.00 0.00 84 GLU A CA 17
ATOM 25099 C C . GLU A 1 84 ? 2.707 10.802 -7.832 1.00 0.00 84 GLU A C 17
ATOM 25100 O O . GLU A 1 84 ? 1.512 10.692 -7.556 1.00 0.00 84 GLU A O 17
ATOM 25112 N N . ARG A 1 85 ? 3.507 9.757 -8.014 1.00 0.00 85 ARG A N 17
ATOM 25113 C CA . ARG A 1 85 ? 3.016 8.390 -7.899 1.00 0.00 85 ARG A CA 17
ATOM 25114 C C . ARG A 1 85 ? 4.162 7.389 -8.013 1.00 0.00 85 ARG A C 17
ATOM 25115 O O . ARG A 1 85 ? 5.152 7.637 -8.702 1.00 0.00 85 ARG A O 17
ATOM 25136 N N . THR A 1 86 ? 4.021 6.255 -7.333 1.00 0.00 86 THR A N 17
ATOM 25137 C CA . THR A 1 86 ? 5.044 5.218 -7.356 1.00 0.00 86 THR A CA 17
ATOM 25138 C C . THR A 1 86 ? 4.444 3.861 -7.704 1.00 0.00 86 THR A C 17
ATOM 25139 O O . THR A 1 86 ? 3.233 3.662 -7.602 1.00 0.00 86 THR A O 17
ATOM 25150 N N . SER A 1 87 ? 5.297 2.929 -8.116 1.00 0.00 87 SER A N 17
ATOM 25151 C CA . SER A 1 87 ? 4.849 1.590 -8.483 1.00 0.00 87 SER A CA 17
ATOM 25152 C C . SER A 1 87 ? 5.718 0.526 -7.819 1.00 0.00 87 SER A C 17
ATOM 25153 O O . SER A 1 87 ? 6.896 0.753 -7.545 1.00 0.00 87 SER A O 17
ATOM 25161 N N . ALA A 1 88 ? 5.127 -0.636 -7.564 1.00 0.00 88 ALA A N 17
ATOM 25162 C CA . ALA A 1 88 ? 5.846 -1.737 -6.934 1.00 0.00 88 ALA A CA 17
ATOM 25163 C C . ALA A 1 88 ? 5.411 -3.079 -7.513 1.00 0.00 88 ALA A C 17
ATOM 25164 O O . ALA A 1 88 ? 4.417 -3.163 -8.235 1.00 0.00 88 ALA A O 17
ATOM 25171 N N . THR A 1 89 ? 6.161 -4.128 -7.191 1.00 0.00 89 THR A N 17
ATOM 25172 C CA . THR A 1 89 ? 5.854 -5.466 -7.681 1.00 0.00 89 THR A CA 17
ATOM 25173 C C . THR A 1 89 ? 5.727 -6.457 -6.529 1.00 0.00 89 THR A C 17
ATOM 25174 O O . THR A 1 89 ? 6.681 -6.683 -5.783 1.00 0.00 89 THR A O 17
ATOM 25185 N N . LEU A 1 90 ? 4.545 -7.047 -6.390 1.00 0.00 90 LEU A N 17
ATOM 25186 C CA . LEU A 1 90 ? 4.293 -8.015 -5.328 1.00 0.00 90 LEU A CA 17
ATOM 25187 C C . LEU A 1 90 ? 4.518 -9.439 -5.826 1.00 0.00 90 LEU A C 17
ATOM 25188 O O . LEU A 1 90 ? 4.333 -9.732 -7.008 1.00 0.00 90 LEU A O 17
ATOM 25204 N N . THR A 1 91 ? 4.916 -10.323 -4.917 1.00 0.00 91 THR A N 17
ATOM 25205 C CA . THR A 1 91 ? 5.165 -11.717 -5.263 1.00 0.00 91 THR A CA 17
ATOM 25206 C C . THR A 1 91 ? 4.342 -12.656 -4.388 1.00 0.00 91 THR A C 17
ATOM 25207 O O . THR A 1 91 ? 4.218 -12.446 -3.181 1.00 0.00 91 THR A O 17
ATOM 25218 N N . ILE A 1 92 ? 3.782 -13.692 -5.004 1.00 0.00 92 ILE A N 17
ATOM 25219 C CA . ILE A 1 92 ? 2.973 -14.664 -4.279 1.00 0.00 92 ILE A CA 17
ATOM 25220 C C . ILE A 1 92 ? 3.654 -16.028 -4.242 1.00 0.00 92 ILE A C 17
ATOM 25221 O O . ILE A 1 92 ? 4.321 -16.426 -5.197 1.00 0.00 92 ILE A O 17
ATOM 25237 N N . ARG A 1 93 ? 3.481 -16.739 -3.133 1.00 0.00 93 ARG A N 17
ATOM 25238 C CA . ARG A 1 93 ? 4.078 -18.059 -2.970 1.00 0.00 93 ARG A CA 17
ATOM 25239 C C . ARG A 1 93 ? 3.001 -19.127 -2.804 1.00 0.00 93 ARG A C 17
ATOM 25240 O O . ARG A 1 93 ? 2.297 -19.160 -1.796 1.00 0.00 93 ARG A O 17
ATOM 25261 N N . ALA A 1 94 ? 2.880 -19.998 -3.801 1.00 0.00 94 ALA A N 17
ATOM 25262 C CA . ALA A 1 94 ? 1.890 -21.067 -3.764 1.00 0.00 94 ALA A CA 17
ATOM 25263 C C . ALA A 1 94 ? 1.770 -21.656 -2.363 1.00 0.00 94 ALA A C 17
ATOM 25264 O O . ALA A 1 94 ? 2.770 -22.021 -1.743 1.00 0.00 94 ALA A O 17
ATOM 25271 N N . LEU A 1 95 ? 0.540 -21.746 -1.867 1.00 0.00 95 LEU A N 17
ATOM 25272 C CA . LEU A 1 95 ? 0.289 -22.290 -0.538 1.00 0.00 95 LEU A CA 17
ATOM 25273 C C . LEU A 1 95 ? 0.075 -23.799 -0.598 1.00 0.00 95 LEU A C 17
ATOM 25274 O O . LEU A 1 95 ? -0.384 -24.346 -1.602 1.00 0.00 95 LEU A O 17
ATOM 25290 N N . PRO A 1 96 ? 0.412 -24.490 0.501 1.00 0.00 96 PRO A N 17
ATOM 25291 C CA . PRO A 1 96 ? 0.264 -25.945 0.598 1.00 0.00 96 PRO A CA 17
ATOM 25292 C C . PRO A 1 96 ? -1.198 -26.375 0.657 1.00 0.00 96 PRO A C 17
ATOM 25293 O O . PRO A 1 96 ? -1.944 -25.952 1.540 1.00 0.00 96 PRO A O 17
ATOM 25304 N N . SER A 1 97 ? -1.600 -27.220 -0.287 1.00 0.00 97 SER A N 17
ATOM 25305 C CA . SER A 1 97 ? -2.974 -27.705 -0.344 1.00 0.00 97 SER A CA 17
ATOM 25306 C C . SER A 1 97 ? -3.511 -27.982 1.057 1.00 0.00 97 SER A C 17
ATOM 25307 O O . SER A 1 97 ? -4.355 -27.247 1.567 1.00 0.00 97 SER A O 17
ATOM 25315 N N . GLY A 1 98 ? -3.014 -29.050 1.674 1.00 0.00 98 GLY A N 17
ATOM 25316 C CA . GLY A 1 98 ? -3.454 -29.406 3.010 1.00 0.00 98 GLY A CA 17
ATOM 25317 C C . GLY A 1 98 ? -3.613 -28.197 3.910 1.00 0.00 98 GLY A C 17
ATOM 25318 O O . GLY A 1 98 ? -2.640 -27.649 4.427 1.00 0.00 98 GLY A O 17
ATOM 25322 N N . PRO A 1 99 ? -4.867 -27.763 4.108 1.00 0.00 99 PRO A N 17
ATOM 25323 C CA . PRO A 1 99 ? -5.180 -26.605 4.951 1.00 0.00 99 PRO A CA 17
ATOM 25324 C C . PRO A 1 99 ? -4.939 -26.884 6.431 1.00 0.00 99 PRO A C 17
ATOM 25325 O O . PRO A 1 99 ? -5.402 -27.891 6.966 1.00 0.00 99 PRO A O 17
ATOM 25336 N N . SER A 1 100 ? -4.211 -25.985 7.087 1.00 0.00 100 SER A N 17
ATOM 25337 C CA . SER A 1 100 ? -3.906 -26.137 8.505 1.00 0.00 100 SER A CA 17
ATOM 25338 C C . SER A 1 100 ? -5.186 -26.270 9.324 1.00 0.00 100 SER A C 17
ATOM 25339 O O . SER A 1 100 ? -6.254 -25.823 8.906 1.00 0.00 100 SER A O 17
ATOM 25347 N N . SER A 1 101 ? -5.070 -26.888 10.495 1.00 0.00 101 SER A N 17
ATOM 25348 C CA . SER A 1 101 ? -6.217 -27.084 11.373 1.00 0.00 101 SER A CA 17
ATOM 25349 C C . SER A 1 101 ? -7.069 -25.820 11.445 1.00 0.00 101 SER A C 17
ATOM 25350 O O . SER A 1 101 ? -8.293 -25.876 11.342 1.00 0.00 101 SER A O 17
ATOM 25358 N N . GLY A 1 102 ? -6.410 -24.679 11.624 1.00 0.00 102 GLY A N 17
ATOM 25359 C CA . GLY A 1 102 ? -7.120 -23.417 11.707 1.00 0.00 102 GLY A CA 17
ATOM 25360 C C . GLY A 1 102 ? -8.257 -23.325 10.709 1.00 0.00 102 GLY A C 17
ATOM 25361 O O . GLY A 1 102 ? -8.066 -23.565 9.516 1.00 0.00 102 GLY A O 17
ATOM 25365 N N . GLY A 1 1 ? 3.890 28.932 -13.399 1.00 0.00 1 GLY A N 18
ATOM 25366 C CA . GLY A 1 1 ? 4.706 28.560 -12.258 1.00 0.00 1 GLY A CA 18
ATOM 25367 C C . GLY A 1 1 ? 3.922 28.553 -10.961 1.00 0.00 1 GLY A C 18
ATOM 25368 O O . GLY A 1 1 ? 2.903 29.233 -10.841 1.00 0.00 1 GLY A O 18
ATOM 25372 N N . SER A 1 2 ? 4.397 27.783 -9.988 1.00 0.00 2 SER A N 18
ATOM 25373 C CA . SER A 1 2 ? 3.731 27.687 -8.695 1.00 0.00 2 SER A CA 18
ATOM 25374 C C . SER A 1 2 ? 4.013 28.921 -7.844 1.00 0.00 2 SER A C 18
ATOM 25375 O O . SER A 1 2 ? 3.094 29.625 -7.427 1.00 0.00 2 SER A O 18
ATOM 25383 N N . SER A 1 3 ? 5.293 29.178 -7.591 1.00 0.00 3 SER A N 18
ATOM 25384 C CA . SER A 1 3 ? 5.698 30.325 -6.788 1.00 0.00 3 SER A CA 18
ATOM 25385 C C . SER A 1 3 ? 4.770 30.505 -5.591 1.00 0.00 3 SER A C 18
ATOM 25386 O O . SER A 1 3 ? 4.357 31.620 -5.273 1.00 0.00 3 SER A O 18
ATOM 25394 N N . GLY A 1 4 ? 4.445 29.398 -4.930 1.00 0.00 4 GLY A N 18
ATOM 25395 C CA . GLY A 1 4 ? 3.568 29.454 -3.775 1.00 0.00 4 GLY A CA 18
ATOM 25396 C C . GLY A 1 4 ? 4.257 29.007 -2.501 1.00 0.00 4 GLY A C 18
ATOM 25397 O O . GLY A 1 4 ? 5.432 28.641 -2.519 1.00 0.00 4 GLY A O 18
ATOM 25401 N N . SER A 1 5 ? 3.525 29.039 -1.392 1.00 0.00 5 SER A N 18
ATOM 25402 C CA . SER A 1 5 ? 4.075 28.640 -0.102 1.00 0.00 5 SER A CA 18
ATOM 25403 C C . SER A 1 5 ? 3.714 27.192 0.218 1.00 0.00 5 SER A C 18
ATOM 25404 O O . SER A 1 5 ? 4.572 26.398 0.602 1.00 0.00 5 SER A O 18
ATOM 25412 N N . SER A 1 6 ? 2.438 26.857 0.056 1.00 0.00 6 SER A N 18
ATOM 25413 C CA . SER A 1 6 ? 1.962 25.507 0.330 1.00 0.00 6 SER A CA 18
ATOM 25414 C C . SER A 1 6 ? 2.530 24.514 -0.679 1.00 0.00 6 SER A C 18
ATOM 25415 O O . SER A 1 6 ? 2.601 24.799 -1.874 1.00 0.00 6 SER A O 18
ATOM 25423 N N . GLY A 1 7 ? 2.935 23.347 -0.189 1.00 0.00 7 GLY A N 18
ATOM 25424 C CA . GLY A 1 7 ? 3.493 22.329 -1.060 1.00 0.00 7 GLY A CA 18
ATOM 25425 C C . GLY A 1 7 ? 2.679 21.050 -1.052 1.00 0.00 7 GLY A C 18
ATOM 25426 O O . GLY A 1 7 ? 2.136 20.641 -0.026 1.00 0.00 7 GLY A O 18
ATOM 25430 N N . PRO A 1 8 ? 2.586 20.396 -2.220 1.00 0.00 8 PRO A N 18
ATOM 25431 C CA . PRO A 1 8 ? 1.834 19.147 -2.369 1.00 0.00 8 PRO A CA 18
ATOM 25432 C C . PRO A 1 8 ? 2.504 17.978 -1.655 1.00 0.00 8 PRO A C 18
ATOM 25433 O O . PRO A 1 8 ? 3.633 18.093 -1.181 1.00 0.00 8 PRO A O 18
ATOM 25444 N N . ALA A 1 9 ? 1.800 16.852 -1.584 1.00 0.00 9 ALA A N 18
ATOM 25445 C CA . ALA A 1 9 ? 2.328 15.661 -0.930 1.00 0.00 9 ALA A CA 18
ATOM 25446 C C . ALA A 1 9 ? 3.154 14.823 -1.900 1.00 0.00 9 ALA A C 18
ATOM 25447 O O . ALA A 1 9 ? 2.627 14.275 -2.868 1.00 0.00 9 ALA A O 18
ATOM 25454 N N . LYS A 1 10 ? 4.453 14.728 -1.635 1.00 0.00 10 LYS A N 18
ATOM 25455 C CA . LYS A 1 10 ? 5.353 13.957 -2.484 1.00 0.00 10 LYS A CA 18
ATOM 25456 C C . LYS A 1 10 ? 5.879 12.731 -1.745 1.00 0.00 10 LYS A C 18
ATOM 25457 O O . LYS A 1 10 ? 6.278 12.817 -0.583 1.00 0.00 10 LYS A O 18
ATOM 25476 N N . PHE A 1 11 ? 5.880 11.590 -2.427 1.00 0.00 11 PHE A N 18
ATOM 25477 C CA . PHE A 1 11 ? 6.358 10.346 -1.835 1.00 0.00 11 PHE A CA 18
ATOM 25478 C C . PHE A 1 11 ? 7.825 10.464 -1.433 1.00 0.00 11 PHE A C 18
ATOM 25479 O O . PHE A 1 11 ? 8.683 10.787 -2.256 1.00 0.00 11 PHE A O 18
ATOM 25496 N N . THR A 1 12 ? 8.107 10.200 -0.161 1.00 0.00 12 THR A N 18
ATOM 25497 C CA . THR A 1 12 ? 9.469 10.277 0.352 1.00 0.00 12 THR A CA 18
ATOM 25498 C C . THR A 1 12 ? 10.153 8.916 0.306 1.00 0.00 12 THR A C 18
ATOM 25499 O O . THR A 1 12 ? 11.328 8.813 -0.044 1.00 0.00 12 THR A O 18
ATOM 25510 N N . GLU A 1 13 ? 9.409 7.873 0.662 1.00 0.00 13 GLU A N 18
ATOM 25511 C CA . GLU A 1 13 ? 9.945 6.517 0.661 1.00 0.00 13 GLU A CA 18
ATOM 25512 C C . GLU A 1 13 ? 9.517 5.764 -0.596 1.00 0.00 13 GLU A C 18
ATOM 25513 O O . GLU A 1 13 ? 10.324 5.086 -1.231 1.00 0.00 13 GLU A O 18
ATOM 25525 N N . GLY A 1 14 ? 8.241 5.889 -0.948 1.00 0.00 14 GLY A N 18
ATOM 25526 C CA . GLY A 1 14 ? 7.728 5.214 -2.127 1.00 0.00 14 GLY A CA 18
ATOM 25527 C C . GLY A 1 14 ? 7.487 3.737 -1.890 1.00 0.00 14 GLY A C 18
ATOM 25528 O O . GLY A 1 14 ? 7.983 3.167 -0.917 1.00 0.00 14 GLY A O 18
ATOM 25532 N N . LEU A 1 15 ? 6.721 3.114 -2.779 1.00 0.00 15 LEU A N 18
ATOM 25533 C CA . LEU A 1 15 ? 6.413 1.693 -2.662 1.00 0.00 15 LEU A CA 18
ATOM 25534 C C . LEU A 1 15 ? 7.670 0.847 -2.836 1.00 0.00 15 LEU A C 18
ATOM 25535 O O . LEU A 1 15 ? 8.720 1.352 -3.233 1.00 0.00 15 LEU A O 18
ATOM 25551 N N . ARG A 1 16 ? 7.555 -0.443 -2.538 1.00 0.00 16 ARG A N 18
ATOM 25552 C CA . ARG A 1 16 ? 8.682 -1.359 -2.662 1.00 0.00 16 ARG A CA 18
ATOM 25553 C C . ARG A 1 16 ? 8.201 -2.771 -2.987 1.00 0.00 16 ARG A C 18
ATOM 25554 O O . ARG A 1 16 ? 7.038 -3.106 -2.770 1.00 0.00 16 ARG A O 18
ATOM 25575 N N . ASN A 1 17 ? 9.106 -3.593 -3.508 1.00 0.00 17 ASN A N 18
ATOM 25576 C CA . ASN A 1 17 ? 8.774 -4.968 -3.864 1.00 0.00 17 ASN A CA 18
ATOM 25577 C C . ASN A 1 17 ? 8.825 -5.874 -2.637 1.00 0.00 17 ASN A C 18
ATOM 25578 O O . ASN A 1 17 ? 9.700 -5.732 -1.784 1.00 0.00 17 ASN A O 18
ATOM 25589 N N . GLU A 1 18 ? 7.880 -6.806 -2.558 1.00 0.00 18 GLU A N 18
ATOM 25590 C CA . GLU A 1 18 ? 7.817 -7.735 -1.435 1.00 0.00 18 GLU A CA 18
ATOM 25591 C C . GLU A 1 18 ? 7.287 -9.094 -1.883 1.00 0.00 18 GLU A C 18
ATOM 25592 O O . GLU A 1 18 ? 6.834 -9.252 -3.016 1.00 0.00 18 GLU A O 18
ATOM 25604 N N . GLU A 1 19 ? 7.348 -10.072 -0.985 1.00 0.00 19 GLU A N 18
ATOM 25605 C CA . GLU A 1 19 ? 6.876 -11.418 -1.288 1.00 0.00 19 GLU A CA 18
ATOM 25606 C C . GLU A 1 19 ? 5.730 -11.814 -0.362 1.00 0.00 19 GLU A C 18
ATOM 25607 O O . GLU A 1 19 ? 5.545 -11.223 0.701 1.00 0.00 19 GLU A O 18
ATOM 25619 N N . ALA A 1 20 ? 4.964 -12.819 -0.774 1.00 0.00 20 ALA A N 18
ATOM 25620 C CA . ALA A 1 20 ? 3.837 -13.296 0.018 1.00 0.00 20 ALA A CA 18
ATOM 25621 C C . ALA A 1 20 ? 3.385 -14.676 -0.446 1.00 0.00 20 ALA A C 18
ATOM 25622 O O . ALA A 1 20 ? 3.878 -15.199 -1.445 1.00 0.00 20 ALA A O 18
ATOM 25629 N N . VAL A 1 21 ? 2.444 -15.262 0.287 1.00 0.00 21 VAL A N 18
ATOM 25630 C CA . VAL A 1 21 ? 1.924 -16.582 -0.049 1.00 0.00 21 VAL A CA 18
ATOM 25631 C C . VAL A 1 21 ? 0.452 -16.510 -0.440 1.00 0.00 21 VAL A C 18
ATOM 25632 O O . VAL A 1 21 ? -0.291 -15.664 0.056 1.00 0.00 21 VAL A O 18
ATOM 25645 N N . GLU A 1 22 ? 0.038 -17.404 -1.333 1.00 0.00 22 GLU A N 18
ATOM 25646 C CA . GLU A 1 22 ? -1.346 -17.442 -1.790 1.00 0.00 22 GLU A CA 18
ATOM 25647 C C . GLU A 1 22 ? -2.309 -17.471 -0.608 1.00 0.00 22 GLU A C 18
ATOM 25648 O O . GLU A 1 22 ? -2.110 -18.215 0.351 1.00 0.00 22 GLU A O 18
ATOM 25660 N N . GLY A 1 23 ? -3.355 -16.653 -0.683 1.00 0.00 23 GLY A N 18
ATOM 25661 C CA . GLY A 1 23 ? -4.334 -16.600 0.387 1.00 0.00 23 GLY A CA 18
ATOM 25662 C C . GLY A 1 23 ? -3.979 -15.575 1.447 1.00 0.00 23 GLY A C 18
ATOM 25663 O O . GLY A 1 23 ? -4.851 -14.874 1.959 1.00 0.00 23 GLY A O 18
ATOM 25667 N N . ALA A 1 24 ? -2.695 -15.490 1.778 1.00 0.00 24 ALA A N 18
ATOM 25668 C CA . ALA A 1 24 ? -2.227 -14.544 2.783 1.00 0.00 24 ALA A CA 18
ATOM 25669 C C . ALA A 1 24 ? -2.727 -13.134 2.486 1.00 0.00 24 ALA A C 18
ATOM 25670 O O . ALA A 1 24 ? -3.396 -12.901 1.479 1.00 0.00 24 ALA A O 18
ATOM 25677 N N . THR A 1 25 ? -2.398 -12.196 3.369 1.00 0.00 25 THR A N 18
ATOM 25678 C CA . THR A 1 25 ? -2.816 -10.810 3.202 1.00 0.00 25 THR A CA 18
ATOM 25679 C C . THR A 1 25 ? -1.614 -9.894 2.999 1.00 0.00 25 THR A C 18
ATOM 25680 O O . THR A 1 25 ? -1.012 -9.421 3.963 1.00 0.00 25 THR A O 18
ATOM 25691 N N . ALA A 1 26 ? -1.269 -9.648 1.739 1.00 0.00 26 ALA A N 18
ATOM 25692 C CA . ALA A 1 26 ? -0.140 -8.787 1.410 1.00 0.00 26 ALA A CA 18
ATOM 25693 C C . ALA A 1 26 ? -0.120 -7.546 2.296 1.00 0.00 26 ALA A C 18
ATOM 25694 O O . ALA A 1 26 ? -1.106 -7.231 2.962 1.00 0.00 26 ALA A O 18
ATOM 25701 N N . MET A 1 27 ? 1.010 -6.846 2.301 1.00 0.00 27 MET A N 18
ATOM 25702 C CA . MET A 1 27 ? 1.157 -5.639 3.105 1.00 0.00 27 MET A CA 18
ATOM 25703 C C . MET A 1 27 ? 2.009 -4.602 2.380 1.00 0.00 27 MET A C 18
ATOM 25704 O O . MET A 1 27 ? 3.217 -4.781 2.217 1.00 0.00 27 MET A O 18
ATOM 25718 N N . LEU A 1 28 ? 1.374 -3.519 1.947 1.00 0.00 28 LEU A N 18
ATOM 25719 C CA . LEU A 1 28 ? 2.074 -2.454 1.238 1.00 0.00 28 LEU A CA 18
ATOM 25720 C C . LEU A 1 28 ? 1.841 -1.106 1.913 1.00 0.00 28 LEU A C 18
ATOM 25721 O O . LEU A 1 28 ? 0.702 -0.724 2.182 1.00 0.00 28 LEU A O 18
ATOM 25737 N N . TRP A 1 29 ? 2.927 -0.390 2.182 1.00 0.00 29 TRP A N 18
ATOM 25738 C CA . TRP A 1 29 ? 2.840 0.917 2.823 1.00 0.00 29 TRP A CA 18
ATOM 25739 C C . TRP A 1 29 ? 3.734 1.931 2.117 1.00 0.00 29 TRP A C 18
ATOM 25740 O O . TRP A 1 29 ? 4.611 1.560 1.337 1.00 0.00 29 TRP A O 18
ATOM 25761 N N . CYS A 1 30 ? 3.505 3.209 2.396 1.00 0.00 30 CYS A N 18
ATOM 25762 C CA . CYS A 1 30 ? 4.290 4.277 1.786 1.00 0.00 30 CYS A CA 18
ATOM 25763 C C . CYS A 1 30 ? 4.107 5.588 2.543 1.00 0.00 30 CYS A C 18
ATOM 25764 O O . CYS A 1 30 ? 3.020 5.881 3.040 1.00 0.00 30 CYS A O 18
ATOM 25772 N N . GLU A 1 31 ? 5.177 6.372 2.627 1.00 0.00 31 GLU A N 18
ATOM 25773 C CA . GLU A 1 31 ? 5.133 7.651 3.327 1.00 0.00 31 GLU A CA 18
ATOM 25774 C C . GLU A 1 31 ? 4.995 8.806 2.340 1.00 0.00 31 GLU A C 18
ATOM 25775 O O . GLU A 1 31 ? 5.247 8.650 1.144 1.00 0.00 31 GLU A O 18
ATOM 25787 N N . LEU A 1 32 ? 4.592 9.965 2.848 1.00 0.00 32 LEU A N 18
ATOM 25788 C CA . LEU A 1 32 ? 4.419 11.149 2.012 1.00 0.00 32 LEU A CA 18
ATOM 25789 C C . LEU A 1 32 ? 4.844 12.409 2.758 1.00 0.00 32 LEU A C 18
ATOM 25790 O O . LEU A 1 32 ? 4.765 12.472 3.985 1.00 0.00 32 LEU A O 18
ATOM 25806 N N . SER A 1 33 ? 5.291 13.412 2.009 1.00 0.00 33 SER A N 18
ATOM 25807 C CA . SER A 1 33 ? 5.730 14.671 2.600 1.00 0.00 33 SER A CA 18
ATOM 25808 C C . SER A 1 33 ? 4.746 15.142 3.667 1.00 0.00 33 SER A C 18
ATOM 25809 O O . SER A 1 33 ? 5.137 15.752 4.663 1.00 0.00 33 SER A O 18
ATOM 25817 N N . LYS A 1 34 ? 3.467 14.853 3.453 1.00 0.00 34 LYS A N 18
ATOM 25818 C CA . LYS A 1 34 ? 2.426 15.244 4.395 1.00 0.00 34 LYS A CA 18
ATOM 25819 C C . LYS A 1 34 ? 1.227 14.306 4.302 1.00 0.00 34 LYS A C 18
ATOM 25820 O O . LYS A 1 34 ? 1.068 13.581 3.319 1.00 0.00 34 LYS A O 18
ATOM 25839 N N . VAL A 1 35 ? 0.385 14.325 5.330 1.00 0.00 35 VAL A N 18
ATOM 25840 C CA . VAL A 1 35 ? -0.801 13.477 5.363 1.00 0.00 35 VAL A CA 18
ATOM 25841 C C . VAL A 1 35 ? -1.809 13.901 4.300 1.00 0.00 35 VAL A C 18
ATOM 25842 O O . VAL A 1 35 ? -2.407 14.973 4.390 1.00 0.00 35 VAL A O 18
ATOM 25855 N N . ALA A 1 36 ? -1.993 13.052 3.294 1.00 0.00 36 ALA A N 18
ATOM 25856 C CA . ALA A 1 36 ? -2.930 13.337 2.215 1.00 0.00 36 ALA A CA 18
ATOM 25857 C C . ALA A 1 36 ? -3.647 12.070 1.762 1.00 0.00 36 ALA A C 18
ATOM 25858 O O . ALA A 1 36 ? -3.186 10.951 1.990 1.00 0.00 36 ALA A O 18
ATOM 25865 N N . PRO A 1 37 ? -4.803 12.246 1.105 1.00 0.00 37 PRO A N 18
ATOM 25866 C CA . PRO A 1 37 ? -5.608 11.127 0.606 1.00 0.00 37 PRO A CA 18
ATOM 25867 C C . PRO A 1 37 ? -4.941 10.408 -0.562 1.00 0.00 37 PRO A C 18
ATOM 25868 O O . PRO A 1 37 ? -4.756 10.983 -1.634 1.00 0.00 37 PRO A O 18
ATOM 25879 N N . VAL A 1 38 ? -4.582 9.146 -0.346 1.00 0.00 38 VAL A N 18
ATOM 25880 C CA . VAL A 1 38 ? -3.936 8.348 -1.382 1.00 0.00 38 VAL A CA 18
ATOM 25881 C C . VAL A 1 38 ? -4.935 7.417 -2.060 1.00 0.00 38 VAL A C 18
ATOM 25882 O O . VAL A 1 38 ? -5.994 7.121 -1.509 1.00 0.00 38 VAL A O 18
ATOM 25895 N N . GLU A 1 39 ? -4.588 6.958 -3.258 1.00 0.00 39 GLU A N 18
ATOM 25896 C CA . GLU A 1 39 ? -5.455 6.059 -4.012 1.00 0.00 39 GLU A CA 18
ATOM 25897 C C . GLU A 1 39 ? -4.662 4.884 -4.576 1.00 0.00 39 GLU A C 18
ATOM 25898 O O . GLU A 1 39 ? -3.933 5.028 -5.558 1.00 0.00 39 GLU A O 18
ATOM 25910 N N . TRP A 1 40 ? -4.809 3.723 -3.949 1.00 0.00 40 TRP A N 18
ATOM 25911 C CA . TRP A 1 40 ? -4.106 2.523 -4.387 1.00 0.00 40 TRP A CA 18
ATOM 25912 C C . TRP A 1 40 ? -4.729 1.963 -5.661 1.00 0.00 40 TRP A C 18
ATOM 25913 O O . TRP A 1 40 ? -5.951 1.957 -5.815 1.00 0.00 40 TRP A O 18
ATOM 25934 N N . ARG A 1 41 ? -3.883 1.492 -6.571 1.00 0.00 41 ARG A N 18
ATOM 25935 C CA . ARG A 1 41 ? -4.351 0.930 -7.833 1.00 0.00 41 ARG A CA 18
ATOM 25936 C C . ARG A 1 41 ? -3.482 -0.249 -8.259 1.00 0.00 41 ARG A C 18
ATOM 25937 O O . ARG A 1 41 ? -2.394 -0.459 -7.722 1.00 0.00 41 ARG A O 18
ATOM 25958 N N . LYS A 1 42 ? -3.970 -1.018 -9.226 1.00 0.00 42 LYS A N 18
ATOM 25959 C CA . LYS A 1 42 ? -3.239 -2.176 -9.726 1.00 0.00 42 LYS A CA 18
ATOM 25960 C C . LYS A 1 42 ? -3.245 -2.207 -11.251 1.00 0.00 42 LYS A C 18
ATOM 25961 O O . LYS A 1 42 ? -4.062 -2.892 -11.865 1.00 0.00 42 LYS A O 18
ATOM 25980 N N . GLY A 1 43 ? -2.327 -1.461 -11.857 1.00 0.00 43 GLY A N 18
ATOM 25981 C CA . GLY A 1 43 ? -2.243 -1.419 -13.306 1.00 0.00 43 GLY A CA 18
ATOM 25982 C C . GLY A 1 43 ? -3.572 -1.084 -13.953 1.00 0.00 43 GLY A C 18
ATOM 25983 O O . GLY A 1 43 ? -4.134 -0.007 -13.747 1.00 0.00 43 GLY A O 18
ATOM 25987 N N . PRO A 1 44 ? -4.095 -2.020 -14.759 1.00 0.00 44 PRO A N 18
ATOM 25988 C CA . PRO A 1 44 ? -5.372 -1.841 -15.456 1.00 0.00 44 PRO A CA 18
ATOM 25989 C C . PRO A 1 44 ? -6.561 -1.858 -14.502 1.00 0.00 44 PRO A C 18
ATOM 25990 O O . PRO A 1 44 ? -7.647 -1.389 -14.842 1.00 0.00 44 PRO A O 18
ATOM 26001 N N . GLU A 1 45 ? -6.348 -2.401 -13.308 1.00 0.00 45 GLU A N 18
ATOM 26002 C CA . GLU A 1 45 ? -7.404 -2.479 -12.305 1.00 0.00 45 GLU A CA 18
ATOM 26003 C C . GLU A 1 45 ? -7.387 -1.249 -11.401 1.00 0.00 45 GLU A C 18
ATOM 26004 O O . GLU A 1 45 ? -6.567 -0.349 -11.575 1.00 0.00 45 GLU A O 18
ATOM 26016 N N . ASN A 1 46 ? -8.300 -1.220 -10.436 1.00 0.00 46 ASN A N 18
ATOM 26017 C CA . ASN A 1 46 ? -8.392 -0.101 -9.504 1.00 0.00 46 ASN A CA 18
ATOM 26018 C C . ASN A 1 46 ? -8.786 -0.583 -8.112 1.00 0.00 46 ASN A C 18
ATOM 26019 O O . ASN A 1 46 ? -9.746 -1.339 -7.953 1.00 0.00 46 ASN A O 18
ATOM 26030 N N . LEU A 1 47 ? -8.039 -0.142 -7.106 1.00 0.00 47 LEU A N 18
ATOM 26031 C CA . LEU A 1 47 ? -8.310 -0.528 -5.725 1.00 0.00 47 LEU A CA 18
ATOM 26032 C C . LEU A 1 47 ? -8.947 0.623 -4.953 1.00 0.00 47 LEU A C 18
ATOM 26033 O O . LEU A 1 47 ? -9.015 1.751 -5.444 1.00 0.00 47 LEU A O 18
ATOM 26049 N N . ARG A 1 48 ? -9.412 0.332 -3.743 1.00 0.00 48 ARG A N 18
ATOM 26050 C CA . ARG A 1 48 ? -10.042 1.343 -2.902 1.00 0.00 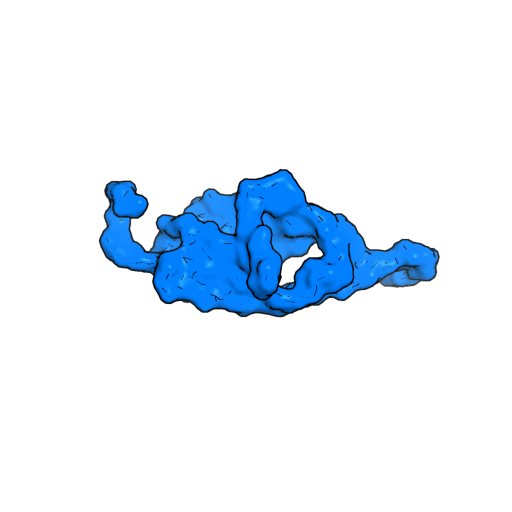48 ARG A CA 18
ATOM 26051 C C . ARG A 1 48 ? -10.355 0.781 -1.518 1.00 0.00 48 ARG A C 18
ATOM 26052 O O . ARG A 1 48 ? -10.639 -0.407 -1.369 1.00 0.00 48 ARG A O 18
ATOM 26073 N N . ASP A 1 49 ? -10.299 1.644 -0.510 1.00 0.00 49 ASP A N 18
ATOM 26074 C CA . ASP A 1 49 ? -10.577 1.235 0.862 1.00 0.00 49 ASP A CA 18
ATOM 26075 C C . ASP A 1 49 ? -11.983 0.655 0.983 1.00 0.00 49 ASP A C 18
ATOM 26076 O O . ASP A 1 49 ? -12.973 1.378 0.889 1.00 0.00 49 ASP A O 18
ATOM 26085 N N . GLY A 1 50 ? -12.061 -0.656 1.191 1.00 0.00 50 GLY A N 18
ATOM 26086 C CA . GLY A 1 50 ? -13.350 -1.311 1.320 1.00 0.00 50 GLY A CA 18
ATOM 26087 C C . GLY A 1 50 ? -13.273 -2.586 2.136 1.00 0.00 50 GLY A C 18
ATOM 26088 O O . GLY A 1 50 ? -12.527 -2.662 3.112 1.00 0.00 50 GLY A O 18
ATOM 26092 N N . ASP A 1 51 ? -14.047 -3.589 1.737 1.00 0.00 51 ASP A N 18
ATOM 26093 C CA . ASP A 1 51 ? -14.064 -4.867 2.438 1.00 0.00 51 ASP A CA 18
ATOM 26094 C C . ASP A 1 51 ? -12.942 -5.774 1.943 1.00 0.00 51 ASP A C 18
ATOM 26095 O O . ASP A 1 51 ? -12.054 -6.153 2.707 1.00 0.00 51 ASP A O 18
ATOM 26104 N N . ARG A 1 52 ? -12.990 -6.120 0.660 1.00 0.00 52 ARG A N 18
ATOM 26105 C CA . ARG A 1 52 ? -11.980 -6.985 0.064 1.00 0.00 52 ARG A CA 18
ATOM 26106 C C . ARG A 1 52 ? -10.592 -6.361 0.183 1.00 0.00 52 ARG A C 18
ATOM 26107 O O . ARG A 1 52 ? -9.579 -7.042 0.021 1.00 0.00 52 ARG A O 18
ATOM 26128 N N . TYR A 1 53 ? -10.554 -5.064 0.467 1.00 0.00 53 TYR A N 18
ATOM 26129 C CA . TYR A 1 53 ? -9.291 -4.349 0.605 1.00 0.00 53 TYR A CA 18
ATOM 26130 C C . TYR A 1 53 ? -9.290 -3.483 1.862 1.00 0.00 53 TYR A C 18
ATOM 26131 O O . TYR A 1 53 ? -9.956 -2.449 1.917 1.00 0.00 53 TYR A O 18
ATOM 26149 N N . ILE A 1 54 ? -8.537 -3.914 2.868 1.00 0.00 54 ILE A N 18
ATOM 26150 C CA . ILE A 1 54 ? -8.447 -3.178 4.123 1.00 0.00 54 ILE A CA 18
ATOM 26151 C C . ILE A 1 54 ? -7.391 -2.081 4.043 1.00 0.00 54 ILE A C 18
ATOM 26152 O O . ILE A 1 54 ? -6.198 -2.341 4.202 1.00 0.00 54 ILE A O 18
ATOM 26168 N N . LEU A 1 55 ? -7.838 -0.855 3.798 1.00 0.00 55 LEU A N 18
ATOM 26169 C CA . LEU A 1 55 ? -6.932 0.284 3.698 1.00 0.00 55 LEU A CA 18
ATOM 26170 C C . LEU A 1 55 ? -6.873 1.050 5.016 1.00 0.00 55 LEU A C 18
ATOM 26171 O O . LEU A 1 55 ? -7.884 1.205 5.701 1.00 0.00 55 LEU A O 18
ATOM 26187 N N . ARG A 1 56 ? -5.683 1.528 5.364 1.00 0.00 56 ARG A N 18
ATOM 26188 C CA . ARG A 1 56 ? -5.492 2.278 6.600 1.00 0.00 56 ARG A CA 18
ATOM 26189 C C . ARG A 1 56 ? -4.509 3.426 6.392 1.00 0.00 56 ARG A C 18
ATOM 26190 O O . ARG A 1 56 ? -3.630 3.356 5.533 1.00 0.00 56 ARG A O 18
ATOM 26211 N N . GLN A 1 57 ? -4.664 4.482 7.184 1.00 0.00 57 GLN A N 18
ATOM 26212 C CA . GLN A 1 57 ? -3.790 5.646 7.086 1.00 0.00 57 GLN A CA 18
ATOM 26213 C C . GLN A 1 57 ? -3.614 6.311 8.447 1.00 0.00 57 GLN A C 18
ATOM 26214 O O . GLN A 1 57 ? -4.530 6.958 8.954 1.00 0.00 57 GLN A O 18
ATOM 26228 N N . GLU A 1 58 ? -2.432 6.147 9.033 1.00 0.00 58 GLU A N 18
ATOM 26229 C CA . GLU A 1 58 ? -2.139 6.732 10.336 1.00 0.00 58 GLU A CA 18
ATOM 26230 C C . GLU A 1 58 ? -1.334 8.020 10.185 1.00 0.00 58 GLU A C 18
ATOM 26231 O O . GLU A 1 58 ? -0.536 8.371 11.054 1.00 0.00 58 GLU A O 18
ATOM 26243 N N . GLY A 1 59 ? -1.550 8.719 9.075 1.00 0.00 59 GLY A N 18
ATOM 26244 C CA . GLY A 1 59 ? -0.837 9.960 8.830 1.00 0.00 59 GLY A CA 18
ATOM 26245 C C . GLY A 1 59 ? -0.132 9.968 7.488 1.00 0.00 59 GLY A C 18
ATOM 26246 O O . GLY A 1 59 ? -0.711 9.583 6.471 1.00 0.00 59 GLY A O 18
ATOM 26250 N N . THR A 1 60 ? 1.122 10.409 7.483 1.00 0.00 60 THR A N 18
ATOM 26251 C CA . THR A 1 60 ? 1.906 10.468 6.256 1.00 0.00 60 THR A CA 18
ATOM 26252 C C . THR A 1 60 ? 2.138 9.075 5.683 1.00 0.00 60 THR A C 18
ATOM 26253 O O . THR A 1 60 ? 2.355 8.915 4.482 1.00 0.00 60 THR A O 18
ATOM 26264 N N . ARG A 1 61 ? 2.091 8.069 6.550 1.00 0.00 61 ARG A N 18
ATOM 26265 C CA . ARG A 1 61 ? 2.297 6.688 6.130 1.00 0.00 61 ARG A CA 18
ATOM 26266 C C . ARG A 1 61 ? 0.962 5.990 5.884 1.00 0.00 61 ARG A C 18
ATOM 26267 O O . ARG A 1 61 ? 0.022 6.132 6.667 1.00 0.00 61 ARG A O 18
ATOM 26288 N N . CYS A 1 62 ? 0.887 5.236 4.793 1.00 0.00 62 CYS A N 18
ATOM 26289 C CA . CYS A 1 62 ? -0.333 4.516 4.443 1.00 0.00 62 CYS A CA 18
ATOM 26290 C C . CYS A 1 62 ? -0.132 3.010 4.575 1.00 0.00 62 CYS A C 18
ATOM 26291 O O . CYS A 1 62 ? 0.970 2.545 4.863 1.00 0.00 62 CYS A O 18
ATOM 26299 N N . GLU A 1 63 ? -1.205 2.255 4.363 1.00 0.00 63 GLU A N 18
ATOM 26300 C CA . GLU A 1 63 ? -1.146 0.801 4.460 1.00 0.00 63 GLU A CA 18
ATOM 26301 C C . GLU A 1 63 ? -2.306 0.158 3.706 1.00 0.00 63 GLU A C 18
ATOM 26302 O O . GLU A 1 63 ? -3.470 0.495 3.929 1.00 0.00 63 GLU A O 18
ATOM 26314 N N . LEU A 1 64 ? -1.981 -0.771 2.813 1.00 0.00 64 LEU A N 18
ATOM 26315 C CA . LEU A 1 64 ? -2.995 -1.462 2.024 1.00 0.00 64 LEU A CA 18
ATOM 26316 C C . LEU A 1 64 ? -2.949 -2.966 2.275 1.00 0.00 64 LEU A C 18
ATOM 26317 O O . LEU A 1 64 ? -1.885 -3.582 2.212 1.00 0.00 64 LEU A O 18
ATOM 26333 N N . GLN A 1 65 ? -4.109 -3.549 2.558 1.00 0.00 65 GLN A N 18
ATOM 26334 C CA . GLN A 1 65 ? -4.200 -4.981 2.817 1.00 0.00 65 GLN A CA 18
ATOM 26335 C C . GLN A 1 65 ? -5.115 -5.661 1.804 1.00 0.00 65 GLN A C 18
ATOM 26336 O O . GLN A 1 65 ? -6.247 -5.228 1.589 1.00 0.00 65 GLN A O 18
ATOM 26350 N N . ILE A 1 66 ? -4.617 -6.726 1.185 1.00 0.00 66 ILE A N 18
ATOM 26351 C CA . ILE A 1 66 ? -5.390 -7.465 0.195 1.00 0.00 66 ILE A CA 18
ATOM 26352 C C . ILE A 1 66 ? -5.827 -8.821 0.739 1.00 0.00 66 ILE A C 18
ATOM 26353 O O . ILE A 1 66 ? -5.090 -9.803 0.651 1.00 0.00 66 ILE A O 18
ATOM 26369 N N . CYS A 1 67 ? -7.030 -8.867 1.299 1.00 0.00 67 CYS A N 18
ATOM 26370 C CA . CYS A 1 67 ? -7.567 -10.103 1.857 1.00 0.00 67 CYS A CA 18
ATOM 26371 C C . CYS A 1 67 ? -7.820 -11.130 0.759 1.00 0.00 67 CYS A C 18
ATOM 26372 O O . CYS A 1 67 ? -8.593 -10.887 -0.167 1.00 0.00 67 CYS A O 18
ATOM 26380 N N . GLY A 1 68 ? -7.162 -12.280 0.868 1.00 0.00 68 GLY A N 18
ATOM 26381 C CA . GLY A 1 68 ? -7.327 -13.327 -0.124 1.00 0.00 68 GLY A CA 18
ATOM 26382 C C . GLY A 1 68 ? -6.385 -13.166 -1.300 1.00 0.00 68 GLY A C 18
ATOM 26383 O O . GLY A 1 68 ? -6.802 -12.775 -2.391 1.00 0.00 68 GLY A O 18
ATOM 26387 N N . LEU A 1 69 ? -5.110 -13.466 -1.079 1.00 0.00 69 LEU A N 18
ATOM 26388 C CA . LEU A 1 69 ? -4.104 -13.350 -2.130 1.00 0.00 69 LEU A CA 18
ATOM 26389 C C . LEU A 1 69 ? -4.236 -14.487 -3.138 1.00 0.00 69 LEU A C 18
ATOM 26390 O O . LEU A 1 69 ? -4.913 -15.482 -2.881 1.00 0.00 69 LEU A O 18
ATOM 26406 N N . ALA A 1 70 ? -3.584 -14.333 -4.285 1.00 0.00 70 ALA A N 18
ATOM 26407 C CA . ALA A 1 70 ? -3.626 -15.348 -5.330 1.00 0.00 70 ALA A CA 18
ATOM 26408 C C . ALA A 1 70 ? -2.641 -15.026 -6.449 1.00 0.00 70 ALA A C 18
ATOM 26409 O O . ALA A 1 70 ? -2.299 -13.865 -6.672 1.00 0.00 70 ALA A O 18
ATOM 26416 N N . MET A 1 71 ? -2.187 -16.061 -7.148 1.00 0.00 71 MET A N 18
ATOM 26417 C CA . MET A 1 71 ? -1.241 -15.886 -8.244 1.00 0.00 71 MET A CA 18
ATOM 26418 C C . MET A 1 71 ? -1.522 -14.594 -9.005 1.00 0.00 71 MET A C 18
ATOM 26419 O O . MET A 1 71 ? -0.600 -13.881 -9.399 1.00 0.00 71 MET A O 18
ATOM 26433 N N . ALA A 1 72 ? -2.802 -14.300 -9.208 1.00 0.00 72 ALA A N 18
ATOM 26434 C CA . ALA A 1 72 ? -3.205 -13.093 -9.920 1.00 0.00 72 ALA A CA 18
ATOM 26435 C C . ALA A 1 72 ? -2.703 -11.842 -9.207 1.00 0.00 72 ALA A C 18
ATOM 26436 O O . ALA A 1 72 ? -2.120 -10.953 -9.829 1.00 0.00 72 ALA A O 18
ATOM 26443 N N . ASP A 1 73 ? -2.933 -11.779 -7.901 1.00 0.00 73 ASP A N 18
ATOM 26444 C CA . ASP A 1 73 ? -2.504 -10.636 -7.103 1.00 0.00 73 ASP A CA 18
ATOM 26445 C C . ASP A 1 73 ? -1.074 -10.235 -7.453 1.00 0.00 73 ASP A C 18
ATOM 26446 O O . ASP A 1 73 ? -0.751 -9.049 -7.523 1.00 0.00 73 ASP A O 18
ATOM 26455 N N . ALA A 1 74 ? -0.222 -11.231 -7.671 1.00 0.00 74 ALA A N 18
ATOM 26456 C CA . ALA A 1 74 ? 1.172 -10.982 -8.015 1.00 0.00 74 ALA A CA 18
ATOM 26457 C C . ALA A 1 74 ? 1.285 -10.195 -9.317 1.00 0.00 74 ALA A C 18
ATOM 26458 O O . ALA A 1 74 ? 1.032 -10.725 -10.398 1.00 0.00 74 ALA A O 18
ATOM 26465 N N . GLY A 1 75 ? 1.665 -8.926 -9.204 1.00 0.00 75 GLY A N 18
ATOM 26466 C CA . GLY A 1 75 ? 1.804 -8.087 -10.380 1.00 0.00 75 GLY A CA 18
ATOM 26467 C C . GLY A 1 75 ? 2.494 -6.772 -10.076 1.00 0.00 75 GLY A C 18
ATOM 26468 O O . GLY A 1 75 ? 3.682 -6.748 -9.756 1.00 0.00 75 GLY A O 18
ATOM 26472 N N . GLU A 1 76 ? 1.748 -5.676 -10.177 1.00 0.00 76 GLU A N 18
ATOM 26473 C CA . GLU A 1 76 ? 2.298 -4.352 -9.912 1.00 0.00 76 GLU A CA 18
ATOM 26474 C C . GLU A 1 76 ? 1.245 -3.441 -9.287 1.00 0.00 76 GLU A C 18
ATOM 26475 O O . GLU A 1 76 ? 0.199 -3.182 -9.883 1.00 0.00 76 GLU A O 18
ATOM 26487 N N . TYR A 1 77 ? 1.529 -2.959 -8.082 1.00 0.00 77 TYR A N 18
ATOM 26488 C CA . TYR A 1 77 ? 0.606 -2.080 -7.373 1.00 0.00 77 TYR A CA 18
ATOM 26489 C C . TYR A 1 77 ? 1.136 -0.650 -7.337 1.00 0.00 77 TYR A C 18
ATOM 26490 O O . TYR A 1 77 ? 2.293 -0.412 -6.986 1.00 0.00 77 TYR A O 18
ATOM 26508 N N . LEU A 1 78 ? 0.282 0.300 -7.700 1.00 0.00 78 LEU A N 18
ATOM 26509 C CA . LEU A 1 78 ? 0.662 1.709 -7.709 1.00 0.00 78 LEU A CA 18
ATOM 26510 C C . LEU A 1 78 ? -0.072 2.478 -6.615 1.00 0.00 78 LEU A C 18
ATOM 26511 O O . LEU A 1 78 ? -1.247 2.224 -6.346 1.00 0.00 78 LEU A O 18
ATOM 26527 N N . CYS A 1 79 ? 0.626 3.419 -5.990 1.00 0.00 79 CYS A N 18
ATOM 26528 C CA . CYS A 1 79 ? 0.040 4.226 -4.926 1.00 0.00 79 CYS A CA 18
ATOM 26529 C C . CYS A 1 79 ? 0.093 5.710 -5.277 1.00 0.00 79 CYS A C 18
ATOM 26530 O O . CYS A 1 79 ? 1.151 6.336 -5.211 1.00 0.00 79 CYS A O 18
ATOM 26538 N N . VAL A 1 80 ? -1.054 6.265 -5.652 1.00 0.00 80 VAL A N 18
ATOM 26539 C CA . VAL A 1 80 ? -1.139 7.675 -6.014 1.00 0.00 80 VAL A CA 18
ATOM 26540 C C . VAL A 1 80 ? -1.440 8.539 -4.795 1.00 0.00 80 VAL A C 18
ATOM 26541 O O . VAL A 1 80 ? -2.181 8.131 -3.900 1.00 0.00 80 VAL A O 18
ATOM 26554 N N . CYS A 1 81 ? -0.861 9.734 -4.766 1.00 0.00 81 CYS A N 18
ATOM 26555 C CA . CYS A 1 81 ? -1.067 10.657 -3.656 1.00 0.00 81 CYS A CA 18
ATOM 26556 C C . CYS A 1 81 ? -1.749 11.936 -4.131 1.00 0.00 81 CYS A C 18
ATOM 26557 O O . CYS A 1 81 ? -2.585 12.503 -3.428 1.00 0.00 81 CYS A O 18
ATOM 26565 N N . GLY A 1 82 ? -1.386 12.385 -5.328 1.00 0.00 82 GLY A N 18
ATOM 26566 C CA . GLY A 1 82 ? -1.971 13.595 -5.876 1.00 0.00 82 GLY A CA 18
ATOM 26567 C C . GLY A 1 82 ? -1.238 14.088 -7.107 1.00 0.00 82 GLY A C 18
ATOM 26568 O O . GLY A 1 82 ? -1.714 13.919 -8.229 1.00 0.00 82 GLY A O 18
ATOM 26572 N N . GLN A 1 83 ? -0.076 14.700 -6.897 1.00 0.00 83 GLN A N 18
ATOM 26573 C CA . GLN A 1 83 ? 0.722 15.221 -8.000 1.00 0.00 83 GLN A CA 18
ATOM 26574 C C . GLN A 1 83 ? 1.731 14.183 -8.479 1.00 0.00 83 GLN A C 18
ATOM 26575 O O . GLN A 1 83 ? 2.215 14.250 -9.609 1.00 0.00 83 GLN A O 18
ATOM 26589 N N . GLU A 1 84 ? 2.044 13.224 -7.613 1.00 0.00 84 GLU A N 18
ATOM 26590 C CA . GLU A 1 84 ? 2.996 12.172 -7.949 1.00 0.00 84 GLU A CA 18
ATOM 26591 C C . GLU A 1 84 ? 2.397 10.793 -7.691 1.00 0.00 84 GLU A C 18
ATOM 26592 O O . GLU A 1 84 ? 1.268 10.674 -7.217 1.00 0.00 84 GLU A O 18
ATOM 26604 N N . ARG A 1 85 ? 3.163 9.753 -8.008 1.00 0.00 85 ARG A N 18
ATOM 26605 C CA . ARG A 1 85 ? 2.708 8.382 -7.813 1.00 0.00 85 ARG A CA 18
ATOM 26606 C C . ARG A 1 85 ? 3.876 7.404 -7.899 1.00 0.00 85 ARG A C 18
ATOM 26607 O O . ARG A 1 85 ? 4.855 7.650 -8.605 1.00 0.00 85 ARG A O 18
ATOM 26628 N N . THR A 1 86 ? 3.767 6.294 -7.176 1.00 0.00 86 THR A N 18
ATOM 26629 C CA . THR A 1 86 ? 4.814 5.280 -7.169 1.00 0.00 86 THR A CA 18
ATOM 26630 C C . THR A 1 86 ? 4.240 3.896 -7.451 1.00 0.00 86 THR A C 18
ATOM 26631 O O . THR A 1 86 ? 3.029 3.690 -7.382 1.00 0.00 86 THR A O 18
ATOM 26642 N N . SER A 1 87 ? 5.119 2.950 -7.769 1.00 0.00 87 SER A N 18
ATOM 26643 C CA . SER A 1 87 ? 4.699 1.585 -8.065 1.00 0.00 87 SER A CA 18
ATOM 26644 C C . SER A 1 87 ? 5.673 0.576 -7.465 1.00 0.00 87 SER A C 18
ATOM 26645 O O . SER A 1 87 ? 6.800 0.919 -7.110 1.00 0.00 87 SER A O 18
ATOM 26653 N N . ALA A 1 88 ? 5.229 -0.672 -7.356 1.00 0.00 88 ALA A N 18
ATOM 26654 C CA . ALA A 1 88 ? 6.061 -1.733 -6.802 1.00 0.00 88 ALA A CA 18
ATOM 26655 C C . ALA A 1 88 ? 5.742 -3.076 -7.451 1.00 0.00 88 ALA A C 18
ATOM 26656 O O . ALA A 1 88 ? 4.894 -3.163 -8.340 1.00 0.00 88 ALA A O 18
ATOM 26663 N N . THR A 1 89 ? 6.426 -4.123 -7.001 1.00 0.00 89 THR A N 18
ATOM 26664 C CA . THR A 1 89 ? 6.217 -5.461 -7.539 1.00 0.00 89 THR A CA 18
ATOM 26665 C C . THR A 1 89 ? 6.023 -6.479 -6.420 1.00 0.00 89 THR A C 18
ATOM 26666 O O . THR A 1 89 ? 6.896 -6.656 -5.570 1.00 0.00 89 THR A O 18
ATOM 26677 N N . LEU A 1 90 ? 4.875 -7.146 -6.427 1.00 0.00 90 LEU A N 18
ATOM 26678 C CA . LEU A 1 90 ? 4.566 -8.148 -5.413 1.00 0.00 90 LEU A CA 18
ATOM 26679 C C . LEU A 1 90 ? 4.748 -9.558 -5.966 1.00 0.00 90 LEU A C 18
ATOM 26680 O O . LEU A 1 90 ? 4.563 -9.797 -7.160 1.00 0.00 90 LEU A O 18
ATOM 26696 N N . THR A 1 91 ? 5.111 -10.490 -5.090 1.00 0.00 91 THR A N 18
ATOM 26697 C CA . THR A 1 91 ? 5.317 -11.876 -5.491 1.00 0.00 91 THR A CA 18
ATOM 26698 C C . THR A 1 91 ? 4.492 -12.826 -4.630 1.00 0.00 91 THR A C 18
ATOM 26699 O O . THR A 1 91 ? 4.524 -12.750 -3.401 1.00 0.00 91 THR A O 18
ATOM 26710 N N . ILE A 1 92 ? 3.755 -13.719 -5.282 1.00 0.00 92 ILE A N 18
ATOM 26711 C CA . ILE A 1 92 ? 2.923 -14.684 -4.574 1.00 0.00 92 ILE A CA 18
ATOM 26712 C C . ILE A 1 92 ? 3.548 -16.075 -4.605 1.00 0.00 92 ILE A C 18
ATOM 26713 O O . ILE A 1 92 ? 4.160 -16.470 -5.597 1.00 0.00 92 ILE A O 18
ATOM 26729 N N . ARG A 1 93 ? 3.389 -16.813 -3.511 1.00 0.00 93 ARG A N 18
ATOM 26730 C CA . ARG A 1 93 ? 3.937 -18.160 -3.412 1.00 0.00 93 ARG A CA 18
ATOM 26731 C C . ARG A 1 93 ? 2.823 -19.190 -3.249 1.00 0.00 93 ARG A C 18
ATOM 26732 O O . ARG A 1 93 ? 2.182 -19.264 -2.201 1.00 0.00 93 ARG A O 18
ATOM 26753 N N . ALA A 1 94 ? 2.599 -19.982 -4.292 1.00 0.00 94 ALA A N 18
ATOM 26754 C CA . ALA A 1 94 ? 1.564 -21.008 -4.263 1.00 0.00 94 ALA A CA 18
ATOM 26755 C C . ALA A 1 94 ? 1.591 -21.779 -2.948 1.00 0.00 94 ALA A C 18
ATOM 26756 O O . ALA A 1 94 ? 2.636 -22.284 -2.534 1.00 0.00 94 ALA A O 18
ATOM 26763 N N . LEU A 1 95 ? 0.438 -21.867 -2.294 1.00 0.00 95 LEU A N 18
ATOM 26764 C CA . LEU A 1 95 ? 0.330 -22.576 -1.024 1.00 0.00 95 LEU A CA 18
ATOM 26765 C C . LEU A 1 95 ? 0.728 -24.040 -1.183 1.00 0.00 95 LEU A C 18
ATOM 26766 O O . LEU A 1 95 ? 0.602 -24.630 -2.256 1.00 0.00 95 LEU A O 18
ATOM 26782 N N . PRO A 1 96 ? 1.218 -24.642 -0.089 1.00 0.00 96 PRO A N 18
ATOM 26783 C CA . PRO A 1 96 ? 1.641 -26.046 -0.081 1.00 0.00 96 PRO A CA 18
ATOM 26784 C C . PRO A 1 96 ? 0.464 -27.007 -0.202 1.00 0.00 96 PRO A C 18
ATOM 26785 O O . PRO A 1 96 ? -0.694 -26.589 -0.207 1.00 0.00 96 PRO A O 18
ATOM 26796 N N . SER A 1 97 ? 0.767 -28.298 -0.301 1.00 0.00 97 SER A N 18
ATOM 26797 C CA . SER A 1 97 ? -0.266 -29.319 -0.426 1.00 0.00 97 SER A CA 18
ATOM 26798 C C . SER A 1 97 ? -0.402 -30.116 0.868 1.00 0.00 97 SER A C 18
ATOM 26799 O O . SER A 1 97 ? 0.487 -30.098 1.718 1.00 0.00 97 SER A O 18
ATOM 26807 N N . GLY A 1 98 ? -1.524 -30.816 1.009 1.00 0.00 98 GLY A N 18
ATOM 26808 C CA . GLY A 1 98 ? -1.757 -31.610 2.201 1.00 0.00 98 GLY A CA 18
ATOM 26809 C C . GLY A 1 98 ? -2.848 -32.644 2.005 1.00 0.00 98 GLY A C 18
ATOM 26810 O O . GLY A 1 98 ? -4.009 -32.427 2.353 1.00 0.00 98 GLY A O 18
ATOM 26814 N N . PRO A 1 99 ? -2.477 -33.799 1.433 1.00 0.00 99 PRO A N 18
ATOM 26815 C CA . PRO A 1 99 ? -3.419 -34.893 1.176 1.00 0.00 99 PRO A CA 18
ATOM 26816 C C . PRO A 1 99 ? -3.889 -35.567 2.461 1.00 0.00 99 PRO A C 18
ATOM 26817 O O . PRO A 1 99 ? -3.138 -36.307 3.096 1.00 0.00 99 PRO A O 18
ATOM 26828 N N . SER A 1 100 ? -5.136 -35.305 2.839 1.00 0.00 100 SER A N 18
ATOM 26829 C CA . SER A 1 100 ? -5.705 -35.884 4.050 1.00 0.00 100 SER A CA 18
ATOM 26830 C C . SER A 1 100 ? -6.417 -37.198 3.743 1.00 0.00 100 SER A C 18
ATOM 26831 O O . SER A 1 100 ? -6.812 -37.451 2.604 1.00 0.00 100 SER A O 18
ATOM 26839 N N . SER A 1 101 ? -6.577 -38.031 4.766 1.00 0.00 101 SER A N 18
ATOM 26840 C CA . SER A 1 101 ? -7.237 -39.321 4.605 1.00 0.00 101 SER A CA 18
ATOM 26841 C C . SER A 1 101 ? -8.742 -39.142 4.428 1.00 0.00 101 SER A C 18
ATOM 26842 O O . SER A 1 101 ? -9.365 -38.321 5.100 1.00 0.00 101 SER A O 18
ATOM 26850 N N . GLY A 1 102 ? -9.321 -39.919 3.517 1.00 0.00 102 GLY A N 18
ATOM 26851 C CA . GLY A 1 102 ? -10.748 -39.832 3.267 1.00 0.00 102 GLY A CA 18
ATOM 26852 C C . GLY A 1 102 ? -11.362 -41.178 2.937 1.00 0.00 102 GLY A C 18
ATOM 26853 O O . GLY A 1 102 ? -11.532 -42.022 3.816 1.00 0.00 102 GLY A O 18
ATOM 26857 N N . GLY A 1 1 ? 3.804 34.065 -7.066 1.00 0.00 1 GLY A N 19
ATOM 26858 C CA . GLY A 1 1 ? 5.165 33.893 -6.592 1.00 0.00 1 GLY A CA 19
ATOM 26859 C C . GLY A 1 1 ? 5.417 32.501 -6.047 1.00 0.00 1 GLY A C 19
ATOM 26860 O O . GLY A 1 1 ? 4.549 31.631 -6.121 1.00 0.00 1 GLY A O 19
ATOM 26864 N N . SER A 1 2 ? 6.609 32.289 -5.498 1.00 0.00 2 SER A N 19
ATOM 26865 C CA . SER A 1 2 ? 6.975 30.991 -4.943 1.00 0.00 2 SER A CA 19
ATOM 26866 C C . SER A 1 2 ? 6.722 30.952 -3.439 1.00 0.00 2 SER A C 19
ATOM 26867 O O . SER A 1 2 ? 7.572 31.352 -2.645 1.00 0.00 2 SER A O 19
ATOM 26875 N N . SER A 1 3 ? 5.544 30.468 -3.056 1.00 0.00 3 SER A N 19
ATOM 26876 C CA . SER A 1 3 ? 5.176 30.380 -1.648 1.00 0.00 3 SER A CA 19
ATOM 26877 C C . SER A 1 3 ? 6.244 29.636 -0.853 1.00 0.00 3 SER A C 19
ATOM 26878 O O . SER A 1 3 ? 6.571 30.013 0.272 1.00 0.00 3 SER A O 19
ATOM 26886 N N . GLY A 1 4 ? 6.784 28.575 -1.446 1.00 0.00 4 GLY A N 19
ATOM 26887 C CA . GLY A 1 4 ? 7.809 27.794 -0.779 1.00 0.00 4 GLY A CA 19
ATOM 26888 C C . GLY A 1 4 ? 7.718 26.317 -1.108 1.00 0.00 4 GLY A C 19
ATOM 26889 O O . GLY A 1 4 ? 7.364 25.944 -2.226 1.00 0.00 4 GLY A O 19
ATOM 26893 N N . SER A 1 5 ? 8.040 25.475 -0.131 1.00 0.00 5 SER A N 19
ATOM 26894 C CA . SER A 1 5 ? 7.998 24.030 -0.324 1.00 0.00 5 SER A CA 19
ATOM 26895 C C . SER A 1 5 ? 6.732 23.437 0.286 1.00 0.00 5 SER A C 19
ATOM 26896 O O . SER A 1 5 ? 6.786 22.444 1.011 1.00 0.00 5 SER A O 19
ATOM 26904 N N . SER A 1 6 ? 5.593 24.054 -0.013 1.00 0.00 6 SER A N 19
ATOM 26905 C CA . SER A 1 6 ? 4.313 23.590 0.508 1.00 0.00 6 SER A CA 19
ATOM 26906 C C . SER A 1 6 ? 3.277 23.486 -0.607 1.00 0.00 6 SER A C 19
ATOM 26907 O O . SER A 1 6 ? 2.934 24.481 -1.245 1.00 0.00 6 SER A O 19
ATOM 26915 N N . GLY A 1 7 ? 2.784 22.273 -0.837 1.00 0.00 7 GLY A N 19
ATOM 26916 C CA . GLY A 1 7 ? 1.793 22.061 -1.876 1.00 0.00 7 GLY A CA 19
ATOM 26917 C C . GLY A 1 7 ? 1.223 20.656 -1.854 1.00 0.00 7 GLY A C 19
ATOM 26918 O O . GLY A 1 7 ? 0.652 20.210 -0.859 1.00 0.00 7 GLY A O 19
ATOM 26922 N N . PRO A 1 8 ? 1.374 19.935 -2.975 1.00 0.00 8 PRO A N 19
ATOM 26923 C CA . PRO A 1 8 ? 0.875 18.562 -3.107 1.00 0.00 8 PRO A CA 19
ATOM 26924 C C . PRO A 1 8 ? 1.661 17.576 -2.249 1.00 0.00 8 PRO A C 19
ATOM 26925 O O . PRO A 1 8 ? 2.590 17.959 -1.539 1.00 0.00 8 PRO A O 19
ATOM 26936 N N . ALA A 1 9 ? 1.281 16.304 -2.320 1.00 0.00 9 ALA A N 19
ATOM 26937 C CA . ALA A 1 9 ? 1.952 15.263 -1.552 1.00 0.00 9 ALA A CA 19
ATOM 26938 C C . ALA A 1 9 ? 2.983 14.530 -2.404 1.00 0.00 9 ALA A C 19
ATOM 26939 O O . ALA A 1 9 ? 2.769 14.299 -3.595 1.00 0.00 9 ALA A O 19
ATOM 26946 N N . LYS A 1 10 ? 4.103 14.168 -1.788 1.00 0.00 10 LYS A N 19
ATOM 26947 C CA . LYS A 1 10 ? 5.168 13.461 -2.489 1.00 0.00 10 LYS A CA 19
ATOM 26948 C C . LYS A 1 10 ? 5.476 12.130 -1.811 1.00 0.00 10 LYS A C 19
ATOM 26949 O O . LYS A 1 10 ? 4.889 11.796 -0.781 1.00 0.00 10 LYS A O 19
ATOM 26968 N N . PHE A 1 11 ? 6.400 11.374 -2.393 1.00 0.00 11 PHE A N 19
ATOM 26969 C CA . PHE A 1 11 ? 6.786 10.079 -1.845 1.00 0.00 11 PHE A CA 19
ATOM 26970 C C . PHE A 1 11 ? 8.237 10.100 -1.371 1.00 0.00 11 PHE A C 19
ATOM 26971 O O . PHE A 1 11 ? 9.167 10.080 -2.178 1.00 0.00 11 PHE A O 19
ATOM 26988 N N . THR A 1 12 ? 8.423 10.140 -0.055 1.00 0.00 12 THR A N 19
ATOM 26989 C CA . THR A 1 12 ? 9.759 10.165 0.527 1.00 0.00 12 THR A CA 19
ATOM 26990 C C . THR A 1 12 ? 10.351 8.763 0.605 1.00 0.00 12 THR A C 19
ATOM 26991 O O . THR A 1 12 ? 11.521 8.555 0.285 1.00 0.00 12 THR A O 19
ATOM 27002 N N . GLU A 1 13 ? 9.535 7.803 1.032 1.00 0.00 13 GLU A N 19
ATOM 27003 C CA . GLU A 1 13 ? 9.980 6.420 1.151 1.00 0.00 13 GLU A CA 19
ATOM 27004 C C . GLU A 1 13 ? 9.635 5.627 -0.106 1.00 0.00 13 GLU A C 19
ATOM 27005 O O . GLU A 1 13 ? 10.417 4.793 -0.561 1.00 0.00 13 GLU A O 19
ATOM 27017 N N . GLY A 1 14 ? 8.458 5.894 -0.663 1.00 0.00 14 GLY A N 19
ATOM 27018 C CA . GLY A 1 14 ? 8.029 5.197 -1.861 1.00 0.00 14 GLY A CA 19
ATOM 27019 C C . GLY A 1 14 ? 7.770 3.724 -1.614 1.00 0.00 14 GLY A C 19
ATOM 27020 O O . GLY A 1 14 ? 8.285 3.148 -0.655 1.00 0.00 14 GLY A O 19
ATOM 27024 N N . LEU A 1 15 ? 6.970 3.113 -2.480 1.00 0.00 15 LEU A N 19
ATOM 27025 C CA . LEU A 1 15 ? 6.642 1.697 -2.351 1.00 0.00 15 LEU A CA 19
ATOM 27026 C C . LEU A 1 15 ? 7.885 0.832 -2.529 1.00 0.00 15 LEU A C 19
ATOM 27027 O O . LEU A 1 15 ? 8.960 1.332 -2.861 1.00 0.00 15 LEU A O 19
ATOM 27043 N N . ARG A 1 16 ? 7.730 -0.470 -2.309 1.00 0.00 16 ARG A N 19
ATOM 27044 C CA . ARG A 1 16 ? 8.840 -1.405 -2.447 1.00 0.00 16 ARG A CA 19
ATOM 27045 C C . ARG A 1 16 ? 8.334 -2.803 -2.789 1.00 0.00 16 ARG A C 19
ATOM 27046 O O . ARG A 1 16 ? 7.303 -3.242 -2.282 1.00 0.00 16 ARG A O 19
ATOM 27067 N N . ASN A 1 17 ? 9.067 -3.497 -3.654 1.00 0.00 17 ASN A N 19
ATOM 27068 C CA . ASN A 1 17 ? 8.691 -4.845 -4.066 1.00 0.00 17 ASN A CA 19
ATOM 27069 C C . ASN A 1 17 ? 8.718 -5.803 -2.879 1.00 0.00 17 ASN A C 19
ATOM 27070 O O . ASN A 1 17 ? 9.684 -5.836 -2.117 1.00 0.00 17 ASN A O 19
ATOM 27081 N N . GLU A 1 18 ? 7.650 -6.581 -2.729 1.00 0.00 18 GLU A N 19
ATOM 27082 C CA . GLU A 1 18 ? 7.551 -7.540 -1.635 1.00 0.00 18 GLU A CA 19
ATOM 27083 C C . GLU A 1 18 ? 6.950 -8.856 -2.118 1.00 0.00 18 GLU A C 19
ATOM 27084 O O . GLU A 1 18 ? 6.538 -8.976 -3.271 1.00 0.00 18 GLU A O 19
ATOM 27096 N N . GLU A 1 19 ? 6.903 -9.841 -1.226 1.00 0.00 19 GLU A N 19
ATOM 27097 C CA . GLU A 1 19 ? 6.353 -11.149 -1.562 1.00 0.00 19 GLU A CA 19
ATOM 27098 C C . GLU A 1 19 ? 5.335 -11.596 -0.517 1.00 0.00 19 GLU A C 19
ATOM 27099 O O . GLU A 1 19 ? 5.168 -10.951 0.518 1.00 0.00 19 GLU A O 19
ATOM 27111 N N . ALA A 1 20 ? 4.656 -12.704 -0.796 1.00 0.00 20 ALA A N 19
ATOM 27112 C CA . ALA A 1 20 ? 3.655 -13.238 0.119 1.00 0.00 20 ALA A CA 19
ATOM 27113 C C . ALA A 1 20 ? 3.234 -14.646 -0.289 1.00 0.00 20 ALA A C 19
ATOM 27114 O O . ALA A 1 20 ? 3.727 -15.191 -1.276 1.00 0.00 20 ALA A O 19
ATOM 27121 N N . VAL A 1 21 ? 2.318 -15.230 0.478 1.00 0.00 21 VAL A N 19
ATOM 27122 C CA . VAL A 1 21 ? 1.830 -16.574 0.195 1.00 0.00 21 VAL A CA 19
ATOM 27123 C C . VAL A 1 21 ? 0.344 -16.559 -0.148 1.00 0.00 21 VAL A C 19
ATOM 27124 O O . VAL A 1 21 ? -0.435 -15.827 0.460 1.00 0.00 21 VAL A O 19
ATOM 27137 N N . GLU A 1 22 ? -0.040 -17.372 -1.127 1.00 0.00 22 GLU A N 19
ATOM 27138 C CA . GLU A 1 22 ? -1.433 -17.450 -1.552 1.00 0.00 22 GLU A CA 19
ATOM 27139 C C . GLU A 1 22 ? -2.368 -17.468 -0.347 1.00 0.00 22 GLU A C 19
ATOM 27140 O O . GLU A 1 22 ? -2.100 -18.135 0.652 1.00 0.00 22 GLU A O 19
ATOM 27152 N N . GLY A 1 23 ? -3.469 -16.728 -0.449 1.00 0.00 23 GLY A N 19
ATOM 27153 C CA . GLY A 1 23 ? -4.428 -16.671 0.639 1.00 0.00 23 GLY A CA 19
ATOM 27154 C C . GLY A 1 23 ? -4.044 -15.657 1.698 1.00 0.00 23 GLY A C 19
ATOM 27155 O O . GLY A 1 23 ? -4.905 -14.987 2.267 1.00 0.00 23 GLY A O 19
ATOM 27159 N N . ALA A 1 24 ? -2.747 -15.544 1.965 1.00 0.00 24 ALA A N 19
ATOM 27160 C CA . ALA A 1 24 ? -2.251 -14.604 2.962 1.00 0.00 24 ALA A CA 19
ATOM 27161 C C . ALA A 1 24 ? -2.711 -13.183 2.655 1.00 0.00 24 ALA A C 19
ATOM 27162 O O . ALA A 1 24 ? -3.437 -12.950 1.688 1.00 0.00 24 ALA A O 19
ATOM 27169 N N . THR A 1 25 ? -2.285 -12.235 3.483 1.00 0.00 25 THR A N 19
ATOM 27170 C CA . THR A 1 25 ? -2.655 -10.838 3.301 1.00 0.00 25 THR A CA 19
ATOM 27171 C C . THR A 1 25 ? -1.429 -9.977 3.015 1.00 0.00 25 THR A C 19
ATOM 27172 O O . THR A 1 25 ? -0.623 -9.713 3.906 1.00 0.00 25 THR A O 19
ATOM 27183 N N . ALA A 1 26 ? -1.295 -9.543 1.766 1.00 0.00 26 ALA A N 19
ATOM 27184 C CA . ALA A 1 26 ? -0.169 -8.710 1.364 1.00 0.00 26 ALA A CA 19
ATOM 27185 C C . ALA A 1 26 ? 0.027 -7.547 2.331 1.00 0.00 26 ALA A C 19
ATOM 27186 O O . ALA A 1 26 ? -0.727 -7.392 3.290 1.00 0.00 26 ALA A O 19
ATOM 27193 N N . MET A 1 27 ? 1.046 -6.733 2.072 1.00 0.00 27 MET A N 19
ATOM 27194 C CA . MET A 1 27 ? 1.340 -5.584 2.921 1.00 0.00 27 MET A CA 19
ATOM 27195 C C . MET A 1 27 ? 2.111 -4.520 2.146 1.00 0.00 27 MET A C 19
ATOM 27196 O O . MET A 1 27 ? 3.293 -4.692 1.845 1.00 0.00 27 MET A O 19
ATOM 27210 N N . LEU A 1 28 ? 1.436 -3.422 1.827 1.00 0.00 28 LEU A N 19
ATOM 27211 C CA . LEU A 1 28 ? 2.059 -2.329 1.087 1.00 0.00 28 LEU A CA 19
ATOM 27212 C C . LEU A 1 28 ? 1.888 -1.005 1.825 1.00 0.00 28 LEU A C 19
ATOM 27213 O O . LEU A 1 28 ? 0.774 -0.504 1.971 1.00 0.00 28 LEU A O 19
ATOM 27229 N N . TRP A 1 29 ? 3.000 -0.444 2.287 1.00 0.00 29 TRP A N 19
ATOM 27230 C CA . TRP A 1 29 ? 2.974 0.824 3.008 1.00 0.00 29 TRP A CA 19
ATOM 27231 C C . TRP A 1 29 ? 3.863 1.857 2.325 1.00 0.00 29 TRP A C 19
ATOM 27232 O O . TRP A 1 29 ? 4.745 1.508 1.540 1.00 0.00 29 TRP A O 19
ATOM 27253 N N . CYS A 1 30 ? 3.627 3.128 2.630 1.00 0.00 30 CYS A N 19
ATOM 27254 C CA . CYS A 1 30 ? 4.408 4.212 2.044 1.00 0.00 30 CYS A CA 19
ATOM 27255 C C . CYS A 1 30 ? 4.197 5.512 2.815 1.00 0.00 30 CYS A C 19
ATOM 27256 O O . CYS A 1 30 ? 3.146 5.721 3.420 1.00 0.00 30 CYS A O 19
ATOM 27264 N N . GLU A 1 31 ? 5.203 6.380 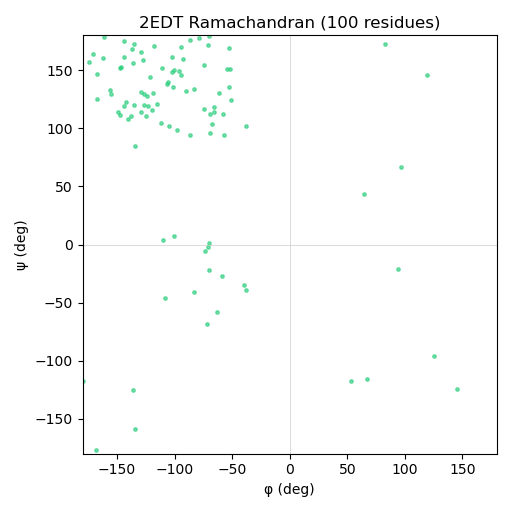2.788 1.00 0.00 31 GLU A N 19
ATOM 27265 C CA . GLU A 1 31 ? 5.128 7.657 3.487 1.00 0.00 31 GLU A CA 19
ATOM 27266 C C . GLU A 1 31 ? 4.993 8.811 2.497 1.00 0.00 31 GLU A C 19
ATOM 27267 O O . GLU A 1 31 ? 5.275 8.660 1.307 1.00 0.00 31 GLU A O 19
ATOM 27279 N N . LEU A 1 32 ? 4.561 9.964 2.997 1.00 0.00 32 LEU A N 19
ATOM 27280 C CA . LEU A 1 32 ? 4.388 11.144 2.158 1.00 0.00 32 LEU A CA 19
ATOM 27281 C C . LEU A 1 32 ? 4.831 12.405 2.894 1.00 0.00 32 LEU A C 19
ATOM 27282 O O . LEU A 1 32 ? 4.723 12.492 4.117 1.00 0.00 32 LEU A O 19
ATOM 27298 N N . SER A 1 33 ? 5.327 13.381 2.140 1.00 0.00 33 SER A N 19
ATOM 27299 C CA . SER A 1 33 ? 5.787 14.637 2.720 1.00 0.00 33 SER A CA 19
ATOM 27300 C C . SER A 1 33 ? 4.730 15.224 3.652 1.00 0.00 33 SER A C 19
ATOM 27301 O O . SER A 1 33 ? 5.035 16.049 4.514 1.00 0.00 33 SER A O 19
ATOM 27309 N N . LYS A 1 34 ? 3.487 14.792 3.472 1.00 0.00 34 LYS A N 19
ATOM 27310 C CA . LYS A 1 34 ? 2.383 15.272 4.296 1.00 0.00 34 LYS A CA 19
ATOM 27311 C C . LYS A 1 34 ? 1.190 14.326 4.211 1.00 0.00 34 LYS A C 19
ATOM 27312 O O . LYS A 1 34 ? 1.084 13.526 3.281 1.00 0.00 34 LYS A O 19
ATOM 27331 N N . VAL A 1 35 ? 0.291 14.425 5.186 1.00 0.00 35 VAL A N 19
ATOM 27332 C CA . VAL A 1 35 ? -0.896 13.580 5.219 1.00 0.00 35 VAL A CA 19
ATOM 27333 C C . VAL A 1 35 ? -1.882 13.974 4.125 1.00 0.00 35 VAL A C 19
ATOM 27334 O O . VAL A 1 35 ? -2.423 15.079 4.131 1.00 0.00 35 VAL A O 19
ATOM 27347 N N . ALA A 1 36 ? -2.111 13.062 3.186 1.00 0.00 36 ALA A N 19
ATOM 27348 C CA . ALA A 1 36 ? -3.033 13.312 2.086 1.00 0.00 36 ALA A CA 19
ATOM 27349 C C . ALA A 1 36 ? -3.750 12.033 1.668 1.00 0.00 36 ALA A C 19
ATOM 27350 O O . ALA A 1 36 ? -3.262 10.922 1.878 1.00 0.00 36 ALA A O 19
ATOM 27357 N N . PRO A 1 37 ? -4.937 12.189 1.062 1.00 0.00 37 PRO A N 19
ATOM 27358 C CA . PRO A 1 37 ? -5.746 11.056 0.603 1.00 0.00 37 PRO A CA 19
ATOM 27359 C C . PRO A 1 37 ? -5.120 10.343 -0.591 1.00 0.00 37 PRO A C 19
ATOM 27360 O O . PRO A 1 37 ? -5.140 10.853 -1.712 1.00 0.00 37 PRO A O 19
ATOM 27371 N N . VAL A 1 38 ? -4.565 9.161 -0.344 1.00 0.00 38 VAL A N 19
ATOM 27372 C CA . VAL A 1 38 ? -3.935 8.377 -1.399 1.00 0.00 38 VAL A CA 19
ATOM 27373 C C . VAL A 1 38 ? -4.958 7.516 -2.130 1.00 0.00 38 VAL A C 19
ATOM 27374 O O . VAL A 1 38 ? -6.101 7.388 -1.693 1.00 0.00 38 VAL A O 19
ATOM 27387 N N . GLU A 1 39 ? -4.540 6.927 -3.246 1.00 0.00 39 GLU A N 19
ATOM 27388 C CA . GLU A 1 39 ? -5.421 6.078 -4.039 1.00 0.00 39 GLU A CA 19
ATOM 27389 C C . GLU A 1 39 ? -4.646 4.922 -4.664 1.00 0.00 39 GLU A C 19
ATOM 27390 O O . GLU A 1 39 ? -3.887 5.112 -5.614 1.00 0.00 39 GLU A O 19
ATOM 27402 N N . TRP A 1 40 ? -4.843 3.725 -4.123 1.00 0.00 40 TRP A N 19
ATOM 27403 C CA . TRP A 1 40 ? -4.162 2.538 -4.627 1.00 0.00 40 TRP A CA 19
ATOM 27404 C C . TRP A 1 40 ? -4.809 2.046 -5.917 1.00 0.00 40 TRP A C 19
ATOM 27405 O O . TRP A 1 40 ? -6.021 2.163 -6.098 1.00 0.00 40 TRP A O 19
ATOM 27426 N N . ARG A 1 41 ? -3.993 1.494 -6.810 1.00 0.00 41 ARG A N 19
ATOM 27427 C CA . ARG A 1 41 ? -4.487 0.985 -8.084 1.00 0.00 41 ARG A CA 19
ATOM 27428 C C . ARG A 1 41 ? -3.606 -0.151 -8.594 1.00 0.00 41 ARG A C 19
ATOM 27429 O O . ARG A 1 41 ? -2.458 -0.298 -8.173 1.00 0.00 41 ARG A O 19
ATOM 27450 N N . LYS A 1 42 ? -4.150 -0.953 -9.503 1.00 0.00 42 LYS A N 19
ATOM 27451 C CA . LYS A 1 42 ? -3.414 -2.075 -10.072 1.00 0.00 42 LYS A CA 19
ATOM 27452 C C . LYS A 1 42 ? -3.487 -2.058 -11.596 1.00 0.00 42 LYS A C 19
ATOM 27453 O O . LYS A 1 42 ? -4.406 -2.620 -12.189 1.00 0.00 42 LYS A O 19
ATOM 27472 N N . GLY A 1 43 ? -2.511 -1.409 -12.223 1.00 0.00 43 GLY A N 19
ATOM 27473 C CA . GLY A 1 43 ? -2.483 -1.332 -13.672 1.00 0.00 43 GLY A CA 19
ATOM 27474 C C . GLY A 1 43 ? -3.807 -0.877 -14.254 1.00 0.00 43 GLY A C 19
ATOM 27475 O O . GLY A 1 43 ? -4.293 0.217 -13.967 1.00 0.00 43 GLY A O 19
ATOM 27479 N N . PRO A 1 44 ? -4.412 -1.730 -15.094 1.00 0.00 44 PRO A N 19
ATOM 27480 C CA . PRO A 1 44 ? -5.696 -1.432 -15.736 1.00 0.00 44 PRO A CA 19
ATOM 27481 C C . PRO A 1 44 ? -6.854 -1.433 -14.745 1.00 0.00 44 PRO A C 19
ATOM 27482 O O . PRO A 1 44 ? -7.882 -0.797 -14.977 1.00 0.00 44 PRO A O 19
ATOM 27493 N N . GLU A 1 45 ? -6.680 -2.150 -13.639 1.00 0.00 45 GLU A N 19
ATOM 27494 C CA . GLU A 1 45 ? -7.713 -2.232 -12.612 1.00 0.00 45 GLU A CA 19
ATOM 27495 C C . GLU A 1 45 ? -7.640 -1.035 -11.669 1.00 0.00 45 GLU A C 19
ATOM 27496 O O . GLU A 1 45 ? -6.770 -0.175 -11.807 1.00 0.00 45 GLU A O 19
ATOM 27508 N N . ASN A 1 46 ? -8.560 -0.986 -10.712 1.00 0.00 46 ASN A N 19
ATOM 27509 C CA . ASN A 1 46 ? -8.601 0.106 -9.746 1.00 0.00 46 ASN A CA 19
ATOM 27510 C C . ASN A 1 46 ? -8.942 -0.413 -8.352 1.00 0.00 46 ASN A C 19
ATOM 27511 O O . ASN A 1 46 ? -9.916 -1.145 -8.171 1.00 0.00 46 ASN A O 19
ATOM 27522 N N . LEU A 1 47 ? -8.134 -0.028 -7.370 1.00 0.00 47 LEU A N 19
ATOM 27523 C CA . LEU A 1 47 ? -8.349 -0.453 -5.992 1.00 0.00 47 LEU A CA 19
ATOM 27524 C C . LEU A 1 47 ? -8.822 0.713 -5.130 1.00 0.00 47 LEU A C 19
ATOM 27525 O O . LEU A 1 47 ? -8.732 1.872 -5.534 1.00 0.00 47 LEU A O 19
ATOM 27541 N N . ARG A 1 48 ? -9.322 0.398 -3.939 1.00 0.00 48 ARG A N 19
ATOM 27542 C CA . ARG A 1 48 ? -9.807 1.420 -3.020 1.00 0.00 48 ARG A CA 19
ATOM 27543 C C . ARG A 1 48 ? -10.141 0.813 -1.660 1.00 0.00 48 ARG A C 19
ATOM 27544 O O . ARG A 1 48 ? -10.175 -0.408 -1.505 1.00 0.00 48 ARG A O 19
ATOM 27565 N N . ASP A 1 49 ? -10.387 1.674 -0.679 1.00 0.00 49 ASP A N 19
ATOM 27566 C CA . ASP A 1 49 ? -10.719 1.223 0.668 1.00 0.00 49 ASP A CA 19
ATOM 27567 C C . ASP A 1 49 ? -12.071 0.515 0.687 1.00 0.00 49 ASP A C 19
ATOM 27568 O O . ASP A 1 49 ? -13.109 1.132 0.453 1.00 0.00 49 ASP A O 19
ATOM 27577 N N . GLY A 1 50 ? -12.049 -0.785 0.965 1.00 0.00 50 GLY A N 19
ATOM 27578 C CA . GLY A 1 50 ? -13.278 -1.555 1.007 1.00 0.00 50 GLY A CA 19
ATOM 27579 C C . GLY A 1 50 ? -13.158 -2.789 1.879 1.00 0.00 50 GLY A C 19
ATOM 27580 O O . GLY A 1 50 ? -12.216 -2.917 2.660 1.00 0.00 50 GLY A O 19
ATOM 27584 N N . ASP A 1 51 ? -14.117 -3.700 1.746 1.00 0.00 51 ASP A N 19
ATOM 27585 C CA . ASP A 1 51 ? -14.116 -4.930 2.529 1.00 0.00 51 ASP A CA 19
ATOM 27586 C C . ASP A 1 51 ? -12.904 -5.792 2.186 1.00 0.00 51 ASP A C 19
ATOM 27587 O O . ASP A 1 51 ? -12.019 -5.994 3.016 1.00 0.00 51 ASP A O 19
ATOM 27596 N N . ARG A 1 52 ? -12.873 -6.297 0.957 1.00 0.00 52 ARG A N 19
ATOM 27597 C CA . ARG A 1 52 ? -11.772 -7.138 0.504 1.00 0.00 52 ARG A CA 19
ATOM 27598 C C . ARG A 1 52 ? -10.437 -6.414 0.655 1.00 0.00 52 ARG A C 19
ATOM 27599 O O . ARG A 1 52 ? -9.430 -7.018 1.026 1.00 0.00 52 ARG A O 19
ATOM 27620 N N . TYR A 1 53 ? -10.437 -5.118 0.365 1.00 0.00 53 TYR A N 19
ATOM 27621 C CA . TYR A 1 53 ? -9.226 -4.312 0.465 1.00 0.00 53 TYR A CA 19
ATOM 27622 C C . TYR A 1 53 ? -9.219 -3.497 1.755 1.00 0.00 53 TYR A C 19
ATOM 27623 O O . TYR A 1 53 ? -9.907 -2.481 1.863 1.00 0.00 53 TYR A O 19
ATOM 27641 N N . ILE A 1 54 ? -8.437 -3.949 2.729 1.00 0.00 54 ILE A N 19
ATOM 27642 C CA . ILE A 1 54 ? -8.339 -3.261 4.010 1.00 0.00 54 ILE A CA 19
ATOM 27643 C C . ILE A 1 54 ? -7.290 -2.156 3.962 1.00 0.00 54 ILE A C 19
ATOM 27644 O O . ILE A 1 54 ? -6.092 -2.417 4.082 1.00 0.00 54 ILE A O 19
ATOM 27660 N N . LEU A 1 55 ? -7.747 -0.921 3.788 1.00 0.00 55 LEU A N 19
ATOM 27661 C CA . LEU A 1 55 ? -6.847 0.226 3.726 1.00 0.00 55 LEU A CA 19
ATOM 27662 C C . LEU A 1 55 ? -6.860 1.000 5.040 1.00 0.00 55 LEU A C 19
ATOM 27663 O O . LEU A 1 55 ? -7.862 1.011 5.755 1.00 0.00 55 LEU A O 19
ATOM 27679 N N . ARG A 1 56 ? -5.742 1.648 5.351 1.00 0.00 56 ARG A N 19
ATOM 27680 C CA . ARG A 1 56 ? -5.626 2.426 6.578 1.00 0.00 56 ARG A CA 19
ATOM 27681 C C . ARG A 1 56 ? -4.668 3.599 6.390 1.00 0.00 56 ARG A C 19
ATOM 27682 O O . ARG A 1 56 ? -3.862 3.611 5.459 1.00 0.00 56 ARG A O 19
ATOM 27703 N N . GLN A 1 57 ? -4.763 4.582 7.279 1.00 0.00 57 GLN A N 19
ATOM 27704 C CA . GLN A 1 57 ? -3.905 5.760 7.209 1.00 0.00 57 GLN A CA 19
ATOM 27705 C C . GLN A 1 57 ? -3.828 6.458 8.563 1.00 0.00 57 GLN A C 19
ATOM 27706 O O . GLN A 1 57 ? -4.805 7.048 9.023 1.00 0.00 57 GLN A O 19
ATOM 27720 N N . GLU A 1 58 ? -2.661 6.385 9.195 1.00 0.00 58 GLU A N 19
ATOM 27721 C CA . GLU A 1 58 ? -2.458 7.010 10.497 1.00 0.00 58 GLU A CA 19
ATOM 27722 C C . GLU A 1 58 ? -1.690 8.321 10.357 1.00 0.00 58 GLU A C 19
ATOM 27723 O O . GLU A 1 58 ? -1.049 8.781 11.301 1.00 0.00 58 GLU A O 19
ATOM 27735 N N . GLY A 1 59 ? -1.759 8.918 9.171 1.00 0.00 59 GLY A N 19
ATOM 27736 C CA . GLY A 1 59 ? -1.065 10.169 8.929 1.00 0.00 59 GLY A CA 19
ATOM 27737 C C . GLY A 1 59 ? -0.323 10.174 7.607 1.00 0.00 59 GLY A C 19
ATOM 27738 O O . GLY A 1 59 ? -0.857 9.744 6.584 1.00 0.00 59 GLY A O 19
ATOM 27742 N N . THR A 1 60 ? 0.913 10.663 7.626 1.00 0.00 60 THR A N 19
ATOM 27743 C CA . THR A 1 60 ? 1.729 10.725 6.420 1.00 0.00 60 THR A CA 19
ATOM 27744 C C . THR A 1 60 ? 1.967 9.334 5.845 1.00 0.00 60 THR A C 19
ATOM 27745 O O . THR A 1 60 ? 2.266 9.184 4.660 1.00 0.00 60 THR A O 19
ATOM 27756 N N . ARG A 1 61 ? 1.831 8.318 6.691 1.00 0.00 61 ARG A N 19
ATOM 27757 C CA . ARG A 1 61 ? 2.032 6.938 6.266 1.00 0.00 61 ARG A CA 19
ATOM 27758 C C . ARG A 1 61 ? 0.698 6.265 5.955 1.00 0.00 61 ARG A C 19
ATOM 27759 O O . ARG A 1 61 ? -0.314 6.543 6.600 1.00 0.00 61 ARG A O 19
ATOM 27780 N N . CYS A 1 62 ? 0.704 5.381 4.964 1.00 0.00 62 CYS A N 19
ATOM 27781 C CA . CYS A 1 62 ? -0.506 4.669 4.567 1.00 0.00 62 CYS A CA 19
ATOM 27782 C C . CYS A 1 62 ? -0.264 3.164 4.531 1.00 0.00 62 CYS A C 19
ATOM 27783 O O . CYS A 1 62 ? 0.831 2.710 4.201 1.00 0.00 62 CYS A O 19
ATOM 27791 N N . GLU A 1 63 ? -1.293 2.396 4.873 1.00 0.00 63 GLU A N 19
ATOM 27792 C CA . GLU A 1 63 ? -1.191 0.941 4.882 1.00 0.00 63 GLU A CA 19
ATOM 27793 C C . GLU A 1 63 ? -2.247 0.316 3.975 1.00 0.00 63 GLU A C 19
ATOM 27794 O O . GLU A 1 63 ? -3.385 0.783 3.914 1.00 0.00 63 GLU A O 19
ATOM 27806 N N . LEU A 1 64 ? -1.861 -0.742 3.271 1.00 0.00 64 LEU A N 19
ATOM 27807 C CA . LEU A 1 64 ? -2.773 -1.432 2.365 1.00 0.00 64 LEU A CA 19
ATOM 27808 C C . LEU A 1 64 ? -2.715 -2.942 2.579 1.00 0.00 64 LEU A C 19
ATOM 27809 O O . LEU A 1 64 ? -1.637 -3.535 2.585 1.00 0.00 64 LEU A O 19
ATOM 27825 N N . GLN A 1 65 ? -3.881 -3.555 2.752 1.00 0.00 65 GLN A N 19
ATOM 27826 C CA . GLN A 1 65 ? -3.961 -4.996 2.965 1.00 0.00 65 GLN A CA 19
ATOM 27827 C C . GLN A 1 65 ? -4.924 -5.639 1.973 1.00 0.00 65 GLN A C 19
ATOM 27828 O O . GLN A 1 65 ? -6.058 -5.187 1.811 1.00 0.00 65 GLN A O 19
ATOM 27842 N N . ILE A 1 66 ? -4.465 -6.696 1.311 1.00 0.00 66 ILE A N 19
ATOM 27843 C CA . ILE A 1 66 ? -5.287 -7.402 0.336 1.00 0.00 66 ILE A CA 19
ATOM 27844 C C . ILE A 1 66 ? -5.702 -8.774 0.856 1.00 0.00 66 ILE A C 19
ATOM 27845 O O . ILE A 1 66 ? -4.945 -9.740 0.762 1.00 0.00 66 ILE A O 19
ATOM 27861 N N . CYS A 1 67 ? -6.910 -8.852 1.404 1.00 0.00 67 CYS A N 19
ATOM 27862 C CA . CYS A 1 67 ? -7.427 -10.106 1.939 1.00 0.00 67 CYS A CA 19
ATOM 27863 C C . CYS A 1 67 ? -7.743 -11.087 0.815 1.00 0.00 67 CYS A C 19
ATOM 27864 O O . CYS A 1 67 ? -8.584 -10.817 -0.041 1.00 0.00 67 CYS A O 19
ATOM 27872 N N . GLY A 1 68 ? -7.060 -12.228 0.824 1.00 0.00 68 GLY A N 19
ATOM 27873 C CA . GLY A 1 68 ? -7.280 -13.232 -0.201 1.00 0.00 68 GLY A CA 19
ATOM 27874 C C . GLY A 1 68 ? -6.268 -13.145 -1.325 1.00 0.00 68 GLY A C 19
ATOM 27875 O O . GLY A 1 68 ? -6.618 -12.830 -2.463 1.00 0.00 68 GLY A O 19
ATOM 27879 N N . LEU A 1 69 ? -5.008 -13.422 -1.008 1.00 0.00 69 LEU A N 19
ATOM 27880 C CA . LEU A 1 69 ? -3.940 -13.372 -2.000 1.00 0.00 69 LEU A CA 19
ATOM 27881 C C . LEU A 1 69 ? -4.052 -14.535 -2.980 1.00 0.00 69 LEU A C 19
ATOM 27882 O O . LEU A 1 69 ? -4.692 -15.545 -2.689 1.00 0.00 69 LEU A O 19
ATOM 27898 N N . ALA A 1 70 ? -3.424 -14.386 -4.142 1.00 0.00 70 ALA A N 19
ATOM 27899 C CA . ALA A 1 70 ? -3.450 -15.426 -5.163 1.00 0.00 70 ALA A CA 19
ATOM 27900 C C . ALA A 1 70 ? -2.490 -15.100 -6.303 1.00 0.00 70 ALA A C 19
ATOM 27901 O O . ALA A 1 70 ? -2.190 -13.935 -6.559 1.00 0.00 70 ALA A O 19
ATOM 27908 N N . MET A 1 71 ? -2.013 -16.137 -6.983 1.00 0.00 71 MET A N 19
ATOM 27909 C CA . MET A 1 71 ? -1.087 -15.960 -8.096 1.00 0.00 71 MET A CA 19
ATOM 27910 C C . MET A 1 71 ? -1.428 -14.703 -8.891 1.00 0.00 71 MET A C 19
ATOM 27911 O O . MET A 1 71 ? -0.541 -13.943 -9.278 1.00 0.00 71 MET A O 19
ATOM 27925 N N . ALA A 1 72 ? -2.718 -14.492 -9.132 1.00 0.00 72 ALA A N 19
ATOM 27926 C CA . ALA A 1 72 ? -3.175 -13.327 -9.879 1.00 0.00 72 ALA A CA 19
ATOM 27927 C C . ALA A 1 72 ? -2.725 -12.034 -9.209 1.00 0.00 72 ALA A C 19
ATOM 27928 O O . ALA A 1 72 ? -2.222 -11.124 -9.868 1.00 0.00 72 ALA A O 19
ATOM 27935 N N . ASP A 1 73 ? -2.911 -11.958 -7.896 1.00 0.00 73 ASP A N 19
ATOM 27936 C CA . ASP A 1 73 ? -2.524 -10.775 -7.136 1.00 0.00 73 ASP A CA 19
ATOM 27937 C C . ASP A 1 73 ? -1.108 -10.338 -7.495 1.00 0.00 73 ASP A C 19
ATOM 27938 O O . ASP A 1 73 ? -0.816 -9.145 -7.569 1.00 0.00 73 ASP A O 19
ATOM 27947 N N . ALA A 1 74 ? -0.232 -11.312 -7.717 1.00 0.00 74 ALA A N 19
ATOM 27948 C CA . ALA A 1 74 ? 1.154 -11.028 -8.069 1.00 0.00 74 ALA A CA 19
ATOM 27949 C C . ALA A 1 74 ? 1.237 -10.206 -9.351 1.00 0.00 74 ALA A C 19
ATOM 27950 O O . ALA A 1 74 ? 0.915 -10.692 -10.434 1.00 0.00 74 ALA A O 19
ATOM 27957 N N . GLY A 1 75 ? 1.670 -8.955 -9.220 1.00 0.00 75 GLY A N 19
ATOM 27958 C CA . GLY A 1 75 ? 1.786 -8.085 -10.375 1.00 0.00 75 GLY A CA 19
ATOM 27959 C C . GLY A 1 75 ? 2.490 -6.782 -10.052 1.00 0.00 75 GLY A C 19
ATOM 27960 O O . GLY A 1 75 ? 3.617 -6.785 -9.558 1.00 0.00 75 GLY A O 19
ATOM 27964 N N . GLU A 1 76 ? 1.824 -5.667 -10.333 1.00 0.00 76 GLU A N 19
ATOM 27965 C CA . GLU A 1 76 ? 2.395 -4.351 -10.070 1.00 0.00 76 GLU A CA 19
ATOM 27966 C C . GLU A 1 76 ? 1.351 -3.414 -9.469 1.00 0.00 76 GLU A C 19
ATOM 27967 O O . GLU A 1 76 ? 0.383 -3.039 -10.132 1.00 0.00 76 GLU A O 19
ATOM 27979 N N . TYR A 1 77 ? 1.554 -3.041 -8.211 1.00 0.00 77 TYR A N 19
ATOM 27980 C CA . TYR A 1 77 ? 0.629 -2.152 -7.519 1.00 0.00 77 TYR A CA 19
ATOM 27981 C C . TYR A 1 77 ? 1.151 -0.718 -7.515 1.00 0.00 77 TYR A C 19
ATOM 27982 O O . TYR A 1 77 ? 2.338 -0.478 -7.288 1.00 0.00 77 TYR A O 19
ATOM 28000 N N . LEU A 1 78 ? 0.257 0.231 -7.769 1.00 0.00 78 LEU A N 19
ATOM 28001 C CA . LEU A 1 78 ? 0.626 1.642 -7.795 1.00 0.00 78 LEU A CA 19
ATOM 28002 C C . LEU A 1 78 ? -0.164 2.430 -6.755 1.00 0.00 78 LEU A C 19
ATOM 28003 O O . LEU A 1 78 ? -1.340 2.156 -6.515 1.00 0.00 78 LEU A O 19
ATOM 28019 N N . CYS A 1 79 ? 0.490 3.411 -6.142 1.00 0.00 79 CYS A N 19
ATOM 28020 C CA . CYS A 1 79 ? -0.152 4.241 -5.128 1.00 0.00 79 CYS A CA 19
ATOM 28021 C C . CYS A 1 79 ? -0.053 5.718 -5.493 1.00 0.00 79 CYS A C 19
ATOM 28022 O O . CYS A 1 79 ? 1.037 6.289 -5.529 1.00 0.00 79 CYS A O 19
ATOM 28030 N N . VAL A 1 80 ? -1.200 6.333 -5.765 1.00 0.00 80 VAL A N 19
ATOM 28031 C CA . VAL A 1 80 ? -1.244 7.744 -6.128 1.00 0.00 80 VAL A CA 19
ATOM 28032 C C . VAL A 1 80 ? -1.558 8.614 -4.916 1.00 0.00 80 VAL A C 19
ATOM 28033 O O . VAL A 1 80 ? -2.485 8.328 -4.158 1.00 0.00 80 VAL A O 19
ATOM 28046 N N . CYS A 1 81 ? -0.781 9.677 -4.741 1.00 0.00 81 CYS A N 19
ATOM 28047 C CA . CYS A 1 81 ? -0.976 10.589 -3.620 1.00 0.00 81 CYS A CA 19
ATOM 28048 C C . CYS A 1 81 ? -1.149 12.023 -4.110 1.00 0.00 81 CYS A C 19
ATOM 28049 O O . CYS A 1 81 ? -0.405 12.920 -3.715 1.00 0.00 81 CYS A O 19
ATOM 28057 N N . GLY A 1 82 ? -2.137 12.232 -4.975 1.00 0.00 82 GLY A N 19
ATOM 28058 C CA . GLY A 1 82 ? -2.389 13.558 -5.507 1.00 0.00 82 GLY A CA 19
ATOM 28059 C C . GLY A 1 82 ? -2.017 13.676 -6.972 1.00 0.00 82 GLY A C 19
ATOM 28060 O O . GLY A 1 82 ? -2.878 13.577 -7.847 1.00 0.00 82 GLY A O 19
ATOM 28064 N N . GLN A 1 83 ? -0.733 13.889 -7.240 1.00 0.00 83 GLN A N 19
ATOM 28065 C CA . GLN A 1 83 ? -0.250 14.023 -8.609 1.00 0.00 83 GLN A CA 19
ATOM 28066 C C . GLN A 1 83 ? 0.789 12.953 -8.927 1.00 0.00 83 GLN A C 19
ATOM 28067 O O . GLN A 1 83 ? 0.868 12.467 -10.055 1.00 0.00 83 GLN A O 19
ATOM 28081 N N . GLU A 1 84 ? 1.585 12.592 -7.925 1.00 0.00 84 GLU A N 19
ATOM 28082 C CA . GLU A 1 84 ? 2.620 11.580 -8.100 1.00 0.00 84 GLU A CA 19
ATOM 28083 C C . GLU A 1 84 ? 2.064 10.182 -7.844 1.00 0.00 84 GLU A C 19
ATOM 28084 O O . GLU A 1 84 ? 0.899 10.024 -7.479 1.00 0.00 84 GLU A O 19
ATOM 28096 N N . ARG A 1 85 ? 2.905 9.172 -8.041 1.00 0.00 85 ARG A N 19
ATOM 28097 C CA . ARG A 1 85 ? 2.498 7.788 -7.834 1.00 0.00 85 ARG A CA 19
ATOM 28098 C C . ARG A 1 85 ? 3.682 6.841 -8.006 1.00 0.00 85 ARG A C 19
ATOM 28099 O O . ARG A 1 85 ? 4.459 6.965 -8.954 1.00 0.00 85 ARG A O 19
ATOM 28120 N N . THR A 1 86 ? 3.816 5.895 -7.082 1.00 0.00 86 THR A N 19
ATOM 28121 C CA . THR A 1 86 ? 4.906 4.928 -7.130 1.00 0.00 86 THR A CA 19
ATOM 28122 C C . THR A 1 86 ? 4.384 3.524 -7.413 1.00 0.00 86 THR A C 19
ATOM 28123 O O . THR A 1 86 ? 3.325 3.134 -6.920 1.00 0.00 86 THR A O 19
ATOM 28134 N N . SER A 1 87 ? 5.133 2.769 -8.209 1.00 0.00 87 SER A N 19
ATOM 28135 C CA . SER A 1 87 ? 4.744 1.408 -8.560 1.00 0.00 87 SER A CA 19
ATOM 28136 C C . SER A 1 87 ? 5.749 0.397 -8.015 1.00 0.00 87 SER A C 19
ATOM 28137 O O . SER A 1 87 ? 6.947 0.670 -7.952 1.00 0.00 87 SER A O 19
ATOM 28145 N N . ALA A 1 88 ? 5.251 -0.771 -7.623 1.00 0.00 88 ALA A N 19
ATOM 28146 C CA . ALA A 1 88 ? 6.104 -1.823 -7.086 1.00 0.00 88 ALA A CA 19
ATOM 28147 C C . ALA A 1 88 ? 5.761 -3.176 -7.701 1.00 0.00 88 ALA A C 19
ATOM 28148 O O . ALA A 1 88 ? 4.872 -3.278 -8.547 1.00 0.00 88 ALA A O 19
ATOM 28155 N N . THR A 1 89 ? 6.472 -4.214 -7.270 1.00 0.00 89 THR A N 19
ATOM 28156 C CA . THR A 1 89 ? 6.244 -5.560 -7.780 1.00 0.00 89 THR A CA 19
ATOM 28157 C C . THR A 1 89 ? 6.011 -6.547 -6.642 1.00 0.00 89 THR A C 19
ATOM 28158 O O . THR A 1 89 ? 6.934 -6.883 -5.900 1.00 0.00 89 THR A O 19
ATOM 28169 N N . LEU A 1 90 ? 4.772 -7.008 -6.509 1.00 0.00 90 LEU A N 19
ATOM 28170 C CA . LEU A 1 90 ? 4.418 -7.958 -5.461 1.00 0.00 90 LEU A CA 19
ATOM 28171 C C . LEU A 1 90 ? 4.668 -9.392 -5.918 1.00 0.00 90 LEU A C 19
ATOM 28172 O O . LEU A 1 90 ? 4.554 -9.707 -7.103 1.00 0.00 90 LEU A O 19
ATOM 28188 N N . THR A 1 91 ? 5.007 -10.259 -4.969 1.00 0.00 91 THR A N 19
ATOM 28189 C CA . THR A 1 91 ? 5.273 -11.660 -5.273 1.00 0.00 91 THR A CA 19
ATOM 28190 C C . THR A 1 91 ? 4.367 -12.579 -4.462 1.00 0.00 91 THR A C 19
ATOM 28191 O O . THR A 1 91 ? 4.169 -12.372 -3.265 1.00 0.00 91 THR A O 19
ATOM 28202 N N . ILE A 1 92 ? 3.821 -13.596 -5.121 1.00 0.00 92 ILE A N 19
ATOM 28203 C CA . ILE A 1 92 ? 2.938 -14.548 -4.459 1.00 0.00 92 ILE A CA 19
ATOM 28204 C C . ILE A 1 92 ? 3.574 -15.932 -4.392 1.00 0.00 92 ILE A C 19
ATOM 28205 O O . ILE A 1 92 ? 4.211 -16.381 -5.345 1.00 0.00 92 ILE A O 19
ATOM 28221 N N . ARG A 1 93 ? 3.396 -16.605 -3.259 1.00 0.00 93 ARG A N 19
ATOM 28222 C CA . ARG A 1 93 ? 3.953 -17.939 -3.067 1.00 0.00 93 ARG A CA 19
ATOM 28223 C C . ARG A 1 93 ? 2.845 -18.986 -3.006 1.00 0.00 93 ARG A C 19
ATOM 28224 O O . ARG A 1 93 ? 2.048 -19.007 -2.068 1.00 0.00 93 ARG A O 19
ATOM 28245 N N . ALA A 1 94 ? 2.801 -19.853 -4.012 1.00 0.00 94 ALA A N 19
ATOM 28246 C CA . ALA A 1 94 ? 1.792 -20.904 -4.072 1.00 0.00 94 ALA A CA 19
ATOM 28247 C C . ALA A 1 94 ? 1.789 -21.735 -2.794 1.00 0.00 94 ALA A C 19
ATOM 28248 O O . ALA A 1 94 ? 2.827 -22.245 -2.370 1.00 0.00 94 ALA A O 19
ATOM 28255 N N . LEU A 1 95 ? 0.617 -21.868 -2.183 1.00 0.00 95 LEU A N 19
ATOM 28256 C CA . LEU A 1 95 ? 0.479 -22.638 -0.951 1.00 0.00 95 LEU A CA 19
ATOM 28257 C C . LEU A 1 95 ? 0.846 -24.101 -1.179 1.00 0.00 95 LEU A C 19
ATOM 28258 O O . LEU A 1 95 ? 0.744 -24.626 -2.288 1.00 0.00 95 LEU A O 19
ATOM 28274 N N . PRO A 1 96 ? 1.281 -24.776 -0.106 1.00 0.00 96 PRO A N 19
ATOM 28275 C CA . PRO A 1 96 ? 1.669 -26.189 -0.163 1.00 0.00 96 PRO A CA 19
ATOM 28276 C C . PRO A 1 96 ? 0.474 -27.110 -0.380 1.00 0.00 96 PRO A C 19
ATOM 28277 O O . PRO A 1 96 ? 0.624 -28.329 -0.459 1.00 0.00 96 PRO A O 19
ATOM 28288 N N . SER A 1 97 ? -0.713 -26.519 -0.476 1.00 0.00 97 SER A N 19
ATOM 28289 C CA . SER A 1 97 ? -1.935 -27.288 -0.681 1.00 0.00 97 SER A CA 19
ATOM 28290 C C . SER A 1 97 ? -1.738 -28.343 -1.766 1.00 0.00 97 SER A C 19
ATOM 28291 O O . SER A 1 97 ? -1.522 -28.017 -2.933 1.00 0.00 97 SER A O 19
ATOM 28299 N N . GLY A 1 98 ? -1.815 -29.610 -1.371 1.00 0.00 98 GLY A N 19
ATOM 28300 C CA . GLY A 1 98 ? -1.643 -30.694 -2.321 1.00 0.00 98 GLY A CA 19
ATOM 28301 C C . GLY A 1 98 ? -2.477 -31.910 -1.969 1.00 0.00 98 GLY A C 19
ATOM 28302 O O . GLY A 1 98 ? -3.467 -32.223 -2.630 1.00 0.00 98 GLY A O 19
ATOM 28306 N N . PRO A 1 99 ? -2.074 -32.621 -0.905 1.00 0.00 99 PRO A N 19
ATOM 28307 C CA . PRO A 1 99 ? -2.777 -33.822 -0.444 1.00 0.00 99 PRO A CA 19
ATOM 28308 C C . PRO A 1 99 ? -4.138 -33.500 0.163 1.00 0.00 99 PRO A C 19
ATOM 28309 O O . PRO A 1 99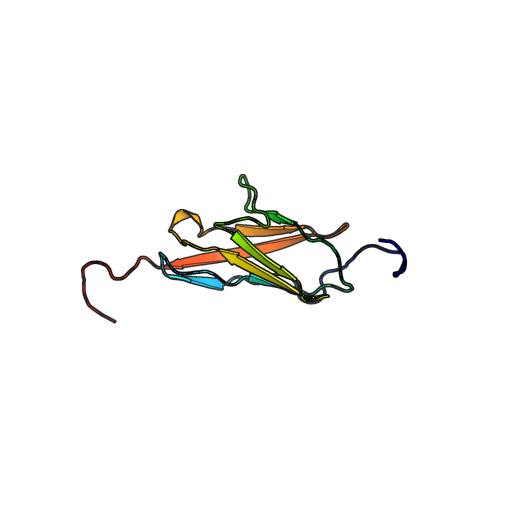 ? -4.838 -34.389 0.648 1.00 0.00 99 PRO A O 19
ATOM 28320 N N . SER A 1 100 ? -4.507 -32.223 0.133 1.00 0.00 100 SER A N 19
ATOM 28321 C CA . SER A 1 100 ? -5.784 -31.783 0.684 1.00 0.00 100 SER A CA 19
ATOM 28322 C C . SER A 1 100 ? -6.710 -31.285 -0.422 1.00 0.00 100 SER A C 19
ATOM 28323 O O . SER A 1 100 ? -6.262 -30.678 -1.394 1.00 0.00 100 SER A O 19
ATOM 28331 N N . SER A 1 101 ? -8.003 -31.548 -0.265 1.00 0.00 101 SER A N 19
ATOM 28332 C CA . SER A 1 101 ? -8.993 -31.130 -1.251 1.00 0.00 101 SER A CA 19
ATOM 28333 C C . SER A 1 101 ? -9.311 -29.645 -1.106 1.00 0.00 101 SER A C 19
ATOM 28334 O O . SER A 1 101 ? -10.131 -29.252 -0.277 1.00 0.00 101 SER A O 19
ATOM 28342 N N . GLY A 1 102 ? -8.655 -28.823 -1.919 1.00 0.00 102 GLY A N 19
ATOM 28343 C CA . GLY A 1 102 ? -8.880 -27.391 -1.867 1.00 0.00 102 GLY A CA 19
ATOM 28344 C C . GLY A 1 102 ? -7.619 -26.617 -1.536 1.00 0.00 102 GLY A C 19
ATOM 28345 O O . GLY A 1 102 ? -7.068 -25.922 -2.389 1.00 0.00 102 GLY A O 19
ATOM 28349 N N . GLY A 1 1 ? 5.385 28.286 9.755 1.00 0.00 1 GLY A N 20
ATOM 28350 C CA . GLY A 1 1 ? 5.088 28.087 8.348 1.00 0.00 1 GLY A CA 20
ATOM 28351 C C . GLY A 1 1 ? 6.326 28.166 7.477 1.00 0.00 1 GLY A C 20
ATOM 28352 O O . GLY A 1 1 ? 6.444 29.055 6.634 1.00 0.00 1 GLY A O 20
ATOM 28356 N N . SER A 1 2 ? 7.252 27.236 7.682 1.00 0.00 2 SER A N 20
ATOM 28357 C CA . SER A 1 2 ? 8.491 27.207 6.913 1.00 0.00 2 SER A CA 20
ATOM 28358 C C . SER A 1 2 ? 8.216 27.458 5.433 1.00 0.00 2 SER A C 20
ATOM 28359 O O . SER A 1 2 ? 7.297 26.880 4.854 1.00 0.00 2 SER A O 20
ATOM 28367 N N . SER A 1 3 ? 9.022 28.325 4.827 1.00 0.00 3 SER A N 20
ATOM 28368 C CA . SER A 1 3 ? 8.865 28.656 3.416 1.00 0.00 3 SER A CA 20
ATOM 28369 C C . SER A 1 3 ? 9.595 27.646 2.536 1.00 0.00 3 SER A C 20
ATOM 28370 O O . SER A 1 3 ? 10.359 26.816 3.027 1.00 0.00 3 SER A O 20
ATOM 28378 N N . GLY A 1 4 ? 9.355 27.725 1.231 1.00 0.00 4 GLY A N 20
ATOM 28379 C CA . GLY A 1 4 ? 9.996 26.812 0.302 1.00 0.00 4 GLY A CA 20
ATOM 28380 C C . GLY A 1 4 ? 9.063 25.715 -0.171 1.00 0.00 4 GLY A C 20
ATOM 28381 O O . GLY A 1 4 ? 7.843 25.879 -0.155 1.00 0.00 4 GLY A O 20
ATOM 28385 N N . SER A 1 5 ? 9.638 24.594 -0.594 1.00 0.00 5 SER A N 20
ATOM 28386 C CA . SER A 1 5 ? 8.849 23.467 -1.079 1.00 0.00 5 SER A CA 20
ATOM 28387 C C . SER A 1 5 ? 7.605 23.265 -0.219 1.00 0.00 5 SER A C 20
ATOM 28388 O O . SER A 1 5 ? 7.685 22.755 0.899 1.00 0.00 5 SER A O 20
ATOM 28396 N N . SER A 1 6 ? 6.455 23.668 -0.749 1.00 0.00 6 SER A N 20
ATOM 28397 C CA . SER A 1 6 ? 5.193 23.536 -0.030 1.00 0.00 6 SER A CA 20
ATOM 28398 C C . SER A 1 6 ? 4.040 23.286 -0.998 1.00 0.00 6 SER A C 20
ATOM 28399 O O . SER A 1 6 ? 3.958 23.909 -2.056 1.00 0.00 6 SER A O 20
ATOM 28407 N N . GLY A 1 7 ? 3.151 22.370 -0.626 1.00 0.00 7 GLY A N 20
ATOM 28408 C CA . GLY A 1 7 ? 2.015 22.054 -1.471 1.00 0.00 7 GLY A CA 20
ATOM 28409 C C . GLY A 1 7 ? 1.506 20.642 -1.254 1.00 0.00 7 GLY A C 20
ATOM 28410 O O . GLY A 1 7 ? 1.080 20.274 -0.159 1.00 0.00 7 GLY A O 20
ATOM 28414 N N . PRO A 1 8 ? 1.545 19.825 -2.317 1.00 0.00 8 PRO A N 20
ATOM 28415 C CA . PRO A 1 8 ? 1.088 18.434 -2.263 1.00 0.00 8 PRO A CA 20
ATOM 28416 C C . PRO A 1 8 ? 2.010 17.552 -1.428 1.00 0.00 8 PRO A C 20
ATOM 28417 O O . PRO A 1 8 ? 3.062 17.997 -0.970 1.00 0.00 8 PRO A O 20
ATOM 28428 N N . ALA A 1 9 ? 1.609 16.300 -1.235 1.00 0.00 9 ALA A N 20
ATOM 28429 C CA . ALA A 1 9 ? 2.401 15.355 -0.458 1.00 0.00 9 ALA A CA 20
ATOM 28430 C C . ALA A 1 9 ? 3.325 14.542 -1.358 1.00 0.00 9 ALA A C 20
ATOM 28431 O O . ALA A 1 9 ? 2.884 13.941 -2.337 1.00 0.00 9 ALA A O 20
ATOM 28438 N N . LYS A 1 10 ? 4.610 14.527 -1.020 1.00 0.00 10 LYS A N 20
ATOM 28439 C CA . LYS A 1 10 ? 5.598 13.787 -1.797 1.00 0.00 10 LYS A CA 20
ATOM 28440 C C . LYS A 1 10 ? 6.018 12.513 -1.070 1.00 0.00 10 LYS A C 20
ATOM 28441 O O . LYS A 1 10 ? 6.229 12.519 0.143 1.00 0.00 10 LYS A O 20
ATOM 28460 N N . PHE A 1 11 ? 6.139 11.422 -1.820 1.00 0.00 11 PHE A N 20
ATOM 28461 C CA . PHE A 1 11 ? 6.535 10.141 -1.247 1.00 0.00 11 PHE A CA 20
ATOM 28462 C C . PHE A 1 11 ? 7.980 10.187 -0.759 1.00 0.00 11 PHE A C 20
ATOM 28463 O O . PHE A 1 11 ? 8.914 10.291 -1.555 1.00 0.00 11 PHE A O 20
ATOM 28480 N N . THR A 1 12 ? 8.158 10.108 0.556 1.00 0.00 12 THR A N 20
ATOM 28481 C CA . THR A 1 12 ? 9.487 10.142 1.152 1.00 0.00 12 THR A CA 20
ATOM 28482 C C . THR A 1 12 ? 10.148 8.770 1.099 1.00 0.00 12 THR A C 20
ATOM 28483 O O . THR A 1 12 ? 11.358 8.661 0.903 1.00 0.00 12 THR A O 20
ATOM 28494 N N . GLU A 1 13 ? 9.346 7.725 1.275 1.00 0.00 13 GLU A N 20
ATOM 28495 C CA . GLU A 1 13 ? 9.855 6.358 1.248 1.00 0.00 13 GLU A CA 20
ATOM 28496 C C . GLU A 1 13 ? 9.437 5.647 -0.035 1.00 0.00 13 GLU A C 20
ATOM 28497 O O . GLU A 1 13 ? 10.234 4.946 -0.658 1.00 0.00 13 GLU A O 20
ATOM 28509 N N . GLY A 1 14 ? 8.179 5.833 -0.425 1.00 0.00 14 GLY A N 20
ATOM 28510 C CA . GLY A 1 14 ? 7.676 5.203 -1.632 1.00 0.00 14 GLY A CA 20
ATOM 28511 C C . GLY A 1 14 ? 7.409 3.723 -1.444 1.00 0.00 14 GLY A C 20
ATOM 28512 O O . GLY A 1 14 ? 7.805 3.135 -0.437 1.00 0.00 14 GLY A O 20
ATOM 28516 N N . LEU A 1 15 ? 6.734 3.118 -2.415 1.00 0.00 15 LEU A N 20
ATOM 28517 C CA . LEU A 1 15 ? 6.412 1.696 -2.353 1.00 0.00 15 LEU A CA 20
ATOM 28518 C C . LEU A 1 15 ? 7.670 0.846 -2.498 1.00 0.00 15 LEU A C 20
ATOM 28519 O O . LEU A 1 15 ? 8.721 1.340 -2.909 1.00 0.00 15 LEU A O 20
ATOM 28535 N N . ARG A 1 16 ? 7.555 -0.434 -2.161 1.00 0.00 16 ARG A N 20
ATOM 28536 C CA . ARG A 1 16 ? 8.683 -1.353 -2.255 1.00 0.00 16 ARG A CA 20
ATOM 28537 C C . ARG A 1 16 ? 8.213 -2.755 -2.630 1.00 0.00 16 ARG A C 20
ATOM 28538 O O . ARG A 1 16 ? 7.300 -3.300 -2.011 1.00 0.00 16 ARG A O 20
ATOM 28559 N N . ASN A 1 17 ? 8.843 -3.332 -3.648 1.00 0.00 17 ASN A N 20
ATOM 28560 C CA . ASN A 1 17 ? 8.487 -4.670 -4.107 1.00 0.00 17 ASN A CA 20
ATOM 28561 C C . ASN A 1 17 ? 8.656 -5.692 -2.986 1.00 0.00 17 ASN A C 20
ATOM 28562 O O . ASN A 1 17 ? 9.706 -5.760 -2.349 1.00 0.00 17 ASN A O 20
ATOM 28573 N N . GLU A 1 18 ? 7.614 -6.484 -2.754 1.00 0.00 18 GLU A N 20
ATOM 28574 C CA . GLU A 1 18 ? 7.647 -7.502 -1.710 1.00 0.00 18 GLU A CA 20
ATOM 28575 C C . GLU A 1 18 ? 7.009 -8.800 -2.196 1.00 0.00 18 GLU A C 20
ATOM 28576 O O . GLU A 1 18 ? 6.525 -8.881 -3.324 1.00 0.00 18 GLU A O 20
ATOM 28588 N N . GLU A 1 19 ? 7.013 -9.813 -1.335 1.00 0.00 19 GLU A N 20
ATOM 28589 C CA . GLU A 1 19 ? 6.436 -11.108 -1.677 1.00 0.00 19 GLU A CA 20
ATOM 28590 C C . GLU A 1 19 ? 5.449 -11.564 -0.606 1.00 0.00 19 GLU A C 20
ATOM 28591 O O . GLU A 1 19 ? 5.231 -10.871 0.387 1.00 0.00 19 GLU A O 20
ATOM 28603 N N . ALA A 1 20 ? 4.856 -12.734 -0.816 1.00 0.00 20 ALA A N 20
ATOM 28604 C CA . ALA A 1 20 ? 3.893 -13.284 0.131 1.00 0.00 20 ALA A CA 20
ATOM 28605 C C . ALA A 1 20 ? 3.458 -14.686 -0.281 1.00 0.00 20 ALA A C 20
ATOM 28606 O O . ALA A 1 20 ? 3.828 -15.174 -1.349 1.00 0.00 20 ALA A O 20
ATOM 28613 N N . VAL A 1 21 ? 2.671 -15.332 0.575 1.00 0.00 21 VAL A N 20
ATOM 28614 C CA . VAL A 1 21 ? 2.186 -16.679 0.300 1.00 0.00 21 VAL A CA 20
ATOM 28615 C C . VAL A 1 21 ? 0.693 -16.672 -0.010 1.00 0.00 21 VAL A C 20
ATOM 28616 O O . VAL A 1 21 ? -0.068 -15.903 0.576 1.00 0.00 21 VAL A O 20
ATOM 28629 N N . GLU A 1 22 ? 0.281 -17.535 -0.934 1.00 0.00 22 GLU A N 20
ATOM 28630 C CA . GLU A 1 22 ? -1.121 -17.627 -1.321 1.00 0.00 22 GLU A CA 20
ATOM 28631 C C . GLU A 1 22 ? -2.019 -17.731 -0.091 1.00 0.00 22 GLU A C 20
ATOM 28632 O O . GLU A 1 22 ? -1.648 -18.337 0.913 1.00 0.00 22 GLU A O 20
ATOM 28644 N N . GLY A 1 23 ? -3.205 -17.135 -0.179 1.00 0.00 23 GLY A N 20
ATOM 28645 C CA . GLY A 1 23 ? -4.137 -17.171 0.932 1.00 0.00 23 GLY A CA 20
ATOM 28646 C C . GLY A 1 23 ? -3.842 -16.108 1.972 1.00 0.00 23 GLY A C 20
ATOM 28647 O O . GLY A 1 23 ? -4.754 -15.583 2.608 1.00 0.00 23 GLY A O 20
ATOM 28651 N N . ALA A 1 24 ? -2.563 -15.791 2.145 1.00 0.00 24 ALA A N 20
ATOM 28652 C CA . ALA A 1 24 ? -2.150 -14.784 3.114 1.00 0.00 24 ALA A CA 20
ATOM 28653 C C . ALA A 1 24 ? -2.609 -13.393 2.690 1.00 0.00 24 ALA A C 20
ATOM 28654 O O . ALA A 1 24 ? -3.320 -13.238 1.696 1.00 0.00 24 ALA A O 20
ATOM 28661 N N . THR A 1 25 ? -2.199 -12.382 3.450 1.00 0.00 25 THR A N 20
ATOM 28662 C CA . THR A 1 25 ? -2.570 -11.004 3.153 1.00 0.00 25 THR A CA 20
ATOM 28663 C C . THR A 1 25 ? -1.334 -10.132 2.958 1.00 0.00 25 THR A C 20
ATOM 28664 O O . THR A 1 25 ? -0.604 -9.852 3.908 1.00 0.00 25 THR A O 20
ATOM 28675 N N . ALA A 1 26 ? -1.107 -9.705 1.720 1.00 0.00 26 ALA A N 20
ATOM 28676 C CA . ALA A 1 26 ? 0.039 -8.862 1.402 1.00 0.00 26 ALA A CA 20
ATOM 28677 C C . ALA A 1 26 ? 0.141 -7.687 2.368 1.00 0.00 26 ALA A C 20
ATOM 28678 O O . ALA A 1 26 ? -0.700 -7.522 3.251 1.00 0.00 26 ALA A O 20
ATOM 28685 N N . MET A 1 27 ? 1.178 -6.873 2.194 1.00 0.00 27 MET A N 20
ATOM 28686 C CA . MET A 1 27 ? 1.389 -5.712 3.051 1.00 0.00 27 MET A CA 20
ATOM 28687 C C . MET A 1 27 ? 2.194 -4.639 2.325 1.00 0.00 27 MET A C 20
ATOM 28688 O O . MET A 1 27 ? 3.404 -4.777 2.136 1.00 0.00 27 MET A O 20
ATOM 28702 N N . LEU A 1 28 ? 1.516 -3.572 1.918 1.00 0.00 28 LEU A N 20
ATOM 28703 C CA . LEU A 1 28 ? 2.169 -2.475 1.211 1.00 0.00 28 LEU A CA 20
ATOM 28704 C C . LEU A 1 28 ? 1.936 -1.149 1.930 1.00 0.00 28 LEU A C 20
ATOM 28705 O O . LEU A 1 28 ? 0.797 -0.775 2.210 1.00 0.00 28 LEU A O 20
ATOM 28721 N N . TRP A 1 29 ? 3.022 -0.443 2.223 1.00 0.00 29 TRP A N 20
ATOM 28722 C CA . TRP A 1 29 ? 2.936 0.842 2.907 1.00 0.00 29 TRP A CA 20
ATOM 28723 C C . TRP A 1 29 ? 3.832 1.877 2.236 1.00 0.00 29 TRP A C 20
ATOM 28724 O O . TRP A 1 29 ? 4.703 1.532 1.436 1.00 0.00 29 TRP A O 20
ATOM 28745 N N . CYS A 1 30 ? 3.616 3.145 2.567 1.00 0.00 30 CYS A N 20
ATOM 28746 C CA . CYS A 1 30 ? 4.405 4.230 1.996 1.00 0.00 30 CYS A CA 20
ATOM 28747 C C . CYS A 1 30 ? 4.281 5.495 2.839 1.00 0.00 30 CYS A C 20
ATOM 28748 O O . CYS A 1 30 ? 3.207 5.807 3.352 1.00 0.00 30 CYS A O 20
ATOM 28756 N N . GLU A 1 31 ? 5.388 6.218 2.978 1.00 0.00 31 GLU A N 20
ATOM 28757 C CA . GLU A 1 31 ? 5.402 7.448 3.762 1.00 0.00 31 GLU A CA 20
ATOM 28758 C C . GLU A 1 31 ? 5.626 8.662 2.865 1.00 0.00 31 GLU A C 20
ATOM 28759 O O . GLU A 1 31 ? 6.561 8.692 2.063 1.00 0.00 31 GLU A O 20
ATOM 28771 N N . LEU A 1 32 ? 4.762 9.661 3.005 1.00 0.00 32 LEU A N 20
ATOM 28772 C CA . LEU A 1 32 ? 4.864 10.878 2.208 1.00 0.00 32 LEU A CA 20
ATOM 28773 C C . LEU A 1 32 ? 5.353 12.046 3.058 1.00 0.00 32 LEU A C 20
ATOM 28774 O O . LEU A 1 32 ? 5.599 11.896 4.254 1.00 0.00 32 LEU A O 20
ATOM 28790 N N . SER A 1 33 ? 5.490 13.211 2.431 1.00 0.00 33 SER A N 20
ATOM 28791 C CA . SER A 1 33 ? 5.952 14.405 3.129 1.00 0.00 33 SER A CA 20
ATOM 28792 C C . SER A 1 33 ? 4.834 15.004 3.977 1.00 0.00 33 SER A C 20
ATOM 28793 O O . SER A 1 33 ? 5.067 15.898 4.791 1.00 0.00 33 SER A O 20
ATOM 28801 N N . LYS A 1 34 ? 3.618 14.505 3.781 1.00 0.00 34 LYS A N 20
ATOM 28802 C CA . LYS A 1 34 ? 2.462 14.988 4.527 1.00 0.00 34 LYS A CA 20
ATOM 28803 C C . LYS A 1 34 ? 1.256 14.080 4.309 1.00 0.00 34 LYS A C 20
ATOM 28804 O O . LYS A 1 34 ? 1.069 13.530 3.224 1.00 0.00 34 LYS A O 20
ATOM 28823 N N . VAL A 1 35 ? 0.440 13.929 5.347 1.00 0.00 35 VAL A N 20
ATOM 28824 C CA . VAL A 1 35 ? -0.750 13.090 5.268 1.00 0.00 35 VAL A CA 20
ATOM 28825 C C . VAL A 1 35 ? -1.677 13.554 4.150 1.00 0.00 35 VAL A C 20
ATOM 28826 O O . VAL A 1 35 ? -2.384 14.551 4.290 1.00 0.00 35 VAL A O 20
ATOM 28839 N N . ALA A 1 36 ? -1.667 12.823 3.040 1.00 0.00 36 ALA A N 20
ATOM 28840 C CA . ALA A 1 36 ? -2.509 13.158 1.898 1.00 0.00 36 ALA A CA 20
ATOM 28841 C C . ALA A 1 36 ? -3.311 11.947 1.433 1.00 0.00 36 ALA A C 20
ATOM 28842 O O . ALA A 1 36 ? -2.928 10.798 1.652 1.00 0.00 36 ALA A O 20
ATOM 28849 N N . PRO A 1 37 ? -4.451 12.209 0.776 1.00 0.00 37 PRO A N 20
ATOM 28850 C CA . PRO A 1 37 ? -5.331 11.152 0.267 1.00 0.00 37 PRO A CA 20
ATOM 28851 C C . PRO A 1 37 ? -4.713 10.399 -0.906 1.00 0.00 37 PRO A C 20
ATOM 28852 O O . PRO A 1 37 ? -4.623 10.924 -2.016 1.00 0.00 37 PRO A O 20
ATOM 28863 N N . VAL A 1 38 ? -4.289 9.165 -0.653 1.00 0.00 38 VAL A N 20
ATOM 28864 C CA . VAL A 1 38 ? -3.680 8.338 -1.689 1.00 0.00 38 VAL A CA 20
ATOM 28865 C C . VAL A 1 38 ? -4.722 7.461 -2.374 1.00 0.00 38 VAL A C 20
ATOM 28866 O O . VAL A 1 38 ? -5.863 7.368 -1.922 1.00 0.00 38 VAL A O 20
ATOM 28879 N N . GLU A 1 39 ? -4.321 6.818 -3.466 1.00 0.00 39 GLU A N 20
ATOM 28880 C CA . GLU A 1 39 ? -5.221 5.948 -4.214 1.00 0.00 39 GLU A CA 20
ATOM 28881 C C . GLU A 1 39 ? -4.478 4.727 -4.749 1.00 0.00 39 GLU A C 20
ATOM 28882 O O . GLU A 1 39 ? -3.701 4.828 -5.699 1.00 0.00 39 GLU A O 20
ATOM 28894 N N . TRP A 1 40 ? -4.721 3.577 -4.133 1.00 0.00 40 TRP A N 20
ATOM 28895 C CA . TRP A 1 40 ? -4.075 2.336 -4.546 1.00 0.00 40 TRP A CA 20
ATOM 28896 C C . TRP A 1 40 ? -4.729 1.775 -5.804 1.00 0.00 40 TRP A C 20
ATOM 28897 O O . TRP A 1 40 ? -5.953 1.776 -5.931 1.00 0.00 40 TRP A O 20
ATOM 28918 N N . ARG A 1 41 ? -3.905 1.295 -6.730 1.00 0.00 41 ARG A N 20
ATOM 28919 C CA . ARG A 1 41 ? -4.405 0.731 -7.979 1.00 0.00 41 ARG A CA 20
ATOM 28920 C C . ARG A 1 41 ? -3.511 -0.409 -8.456 1.00 0.00 41 ARG A C 20
ATOM 28921 O O . ARG A 1 41 ? -2.372 -0.548 -8.011 1.00 0.00 41 ARG A O 20
ATOM 28942 N N . LYS A 1 42 ? -4.035 -1.224 -9.366 1.00 0.00 42 LYS A N 20
ATOM 28943 C CA . LYS A 1 42 ? -3.286 -2.352 -9.906 1.00 0.00 42 LYS A CA 20
ATOM 28944 C C . LYS A 1 42 ? -3.378 -2.389 -11.428 1.00 0.00 42 LYS A C 20
ATOM 28945 O O . LYS A 1 42 ? -4.277 -3.013 -11.990 1.00 0.00 42 LYS A O 20
ATOM 28964 N N . GLY A 1 43 ? -2.442 -1.716 -12.090 1.00 0.00 43 GLY A N 20
ATOM 28965 C CA . GLY A 1 43 ? -2.436 -1.686 -13.541 1.00 0.00 43 GLY A CA 20
ATOM 28966 C C . GLY A 1 43 ? -3.783 -1.300 -14.118 1.00 0.00 43 GLY A C 20
ATOM 28967 O O . GLY A 1 43 ? -4.295 -0.206 -13.879 1.00 0.00 43 GLY A O 20
ATOM 28971 N N . PRO A 1 44 ? -4.380 -2.212 -14.900 1.00 0.00 44 PRO A N 20
ATOM 28972 C CA . PRO A 1 44 ? -5.683 -1.983 -15.531 1.00 0.00 44 PRO A CA 20
ATOM 28973 C C . PRO A 1 44 ? -6.822 -1.964 -14.517 1.00 0.00 44 PRO A C 20
ATOM 28974 O O . PRO A 1 44 ? -7.861 -1.347 -14.750 1.00 0.00 44 PRO A O 20
ATOM 28985 N N . GLU A 1 45 ? -6.619 -2.643 -13.393 1.00 0.00 45 GLU A N 20
ATOM 28986 C CA . GLU A 1 45 ? -7.630 -2.704 -12.344 1.00 0.00 45 GLU A CA 20
ATOM 28987 C C . GLU A 1 45 ? -7.606 -1.439 -11.491 1.00 0.00 45 GLU A C 20
ATOM 28988 O O . GLU A 1 45 ? -6.724 -0.594 -11.640 1.00 0.00 45 GLU A O 20
ATOM 29000 N N . ASN A 1 46 ? -8.582 -1.316 -10.597 1.00 0.00 46 ASN A N 20
ATOM 29001 C CA . ASN A 1 46 ? -8.673 -0.154 -9.720 1.00 0.00 46 ASN A CA 20
ATOM 29002 C C . ASN A 1 46 ? -9.058 -0.571 -8.303 1.00 0.00 46 ASN A C 20
ATOM 29003 O O . ASN A 1 46 ? -10.182 -1.010 -8.057 1.00 0.00 46 ASN A O 20
ATOM 29014 N N . LEU A 1 47 ? -8.118 -0.430 -7.376 1.00 0.00 47 LEU A N 20
ATOM 29015 C CA . LEU A 1 47 ? -8.357 -0.791 -5.983 1.00 0.00 47 LEU A CA 20
ATOM 29016 C C . LEU A 1 47 ? -8.907 0.397 -5.199 1.00 0.00 47 LEU A C 20
ATOM 29017 O O . LEU A 1 47 ? -8.877 1.533 -5.673 1.00 0.00 47 LEU A O 20
ATOM 29033 N N . ARG A 1 48 ? -9.407 0.127 -3.998 1.00 0.00 48 ARG A N 20
ATOM 29034 C CA . ARG A 1 48 ? -9.963 1.173 -3.149 1.00 0.00 48 ARG A CA 20
ATOM 29035 C C . ARG A 1 48 ? -10.331 0.620 -1.775 1.00 0.00 48 ARG A C 20
ATOM 29036 O O . ARG A 1 48 ? -10.440 -0.592 -1.592 1.00 0.00 48 ARG A O 20
ATOM 29057 N N . ASP A 1 49 ? -10.520 1.517 -0.813 1.00 0.00 49 ASP A N 20
ATOM 29058 C CA . ASP A 1 49 ? -10.876 1.119 0.544 1.00 0.00 49 ASP A CA 20
ATOM 29059 C C . ASP A 1 49 ? -12.200 0.363 0.558 1.00 0.00 49 ASP A C 20
ATOM 29060 O O . ASP A 1 49 ? -13.269 0.960 0.441 1.00 0.00 49 ASP A O 20
ATOM 29069 N N . GLY A 1 50 ? -12.121 -0.957 0.702 1.00 0.00 50 GLY A N 20
ATOM 29070 C CA . GLY A 1 50 ? -13.320 -1.774 0.728 1.00 0.00 50 GLY A CA 20
ATOM 29071 C C . GLY A 1 50 ? -13.212 -2.931 1.701 1.00 0.00 50 GLY A C 20
ATOM 29072 O O . GLY A 1 50 ? -12.235 -3.039 2.442 1.00 0.00 50 GLY A O 20
ATOM 29076 N N . ASP A 1 51 ? -14.218 -3.798 1.700 1.00 0.00 51 ASP A N 20
ATOM 29077 C CA . ASP A 1 51 ? -14.233 -4.954 2.590 1.00 0.00 51 ASP A CA 20
ATOM 29078 C C . ASP A 1 51 ? -12.980 -5.802 2.399 1.00 0.00 51 ASP A C 20
ATOM 29079 O O . ASP A 1 51 ? -12.144 -5.903 3.298 1.00 0.00 51 ASP A O 20
ATOM 29088 N N . ARG A 1 52 ? -12.857 -6.412 1.225 1.00 0.00 52 ARG A N 20
ATOM 29089 C CA . ARG A 1 52 ? -11.707 -7.254 0.918 1.00 0.00 52 ARG A CA 20
ATOM 29090 C C . ARG A 1 52 ? -10.409 -6.458 1.017 1.00 0.00 52 ARG A C 20
ATOM 29091 O O . ARG A 1 52 ? -9.408 -6.948 1.540 1.00 0.00 52 ARG A O 20
ATOM 29112 N N . TYR A 1 53 ? -10.434 -5.231 0.510 1.00 0.00 53 TYR A N 20
ATOM 29113 C CA . TYR A 1 53 ? -9.258 -4.368 0.539 1.00 0.00 53 TYR A CA 20
ATOM 29114 C C . TYR A 1 53 ? -9.255 -3.493 1.788 1.00 0.00 53 TYR A C 20
ATOM 29115 O O . TYR A 1 53 ? -9.959 -2.484 1.855 1.00 0.00 53 TYR A O 20
ATOM 29133 N N . ILE A 1 54 ? -8.458 -3.886 2.776 1.00 0.00 54 ILE A N 20
ATOM 29134 C CA . ILE A 1 54 ? -8.361 -3.137 4.022 1.00 0.00 54 ILE A CA 20
ATOM 29135 C C . ILE A 1 54 ? -7.308 -2.038 3.923 1.00 0.00 54 ILE A C 20
ATOM 29136 O O . ILE A 1 54 ? -6.110 -2.298 4.046 1.00 0.00 54 ILE A O 20
ATOM 29152 N N . LEU A 1 55 ? -7.762 -0.810 3.702 1.00 0.00 55 LEU A N 20
ATOM 29153 C CA . LEU A 1 55 ? -6.859 0.331 3.588 1.00 0.00 55 LEU A CA 20
ATOM 29154 C C . LEU A 1 55 ? -6.865 1.160 4.868 1.00 0.00 55 LEU A C 20
ATOM 29155 O O . LEU A 1 55 ? -7.900 1.310 5.517 1.00 0.00 55 LEU A O 20
ATOM 29171 N N . ARG A 1 56 ? -5.703 1.697 5.225 1.00 0.00 56 ARG A N 20
ATOM 29172 C CA . ARG A 1 56 ? -5.574 2.512 6.427 1.00 0.00 56 ARG A CA 20
ATOM 29173 C C . ARG A 1 56 ? -4.567 3.638 6.215 1.00 0.00 56 ARG A C 20
ATOM 29174 O O . ARG A 1 56 ? -3.726 3.570 5.319 1.00 0.00 56 ARG A O 20
ATOM 29195 N N . GLN A 1 57 ? -4.661 4.673 7.044 1.00 0.00 57 GLN A N 20
ATOM 29196 C CA . GLN A 1 57 ? -3.758 5.814 6.946 1.00 0.00 57 GLN A CA 20
ATOM 29197 C C . GLN A 1 57 ? -3.673 6.556 8.276 1.00 0.00 57 GLN A C 20
ATOM 29198 O O . GLN A 1 57 ? -4.641 7.179 8.712 1.00 0.00 57 GLN A O 20
ATOM 29212 N N . GLU A 1 58 ? -2.510 6.485 8.915 1.00 0.00 58 GLU A N 20
ATOM 29213 C CA . GLU A 1 58 ? -2.300 7.149 10.195 1.00 0.00 58 GLU A CA 20
ATOM 29214 C C . GLU A 1 58 ? -1.423 8.387 10.029 1.00 0.00 58 GLU A C 20
ATOM 29215 O O . GLU A 1 58 ? -0.568 8.673 10.866 1.00 0.00 58 GLU A O 20
ATOM 29227 N N . GLY A 1 59 ? -1.643 9.119 8.940 1.00 0.00 59 GLY A N 20
ATOM 29228 C CA . GLY A 1 59 ? -0.865 10.316 8.682 1.00 0.00 59 GLY A CA 20
ATOM 29229 C C . GLY A 1 59 ? -0.147 10.265 7.349 1.00 0.00 59 GLY A C 20
ATOM 29230 O O . GLY A 1 59 ? -0.747 9.944 6.322 1.00 0.00 59 GLY A O 20
ATOM 29234 N N . THR A 1 60 ? 1.144 10.584 7.361 1.00 0.00 60 THR A N 20
ATOM 29235 C CA . THR A 1 60 ? 1.945 10.575 6.143 1.00 0.00 60 THR A CA 20
ATOM 29236 C C . THR A 1 60 ? 2.190 9.152 5.656 1.00 0.00 60 THR A C 20
ATOM 29237 O O . THR A 1 60 ? 2.580 8.937 4.508 1.00 0.00 60 THR A O 20
ATOM 29248 N N . ARG A 1 61 ? 1.959 8.182 6.536 1.00 0.00 61 ARG A N 20
ATOM 29249 C CA . ARG A 1 61 ? 2.156 6.779 6.194 1.00 0.00 61 ARG A CA 20
ATOM 29250 C C . ARG A 1 61 ? 0.824 6.105 5.876 1.00 0.00 61 ARG A C 20
ATOM 29251 O O . ARG A 1 61 ? -0.188 6.369 6.527 1.00 0.00 61 ARG A O 20
ATOM 29272 N N . CYS A 1 62 ? 0.832 5.235 4.873 1.00 0.00 62 CYS A N 20
ATOM 29273 C CA . CYS A 1 62 ? -0.375 4.524 4.467 1.00 0.00 62 CYS A CA 20
ATOM 29274 C C . CYS A 1 62 ? -0.163 3.014 4.526 1.00 0.00 62 CYS A C 20
ATOM 29275 O O . CYS A 1 62 ? 0.959 2.530 4.382 1.00 0.00 62 CYS A O 20
ATOM 29283 N N . GLU A 1 63 ? -1.248 2.277 4.740 1.00 0.00 63 GLU A N 20
ATOM 29284 C CA . GLU A 1 63 ? -1.180 0.823 4.820 1.00 0.00 63 GLU A CA 20
ATOM 29285 C C . GLU A 1 63 ? -2.260 0.179 3.956 1.00 0.00 63 GLU A C 20
ATOM 29286 O O . GLU A 1 63 ? -3.425 0.575 4.000 1.00 0.00 63 GLU A O 20
ATOM 29298 N N . LEU A 1 64 ? -1.864 -0.816 3.169 1.00 0.00 64 LEU A N 20
ATOM 29299 C CA . LEU A 1 64 ? -2.797 -1.516 2.293 1.00 0.00 64 LEU A CA 20
ATOM 29300 C C . LEU A 1 64 ? -2.728 -3.024 2.518 1.00 0.00 64 LEU A C 20
ATOM 29301 O O . LEU A 1 64 ? -1.656 -3.623 2.440 1.00 0.00 64 LEU A O 20
ATOM 29317 N N . GLN A 1 65 ? -3.879 -3.629 2.794 1.00 0.00 65 GLN A N 20
ATOM 29318 C CA . GLN A 1 65 ? -3.948 -5.066 3.028 1.00 0.00 65 GLN A CA 20
ATOM 29319 C C . GLN A 1 65 ? -4.885 -5.736 2.028 1.00 0.00 65 GLN A C 20
ATOM 29320 O O . GLN A 1 65 ? -6.061 -5.383 1.932 1.00 0.00 65 GLN A O 20
ATOM 29334 N N . ILE A 1 66 ? -4.357 -6.703 1.285 1.00 0.00 66 ILE A N 20
ATOM 29335 C CA . ILE A 1 66 ? -5.146 -7.421 0.293 1.00 0.00 66 ILE A CA 20
ATOM 29336 C C . ILE A 1 66 ? -5.604 -8.773 0.829 1.00 0.00 66 ILE A C 20
ATOM 29337 O O . ILE A 1 66 ? -4.875 -9.763 0.751 1.00 0.00 66 ILE A O 20
ATOM 29353 N N . CYS A 1 67 ? -6.816 -8.808 1.372 1.00 0.00 67 CYS A N 20
ATOM 29354 C CA . CYS A 1 67 ? -7.373 -10.040 1.920 1.00 0.00 67 CYS A CA 20
ATOM 29355 C C . CYS A 1 67 ? -7.617 -11.065 0.818 1.00 0.00 67 CYS A C 20
ATOM 29356 O O . CYS A 1 67 ? -8.337 -10.799 -0.143 1.00 0.00 67 CYS A O 20
ATOM 29364 N N . GLY A 1 68 ? -7.009 -12.239 0.964 1.00 0.00 68 GLY A N 20
ATOM 29365 C CA . GLY A 1 68 ? -7.171 -13.286 -0.028 1.00 0.00 68 GLY A CA 20
ATOM 29366 C C . GLY A 1 68 ? -6.152 -13.188 -1.146 1.00 0.00 68 GLY A C 20
ATOM 29367 O O . GLY A 1 68 ? -6.459 -12.700 -2.235 1.00 0.00 68 GLY A O 20
ATOM 29371 N N . LEU A 1 69 ? -4.936 -13.650 -0.879 1.00 0.00 69 LEU A N 20
ATOM 29372 C CA . LEU A 1 69 ? -3.867 -13.611 -1.871 1.00 0.00 69 LEU A CA 20
ATOM 29373 C C . LEU A 1 69 ? -3.969 -14.795 -2.828 1.00 0.00 69 LEU A C 20
ATOM 29374 O O . LEU A 1 69 ? -4.615 -15.797 -2.524 1.00 0.00 69 LEU A O 20
ATOM 29390 N N . ALA A 1 70 ? -3.325 -14.671 -3.984 1.00 0.00 70 ALA A N 20
ATOM 29391 C CA . ALA A 1 70 ? -3.339 -15.732 -4.983 1.00 0.00 70 ALA A CA 20
ATOM 29392 C C . ALA A 1 70 ? -2.424 -15.394 -6.155 1.00 0.00 70 ALA A C 20
ATOM 29393 O O . ALA A 1 70 ? -2.117 -14.228 -6.399 1.00 0.00 70 ALA A O 20
ATOM 29400 N N . MET A 1 71 ? -1.992 -16.422 -6.878 1.00 0.00 71 MET A N 20
ATOM 29401 C CA . MET A 1 71 ? -1.112 -16.233 -8.025 1.00 0.00 71 MET A CA 20
ATOM 29402 C C . MET A 1 71 ? -1.496 -14.979 -8.804 1.00 0.00 71 MET A C 20
ATOM 29403 O O . MET A 1 71 ? -0.637 -14.295 -9.360 1.00 0.00 71 MET A O 20
ATOM 29417 N N . ALA A 1 72 ? -2.791 -14.682 -8.838 1.00 0.00 72 ALA A N 20
ATOM 29418 C CA . ALA A 1 72 ? -3.287 -13.509 -9.547 1.00 0.00 72 ALA A CA 20
ATOM 29419 C C . ALA A 1 72 ? -2.774 -12.223 -8.907 1.00 0.00 72 ALA A C 20
ATOM 29420 O O . ALA A 1 72 ? -2.262 -11.339 -9.594 1.00 0.00 72 ALA A O 20
ATOM 29427 N N . ASP A 1 73 ? -2.916 -12.126 -7.590 1.00 0.00 73 ASP A N 20
ATOM 29428 C CA . ASP A 1 73 ? -2.466 -10.948 -6.858 1.00 0.00 73 ASP A CA 20
ATOM 29429 C C . ASP A 1 73 ? -1.076 -10.520 -7.318 1.00 0.00 73 ASP A C 20
ATOM 29430 O O . ASP A 1 73 ? -0.794 -9.330 -7.450 1.00 0.00 73 ASP A O 20
ATOM 29439 N N . ALA A 1 74 ? -0.210 -11.500 -7.558 1.00 0.00 74 ALA A N 20
ATOM 29440 C CA . ALA A 1 74 ? 1.150 -11.225 -8.004 1.00 0.00 74 ALA A CA 20
ATOM 29441 C C . ALA A 1 74 ? 1.153 -10.320 -9.232 1.00 0.00 74 ALA A C 20
ATOM 29442 O O . ALA A 1 74 ? 0.786 -10.743 -10.327 1.00 0.00 74 ALA A O 20
ATOM 29449 N N . GLY A 1 75 ? 1.569 -9.072 -9.040 1.00 0.00 75 GLY A N 20
ATOM 29450 C CA . GLY A 1 75 ? 1.611 -8.127 -10.141 1.00 0.00 75 GLY A CA 20
ATOM 29451 C C . GLY A 1 75 ? 2.317 -6.838 -9.772 1.00 0.00 75 GLY A C 20
ATOM 29452 O O . GLY A 1 75 ? 3.281 -6.848 -9.007 1.00 0.00 75 GLY A O 20
ATOM 29456 N N . GLU A 1 76 ? 1.838 -5.724 -10.318 1.00 0.00 76 GLU A N 20
ATOM 29457 C CA . GLU A 1 76 ? 2.432 -4.422 -10.043 1.00 0.00 76 GLU A CA 20
ATOM 29458 C C . GLU A 1 76 ? 1.392 -3.457 -9.480 1.00 0.00 76 GLU A C 20
ATOM 29459 O O . GLU A 1 76 ? 0.417 -3.117 -10.151 1.00 0.00 76 GLU A O 20
ATOM 29471 N N . TYR A 1 77 ? 1.607 -3.021 -8.244 1.00 0.00 77 TYR A N 20
ATOM 29472 C CA . TYR A 1 77 ? 0.688 -2.098 -7.589 1.00 0.00 77 TYR A CA 20
ATOM 29473 C C . TYR A 1 77 ? 1.201 -0.664 -7.675 1.00 0.00 77 TYR A C 20
ATOM 29474 O O . TYR A 1 77 ? 2.408 -0.427 -7.743 1.00 0.00 77 TYR A O 20
ATOM 29492 N N . LEU A 1 78 ? 0.277 0.290 -7.671 1.00 0.00 78 LEU A N 20
ATOM 29493 C CA . LEU A 1 78 ? 0.634 1.702 -7.748 1.00 0.00 78 LEU A CA 20
ATOM 29494 C C . LEU A 1 78 ? -0.152 2.519 -6.727 1.00 0.00 78 LEU A C 20
ATOM 29495 O O . LEU A 1 78 ? -1.332 2.261 -6.487 1.00 0.00 78 LEU A O 20
ATOM 29511 N N . CYS A 1 79 ? 0.509 3.505 -6.131 1.00 0.00 79 CYS A N 20
ATOM 29512 C CA . CYS A 1 79 ? -0.128 4.361 -5.137 1.00 0.00 79 CYS A CA 20
ATOM 29513 C C . CYS A 1 79 ? -0.107 5.820 -5.582 1.00 0.00 79 CYS A C 20
ATOM 29514 O O . CYS A 1 79 ? 0.917 6.496 -5.485 1.00 0.00 79 CYS A O 20
ATOM 29522 N N . VAL A 1 80 ? -1.246 6.299 -6.074 1.00 0.00 80 VAL A N 20
ATOM 29523 C CA . VAL A 1 80 ? -1.359 7.678 -6.535 1.00 0.00 80 VAL A CA 20
ATOM 29524 C C . VAL A 1 80 ? -1.853 8.592 -5.420 1.00 0.00 80 VAL A C 20
ATOM 29525 O O . VAL A 1 80 ? -2.880 8.325 -4.794 1.00 0.00 80 VAL A O 20
ATOM 29538 N N . CYS A 1 81 ? -1.118 9.671 -5.177 1.00 0.00 81 CYS A N 20
ATOM 29539 C CA . CYS A 1 81 ? -1.481 10.626 -4.136 1.00 0.00 81 CYS A CA 20
ATOM 29540 C C . CYS A 1 81 ? -1.680 12.019 -4.722 1.00 0.00 81 CYS A C 20
ATOM 29541 O O . CYS A 1 81 ? -0.853 12.909 -4.529 1.00 0.00 81 CYS A O 20
ATOM 29549 N N . GLY A 1 82 ? -2.783 12.202 -5.442 1.00 0.00 82 GLY A N 20
ATOM 29550 C CA . GLY A 1 82 ? -3.070 13.489 -6.047 1.00 0.00 82 GLY A CA 20
ATOM 29551 C C . GLY A 1 82 ? -2.371 13.672 -7.380 1.00 0.00 82 GLY A C 20
ATOM 29552 O O . GLY A 1 82 ? -2.892 13.270 -8.420 1.00 0.00 82 GLY A O 20
ATOM 29556 N N . GLN A 1 83 ? -1.190 14.280 -7.349 1.00 0.00 83 GLN A N 20
ATOM 29557 C CA . GLN A 1 83 ? -0.420 14.516 -8.565 1.00 0.00 83 GLN A CA 20
ATOM 29558 C C . GLN A 1 83 ? 0.730 13.522 -8.683 1.00 0.00 83 GLN A C 20
ATOM 29559 O O . GLN A 1 83 ? 1.140 13.161 -9.786 1.00 0.00 83 GLN A O 20
ATOM 29573 N N . GLU A 1 84 ? 1.248 13.085 -7.540 1.00 0.00 84 GLU A N 20
ATOM 29574 C CA . GLU A 1 84 ? 2.353 12.134 -7.516 1.00 0.00 84 GLU A CA 20
ATOM 29575 C C . GLU A 1 84 ? 1.836 10.702 -7.401 1.00 0.00 84 GLU A C 20
ATOM 29576 O O . GLU A 1 84 ? 0.653 10.477 -7.148 1.00 0.00 84 GLU A O 20
ATOM 29588 N N . ARG A 1 85 ? 2.732 9.739 -7.589 1.00 0.00 85 ARG A N 20
ATOM 29589 C CA . ARG A 1 85 ? 2.368 8.330 -7.508 1.00 0.00 85 ARG A CA 20
ATOM 29590 C C . ARG A 1 85 ? 3.601 7.441 -7.637 1.00 0.00 85 ARG A C 20
ATOM 29591 O O . ARG A 1 85 ? 4.644 7.874 -8.128 1.00 0.00 85 ARG A O 20
ATOM 29612 N N . THR A 1 86 ? 3.475 6.194 -7.193 1.00 0.00 86 THR A N 20
ATOM 29613 C CA . THR A 1 86 ? 4.579 5.245 -7.257 1.00 0.00 86 THR A CA 20
ATOM 29614 C C . THR A 1 86 ? 4.101 3.877 -7.732 1.00 0.00 86 THR A C 20
ATOM 29615 O O . THR A 1 86 ? 2.906 3.663 -7.934 1.00 0.00 86 THR A O 20
ATOM 29626 N N . SER A 1 87 ? 5.042 2.955 -7.908 1.00 0.00 87 SER A N 20
ATOM 29627 C CA . SER A 1 87 ? 4.717 1.608 -8.362 1.00 0.00 87 SER A CA 20
ATOM 29628 C C . SER A 1 87 ? 5.621 0.576 -7.695 1.00 0.00 87 SER A C 20
ATOM 29629 O O . SER A 1 87 ? 6.759 0.874 -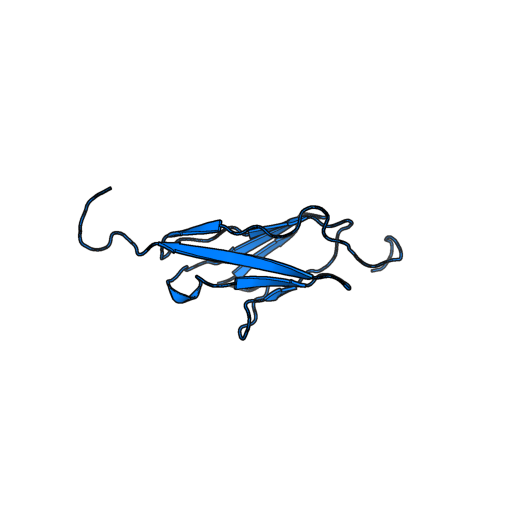7.333 1.00 0.00 87 SER A O 20
ATOM 29637 N N . ALA A 1 88 ? 5.106 -0.638 -7.537 1.00 0.00 88 ALA A N 20
ATOM 29638 C CA . ALA A 1 88 ? 5.867 -1.716 -6.916 1.00 0.00 88 ALA A CA 20
ATOM 29639 C C . ALA A 1 88 ? 5.532 -3.061 -7.551 1.00 0.00 88 ALA A C 20
ATOM 29640 O O . ALA A 1 88 ? 4.705 -3.142 -8.460 1.00 0.00 88 ALA A O 20
ATOM 29647 N N . THR A 1 89 ? 6.180 -4.116 -7.068 1.00 0.00 89 THR A N 20
ATOM 29648 C CA . THR A 1 89 ? 5.953 -5.458 -7.589 1.00 0.00 89 THR A CA 20
ATOM 29649 C C . THR A 1 89 ? 5.757 -6.462 -6.459 1.00 0.00 89 THR A C 20
ATOM 29650 O O . THR A 1 89 ? 6.659 -6.683 -5.649 1.00 0.00 89 THR A O 20
ATOM 29661 N N . LEU A 1 90 ? 4.576 -7.067 -6.409 1.00 0.00 90 LEU A N 20
ATOM 29662 C CA . LEU A 1 90 ? 4.262 -8.049 -5.377 1.00 0.00 90 LEU A CA 20
ATOM 29663 C C . LEU A 1 90 ? 4.516 -9.467 -5.880 1.00 0.00 90 LEU A C 20
ATOM 29664 O O . LEU A 1 90 ? 4.297 -9.771 -7.053 1.00 0.00 90 LEU A O 20
ATOM 29680 N N . THR A 1 91 ? 4.978 -10.333 -4.983 1.00 0.00 91 THR A N 20
ATOM 29681 C CA . THR A 1 91 ? 5.260 -11.719 -5.335 1.00 0.00 91 THR A CA 20
ATOM 29682 C C . THR A 1 91 ? 4.440 -12.681 -4.482 1.00 0.00 91 THR A C 20
ATOM 29683 O O . THR A 1 91 ? 4.359 -12.529 -3.263 1.00 0.00 91 THR A O 20
ATOM 29694 N N . ILE A 1 92 ? 3.834 -13.670 -5.131 1.00 0.00 92 ILE A N 20
ATOM 29695 C CA . ILE A 1 92 ? 3.022 -14.657 -4.431 1.00 0.00 92 ILE A CA 20
ATOM 29696 C C . ILE A 1 92 ? 3.710 -16.018 -4.406 1.00 0.00 92 ILE A C 20
ATOM 29697 O O . ILE A 1 92 ? 4.325 -16.431 -5.389 1.00 0.00 92 ILE A O 20
ATOM 29713 N N . ARG A 1 93 ? 3.601 -16.710 -3.277 1.00 0.00 93 ARG A N 20
ATOM 29714 C CA . ARG A 1 93 ? 4.212 -18.025 -3.124 1.00 0.00 93 ARG A CA 20
ATOM 29715 C C . ARG A 1 93 ? 3.147 -19.115 -3.057 1.00 0.00 93 ARG A C 20
ATOM 29716 O O . ARG A 1 93 ? 2.381 -19.190 -2.097 1.00 0.00 93 ARG A O 20
ATOM 29737 N N . ALA A 1 94 ? 3.104 -19.957 -4.084 1.00 0.00 94 ALA A N 20
ATOM 29738 C CA . ALA A 1 94 ? 2.134 -21.044 -4.141 1.00 0.00 94 ALA A CA 20
ATOM 29739 C C . ALA A 1 94 ? 2.241 -21.940 -2.912 1.00 0.00 94 ALA A C 20
ATOM 29740 O O . ALA A 1 94 ? 3.287 -22.537 -2.655 1.00 0.00 94 ALA A O 20
ATOM 29747 N N . LEU A 1 95 ? 1.153 -22.029 -2.155 1.00 0.00 95 LEU A N 20
ATOM 29748 C CA . LEU A 1 95 ? 1.124 -22.853 -0.951 1.00 0.00 95 LEU A CA 20
ATOM 29749 C C . LEU A 1 95 ? 1.410 -24.314 -1.284 1.00 0.00 95 LEU A C 20
ATOM 29750 O O . LEU A 1 95 ? 1.039 -24.819 -2.343 1.00 0.00 95 LEU A O 20
ATOM 29766 N N . PRO A 1 96 ? 2.084 -25.011 -0.357 1.00 0.00 96 PRO A N 20
ATOM 29767 C CA . PRO A 1 96 ? 2.432 -26.424 -0.528 1.00 0.00 96 PRO A CA 20
ATOM 29768 C C . PRO A 1 96 ? 1.210 -27.334 -0.464 1.00 0.00 96 PRO A C 20
ATOM 29769 O O . PRO A 1 96 ? 0.771 -27.726 0.617 1.00 0.00 96 PRO A O 20
ATOM 29780 N N . SER A 1 97 ? 0.665 -27.667 -1.630 1.00 0.00 97 SER A N 20
ATOM 29781 C CA . SER A 1 97 ? -0.510 -28.528 -1.706 1.00 0.00 97 SER A CA 20
ATOM 29782 C C . SER A 1 97 ? -0.124 -29.934 -2.155 1.00 0.00 97 SER A C 20
ATOM 29783 O O . SER A 1 97 ? 0.447 -30.121 -3.229 1.00 0.00 97 SER A O 20
ATOM 29791 N N . GLY A 1 98 ? -0.439 -30.922 -1.323 1.00 0.00 98 GLY A N 20
ATOM 29792 C CA . GLY A 1 98 ? -0.118 -32.299 -1.650 1.00 0.00 98 GLY A CA 20
ATOM 29793 C C . GLY A 1 98 ? 1.212 -32.737 -1.071 1.00 0.00 98 GLY A C 20
ATOM 29794 O O . GLY A 1 98 ? 1.978 -31.933 -0.540 1.00 0.00 98 GLY A O 20
ATOM 29798 N N . PRO A 1 99 ? 1.504 -34.043 -1.170 1.00 0.00 99 PRO A N 20
ATOM 29799 C CA . PRO A 1 99 ? 2.752 -34.616 -0.657 1.00 0.00 99 PRO A CA 20
ATOM 29800 C C . PRO A 1 99 ? 3.967 -34.183 -1.470 1.00 0.00 99 PRO A C 20
ATOM 29801 O O . PRO A 1 99 ? 4.037 -34.423 -2.676 1.00 0.00 99 PRO A O 20
ATOM 29812 N N . SER A 1 100 ? 4.922 -33.543 -0.803 1.00 0.00 100 SER A N 20
ATOM 29813 C CA . SER A 1 100 ? 6.133 -33.073 -1.465 1.00 0.00 100 SER A CA 20
ATOM 29814 C C . SER A 1 100 ? 7.294 -32.990 -0.479 1.00 0.00 100 SER A C 20
ATOM 29815 O O . SER A 1 100 ? 7.187 -32.356 0.571 1.00 0.00 100 SER A O 20
ATOM 29823 N N . SER A 1 101 ? 8.403 -33.635 -0.825 1.00 0.00 101 SER A N 20
ATOM 29824 C CA . SER A 1 101 ? 9.584 -33.638 0.031 1.00 0.00 101 SER A CA 20
ATOM 29825 C C . SER A 1 101 ? 10.507 -32.472 -0.312 1.00 0.00 101 SER A C 20
ATOM 29826 O O . SER A 1 101 ? 10.878 -32.279 -1.469 1.00 0.00 101 SER A O 20
ATOM 29834 N N . GLY A 1 102 ? 10.873 -31.696 0.704 1.00 0.00 102 GLY A N 20
ATOM 29835 C CA . GLY A 1 102 ? 11.748 -30.559 0.490 1.00 0.00 102 GLY A CA 20
ATOM 29836 C C . GLY A 1 102 ? 12.033 -29.798 1.770 1.00 0.00 102 GLY A C 20
ATOM 29837 O O . GLY A 1 102 ? 12.949 -30.146 2.516 1.00 0.00 102 GLY A O 20
#

Sequence (102 aa):
GSSGSSGPAKFTEGLRNEEAVEGATAMLWCELSKVAPVEWRKGPENLRDGDRYILRQEGTRCELQICGLAMADAGEYLCVCGQERTSATLTIRALPSGPSSGGSSGSSGPAKFTEGLRNEEAVEGATAMLWCELSKVAPVEWRKGPENLRDGDRYILRQEGTRCELQICGLAMADAGEYLCVCGQERTSATLTIRALPSGPSSGGSSGSSGPAKFTEGLRNEEAVEGATAMLWCELSKVAPVEWRKGPENLRDGDRYILRQEGTRCELQICGLAMADAGEYLCVCGQERTSATLTIRALPSGPSSGGSSGSSGPAKFTEGLRNEEAVEGATAMLWCELSKVAPVEWRKGPENLRDGDRYILRQEGTRCELQICGLAMADAGEYLCVCGQERTSATLTIRALPSGPSSGGSSGSSGPAKFTEGLRNEEAVEGATAMLWCELSKVAPVEWRKGPENLRDGDRYILRQEGTRCELQICGLAMADAGEYLCVCGQERTSATLTIRALPSGPSSGGSSGSSGPAKFTEGLRNEEAVEGATAMLWCELSKVAPVEWRKGPENLRDGDRYILRQEGTRCELQICGLAMADAGEYLCVCGQERTSATLTIRALPSGPSSGGSSGSSGPAKFTEGLRNEEAVEGATAMLWCELSKVAPVEWRKGPENLRDGDRYILRQEGTRCELQICGLAMADAGEYLCVCGQERTSATLTIRALPSGPSSGGSSGSSGPAKFTEGLRNEEAVEGATAMLWCELSKVAPVEWRKGPENLRDGDRYILRQEGTRCELQICGLAMADAGEYLCVCGQERTSATLTIRALPSGPSSGGSSGSSGPAKFTEGLRNEEAVEGATAMLWCELSKVAPVEWRKGPENLRDGDRYILRQEGTRCELQICGLAMADAGEYLCVCGQERTSATLTIRALPSGPSSGGSSGSSGPAKFTEGLRNEEAVEGATAMLWCELSKVAPVEWRKGPENLRDGDRYILRQEGTRCELQICGLAMADAGEYLCVCGQERTSATLTIRALPSGPSSGGSSGSSGPAKFTEGLRNEEAVEGATAMLWCELSKVAPVEWRKGPENLRDGDRYILRQEGTRCELQICGLAMADAGEYLCVCGQERTSATLTIRALPSGPSSGGSSGSSGPAKFTEGLRNEEAVEGATAMLWCELSKVAPVEWRKGPENLRDGDRYILRQEGTRCELQICGLAMADAGEYLCVCGQERTSATLTIRALPSGPSSGGSSGSSGPAKFTEGLRNEEAVEGATAMLWCELSKVAPVEWRKGPENLRDGDRYILRQEGTRCELQICGLAMADAGEYLCVCGQERTSATLTIRALPSGPSSGGSSGSSGPAKFTEGLRNEEAVEGATAMLWCELSKVAPVEWRKGPENLRDGDRYILRQEGTRCELQICGLAMADAGEYLCVCGQERTSATLTIRALPSGPSSGGSSGSSGPAKFTEGLRNEEAVEGATAMLWCELSKVAPVEWRKGPENLRDGDRYILRQEGTRCELQICGLAMADAGEYLCVCGQERTSATLTIRALPSGPSSGGSSGSSGPAKFTEGLRNEEAVEGATAMLWCELSKVAPVEWRKGPENLRDGDRYILRQEGTRCELQICGLAMADAGEYLCVCGQERTSATLTIRALPSGPSSGGSSGSSGPAKFTEGLRNEEAVEGATAMLWCELSKVAPVEWRKGPENLRDGDRYILRQEGTRCELQICGLAMADAGEYLCVCGQERTSATLTIRALPSGPSSGGSSGSSGPAKFTEGLRNEEAVEGATAMLWCELSKVAPVEWRKGPENLRDGDRYILRQEGTRCELQICGLAMADAGEYLCVCGQERTSATLTIRALPSGPSSGGSSGSSGPAKFTEGLRNEEAVEGATAMLWCELSKVAPVEWRKGPENLRDGDRYILRQEGTRCELQICGLAMADAGEYLCVCGQERTSATLTIRALPSGPSSGGSSGSSGPAKFTEGLRNEEAVEGATAMLWCELSKVAPVEWRKGPENLRDGDRYILRQEGTRCELQICGLAMADAGEYLCVCGQERTSATLTIRALPSGPSSG